Protein 2KNY (pdb70)

GO terms:
  GO:1901631 positive regulation of presynaptic membrane organization (P, IDA)
  GO:1902004 positive regulation of amyloid-beta formation (P, IDA)
  GO:1902430 negative regulation of amyloid-beta formation (P, IDA)
  GO:1901627 negative regulation of postsynaptic membrane organization (P, IDA)
  GO:1902951 negative regulation of dendritic spine maintenance (P, IDA)
  GO:1902998 positive regulation of neurofibrillary tangle assembly (P, IDA)
  GO:1902999 negative regulation of phospholipid efflux (P, IDA)
  GO:1903001 negative regulation of lipid transport across blood-brain barrier (P, IDA)
  GO:0051055 negative regulation of lipid biosynthetic process (P, IDA)
  GO:0090370 negative regulation of cholesterol efflux (P, IDA)
  GO:0061000 negative regulation of dendritic spine development (P, IDA)
  GO:0071402 cellular response to lipoprotein particle stimulus (P, IDA)
  GO:0048018 receptor ligand activity (F, IDA)
  GO:0005576 extracellular region (C, IDA)
  GO:0034382 chylomicron remnant clearance (P, IDA)
  GO:0034447 very-low-density lipoprotein particle clearance (P, IDA)
  GO:0001540 amyloid-beta binding (F, IDA)
  GO:0043254 regulation of protein-containing complex assembly (P, IDA)
  GO:0010976 positive regulation of neuron projection development (P, IDA)
  GO:0010977 negative regulation of neuron projection development (P, IDA)

Structure (mmCIF, N/CA/C/O backbone):
data_2KNY
#
_entry.id   2KNY
#
loop_
_entity.id
_entity.type
_entity.pdbx_description
1 polymer 'LRP-1, linker, Apo-E'
2 non-polymer 'CALCIUM ION'
#
loop_
_atom_site.group_PDB
_atom_site.id
_atom_site.type_symbol
_atom_site.label_atom_id
_atom_site.label_alt_id
_atom_site.label_comp_id
_atom_site.label_asym_id
_atom_site.label_entity_id
_atom_site.label_seq_id
_atom_site.pdbx_PDB_ins_code
_atom_site.Cartn_x
_atom_site.Cartn_y
_atom_site.Cartn_z
_atom_site.occupancy
_atom_site.B_iso_or_equiv
_atom_site.auth_seq_id
_atom_site.auth_comp_id
_atom_site.auth_asym_id
_atom_site.auth_atom_id
_atom_site.pdbx_PDB_model_num
ATOM 1 N N . GLY A 1 1 ? 7.206 9.448 1.958 1.00 0.00 1 GLY A N 1
ATOM 2 C CA . GLY A 1 1 ? 6.091 10.275 2.499 1.00 0.00 1 GLY A CA 1
ATOM 3 C C . GLY A 1 1 ? 6.007 10.222 4.012 1.00 0.00 1 GLY A C 1
ATOM 4 O O . GLY A 1 1 ? 6.556 11.081 4.701 1.00 0.00 1 GLY A O 1
ATOM 10 N N . SER A 1 2 ? 5.317 9.210 4.529 1.00 0.00 2 SER A N 1
ATOM 11 C CA . SER A 1 2 ? 5.162 9.049 5.970 1.00 0.00 2 SER A CA 1
ATOM 12 C C . SER A 1 2 ? 6.086 7.954 6.498 1.00 0.00 2 SER A C 1
ATOM 13 O O . SER A 1 2 ? 7.160 8.239 7.029 1.00 0.00 2 SER A O 1
ATOM 21 N N . LYS A 1 3 A 5.664 6.702 6.350 1.00 0.00 2 LYS A N 1
ATOM 22 C CA . LYS A 1 3 A 6.457 5.569 6.812 1.00 0.00 2 LYS A CA 1
ATOM 23 C C . LYS A 1 3 A 7.162 4.885 5.645 1.00 0.00 2 LYS A C 1
ATOM 24 O O . LYS A 1 3 A 7.527 3.713 5.731 1.00 0.00 2 LYS A O 1
ATOM 43 N N . LEU A 1 4 B 7.350 5.623 4.556 1.00 0.00 2 LEU A N 1
ATOM 44 C CA . LEU A 1 4 B 8.012 5.084 3.375 1.00 0.00 2 LEU A CA 1
ATOM 45 C C . LEU A 1 4 B 9.524 5.259 3.477 1.00 0.00 2 LEU A C 1
ATOM 46 O O . LEU A 1 4 B 10.028 6.382 3.497 1.00 0.00 2 LEU A O 1
ATOM 62 N N . GLU A 1 5 ? 10.242 4.143 3.545 1.00 0.00 3 GLU A N 1
ATOM 63 C CA . GLU A 1 5 ? 11.697 4.177 3.648 1.00 0.00 3 GLU A CA 1
ATOM 64 C C . GLU A 1 5 ? 12.347 3.891 2.299 1.00 0.00 3 GLU A C 1
ATOM 65 O O . GLU A 1 5 ? 13.380 3.225 2.224 1.00 0.00 3 GLU A O 1
ATOM 77 N N . GLY A 1 6 ? 11.737 4.402 1.235 1.00 0.00 4 GLY A N 1
ATOM 78 C CA . GLY A 1 6 ? 12.272 4.193 -0.096 1.00 0.00 4 GLY A CA 1
ATOM 79 C C . GLY A 1 6 ? 11.700 2.963 -0.768 1.00 0.00 4 GLY A C 1
ATOM 80 O O . GLY A 1 6 ? 12.392 1.958 -0.928 1.00 0.00 4 GLY A O 1
ATOM 84 N N . LYS A 1 7 ? 10.435 3.042 -1.164 1.00 0.00 5 LYS A N 1
ATOM 85 C CA . LYS A 1 7 ? 9.774 1.925 -1.826 1.00 0.00 5 LYS A CA 1
ATOM 86 C C . LYS A 1 7 ? 9.913 2.035 -3.340 1.00 0.00 5 LYS A C 1
ATOM 87 O O . LYS A 1 7 ? 10.686 2.850 -3.845 1.00 0.00 5 LYS A O 1
ATOM 106 N N . THR A 1 8 ? 9.160 1.211 -4.061 1.00 0.00 6 THR A N 1
ATOM 107 C CA . THR A 1 8 ? 9.202 1.218 -5.517 1.00 0.00 6 THR A CA 1
ATOM 108 C C . THR A 1 8 ? 7.819 1.491 -6.099 1.00 0.00 6 THR A C 1
ATOM 109 O O . THR A 1 8 ? 6.833 1.577 -5.367 1.00 0.00 6 THR A O 1
ATOM 120 N N . CYS A 1 9 ? 7.755 1.630 -7.419 1.00 0.00 7 CYS A N 1
ATOM 121 C CA . CYS A 1 9 ? 6.490 1.897 -8.096 1.00 0.00 7 CYS A CA 1
ATOM 122 C C . CYS A 1 9 ? 6.294 0.964 -9.292 1.00 0.00 7 CYS A C 1
ATOM 123 O O . CYS A 1 9 ? 5.364 1.143 -10.080 1.00 0.00 7 CYS A O 1
ATOM 130 N N . GLY A 1 10 ? 7.170 -0.029 -9.428 1.00 0.00 8 GLY A N 1
ATOM 131 C CA . GLY A 1 10 ? 7.064 -0.964 -10.534 1.00 0.00 8 GLY A CA 1
ATOM 132 C C . GLY A 1 10 ? 5.811 -1.816 -10.456 1.00 0.00 8 GLY A C 1
ATOM 133 O O . GLY A 1 10 ? 4.763 -1.425 -10.968 1.00 0.00 8 GLY A O 1
ATOM 137 N N . PRO A 1 11 ? 5.890 -2.999 -9.820 1.00 0.00 9 PRO A N 1
ATOM 138 C CA . PRO A 1 11 ? 4.743 -3.906 -9.683 1.00 0.00 9 PRO A CA 1
ATOM 139 C C . PRO A 1 11 ? 3.552 -3.233 -9.005 1.00 0.00 9 PRO A C 1
ATOM 140 O O . PRO A 1 11 ? 3.397 -2.014 -9.072 1.00 0.00 9 PRO A O 1
ATOM 151 N N . SER A 1 12 ? 2.712 -4.033 -8.351 1.00 0.00 10 SER A N 1
ATOM 152 C CA . SER A 1 12 ? 1.534 -3.515 -7.659 1.00 0.00 10 SER A CA 1
ATOM 153 C C . SER A 1 12 ? 1.902 -2.351 -6.741 1.00 0.00 10 SER A C 1
ATOM 154 O O . SER A 1 12 ? 2.215 -2.547 -5.567 1.00 0.00 10 SER A O 1
ATOM 162 N N . SER A 1 13 ? 1.866 -1.139 -7.286 1.00 0.00 11 SER A N 1
ATOM 163 C CA . SER A 1 13 ? 2.198 0.053 -6.517 1.00 0.00 11 SER A CA 1
ATOM 164 C C . SER A 1 13 ? 1.250 1.203 -6.839 1.00 0.00 11 SER A C 1
ATOM 165 O O . SER A 1 13 ? 0.398 1.096 -7.722 1.00 0.00 11 SER A O 1
ATOM 173 N N . PHE A 1 14 ? 1.408 2.300 -6.109 1.00 0.00 12 PHE A N 1
ATOM 174 C CA . PHE A 1 14 ? 0.576 3.482 -6.297 1.00 0.00 12 PHE A CA 1
ATOM 175 C C . PHE A 1 14 ? 1.379 4.749 -6.011 1.00 0.00 12 PHE A C 1
ATOM 176 O O . PHE A 1 14 ? 1.967 4.890 -4.942 1.00 0.00 12 PHE A O 1
ATOM 193 N N . SER A 1 15 ? 1.401 5.668 -6.969 1.00 0.00 13 SER A N 1
ATOM 194 C CA . SER A 1 15 ? 2.134 6.917 -6.802 1.00 0.00 13 SER A CA 1
ATOM 195 C C . SER A 1 15 ? 1.433 7.822 -5.794 1.00 0.00 13 SER A C 1
ATOM 196 O O . SER A 1 15 ? 0.328 8.302 -6.044 1.00 0.00 13 SER A O 1
ATOM 204 N N . CYS A 1 16 ? 2.078 8.049 -4.652 1.00 0.00 14 CYS A N 1
ATOM 205 C CA . CYS A 1 16 ? 1.508 8.893 -3.608 1.00 0.00 14 CYS A CA 1
ATOM 206 C C . CYS A 1 16 ? 1.151 10.273 -4.161 1.00 0.00 14 CYS A C 1
ATOM 207 O O . CYS A 1 16 ? 2.031 11.079 -4.459 1.00 0.00 14 CYS A O 1
ATOM 214 N N . PRO A 1 17 ? -0.154 10.556 -4.310 1.00 0.00 15 PRO A N 1
ATOM 215 C CA . PRO A 1 17 ? -0.636 11.839 -4.836 1.00 0.00 15 PRO A CA 1
ATOM 216 C C . PRO A 1 17 ? -0.046 13.035 -4.097 1.00 0.00 15 PRO A C 1
ATOM 217 O O . PRO A 1 17 ? -0.070 13.092 -2.868 1.00 0.00 15 PRO A O 1
ATOM 228 N N . GLY A 1 18 ? 0.483 13.989 -4.857 1.00 0.00 16 GLY A N 1
ATOM 229 C CA . GLY A 1 18 ? 1.072 15.173 -4.260 1.00 0.00 16 GLY A CA 1
ATOM 230 C C . GLY A 1 18 ? 2.564 15.028 -4.028 1.00 0.00 16 GLY A C 1
ATOM 231 O O . GLY A 1 18 ? 3.281 16.023 -3.927 1.00 0.00 16 GLY A O 1
ATOM 235 N N . THR A 1 19 ? 3.031 13.787 -3.940 1.00 0.00 17 THR A N 1
ATOM 236 C CA . THR A 1 19 ? 4.445 13.517 -3.714 1.00 0.00 17 THR A CA 1
ATOM 237 C C . THR A 1 19 ? 4.995 12.556 -4.762 1.00 0.00 17 THR A C 1
ATOM 238 O O . THR A 1 19 ? 4.339 11.584 -5.135 1.00 0.00 17 THR A O 1
ATOM 249 N N . HIS A 1 20 ? 6.208 12.831 -5.228 1.00 0.00 18 HIS A N 1
ATOM 250 C CA . HIS A 1 20 ? 6.856 11.988 -6.228 1.00 0.00 18 HIS A CA 1
ATOM 251 C C . HIS A 1 20 ? 6.963 10.546 -5.739 1.00 0.00 18 HIS A C 1
ATOM 252 O O . HIS A 1 20 ? 7.104 9.617 -6.535 1.00 0.00 18 HIS A O 1
ATOM 266 N N . VAL A 1 21 ? 6.899 10.369 -4.423 1.00 0.00 19 VAL A N 1
ATOM 267 C CA . VAL A 1 21 ? 6.991 9.049 -3.817 1.00 0.00 19 VAL A CA 1
ATOM 268 C C . VAL A 1 21 ? 5.902 8.117 -4.343 1.00 0.00 19 VAL A C 1
ATOM 269 O O . VAL A 1 21 ? 4.840 8.565 -4.775 1.00 0.00 19 VAL A O 1
ATOM 282 N N . CYS A 1 22 ? 6.175 6.816 -4.296 1.00 0.00 20 CYS A N 1
ATOM 283 C CA . CYS A 1 22 ? 5.222 5.814 -4.761 1.00 0.00 20 CYS A CA 1
ATOM 284 C C . CYS A 1 22 ? 5.015 4.733 -3.705 1.00 0.00 20 CYS A C 1
ATOM 285 O O . CYS A 1 22 ? 5.940 3.993 -3.368 1.00 0.00 20 CYS A O 1
ATOM 292 N N . VAL A 1 23 ? 3.796 4.656 -3.182 1.00 0.00 21 VAL A N 1
ATOM 293 C CA . VAL A 1 23 ? 3.459 3.674 -2.158 1.00 0.00 21 VAL A CA 1
ATOM 294 C C . VAL A 1 23 ? 2.872 2.402 -2.774 1.00 0.00 21 VAL A C 1
ATOM 295 O O . VAL A 1 23 ? 1.973 2.468 -3.612 1.00 0.00 21 VAL A O 1
ATOM 308 N N . PRO A 1 24 ? 3.373 1.223 -2.361 1.00 0.00 22 PRO A N 1
ATOM 309 C CA . PRO A 1 24 ? 2.895 -0.068 -2.873 1.00 0.00 22 PRO A CA 1
ATOM 310 C C . PRO A 1 24 ? 1.399 -0.268 -2.666 1.00 0.00 22 PRO A C 1
ATOM 311 O O . PRO A 1 24 ? 0.799 0.324 -1.768 1.00 0.00 22 PRO A O 1
ATOM 322 N N . GLU A 1 25 ? 0.805 -1.118 -3.497 1.00 0.00 23 GLU A N 1
ATOM 323 C CA . GLU A 1 25 ? -0.619 -1.410 -3.403 1.00 0.00 23 GLU A CA 1
ATOM 324 C C . GLU A 1 25 ? -0.944 -2.103 -2.084 1.00 0.00 23 GLU A C 1
ATOM 325 O O . GLU A 1 25 ? -2.032 -1.940 -1.537 1.00 0.00 23 GLU A O 1
ATOM 337 N N . ARG A 1 26 ? 0.007 -2.873 -1.572 1.00 0.00 24 ARG A N 1
ATOM 338 C CA . ARG A 1 26 ? -0.187 -3.578 -0.311 1.00 0.00 24 ARG A CA 1
ATOM 339 C C . ARG A 1 26 ? -0.333 -2.588 0.834 1.00 0.00 24 ARG A C 1
ATOM 340 O O . ARG A 1 26 ? -1.043 -2.840 1.808 1.00 0.00 24 ARG A O 1
ATOM 361 N N . TRP A 1 27 ? 0.355 -1.465 0.708 1.00 0.00 25 TRP A N 1
ATOM 362 C CA . TRP A 1 27 ? 0.324 -0.432 1.726 1.00 0.00 25 TRP A CA 1
ATOM 363 C C . TRP A 1 27 ? -0.982 0.355 1.658 1.00 0.00 25 TRP A C 1
ATOM 364 O O . TRP A 1 27 ? -1.444 0.888 2.664 1.00 0.00 25 TRP A O 1
ATOM 385 N N . LEU A 1 28 ? -1.579 0.411 0.467 1.00 0.00 26 LEU A N 1
ATOM 386 C CA . LEU A 1 28 ? -2.838 1.128 0.260 1.00 0.00 26 LEU A CA 1
ATOM 387 C C . LEU A 1 28 ? -3.800 0.941 1.429 1.00 0.00 26 LEU A C 1
ATOM 388 O O . LEU A 1 28 ? -3.941 1.822 2.274 1.00 0.00 26 LEU A O 1
ATOM 404 N N . CYS A 1 29 ? -4.463 -0.205 1.468 1.00 0.00 27 CYS A N 1
ATOM 405 C CA . CYS A 1 29 ? -5.420 -0.495 2.527 1.00 0.00 27 CYS A CA 1
ATOM 406 C C . CYS A 1 29 ? -4.770 -1.231 3.695 1.00 0.00 27 CYS A C 1
ATOM 407 O O . CYS A 1 29 ? -5.404 -2.069 4.336 1.00 0.00 27 CYS A O 1
ATOM 414 N N . ASP A 1 30 ? -3.515 -0.904 3.983 1.00 0.00 28 ASP A N 1
ATOM 415 C CA . ASP A 1 30 ? -2.811 -1.532 5.092 1.00 0.00 28 ASP A CA 1
ATOM 416 C C . ASP A 1 30 ? -3.346 -1.001 6.419 1.00 0.00 28 ASP A C 1
ATOM 417 O O . ASP A 1 30 ? -3.257 -1.667 7.450 1.00 0.00 28 ASP A O 1
ATOM 426 N N . GLY A 1 31 ? -3.911 0.205 6.377 1.00 0.00 29 GLY A N 1
ATOM 427 C CA . GLY A 1 31 ? -4.464 0.811 7.570 1.00 0.00 29 GLY A CA 1
ATOM 428 C C . GLY A 1 31 ? -3.563 1.878 8.160 1.00 0.00 29 GLY A C 1
ATOM 429 O O . GLY A 1 31 ? -3.419 1.969 9.379 1.00 0.00 29 GLY A O 1
ATOM 433 N N . ASP A 1 32 ? -2.955 2.687 7.299 1.00 0.00 30 ASP A N 1
ATOM 434 C CA . ASP A 1 32 ? -2.065 3.751 7.756 1.00 0.00 30 ASP A CA 1
ATOM 435 C C . ASP A 1 32 ? -1.714 4.703 6.618 1.00 0.00 30 ASP A C 1
ATOM 436 O O . ASP A 1 32 ? -0.982 4.343 5.702 1.00 0.00 30 ASP A O 1
ATOM 445 N N . LYS A 1 33 ? -2.240 5.921 6.684 1.00 0.00 31 LYS A N 1
ATOM 446 C CA . LYS A 1 33 ? -1.981 6.922 5.654 1.00 0.00 31 LYS A CA 1
ATOM 447 C C . LYS A 1 33 ? -0.487 7.140 5.452 1.00 0.00 31 LYS A C 1
ATOM 448 O O . LYS A 1 33 ? 0.129 7.971 6.119 1.00 0.00 31 LYS A O 1
ATOM 467 N N . ASP A 1 34 ? 0.086 6.387 4.518 1.00 0.00 32 ASP A N 1
ATOM 468 C CA . ASP A 1 34 ? 1.506 6.496 4.214 1.00 0.00 32 ASP A CA 1
ATOM 469 C C . ASP A 1 34 ? 1.776 7.729 3.361 1.00 0.00 32 ASP A C 1
ATOM 470 O O . ASP A 1 34 ? 2.830 8.355 3.470 1.00 0.00 32 ASP A O 1
ATOM 479 N N . CYS A 1 35 ? 0.811 8.076 2.515 1.00 0.00 33 CYS A N 1
ATOM 480 C CA . CYS A 1 35 ? 0.940 9.237 1.647 1.00 0.00 33 CYS A CA 1
ATOM 481 C C . CYS A 1 35 ? 0.841 10.520 2.459 1.00 0.00 33 CYS A C 1
ATOM 482 O O . CYS A 1 35 ? 0.751 10.487 3.686 1.00 0.00 33 CYS A O 1
ATOM 489 N N . ALA A 1 36 ? 0.854 11.650 1.765 1.00 0.00 34 ALA A N 1
ATOM 490 C CA . ALA A 1 36 ? 0.761 12.945 2.417 1.00 0.00 34 ALA A CA 1
ATOM 491 C C . ALA A 1 36 ? -0.659 13.211 2.903 1.00 0.00 34 ALA A C 1
ATOM 492 O O . ALA A 1 36 ? -0.865 13.894 3.906 1.00 0.00 34 ALA A O 1
ATOM 499 N N . ASP A 1 37 ? -1.638 12.670 2.182 1.00 0.00 35 ASP A N 1
ATOM 500 C CA . ASP A 1 37 ? -3.041 12.854 2.539 1.00 0.00 35 ASP A CA 1
ATOM 501 C C . ASP A 1 37 ? -3.774 11.517 2.631 1.00 0.00 35 ASP A C 1
ATOM 502 O O . ASP A 1 37 ? -4.966 11.436 2.337 1.00 0.00 35 ASP A O 1
ATOM 511 N N . GLY A 1 38 ? -3.060 10.472 3.041 1.00 0.00 36 GLY A N 1
ATOM 512 C CA . GLY A 1 38 ? -3.675 9.161 3.162 1.00 0.00 36 GLY A CA 1
ATOM 513 C C . GLY A 1 38 ? -4.233 8.652 1.851 1.00 0.00 36 GLY A C 1
ATOM 514 O O . GLY A 1 38 ? -5.093 7.771 1.836 1.00 0.00 36 GLY A O 1
ATOM 518 N N . ALA A 1 39 ? -3.740 9.197 0.746 1.00 0.00 37 ALA A N 1
ATOM 519 C CA . ALA A 1 39 ? -4.192 8.783 -0.575 1.00 0.00 37 ALA A CA 1
ATOM 520 C C . ALA A 1 39 ? -4.024 7.280 -0.755 1.00 0.00 37 ALA A C 1
ATOM 521 O O . ALA A 1 39 ? -4.845 6.623 -1.394 1.00 0.00 37 ALA A O 1
ATOM 528 N N . ASP A 1 40 ? -2.955 6.743 -0.176 1.00 0.00 38 ASP A N 1
ATOM 529 C CA . ASP A 1 40 ? -2.672 5.316 -0.258 1.00 0.00 38 ASP A CA 1
ATOM 530 C C . ASP A 1 40 ? -3.828 4.512 0.337 1.00 0.00 38 ASP A C 1
ATOM 531 O O . ASP A 1 40 ? -4.243 3.499 -0.223 1.00 0.00 38 ASP A O 1
ATOM 540 N N . GLU A 1 41 ? -4.362 4.983 1.461 1.00 0.00 39 GLU A N 1
ATOM 541 C CA . GLU A 1 41 ? -5.490 4.309 2.105 1.00 0.00 39 GLU A CA 1
ATOM 542 C C . GLU A 1 41 ? -6.810 4.810 1.530 1.00 0.00 39 GLU A C 1
ATOM 543 O O . GLU A 1 41 ? -7.846 4.161 1.675 1.00 0.00 39 GLU A O 1
ATOM 555 N N . SER A 1 42 ? -6.768 5.965 0.873 1.00 0.00 40 SER A N 1
ATOM 556 C CA . SER A 1 42 ? -7.961 6.542 0.274 1.00 0.00 40 SER A CA 1
ATOM 557 C C . SER A 1 42 ? -8.371 5.766 -0.968 1.00 0.00 40 SER A C 1
ATOM 558 O O . SER A 1 42 ? -7.688 4.829 -1.381 1.00 0.00 40 SER A O 1
ATOM 566 N N . ILE A 1 43 ? -9.486 6.166 -1.562 1.00 0.00 41 ILE A N 1
ATOM 567 C CA . ILE A 1 43 ? -9.984 5.513 -2.760 1.00 0.00 41 ILE A CA 1
ATOM 568 C C . ILE A 1 43 ? -9.179 5.944 -3.980 1.00 0.00 41 ILE A C 1
ATOM 569 O O . ILE A 1 43 ? -9.102 5.222 -4.974 1.00 0.00 41 ILE A O 1
ATOM 585 N N . ALA A 1 44 ? -8.564 7.122 -3.889 1.00 0.00 42 ALA A N 1
ATOM 586 C CA . ALA A 1 44 ? -7.746 7.645 -4.976 1.00 0.00 42 ALA A CA 1
ATOM 587 C C . ALA A 1 44 ? -6.713 6.612 -5.412 1.00 0.00 42 ALA A C 1
ATOM 588 O O . ALA A 1 44 ? -6.297 6.579 -6.570 1.00 0.00 42 ALA A O 1
ATOM 595 N N . ALA A 1 45 ? -6.314 5.764 -4.469 1.00 0.00 43 ALA A N 1
ATOM 596 C CA . ALA A 1 45 ? -5.339 4.717 -4.734 1.00 0.00 43 ALA A CA 1
ATOM 597 C C . ALA A 1 45 ? -6.029 3.442 -5.203 1.00 0.00 43 ALA A C 1
ATOM 598 O O . ALA A 1 45 ? -5.429 2.612 -5.886 1.00 0.00 43 ALA A O 1
ATOM 605 N N . GLY A 1 46 ? -7.295 3.296 -4.828 1.00 0.00 44 GLY A N 1
ATOM 606 C CA . GLY A 1 46 ? -8.053 2.124 -5.210 1.00 0.00 44 GLY A CA 1
ATOM 607 C C . GLY A 1 46 ? -8.371 1.233 -4.028 1.00 0.00 44 GLY A C 1
ATOM 608 O O . GLY A 1 46 ? -8.397 0.010 -4.154 1.00 0.00 44 GLY A O 1
ATOM 612 N N . CYS A 1 47 ? -8.618 1.848 -2.874 1.00 0.00 45 CYS A N 1
ATOM 613 C CA . CYS A 1 47 ? -8.944 1.095 -1.668 1.00 0.00 45 CYS A CA 1
ATOM 614 C C . CYS A 1 47 ? -10.396 0.612 -1.704 1.00 0.00 45 CYS A C 1
ATOM 615 O O . CYS A 1 47 ? -10.821 -0.175 -0.858 1.00 0.00 45 CYS A O 1
ATOM 622 N N . LEU A 1 48 ? -11.141 1.069 -2.710 1.00 0.00 46 LEU A N 1
ATOM 623 C CA . LEU A 1 48 ? -12.535 0.672 -2.894 1.00 0.00 46 LEU A CA 1
ATOM 624 C C . LEU A 1 48 ? -13.438 1.126 -1.750 1.00 0.00 46 LEU A C 1
ATOM 625 O O . LEU A 1 48 ? -14.543 0.606 -1.594 1.00 0.00 46 LEU A O 1
ATOM 641 N N . TYR A 1 49 ? -12.989 2.089 -0.951 1.00 0.00 47 TYR A N 1
ATOM 642 C CA . TYR A 1 49 ? -13.810 2.571 0.158 1.00 0.00 47 TYR A CA 1
ATOM 643 C C . TYR A 1 49 ? -13.149 3.717 0.915 1.00 0.00 47 TYR A C 1
ATOM 644 O O . TYR A 1 49 ? -13.831 4.631 1.378 1.00 0.00 47 TYR A O 1
ATOM 662 N N . ASN A 1 50 ? -11.829 3.665 1.045 1.00 0.00 48 ASN A N 1
ATOM 663 C CA . ASN A 1 50 ? -11.092 4.706 1.754 1.00 0.00 48 ASN A CA 1
ATOM 664 C C . ASN A 1 50 ? -11.406 4.692 3.247 1.00 0.00 48 ASN A C 1
ATOM 665 O O . ASN A 1 50 ? -12.488 5.099 3.670 1.00 0.00 48 ASN A O 1
ATOM 676 N N . SER A 1 51 ? -10.440 4.239 4.040 1.00 0.00 49 SER A N 1
ATOM 677 C CA . SER A 1 51 ? -10.590 4.186 5.491 1.00 0.00 49 SER A CA 1
ATOM 678 C C . SER A 1 51 ? -11.636 3.160 5.921 1.00 0.00 49 SER A C 1
ATOM 679 O O . SER A 1 51 ? -11.309 2.157 6.555 1.00 0.00 49 SER A O 1
ATOM 687 N N . THR A 1 52 ? -12.897 3.430 5.585 1.00 0.00 50 THR A N 1
ATOM 688 C CA . THR A 1 52 ? -14.007 2.546 5.945 1.00 0.00 50 THR A CA 1
ATOM 689 C C . THR A 1 52 ? -13.637 1.071 5.797 1.00 0.00 50 THR A C 1
ATOM 690 O O . THR A 1 52 ? -13.433 0.578 4.688 1.00 0.00 50 THR A O 1
ATOM 701 N N . GLY A 1 53 ? -13.558 0.373 6.927 1.00 0.00 51 GLY A N 1
ATOM 702 C CA . GLY A 1 53 ? -13.219 -1.039 6.909 1.00 0.00 51 GLY A CA 1
ATOM 703 C C . GLY A 1 53 ? -11.756 -1.303 7.224 1.00 0.00 51 GLY A C 1
ATOM 704 O O . GLY A 1 53 ? -11.302 -2.444 7.157 1.00 0.00 51 GLY A O 1
ATOM 708 N N . SER A 1 54 ? -11.019 -0.248 7.569 1.00 0.00 52 SER A N 1
ATOM 709 C CA . SER A 1 54 ? -9.600 -0.368 7.898 1.00 0.00 52 SER A CA 1
ATOM 710 C C . SER A 1 54 ? -8.833 -1.124 6.809 1.00 0.00 52 SER A C 1
ATOM 711 O O . SER A 1 54 ? -8.307 -0.516 5.877 1.00 0.00 52 SER A O 1
ATOM 719 N N . GLY A 1 55 ? -8.772 -2.449 6.929 1.00 0.00 53 GLY A N 1
ATOM 720 C CA . GLY A 1 55 ? -8.066 -3.251 5.946 1.00 0.00 53 GLY A CA 1
ATOM 721 C C . GLY A 1 55 ? -9.008 -4.000 5.025 1.00 0.00 53 GLY A C 1
ATOM 722 O O . GLY A 1 55 ? -8.676 -5.075 4.525 1.00 0.00 53 GLY A O 1
ATOM 726 N N . SER A 1 56 ? -10.187 -3.430 4.802 1.00 0.00 54 SER A N 1
ATOM 727 C CA . SER A 1 56 ? -11.186 -4.046 3.938 1.00 0.00 54 SER A CA 1
ATOM 728 C C . SER A 1 56 ? -12.401 -3.136 3.791 1.00 0.00 54 SER A C 1
ATOM 729 O O . SER A 1 56 ? -12.345 -1.956 4.134 1.00 0.00 54 SER A O 1
ATOM 737 N N . GLY A 1 57 ? -13.498 -3.687 3.283 1.00 0.00 55 GLY A N 1
ATOM 738 C CA . GLY A 1 57 ? -14.704 -2.900 3.109 1.00 0.00 55 GLY A CA 1
ATOM 739 C C . GLY A 1 57 ? -15.661 -3.508 2.105 1.00 0.00 55 GLY A C 1
ATOM 740 O O . GLY A 1 57 ? -16.603 -4.207 2.480 1.00 0.00 55 GLY A O 1
ATOM 744 N N . SER A 1 58 ? -15.424 -3.239 0.825 1.00 0.00 56 SER A N 1
ATOM 745 C CA . SER A 1 58 ? -16.278 -3.760 -0.236 1.00 0.00 56 SER A CA 1
ATOM 746 C C . SER A 1 58 ? -16.376 -5.283 -0.165 1.00 0.00 56 SER A C 1
ATOM 747 O O . SER A 1 58 ? -17.447 -5.854 -0.366 1.00 0.00 56 SER A O 1
ATOM 755 N N . GLY A 1 59 ? -15.252 -5.934 0.123 1.00 0.00 57 GLY A N 1
ATOM 756 C CA . GLY A 1 59 ? -15.240 -7.383 0.215 1.00 0.00 57 GLY A CA 1
ATOM 757 C C . GLY A 1 59 ? -13.853 -7.972 0.037 1.00 0.00 57 GLY A C 1
ATOM 758 O O . GLY A 1 59 ? -12.850 -7.276 0.192 1.00 0.00 57 GLY A O 1
ATOM 762 N N . SER A 1 60 ? -13.799 -9.262 -0.288 1.00 0.00 129 SER A N 1
ATOM 763 C CA . SER A 1 60 ? -12.528 -9.952 -0.487 1.00 0.00 129 SER A CA 1
ATOM 764 C C . SER A 1 60 ? -11.681 -9.249 -1.541 1.00 0.00 129 SER A C 1
ATOM 765 O O . SER A 1 60 ? -10.457 -9.187 -1.428 1.00 0.00 129 SER A O 1
ATOM 773 N N . THR A 1 61 ? -12.341 -8.716 -2.565 1.00 0.00 130 THR A N 1
ATOM 774 C CA . THR A 1 61 ? -11.648 -8.013 -3.640 1.00 0.00 130 THR A CA 1
ATOM 775 C C . THR A 1 61 ? -10.660 -6.996 -3.079 1.00 0.00 130 THR A C 1
ATOM 776 O O . THR A 1 61 ? -9.550 -6.843 -3.589 1.00 0.00 130 THR A O 1
ATOM 787 N N . GLU A 1 62 ? -11.077 -6.304 -2.027 1.00 0.00 131 GLU A N 1
ATOM 788 C CA . GLU A 1 62 ? -10.240 -5.298 -1.388 1.00 0.00 131 GLU A CA 1
ATOM 789 C C . GLU A 1 62 ? -8.954 -5.920 -0.859 1.00 0.00 131 GLU A C 1
ATOM 790 O O . GLU A 1 62 ? -7.874 -5.348 -0.999 1.00 0.00 131 GLU A O 1
ATOM 802 N N . GLU A 1 63 ? -9.075 -7.099 -0.264 1.00 0.00 132 GLU A N 1
ATOM 803 C CA . GLU A 1 63 ? -7.915 -7.802 0.269 1.00 0.00 132 GLU A CA 1
ATOM 804 C C . GLU A 1 63 ? -7.166 -8.511 -0.852 1.00 0.00 132 GLU A C 1
ATOM 805 O O . GLU A 1 63 ? -5.969 -8.764 -0.751 1.00 0.00 132 GLU A O 1
ATOM 817 N N . LEU A 1 64 ? -7.884 -8.826 -1.923 1.00 0.00 133 LEU A N 1
ATOM 818 C CA . LEU A 1 64 ? -7.296 -9.503 -3.069 1.00 0.00 133 LEU A CA 1
ATOM 819 C C . LEU A 1 64 ? -6.182 -8.662 -3.687 1.00 0.00 133 LEU A C 1
ATOM 820 O O . LEU A 1 64 ? -5.157 -9.191 -4.116 1.00 0.00 133 LEU A O 1
ATOM 836 N N . ARG A 1 65 ? -6.394 -7.351 -3.735 1.00 0.00 134 ARG A N 1
ATOM 837 C CA . ARG A 1 65 ? -5.410 -6.437 -4.306 1.00 0.00 134 ARG A CA 1
ATOM 838 C C . ARG A 1 65 ? -4.312 -6.114 -3.298 1.00 0.00 134 ARG A C 1
ATOM 839 O O . ARG A 1 65 ? -3.163 -5.876 -3.672 1.00 0.00 134 ARG A O 1
ATOM 860 N N . VAL A 1 66 ? -4.673 -6.102 -2.019 1.00 0.00 135 VAL A N 1
ATOM 861 C CA . VAL A 1 66 ? -3.718 -5.801 -0.960 1.00 0.00 135 VAL A CA 1
ATOM 862 C C . VAL A 1 66 ? -2.982 -7.060 -0.501 1.00 0.00 135 VAL A C 1
ATOM 863 O O . VAL A 1 66 ? -1.768 -7.168 -0.649 1.00 0.00 135 VAL A O 1
ATOM 876 N N . ARG A 1 67 ? -3.727 -8.005 0.060 1.00 0.00 136 ARG A N 1
ATOM 877 C CA . ARG A 1 67 ? -3.157 -9.259 0.552 1.00 0.00 136 ARG A CA 1
ATOM 878 C C . ARG A 1 67 ? -2.169 -9.875 -0.441 1.00 0.00 136 ARG A C 1
ATOM 879 O O . ARG A 1 67 ? -1.046 -10.220 -0.076 1.00 0.00 136 ARG A O 1
ATOM 900 N N . LEU A 1 68 ? -2.599 -10.028 -1.689 1.00 0.00 137 LEU A N 1
ATOM 901 C CA . LEU A 1 68 ? -1.760 -10.624 -2.729 1.00 0.00 137 LEU A CA 1
ATOM 902 C C . LEU A 1 68 ? -0.349 -10.032 -2.747 1.00 0.00 137 LEU A C 1
ATOM 903 O O . LEU A 1 68 ? 0.604 -10.697 -3.148 1.00 0.00 137 LEU A O 1
ATOM 919 N N . ALA A 1 69 ? -0.216 -8.783 -2.326 1.00 0.00 138 ALA A N 1
ATOM 920 C CA . ALA A 1 69 ? 1.087 -8.124 -2.317 1.00 0.00 138 ALA A CA 1
ATOM 921 C C . ALA A 1 69 ? 1.752 -8.178 -0.943 1.00 0.00 138 ALA A C 1
ATOM 922 O O . ALA A 1 69 ? 2.893 -7.743 -0.782 1.00 0.00 138 ALA A O 1
ATOM 929 N N . SER A 1 70 ? 1.032 -8.690 0.052 1.00 0.00 139 SER A N 1
ATOM 930 C CA . SER A 1 70 ? 1.553 -8.770 1.415 1.00 0.00 139 SER A CA 1
ATOM 931 C C . SER A 1 70 ? 2.698 -9.775 1.544 1.00 0.00 139 SER A C 1
ATOM 932 O O . SER A 1 70 ? 3.323 -9.869 2.601 1.00 0.00 139 SER A O 1
ATOM 940 N N . HIS A 1 71 ? 2.986 -10.516 0.478 1.00 0.00 140 HIS A N 1
ATOM 941 C CA . HIS A 1 71 ? 4.076 -11.489 0.516 1.00 0.00 140 HIS A CA 1
ATOM 942 C C . HIS A 1 71 ? 5.365 -10.893 -0.048 1.00 0.00 140 HIS A C 1
ATOM 943 O O . HIS A 1 71 ? 6.406 -11.551 -0.057 1.00 0.00 140 HIS A O 1
ATOM 957 N N . LEU A 1 72 ? 5.298 -9.648 -0.518 1.00 0.00 141 LEU A N 1
ATOM 958 C CA . LEU A 1 72 ? 6.472 -8.987 -1.076 1.00 0.00 141 LEU A CA 1
ATOM 959 C C . LEU A 1 72 ? 6.594 -7.548 -0.582 1.00 0.00 141 LEU A C 1
ATOM 960 O O . LEU A 1 72 ? 7.524 -7.211 0.148 1.00 0.00 141 LEU A O 1
ATOM 976 N N . ARG A 1 73 ? 5.661 -6.700 -1.004 1.00 0.00 142 ARG A N 1
ATOM 977 C CA . ARG A 1 73 ? 5.672 -5.288 -0.622 1.00 0.00 142 ARG A CA 1
ATOM 978 C C . ARG A 1 73 ? 5.951 -5.107 0.870 1.00 0.00 142 ARG A C 1
ATOM 979 O O . ARG A 1 73 ? 6.839 -4.347 1.254 1.00 0.00 142 ARG A O 1
ATOM 1000 N N . LYS A 1 74 ? 5.187 -5.804 1.706 1.00 0.00 143 LYS A N 1
ATOM 1001 C CA . LYS A 1 74 ? 5.359 -5.708 3.153 1.00 0.00 143 LYS A CA 1
ATOM 1002 C C . LYS A 1 74 ? 6.265 -6.818 3.677 1.00 0.00 143 LYS A C 1
ATOM 1003 O O . LYS A 1 74 ? 6.942 -6.651 4.692 1.00 0.00 143 LYS A O 1
ATOM 1022 N N . LEU A 1 75 ? 6.271 -7.951 2.984 1.00 0.00 144 LEU A N 1
ATOM 1023 C CA . LEU A 1 75 ? 7.094 -9.087 3.386 1.00 0.00 144 LEU A CA 1
ATOM 1024 C C . LEU A 1 75 ? 8.421 -9.101 2.630 1.00 0.00 144 LEU A C 1
ATOM 1025 O O . LEU A 1 75 ? 9.048 -10.149 2.480 1.00 0.00 144 LEU A O 1
ATOM 1041 N N . ARG A 1 76 ? 8.843 -7.932 2.155 1.00 0.00 145 ARG A N 1
ATOM 1042 C CA . ARG A 1 76 ? 10.094 -7.812 1.416 1.00 0.00 145 ARG A CA 1
ATOM 1043 C C . ARG A 1 76 ? 10.394 -6.355 1.081 1.00 0.00 145 ARG A C 1
ATOM 1044 O O . ARG A 1 76 ? 10.004 -5.857 0.024 1.00 0.00 145 ARG A O 1
ATOM 1065 N N . LYS A 1 77 ? 11.093 -5.677 1.985 1.00 0.00 146 LYS A N 1
ATOM 1066 C CA . LYS A 1 77 ? 11.449 -4.278 1.781 1.00 0.00 146 LYS A CA 1
ATOM 1067 C C . LYS A 1 77 ? 12.852 -3.987 2.317 1.00 0.00 146 LYS A C 1
ATOM 1068 O O . LYS A 1 77 ? 13.827 -4.032 1.567 1.00 0.00 146 LYS A O 1
ATOM 1087 N N . ARG A 1 78 ? 12.955 -3.699 3.615 1.00 0.00 147 ARG A N 1
ATOM 1088 C CA . ARG A 1 78 ? 14.244 -3.411 4.239 1.00 0.00 147 ARG A CA 1
ATOM 1089 C C . ARG A 1 78 ? 14.065 -3.057 5.713 1.00 0.00 147 ARG A C 1
ATOM 1090 O O . ARG A 1 78 ? 14.728 -2.159 6.231 1.00 0.00 147 ARG A O 1
ATOM 1111 N N . LEU A 1 79 ? 13.164 -3.768 6.383 1.00 0.00 148 LEU A N 1
ATOM 1112 C CA . LEU A 1 79 ? 12.898 -3.526 7.797 1.00 0.00 148 LEU A CA 1
ATOM 1113 C C . LEU A 1 79 ? 13.253 -4.750 8.635 1.00 0.00 148 LEU A C 1
ATOM 1114 O O . LEU A 1 79 ? 13.986 -4.650 9.618 1.00 0.00 148 LEU A O 1
ATOM 1130 N N . LEU A 1 80 ? 12.727 -5.903 8.238 1.00 0.00 149 LEU A N 1
ATOM 1131 C CA . LEU A 1 80 ? 12.987 -7.147 8.952 1.00 0.00 149 LEU A CA 1
ATOM 1132 C C . LEU A 1 80 ? 14.480 -7.458 8.979 1.00 0.00 149 LEU A C 1
ATOM 1133 O O . LEU A 1 80 ? 15.108 -7.249 10.039 1.00 0.00 149 LEU A O 1
ATOM 1151 N N . GLY A 1 1 ? 2.953 9.175 7.344 1.00 0.00 1 GLY A N 2
ATOM 1152 C CA . GLY A 1 1 ? 2.305 8.559 8.535 1.00 0.00 1 GLY A CA 2
ATOM 1153 C C . GLY A 1 1 ? 2.912 7.217 8.896 1.00 0.00 1 GLY A C 2
ATOM 1154 O O . GLY A 1 1 ? 2.867 6.800 10.054 1.00 0.00 1 GLY A O 2
ATOM 1160 N N . SER A 1 2 ? 3.479 6.540 7.904 1.00 0.00 2 SER A N 2
ATOM 1161 C CA . SER A 1 2 ? 4.097 5.237 8.122 1.00 0.00 2 SER A CA 2
ATOM 1162 C C . SER A 1 2 ? 5.526 5.218 7.590 1.00 0.00 2 SER A C 2
ATOM 1163 O O . SER A 1 2 ? 6.039 6.236 7.124 1.00 0.00 2 SER A O 2
ATOM 1171 N N . LYS A 1 3 A 6.162 4.054 7.658 1.00 0.00 2 LYS A N 2
ATOM 1172 C CA . LYS A 1 3 A 7.532 3.902 7.177 1.00 0.00 2 LYS A CA 2
ATOM 1173 C C . LYS A 1 3 A 7.560 3.777 5.656 1.00 0.00 2 LYS A C 2
ATOM 1174 O O . LYS A 1 3 A 8.005 2.766 5.112 1.00 0.00 2 LYS A O 2
ATOM 1193 N N . LEU A 1 4 B 7.078 4.812 4.976 1.00 0.00 2 LEU A N 2
ATOM 1194 C CA . LEU A 1 4 B 7.042 4.819 3.518 1.00 0.00 2 LEU A CA 2
ATOM 1195 C C . LEU A 1 4 B 8.318 5.425 2.942 1.00 0.00 2 LEU A C 2
ATOM 1196 O O . LEU A 1 4 B 8.793 6.460 3.409 1.00 0.00 2 LEU A O 2
ATOM 1212 N N . GLU A 1 5 ? 8.869 4.771 1.923 1.00 0.00 3 GLU A N 2
ATOM 1213 C CA . GLU A 1 5 ? 10.090 5.243 1.278 1.00 0.00 3 GLU A CA 2
ATOM 1214 C C . GLU A 1 5 ? 10.494 4.317 0.136 1.00 0.00 3 GLU A C 2
ATOM 1215 O O . GLU A 1 5 ? 11.289 3.396 0.323 1.00 0.00 3 GLU A O 2
ATOM 1227 N N . GLY A 1 6 ? 9.945 4.567 -1.046 1.00 0.00 4 GLY A N 2
ATOM 1228 C CA . GLY A 1 6 ? 10.266 3.746 -2.196 1.00 0.00 4 GLY A CA 2
ATOM 1229 C C . GLY A 1 6 ? 9.384 2.516 -2.293 1.00 0.00 4 GLY A C 2
ATOM 1230 O O . GLY A 1 6 ? 8.192 2.620 -2.584 1.00 0.00 4 GLY A O 2
ATOM 1234 N N . LYS A 1 7 ? 9.970 1.349 -2.042 1.00 0.00 5 LYS A N 2
ATOM 1235 C CA . LYS A 1 7 ? 9.234 0.089 -2.092 1.00 0.00 5 LYS A CA 2
ATOM 1236 C C . LYS A 1 7 ? 8.938 -0.325 -3.530 1.00 0.00 5 LYS A C 2
ATOM 1237 O O . LYS A 1 7 ? 7.787 -0.559 -3.898 1.00 0.00 5 LYS A O 2
ATOM 1256 N N . THR A 1 8 ? 9.991 -0.427 -4.334 1.00 0.00 6 THR A N 2
ATOM 1257 C CA . THR A 1 8 ? 9.859 -0.827 -5.734 1.00 0.00 6 THR A CA 2
ATOM 1258 C C . THR A 1 8 ? 9.138 0.246 -6.548 1.00 0.00 6 THR A C 2
ATOM 1259 O O . THR A 1 8 ? 9.709 0.826 -7.471 1.00 0.00 6 THR A O 2
ATOM 1270 N N . CYS A 1 9 ? 7.882 0.507 -6.198 1.00 0.00 7 CYS A N 2
ATOM 1271 C CA . CYS A 1 9 ? 7.080 1.510 -6.890 1.00 0.00 7 CYS A CA 2
ATOM 1272 C C . CYS A 1 9 ? 6.804 1.093 -8.331 1.00 0.00 7 CYS A C 2
ATOM 1273 O O . CYS A 1 9 ? 6.792 1.926 -9.237 1.00 0.00 7 CYS A O 2
ATOM 1280 N N . GLY A 1 10 ? 6.577 -0.199 -8.534 1.00 0.00 8 GLY A N 2
ATOM 1281 C CA . GLY A 1 10 ? 6.299 -0.701 -9.867 1.00 0.00 8 GLY A CA 2
ATOM 1282 C C . GLY A 1 10 ? 5.242 -1.788 -9.862 1.00 0.00 8 GLY A C 2
ATOM 1283 O O . GLY A 1 10 ? 4.082 -1.529 -10.185 1.00 0.00 8 GLY A O 2
ATOM 1287 N N . PRO A 1 11 ? 5.613 -3.025 -9.493 1.00 0.00 9 PRO A N 2
ATOM 1288 C CA . PRO A 1 11 ? 4.683 -4.153 -9.445 1.00 0.00 9 PRO A CA 2
ATOM 1289 C C . PRO A 1 11 ? 3.764 -4.075 -8.233 1.00 0.00 9 PRO A C 2
ATOM 1290 O O . PRO A 1 11 ? 4.212 -4.210 -7.094 1.00 0.00 9 PRO A O 2
ATOM 1301 N N . SER A 1 12 ? 2.480 -3.845 -8.481 1.00 0.00 10 SER A N 2
ATOM 1302 C CA . SER A 1 12 ? 1.504 -3.739 -7.404 1.00 0.00 10 SER A CA 2
ATOM 1303 C C . SER A 1 12 ? 1.905 -2.638 -6.427 1.00 0.00 10 SER A C 2
ATOM 1304 O O . SER A 1 12 ? 2.012 -2.868 -5.223 1.00 0.00 10 SER A O 2
ATOM 1312 N N . SER A 1 13 ? 2.135 -1.443 -6.959 1.00 0.00 11 SER A N 2
ATOM 1313 C CA . SER A 1 13 ? 2.530 -0.304 -6.143 1.00 0.00 11 SER A CA 2
ATOM 1314 C C . SER A 1 13 ? 1.692 0.926 -6.471 1.00 0.00 11 SER A C 2
ATOM 1315 O O . SER A 1 13 ? 1.122 1.033 -7.557 1.00 0.00 11 SER A O 2
ATOM 1323 N N . PHE A 1 14 ? 1.627 1.853 -5.522 1.00 0.00 12 PHE A N 2
ATOM 1324 C CA . PHE A 1 14 ? 0.865 3.083 -5.701 1.00 0.00 12 PHE A CA 2
ATOM 1325 C C . PHE A 1 14 ? 1.675 4.291 -5.237 1.00 0.00 12 PHE A C 2
ATOM 1326 O O . PHE A 1 14 ? 1.976 4.428 -4.051 1.00 0.00 12 PHE A O 2
ATOM 1343 N N . SER A 1 15 ? 2.015 5.169 -6.174 1.00 0.00 13 SER A N 2
ATOM 1344 C CA . SER A 1 15 ? 2.778 6.367 -5.847 1.00 0.00 13 SER A CA 2
ATOM 1345 C C . SER A 1 15 ? 1.939 7.311 -4.993 1.00 0.00 13 SER A C 2
ATOM 1346 O O . SER A 1 15 ? 0.867 7.750 -5.407 1.00 0.00 13 SER A O 2
ATOM 1354 N N . CYS A 1 16 ? 2.426 7.609 -3.792 1.00 0.00 14 CYS A N 2
ATOM 1355 C CA . CYS A 1 16 ? 1.709 8.489 -2.876 1.00 0.00 14 CYS A CA 2
ATOM 1356 C C . CYS A 1 16 ? 1.415 9.844 -3.517 1.00 0.00 14 CYS A C 2
ATOM 1357 O O . CYS A 1 16 ? 2.324 10.528 -3.986 1.00 0.00 14 CYS A O 2
ATOM 1364 N N . PRO A 1 17 ? 0.133 10.253 -3.542 1.00 0.00 15 PRO A N 2
ATOM 1365 C CA . PRO A 1 17 ? -0.277 11.533 -4.125 1.00 0.00 15 PRO A CA 2
ATOM 1366 C C . PRO A 1 17 ? 0.310 12.721 -3.376 1.00 0.00 15 PRO A C 2
ATOM 1367 O O . PRO A 1 17 ? 0.190 12.819 -2.155 1.00 0.00 15 PRO A O 2
ATOM 1378 N N . GLY A 1 18 ? 0.944 13.623 -4.115 1.00 0.00 16 GLY A N 2
ATOM 1379 C CA . GLY A 1 18 ? 1.539 14.794 -3.503 1.00 0.00 16 GLY A CA 2
ATOM 1380 C C . GLY A 1 18 ? 2.971 14.558 -3.065 1.00 0.00 16 GLY A C 2
ATOM 1381 O O . GLY A 1 18 ? 3.822 15.437 -3.203 1.00 0.00 16 GLY A O 2
ATOM 1385 N N . THR A 1 19 ? 3.240 13.369 -2.532 1.00 0.00 17 THR A N 2
ATOM 1386 C CA . THR A 1 19 ? 4.579 13.025 -2.072 1.00 0.00 17 THR A CA 2
ATOM 1387 C C . THR A 1 19 ? 5.277 12.098 -3.061 1.00 0.00 17 THR A C 2
ATOM 1388 O O . THR A 1 19 ? 4.694 11.124 -3.536 1.00 0.00 17 THR A O 2
ATOM 1399 N N . HIS A 1 20 ? 6.532 12.411 -3.363 1.00 0.00 18 HIS A N 2
ATOM 1400 C CA . HIS A 1 20 ? 7.325 11.615 -4.293 1.00 0.00 18 HIS A CA 2
ATOM 1401 C C . HIS A 1 20 ? 7.360 10.147 -3.876 1.00 0.00 18 HIS A C 2
ATOM 1402 O O . HIS A 1 20 ? 7.605 9.265 -4.699 1.00 0.00 18 HIS A O 2
ATOM 1416 N N . VAL A 1 21 ? 7.122 9.893 -2.594 1.00 0.00 19 VAL A N 2
ATOM 1417 C CA . VAL A 1 21 ? 7.135 8.536 -2.069 1.00 0.00 19 VAL A CA 2
ATOM 1418 C C . VAL A 1 21 ? 6.153 7.635 -2.810 1.00 0.00 19 VAL A C 2
ATOM 1419 O O . VAL A 1 21 ? 5.159 8.101 -3.368 1.00 0.00 19 VAL A O 2
ATOM 1432 N N . CYS A 1 22 ? 6.442 6.340 -2.798 1.00 0.00 20 CYS A N 2
ATOM 1433 C CA . CYS A 1 22 ? 5.595 5.351 -3.453 1.00 0.00 20 CYS A CA 2
ATOM 1434 C C . CYS A 1 22 ? 5.238 4.244 -2.470 1.00 0.00 20 CYS A C 2
ATOM 1435 O O . CYS A 1 22 ? 6.110 3.693 -1.798 1.00 0.00 20 CYS A O 2
ATOM 1442 N N . VAL A 1 23 ? 3.949 3.938 -2.367 1.00 0.00 21 VAL A N 2
ATOM 1443 C CA . VAL A 1 23 ? 3.484 2.916 -1.438 1.00 0.00 21 VAL A CA 2
ATOM 1444 C C . VAL A 1 23 ? 2.896 1.701 -2.165 1.00 0.00 21 VAL A C 2
ATOM 1445 O O . VAL A 1 23 ? 2.006 1.839 -3.002 1.00 0.00 21 VAL A O 2
ATOM 1458 N N . PRO A 1 24 ? 3.394 0.490 -1.844 1.00 0.00 22 PRO A N 2
ATOM 1459 C CA . PRO A 1 24 ? 2.924 -0.760 -2.460 1.00 0.00 22 PRO A CA 2
ATOM 1460 C C . PRO A 1 24 ? 1.418 -0.967 -2.316 1.00 0.00 22 PRO A C 2
ATOM 1461 O O . PRO A 1 24 ? 0.768 -0.336 -1.482 1.00 0.00 22 PRO A O 2
ATOM 1472 N N . GLU A 1 25 ? 0.872 -1.861 -3.138 1.00 0.00 23 GLU A N 2
ATOM 1473 C CA . GLU A 1 25 ? -0.557 -2.160 -3.114 1.00 0.00 23 GLU A CA 2
ATOM 1474 C C . GLU A 1 25 ? -0.969 -2.849 -1.812 1.00 0.00 23 GLU A C 2
ATOM 1475 O O . GLU A 1 25 ? -2.019 -2.544 -1.252 1.00 0.00 23 GLU A O 2
ATOM 1487 N N . ARG A 1 26 ? -0.149 -3.776 -1.329 1.00 0.00 24 ARG A N 2
ATOM 1488 C CA . ARG A 1 26 ? -0.465 -4.482 -0.089 1.00 0.00 24 ARG A CA 2
ATOM 1489 C C . ARG A 1 26 ? -0.597 -3.504 1.071 1.00 0.00 24 ARG A C 2
ATOM 1490 O O . ARG A 1 26 ? -1.192 -3.822 2.101 1.00 0.00 24 ARG A O 2
ATOM 1511 N N . TRP A 1 27 ? -0.036 -2.315 0.902 1.00 0.00 25 TRP A N 2
ATOM 1512 C CA . TRP A 1 27 ? -0.090 -1.298 1.935 1.00 0.00 25 TRP A CA 2
ATOM 1513 C C . TRP A 1 27 ? -1.373 -0.480 1.809 1.00 0.00 25 TRP A C 2
ATOM 1514 O O . TRP A 1 27 ? -1.872 0.061 2.794 1.00 0.00 25 TRP A O 2
ATOM 1535 N N . LEU A 1 28 ? -1.903 -0.400 0.587 1.00 0.00 26 LEU A N 2
ATOM 1536 C CA . LEU A 1 28 ? -3.131 0.350 0.317 1.00 0.00 26 LEU A CA 2
ATOM 1537 C C . LEU A 1 28 ? -4.187 0.110 1.397 1.00 0.00 26 LEU A C 2
ATOM 1538 O O . LEU A 1 28 ? -4.494 0.999 2.189 1.00 0.00 26 LEU A O 2
ATOM 1554 N N . CYS A 1 29 ? -4.743 -1.097 1.414 1.00 0.00 27 CYS A N 2
ATOM 1555 C CA . CYS A 1 29 ? -5.769 -1.452 2.388 1.00 0.00 27 CYS A CA 2
ATOM 1556 C C . CYS A 1 29 ? -5.202 -2.359 3.478 1.00 0.00 27 CYS A C 2
ATOM 1557 O O . CYS A 1 29 ? -5.796 -3.384 3.816 1.00 0.00 27 CYS A O 2
ATOM 1564 N N . ASP A 1 30 ? -4.054 -1.980 4.027 1.00 0.00 28 ASP A N 2
ATOM 1565 C CA . ASP A 1 30 ? -3.421 -2.768 5.078 1.00 0.00 28 ASP A CA 2
ATOM 1566 C C . ASP A 1 30 ? -4.124 -2.556 6.421 1.00 0.00 28 ASP A C 2
ATOM 1567 O O . ASP A 1 30 ? -3.908 -3.311 7.369 1.00 0.00 28 ASP A O 2
ATOM 1576 N N . GLY A 1 31 ? -4.962 -1.524 6.496 1.00 0.00 29 GLY A N 2
ATOM 1577 C CA . GLY A 1 31 ? -5.677 -1.236 7.725 1.00 0.00 29 GLY A CA 2
ATOM 1578 C C . GLY A 1 31 ? -5.269 0.086 8.349 1.00 0.00 29 GLY A C 2
ATOM 1579 O O . GLY A 1 31 ? -5.834 0.501 9.361 1.00 0.00 29 GLY A O 2
ATOM 1583 N N . ASP A 1 32 ? -4.287 0.751 7.746 1.00 0.00 30 ASP A N 2
ATOM 1584 C CA . ASP A 1 32 ? -3.809 2.033 8.252 1.00 0.00 30 ASP A CA 2
ATOM 1585 C C . ASP A 1 32 ? -3.403 2.947 7.103 1.00 0.00 30 ASP A C 2
ATOM 1586 O O . ASP A 1 32 ? -3.334 2.515 5.952 1.00 0.00 30 ASP A O 2
ATOM 1595 N N . LYS A 1 33 ? -3.136 4.210 7.416 1.00 0.00 31 LYS A N 2
ATOM 1596 C CA . LYS A 1 33 ? -2.738 5.173 6.398 1.00 0.00 31 LYS A CA 2
ATOM 1597 C C . LYS A 1 33 ? -1.224 5.348 6.370 1.00 0.00 31 LYS A C 2
ATOM 1598 O O . LYS A 1 33 ? -0.632 5.879 7.309 1.00 0.00 31 LYS A O 2
ATOM 1617 N N . ASP A 1 34 ? -0.605 4.905 5.281 1.00 0.00 32 ASP A N 2
ATOM 1618 C CA . ASP A 1 34 ? 0.842 5.022 5.126 1.00 0.00 32 ASP A CA 2
ATOM 1619 C C . ASP A 1 34 ? 1.200 6.360 4.496 1.00 0.00 32 ASP A C 2
ATOM 1620 O O . ASP A 1 34 ? 2.247 6.939 4.789 1.00 0.00 32 ASP A O 2
ATOM 1629 N N . CYS A 1 35 ? 0.318 6.845 3.632 1.00 0.00 33 CYS A N 2
ATOM 1630 C CA . CYS A 1 35 ? 0.527 8.116 2.956 1.00 0.00 33 CYS A CA 2
ATOM 1631 C C . CYS A 1 35 ? 0.381 9.275 3.932 1.00 0.00 33 CYS A C 2
ATOM 1632 O O . CYS A 1 35 ? 0.240 9.073 5.138 1.00 0.00 33 CYS A O 2
ATOM 1639 N N . ALA A 1 36 ? 0.409 10.489 3.400 1.00 0.00 34 ALA A N 2
ATOM 1640 C CA . ALA A 1 36 ? 0.273 11.683 4.218 1.00 0.00 34 ALA A CA 2
ATOM 1641 C C . ALA A 1 36 ? -1.191 11.955 4.538 1.00 0.00 34 ALA A C 2
ATOM 1642 O O . ALA A 1 36 ? -1.521 12.459 5.612 1.00 0.00 34 ALA A O 2
ATOM 1649 N N . ASP A 1 37 ? -2.065 11.616 3.597 1.00 0.00 35 ASP A N 2
ATOM 1650 C CA . ASP A 1 37 ? -3.498 11.822 3.774 1.00 0.00 35 ASP A CA 2
ATOM 1651 C C . ASP A 1 37 ? -4.273 10.531 3.522 1.00 0.00 35 ASP A C 2
ATOM 1652 O O . ASP A 1 37 ? -5.367 10.553 2.959 1.00 0.00 35 ASP A O 2
ATOM 1661 N N . GLY A 1 38 ? -3.699 9.408 3.942 1.00 0.00 36 GLY A N 2
ATOM 1662 C CA . GLY A 1 38 ? -4.353 8.125 3.750 1.00 0.00 36 GLY A CA 2
ATOM 1663 C C . GLY A 1 38 ? -4.684 7.849 2.296 1.00 0.00 36 GLY A C 2
ATOM 1664 O O . GLY A 1 38 ? -5.587 7.067 1.996 1.00 0.00 36 GLY A O 2
ATOM 1668 N N . ALA A 1 39 ? -3.945 8.482 1.392 1.00 0.00 37 ALA A N 2
ATOM 1669 C CA . ALA A 1 39 ? -4.156 8.292 -0.039 1.00 0.00 37 ALA A CA 2
ATOM 1670 C C . ALA A 1 39 ? -3.938 6.834 -0.422 1.00 0.00 37 ALA A C 2
ATOM 1671 O O . ALA A 1 39 ? -4.572 6.314 -1.341 1.00 0.00 37 ALA A O 2
ATOM 1678 N N . ASP A 1 40 ? -3.040 6.180 0.304 1.00 0.00 38 ASP A N 2
ATOM 1679 C CA . ASP A 1 40 ? -2.725 4.779 0.072 1.00 0.00 38 ASP A CA 2
ATOM 1680 C C . ASP A 1 40 ? -3.953 3.919 0.349 1.00 0.00 38 ASP A C 2
ATOM 1681 O O . ASP A 1 40 ? -4.144 2.868 -0.256 1.00 0.00 38 ASP A O 2
ATOM 1690 N N . GLU A 1 41 ? -4.789 4.386 1.268 1.00 0.00 39 GLU A N 2
ATOM 1691 C CA . GLU A 1 41 ? -6.006 3.674 1.636 1.00 0.00 39 GLU A CA 2
ATOM 1692 C C . GLU A 1 41 ? -7.182 4.167 0.802 1.00 0.00 39 GLU A C 2
ATOM 1693 O O . GLU A 1 41 ? -8.140 3.434 0.560 1.00 0.00 39 GLU A O 2
ATOM 1705 N N . SER A 1 42 ? -7.096 5.420 0.370 1.00 0.00 40 SER A N 2
ATOM 1706 C CA . SER A 1 42 ? -8.144 6.031 -0.437 1.00 0.00 40 SER A CA 2
ATOM 1707 C C . SER A 1 42 ? -8.290 5.319 -1.773 1.00 0.00 40 SER A C 2
ATOM 1708 O O . SER A 1 42 ? -7.378 4.629 -2.227 1.00 0.00 40 SER A O 2
ATOM 1716 N N . ILE A 1 43 ? -9.446 5.498 -2.397 1.00 0.00 41 ILE A N 2
ATOM 1717 C CA . ILE A 1 43 ? -9.722 4.881 -3.683 1.00 0.00 41 ILE A CA 2
ATOM 1718 C C . ILE A 1 43 ? -8.714 5.333 -4.733 1.00 0.00 41 ILE A C 2
ATOM 1719 O O . ILE A 1 43 ? -8.443 4.618 -5.698 1.00 0.00 41 ILE A O 2
ATOM 1735 N N . ALA A 1 44 ? -8.151 6.523 -4.530 1.00 0.00 42 ALA A N 2
ATOM 1736 C CA . ALA A 1 44 ? -7.161 7.072 -5.449 1.00 0.00 42 ALA A CA 2
ATOM 1737 C C . ALA A 1 44 ? -6.097 6.031 -5.782 1.00 0.00 42 ALA A C 2
ATOM 1738 O O . ALA A 1 44 ? -5.503 6.053 -6.860 1.00 0.00 42 ALA A O 2
ATOM 1745 N N . ALA A 1 45 ? -5.870 5.119 -4.843 1.00 0.00 43 ALA A N 2
ATOM 1746 C CA . ALA A 1 45 ? -4.888 4.060 -5.018 1.00 0.00 43 ALA A CA 2
ATOM 1747 C C . ALA A 1 45 ? -5.538 2.800 -5.575 1.00 0.00 43 ALA A C 2
ATOM 1748 O O . ALA A 1 45 ? -4.890 2.002 -6.253 1.00 0.00 43 ALA A O 2
ATOM 1755 N N . GLY A 1 46 ? -6.820 2.625 -5.277 1.00 0.00 44 GLY A N 2
ATOM 1756 C CA . GLY A 1 46 ? -7.540 1.457 -5.746 1.00 0.00 44 GLY A CA 2
ATOM 1757 C C . GLY A 1 46 ? -7.851 0.492 -4.621 1.00 0.00 44 GLY A C 2
ATOM 1758 O O . GLY A 1 46 ? -7.745 -0.723 -4.786 1.00 0.00 44 GLY A O 2
ATOM 1762 N N . CYS A 1 47 ? -8.231 1.039 -3.471 1.00 0.00 45 CYS A N 2
ATOM 1763 C CA . CYS A 1 47 ? -8.555 0.223 -2.307 1.00 0.00 45 CYS A CA 2
ATOM 1764 C C . CYS A 1 47 ? -9.979 -0.330 -2.391 1.00 0.00 45 CYS A C 2
ATOM 1765 O O . CYS A 1 47 ? -10.416 -1.067 -1.510 1.00 0.00 45 CYS A O 2
ATOM 1772 N N . LEU A 1 48 ? -10.700 0.029 -3.453 1.00 0.00 46 LEU A N 2
ATOM 1773 C CA . LEU A 1 48 ? -12.074 -0.432 -3.646 1.00 0.00 46 LEU A CA 2
ATOM 1774 C C . LEU A 1 48 ? -13.015 0.208 -2.634 1.00 0.00 46 LEU A C 2
ATOM 1775 O O . LEU A 1 48 ? -14.042 -0.370 -2.277 1.00 0.00 46 LEU A O 2
ATOM 1791 N N . TYR A 1 49 ? -12.663 1.402 -2.175 1.00 0.00 47 TYR A N 2
ATOM 1792 C CA . TYR A 1 49 ? -13.482 2.116 -1.205 1.00 0.00 47 TYR A CA 2
ATOM 1793 C C . TYR A 1 49 ? -12.880 3.478 -0.879 1.00 0.00 47 TYR A C 2
ATOM 1794 O O . TYR A 1 49 ? -11.888 3.882 -1.484 1.00 0.00 47 TYR A O 2
ATOM 1812 N N . ASN A 1 50 ? -13.498 4.172 0.084 1.00 0.00 48 ASN A N 2
ATOM 1813 C CA . ASN A 1 50 ? -13.064 5.503 0.534 1.00 0.00 48 ASN A CA 2
ATOM 1814 C C . ASN A 1 50 ? -14.131 6.547 0.230 1.00 0.00 48 ASN A C 2
ATOM 1815 O O . ASN A 1 50 ? -14.679 6.590 -0.871 1.00 0.00 48 ASN A O 2
ATOM 1826 N N . SER A 1 51 ? -14.422 7.386 1.218 1.00 0.00 49 SER A N 2
ATOM 1827 C CA . SER A 1 51 ? -15.426 8.434 1.068 1.00 0.00 49 SER A CA 2
ATOM 1828 C C . SER A 1 51 ? -15.581 9.218 2.367 1.00 0.00 49 SER A C 2
ATOM 1829 O O . SER A 1 51 ? -15.778 10.433 2.352 1.00 0.00 49 SER A O 2
ATOM 1837 N N . THR A 1 52 ? -15.490 8.511 3.489 1.00 0.00 50 THR A N 2
ATOM 1838 C CA . THR A 1 52 ? -15.618 9.135 4.801 1.00 0.00 50 THR A CA 2
ATOM 1839 C C . THR A 1 52 ? -14.252 9.287 5.462 1.00 0.00 50 THR A C 2
ATOM 1840 O O . THR A 1 52 ? -13.920 10.348 5.990 1.00 0.00 50 THR A O 2
ATOM 1851 N N . GLY A 1 53 ? -13.464 8.217 5.429 1.00 0.00 51 GLY A N 2
ATOM 1852 C CA . GLY A 1 53 ? -12.143 8.251 6.027 1.00 0.00 51 GLY A CA 2
ATOM 1853 C C . GLY A 1 53 ? -11.754 6.930 6.664 1.00 0.00 51 GLY A C 2
ATOM 1854 O O . GLY A 1 53 ? -10.570 6.643 6.837 1.00 0.00 51 GLY A O 2
ATOM 1858 N N . SER A 1 54 ? -12.752 6.124 7.017 1.00 0.00 52 SER A N 2
ATOM 1859 C CA . SER A 1 54 ? -12.504 4.829 7.641 1.00 0.00 52 SER A CA 2
ATOM 1860 C C . SER A 1 54 ? -11.851 3.862 6.656 1.00 0.00 52 SER A C 2
ATOM 1861 O O . SER A 1 54 ? -10.637 3.663 6.682 1.00 0.00 52 SER A O 2
ATOM 1869 N N . GLY A 1 55 ? -12.663 3.264 5.789 1.00 0.00 53 GLY A N 2
ATOM 1870 C CA . GLY A 1 55 ? -12.143 2.326 4.811 1.00 0.00 53 GLY A CA 2
ATOM 1871 C C . GLY A 1 55 ? -12.673 0.919 5.014 1.00 0.00 53 GLY A C 2
ATOM 1872 O O . GLY A 1 55 ? -13.717 0.725 5.637 1.00 0.00 53 GLY A O 2
ATOM 1876 N N . SER A 1 56 ? -11.950 -0.065 4.488 1.00 0.00 54 SER A N 2
ATOM 1877 C CA . SER A 1 56 ? -12.348 -1.464 4.612 1.00 0.00 54 SER A CA 2
ATOM 1878 C C . SER A 1 56 ? -13.764 -1.680 4.086 1.00 0.00 54 SER A C 2
ATOM 1879 O O . SER A 1 56 ? -14.501 -2.527 4.589 1.00 0.00 54 SER A O 2
ATOM 1887 N N . GLY A 1 57 ? -14.135 -0.908 3.070 1.00 0.00 55 GLY A N 2
ATOM 1888 C CA . GLY A 1 57 ? -15.459 -1.031 2.490 1.00 0.00 55 GLY A CA 2
ATOM 1889 C C . GLY A 1 57 ? -15.478 -1.937 1.275 1.00 0.00 55 GLY A C 2
ATOM 1890 O O . GLY A 1 57 ? -16.305 -1.768 0.379 1.00 0.00 55 GLY A O 2
ATOM 1894 N N . SER A 1 58 ? -14.561 -2.899 1.243 1.00 0.00 56 SER A N 2
ATOM 1895 C CA . SER A 1 58 ? -14.472 -3.835 0.128 1.00 0.00 56 SER A CA 2
ATOM 1896 C C . SER A 1 58 ? -14.795 -5.255 0.582 1.00 0.00 56 SER A C 2
ATOM 1897 O O . SER A 1 58 ? -15.842 -5.804 0.241 1.00 0.00 56 SER A O 2
ATOM 1905 N N . GLY A 1 59 ? -13.886 -5.844 1.354 1.00 0.00 57 GLY A N 2
ATOM 1906 C CA . GLY A 1 59 ? -14.091 -7.194 1.844 1.00 0.00 57 GLY A CA 2
ATOM 1907 C C . GLY A 1 59 ? -13.042 -8.162 1.334 1.00 0.00 57 GLY A C 2
ATOM 1908 O O . GLY A 1 59 ? -11.846 -7.961 1.548 1.00 0.00 57 GLY A O 2
ATOM 1912 N N . SER A 1 60 ? -13.489 -9.215 0.657 1.00 0.00 129 SER A N 2
ATOM 1913 C CA . SER A 1 60 ? -12.580 -10.218 0.115 1.00 0.00 129 SER A CA 2
ATOM 1914 C C . SER A 1 60 ? -11.563 -9.582 -0.826 1.00 0.00 129 SER A C 2
ATOM 1915 O O . SER A 1 60 ? -10.379 -9.914 -0.794 1.00 0.00 129 SER A O 2
ATOM 1923 N N . THR A 1 61 ? -12.034 -8.664 -1.665 1.00 0.00 130 THR A N 2
ATOM 1924 C CA . THR A 1 61 ? -11.164 -7.982 -2.617 1.00 0.00 130 THR A CA 2
ATOM 1925 C C . THR A 1 61 ? -10.034 -7.253 -1.898 1.00 0.00 130 THR A C 2
ATOM 1926 O O . THR A 1 61 ? -8.920 -7.157 -2.411 1.00 0.00 130 THR A O 2
ATOM 1937 N N . GLU A 1 62 ? -10.329 -6.739 -0.709 1.00 0.00 131 GLU A N 2
ATOM 1938 C CA . GLU A 1 62 ? -9.335 -6.019 0.076 1.00 0.00 131 GLU A CA 2
ATOM 1939 C C . GLU A 1 62 ? -8.147 -6.917 0.404 1.00 0.00 131 GLU A C 2
ATOM 1940 O O . GLU A 1 62 ? -6.996 -6.537 0.202 1.00 0.00 131 GLU A O 2
ATOM 1952 N N . GLU A 1 63 ? -8.434 -8.111 0.912 1.00 0.00 132 GLU A N 2
ATOM 1953 C CA . GLU A 1 63 ? -7.387 -9.062 1.270 1.00 0.00 132 GLU A CA 2
ATOM 1954 C C . GLU A 1 63 ? -6.786 -9.716 0.028 1.00 0.00 132 GLU A C 2
ATOM 1955 O O . GLU A 1 63 ? -5.653 -10.197 0.056 1.00 0.00 132 GLU A O 2
ATOM 1967 N N . LEU A 1 64 ? -7.552 -9.738 -1.057 1.00 0.00 133 LEU A N 2
ATOM 1968 C CA . LEU A 1 64 ? -7.096 -10.340 -2.304 1.00 0.00 133 LEU A CA 2
ATOM 1969 C C . LEU A 1 64 ? -5.884 -9.603 -2.868 1.00 0.00 133 LEU A C 2
ATOM 1970 O O . LEU A 1 64 ? -4.760 -10.103 -2.816 1.00 0.00 133 LEU A O 2
ATOM 1986 N N . ARG A 1 65 ? -6.122 -8.415 -3.415 1.00 0.00 134 ARG A N 2
ATOM 1987 C CA . ARG A 1 65 ? -5.055 -7.609 -4.000 1.00 0.00 134 ARG A CA 2
ATOM 1988 C C . ARG A 1 65 ? -3.959 -7.313 -2.981 1.00 0.00 134 ARG A C 2
ATOM 1989 O O . ARG A 1 65 ? -2.786 -7.185 -3.334 1.00 0.00 134 ARG A O 2
ATOM 2010 N N . VAL A 1 66 ? -4.353 -7.191 -1.721 1.00 0.00 135 VAL A N 2
ATOM 2011 C CA . VAL A 1 66 ? -3.412 -6.892 -0.650 1.00 0.00 135 VAL A CA 2
ATOM 2012 C C . VAL A 1 66 ? -2.628 -8.134 -0.213 1.00 0.00 135 VAL A C 2
ATOM 2013 O O . VAL A 1 66 ? -1.669 -8.031 0.551 1.00 0.00 135 VAL A O 2
ATOM 2026 N N . ARG A 1 67 ? -3.037 -9.305 -0.692 1.00 0.00 136 ARG A N 2
ATOM 2027 C CA . ARG A 1 67 ? -2.362 -10.549 -0.333 1.00 0.00 136 ARG A CA 2
ATOM 2028 C C . ARG A 1 67 ? -1.121 -10.786 -1.194 1.00 0.00 136 ARG A C 2
ATOM 2029 O O . ARG A 1 67 ? -0.028 -11.012 -0.676 1.00 0.00 136 ARG A O 2
ATOM 2050 N N . LEU A 1 68 ? -1.303 -10.747 -2.509 1.00 0.00 137 LEU A N 2
ATOM 2051 C CA . LEU A 1 68 ? -0.204 -10.972 -3.446 1.00 0.00 137 LEU A CA 2
ATOM 2052 C C . LEU A 1 68 ? 0.959 -10.013 -3.198 1.00 0.00 137 LEU A C 2
ATOM 2053 O O . LEU A 1 68 ? 2.122 -10.410 -3.256 1.00 0.00 137 LEU A O 2
ATOM 2069 N N . ALA A 1 69 ? 0.643 -8.750 -2.936 1.00 0.00 138 ALA A N 2
ATOM 2070 C CA . ALA A 1 69 ? 1.673 -7.742 -2.698 1.00 0.00 138 ALA A CA 2
ATOM 2071 C C . ALA A 1 69 ? 2.322 -7.895 -1.321 1.00 0.00 138 ALA A C 2
ATOM 2072 O O . ALA A 1 69 ? 3.275 -7.186 -0.999 1.00 0.00 138 ALA A O 2
ATOM 2079 N N . SER A 1 70 ? 1.808 -8.817 -0.511 1.00 0.00 139 SER A N 2
ATOM 2080 C CA . SER A 1 70 ? 2.352 -9.047 0.826 1.00 0.00 139 SER A CA 2
ATOM 2081 C C . SER A 1 70 ? 3.562 -9.983 0.783 1.00 0.00 139 SER A C 2
ATOM 2082 O O . SER A 1 70 ? 4.193 -10.239 1.808 1.00 0.00 139 SER A O 2
ATOM 2090 N N . HIS A 1 71 ? 3.866 -10.505 -0.400 1.00 0.00 140 HIS A N 2
ATOM 2091 C CA . HIS A 1 71 ? 4.982 -11.428 -0.569 1.00 0.00 140 HIS A CA 2
ATOM 2092 C C . HIS A 1 71 ? 6.296 -10.885 0.005 1.00 0.00 140 HIS A C 2
ATOM 2093 O O . HIS A 1 71 ? 6.959 -11.570 0.784 1.00 0.00 140 HIS A O 2
ATOM 2107 N N . LEU A 1 72 ? 6.688 -9.675 -0.387 1.00 0.00 141 LEU A N 2
ATOM 2108 C CA . LEU A 1 72 ? 7.940 -9.096 0.098 1.00 0.00 141 LEU A CA 2
ATOM 2109 C C . LEU A 1 72 ? 7.800 -7.613 0.442 1.00 0.00 141 LEU A C 2
ATOM 2110 O O . LEU A 1 72 ? 8.311 -7.156 1.464 1.00 0.00 141 LEU A O 2
ATOM 2126 N N . ARG A 1 73 ? 7.132 -6.868 -0.436 1.00 0.00 142 ARG A N 2
ATOM 2127 C CA . ARG A 1 73 ? 6.943 -5.424 -0.261 1.00 0.00 142 ARG A CA 2
ATOM 2128 C C . ARG A 1 73 ? 6.779 -5.023 1.205 1.00 0.00 142 ARG A C 2
ATOM 2129 O O . ARG A 1 73 ? 7.519 -4.179 1.709 1.00 0.00 142 ARG A O 2
ATOM 2150 N N . LYS A 1 74 ? 5.809 -5.623 1.883 1.00 0.00 143 LYS A N 2
ATOM 2151 C CA . LYS A 1 74 ? 5.561 -5.309 3.286 1.00 0.00 143 LYS A CA 2
ATOM 2152 C C . LYS A 1 74 ? 6.494 -6.091 4.209 1.00 0.00 143 LYS A C 2
ATOM 2153 O O . LYS A 1 74 ? 6.722 -5.694 5.352 1.00 0.00 143 LYS A O 2
ATOM 2172 N N . LEU A 1 75 ? 7.028 -7.201 3.712 1.00 0.00 144 LEU A N 2
ATOM 2173 C CA . LEU A 1 75 ? 7.932 -8.031 4.501 1.00 0.00 144 LEU A CA 2
ATOM 2174 C C . LEU A 1 75 ? 9.302 -7.373 4.641 1.00 0.00 144 LEU A C 2
ATOM 2175 O O . LEU A 1 75 ? 9.799 -7.184 5.751 1.00 0.00 144 LEU A O 2
ATOM 2191 N N . ARG A 1 76 ? 9.909 -7.031 3.509 1.00 0.00 145 ARG A N 2
ATOM 2192 C CA . ARG A 1 76 ? 11.224 -6.399 3.508 1.00 0.00 145 ARG A CA 2
ATOM 2193 C C . ARG A 1 76 ? 11.143 -4.960 3.005 1.00 0.00 145 ARG A C 2
ATOM 2194 O O . ARG A 1 76 ? 10.056 -4.434 2.770 1.00 0.00 145 ARG A O 2
ATOM 2215 N N . LYS A 1 77 ? 12.303 -4.332 2.841 1.00 0.00 146 LYS A N 2
ATOM 2216 C CA . LYS A 1 77 ? 12.368 -2.955 2.364 1.00 0.00 146 LYS A CA 2
ATOM 2217 C C . LYS A 1 77 ? 13.569 -2.755 1.443 1.00 0.00 146 LYS A C 2
ATOM 2218 O O . LYS A 1 77 ? 14.404 -3.648 1.297 1.00 0.00 146 LYS A O 2
ATOM 2237 N N . ARG A 1 78 ? 13.647 -1.581 0.820 1.00 0.00 147 ARG A N 2
ATOM 2238 C CA . ARG A 1 78 ? 14.746 -1.270 -0.092 1.00 0.00 147 ARG A CA 2
ATOM 2239 C C . ARG A 1 78 ? 16.097 -1.398 0.614 1.00 0.00 147 ARG A C 2
ATOM 2240 O O . ARG A 1 78 ? 16.189 -1.992 1.688 1.00 0.00 147 ARG A O 2
ATOM 2261 N N . LEU A 1 79 ? 17.140 -0.840 -0.003 1.00 0.00 148 LEU A N 2
ATOM 2262 C CA . LEU A 1 79 ? 18.495 -0.887 0.553 1.00 0.00 148 LEU A CA 2
ATOM 2263 C C . LEU A 1 79 ? 19.191 -2.195 0.187 1.00 0.00 148 LEU A C 2
ATOM 2264 O O . LEU A 1 79 ? 20.321 -2.191 -0.303 1.00 0.00 148 LEU A O 2
ATOM 2280 N N . LEU A 1 80 ? 18.510 -3.314 0.426 1.00 0.00 149 LEU A N 2
ATOM 2281 C CA . LEU A 1 80 ? 19.060 -4.632 0.120 1.00 0.00 149 LEU A CA 2
ATOM 2282 C C . LEU A 1 80 ? 19.677 -4.663 -1.277 1.00 0.00 149 LEU A C 2
ATOM 2283 O O . LEU A 1 80 ? 19.096 -4.042 -2.193 1.00 0.00 149 LEU A O 2
ATOM 2301 N N . GLY A 1 1 ? 1.518 11.348 9.448 1.00 0.00 1 GLY A N 3
ATOM 2302 C CA . GLY A 1 1 ? 0.744 10.191 8.919 1.00 0.00 1 GLY A CA 3
ATOM 2303 C C . GLY A 1 1 ? 1.378 9.586 7.681 1.00 0.00 1 GLY A C 3
ATOM 2304 O O . GLY A 1 1 ? 0.963 9.875 6.559 1.00 0.00 1 GLY A O 3
ATOM 2310 N N . SER A 1 2 ? 2.384 8.742 7.886 1.00 0.00 2 SER A N 3
ATOM 2311 C CA . SER A 1 2 ? 3.075 8.093 6.777 1.00 0.00 2 SER A CA 3
ATOM 2312 C C . SER A 1 2 ? 4.135 7.121 7.288 1.00 0.00 2 SER A C 3
ATOM 2313 O O . SER A 1 2 ? 4.757 7.354 8.324 1.00 0.00 2 SER A O 3
ATOM 2321 N N . LYS A 1 3 A 4.332 6.030 6.555 1.00 0.00 2 LYS A N 3
ATOM 2322 C CA . LYS A 1 3 A 5.315 5.019 6.933 1.00 0.00 2 LYS A CA 3
ATOM 2323 C C . LYS A 1 3 A 6.070 4.508 5.709 1.00 0.00 2 LYS A C 3
ATOM 2324 O O . LYS A 1 3 A 6.271 3.304 5.549 1.00 0.00 2 LYS A O 3
ATOM 2343 N N . LEU A 1 4 B 6.485 5.431 4.849 1.00 0.00 2 LEU A N 3
ATOM 2344 C CA . LEU A 1 4 B 7.217 5.074 3.639 1.00 0.00 2 LEU A CA 3
ATOM 2345 C C . LEU A 1 4 B 8.704 5.380 3.791 1.00 0.00 2 LEU A C 3
ATOM 2346 O O . LEU A 1 4 B 9.080 6.415 4.342 1.00 0.00 2 LEU A O 3
ATOM 2362 N N . GLU A 1 5 ? 9.546 4.474 3.303 1.00 0.00 3 GLU A N 3
ATOM 2363 C CA . GLU A 1 5 ? 10.992 4.652 3.391 1.00 0.00 3 GLU A CA 3
ATOM 2364 C C . GLU A 1 5 ? 11.727 3.704 2.446 1.00 0.00 3 GLU A C 3
ATOM 2365 O O . GLU A 1 5 ? 12.256 2.676 2.870 1.00 0.00 3 GLU A O 3
ATOM 2377 N N . GLY A 1 6 ? 11.765 4.061 1.165 1.00 0.00 4 GLY A N 3
ATOM 2378 C CA . GLY A 1 6 ? 12.446 3.236 0.184 1.00 0.00 4 GLY A CA 3
ATOM 2379 C C . GLY A 1 6 ? 11.554 2.163 -0.404 1.00 0.00 4 GLY A C 3
ATOM 2380 O O . GLY A 1 6 ? 10.523 2.464 -1.004 1.00 0.00 4 GLY A O 3
ATOM 2384 N N . LYS A 1 7 ? 11.958 0.906 -0.231 1.00 0.00 5 LYS A N 3
ATOM 2385 C CA . LYS A 1 7 ? 11.199 -0.231 -0.741 1.00 0.00 5 LYS A CA 3
ATOM 2386 C C . LYS A 1 7 ? 11.339 -0.356 -2.262 1.00 0.00 5 LYS A C 3
ATOM 2387 O O . LYS A 1 7 ? 12.226 -1.060 -2.743 1.00 0.00 5 LYS A O 3
ATOM 2406 N N . THR A 1 8 ? 10.471 0.327 -3.018 1.00 0.00 6 THR A N 3
ATOM 2407 C CA . THR A 1 8 ? 10.519 0.280 -4.486 1.00 0.00 6 THR A CA 3
ATOM 2408 C C . THR A 1 8 ? 9.236 0.835 -5.108 1.00 0.00 6 THR A C 3
ATOM 2409 O O . THR A 1 8 ? 8.298 1.205 -4.406 1.00 0.00 6 THR A O 3
ATOM 2420 N N . CYS A 1 9 ? 9.206 0.877 -6.437 1.00 0.00 7 CYS A N 3
ATOM 2421 C CA . CYS A 1 9 ? 8.043 1.369 -7.171 1.00 0.00 7 CYS A CA 3
ATOM 2422 C C . CYS A 1 9 ? 7.960 0.692 -8.539 1.00 0.00 7 CYS A C 3
ATOM 2423 O O . CYS A 1 9 ? 7.504 1.292 -9.513 1.00 0.00 7 CYS A O 3
ATOM 2430 N N . GLY A 1 10 ? 8.417 -0.556 -8.604 1.00 0.00 8 GLY A N 3
ATOM 2431 C CA . GLY A 1 10 ? 8.401 -1.292 -9.857 1.00 0.00 8 GLY A CA 3
ATOM 2432 C C . GLY A 1 10 ? 7.164 -2.158 -10.026 1.00 0.00 8 GLY A C 3
ATOM 2433 O O . GLY A 1 10 ? 6.295 -1.845 -10.840 1.00 0.00 8 GLY A O 3
ATOM 2437 N N . PRO A 1 11 ? 7.054 -3.264 -9.268 1.00 0.00 9 PRO A N 3
ATOM 2438 C CA . PRO A 1 11 ? 5.902 -4.167 -9.355 1.00 0.00 9 PRO A CA 3
ATOM 2439 C C . PRO A 1 11 ? 4.608 -3.475 -8.948 1.00 0.00 9 PRO A C 3
ATOM 2440 O O . PRO A 1 11 ? 4.543 -2.248 -8.913 1.00 0.00 9 PRO A O 3
ATOM 2451 N N . SER A 1 12 ? 3.581 -4.265 -8.637 1.00 0.00 10 SER A N 3
ATOM 2452 C CA . SER A 1 12 ? 2.291 -3.717 -8.226 1.00 0.00 10 SER A CA 3
ATOM 2453 C C . SER A 1 12 ? 2.478 -2.647 -7.155 1.00 0.00 10 SER A C 3
ATOM 2454 O O . SER A 1 12 ? 2.511 -2.946 -5.962 1.00 0.00 10 SER A O 3
ATOM 2462 N N . SER A 1 13 ? 2.616 -1.402 -7.595 1.00 0.00 11 SER A N 3
ATOM 2463 C CA . SER A 1 13 ? 2.817 -0.289 -6.682 1.00 0.00 11 SER A CA 3
ATOM 2464 C C . SER A 1 13 ? 1.993 0.922 -7.100 1.00 0.00 11 SER A C 3
ATOM 2465 O O . SER A 1 13 ? 1.666 1.094 -8.275 1.00 0.00 11 SER A O 3
ATOM 2473 N N . PHE A 1 14 ? 1.666 1.757 -6.125 1.00 0.00 12 PHE A N 3
ATOM 2474 C CA . PHE A 1 14 ? 0.883 2.959 -6.366 1.00 0.00 12 PHE A CA 3
ATOM 2475 C C . PHE A 1 14 ? 1.661 4.195 -5.927 1.00 0.00 12 PHE A C 3
ATOM 2476 O O . PHE A 1 14 ? 1.909 4.394 -4.737 1.00 0.00 12 PHE A O 3
ATOM 2493 N N . SER A 1 15 ? 2.047 5.023 -6.891 1.00 0.00 13 SER A N 3
ATOM 2494 C CA . SER A 1 15 ? 2.798 6.236 -6.594 1.00 0.00 13 SER A CA 3
ATOM 2495 C C . SER A 1 15 ? 1.995 7.153 -5.681 1.00 0.00 13 SER A C 3
ATOM 2496 O O . SER A 1 15 ? 0.900 7.595 -6.030 1.00 0.00 13 SER A O 3
ATOM 2504 N N . CYS A 1 16 ? 2.546 7.426 -4.505 1.00 0.00 14 CYS A N 3
ATOM 2505 C CA . CYS A 1 16 ? 1.888 8.280 -3.525 1.00 0.00 14 CYS A CA 3
ATOM 2506 C C . CYS A 1 16 ? 1.512 9.634 -4.131 1.00 0.00 14 CYS A C 3
ATOM 2507 O O . CYS A 1 16 ? 2.381 10.439 -4.463 1.00 0.00 14 CYS A O 3
ATOM 2514 N N . PRO A 1 17 ? 0.201 9.897 -4.286 1.00 0.00 15 PRO A N 3
ATOM 2515 C CA . PRO A 1 17 ? -0.299 11.153 -4.857 1.00 0.00 15 PRO A CA 3
ATOM 2516 C C . PRO A 1 17 ? 0.136 12.377 -4.060 1.00 0.00 15 PRO A C 3
ATOM 2517 O O . PRO A 1 17 ? 0.076 12.384 -2.830 1.00 0.00 15 PRO A O 3
ATOM 2528 N N . GLY A 1 18 ? 0.570 13.413 -4.770 1.00 0.00 16 GLY A N 3
ATOM 2529 C CA . GLY A 1 18 ? 1.006 14.634 -4.118 1.00 0.00 16 GLY A CA 3
ATOM 2530 C C . GLY A 1 18 ? 2.463 14.587 -3.699 1.00 0.00 16 GLY A C 3
ATOM 2531 O O . GLY A 1 18 ? 3.191 15.568 -3.850 1.00 0.00 16 GLY A O 3
ATOM 2535 N N . THR A 1 19 ? 2.888 13.444 -3.169 1.00 0.00 17 THR A N 3
ATOM 2536 C CA . THR A 1 19 ? 4.265 13.272 -2.724 1.00 0.00 17 THR A CA 3
ATOM 2537 C C . THR A 1 19 ? 5.107 12.591 -3.796 1.00 0.00 17 THR A C 3
ATOM 2538 O O . THR A 1 19 ? 4.578 11.990 -4.731 1.00 0.00 17 THR A O 3
ATOM 2549 N N . HIS A 1 20 ? 6.422 12.685 -3.644 1.00 0.00 18 HIS A N 3
ATOM 2550 C CA . HIS A 1 20 ? 7.356 12.075 -4.584 1.00 0.00 18 HIS A CA 3
ATOM 2551 C C . HIS A 1 20 ? 7.741 10.677 -4.113 1.00 0.00 18 HIS A C 3
ATOM 2552 O O . HIS A 1 20 ? 8.853 10.209 -4.358 1.00 0.00 18 HIS A O 3
ATOM 2566 N N . VAL A 1 21 ? 6.815 10.024 -3.420 1.00 0.00 19 VAL A N 3
ATOM 2567 C CA . VAL A 1 21 ? 7.047 8.689 -2.891 1.00 0.00 19 VAL A CA 3
ATOM 2568 C C . VAL A 1 21 ? 6.135 7.662 -3.558 1.00 0.00 19 VAL A C 3
ATOM 2569 O O . VAL A 1 21 ? 5.114 8.015 -4.150 1.00 0.00 19 VAL A O 3
ATOM 2582 N N . CYS A 1 22 ? 6.515 6.391 -3.465 1.00 0.00 20 CYS A N 3
ATOM 2583 C CA . CYS A 1 22 ? 5.738 5.311 -4.064 1.00 0.00 20 CYS A CA 3
ATOM 2584 C C . CYS A 1 22 ? 5.278 4.314 -3.004 1.00 0.00 20 CYS A C 3
ATOM 2585 O O . CYS A 1 22 ? 6.074 3.853 -2.186 1.00 0.00 20 CYS A O 3
ATOM 2592 N N . VAL A 1 23 ? 3.988 3.985 -3.024 1.00 0.00 21 VAL A N 3
ATOM 2593 C CA . VAL A 1 23 ? 3.424 3.042 -2.063 1.00 0.00 21 VAL A CA 3
ATOM 2594 C C . VAL A 1 23 ? 2.812 1.829 -2.768 1.00 0.00 21 VAL A C 3
ATOM 2595 O O . VAL A 1 23 ? 1.956 1.976 -3.637 1.00 0.00 21 VAL A O 3
ATOM 2608 N N . PRO A 1 24 ? 3.245 0.612 -2.393 1.00 0.00 22 PRO A N 3
ATOM 2609 C CA . PRO A 1 24 ? 2.743 -0.633 -2.984 1.00 0.00 22 PRO A CA 3
ATOM 2610 C C . PRO A 1 24 ? 1.227 -0.705 -3.038 1.00 0.00 22 PRO A C 3
ATOM 2611 O O . PRO A 1 24 ? 0.540 -0.192 -2.157 1.00 0.00 22 PRO A O 3
ATOM 2622 N N . GLU A 1 25 ? 0.714 -1.374 -4.065 1.00 0.00 23 GLU A N 3
ATOM 2623 C CA . GLU A 1 25 ? -0.722 -1.545 -4.226 1.00 0.00 23 GLU A CA 3
ATOM 2624 C C . GLU A 1 25 ? -1.295 -2.292 -3.031 1.00 0.00 23 GLU A C 3
ATOM 2625 O O . GLU A 1 25 ? -2.437 -2.069 -2.637 1.00 0.00 23 GLU A O 3
ATOM 2637 N N . ARG A 1 26 ? -0.493 -3.177 -2.452 1.00 0.00 24 ARG A N 3
ATOM 2638 C CA . ARG A 1 26 ? -0.929 -3.946 -1.299 1.00 0.00 24 ARG A CA 3
ATOM 2639 C C . ARG A 1 26 ? -0.945 -3.067 -0.049 1.00 0.00 24 ARG A C 3
ATOM 2640 O O . ARG A 1 26 ? -1.784 -3.244 0.834 1.00 0.00 24 ARG A O 3
ATOM 2661 N N . TRP A 1 27 ? -0.031 -2.101 0.005 1.00 0.00 25 TRP A N 3
ATOM 2662 C CA . TRP A 1 27 ? 0.031 -1.183 1.135 1.00 0.00 25 TRP A CA 3
ATOM 2663 C C . TRP A 1 27 ? -1.238 -0.338 1.179 1.00 0.00 25 TRP A C 3
ATOM 2664 O O . TRP A 1 27 ? -1.610 0.191 2.225 1.00 0.00 25 TRP A O 3
ATOM 2685 N N . LEU A 1 28 ? -1.898 -0.218 0.025 1.00 0.00 26 LEU A N 3
ATOM 2686 C CA . LEU A 1 28 ? -3.124 0.562 -0.093 1.00 0.00 26 LEU A CA 3
ATOM 2687 C C . LEU A 1 28 ? -4.102 0.256 1.038 1.00 0.00 26 LEU A C 3
ATOM 2688 O O . LEU A 1 28 ? -4.365 1.107 1.886 1.00 0.00 26 LEU A O 3
ATOM 2704 N N . CYS A 1 29 ? -4.645 -0.956 1.042 1.00 0.00 27 CYS A N 3
ATOM 2705 C CA . CYS A 1 29 ? -5.601 -1.356 2.069 1.00 0.00 27 CYS A CA 3
ATOM 2706 C C . CYS A 1 29 ? -4.938 -2.212 3.145 1.00 0.00 27 CYS A C 3
ATOM 2707 O O . CYS A 1 29 ? -5.493 -3.226 3.571 1.00 0.00 27 CYS A O 3
ATOM 2714 N N . ASP A 1 30 ? -3.757 -1.801 3.590 1.00 0.00 28 ASP A N 3
ATOM 2715 C CA . ASP A 1 30 ? -3.042 -2.539 4.623 1.00 0.00 28 ASP A CA 3
ATOM 2716 C C . ASP A 1 30 ? -3.734 -2.382 5.976 1.00 0.00 28 ASP A C 3
ATOM 2717 O O . ASP A 1 30 ? -3.506 -3.167 6.896 1.00 0.00 28 ASP A O 3
ATOM 2726 N N . GLY A 1 31 ? -4.577 -1.358 6.088 1.00 0.00 29 GLY A N 3
ATOM 2727 C CA . GLY A 1 31 ? -5.285 -1.110 7.329 1.00 0.00 29 GLY A CA 3
ATOM 2728 C C . GLY A 1 31 ? -4.828 0.163 8.017 1.00 0.00 29 GLY A C 3
ATOM 2729 O O . GLY A 1 31 ? -5.306 0.498 9.100 1.00 0.00 29 GLY A O 3
ATOM 2733 N N . ASP A 1 32 ? -3.899 0.874 7.384 1.00 0.00 30 ASP A N 3
ATOM 2734 C CA . ASP A 1 32 ? -3.375 2.117 7.936 1.00 0.00 30 ASP A CA 3
ATOM 2735 C C . ASP A 1 32 ? -2.798 2.987 6.826 1.00 0.00 30 ASP A C 3
ATOM 2736 O O . ASP A 1 32 ? -1.984 2.527 6.027 1.00 0.00 30 ASP A O 3
ATOM 2745 N N . LYS A 1 33 ? -3.229 4.243 6.775 1.00 0.00 31 LYS A N 3
ATOM 2746 C CA . LYS A 1 33 ? -2.757 5.169 5.752 1.00 0.00 31 LYS A CA 3
ATOM 2747 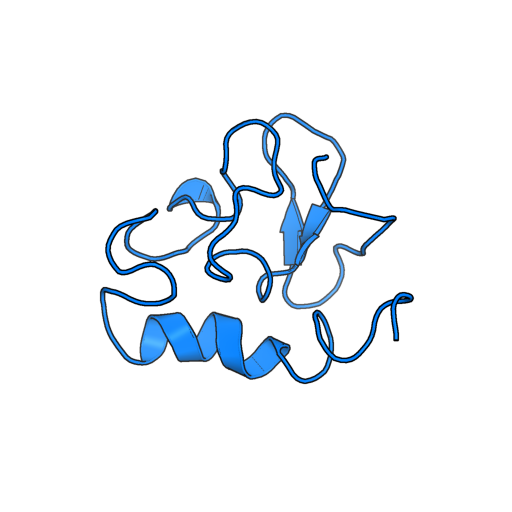C C . LYS A 1 33 ? -1.234 5.248 5.738 1.00 0.00 31 LYS A C 3
ATOM 2748 O O . LYS A 1 33 ? -0.595 5.401 6.779 1.00 0.00 31 LYS A O 3
ATOM 2767 N N . ASP A 1 34 ? -0.667 5.138 4.544 1.00 0.00 32 ASP A N 3
ATOM 2768 C CA . ASP A 1 34 ? 0.776 5.190 4.364 1.00 0.00 32 ASP A CA 3
ATOM 2769 C C . ASP A 1 34 ? 1.185 6.517 3.737 1.00 0.00 32 ASP A C 3
ATOM 2770 O O . ASP A 1 34 ? 2.274 7.031 3.991 1.00 0.00 32 ASP A O 3
ATOM 2779 N N . CYS A 1 35 ? 0.297 7.063 2.914 1.00 0.00 33 CYS A N 3
ATOM 2780 C CA . CYS A 1 35 ? 0.547 8.327 2.239 1.00 0.00 33 CYS A CA 3
ATOM 2781 C C . CYS A 1 35 ? 0.289 9.502 3.170 1.00 0.00 33 CYS A C 3
ATOM 2782 O O . CYS A 1 35 ? -0.019 9.322 4.348 1.00 0.00 33 CYS A O 3
ATOM 2789 N N . ALA A 1 36 ? 0.411 10.706 2.630 1.00 0.00 34 ALA A N 3
ATOM 2790 C CA . ALA A 1 36 ? 0.186 11.916 3.403 1.00 0.00 34 ALA A CA 3
ATOM 2791 C C . ALA A 1 36 ? -1.299 12.109 3.687 1.00 0.00 34 ALA A C 3
ATOM 2792 O O . ALA A 1 36 ? -1.679 12.662 4.719 1.00 0.00 34 ALA A O 3
ATOM 2799 N N . ASP A 1 37 ? -2.134 11.648 2.761 1.00 0.00 35 ASP A N 3
ATOM 2800 C CA . ASP A 1 37 ? -3.580 11.766 2.905 1.00 0.00 35 ASP A CA 3
ATOM 2801 C C . ASP A 1 37 ? -4.259 10.414 2.709 1.00 0.00 35 ASP A C 3
ATOM 2802 O O . ASP A 1 37 ? -5.352 10.333 2.149 1.00 0.00 35 ASP A O 3
ATOM 2811 N N . GLY A 1 38 ? -3.605 9.355 3.175 1.00 0.00 36 GLY A N 3
ATOM 2812 C CA . GLY A 1 38 ? -4.161 8.021 3.042 1.00 0.00 36 GLY A CA 3
ATOM 2813 C C . GLY A 1 38 ? -4.527 7.677 1.613 1.00 0.00 36 GLY A C 3
ATOM 2814 O O . GLY A 1 38 ? -5.418 6.862 1.375 1.00 0.00 36 GLY A O 3
ATOM 2818 N N . ALA A 1 39 ? -3.837 8.293 0.658 1.00 0.00 37 ALA A N 3
ATOM 2819 C CA . ALA A 1 39 ? -4.098 8.038 -0.753 1.00 0.00 37 ALA A CA 3
ATOM 2820 C C . ALA A 1 39 ? -4.028 6.546 -1.057 1.00 0.00 37 ALA A C 3
ATOM 2821 O O . ALA A 1 39 ? -4.724 6.048 -1.942 1.00 0.00 37 ALA A O 3
ATOM 2828 N N . ASP A 1 40 ? -3.192 5.835 -0.306 1.00 0.00 38 ASP A N 3
ATOM 2829 C CA . ASP A 1 40 ? -3.043 4.393 -0.488 1.00 0.00 38 ASP A CA 3
ATOM 2830 C C . ASP A 1 40 ? -4.294 3.676 0.006 1.00 0.00 38 ASP A C 3
ATOM 2831 O O . ASP A 1 40 ? -4.750 2.708 -0.602 1.00 0.00 38 ASP A O 3
ATOM 2840 N N . GLU A 1 41 ? -4.857 4.173 1.102 1.00 0.00 39 GLU A N 3
ATOM 2841 C CA . GLU A 1 41 ? -6.071 3.595 1.665 1.00 0.00 39 GLU A CA 3
ATOM 2842 C C . GLU A 1 41 ? -7.298 4.140 0.945 1.00 0.00 39 GLU A C 3
ATOM 2843 O O . GLU A 1 41 ? -8.372 3.539 0.983 1.00 0.00 39 GLU A O 3
ATOM 2855 N N . SER A 1 42 ? -7.130 5.287 0.293 1.00 0.00 40 SER A N 3
ATOM 2856 C CA . SER A 1 42 ? -8.220 5.919 -0.431 1.00 0.00 40 SER A CA 3
ATOM 2857 C C . SER A 1 42 ? -8.489 5.208 -1.747 1.00 0.00 40 SER A C 3
ATOM 2858 O O . SER A 1 42 ? -7.672 4.419 -2.222 1.00 0.00 40 SER A O 3
ATOM 2866 N N . ILE A 1 43 ? -9.643 5.497 -2.329 1.00 0.00 41 ILE A N 3
ATOM 2867 C CA . ILE A 1 43 ? -10.035 4.896 -3.590 1.00 0.00 41 ILE A CA 3
ATOM 2868 C C . ILE A 1 43 ? -9.146 5.385 -4.729 1.00 0.00 41 ILE A C 3
ATOM 2869 O O . ILE A 1 43 ? -9.002 4.712 -5.750 1.00 0.00 41 ILE A O 3
ATOM 2885 N N . ALA A 1 44 ? -8.542 6.556 -4.541 1.00 0.00 42 ALA A N 3
ATOM 2886 C CA . ALA A 1 44 ? -7.655 7.131 -5.546 1.00 0.00 42 ALA A CA 3
ATOM 2887 C C . ALA A 1 44 ? -6.639 6.099 -6.022 1.00 0.00 42 ALA A C 3
ATOM 2888 O O . ALA A 1 44 ? -6.169 6.147 -7.159 1.00 0.00 42 ALA A O 3
ATOM 2895 N N . ALA A 1 45 ? -6.310 5.165 -5.137 1.00 0.00 43 ALA A N 3
ATOM 2896 C CA . ALA A 1 45 ? -5.356 4.111 -5.446 1.00 0.00 43 ALA A CA 3
ATOM 2897 C C . ALA A 1 45 ? -6.070 2.840 -5.894 1.00 0.00 43 ALA A C 3
ATOM 2898 O O . ALA A 1 45 ? -5.499 2.010 -6.603 1.00 0.00 43 ALA A O 3
ATOM 2905 N N . GLY A 1 46 ? -7.320 2.691 -5.468 1.00 0.00 44 GLY A N 3
ATOM 2906 C CA . GLY A 1 46 ? -8.093 1.518 -5.824 1.00 0.00 44 GLY A CA 3
ATOM 2907 C C . GLY A 1 46 ? -8.331 0.612 -4.633 1.00 0.00 44 GLY A C 3
ATOM 2908 O O . GLY A 1 46 ? -8.345 -0.611 -4.766 1.00 0.00 44 GLY A O 3
ATOM 2912 N N . CYS A 1 47 ? -8.515 1.219 -3.463 1.00 0.00 45 CYS A N 3
ATOM 2913 C CA . CYS A 1 47 ? -8.750 0.461 -2.239 1.00 0.00 45 CYS A CA 3
ATOM 2914 C C . CYS A 1 47 ? -10.206 0.001 -2.138 1.00 0.00 45 CYS A C 3
ATOM 2915 O O . CYS A 1 47 ? -10.588 -0.658 -1.172 1.00 0.00 45 CYS A O 3
ATOM 2922 N N . LEU A 1 48 ? -11.013 0.346 -3.139 1.00 0.00 46 LEU A N 3
ATOM 2923 C CA . LEU A 1 48 ? -12.421 -0.038 -3.159 1.00 0.00 46 LEU A CA 3
ATOM 2924 C C . LEU A 1 48 ? -13.205 0.652 -2.045 1.00 0.00 46 LEU A C 3
ATOM 2925 O O . LEU A 1 48 ? -14.298 0.214 -1.686 1.00 0.00 46 LEU A O 3
ATOM 2941 N N . TYR A 1 49 ? -12.649 1.731 -1.499 1.00 0.00 47 TYR A N 3
ATOM 2942 C CA . TYR A 1 49 ? -13.314 2.465 -0.426 1.00 0.00 47 TYR A CA 3
ATOM 2943 C C . TYR A 1 49 ? -12.503 3.687 0.000 1.00 0.00 47 TYR A C 3
ATOM 2944 O O . TYR A 1 49 ? -11.352 3.853 -0.402 1.00 0.00 47 TYR A O 3
ATOM 2962 N N . ASN A 1 50 ? -13.118 4.532 0.826 1.00 0.00 48 ASN A N 3
ATOM 2963 C CA . ASN A 1 50 ? -12.470 5.742 1.328 1.00 0.00 48 ASN A CA 3
ATOM 2964 C C . ASN A 1 50 ? -13.439 6.532 2.218 1.00 0.00 48 ASN A C 3
ATOM 2965 O O . ASN A 1 50 ? -14.205 5.940 2.978 1.00 0.00 48 ASN A O 3
ATOM 2976 N N . SER A 1 51 ? -13.411 7.864 2.126 1.00 0.00 49 SER A N 3
ATOM 2977 C CA . SER A 1 51 ? -14.294 8.707 2.927 1.00 0.00 49 SER A CA 3
ATOM 2978 C C . SER A 1 51 ? -13.932 8.633 4.407 1.00 0.00 49 SER A C 3
ATOM 2979 O O . SER A 1 51 ? -13.383 9.580 4.971 1.00 0.00 49 SER A O 3
ATOM 2987 N N . THR A 1 52 ? -14.249 7.504 5.032 1.00 0.00 50 THR A N 3
ATOM 2988 C CA . THR A 1 52 ? -13.965 7.305 6.448 1.00 0.00 50 THR A CA 3
ATOM 2989 C C . THR A 1 52 ? -12.474 7.096 6.686 1.00 0.00 50 THR A C 3
ATOM 2990 O O . THR A 1 52 ? -11.726 6.775 5.762 1.00 0.00 50 THR A O 3
ATOM 3001 N N . GLY A 1 53 ? -12.049 7.277 7.932 1.00 0.00 51 GLY A N 3
ATOM 3002 C CA . GLY A 1 53 ? -10.650 7.101 8.271 1.00 0.00 51 GLY A CA 3
ATOM 3003 C C . GLY A 1 53 ? -10.259 5.640 8.361 1.00 0.00 51 GLY A C 3
ATOM 3004 O O . GLY A 1 53 ? -9.172 5.252 7.934 1.00 0.00 51 GLY A O 3
ATOM 3008 N N . SER A 1 54 ? -11.151 4.825 8.916 1.00 0.00 52 SER A N 3
ATOM 3009 C CA . SER A 1 54 ? -10.896 3.397 9.058 1.00 0.00 52 SER A CA 3
ATOM 3010 C C . SER A 1 54 ? -11.045 2.686 7.717 1.00 0.00 52 SER A C 3
ATOM 3011 O O . SER A 1 54 ? -11.963 2.975 6.949 1.00 0.00 52 SER A O 3
ATOM 3019 N N . GLY A 1 55 ? -10.137 1.757 7.441 1.00 0.00 53 GLY A N 3
ATOM 3020 C CA . GLY A 1 55 ? -10.186 1.022 6.192 1.00 0.00 53 GLY A CA 3
ATOM 3021 C C . GLY A 1 55 ? -11.079 -0.201 6.270 1.00 0.00 53 GLY A C 3
ATOM 3022 O O . GLY A 1 55 ? -11.958 -0.283 7.128 1.00 0.00 53 GLY A O 3
ATOM 3026 N N . SER A 1 56 ? -10.852 -1.152 5.369 1.00 0.00 54 SER A N 3
ATOM 3027 C CA . SER A 1 56 ? -11.638 -2.380 5.331 1.00 0.00 54 SER A CA 3
ATOM 3028 C C . SER A 1 56 ? -13.130 -2.076 5.217 1.00 0.00 54 SER A C 3
ATOM 3029 O O . SER A 1 56 ? -13.884 -2.243 6.176 1.00 0.00 54 SER A O 3
ATOM 3037 N N . GLY A 1 57 ? -13.547 -1.631 4.037 1.00 0.00 55 GLY A N 3
ATOM 3038 C CA . GLY A 1 57 ? -14.946 -1.311 3.816 1.00 0.00 55 GLY A CA 3
ATOM 3039 C C . GLY A 1 57 ? -15.608 -2.255 2.831 1.00 0.00 55 GLY A C 3
ATOM 3040 O O . GLY A 1 57 ? -16.821 -2.461 2.878 1.00 0.00 55 GLY A O 3
ATOM 3044 N N . SER A 1 58 ? -14.810 -2.830 1.936 1.00 0.00 56 SER A N 3
ATOM 3045 C CA . SER A 1 58 ? -15.326 -3.757 0.935 1.00 0.00 56 SER A CA 3
ATOM 3046 C C . SER A 1 58 ? -15.468 -5.161 1.515 1.00 0.00 56 SER A C 3
ATOM 3047 O O . SER A 1 58 ? -16.580 -5.649 1.721 1.00 0.00 56 SER A O 3
ATOM 3055 N N . GLY A 1 59 ? -14.336 -5.808 1.775 1.00 0.00 57 GLY A N 3
ATOM 3056 C CA . GLY A 1 59 ? -14.360 -7.149 2.328 1.00 0.00 57 GLY A CA 3
ATOM 3057 C C . GLY A 1 59 ? -13.208 -8.004 1.835 1.00 0.00 57 GLY A C 3
ATOM 3058 O O . GLY A 1 59 ? -12.043 -7.666 2.042 1.00 0.00 57 GLY A O 3
ATOM 3062 N N . SER A 1 60 ? -13.535 -9.115 1.183 1.00 0.00 129 SER A N 3
ATOM 3063 C CA . SER A 1 60 ? -12.520 -10.023 0.660 1.00 0.00 129 SER A CA 3
ATOM 3064 C C . SER A 1 60 ? -11.690 -9.348 -0.425 1.00 0.00 129 SER A C 3
ATOM 3065 O O . SER A 1 60 ? -10.466 -9.476 -0.453 1.00 0.00 129 SER A O 3
ATOM 3073 N N . THR A 1 61 ? -12.361 -8.629 -1.319 1.00 0.00 130 THR A N 3
ATOM 3074 C CA . THR A 1 61 ? -11.682 -7.934 -2.407 1.00 0.00 130 THR A CA 3
ATOM 3075 C C . THR A 1 61 ? -10.599 -7.004 -1.869 1.00 0.00 130 THR A C 3
ATOM 3076 O O . THR A 1 61 ? -9.593 -6.756 -2.534 1.00 0.00 130 THR A O 3
ATOM 3087 N N . GLU A 1 62 ? -10.811 -6.495 -0.660 1.00 0.00 131 GLU A N 3
ATOM 3088 C CA . GLU A 1 62 ? -9.851 -5.595 -0.032 1.00 0.00 131 GLU A CA 3
ATOM 3089 C C . GLU A 1 62 ? -8.520 -6.301 0.206 1.00 0.00 131 GLU A C 3
ATOM 3090 O O . GLU A 1 62 ? -7.468 -5.820 -0.211 1.00 0.00 131 GLU A O 3
ATOM 3102 N N . GLU A 1 63 ? -8.576 -7.445 0.881 1.00 0.00 132 GLU A N 3
ATOM 3103 C CA . GLU A 1 63 ? -7.374 -8.218 1.177 1.00 0.00 132 GLU A CA 3
ATOM 3104 C C . GLU A 1 63 ? -6.850 -8.919 -0.072 1.00 0.00 132 GLU A C 3
ATOM 3105 O O . GLU A 1 63 ? -5.657 -9.190 -0.186 1.00 0.00 132 GLU A O 3
ATOM 3117 N N . LEU A 1 64 ? -7.751 -9.216 -1.002 1.00 0.00 133 LEU A N 3
ATOM 3118 C CA . LEU A 1 64 ? -7.382 -9.895 -2.242 1.00 0.00 133 LEU A CA 3
ATOM 3119 C C . LEU A 1 64 ? -6.244 -9.170 -2.959 1.00 0.00 133 LEU A C 3
ATOM 3120 O O . LEU A 1 64 ? -5.165 -9.729 -3.154 1.00 0.00 133 LEU A O 3
ATOM 3136 N N . ARG A 1 65 ? -6.496 -7.928 -3.356 1.00 0.00 134 ARG A N 3
ATOM 3137 C CA . ARG A 1 65 ? -5.497 -7.129 -4.060 1.00 0.00 134 ARG A CA 3
ATOM 3138 C C . ARG A 1 65 ? -4.254 -6.906 -3.201 1.00 0.00 134 ARG A C 3
ATOM 3139 O O . ARG A 1 65 ? -3.159 -6.693 -3.723 1.00 0.00 134 ARG A O 3
ATOM 3160 N N . VAL A 1 66 ? -4.432 -6.939 -1.886 1.00 0.00 135 VAL A N 3
ATOM 3161 C CA . VAL A 1 66 ? -3.326 -6.722 -0.959 1.00 0.00 135 VAL A CA 3
ATOM 3162 C C . VAL A 1 66 ? -2.647 -8.033 -0.550 1.00 0.00 135 VAL A C 3
ATOM 3163 O O . VAL A 1 66 ? -1.607 -8.018 0.107 1.00 0.00 135 VAL A O 3
ATOM 3176 N N . ARG A 1 67 ? -3.241 -9.162 -0.929 1.00 0.00 136 ARG A N 3
ATOM 3177 C CA . ARG A 1 67 ? -2.688 -10.469 -0.584 1.00 0.00 136 ARG A CA 3
ATOM 3178 C C . ARG A 1 67 ? -1.509 -10.835 -1.485 1.00 0.00 136 ARG A C 3
ATOM 3179 O O . ARG A 1 67 ? -0.380 -10.983 -1.018 1.00 0.00 136 ARG A O 3
ATOM 3200 N N . LEU A 1 68 ? -1.783 -10.994 -2.775 1.00 0.00 137 LEU A N 3
ATOM 3201 C CA . LEU A 1 68 ? -0.751 -11.356 -3.743 1.00 0.00 137 LEU A CA 3
ATOM 3202 C C . LEU A 1 68 ? 0.433 -10.391 -3.687 1.00 0.00 137 LEU A C 3
ATOM 3203 O O . LEU A 1 68 ? 1.578 -10.808 -3.515 1.00 0.00 137 LEU A O 3
ATOM 3219 N N . ALA A 1 69 ? 0.149 -9.104 -3.846 1.00 0.00 138 ALA A N 3
ATOM 3220 C CA . ALA A 1 69 ? 1.187 -8.080 -3.829 1.00 0.00 138 ALA A CA 3
ATOM 3221 C C . ALA A 1 69 ? 1.953 -8.058 -2.507 1.00 0.00 138 ALA A C 3
ATOM 3222 O O . ALA A 1 69 ? 3.062 -7.532 -2.436 1.00 0.00 138 ALA A O 3
ATOM 3229 N N . SER A 1 70 ? 1.361 -8.629 -1.463 1.00 0.00 139 SER A N 3
ATOM 3230 C CA . SER A 1 70 ? 1.998 -8.666 -0.148 1.00 0.00 139 SER A CA 3
ATOM 3231 C C . SER A 1 70 ? 3.116 -9.712 -0.093 1.00 0.00 139 SER A C 3
ATOM 3232 O O . SER A 1 70 ? 3.768 -9.878 0.938 1.00 0.00 139 SER A O 3
ATOM 3240 N N . HIS A 1 71 ? 3.318 -10.430 -1.194 1.00 0.00 140 HIS A N 3
ATOM 3241 C CA . HIS A 1 71 ? 4.336 -11.474 -1.254 1.00 0.00 140 HIS A CA 3
ATOM 3242 C C . HIS A 1 71 ? 5.756 -10.916 -1.366 1.00 0.00 140 HIS A C 3
ATOM 3243 O O . HIS A 1 71 ? 6.722 -11.678 -1.325 1.00 0.00 140 HIS A O 3
ATOM 3257 N N . LEU A 1 72 ? 5.896 -9.601 -1.521 1.00 0.00 141 LEU A N 3
ATOM 3258 C CA . LEU A 1 72 ? 7.226 -9.008 -1.651 1.00 0.00 141 LEU A CA 3
ATOM 3259 C C . LEU A 1 72 ? 7.385 -7.740 -0.815 1.00 0.00 141 LEU A C 3
ATOM 3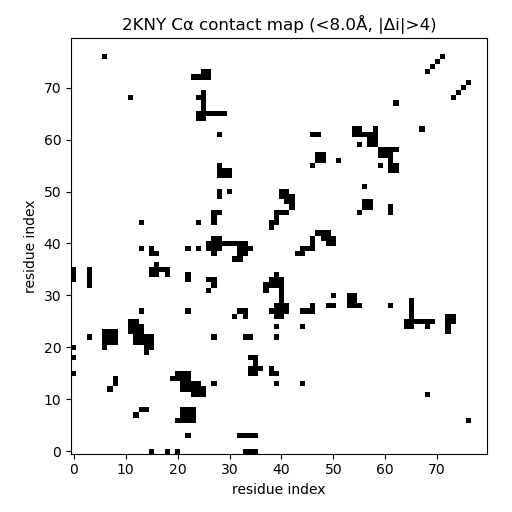260 O O . LEU A 1 72 ? 8.257 -7.668 0.050 1.00 0.00 141 LEU A O 3
ATOM 3276 N N . ARG A 1 73 ? 6.558 -6.737 -1.102 1.00 0.00 142 ARG A N 3
ATOM 3277 C CA . ARG A 1 73 ? 6.609 -5.446 -0.405 1.00 0.00 142 ARG A CA 3
ATOM 3278 C C . ARG A 1 73 ? 7.077 -5.586 1.045 1.00 0.00 142 ARG A C 3
ATOM 3279 O O . ARG A 1 73 ? 8.211 -5.232 1.373 1.00 0.00 142 ARG A O 3
ATOM 3300 N N . LYS A 1 74 ? 6.210 -6.102 1.909 1.00 0.00 143 LYS A N 3
ATOM 3301 C CA . LYS A 1 74 ? 6.557 -6.283 3.314 1.00 0.00 143 LYS A CA 3
ATOM 3302 C C . LYS A 1 74 ? 7.393 -7.547 3.514 1.00 0.00 143 LYS A C 3
ATOM 3303 O O . LYS A 1 74 ? 7.907 -7.796 4.605 1.00 0.00 143 LYS A O 3
ATOM 3322 N N . LEU A 1 75 ? 7.525 -8.342 2.453 1.00 0.00 144 LEU A N 3
ATOM 3323 C CA . LEU A 1 75 ? 8.297 -9.578 2.509 1.00 0.00 144 LEU A CA 3
ATOM 3324 C C . LEU A 1 75 ? 9.647 -9.417 1.811 1.00 0.00 144 LEU A C 3
ATOM 3325 O O . LEU A 1 75 ? 10.239 -10.396 1.358 1.00 0.00 144 LEU A O 3
ATOM 3341 N N . ARG A 1 76 ? 10.126 -8.179 1.722 1.00 0.00 145 ARG A N 3
ATOM 3342 C CA . ARG A 1 76 ? 11.403 -7.902 1.073 1.00 0.00 145 ARG A CA 3
ATOM 3343 C C . ARG A 1 76 ? 11.854 -6.469 1.345 1.00 0.00 145 ARG A C 3
ATOM 3344 O O . ARG A 1 76 ? 12.731 -6.232 2.177 1.00 0.00 145 ARG A O 3
ATOM 3365 N N . LYS A 1 77 ? 11.252 -5.517 0.639 1.00 0.00 146 LYS A N 3
ATOM 3366 C CA . LYS A 1 77 ? 11.595 -4.109 0.805 1.00 0.00 146 LYS A CA 3
ATOM 3367 C C . LYS A 1 77 ? 13.032 -3.842 0.365 1.00 0.00 146 LYS A C 3
ATOM 3368 O O . LYS A 1 77 ? 13.662 -4.685 -0.274 1.00 0.00 146 LYS A O 3
ATOM 3387 N N . ARG A 1 78 ? 13.544 -2.664 0.708 1.00 0.00 147 ARG A N 3
ATOM 3388 C CA . ARG A 1 78 ? 14.904 -2.284 0.345 1.00 0.00 147 ARG A CA 3
ATOM 3389 C C . ARG A 1 78 ? 15.743 -1.989 1.586 1.00 0.00 147 ARG A C 3
ATOM 3390 O O . ARG A 1 78 ? 16.871 -2.466 1.711 1.00 0.00 147 ARG A O 3
ATOM 3411 N N . LEU A 1 79 ? 15.187 -1.200 2.501 1.00 0.00 148 LEU A N 3
ATOM 3412 C CA . LEU A 1 79 ? 15.890 -0.843 3.729 1.00 0.00 148 LEU A CA 3
ATOM 3413 C C . LEU A 1 79 ? 15.485 -1.765 4.881 1.00 0.00 148 LEU A C 3
ATOM 3414 O O . LEU A 1 79 ? 16.136 -2.781 5.128 1.00 0.00 148 LEU A O 3
ATOM 3430 N N . LEU A 1 80 ? 14.412 -1.408 5.584 1.00 0.00 149 LEU A N 3
ATOM 3431 C CA . LEU A 1 80 ? 13.934 -2.208 6.706 1.00 0.00 149 LEU A CA 3
ATOM 3432 C C . LEU A 1 80 ? 13.043 -3.350 6.224 1.00 0.00 149 LEU A C 3
ATOM 3433 O O . LEU A 1 80 ? 12.949 -3.546 4.994 1.00 0.00 149 LEU A O 3
ATOM 3451 N N . GLY A 1 1 ? 5.798 11.741 4.979 1.00 0.00 1 GLY A N 4
ATOM 3452 C CA . GLY A 1 1 ? 4.656 10.796 4.847 1.00 0.00 1 GLY A CA 4
ATOM 3453 C C . GLY A 1 1 ? 4.375 10.041 6.131 1.00 0.00 1 GLY A C 4
ATOM 3454 O O . GLY A 1 1 ? 4.686 10.521 7.221 1.00 0.00 1 GLY A O 4
ATOM 3460 N N . SER A 1 2 ? 3.785 8.857 6.004 1.00 0.00 2 SER A N 4
ATOM 3461 C CA . SER A 1 2 ? 3.463 8.037 7.165 1.00 0.00 2 SER A CA 4
ATOM 3462 C C . SER A 1 2 ? 4.521 6.960 7.383 1.00 0.00 2 SER A C 4
ATOM 3463 O O . SER A 1 2 ? 5.277 7.007 8.354 1.00 0.00 2 SER A O 4
ATOM 3471 N N . LYS A 1 3 A 4.571 5.990 6.475 1.00 0.00 2 LYS A N 4
ATOM 3472 C CA . LYS A 1 3 A 5.538 4.904 6.576 1.00 0.00 2 LYS A CA 4
ATOM 3473 C C . LYS A 1 3 A 5.928 4.383 5.196 1.00 0.00 2 LYS A C 4
ATOM 3474 O O . LYS A 1 3 A 5.858 3.182 4.931 1.00 0.00 2 LYS A O 4
ATOM 3493 N N . LEU A 1 4 B 6.342 5.291 4.320 1.00 0.00 2 LEU A N 4
ATOM 3494 C CA . LEU A 1 4 B 6.747 4.915 2.972 1.00 0.00 2 LEU A CA 4
ATOM 3495 C C . LEU A 1 4 B 8.249 4.658 2.912 1.00 0.00 2 LEU A C 4
ATOM 3496 O O . LEU A 1 4 B 8.990 5.394 2.260 1.00 0.00 2 LEU A O 4
ATOM 3512 N N . GLU A 1 5 ? 8.695 3.614 3.600 1.00 0.00 3 GLU A N 4
ATOM 3513 C CA . GLU A 1 5 ? 10.111 3.271 3.624 1.00 0.00 3 GLU A CA 4
ATOM 3514 C C . GLU A 1 5 ? 10.314 1.761 3.661 1.00 0.00 3 GLU A C 4
ATOM 3515 O O . GLU A 1 5 ? 9.865 1.083 4.584 1.00 0.00 3 GLU A O 4
ATOM 3527 N N . GLY A 1 6 ? 10.999 1.241 2.647 1.00 0.00 4 GLY A N 4
ATOM 3528 C CA . GLY A 1 6 ? 11.256 -0.184 2.579 1.00 0.00 4 GLY A CA 4
ATOM 3529 C C . GLY A 1 6 ? 10.469 -0.864 1.479 1.00 0.00 4 GLY A C 4
ATOM 3530 O O . GLY A 1 6 ? 9.740 -1.821 1.736 1.00 0.00 4 GLY A O 4
ATOM 3534 N N . LYS A 1 7 ? 10.617 -0.373 0.248 1.00 0.00 5 LYS A N 4
ATOM 3535 C CA . LYS A 1 7 ? 9.913 -0.947 -0.896 1.00 0.00 5 LYS A CA 4
ATOM 3536 C C . LYS A 1 7 ? 10.120 -0.102 -2.157 1.00 0.00 5 LYS A C 4
ATOM 3537 O O . LYS A 1 7 ? 10.162 1.127 -2.098 1.00 0.00 5 LYS A O 4
ATOM 3556 N N . THR A 1 8 ? 10.253 -0.782 -3.295 1.00 0.00 6 THR A N 4
ATOM 3557 C CA . THR A 1 8 ? 10.463 -0.128 -4.589 1.00 0.00 6 THR A CA 4
ATOM 3558 C C . THR A 1 8 ? 9.259 0.741 -4.982 1.00 0.00 6 THR A C 4
ATOM 3559 O O . THR A 1 8 ? 8.577 1.284 -4.120 1.00 0.00 6 THR A O 4
ATOM 3570 N N . CYS A 1 9 ? 9.000 0.871 -6.286 1.00 0.00 7 CYS A N 4
ATOM 3571 C CA . CYS A 1 9 ? 7.873 1.666 -6.778 1.00 0.00 7 CYS A CA 4
ATOM 3572 C C . CYS A 1 9 ? 7.492 1.231 -8.193 1.00 0.00 7 CYS A C 4
ATOM 3573 O O . CYS A 1 9 ? 7.200 2.068 -9.048 1.00 0.00 7 CYS A O 4
ATOM 3580 N N . GLY A 1 10 ? 7.510 -0.076 -8.445 1.00 0.00 8 GLY A N 4
ATOM 3581 C CA . GLY A 1 10 ? 7.178 -0.574 -9.771 1.00 0.00 8 GLY A CA 4
ATOM 3582 C C . GLY A 1 10 ? 6.070 -1.614 -9.768 1.00 0.00 8 GLY A C 4
ATOM 3583 O O . GLY A 1 10 ? 4.917 -1.292 -10.051 1.00 0.00 8 GLY A O 4
ATOM 3587 N N . PRO A 1 11 ? 6.392 -2.883 -9.457 1.00 0.00 9 PRO A N 4
ATOM 3588 C CA . PRO A 1 11 ? 5.405 -3.969 -9.432 1.00 0.00 9 PRO A CA 4
ATOM 3589 C C . PRO A 1 11 ? 4.296 -3.713 -8.422 1.00 0.00 9 PRO A C 4
ATOM 3590 O O . PRO A 1 11 ? 4.543 -3.660 -7.217 1.00 0.00 9 PRO A O 4
ATOM 3601 N N . SER A 1 12 ? 3.074 -3.550 -8.918 1.00 0.00 10 SER A N 4
ATOM 3602 C CA . SER A 1 12 ? 1.931 -3.293 -8.052 1.00 0.00 10 SER A CA 4
ATOM 3603 C C . SER A 1 12 ? 2.245 -2.164 -7.076 1.00 0.00 10 SER A C 4
ATOM 3604 O O . SER A 1 12 ? 2.198 -2.345 -5.859 1.00 0.00 10 SER A O 4
ATOM 3612 N N . SER A 1 13 ? 2.583 -1.002 -7.622 1.00 0.00 11 SER A N 4
ATOM 3613 C CA . SER A 1 13 ? 2.921 0.151 -6.805 1.00 0.00 11 SER A CA 4
ATOM 3614 C C . SER A 1 13 ? 2.119 1.381 -7.211 1.00 0.00 11 SER A C 4
ATOM 3615 O O . SER A 1 13 ? 1.879 1.627 -8.392 1.00 0.00 11 SER A O 4
ATOM 3623 N N . PHE A 1 14 ? 1.718 2.150 -6.208 1.00 0.00 12 PHE A N 4
ATOM 3624 C CA . PHE A 1 14 ? 0.950 3.368 -6.417 1.00 0.00 12 PHE A CA 4
ATOM 3625 C C . PHE A 1 14 ? 1.710 4.567 -5.856 1.00 0.00 12 PHE A C 4
ATOM 3626 O O . PHE A 1 14 ? 1.883 4.690 -4.646 1.00 0.00 12 PHE A O 4
ATOM 3643 N N . SER A 1 15 ? 2.169 5.446 -6.735 1.00 0.00 13 SER A N 4
ATOM 3644 C CA . SER A 1 15 ? 2.915 6.624 -6.305 1.00 0.00 13 SER A CA 4
ATOM 3645 C C . SER A 1 15 ? 2.043 7.522 -5.432 1.00 0.00 13 SER A C 4
ATOM 3646 O O . SER A 1 15 ? 1.002 8.008 -5.871 1.00 0.00 13 SER A O 4
ATOM 3654 N N . CYS A 1 16 ? 2.473 7.729 -4.189 1.00 0.00 14 CYS A N 4
ATOM 3655 C CA . CYS A 1 16 ? 1.730 8.558 -3.244 1.00 0.00 14 CYS A CA 4
ATOM 3656 C C . CYS A 1 16 ? 1.396 9.923 -3.847 1.00 0.00 14 CYS A C 4
ATOM 3657 O O . CYS A 1 16 ? 2.267 10.780 -3.988 1.00 0.00 14 CYS A O 4
ATOM 3664 N N . PRO A 1 17 ? 0.120 10.140 -4.209 1.00 0.00 15 PRO A N 4
ATOM 3665 C CA . PRO A 1 17 ? -0.337 11.403 -4.798 1.00 0.00 15 PRO A CA 4
ATOM 3666 C C . PRO A 1 17 ? 0.107 12.618 -3.994 1.00 0.00 15 PRO A C 4
ATOM 3667 O O . PRO A 1 17 ? 0.056 12.614 -2.763 1.00 0.00 15 PRO A O 4
ATOM 3678 N N . GLY A 1 18 ? 0.539 13.660 -4.698 1.00 0.00 16 GLY A N 4
ATOM 3679 C CA . GLY A 1 18 ? 0.980 14.874 -4.035 1.00 0.00 16 GLY A CA 4
ATOM 3680 C C . GLY A 1 18 ? 2.438 14.818 -3.618 1.00 0.00 16 GLY A C 4
ATOM 3681 O O . GLY A 1 18 ? 3.162 15.805 -3.742 1.00 0.00 16 GLY A O 4
ATOM 3685 N N . THR A 1 19 ? 2.866 13.664 -3.116 1.00 0.00 17 THR A N 4
ATOM 3686 C CA . THR A 1 19 ? 4.241 13.487 -2.672 1.00 0.00 17 THR A CA 4
ATOM 3687 C C . THR A 1 19 ? 5.035 12.640 -3.659 1.00 0.00 17 THR A C 4
ATOM 3688 O O . THR A 1 19 ? 4.502 11.714 -4.271 1.00 0.00 17 THR A O 4
ATOM 3699 N N . HIS A 1 20 ? 6.316 12.957 -3.799 1.00 0.00 18 HIS A N 4
ATOM 3700 C CA . HIS A 1 20 ? 7.195 12.220 -4.699 1.00 0.00 18 HIS A CA 4
ATOM 3701 C C . HIS A 1 20 ? 7.361 10.774 -4.231 1.00 0.00 18 HIS A C 4
ATOM 3702 O O . HIS A 1 20 ? 7.821 9.916 -4.984 1.00 0.00 18 HIS A O 4
ATOM 3716 N N . VAL A 1 21 ? 6.989 10.517 -2.979 1.00 0.00 19 VAL A N 4
ATOM 3717 C CA . VAL A 1 21 ? 7.098 9.187 -2.398 1.00 0.00 19 VAL A CA 4
ATOM 3718 C C . VAL A 1 21 ? 6.224 8.177 -3.139 1.00 0.00 19 VAL A C 4
ATOM 3719 O O . VAL A 1 21 ? 5.283 8.550 -3.839 1.00 0.00 19 VAL A O 4
ATOM 3732 N N . CYS A 1 22 ? 6.551 6.896 -2.986 1.00 0.00 20 CYS A N 4
ATOM 3733 C CA . CYS A 1 22 ? 5.806 5.831 -3.648 1.00 0.00 20 CYS A CA 4
ATOM 3734 C C . CYS A 1 22 ? 5.271 4.811 -2.644 1.00 0.00 20 CYS A C 4
ATOM 3735 O O . CYS A 1 22 ? 5.995 4.362 -1.755 1.00 0.00 20 CYS A O 4
ATOM 3742 N N . VAL A 1 23 ? 4.008 4.430 -2.813 1.00 0.00 21 VAL A N 4
ATOM 3743 C CA . VAL A 1 23 ? 3.379 3.439 -1.946 1.00 0.00 21 VAL A CA 4
ATOM 3744 C C . VAL A 1 23 ? 2.911 2.248 -2.780 1.00 0.00 21 VAL A C 4
ATOM 3745 O O . VAL A 1 23 ? 2.319 2.425 -3.838 1.00 0.00 21 VAL A O 4
ATOM 3758 N N . PRO A 1 24 ? 3.183 1.017 -2.322 1.00 0.00 22 PRO A N 4
ATOM 3759 C CA . PRO A 1 24 ? 2.800 -0.187 -3.047 1.00 0.00 22 PRO A CA 4
ATOM 3760 C C . PRO A 1 24 ? 1.326 -0.529 -2.907 1.00 0.00 22 PRO A C 4
ATOM 3761 O O . PRO A 1 24 ? 0.636 -0.025 -2.021 1.00 0.00 22 PRO A O 4
ATOM 3772 N N . GLU A 1 25 ? 0.853 -1.393 -3.798 1.00 0.00 23 GLU A N 4
ATOM 3773 C CA . GLU A 1 25 ? -0.539 -1.815 -3.798 1.00 0.00 23 GLU A CA 4
ATOM 3774 C C . GLU A 1 25 ? -0.911 -2.510 -2.489 1.00 0.00 23 GLU A C 4
ATOM 3775 O O . GLU A 1 25 ? -2.060 -2.454 -2.055 1.00 0.00 23 GLU A O 4
ATOM 3787 N N . ARG A 1 26 ? 0.061 -3.160 -1.860 1.00 0.00 24 ARG A N 4
ATOM 3788 C CA . ARG A 1 26 ? -0.188 -3.853 -0.601 1.00 0.00 24 ARG A CA 4
ATOM 3789 C C . ARG A 1 26 ? -0.390 -2.848 0.533 1.00 0.00 24 ARG A C 4
ATOM 3790 O O . ARG A 1 26 ? -1.086 -3.128 1.508 1.00 0.00 24 ARG A O 4
ATOM 3811 N N . TRP A 1 27 ? 0.219 -1.673 0.396 1.00 0.00 25 TRP A N 4
ATOM 3812 C CA . TRP A 1 27 ? 0.097 -0.632 1.410 1.00 0.00 25 TRP A CA 4
ATOM 3813 C C . TRP A 1 27 ? -1.091 0.284 1.115 1.00 0.00 25 TRP A C 4
ATOM 3814 O O . TRP A 1 27 ? -1.239 1.334 1.736 1.00 0.00 25 TRP A O 4
ATOM 3835 N N . LEU A 1 28 ? -1.937 -0.112 0.163 1.00 0.00 26 LEU A N 4
ATOM 3836 C CA . LEU A 1 28 ? -3.102 0.687 -0.196 1.00 0.00 26 LEU A CA 4
ATOM 3837 C C . LEU A 1 28 ? -4.210 0.514 0.837 1.00 0.00 26 LEU A C 4
ATOM 3838 O O . LEU A 1 28 ? -4.533 1.444 1.573 1.00 0.00 26 LEU A O 4
ATOM 3854 N N . CYS A 1 29 ? -4.786 -0.683 0.890 1.00 0.00 27 CYS A N 4
ATOM 3855 C CA . CYS A 1 29 ? -5.856 -0.975 1.840 1.00 0.00 27 CYS A CA 4
ATOM 3856 C C . CYS A 1 29 ? -5.340 -1.829 2.995 1.00 0.00 27 CYS A C 4
ATOM 3857 O O . CYS A 1 29 ? -6.000 -2.777 3.422 1.00 0.00 27 CYS A O 4
ATOM 3864 N N . ASP A 1 30 ? -4.158 -1.489 3.498 1.00 0.00 28 ASP A N 4
ATOM 3865 C CA . ASP A 1 30 ? -3.560 -2.228 4.604 1.00 0.00 28 ASP A CA 4
ATOM 3866 C C . ASP A 1 30 ? -4.254 -1.886 5.924 1.00 0.00 28 ASP A C 4
ATOM 3867 O O . ASP A 1 30 ? -4.188 -2.652 6.885 1.00 0.00 28 ASP A O 4
ATOM 3876 N N . GLY A 1 31 ? -4.924 -0.737 5.962 1.00 0.00 29 GLY A N 4
ATOM 3877 C CA . GLY A 1 31 ? -5.623 -0.329 7.167 1.00 0.00 29 GLY A CA 4
ATOM 3878 C C . GLY A 1 31 ? -5.046 0.930 7.790 1.00 0.00 29 GLY A C 4
ATOM 3879 O O . GLY A 1 31 ? -5.298 1.221 8.959 1.00 0.00 29 GLY A O 4
ATOM 3883 N N . ASP A 1 32 ? -4.275 1.679 7.009 1.00 0.00 30 ASP A N 4
ATOM 3884 C CA . ASP A 1 32 ? -3.667 2.913 7.492 1.00 0.00 30 ASP A CA 4
ATOM 3885 C C . ASP A 1 32 ? -3.311 3.825 6.326 1.00 0.00 30 ASP A C 4
ATOM 3886 O O . ASP A 1 32 ? -3.048 3.360 5.222 1.00 0.00 30 ASP A O 4
ATOM 3895 N N . LYS A 1 33 ? -3.308 5.126 6.572 1.00 0.00 31 LYS A N 4
ATOM 3896 C CA . LYS A 1 33 ? -2.987 6.090 5.528 1.00 0.00 31 LYS A CA 4
ATOM 3897 C C . LYS A 1 33 ? -1.481 6.193 5.325 1.00 0.00 31 LYS A C 4
ATOM 3898 O O . LYS A 1 33 ? -0.836 7.120 5.815 1.00 0.00 31 LYS A O 4
ATOM 3917 N N . ASP A 1 34 ? -0.931 5.231 4.593 1.00 0.00 32 ASP A N 4
ATOM 3918 C CA . ASP A 1 34 ? 0.499 5.198 4.311 1.00 0.00 32 ASP A CA 4
ATOM 3919 C C . ASP A 1 34 ? 0.952 6.503 3.666 1.00 0.00 32 ASP A C 4
ATOM 3920 O O . ASP A 1 34 ? 2.005 7.039 4.005 1.00 0.00 32 ASP A O 4
ATOM 3929 N N . CYS A 1 35 ? 0.149 7.010 2.738 1.00 0.00 33 CYS A N 4
ATOM 3930 C CA . CYS A 1 35 ? 0.473 8.254 2.050 1.00 0.00 33 CYS A CA 4
ATOM 3931 C C . CYS A 1 35 ? 0.281 9.451 2.973 1.00 0.00 33 CYS A C 4
ATOM 3932 O O . CYS A 1 35 ? -0.047 9.296 4.149 1.00 0.00 33 CYS A O 4
ATOM 3939 N N . ALA A 1 36 ? 0.492 10.644 2.430 1.00 0.00 34 ALA A N 4
ATOM 3940 C CA . ALA A 1 36 ? 0.347 11.873 3.198 1.00 0.00 34 ALA A CA 4
ATOM 3941 C C . ALA A 1 36 ? -1.116 12.160 3.518 1.00 0.00 34 ALA A C 4
ATOM 3942 O O . ALA A 1 36 ? -1.438 12.667 4.593 1.00 0.00 34 ALA A O 4
ATOM 3949 N N . ASP A 1 37 ? -1.999 11.839 2.576 1.00 0.00 35 ASP A N 4
ATOM 3950 C CA . ASP A 1 37 ? -3.428 12.070 2.759 1.00 0.00 35 ASP A CA 4
ATOM 3951 C C . ASP A 1 37 ? -4.219 10.771 2.638 1.00 0.00 35 ASP A C 4
ATOM 3952 O O . ASP A 1 37 ? -5.377 10.776 2.221 1.00 0.00 35 ASP A O 4
ATOM 3961 N N . GLY A 1 38 ? -3.590 9.660 3.007 1.00 0.00 36 GLY A N 4
ATOM 3962 C CA . GLY A 1 38 ? -4.258 8.374 2.934 1.00 0.00 36 GLY A CA 4
ATOM 3963 C C . GLY A 1 38 ? -4.606 7.972 1.516 1.00 0.00 36 GLY A C 4
ATOM 3964 O O . GLY A 1 38 ? -5.501 7.155 1.301 1.00 0.00 36 GLY A O 4
ATOM 3968 N N . ALA A 1 39 ? -3.896 8.537 0.544 1.00 0.00 37 ALA A N 4
ATOM 3969 C CA . ALA A 1 39 ? -4.140 8.218 -0.856 1.00 0.00 37 ALA A CA 4
ATOM 3970 C C . ALA A 1 39 ? -4.050 6.714 -1.089 1.00 0.00 37 ALA A C 4
ATOM 3971 O O . ALA A 1 39 ? -4.800 6.153 -1.887 1.00 0.00 37 ALA A O 4
ATOM 3978 N N . ASP A 1 40 ? -3.133 6.066 -0.375 1.00 0.00 38 ASP A N 4
ATOM 3979 C CA . ASP A 1 40 ? -2.955 4.624 -0.492 1.00 0.00 38 ASP A CA 4
ATOM 3980 C C . ASP A 1 40 ? -4.253 3.909 -0.139 1.00 0.00 38 ASP A C 4
ATOM 3981 O O . ASP A 1 40 ? -4.621 2.913 -0.761 1.00 0.00 38 ASP A O 4
ATOM 3990 N N . GLU A 1 41 ? -4.948 4.442 0.861 1.00 0.00 39 GLU A N 4
ATOM 3991 C CA . GLU A 1 41 ? -6.216 3.879 1.302 1.00 0.00 39 GLU A CA 4
ATOM 3992 C C . GLU A 1 41 ? -7.374 4.470 0.501 1.00 0.00 39 GLU A C 4
ATOM 3993 O O . GLU A 1 41 ? -8.470 3.911 0.470 1.00 0.00 39 GLU A O 4
ATOM 4005 N N . SER A 1 42 ? -7.120 5.603 -0.150 1.00 0.00 40 SER A N 4
ATOM 4006 C CA . SER A 1 42 ? -8.1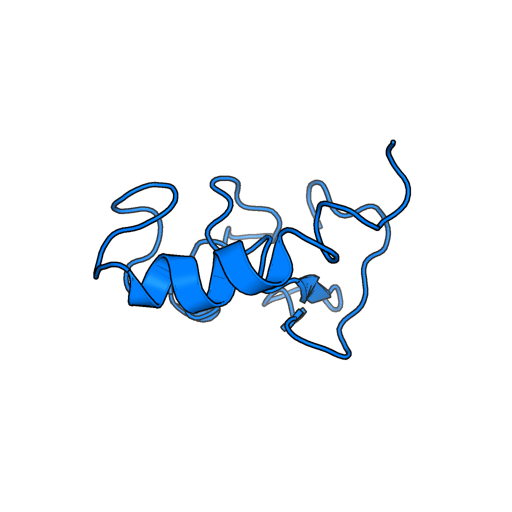36 6.266 -0.954 1.00 0.00 40 SER A CA 4
ATOM 4007 C C . SER A 1 42 ? -8.380 5.499 -2.245 1.00 0.00 40 SER A C 4
ATOM 4008 O O . SER A 1 42 ? -7.633 4.583 -2.587 1.00 0.00 40 SER A O 4
ATOM 4016 N N . ILE A 1 43 ? -9.431 5.878 -2.955 1.00 0.00 41 ILE A N 4
ATOM 4017 C CA . ILE A 1 43 ? -9.778 5.228 -4.206 1.00 0.00 41 ILE A CA 4
ATOM 4018 C C . ILE A 1 43 ? -8.795 5.597 -5.312 1.00 0.00 41 ILE A C 4
ATOM 4019 O O . ILE A 1 43 ? -8.630 4.858 -6.283 1.00 0.00 41 ILE A O 4
ATOM 4035 N N . ALA A 1 44 ? -8.139 6.744 -5.154 1.00 0.00 42 ALA A N 4
ATOM 4036 C CA . ALA A 1 44 ? -7.165 7.213 -6.132 1.00 0.00 42 ALA A CA 4
ATOM 4037 C C . ALA A 1 44 ? -6.169 6.111 -6.482 1.00 0.00 42 ALA A C 4
ATOM 4038 O O . ALA A 1 44 ? -5.614 6.085 -7.580 1.00 0.00 42 ALA A O 4
ATOM 4045 N N . ALA A 1 45 ? -5.952 5.204 -5.536 1.00 0.00 43 ALA A N 4
ATOM 4046 C CA . ALA A 1 45 ? -5.028 4.095 -5.730 1.00 0.00 43 ALA A CA 4
ATOM 4047 C C . ALA A 1 45 ? -5.759 2.843 -6.204 1.00 0.00 43 ALA A C 4
ATOM 4048 O O . ALA A 1 45 ? -5.161 1.956 -6.812 1.00 0.00 43 ALA A O 4
ATOM 4055 N N . GLY A 1 46 ? -7.054 2.774 -5.912 1.00 0.00 44 GLY A N 4
ATOM 4056 C CA . GLY A 1 46 ? -7.843 1.623 -6.305 1.00 0.00 44 GLY A CA 4
ATOM 4057 C C . GLY A 1 46 ? -8.197 0.751 -5.119 1.00 0.00 44 GLY A C 4
ATOM 4058 O O . GLY A 1 46 ? -8.276 -0.472 -5.236 1.00 0.00 44 GLY A O 4
ATOM 4062 N N . CYS A 1 47 ? -8.404 1.388 -3.971 1.00 0.00 45 CYS A N 4
ATOM 4063 C CA . CYS A 1 47 ? -8.745 0.674 -2.746 1.00 0.00 45 CYS A CA 4
ATOM 4064 C C . CYS A 1 47 ? -10.231 0.316 -2.702 1.00 0.00 45 CYS A C 4
ATOM 4065 O O . CYS A 1 47 ? -10.701 -0.277 -1.733 1.00 0.00 45 CYS A O 4
ATOM 4072 N N . LEU A 1 48 ? -10.969 0.681 -3.748 1.00 0.00 46 LEU A N 4
ATOM 4073 C CA . LEU A 1 48 ? -12.399 0.397 -3.811 1.00 0.00 46 LEU A CA 4
ATOM 4074 C C . LEU A 1 48 ? -13.169 1.220 -2.777 1.00 0.00 46 LEU A C 4
ATOM 4075 O O . LEU A 1 48 ? -14.337 0.949 -2.500 1.00 0.00 46 LEU A O 4
ATOM 4091 N N . TYR A 1 49 ? -12.508 2.228 -2.212 1.00 0.00 47 TYR A N 4
ATOM 4092 C CA . TYR A 1 49 ? -13.129 3.091 -1.213 1.00 0.00 47 TYR A CA 4
ATOM 4093 C C . TYR A 1 49 ? -12.169 4.198 -0.789 1.00 0.00 47 TYR A C 4
ATOM 4094 O O . TYR A 1 49 ? -11.118 4.389 -1.401 1.00 0.00 47 TYR A O 4
ATOM 4112 N N . ASN A 1 50 ? -12.535 4.925 0.261 1.00 0.00 48 ASN A N 4
ATOM 4113 C CA . ASN A 1 50 ? -11.704 6.011 0.761 1.00 0.00 48 ASN A CA 4
ATOM 4114 C C . ASN A 1 50 ? -12.197 6.490 2.123 1.00 0.00 48 ASN A C 4
ATOM 4115 O O . ASN A 1 50 ? -11.556 6.250 3.146 1.00 0.00 48 ASN A O 4
ATOM 4126 N N . SER A 1 51 ? -13.340 7.168 2.128 1.00 0.00 49 SER A N 4
ATOM 4127 C CA . SER A 1 51 ? -13.919 7.681 3.363 1.00 0.00 49 SER A CA 4
ATOM 4128 C C . SER A 1 51 ? -14.603 6.569 4.151 1.00 0.00 49 SER A C 4
ATOM 4129 O O . SER A 1 51 ? -15.829 6.535 4.258 1.00 0.00 49 SER A O 4
ATOM 4137 N N . THR A 1 52 ? -13.808 5.659 4.701 1.00 0.00 50 THR A N 4
ATOM 4138 C CA . THR A 1 52 ? -14.351 4.552 5.476 1.00 0.00 50 THR A CA 4
ATOM 4139 C C . THR A 1 52 ? -13.311 3.995 6.443 1.00 0.00 50 THR A C 4
ATOM 4140 O O . THR A 1 52 ? -13.324 4.311 7.633 1.00 0.00 50 THR A O 4
ATOM 4151 N N . GLY A 1 53 ? -12.412 3.160 5.928 1.00 0.00 51 GLY A N 4
ATOM 4152 C CA . GLY A 1 53 ? -11.382 2.572 6.765 1.00 0.00 51 GLY A CA 4
ATOM 4153 C C . GLY A 1 53 ? -11.958 1.820 7.949 1.00 0.00 51 GLY A C 4
ATOM 4154 O O . GLY A 1 53 ? -12.935 1.086 7.808 1.00 0.00 51 GLY A O 4
ATOM 4158 N N . SER A 1 54 ? -11.352 2.006 9.119 1.00 0.00 52 SER A N 4
ATOM 4159 C CA . SER A 1 54 ? -11.811 1.341 10.337 1.00 0.00 52 SER A CA 4
ATOM 4160 C C . SER A 1 54 ? -11.559 -0.163 10.268 1.00 0.00 52 SER A C 4
ATOM 4161 O O . SER A 1 54 ? -10.749 -0.701 11.022 1.00 0.00 52 SER A O 4
ATOM 4169 N N . GLY A 1 55 ? -12.259 -0.836 9.361 1.00 0.00 53 GLY A N 4
ATOM 4170 C CA . GLY A 1 55 ? -12.095 -2.270 9.213 1.00 0.00 53 GLY A CA 4
ATOM 4171 C C . GLY A 1 55 ? -12.535 -2.768 7.851 1.00 0.00 53 GLY A C 4
ATOM 4172 O O . GLY A 1 55 ? -13.674 -3.203 7.680 1.00 0.00 53 GLY A O 4
ATOM 4176 N N . SER A 1 56 ? -11.630 -2.706 6.879 1.00 0.00 54 SER A N 4
ATOM 4177 C CA . SER A 1 56 ? -11.929 -3.155 5.523 1.00 0.00 54 SER A CA 4
ATOM 4178 C C . SER A 1 56 ? -13.066 -2.338 4.913 1.00 0.00 54 SER A C 4
ATOM 4179 O O . SER A 1 56 ? -14.193 -2.357 5.408 1.00 0.00 54 SER A O 4
ATOM 4187 N N . GLY A 1 57 ? -12.760 -1.624 3.836 1.00 0.00 55 GLY A N 4
ATOM 4188 C CA . GLY A 1 57 ? -13.764 -0.811 3.175 1.00 0.00 55 GLY A CA 4
ATOM 4189 C C . GLY A 1 57 ? -14.521 -1.576 2.106 1.00 0.00 55 GLY A C 4
ATOM 4190 O O . GLY A 1 57 ? -15.718 -1.365 1.912 1.00 0.00 55 GLY A O 4
ATOM 4194 N N . SER A 1 58 ? -13.820 -2.465 1.410 1.00 0.00 56 SER A N 4
ATOM 4195 C CA . SER A 1 58 ? -14.432 -3.263 0.353 1.00 0.00 56 SER A CA 4
ATOM 4196 C C . SER A 1 58 ? -14.585 -4.719 0.785 1.00 0.00 56 SER A C 4
ATOM 4197 O O . SER A 1 58 ? -14.576 -5.627 -0.046 1.00 0.00 56 SER A O 4
ATOM 4205 N N . GLY A 1 59 ? -14.727 -4.934 2.089 1.00 0.00 57 GLY A N 4
ATOM 4206 C CA . GLY A 1 59 ? -14.881 -6.282 2.604 1.00 0.00 57 GLY A CA 4
ATOM 4207 C C . GLY A 1 59 ? -13.691 -7.167 2.286 1.00 0.00 57 GLY A C 4
ATOM 4208 O O . GLY A 1 59 ? -12.552 -6.703 2.272 1.00 0.00 57 GLY A O 4
ATOM 4212 N N . SER A 1 60 ? -13.956 -8.445 2.033 1.00 0.00 129 SER A N 4
ATOM 4213 C CA . SER A 1 60 ? -12.897 -9.398 1.718 1.00 0.00 129 SER A CA 4
ATOM 4214 C C . SER A 1 60 ? -12.116 -8.962 0.482 1.00 0.00 129 SER A C 4
ATOM 4215 O O . SER A 1 60 ? -10.896 -9.113 0.423 1.00 0.00 129 SER A O 4
ATOM 4223 N N . THR A 1 61 ? -12.825 -8.420 -0.503 1.00 0.00 130 THR A N 4
ATOM 4224 C CA . THR A 1 61 ? -12.195 -7.962 -1.737 1.00 0.00 130 THR A CA 4
ATOM 4225 C C . THR A 1 61 ? -11.062 -6.986 -1.437 1.00 0.00 130 THR A C 4
ATOM 4226 O O . THR A 1 61 ? -10.067 -6.931 -2.160 1.00 0.00 130 THR A O 4
ATOM 4237 N N . GLU A 1 62 ? -11.219 -6.225 -0.360 1.00 0.00 131 GLU A N 4
ATOM 4238 C CA . GLU A 1 62 ? -10.208 -5.258 0.045 1.00 0.00 131 GLU A CA 4
ATOM 4239 C C . GLU A 1 62 ? -8.895 -5.962 0.362 1.00 0.00 131 GLU A C 4
ATOM 4240 O O . GLU A 1 62 ? -7.866 -5.689 -0.255 1.00 0.00 131 GLU A O 4
ATOM 4252 N N . GLU A 1 63 ? -8.941 -6.875 1.325 1.00 0.00 132 GLU A N 4
ATOM 4253 C CA . GLU A 1 63 ? -7.755 -7.623 1.722 1.00 0.00 132 GLU A CA 4
ATOM 4254 C C . GLU A 1 63 ? -7.272 -8.512 0.582 1.00 0.00 132 GLU A C 4
ATOM 4255 O O . GLU A 1 63 ? -6.081 -8.779 0.456 1.00 0.00 132 GLU A O 4
ATOM 4267 N N . LEU A 1 64 ? -8.208 -8.974 -0.240 1.00 0.00 133 LEU A N 4
ATOM 4268 C CA . LEU A 1 64 ? -7.882 -9.845 -1.368 1.00 0.00 133 LEU A CA 4
ATOM 4269 C C . LEU A 1 64 ? -6.811 -9.230 -2.268 1.00 0.00 133 LEU A C 4
ATOM 4270 O O . LEU A 1 64 ? -5.660 -9.666 -2.266 1.00 0.00 133 LEU A O 4
ATOM 4286 N N . ARG A 1 65 ? -7.203 -8.225 -3.044 1.00 0.00 134 ARG A N 4
ATOM 4287 C CA . ARG A 1 65 ? -6.286 -7.554 -3.963 1.00 0.00 134 ARG A CA 4
ATOM 4288 C C . ARG A 1 65 ? -5.021 -7.072 -3.254 1.00 0.00 134 ARG A C 4
ATOM 4289 O O . ARG A 1 65 ? -3.974 -6.906 -3.881 1.00 0.00 134 ARG A O 4
ATOM 4310 N N . VAL A 1 66 ? -5.127 -6.834 -1.954 1.00 0.00 135 VAL A N 4
ATOM 4311 C CA . VAL A 1 66 ? -3.995 -6.353 -1.170 1.00 0.00 135 VAL A CA 4
ATOM 4312 C C . VAL A 1 66 ? -3.171 -7.508 -0.595 1.00 0.00 135 VAL A C 4
ATOM 4313 O O . VAL A 1 66 ? -1.998 -7.336 -0.266 1.00 0.00 135 VAL A O 4
ATOM 4326 N N . ARG A 1 67 ? -3.788 -8.678 -0.469 1.00 0.00 136 ARG A N 4
ATOM 4327 C CA . ARG A 1 67 ? -3.103 -9.846 0.077 1.00 0.00 136 ARG A CA 4
ATOM 4328 C C . ARG A 1 67 ? -1.977 -10.311 -0.843 1.00 0.00 136 ARG A C 4
ATOM 4329 O O . ARG A 1 67 ? -0.842 -10.495 -0.405 1.00 0.00 136 ARG A O 4
ATOM 4350 N N . LEU A 1 68 ? -2.298 -10.508 -2.118 1.00 0.00 137 LEU A N 4
ATOM 4351 C CA . LEU A 1 68 ? -1.309 -10.960 -3.090 1.00 0.00 137 LEU A CA 4
ATOM 4352 C C . LEU A 1 68 ? -0.083 -10.051 -3.096 1.00 0.00 137 LEU A C 4
ATOM 4353 O O . LEU A 1 68 ? 0.990 -10.450 -2.647 1.00 0.00 137 LEU A O 4
ATOM 4369 N N . ALA A 1 69 ? -0.256 -8.833 -3.614 1.00 0.00 138 ALA A N 4
ATOM 4370 C CA . ALA A 1 69 ? 0.829 -7.849 -3.703 1.00 0.00 138 ALA A CA 4
ATOM 4371 C C . ALA A 1 69 ? 1.765 -7.894 -2.496 1.00 0.00 138 ALA A C 4
ATOM 4372 O O . ALA A 1 69 ? 2.957 -7.608 -2.615 1.00 0.00 138 ALA A O 4
ATOM 4379 N N . SER A 1 70 ? 1.223 -8.253 -1.340 1.00 0.00 139 SER A N 4
ATOM 4380 C CA . SER A 1 70 ? 2.009 -8.334 -0.114 1.00 0.00 139 SER A CA 4
ATOM 4381 C C . SER A 1 70 ? 3.215 -9.268 -0.268 1.00 0.00 139 SER A C 4
ATOM 4382 O O . SER A 1 70 ? 4.119 -9.266 0.567 1.00 0.00 139 SER A O 4
ATOM 4390 N N . HIS A 1 71 ? 3.217 -10.075 -1.327 1.00 0.00 140 HIS A N 4
ATOM 4391 C CA . HIS A 1 71 ? 4.302 -11.021 -1.574 1.00 0.00 140 HIS A CA 4
ATOM 4392 C C . HIS A 1 71 ? 5.678 -10.354 -1.544 1.00 0.00 140 HIS A C 4
ATOM 4393 O O . HIS A 1 71 ? 6.684 -11.018 -1.296 1.00 0.00 140 HIS A O 4
ATOM 4407 N N . LEU A 1 72 ? 5.733 -9.050 -1.810 1.00 0.00 141 LEU A N 4
ATOM 4408 C CA . LEU A 1 72 ? 7.013 -8.342 -1.819 1.00 0.00 141 LEU A CA 4
ATOM 4409 C C . LEU A 1 72 ? 6.938 -7.000 -1.093 1.00 0.00 141 LEU A C 4
ATOM 4410 O O . LEU A 1 72 ? 7.729 -6.735 -0.189 1.00 0.00 141 LEU A O 4
ATOM 4426 N N . ARG A 1 73 ? 6.000 -6.151 -1.512 1.00 0.00 142 ARG A N 4
ATOM 4427 C CA . ARG A 1 73 ? 5.831 -4.819 -0.918 1.00 0.00 142 ARG A CA 4
ATOM 4428 C C . ARG A 1 73 ? 6.120 -4.821 0.583 1.00 0.00 142 ARG A C 4
ATOM 4429 O O . ARG A 1 73 ? 7.074 -4.192 1.041 1.00 0.00 142 ARG A O 4
ATOM 4450 N N . LYS A 1 74 ? 5.292 -5.529 1.344 1.00 0.00 143 LYS A N 4
ATOM 4451 C CA . LYS A 1 74 ? 5.463 -5.607 2.791 1.00 0.00 143 LYS A CA 4
ATOM 4452 C C . LYS A 1 74 ? 6.650 -6.492 3.155 1.00 0.00 143 LYS A C 4
ATOM 4453 O O . LYS A 1 74 ? 7.346 -6.240 4.139 1.00 0.00 143 LYS A O 4
ATOM 4472 N N . LEU A 1 75 ? 6.874 -7.531 2.359 1.00 0.00 144 LEU A N 4
ATOM 4473 C CA . LEU A 1 75 ? 7.976 -8.453 2.602 1.00 0.00 144 LEU A CA 4
ATOM 4474 C C . LEU A 1 75 ? 9.322 -7.747 2.460 1.00 0.00 144 LEU A C 4
ATOM 4475 O O . LEU A 1 75 ? 9.959 -7.399 3.454 1.00 0.00 144 LEU A O 4
ATOM 4491 N N . ARG A 1 76 ? 9.748 -7.538 1.218 1.00 0.00 145 ARG A N 4
ATOM 4492 C CA . ARG A 1 76 ? 11.019 -6.874 0.946 1.00 0.00 145 ARG A CA 4
ATOM 4493 C C . ARG A 1 76 ? 11.006 -5.438 1.463 1.00 0.00 145 ARG A C 4
ATOM 4494 O O . ARG A 1 76 ? 9.961 -4.786 1.487 1.00 0.00 145 ARG A O 4
ATOM 4515 N N . LYS A 1 77 ? 12.173 -4.950 1.879 1.00 0.00 146 LYS A N 4
ATOM 4516 C CA . LYS A 1 77 ? 12.291 -3.590 2.397 1.00 0.00 146 LYS A CA 4
ATOM 4517 C C . LYS A 1 77 ? 13.260 -2.760 1.557 1.00 0.00 146 LYS A C 4
ATOM 4518 O O . LYS A 1 77 ? 12.841 -1.951 0.730 1.00 0.00 146 LYS A O 4
ATOM 4537 N N . ARG A 1 78 ? 14.557 -2.961 1.774 1.00 0.00 147 ARG A N 4
ATOM 4538 C CA . ARG A 1 78 ? 15.575 -2.223 1.035 1.00 0.00 147 ARG A CA 4
ATOM 4539 C C . ARG A 1 78 ? 16.957 -2.832 1.252 1.00 0.00 147 ARG A C 4
ATOM 4540 O O . ARG A 1 78 ? 17.491 -3.514 0.376 1.00 0.00 147 ARG A O 4
ATOM 4561 N N . LEU A 1 79 ? 17.534 -2.577 2.423 1.00 0.00 148 LEU A N 4
ATOM 4562 C CA . LEU A 1 79 ? 18.856 -3.097 2.752 1.00 0.00 148 LEU A CA 4
ATOM 4563 C C . LEU A 1 79 ? 18.928 -3.511 4.219 1.00 0.00 148 LEU A C 4
ATOM 4564 O O . LEU A 1 79 ? 18.861 -4.697 4.542 1.00 0.00 148 LEU A O 4
ATOM 4580 N N . LEU A 1 80 ? 19.060 -2.526 5.104 1.00 0.00 149 LEU A N 4
ATOM 4581 C CA . LEU A 1 80 ? 19.138 -2.782 6.540 1.00 0.00 149 LEU A CA 4
ATOM 4582 C C . LEU A 1 80 ? 20.095 -3.931 6.852 1.00 0.00 149 LEU A C 4
ATOM 4583 O O . LEU A 1 80 ? 20.996 -4.191 6.026 1.00 0.00 149 LEU A O 4
ATOM 4601 N N . GLY A 1 1 ? 7.145 10.277 3.716 1.00 0.00 1 GLY A N 5
ATOM 4602 C CA . GLY A 1 1 ? 6.221 10.767 4.776 1.00 0.00 1 GLY A CA 5
ATOM 4603 C C . GLY A 1 1 ? 6.109 9.802 5.940 1.00 0.00 1 GLY A C 5
ATOM 4604 O O . GLY A 1 1 ? 6.552 10.102 7.049 1.00 0.00 1 GLY A O 5
ATOM 4610 N N . SER A 1 2 ? 5.516 8.640 5.687 1.00 0.00 2 SER A N 5
ATOM 4611 C CA . SER A 1 2 ? 5.347 7.626 6.721 1.00 0.00 2 SER A CA 5
ATOM 4612 C C . SER A 1 2 ? 6.555 6.694 6.772 1.00 0.00 2 SER A C 5
ATOM 4613 O O . SER A 1 2 ? 7.422 6.831 7.635 1.00 0.00 2 SER A O 5
ATOM 4621 N N . LYS A 1 3 A 6.605 5.750 5.839 1.00 0.00 2 LYS A N 5
ATOM 4622 C CA . LYS A 1 3 A 7.706 4.796 5.772 1.00 0.00 2 LYS A CA 5
ATOM 4623 C C . LYS A 1 3 A 8.066 4.483 4.323 1.00 0.00 2 LYS A C 5
ATOM 4624 O O . LYS A 1 3 A 8.711 3.474 4.039 1.00 0.00 2 LYS A O 5
ATOM 4643 N N . LEU A 1 4 B 7.645 5.353 3.409 1.00 0.00 2 LEU A N 5
ATOM 4644 C CA . LEU A 1 4 B 7.925 5.164 1.993 1.00 0.00 2 LEU A CA 5
ATOM 4645 C C . LEU A 1 4 B 9.400 5.415 1.694 1.00 0.00 2 LEU A C 5
ATOM 4646 O O . LEU A 1 4 B 9.763 6.441 1.118 1.00 0.00 2 LEU A O 5
ATOM 4662 N N . GLU A 1 5 ? 10.246 4.472 2.094 1.00 0.00 3 GLU A N 5
ATOM 4663 C CA . GLU A 1 5 ? 11.682 4.590 1.873 1.00 0.00 3 GLU A CA 5
ATOM 4664 C C . GLU A 1 5 ? 12.289 3.242 1.497 1.00 0.00 3 GLU A C 5
ATOM 4665 O O . GLU A 1 5 ? 12.870 2.554 2.337 1.00 0.00 3 GLU A O 5
ATOM 4677 N N . GLY A 1 6 ? 12.152 2.871 0.228 1.00 0.00 4 GLY A N 5
ATOM 4678 C CA . GLY A 1 6 ? 12.692 1.607 -0.240 1.00 0.00 4 GLY A CA 5
ATOM 4679 C C . GLY A 1 6 ? 11.626 0.703 -0.825 1.00 0.00 4 GLY A C 5
ATOM 4680 O O . GLY A 1 6 ? 11.501 -0.457 -0.432 1.00 0.00 4 GLY A O 5
ATOM 4684 N N . LYS A 1 7 ? 10.853 1.235 -1.766 1.00 0.00 5 LYS A N 5
ATOM 4685 C CA . LYS A 1 7 ? 9.789 0.467 -2.405 1.00 0.00 5 LYS A CA 5
ATOM 4686 C C . LYS A 1 7 ? 9.946 0.491 -3.921 1.00 0.00 5 LYS A C 5
ATOM 4687 O O . LYS A 1 7 ? 10.998 0.864 -4.440 1.00 0.00 5 LYS A O 5
ATOM 4706 N N . THR A 1 8 ? 8.892 0.099 -4.628 1.00 0.00 6 THR A N 5
ATOM 4707 C CA . THR A 1 8 ? 8.913 0.085 -6.084 1.00 0.00 6 THR A CA 5
ATOM 4708 C C . THR A 1 8 ? 7.630 0.681 -6.647 1.00 0.00 6 THR A C 5
ATOM 4709 O O . THR A 1 8 ? 6.596 0.701 -5.978 1.00 0.00 6 THR A O 5
ATOM 4720 N N . CYS A 1 9 ? 7.702 1.169 -7.879 1.00 0.00 7 CYS A N 5
ATOM 4721 C CA . CYS A 1 9 ? 6.543 1.770 -8.530 1.00 0.00 7 CYS A CA 5
ATOM 4722 C C . CYS A 1 9 ? 6.177 1.020 -9.814 1.00 0.00 7 CYS A C 5
ATOM 4723 O O . CYS A 1 9 ? 5.162 1.317 -10.444 1.00 0.00 7 CYS A O 5
ATOM 4730 N N . GLY A 1 10 ? 7.009 0.054 -10.202 1.00 0.00 8 GLY A N 5
ATOM 4731 C CA . GLY A 1 10 ? 6.750 -0.709 -11.410 1.00 0.00 8 GLY A CA 5
ATOM 4732 C C . GLY A 1 10 ? 5.551 -1.632 -11.279 1.00 0.00 8 GLY A C 5
ATOM 4733 O O . GLY A 1 10 ? 4.519 -1.403 -11.910 1.00 0.00 8 GLY A O 5
ATOM 4737 N N . PRO A 1 11 ? 5.655 -2.691 -10.458 1.00 0.00 9 PRO A N 5
ATOM 4738 C CA . PRO A 1 11 ? 4.557 -3.643 -10.256 1.00 0.00 9 PRO A CA 5
ATOM 4739 C C . PRO A 1 11 ? 3.350 -2.987 -9.599 1.00 0.00 9 PRO A C 5
ATOM 4740 O O . PRO A 1 11 ? 3.235 -1.762 -9.583 1.00 0.00 9 PRO A O 5
ATOM 4751 N N . SER A 1 12 ? 2.452 -3.805 -9.055 1.00 0.00 10 SER A N 5
ATOM 4752 C CA . SER A 1 12 ? 1.256 -3.294 -8.392 1.00 0.00 10 SER A CA 5
ATOM 4753 C C . SER A 1 12 ? 1.620 -2.240 -7.352 1.00 0.00 10 SER A C 5
ATOM 4754 O O . SER A 1 12 ? 1.875 -2.560 -6.190 1.00 0.00 10 SER A O 5
ATOM 4762 N N . SER A 1 13 ? 1.648 -0.983 -7.779 1.00 0.00 11 SER A N 5
ATOM 4763 C CA . SER A 1 13 ? 1.985 0.120 -6.889 1.00 0.00 11 SER A CA 5
ATOM 4764 C C . SER A 1 13 ? 1.067 1.313 -7.130 1.00 0.00 11 SER A C 5
ATOM 4765 O O . SER A 1 13 ? 0.234 1.297 -8.037 1.00 0.00 11 SER A O 5
ATOM 4773 N N . PHE A 1 14 ? 1.222 2.342 -6.307 1.00 0.00 12 PHE A N 5
ATOM 4774 C CA . PHE A 1 14 ? 0.408 3.544 -6.419 1.00 0.00 12 PHE A CA 5
ATOM 4775 C C . PHE A 1 14 ? 1.226 4.786 -6.073 1.00 0.00 12 PHE A C 5
ATOM 4776 O O . PHE A 1 14 ? 1.659 4.956 -4.934 1.00 0.00 12 PHE A O 5
ATOM 4793 N N . SER A 1 15 ? 1.429 5.651 -7.060 1.00 0.00 13 SER A N 5
ATOM 4794 C CA . SER A 1 15 ? 2.191 6.876 -6.853 1.00 0.00 13 SER A CA 5
ATOM 4795 C C . SER A 1 15 ? 1.494 7.770 -5.832 1.00 0.00 13 SER A C 5
ATOM 4796 O O . SER A 1 15 ? 0.383 8.243 -6.068 1.00 0.00 13 SER A O 5
ATOM 4804 N N . CYS A 1 16 ? 2.148 7.992 -4.695 1.00 0.00 14 CYS A N 5
ATOM 4805 C CA . CYS A 1 16 ? 1.580 8.823 -3.638 1.00 0.00 14 CYS A CA 5
ATOM 4806 C C . CYS A 1 16 ? 1.196 10.203 -4.175 1.00 0.00 14 CYS A C 5
ATOM 4807 O O . CYS A 1 16 ? 2.060 11.023 -4.484 1.00 0.00 14 CYS A O 5
ATOM 4814 N N . PRO A 1 17 ? -0.115 10.472 -4.296 1.00 0.00 15 PRO A N 5
ATOM 4815 C CA . PRO A 1 17 ? -0.621 11.753 -4.802 1.00 0.00 15 PRO A CA 5
ATOM 4816 C C . PRO A 1 17 ? -0.007 12.950 -4.086 1.00 0.00 15 PRO A C 5
ATOM 4817 O O . PRO A 1 17 ? 0.073 12.978 -2.858 1.00 0.00 15 PRO A O 5
ATOM 4828 N N . GLY A 1 18 ? 0.423 13.939 -4.863 1.00 0.00 16 GLY A N 5
ATOM 4829 C CA . GLY A 1 18 ? 1.022 15.129 -4.287 1.00 0.00 16 GLY A CA 5
ATOM 4830 C C . GLY A 1 18 ? 2.504 14.968 -3.999 1.00 0.00 16 GLY A C 5
ATOM 4831 O O . GLY A 1 18 ? 3.178 15.934 -3.642 1.00 0.00 16 GLY A O 5
ATOM 4835 N N . THR A 1 19 ? 3.015 13.748 -4.147 1.00 0.00 17 THR A N 5
ATOM 4836 C CA . THR A 1 19 ? 4.425 13.479 -3.893 1.00 0.00 17 THR A CA 5
ATOM 4837 C C . THR A 1 19 ? 4.991 12.496 -4.911 1.00 0.00 17 THR A C 5
ATOM 4838 O O . THR A 1 19 ? 4.358 11.495 -5.244 1.00 0.00 17 THR A O 5
ATOM 4849 N N . HIS A 1 20 ? 6.194 12.786 -5.395 1.00 0.00 18 HIS A N 5
ATOM 4850 C CA . HIS A 1 20 ? 6.858 11.925 -6.369 1.00 0.00 18 HIS A CA 5
ATOM 4851 C C . HIS A 1 20 ? 6.972 10.496 -5.844 1.00 0.00 18 HIS A C 5
ATOM 4852 O O . HIS A 1 20 ? 7.106 9.547 -6.616 1.00 0.00 18 HIS A O 5
ATOM 4866 N N . VAL A 1 21 ? 6.921 10.355 -4.524 1.00 0.00 19 VAL A N 5
ATOM 4867 C CA . VAL A 1 21 ? 7.021 9.052 -3.883 1.00 0.00 19 VAL A CA 5
ATOM 4868 C C . VAL A 1 21 ? 5.935 8.101 -4.379 1.00 0.00 19 VAL A C 5
ATOM 4869 O O . VAL A 1 21 ? 4.817 8.520 -4.681 1.00 0.00 19 VAL A O 5
ATOM 4882 N N . CYS A 1 22 ? 6.272 6.816 -4.453 1.00 0.00 20 CYS A N 5
ATOM 4883 C CA . CYS A 1 22 ? 5.328 5.801 -4.905 1.00 0.00 20 CYS A CA 5
ATOM 4884 C C . CYS A 1 22 ? 5.114 4.742 -3.828 1.00 0.00 20 CYS A C 5
ATOM 4885 O O . CYS A 1 22 ? 6.072 4.163 -3.317 1.00 0.00 20 CYS A O 5
ATOM 4892 N N . VAL A 1 23 ? 3.853 4.493 -3.489 1.00 0.00 21 VAL A N 5
ATOM 4893 C CA . VAL A 1 23 ? 3.520 3.501 -2.473 1.00 0.00 21 VAL A CA 5
ATOM 4894 C C . VAL A 1 23 ? 2.899 2.254 -3.104 1.00 0.00 21 VAL A C 5
ATOM 4895 O O . VAL A 1 23 ? 1.948 2.349 -3.878 1.00 0.00 21 VAL A O 5
ATOM 4908 N N . PRO A 1 24 ? 3.436 1.063 -2.783 1.00 0.00 22 PRO A N 5
ATOM 4909 C CA . PRO A 1 24 ? 2.936 -0.209 -3.327 1.00 0.00 22 PRO A CA 5
ATOM 4910 C C . PRO A 1 24 ? 1.440 -0.403 -3.101 1.00 0.00 22 PRO A C 5
ATOM 4911 O O . PRO A 1 24 ? 0.857 0.180 -2.187 1.00 0.00 22 PRO A O 5
ATOM 4922 N N . GLU A 1 25 ? 0.823 -1.228 -3.945 1.00 0.00 23 GLU A N 5
ATOM 4923 C CA . GLU A 1 25 ? -0.607 -1.499 -3.845 1.00 0.00 23 GLU A CA 5
ATOM 4924 C C . GLU A 1 25 ? -0.944 -2.223 -2.546 1.00 0.00 23 GLU A C 5
ATOM 4925 O O . GLU A 1 25 ? -1.972 -1.956 -1.930 1.00 0.00 23 GLU A O 5
ATOM 4937 N N . ARG A 1 26 ? -0.079 -3.136 -2.123 1.00 0.00 24 ARG A N 5
ATOM 4938 C CA . ARG A 1 26 ? -0.318 -3.866 -0.887 1.00 0.00 24 ARG A CA 5
ATOM 4939 C C . ARG A 1 26 ? -0.295 -2.912 0.298 1.00 0.00 24 ARG A C 5
ATOM 4940 O O . ARG A 1 26 ? -0.925 -3.161 1.326 1.00 0.00 24 ARG A O 5
ATOM 4961 N N . TRP A 1 27 ? 0.430 -1.811 0.143 1.00 0.00 25 TRP A N 5
ATOM 4962 C CA . TRP A 1 27 ? 0.529 -0.811 1.192 1.00 0.00 25 TRP A CA 5
ATOM 4963 C C . TRP A 1 27 ? -0.737 0.038 1.227 1.00 0.00 25 TRP A C 5
ATOM 4964 O O . TRP A 1 27 ? -1.139 0.531 2.279 1.00 0.00 25 TRP A O 5
ATOM 4985 N N . LEU A 1 28 ? -1.372 0.182 0.063 1.00 0.00 26 LEU A N 5
ATOM 4986 C CA . LEU A 1 28 ? -2.607 0.953 -0.065 1.00 0.00 26 LEU A CA 5
ATOM 4987 C C . LEU A 1 28 ? -3.548 0.692 1.107 1.00 0.00 26 LEU A C 5
ATOM 4988 O O . LEU A 1 28 ? -3.871 1.598 1.871 1.00 0.00 26 LEU A O 5
ATOM 5004 N N . CYS A 1 29 ? -3.989 -0.552 1.236 1.00 0.00 27 CYS A N 5
ATOM 5005 C CA . CYS A 1 29 ? -4.900 -0.933 2.308 1.00 0.00 27 CYS A CA 5
ATOM 5006 C C . CYS A 1 29 ? -4.211 -1.827 3.335 1.00 0.00 27 CYS A C 5
ATOM 5007 O O . CYS A 1 29 ? -4.723 -2.890 3.690 1.00 0.00 27 CYS A O 5
ATOM 5014 N N . ASP A 1 30 ? -3.052 -1.391 3.815 1.00 0.00 28 ASP A N 5
ATOM 5015 C CA . ASP A 1 30 ? -2.307 -2.155 4.806 1.00 0.00 28 ASP A CA 5
ATOM 5016 C C . ASP A 1 30 ? -2.800 -1.837 6.218 1.00 0.00 28 ASP A C 5
ATOM 5017 O O . ASP A 1 30 ? -2.643 -2.641 7.137 1.00 0.00 28 ASP A O 5
ATOM 5026 N N . GLY A 1 31 ? -3.400 -0.660 6.379 1.00 0.00 29 GLY A N 5
ATOM 5027 C CA . GLY A 1 31 ? -3.910 -0.258 7.677 1.00 0.00 29 GLY A CA 5
ATOM 5028 C C . GLY A 1 31 ? -3.202 0.961 8.240 1.00 0.00 29 GLY A C 5
ATOM 5029 O O . GLY A 1 31 ? -3.265 1.221 9.442 1.00 0.00 29 GLY A O 5
ATOM 5033 N N . ASP A 1 32 ? -2.530 1.713 7.374 1.00 0.00 30 ASP A N 5
ATOM 5034 C CA . ASP A 1 32 ? -1.813 2.911 7.798 1.00 0.00 30 ASP A CA 5
ATOM 5035 C C . ASP A 1 32 ? -1.549 3.835 6.614 1.00 0.00 30 ASP A C 5
ATOM 5036 O O . ASP A 1 32 ? -1.103 3.392 5.558 1.00 0.00 30 ASP A O 5
ATOM 5045 N N . LYS A 1 33 ? -1.830 5.120 6.795 1.00 0.00 31 LYS A N 5
ATOM 5046 C CA . LYS A 1 33 ? -1.622 6.102 5.736 1.00 0.00 31 LYS A CA 5
ATOM 5047 C C . LYS A 1 33 ? -0.138 6.283 5.442 1.00 0.00 31 LYS A C 5
ATOM 5048 O O . LYS A 1 33 ? 0.581 6.931 6.203 1.00 0.00 31 LYS A O 5
ATOM 5067 N N . ASP A 1 34 ? 0.315 5.711 4.332 1.00 0.00 32 ASP A N 5
ATOM 5068 C CA . ASP A 1 34 ? 1.714 5.814 3.936 1.00 0.00 32 ASP A CA 5
ATOM 5069 C C . ASP A 1 34 ? 1.984 7.154 3.260 1.00 0.00 32 ASP A C 5
ATOM 5070 O O . ASP A 1 34 ? 3.038 7.759 3.456 1.00 0.00 32 ASP A O 5
ATOM 5079 N N . CYS A 1 35 ? 1.022 7.611 2.465 1.00 0.00 33 CYS A N 5
ATOM 5080 C CA . CYS A 1 35 ? 1.153 8.878 1.761 1.00 0.00 33 CYS A CA 5
ATOM 5081 C C . CYS A 1 35 ? 1.113 10.045 2.740 1.00 0.00 33 CYS A C 5
ATOM 5082 O O . CYS A 1 35 ? 1.029 9.851 3.952 1.00 0.00 33 CYS A O 5
ATOM 5089 N N . ALA A 1 36 ? 1.173 11.257 2.202 1.00 0.00 34 ALA A N 5
ATOM 5090 C CA . ALA A 1 36 ? 1.143 12.459 3.021 1.00 0.00 34 ALA A CA 5
ATOM 5091 C C . ALA A 1 36 ? -0.268 12.747 3.523 1.00 0.00 34 ALA A C 5
ATOM 5092 O O . ALA A 1 36 ? -0.451 13.295 4.611 1.00 0.00 34 ALA A O 5
ATOM 5099 N N . ASP A 1 37 ? -1.262 12.379 2.722 1.00 0.00 35 ASP A N 5
ATOM 5100 C CA . ASP A 1 37 ? -2.657 12.601 3.084 1.00 0.00 35 ASP A CA 5
ATOM 5101 C C . ASP A 1 37 ? -3.443 11.294 3.079 1.00 0.00 35 ASP A C 5
ATOM 5102 O O . ASP A 1 37 ? -4.636 11.279 2.774 1.00 0.00 35 ASP A O 5
ATOM 5111 N N . GLY A 1 38 ? -2.772 10.199 3.420 1.00 0.00 36 GLY A N 5
ATOM 5112 C CA . GLY A 1 38 ? -3.431 8.907 3.450 1.00 0.00 36 GLY A CA 5
ATOM 5113 C C . GLY A 1 38 ? -3.975 8.489 2.100 1.00 0.00 36 GLY A C 5
ATOM 5114 O O . GLY A 1 38 ? -4.833 7.610 2.019 1.00 0.00 36 GLY A O 5
ATOM 5118 N N . ALA A 1 39 ? -3.472 9.106 1.036 1.00 0.00 37 ALA A N 5
ATOM 5119 C CA . ALA A 1 39 ? -3.914 8.771 -0.310 1.00 0.00 37 ALA A CA 5
ATOM 5120 C C . ALA A 1 39 ? -3.740 7.280 -0.569 1.00 0.00 37 ALA A C 5
ATOM 5121 O O . ALA A 1 39 ? -4.524 6.664 -1.290 1.00 0.00 37 ALA A O 5
ATOM 5128 N N . ASP A 1 40 ? -2.707 6.707 0.042 1.00 0.00 38 ASP A N 5
ATOM 5129 C CA . ASP A 1 40 ? -2.419 5.287 -0.098 1.00 0.00 38 ASP A CA 5
ATOM 5130 C C . ASP A 1 40 ? -3.580 4.458 0.443 1.00 0.00 38 ASP A C 5
ATOM 5131 O O . ASP A 1 40 ? -3.977 3.459 -0.156 1.00 0.00 38 ASP A O 5
ATOM 5140 N N . GLU A 1 41 ? -4.130 4.890 1.576 1.00 0.00 39 GLU A N 5
ATOM 5141 C CA . GLU A 1 41 ? -5.257 4.196 2.192 1.00 0.00 39 GLU A CA 5
ATOM 5142 C C . GLU A 1 41 ? -6.581 4.845 1.797 1.00 0.00 39 GLU A C 5
ATOM 5143 O O . GLU A 1 41 ? -7.634 4.506 2.336 1.00 0.00 39 GLU A O 5
ATOM 5155 N N . SER A 1 42 ? -6.522 5.776 0.849 1.00 0.00 40 SER A N 5
ATOM 5156 C CA . SER A 1 42 ? -7.717 6.463 0.379 1.00 0.00 40 SER A CA 5
ATOM 5157 C C . SER A 1 42 ? -8.184 5.876 -0.943 1.00 0.00 40 SER A C 5
ATOM 5158 O O . SER A 1 42 ? -7.386 5.345 -1.715 1.00 0.00 40 SER A O 5
ATOM 5166 N N . ILE A 1 43 ? -9.482 5.974 -1.200 1.00 0.00 41 ILE A N 5
ATOM 5167 C CA . ILE A 1 43 ? -10.055 5.453 -2.430 1.00 0.00 41 ILE A CA 5
ATOM 5168 C C . ILE A 1 43 ? -9.322 5.996 -3.654 1.00 0.00 41 ILE A C 5
ATOM 5169 O O . ILE A 1 43 ? -9.300 5.362 -4.709 1.00 0.00 41 ILE A O 5
ATOM 5185 N N . ALA A 1 44 ? -8.713 7.170 -3.500 1.00 0.00 42 ALA A N 5
ATOM 5186 C CA . ALA A 1 44 ? -7.966 7.795 -4.586 1.00 0.00 42 ALA A CA 5
ATOM 5187 C C . ALA A 1 44 ? -6.966 6.814 -5.190 1.00 0.00 42 ALA A C 5
ATOM 5188 O O . ALA A 1 44 ? -6.608 6.915 -6.364 1.00 0.00 42 ALA A O 5
ATOM 5195 N N . ALA A 1 45 ? -6.524 5.865 -4.372 1.00 0.00 43 ALA A N 5
ATOM 5196 C CA . ALA A 1 45 ? -5.569 4.856 -4.808 1.00 0.00 43 ALA A CA 5
ATOM 5197 C C . ALA A 1 45 ? -6.283 3.604 -5.305 1.00 0.00 43 ALA A C 5
ATOM 5198 O O . ALA A 1 45 ? -5.738 2.841 -6.103 1.00 0.00 43 ALA A O 5
ATOM 5205 N N . GLY A 1 46 ? -7.503 3.397 -4.820 1.00 0.00 44 GLY A N 5
ATOM 5206 C CA . GLY A 1 46 ? -8.271 2.234 -5.216 1.00 0.00 44 GLY A CA 5
ATOM 5207 C C . GLY A 1 46 ? -8.398 1.230 -4.091 1.00 0.00 44 GLY A C 5
ATOM 5208 O O . GLY A 1 46 ? -8.331 0.022 -4.315 1.00 0.00 44 GLY A O 5
ATOM 5212 N N . CYS A 1 47 ? -8.576 1.736 -2.875 1.00 0.00 45 CYS A N 5
ATOM 5213 C CA . CYS A 1 47 ? -8.709 0.883 -1.699 1.00 0.00 45 CYS A CA 5
ATOM 5214 C C . CYS A 1 47 ? -10.120 0.306 -1.579 1.00 0.00 45 CYS A C 5
ATOM 5215 O O . CYS A 1 47 ? -10.418 -0.427 -0.636 1.00 0.00 45 CYS A O 5
ATOM 5222 N N . LEU A 1 48 ? -10.988 0.639 -2.533 1.00 0.00 46 LEU A N 5
ATOM 5223 C CA . LEU A 1 48 ? -12.363 0.148 -2.523 1.00 0.00 46 LEU A CA 5
ATOM 5224 C C . LEU A 1 48 ? -13.130 0.666 -1.308 1.00 0.00 46 LEU A C 5
ATOM 5225 O O . LEU A 1 48 ? -14.205 0.160 -0.987 1.00 0.00 46 LEU A O 5
ATOM 5241 N N . TYR A 1 49 ? -12.577 1.674 -0.637 1.00 0.00 47 TYR A N 5
ATOM 5242 C CA . TYR A 1 49 ? -13.215 2.253 0.541 1.00 0.00 47 TYR A CA 5
ATOM 5243 C C . TYR A 1 49 ? -12.330 3.327 1.164 1.00 0.00 47 TYR A C 5
ATOM 5244 O O . TYR A 1 49 ? -11.115 3.332 0.967 1.00 0.00 47 TYR A O 5
ATOM 5262 N N . ASN A 1 50 ? -12.947 4.226 1.926 1.00 0.00 48 ASN A N 5
ATOM 5263 C CA . ASN A 1 50 ? -12.223 5.305 2.596 1.00 0.00 48 ASN A CA 5
ATOM 5264 C C . ASN A 1 50 ? -13.200 6.281 3.246 1.00 0.00 48 ASN A C 5
ATOM 5265 O O . ASN A 1 50 ? -12.933 6.821 4.319 1.00 0.00 48 ASN A O 5
ATOM 5276 N N . SER A 1 51 ? -14.332 6.500 2.586 1.00 0.00 49 SER A N 5
ATOM 5277 C CA . SER A 1 51 ? -15.353 7.409 3.093 1.00 0.00 49 SER A CA 5
ATOM 5278 C C . SER A 1 51 ? -15.877 6.947 4.449 1.00 0.00 49 SER A C 5
ATOM 5279 O O . SER A 1 51 ? -15.816 7.684 5.433 1.00 0.00 49 SER A O 5
ATOM 5287 N N . THR A 1 52 ? -16.395 5.723 4.492 1.00 0.00 50 THR A N 5
ATOM 5288 C CA . THR A 1 52 ? -16.935 5.161 5.726 1.00 0.00 50 THR A CA 5
ATOM 5289 C C . THR A 1 52 ? -15.923 5.256 6.866 1.00 0.00 50 THR A C 5
ATOM 5290 O O . THR A 1 52 ? -16.033 6.121 7.735 1.00 0.00 50 THR A O 5
ATOM 5301 N N . GLY A 1 53 ? -14.940 4.362 6.855 1.00 0.00 51 GLY A N 5
ATOM 5302 C CA . GLY A 1 53 ? -13.925 4.363 7.892 1.00 0.00 51 GLY A CA 5
ATOM 5303 C C . GLY A 1 53 ? -13.732 2.995 8.515 1.00 0.00 51 GLY A C 5
ATOM 5304 O O . GLY A 1 53 ? -14.052 2.787 9.686 1.00 0.00 51 GLY A O 5
ATOM 5308 N N . SER A 1 54 ? -13.209 2.059 7.731 1.00 0.00 52 SER A N 5
ATOM 5309 C CA . SER A 1 54 ? -12.974 0.702 8.212 1.00 0.00 52 SER A CA 5
ATOM 5310 C C . SER A 1 54 ? -11.827 0.047 7.448 1.00 0.00 52 SER A C 5
ATOM 5311 O O . SER A 1 54 ? -11.449 0.500 6.368 1.00 0.00 52 SER A O 5
ATOM 5319 N N . GLY A 1 55 ? -11.279 -1.023 8.016 1.00 0.00 53 GLY A N 5
ATOM 5320 C CA . GLY A 1 55 ? -10.183 -1.722 7.373 1.00 0.00 53 GLY A CA 5
ATOM 5321 C C . GLY A 1 55 ? -10.584 -2.326 6.042 1.00 0.00 53 GLY A C 5
ATOM 5322 O O . GLY A 1 55 ? -11.387 -1.749 5.308 1.00 0.00 53 GLY A O 5
ATOM 5326 N N . SER A 1 56 ? -10.026 -3.492 5.730 1.00 0.00 54 SER A N 5
ATOM 5327 C CA . SER A 1 56 ? -10.333 -4.174 4.478 1.00 0.00 54 SER A CA 5
ATOM 5328 C C . SER A 1 56 ? -11.598 -5.015 4.617 1.00 0.00 54 SER A C 5
ATOM 5329 O O . SER A 1 56 ? -11.580 -6.227 4.398 1.00 0.00 54 SER A O 5
ATOM 5337 N N . GLY A 1 57 ? -12.697 -4.364 4.985 1.00 0.00 55 GLY A N 5
ATOM 5338 C CA . GLY A 1 57 ? -13.954 -5.069 5.149 1.00 0.00 55 GLY A CA 5
ATOM 5339 C C . GLY A 1 57 ? -14.921 -4.815 4.010 1.00 0.00 55 GLY A C 5
ATOM 5340 O O . GLY A 1 57 ? -16.125 -5.029 4.153 1.00 0.00 55 GLY A O 5
ATOM 5344 N N . SER A 1 58 ? -14.399 -4.364 2.872 1.00 0.00 56 SER A N 5
ATOM 5345 C CA . SER A 1 58 ? -15.234 -4.090 1.709 1.00 0.00 56 SER A CA 5
ATOM 5346 C C . SER A 1 58 ? -15.214 -5.265 0.736 1.00 0.00 56 SER A C 5
ATOM 5347 O O . SER A 1 58 ? -15.375 -5.087 -0.471 1.00 0.00 56 SER A O 5
ATOM 5355 N N . GLY A 1 59 ? -15.018 -6.468 1.271 1.00 0.00 57 GLY A N 5
ATOM 5356 C CA . GLY A 1 59 ? -14.985 -7.656 0.437 1.00 0.00 57 GLY A CA 5
ATOM 5357 C C . GLY A 1 59 ? -13.599 -8.264 0.338 1.00 0.00 57 GLY A C 5
ATOM 5358 O O . GLY A 1 59 ? -12.613 -7.645 0.737 1.00 0.00 57 GLY A O 5
ATOM 5362 N N . SER A 1 60 ? -13.524 -9.477 -0.200 1.00 0.00 129 SER A N 5
ATOM 5363 C CA . SER A 1 60 ? -12.247 -10.164 -0.357 1.00 0.00 129 SER A CA 5
ATOM 5364 C C . SER A 1 60 ? -11.372 -9.434 -1.364 1.00 0.00 129 SER A C 5
ATOM 5365 O O . SER A 1 60 ? -10.149 -9.393 -1.229 1.00 0.00 129 SER A O 5
ATOM 5373 N N . THR A 1 61 ? -12.012 -8.849 -2.372 1.00 0.00 130 THR A N 5
ATOM 5374 C CA . THR A 1 61 ? -11.303 -8.105 -3.405 1.00 0.00 130 THR A CA 5
ATOM 5375 C C . THR A 1 61 ? -10.288 -7.154 -2.781 1.00 0.00 130 THR A C 5
ATOM 5376 O O . THR A 1 61 ? -9.191 -6.960 -3.304 1.00 0.00 130 THR A O 5
ATOM 5387 N N . GLU A 1 62 ? -10.673 -6.570 -1.653 1.00 0.00 131 GLU A N 5
ATOM 5388 C CA . GLU A 1 62 ? -9.816 -5.639 -0.934 1.00 0.00 131 GLU A CA 5
ATOM 5389 C C . GLU A 1 62 ? -8.494 -6.299 -0.556 1.00 0.00 131 GLU A C 5
ATOM 5390 O O . GLU A 1 62 ? -7.423 -5.728 -0.759 1.00 0.00 131 GLU A O 5
ATOM 5402 N N . GLU A 1 63 ? -8.579 -7.509 -0.014 1.00 0.00 132 GLU A N 5
ATOM 5403 C CA . GLU A 1 63 ? -7.390 -8.254 0.385 1.00 0.00 132 GLU A CA 5
ATOM 5404 C C . GLU A 1 63 ? -6.714 -8.869 -0.834 1.00 0.00 132 GLU A C 5
ATOM 5405 O O . GLU A 1 63 ? -5.496 -9.034 -0.867 1.00 0.00 132 GLU A O 5
ATOM 5417 N N . LEU A 1 64 ? -7.520 -9.202 -1.836 1.00 0.00 133 LEU A N 5
ATOM 5418 C CA . LEU A 1 64 ? -7.016 -9.798 -3.068 1.00 0.00 133 LEU A CA 5
ATOM 5419 C C . LEU A 1 64 ? -5.918 -8.935 -3.683 1.00 0.00 133 LEU A C 5
ATOM 5420 O O . LEU A 1 64 ? -4.870 -9.439 -4.087 1.00 0.00 133 LEU A O 5
ATOM 5436 N N . ARG A 1 65 ? -6.170 -7.633 -3.752 1.00 0.00 134 ARG A N 5
ATOM 5437 C CA . ARG A 1 65 ? -5.211 -6.692 -4.320 1.00 0.00 134 ARG A CA 5
ATOM 5438 C C . ARG A 1 65 ? -4.083 -6.393 -3.337 1.00 0.00 134 ARG A C 5
ATOM 5439 O O . ARG A 1 65 ? -2.978 -6.028 -3.740 1.00 0.00 134 ARG A O 5
ATOM 5460 N N . VAL A 1 66 ? -4.369 -6.539 -2.047 1.00 0.00 135 VAL A N 5
ATOM 5461 C CA . VAL A 1 66 ? -3.378 -6.272 -1.012 1.00 0.00 135 VAL A CA 5
ATOM 5462 C C . VAL A 1 66 ? -2.564 -7.522 -0.666 1.00 0.00 135 VAL A C 5
ATOM 5463 O O . VAL A 1 66 ? -1.571 -7.442 0.057 1.00 0.00 135 VAL A O 5
ATOM 5476 N N . ARG A 1 67 ? -2.989 -8.675 -1.174 1.00 0.00 136 ARG A N 5
ATOM 5477 C CA . ARG A 1 67 ? -2.296 -9.931 -0.900 1.00 0.00 136 ARG A CA 5
ATOM 5478 C C . ARG A 1 67 ? -1.125 -10.151 -1.858 1.00 0.00 136 ARG A C 5
ATOM 5479 O O . ARG A 1 67 ? 0.022 -10.273 -1.430 1.00 0.00 136 ARG A O 5
ATOM 5500 N N . LEU A 1 68 ? -1.423 -10.216 -3.152 1.00 0.00 137 LEU A N 5
ATOM 5501 C CA . LEU A 1 68 ? -0.395 -10.437 -4.168 1.00 0.00 137 LEU A CA 5
ATOM 5502 C C . LEU A 1 68 ? 0.766 -9.453 -4.017 1.00 0.00 137 LEU A C 5
ATOM 5503 O O . LEU A 1 68 ? 1.928 -9.856 -3.961 1.00 0.00 137 LEU A O 5
ATOM 5519 N N . ALA A 1 69 ? 0.445 -8.166 -3.964 1.00 0.00 138 ALA A N 5
ATOM 5520 C CA . ALA A 1 69 ? 1.463 -7.129 -3.836 1.00 0.00 138 ALA A CA 5
ATOM 5521 C C . ALA A 1 69 ? 2.333 -7.327 -2.594 1.00 0.00 138 ALA A C 5
ATOM 5522 O O . ALA A 1 69 ? 3.404 -6.732 -2.482 1.00 0.00 138 ALA A O 5
ATOM 5529 N N . SER A 1 70 ? 1.878 -8.165 -1.665 1.00 0.00 139 SER A N 5
ATOM 5530 C CA . SER A 1 70 ? 2.634 -8.432 -0.445 1.00 0.00 139 SER A CA 5
ATOM 5531 C C . SER A 1 70 ? 3.694 -9.513 -0.671 1.00 0.00 139 SER A C 5
ATOM 5532 O O . SER A 1 70 ? 4.461 -9.835 0.234 1.00 0.00 139 SER A O 5
ATOM 5540 N N . HIS A 1 71 ? 3.724 -10.080 -1.876 1.00 0.00 140 HIS A N 5
ATOM 5541 C CA . HIS A 1 71 ? 4.680 -11.134 -2.206 1.00 0.00 140 HIS A CA 5
ATOM 5542 C C . HIS A 1 71 ? 6.112 -10.768 -1.806 1.00 0.00 140 HIS A C 5
ATOM 5543 O O . HIS A 1 71 ? 6.888 -11.638 -1.411 1.00 0.00 140 HIS A O 5
ATOM 5557 N N . LEU A 1 72 ? 6.468 -9.490 -1.913 1.00 0.00 141 LEU A N 5
ATOM 5558 C CA . LEU A 1 72 ? 7.818 -9.052 -1.560 1.00 0.00 141 LEU A CA 5
ATOM 5559 C C . LEU A 1 72 ? 7.810 -7.717 -0.817 1.00 0.00 141 LEU A C 5
ATOM 5560 O O . LEU A 1 72 ? 8.421 -7.585 0.243 1.00 0.00 141 LEU A O 5
ATOM 5576 N N . ARG A 1 73 ? 7.137 -6.728 -1.402 1.00 0.00 142 ARG A N 5
ATOM 5577 C CA . ARG A 1 73 ? 7.057 -5.378 -0.836 1.00 0.00 142 ARG A CA 5
ATOM 5578 C C . ARG A 1 73 ? 7.112 -5.368 0.695 1.00 0.00 142 ARG A C 5
ATOM 5579 O O . ARG A 1 73 ? 8.137 -5.016 1.280 1.00 0.00 142 ARG A O 5
ATOM 5600 N N . LYS A 1 74 ? 6.012 -5.741 1.339 1.00 0.00 143 LYS A N 5
ATOM 5601 C CA . LYS A 1 74 ? 5.957 -5.755 2.798 1.00 0.00 143 LYS A CA 5
ATOM 5602 C C . LYS A 1 74 ? 6.618 -7.003 3.369 1.00 0.00 143 LYS A C 5
ATOM 5603 O O . LYS A 1 74 ? 7.171 -6.974 4.468 1.00 0.00 143 LYS A O 5
ATOM 5622 N N . LEU A 1 75 ? 6.562 -8.098 2.620 1.00 0.00 144 LEU A N 5
ATOM 5623 C CA . LEU A 1 75 ? 7.162 -9.350 3.064 1.00 0.00 144 LEU A CA 5
ATOM 5624 C C . LEU A 1 75 ? 8.657 -9.175 3.318 1.00 0.00 144 LEU A C 5
ATOM 5625 O O . LEU A 1 75 ? 9.236 -9.858 4.162 1.00 0.00 144 LEU A O 5
ATOM 5641 N N . ARG A 1 76 ? 9.274 -8.251 2.587 1.00 0.00 145 ARG A N 5
ATOM 5642 C CA . ARG A 1 76 ? 10.698 -7.985 2.742 1.00 0.00 145 ARG A CA 5
ATOM 5643 C C . ARG A 1 76 ? 10.924 -6.829 3.728 1.00 0.00 145 ARG A C 5
ATOM 5644 O O . ARG A 1 76 ? 10.708 -6.995 4.928 1.00 0.00 145 ARG A O 5
ATOM 5665 N N . LYS A 1 77 ? 11.347 -5.660 3.237 1.00 0.00 146 LYS A N 5
ATOM 5666 C CA . LYS A 1 77 ? 11.581 -4.509 4.105 1.00 0.00 146 LYS A CA 5
ATOM 5667 C C . LYS A 1 77 ? 12.563 -4.856 5.224 1.00 0.00 146 LYS A C 5
ATOM 5668 O O . LYS A 1 77 ? 12.889 -6.024 5.436 1.00 0.00 146 LYS A O 5
ATOM 5687 N N . ARG A 1 78 ? 13.032 -3.837 5.937 1.00 0.00 147 ARG A N 5
ATOM 5688 C CA . ARG A 1 78 ? 13.973 -4.044 7.032 1.00 0.00 147 ARG A CA 5
ATOM 5689 C C . ARG A 1 78 ? 13.346 -3.664 8.372 1.00 0.00 147 ARG A C 5
ATOM 5690 O O . ARG A 1 78 ? 13.364 -2.502 8.774 1.00 0.00 147 ARG A O 5
ATOM 5711 N N . LEU A 1 79 ? 12.792 -4.661 9.059 1.00 0.00 148 LEU A N 5
ATOM 5712 C CA . LEU A 1 79 ? 12.157 -4.446 10.357 1.00 0.00 148 LEU A CA 5
ATOM 5713 C C . LEU A 1 79 ? 10.925 -3.552 10.233 1.00 0.00 148 LEU A C 5
ATOM 5714 O O . LEU A 1 79 ? 9.793 -4.025 10.337 1.00 0.00 148 LEU A O 5
ATOM 5730 N N . LEU A 1 80 ? 11.149 -2.260 10.013 1.00 0.00 149 LEU A N 5
ATOM 5731 C CA . LEU A 1 80 ? 10.054 -1.307 9.880 1.00 0.00 149 LEU A CA 5
ATOM 5732 C C . LEU A 1 80 ? 9.398 -1.415 8.508 1.00 0.00 149 LEU A C 5
ATOM 5733 O O . LEU A 1 80 ? 8.781 -0.422 8.068 1.00 0.00 149 LEU A O 5
ATOM 5751 N N . GLY A 1 1 ? 4.026 10.895 5.335 1.00 0.00 1 GLY A N 6
ATOM 5752 C CA . GLY A 1 1 ? 3.392 9.550 5.270 1.00 0.00 1 GLY A CA 6
ATOM 5753 C C . GLY A 1 1 ? 3.636 8.732 6.522 1.00 0.00 1 GLY A C 6
ATOM 5754 O O . GLY A 1 1 ? 3.302 9.161 7.627 1.00 0.00 1 GLY A O 6
ATOM 5760 N N . SER A 1 2 ? 4.219 7.550 6.351 1.00 0.00 2 SER A N 6
ATOM 5761 C CA . SER A 1 2 ? 4.505 6.670 7.478 1.00 0.00 2 SER A CA 6
ATOM 5762 C C . SER A 1 2 ? 5.828 5.937 7.279 1.00 0.00 2 SER A C 6
ATOM 5763 O O . SER A 1 2 ? 6.804 6.191 7.986 1.00 0.00 2 SER A O 6
ATOM 5771 N N . LYS A 1 3 A 5.850 5.025 6.314 1.00 0.00 2 LYS A N 6
ATOM 5772 C CA . LYS A 1 3 A 7.046 4.247 6.019 1.00 0.00 2 LYS A CA 6
ATOM 5773 C C . LYS A 1 3 A 7.143 3.961 4.525 1.00 0.00 2 LYS A C 6
ATOM 5774 O O . LYS A 1 3 A 6.907 2.838 4.083 1.00 0.00 2 LYS A O 6
ATOM 5793 N N . LEU A 1 4 B 7.479 4.984 3.750 1.00 0.00 2 LEU A N 6
ATOM 5794 C CA . LEU A 1 4 B 7.589 4.837 2.304 1.00 0.00 2 LEU A CA 6
ATOM 5795 C C . LEU A 1 4 B 9.046 4.777 1.854 1.00 0.00 2 LEU A C 6
ATOM 5796 O O . LEU A 1 4 B 9.509 3.750 1.361 1.00 0.00 2 LEU A O 6
ATOM 5812 N N . GLU A 1 5 ? 9.762 5.888 2.022 1.00 0.00 3 GLU A N 6
ATOM 5813 C CA . GLU A 1 5 ? 11.171 5.975 1.627 1.00 0.00 3 GLU A CA 6
ATOM 5814 C C . GLU A 1 5 ? 11.389 5.423 0.215 1.00 0.00 3 GLU A C 6
ATOM 5815 O O . GLU A 1 5 ? 11.290 6.160 -0.767 1.00 0.00 3 GLU A O 6
ATOM 5827 N N . GLY A 1 6 ? 11.681 4.129 0.116 1.00 0.00 4 GLY A N 6
ATOM 5828 C CA . GLY A 1 6 ? 11.901 3.515 -1.180 1.00 0.00 4 GLY A CA 6
ATOM 5829 C C . GLY A 1 6 ? 11.526 2.047 -1.188 1.00 0.00 4 GLY A C 6
ATOM 5830 O O . GLY A 1 6 ? 11.506 1.401 -0.140 1.00 0.00 4 GLY A O 6
ATOM 5834 N N . LYS A 1 7 ? 11.219 1.516 -2.368 1.00 0.00 5 LYS A N 6
ATOM 5835 C CA . LYS A 1 7 ? 10.835 0.116 -2.487 1.00 0.00 5 LYS A CA 6
ATOM 5836 C C . LYS A 1 7 ? 10.876 -0.361 -3.939 1.00 0.00 5 LYS A C 6
ATOM 5837 O O . LYS A 1 7 ? 11.457 -1.405 -4.237 1.00 0.00 5 LYS A O 6
ATOM 5856 N N . THR A 1 8 ? 10.263 0.403 -4.842 1.00 0.00 6 THR A N 6
ATOM 5857 C CA . THR A 1 8 ? 10.239 0.049 -6.262 1.00 0.00 6 THR A CA 6
ATOM 5858 C C . THR A 1 8 ? 9.290 0.958 -7.035 1.00 0.00 6 THR A C 6
ATOM 5859 O O . THR A 1 8 ? 9.694 1.627 -7.986 1.00 0.00 6 THR A O 6
ATOM 5870 N N . CYS A 1 9 ? 8.029 0.980 -6.618 1.00 0.00 7 CYS A N 6
ATOM 5871 C CA . CYS A 1 9 ? 7.023 1.811 -7.271 1.00 0.00 7 CYS A CA 6
ATOM 5872 C C . CYS A 1 9 ? 6.815 1.389 -8.724 1.00 0.00 7 CYS A C 6
ATOM 5873 O O . CYS A 1 9 ? 6.265 2.145 -9.526 1.00 0.00 7 CYS A O 6
ATOM 5880 N N . GLY A 1 10 ? 7.252 0.176 -9.060 1.00 0.00 8 GLY A N 6
ATOM 5881 C CA . GLY A 1 10 ? 7.095 -0.318 -10.416 1.00 0.00 8 GLY A CA 6
ATOM 5882 C C . GLY A 1 10 ? 5.843 -1.161 -10.578 1.00 0.00 8 GLY A C 6
ATOM 5883 O O . GLY A 1 10 ? 4.823 -0.673 -11.066 1.00 0.00 8 GLY A O 6
ATOM 5887 N N . PRO A 1 11 ? 5.890 -2.441 -10.168 1.00 0.00 9 PRO A N 6
ATOM 5888 C CA . PRO A 1 11 ? 4.742 -3.349 -10.266 1.00 0.00 9 PRO A CA 6
ATOM 5889 C C . PRO A 1 11 ? 3.546 -2.836 -9.462 1.00 0.00 9 PRO A C 6
ATOM 5890 O O . PRO A 1 11 ? 3.315 -1.630 -9.395 1.00 0.00 9 PRO A O 6
ATOM 5901 N N . SER A 1 12 ? 2.788 -3.749 -8.853 1.00 0.00 10 SER A N 6
ATOM 5902 C CA . SER A 1 12 ? 1.623 -3.370 -8.057 1.00 0.00 10 SER A CA 6
ATOM 5903 C C . SER A 1 12 ? 1.990 -2.323 -7.007 1.00 0.00 10 SER A C 6
ATOM 5904 O O . SER A 1 12 ? 2.314 -2.658 -5.868 1.00 0.00 10 SER A O 6
ATOM 5912 N N . SER A 1 13 ? 1.934 -1.054 -7.400 1.00 0.00 11 SER A N 6
ATOM 5913 C CA . SER A 1 13 ? 2.257 0.045 -6.498 1.00 0.00 11 SER A CA 6
ATOM 5914 C C . SER A 1 13 ? 1.453 1.291 -6.854 1.00 0.00 11 SER A C 6
ATOM 5915 O O . SER A 1 13 ? 1.042 1.472 -8.000 1.00 0.00 11 SER A O 6
ATOM 5923 N N . PHE A 1 14 ? 1.228 2.145 -5.860 1.00 0.00 12 PHE A N 6
ATOM 5924 C CA . PHE A 1 14 ? 0.469 3.374 -6.060 1.00 0.00 12 PHE A CA 6
ATOM 5925 C C . PHE A 1 14 ? 1.284 4.592 -5.633 1.00 0.00 12 PHE A C 6
ATOM 5926 O O . PHE A 1 14 ? 1.653 4.727 -4.467 1.00 0.00 12 PHE A O 6
ATOM 5943 N N . SER A 1 15 ? 1.556 5.479 -6.582 1.00 0.00 13 SER A N 6
ATOM 5944 C CA . SER A 1 15 ? 2.321 6.686 -6.295 1.00 0.00 13 SER A CA 6
ATOM 5945 C C . SER A 1 15 ? 1.493 7.656 -5.457 1.00 0.00 13 SER A C 6
ATOM 5946 O O . SER A 1 15 ? 0.390 8.039 -5.845 1.00 0.00 13 SER A O 6
ATOM 5954 N N . CYS A 1 16 ? 2.026 8.043 -4.300 1.00 0.00 14 CYS A N 6
ATOM 5955 C CA . CYS A 1 16 ? 1.327 8.960 -3.408 1.00 0.00 14 CYS A CA 6
ATOM 5956 C C . CYS A 1 16 ? 0.984 10.267 -4.126 1.00 0.00 14 CYS A C 6
ATOM 5957 O O . CYS A 1 16 ? 1.860 10.924 -4.687 1.00 0.00 14 CYS A O 6
ATOM 5964 N N . PRO A 1 17 ? -0.304 10.657 -4.121 1.00 0.00 15 PRO A N 6
ATOM 5965 C CA . PRO A 1 17 ? -0.769 11.886 -4.778 1.00 0.00 15 PRO A CA 6
ATOM 5966 C C . PRO A 1 17 ? -0.149 13.143 -4.182 1.00 0.00 15 PRO A C 6
ATOM 5967 O O . PRO A 1 17 ? -0.183 13.351 -2.970 1.00 0.00 15 PRO A O 6
ATOM 5978 N N . GLY A 1 18 ? 0.408 13.985 -5.047 1.00 0.00 16 GLY A N 6
ATOM 5979 C CA . GLY A 1 18 ? 1.020 15.220 -4.593 1.00 0.00 16 GLY A CA 6
ATOM 5980 C C . GLY A 1 18 ? 2.473 15.049 -4.192 1.00 0.00 16 GLY A C 6
ATOM 5981 O O . GLY A 1 18 ? 3.300 15.925 -4.448 1.00 0.00 16 GLY A O 6
ATOM 5985 N N . THR A 1 19 ? 2.787 13.925 -3.556 1.00 0.00 17 THR A N 6
ATOM 5986 C CA . THR A 1 19 ? 4.148 13.653 -3.114 1.00 0.00 17 THR A CA 6
ATOM 5987 C C . THR A 1 19 ? 4.856 12.695 -4.065 1.00 0.00 17 THR A C 6
ATOM 5988 O O . THR A 1 19 ? 4.270 11.718 -4.530 1.00 0.00 17 THR A O 6
ATOM 5999 N N . HIS A 1 20 ? 6.127 12.975 -4.337 1.00 0.00 18 HIS A N 6
ATOM 6000 C CA . HIS A 1 20 ? 6.925 12.133 -5.220 1.00 0.00 18 HIS A CA 6
ATOM 6001 C C . HIS A 1 20 ? 6.974 10.700 -4.696 1.00 0.00 18 HIS A C 6
ATOM 6002 O O . HIS A 1 20 ? 7.215 9.756 -5.449 1.00 0.00 18 HIS A O 6
ATOM 6016 N N . VAL A 1 21 ? 6.745 10.553 -3.395 1.00 0.00 19 VAL A N 6
ATOM 6017 C CA . VAL A 1 21 ? 6.760 9.251 -2.749 1.00 0.00 19 VAL A CA 6
ATOM 6018 C C . VAL A 1 21 ? 5.775 8.291 -3.410 1.00 0.00 19 VAL A C 6
ATOM 6019 O O . VAL A 1 21 ? 4.751 8.711 -3.949 1.00 0.00 19 VAL A O 6
ATOM 6032 N N . CYS A 1 22 ? 6.096 7.002 -3.369 1.00 0.00 20 CYS A N 6
ATOM 6033 C CA . CYS A 1 22 ? 5.245 5.979 -3.969 1.00 0.00 20 CYS A CA 6
ATOM 6034 C C . CYS A 1 22 ? 4.889 4.896 -2.955 1.00 0.00 20 CYS A C 6
ATOM 6035 O O . CYS A 1 22 ? 5.767 4.257 -2.375 1.00 0.00 20 CYS A O 6
ATOM 6042 N N . VAL A 1 23 ? 3.591 4.698 -2.748 1.00 0.00 21 VAL A N 6
ATOM 6043 C CA . VAL A 1 23 ? 3.106 3.697 -1.808 1.00 0.00 21 VAL A CA 6
ATOM 6044 C C . VAL A 1 23 ? 2.610 2.451 -2.545 1.00 0.00 21 VAL A C 6
ATOM 6045 O O . VAL A 1 23 ? 1.733 2.537 -3.401 1.00 0.00 21 VAL A O 6
ATOM 6058 N N . PRO A 1 24 ? 3.169 1.271 -2.224 1.00 0.00 22 PRO A N 6
ATOM 6059 C CA . PRO A 1 24 ? 2.777 0.011 -2.866 1.00 0.00 22 PRO A CA 6
ATOM 6060 C C . PRO A 1 24 ? 1.312 -0.333 -2.634 1.00 0.00 22 PRO A C 6
ATOM 6061 O O . PRO A 1 24 ? 0.684 0.177 -1.708 1.00 0.00 22 PRO A O 6
ATOM 6072 N N . GLU A 1 25 ? 0.776 -1.209 -3.478 1.00 0.00 23 GLU A N 6
ATOM 6073 C CA . GLU A 1 25 ? -0.615 -1.628 -3.361 1.00 0.00 23 GLU A CA 6
ATOM 6074 C C . GLU A 1 25 ? -0.860 -2.300 -2.017 1.00 0.00 23 GLU A C 6
ATOM 6075 O O . GLU A 1 25 ? -1.941 -2.191 -1.442 1.00 0.00 23 GLU A O 6
ATOM 6087 N N . ARG A 1 26 ? 0.157 -2.988 -1.515 1.00 0.00 24 ARG A N 6
ATOM 6088 C CA . ARG A 1 26 ? 0.055 -3.665 -0.232 1.00 0.00 24 ARG A CA 6
ATOM 6089 C C . ARG A 1 26 ? -0.051 -2.645 0.895 1.00 0.00 24 ARG A C 6
ATOM 6090 O O . ARG A 1 26 ? -0.677 -2.898 1.924 1.00 0.00 24 ARG A O 6
ATOM 6111 N N . TRP A 1 27 ? 0.572 -1.489 0.691 1.00 0.00 25 TRP A N 6
ATOM 6112 C CA . TRP A 1 27 ? 0.560 -0.428 1.689 1.00 0.00 25 TRP A CA 6
ATOM 6113 C C . TRP A 1 27 ? -0.598 0.542 1.463 1.00 0.00 25 TRP A C 6
ATOM 6114 O O . TRP A 1 27 ? -0.558 1.680 1.927 1.00 0.00 25 TRP A O 6
ATOM 6135 N N . LEU A 1 28 ? -1.628 0.089 0.753 1.00 0.00 26 LEU A N 6
ATOM 6136 C CA . LEU A 1 28 ? -2.791 0.922 0.482 1.00 0.00 26 LEU A CA 6
ATOM 6137 C C . LEU A 1 28 ? -3.787 0.844 1.634 1.00 0.00 26 LEU A C 6
ATOM 6138 O O . LEU A 1 28 ? -4.128 1.856 2.246 1.00 0.00 26 LEU A O 6
ATOM 6154 N N . CYS A 1 29 ? -4.253 -0.367 1.916 1.00 0.00 27 CYS A N 6
ATOM 6155 C CA . CYS A 1 29 ? -5.219 -0.589 2.987 1.00 0.00 27 CYS A CA 6
ATOM 6156 C C . CYS A 1 29 ? -4.617 -1.431 4.110 1.00 0.00 27 CYS A C 6
ATOM 6157 O O . CYS A 1 29 ? -5.331 -2.160 4.800 1.00 0.00 27 CYS A O 6
ATOM 6164 N N . ASP A 1 30 ? -3.305 -1.330 4.290 1.00 0.00 28 ASP A N 6
ATOM 6165 C CA . ASP A 1 30 ? -2.620 -2.086 5.333 1.00 0.00 28 ASP A CA 6
ATOM 6166 C C . ASP A 1 30 ? -3.154 -1.705 6.714 1.00 0.00 28 ASP A C 6
ATOM 6167 O O . ASP A 1 30 ? -3.018 -2.466 7.673 1.00 0.00 28 ASP A O 6
ATOM 6176 N N . GLY A 1 31 ? -3.762 -0.525 6.808 1.00 0.00 29 GLY A N 6
ATOM 6177 C CA . GLY A 1 31 ? -4.304 -0.071 8.074 1.00 0.00 29 GLY A CA 6
ATOM 6178 C C . GLY A 1 31 ? -3.587 1.152 8.610 1.00 0.00 29 GLY A C 6
ATOM 6179 O O . GLY A 1 31 ? -3.512 1.356 9.822 1.00 0.00 29 GLY A O 6
ATOM 6183 N N . ASP A 1 32 ? -3.060 1.967 7.703 1.00 0.00 30 ASP A N 6
ATOM 6184 C CA . ASP A 1 32 ? -2.345 3.179 8.084 1.00 0.00 30 ASP A CA 6
ATOM 6185 C C . ASP A 1 32 ? -2.077 4.045 6.859 1.00 0.00 30 ASP A C 6
ATOM 6186 O O . ASP A 1 32 ? -1.514 3.579 5.872 1.00 0.00 30 ASP A O 6
ATOM 6195 N N . LYS A 1 33 ? -2.492 5.304 6.926 1.00 0.00 31 LYS A N 6
ATOM 6196 C CA . LYS A 1 33 ? -2.303 6.231 5.816 1.00 0.00 31 LYS A CA 6
ATOM 6197 C C . LYS A 1 33 ? -0.829 6.361 5.447 1.00 0.00 31 LYS A C 6
ATOM 6198 O O . LYS A 1 33 ? -0.141 7.280 5.893 1.00 0.00 31 LYS A O 6
ATOM 6217 N N . ASP A 1 34 ? -0.356 5.433 4.622 1.00 0.00 32 ASP A N 6
ATOM 6218 C CA . ASP A 1 34 ? 1.033 5.430 4.174 1.00 0.00 32 ASP A CA 6
ATOM 6219 C C . ASP A 1 34 ? 1.377 6.743 3.481 1.00 0.00 32 ASP A C 6
ATOM 6220 O O . ASP A 1 34 ? 2.484 7.261 3.624 1.00 0.00 32 ASP A O 6
ATOM 6229 N N . CYS A 1 35 ? 0.418 7.279 2.732 1.00 0.00 33 CYS A N 6
ATOM 6230 C CA . CYS A 1 35 ? 0.619 8.536 2.021 1.00 0.00 33 CYS A CA 6
ATOM 6231 C C . CYS A 1 35 ? 0.478 9.721 2.969 1.00 0.00 33 CYS A C 6
ATOM 6232 O O . CYS A 1 35 ? 0.306 9.548 4.175 1.00 0.00 33 CYS A O 6
ATOM 6239 N N . ALA A 1 36 ? 0.554 10.926 2.415 1.00 0.00 34 ALA A N 6
ATOM 6240 C CA . ALA A 1 36 ? 0.439 12.141 3.209 1.00 0.00 34 ALA A CA 6
ATOM 6241 C C . ALA A 1 36 ? -0.998 12.378 3.662 1.00 0.00 34 ALA A C 6
ATOM 6242 O O . ALA A 1 36 ? -1.242 12.770 4.803 1.00 0.00 34 ALA A O 6
ATOM 6249 N N . ASP A 1 37 ? -1.948 12.144 2.761 1.00 0.00 35 ASP A N 6
ATOM 6250 C CA . ASP A 1 37 ? -3.360 12.341 3.072 1.00 0.00 35 ASP A CA 6
ATOM 6251 C C . ASP A 1 37 ? -4.124 11.020 3.037 1.00 0.00 35 ASP A C 6
ATOM 6252 O O . ASP A 1 37 ? -5.316 10.992 2.733 1.00 0.00 35 ASP A O 6
ATOM 6261 N N . GLY A 1 38 ? -3.433 9.929 3.353 1.00 0.00 36 GLY A N 6
ATOM 6262 C CA . GLY A 1 38 ? -4.071 8.625 3.352 1.00 0.00 36 GLY A CA 6
ATOM 6263 C C . GLY A 1 38 ? -4.535 8.203 1.975 1.00 0.00 36 GLY A C 6
ATOM 6264 O O . GLY A 1 38 ? -5.433 7.371 1.843 1.00 0.00 36 GLY A O 6
ATOM 6268 N N . ALA A 1 39 ? -3.916 8.768 0.943 1.00 0.00 37 ALA A N 6
ATOM 6269 C CA . ALA A 1 39 ? -4.267 8.434 -0.431 1.00 0.00 37 ALA A CA 6
ATOM 6270 C C . ALA A 1 39 ? -4.171 6.931 -0.657 1.00 0.00 37 ALA A C 6
ATOM 6271 O O . ALA A 1 39 ? -4.976 6.347 -1.382 1.00 0.00 37 ALA A O 6
ATOM 6278 N N . ASP A 1 40 ? -3.185 6.309 -0.016 1.00 0.00 38 ASP A N 6
ATOM 6279 C CA . ASP A 1 40 ? -2.987 4.870 -0.128 1.00 0.00 38 ASP A CA 6
ATOM 6280 C C . ASP A 1 40 ? -4.239 4.135 0.334 1.00 0.00 38 ASP A C 6
ATOM 6281 O O . ASP A 1 40 ? -4.675 3.166 -0.287 1.00 0.00 38 ASP A O 6
ATOM 6290 N N . GLU A 1 41 ? -4.821 4.622 1.425 1.00 0.00 39 GLU A N 6
ATOM 6291 C CA . GLU A 1 41 ? -6.035 4.037 1.975 1.00 0.00 39 GLU A CA 6
ATOM 6292 C C . GLU A 1 41 ? -7.259 4.547 1.220 1.00 0.00 39 GLU A C 6
ATOM 6293 O O . GLU A 1 41 ? -8.333 3.948 1.280 1.00 0.00 39 GLU A O 6
ATOM 6305 N N . SER A 1 42 ? -7.085 5.658 0.508 1.00 0.00 40 SER A N 6
ATOM 6306 C CA . SER A 1 42 ? -8.168 6.252 -0.262 1.00 0.00 40 SER A CA 6
ATOM 6307 C C . SER A 1 42 ? -8.412 5.474 -1.545 1.00 0.00 40 SER A C 6
ATOM 6308 O O . SER A 1 42 ? -7.493 4.888 -2.116 1.00 0.00 40 SER A O 6
ATOM 6316 N N . ILE A 1 43 ? -9.661 5.475 -1.992 1.00 0.00 41 ILE A N 6
ATOM 6317 C CA . ILE A 1 43 ? -10.037 4.774 -3.208 1.00 0.00 41 ILE A CA 6
ATOM 6318 C C . ILE A 1 43 ? -9.154 5.188 -4.381 1.00 0.00 41 ILE A C 6
ATOM 6319 O O . ILE A 1 43 ? -8.969 4.427 -5.332 1.00 0.00 41 ILE A O 6
ATOM 6335 N N . ALA A 1 44 ? -8.601 6.396 -4.302 1.00 0.00 42 ALA A N 6
ATOM 6336 C CA . ALA A 1 44 ? -7.726 6.907 -5.351 1.00 0.00 42 ALA A CA 6
ATOM 6337 C C . ALA A 1 44 ? -6.639 5.894 -5.691 1.00 0.00 42 ALA A C 6
ATOM 6338 O O . ALA A 1 44 ? -6.129 5.862 -6.811 1.00 0.00 42 ALA A O 6
ATOM 6345 N N . ALA A 1 45 ? -6.292 5.066 -4.710 1.00 0.00 43 ALA A N 6
ATOM 6346 C CA . ALA A 1 45 ? -5.270 4.044 -4.889 1.00 0.00 43 ALA A CA 6
ATOM 6347 C C . ALA A 1 45 ? -5.894 2.697 -5.239 1.00 0.00 43 ALA A C 6
ATOM 6348 O O . ALA A 1 45 ? -5.238 1.828 -5.813 1.00 0.00 43 ALA A O 6
ATOM 6355 N N . GLY A 1 46 ? -7.165 2.529 -4.885 1.00 0.00 44 GLY A N 6
ATOM 6356 C CA . GLY A 1 46 ? -7.855 1.285 -5.165 1.00 0.00 44 GLY A CA 6
ATOM 6357 C C . GLY A 1 46 ? -8.154 0.497 -3.906 1.00 0.00 44 GLY A C 6
ATOM 6358 O O . GLY A 1 46 ? -8.112 -0.733 -3.911 1.00 0.00 44 GLY A O 6
ATOM 6362 N N . CYS A 1 47 ? -8.451 1.209 -2.824 1.00 0.00 45 CYS A N 6
ATOM 6363 C CA . CYS A 1 47 ? -8.753 0.569 -1.547 1.00 0.00 45 CYS A CA 6
ATOM 6364 C C . CYS A 1 47 ? -10.152 -0.055 -1.544 1.00 0.00 45 CYS A C 6
ATOM 6365 O O . CYS A 1 47 ? -10.533 -0.731 -0.589 1.00 0.00 45 CYS A O 6
ATOM 6372 N N . LEU A 1 48 ? -10.909 0.167 -2.617 1.00 0.00 46 LEU A N 6
ATOM 6373 C CA . LEU A 1 48 ? -12.259 -0.381 -2.741 1.00 0.00 46 LEU A CA 6
ATOM 6374 C C . LEU A 1 48 ? -13.244 0.296 -1.791 1.00 0.00 46 LEU A C 6
ATOM 6375 O O . LEU A 1 48 ? -14.386 -0.145 -1.664 1.00 0.00 46 LEU A O 6
ATOM 6391 N N . TYR A 1 49 ? -12.815 1.363 -1.123 1.00 0.00 47 TYR A N 6
ATOM 6392 C CA . TYR A 1 49 ? -13.695 2.066 -0.198 1.00 0.00 47 TYR A CA 6
ATOM 6393 C C . TYR A 1 49 ? -13.110 3.423 0.219 1.00 0.00 47 TYR A C 6
ATOM 6394 O O . TYR A 1 49 ? -12.538 4.129 -0.611 1.00 0.00 47 TYR A O 6
ATOM 6412 N N . ASN A 1 50 ? -13.280 3.787 1.499 1.00 0.00 48 ASN A N 6
ATOM 6413 C CA . ASN A 1 50 ? -12.798 5.058 2.047 1.00 0.00 48 ASN A CA 6
ATOM 6414 C C . ASN A 1 50 ? -13.935 6.076 2.091 1.00 0.00 48 ASN A C 6
ATOM 6415 O O . ASN A 1 50 ? -15.107 5.698 2.112 1.00 0.00 48 ASN A O 6
ATOM 6426 N N . SER A 1 51 ? -13.598 7.364 2.121 1.00 0.00 49 SER A N 6
ATOM 6427 C CA . SER A 1 51 ? -14.610 8.416 2.182 1.00 0.00 49 SER A CA 6
ATOM 6428 C C . SER A 1 51 ? -15.270 8.454 3.558 1.00 0.00 49 SER A C 6
ATOM 6429 O O . SER A 1 51 ? -16.276 9.135 3.755 1.00 0.00 49 SER A O 6
ATOM 6437 N N . THR A 1 52 ? -14.700 7.717 4.508 1.00 0.00 50 THR A N 6
ATOM 6438 C CA . THR A 1 52 ? -15.238 7.668 5.858 1.00 0.00 50 THR A CA 6
ATOM 6439 C C . THR A 1 52 ? -14.146 7.310 6.860 1.00 0.00 50 THR A C 6
ATOM 6440 O O . THR A 1 52 ? -14.015 7.944 7.907 1.00 0.00 50 THR A O 6
ATOM 6451 N N . GLY A 1 53 ? -13.364 6.287 6.528 1.00 0.00 51 GLY A N 6
ATOM 6452 C CA . GLY A 1 53 ? -12.290 5.856 7.403 1.00 0.00 51 GLY A CA 6
ATOM 6453 C C . GLY A 1 53 ? -11.207 5.098 6.659 1.00 0.00 51 GLY A C 6
ATOM 6454 O O . GLY A 1 53 ? -10.773 5.518 5.587 1.00 0.00 51 GLY A O 6
ATOM 6458 N N . SER A 1 54 ? -10.770 3.979 7.229 1.00 0.00 52 SER A N 6
ATOM 6459 C CA . SER A 1 54 ? -9.731 3.163 6.611 1.00 0.00 52 SER A CA 6
ATOM 6460 C C . SER A 1 54 ? -9.558 1.841 7.355 1.00 0.00 52 SER A C 6
ATOM 6461 O O . SER A 1 54 ? -9.710 1.779 8.575 1.00 0.00 52 SER A O 6
ATOM 6469 N N . GLY A 1 55 ? -9.238 0.787 6.610 1.00 0.00 53 GLY A N 6
ATOM 6470 C CA . GLY A 1 55 ? -9.048 -0.520 7.214 1.00 0.00 53 GLY A CA 6
ATOM 6471 C C . GLY A 1 55 ? -9.212 -1.652 6.217 1.00 0.00 53 GLY A C 6
ATOM 6472 O O . GLY A 1 55 ? -8.297 -1.948 5.449 1.00 0.00 53 GLY A O 6
ATOM 6476 N N . SER A 1 56 ? -10.381 -2.286 6.231 1.00 0.00 54 SER A N 6
ATOM 6477 C CA . SER A 1 56 ? -10.665 -3.393 5.324 1.00 0.00 54 SER A CA 6
ATOM 6478 C C . SER A 1 56 ? -12.097 -3.886 5.501 1.00 0.00 54 SER A C 6
ATOM 6479 O O . SER A 1 56 ? -12.415 -4.563 6.479 1.00 0.00 54 SER A O 6
ATOM 6487 N N . GLY A 1 57 ? -12.957 -3.540 4.549 1.00 0.00 55 GLY A N 6
ATOM 6488 C CA . GLY A 1 57 ? -14.345 -3.955 4.616 1.00 0.00 55 GLY A CA 6
ATOM 6489 C C . GLY A 1 57 ? -14.963 -4.129 3.243 1.00 0.00 55 GLY A C 6
ATOM 6490 O O . GLY A 1 57 ? -16.170 -3.958 3.072 1.00 0.00 55 GLY A O 6
ATOM 6494 N N . SER A 1 58 ? -14.133 -4.470 2.262 1.00 0.00 56 SER A N 6
ATOM 6495 C CA . SER A 1 58 ? -14.605 -4.668 0.897 1.00 0.00 56 SER A CA 6
ATOM 6496 C C . SER A 1 58 ? -14.884 -6.143 0.627 1.00 0.00 56 SER A C 6
ATOM 6497 O O . SER A 1 58 ? -15.850 -6.488 -0.053 1.00 0.00 56 SER A O 6
ATOM 6505 N N . GLY A 1 59 ? -14.031 -7.010 1.164 1.00 0.00 57 GLY A N 6
ATOM 6506 C CA . GLY A 1 59 ? -14.204 -8.438 0.970 1.00 0.00 57 GLY A CA 6
ATOM 6507 C C . GLY A 1 59 ? -12.960 -9.106 0.416 1.00 0.00 57 GLY A C 6
ATOM 6508 O O . GLY A 1 59 ? -11.843 -8.646 0.651 1.00 0.00 57 GLY A O 6
ATOM 6512 N N . SER A 1 60 ? -13.156 -10.195 -0.322 1.00 0.00 129 SER A N 6
ATOM 6513 C CA . SER A 1 60 ? -12.043 -10.931 -0.913 1.00 0.00 129 SER A CA 6
ATOM 6514 C C . SER A 1 60 ? -11.219 -10.031 -1.826 1.00 0.00 129 SER A C 6
ATOM 6515 O O . SER A 1 60 ? -10.002 -10.183 -1.931 1.00 0.00 129 SER A O 6
ATOM 6523 N N . THR A 1 61 ? -11.889 -9.091 -2.484 1.00 0.00 130 THR A N 6
ATOM 6524 C CA . THR A 1 61 ? -11.215 -8.168 -3.387 1.00 0.00 130 THR A CA 6
ATOM 6525 C C . THR A 1 61 ? -10.207 -7.308 -2.631 1.00 0.00 130 THR A C 6
ATOM 6526 O O . THR A 1 61 ? -9.161 -6.944 -3.169 1.00 0.00 130 THR A O 6
ATOM 6537 N N . GLU A 1 62 ? -10.527 -6.990 -1.381 1.00 0.00 131 GLU A N 6
ATOM 6538 C CA . GLU A 1 62 ? -9.645 -6.175 -0.555 1.00 0.00 131 GLU A CA 6
ATOM 6539 C C . GLU A 1 62 ? -8.313 -6.883 -0.327 1.00 0.00 131 GLU A C 6
ATOM 6540 O O . GLU A 1 62 ? -7.250 -6.273 -0.439 1.00 0.00 131 GLU A O 6
ATOM 6552 N N . GLU A 1 63 ? -8.373 -8.171 -0.011 1.00 0.00 132 GLU A N 6
ATOM 6553 C CA . GLU A 1 63 ? -7.163 -8.949 0.221 1.00 0.00 132 GLU A CA 6
ATOM 6554 C C . GLU A 1 63 ? -6.462 -9.244 -1.097 1.00 0.00 132 GLU A C 6
ATOM 6555 O O . GLU A 1 63 ? -5.241 -9.197 -1.188 1.00 0.00 132 GLU A O 6
ATOM 6567 N N . LEU A 1 64 ? -7.252 -9.551 -2.117 1.00 0.00 133 LEU A N 6
ATOM 6568 C CA . LEU A 1 64 ? -6.723 -9.864 -3.440 1.00 0.00 133 LEU A CA 6
ATOM 6569 C C . LEU A 1 64 ? -5.634 -8.877 -3.871 1.00 0.00 133 LEU A C 6
ATOM 6570 O O . LEU A 1 64 ? -4.710 -9.243 -4.598 1.00 0.00 133 LEU A O 6
ATOM 6586 N N . ARG A 1 65 ? -5.750 -7.628 -3.429 1.00 0.00 134 ARG A N 6
ATOM 6587 C CA . ARG A 1 65 ? -4.773 -6.601 -3.784 1.00 0.00 134 ARG A CA 6
ATOM 6588 C C . ARG A 1 65 ? -3.698 -6.450 -2.708 1.00 0.00 134 ARG A C 6
ATOM 6589 O O . ARG A 1 65 ? -2.506 -6.410 -3.011 1.00 0.00 134 ARG A O 6
ATOM 6610 N N . VAL A 1 66 ? -4.126 -6.352 -1.454 1.00 0.00 135 VAL A N 6
ATOM 6611 C CA . VAL A 1 66 ? -3.200 -6.188 -0.336 1.00 0.00 135 VAL A CA 6
ATOM 6612 C C . VAL A 1 66 ? -2.499 -7.499 0.025 1.00 0.00 135 VAL A C 6
ATOM 6613 O O . VAL A 1 66 ? -1.587 -7.517 0.851 1.00 0.00 135 VAL A O 6
ATOM 6626 N N . ARG A 1 67 ? -2.933 -8.594 -0.591 1.00 0.00 136 ARG A N 6
ATOM 6627 C CA . ARG A 1 67 ? -2.352 -9.906 -0.329 1.00 0.00 136 ARG A CA 6
ATOM 6628 C C . ARG A 1 67 ? -1.210 -10.201 -1.296 1.00 0.00 136 ARG A C 6
ATOM 6629 O O . ARG A 1 67 ? -0.086 -10.481 -0.878 1.00 0.00 136 ARG A O 6
ATOM 6650 N N . LEU A 1 68 ? -1.502 -10.135 -2.591 1.00 0.00 137 LEU A N 6
ATOM 6651 C CA . LEU A 1 68 ? -0.495 -10.393 -3.614 1.00 0.00 137 LEU A CA 6
ATOM 6652 C C . LEU A 1 68 ? 0.657 -9.402 -3.497 1.00 0.00 137 LEU A C 6
ATOM 6653 O O . LEU A 1 68 ? 1.826 -9.788 -3.509 1.00 0.00 137 LEU A O 6
ATOM 6669 N N . ALA A 1 69 ? 0.317 -8.122 -3.383 1.00 0.00 138 ALA A N 6
ATOM 6670 C CA . ALA A 1 69 ? 1.322 -7.073 -3.261 1.00 0.00 138 ALA A CA 6
ATOM 6671 C C . ALA A 1 69 ? 2.230 -7.313 -2.060 1.00 0.00 138 ALA A C 6
ATOM 6672 O O . ALA A 1 69 ? 3.353 -6.811 -2.010 1.00 0.00 138 ALA A O 6
ATOM 6679 N N . SER A 1 70 ? 1.742 -8.087 -1.096 1.00 0.00 139 SER A N 6
ATOM 6680 C CA . SER A 1 70 ? 2.515 -8.397 0.100 1.00 0.00 139 SER A CA 6
ATOM 6681 C C . SER A 1 70 ? 3.604 -9.427 -0.199 1.00 0.00 139 SER A C 6
ATOM 6682 O O . SER A 1 70 ? 4.442 -9.718 0.652 1.00 0.00 139 SER A O 6
ATOM 6690 N N . HIS A 1 71 ? 3.586 -9.974 -1.411 1.00 0.00 140 HIS A N 6
ATOM 6691 C CA . HIS A 1 71 ? 4.568 -10.970 -1.820 1.00 0.00 140 HIS A CA 6
ATOM 6692 C C . HIS A 1 71 ? 5.997 -10.445 -1.673 1.00 0.00 140 HIS A C 6
ATOM 6693 O O . HIS A 1 71 ? 6.923 -11.216 -1.422 1.00 0.00 140 HIS A O 6
ATOM 6707 N N . LEU A 1 72 ? 6.173 -9.136 -1.836 1.00 0.00 141 LEU A N 6
ATOM 6708 C CA . LEU A 1 72 ? 7.496 -8.528 -1.725 1.00 0.00 141 LEU A CA 6
ATOM 6709 C C . LEU A 1 72 ? 7.447 -7.198 -0.976 1.00 0.00 141 LEU A C 6
ATOM 6710 O O . LEU A 1 72 ? 8.299 -6.918 -0.136 1.00 0.00 141 LEU A O 6
ATOM 6726 N N . ARG A 1 73 ? 6.459 -6.372 -1.304 1.00 0.00 142 ARG A N 6
ATOM 6727 C CA . ARG A 1 73 ? 6.313 -5.058 -0.681 1.00 0.00 142 ARG A CA 6
ATOM 6728 C C . ARG A 1 73 ? 6.514 -5.117 0.833 1.00 0.00 142 ARG A C 6
ATOM 6729 O O . ARG A 1 73 ? 7.541 -4.674 1.347 1.00 0.00 142 ARG A O 6
ATOM 6750 N N . LYS A 1 74 ? 5.528 -5.653 1.544 1.00 0.00 143 LYS A N 6
ATOM 6751 C CA . LYS A 1 74 ? 5.604 -5.751 2.997 1.00 0.00 143 LYS A CA 6
ATOM 6752 C C . LYS A 1 74 ? 6.497 -6.910 3.434 1.00 0.00 143 LYS A C 6
ATOM 6753 O O . LYS A 1 74 ? 7.286 -6.776 4.370 1.00 0.00 143 LYS A O 6
ATOM 6772 N N . LEU A 1 75 ? 6.372 -8.047 2.756 1.00 0.00 144 LEU A N 6
ATOM 6773 C CA . LEU A 1 75 ? 7.174 -9.223 3.086 1.00 0.00 144 LEU A CA 6
ATOM 6774 C C . LEU A 1 75 ? 8.664 -8.915 2.972 1.00 0.00 144 LEU A C 6
ATOM 6775 O O . LEU A 1 75 ? 9.462 -9.340 3.808 1.00 0.00 144 LEU A O 6
ATOM 6791 N N . ARG A 1 76 ? 9.029 -8.176 1.931 1.00 0.00 145 ARG A N 6
ATOM 6792 C CA . ARG A 1 76 ? 10.421 -7.810 1.698 1.00 0.00 145 ARG A CA 6
ATOM 6793 C C . ARG A 1 76 ? 10.689 -6.375 2.171 1.00 0.00 145 ARG A C 6
ATOM 6794 O O . ARG A 1 76 ? 10.154 -5.952 3.196 1.00 0.00 145 ARG A O 6
ATOM 6815 N N . LYS A 1 77 ? 11.522 -5.632 1.433 1.00 0.00 146 LYS A N 6
ATOM 6816 C CA . LYS A 1 77 ? 11.858 -4.253 1.792 1.00 0.00 146 LYS A CA 6
ATOM 6817 C C . LYS A 1 77 ? 12.931 -4.225 2.875 1.00 0.00 146 LYS A C 6
ATOM 6818 O O . LYS A 1 77 ? 12.759 -3.589 3.915 1.00 0.00 146 LYS A O 6
ATOM 6837 N N . ARG A 1 78 ? 14.036 -4.924 2.626 1.00 0.00 147 ARG A N 6
ATOM 6838 C CA . ARG A 1 78 ? 15.136 -4.987 3.582 1.00 0.00 147 ARG A CA 6
ATOM 6839 C C . ARG A 1 78 ? 14.670 -5.626 4.886 1.00 0.00 147 ARG A C 6
ATOM 6840 O O . ARG A 1 78 ? 14.904 -6.810 5.127 1.00 0.00 147 ARG A O 6
ATOM 6861 N N . LEU A 1 79 ? 13.997 -4.838 5.717 1.00 0.00 148 LEU A N 6
ATOM 6862 C CA . LEU A 1 79 ? 13.487 -5.328 6.989 1.00 0.00 148 LEU A CA 6
ATOM 6863 C C . LEU A 1 79 ? 12.106 -4.750 7.274 1.00 0.00 148 LEU A C 6
ATOM 6864 O O . LEU A 1 79 ? 11.734 -3.707 6.736 1.00 0.00 148 LEU A O 6
ATOM 6880 N N . LEU A 1 80 ? 11.351 -5.434 8.125 1.00 0.00 149 LEU A N 6
ATOM 6881 C CA . LEU A 1 80 ? 10.010 -4.991 8.485 1.00 0.00 149 LEU A CA 6
ATOM 6882 C C . LEU A 1 80 ? 10.061 -3.962 9.609 1.00 0.00 149 LEU A C 6
ATOM 6883 O O . LEU A 1 80 ? 8.984 -3.474 10.014 1.00 0.00 149 LEU A O 6
ATOM 6901 N N . GLY A 1 1 ? 6.718 10.995 4.513 1.00 0.00 1 GLY A N 7
ATOM 6902 C CA . GLY A 1 1 ? 5.692 10.122 3.879 1.00 0.00 1 GLY A CA 7
ATOM 6903 C C . GLY A 1 1 ? 4.974 9.242 4.884 1.00 0.00 1 GLY A C 7
ATOM 6904 O O . GLY A 1 1 ? 4.479 8.170 4.537 1.00 0.00 1 GLY A O 7
ATOM 6910 N N . SER A 1 2 ? 4.914 9.697 6.133 1.00 0.00 2 SER A N 7
ATOM 6911 C CA . SER A 1 2 ? 4.247 8.946 7.193 1.00 0.00 2 SER A CA 7
ATOM 6912 C C . SER A 1 2 ? 5.010 7.667 7.525 1.00 0.00 2 SER A C 7
ATOM 6913 O O . SER A 1 2 ? 5.609 7.551 8.595 1.00 0.00 2 SER A O 7
ATOM 6921 N N . LYS A 1 3 A 4.984 6.708 6.605 1.00 0.00 2 LYS A N 7
ATOM 6922 C CA . LYS A 1 3 A 5.672 5.437 6.802 1.00 0.00 2 LYS A CA 7
ATOM 6923 C C . LYS A 1 3 A 6.263 4.931 5.491 1.00 0.00 2 LYS A C 7
ATOM 6924 O O . LYS A 1 3 A 6.294 3.728 5.235 1.00 0.00 2 LYS A O 7
ATOM 6943 N N . LEU A 1 4 B 6.728 5.861 4.664 1.00 0.00 2 LEU A N 7
ATOM 6944 C CA . LEU A 1 4 B 7.318 5.515 3.377 1.00 0.00 2 LEU A CA 7
ATOM 6945 C C . LEU A 1 4 B 8.841 5.572 3.447 1.00 0.00 2 LEU A C 7
ATOM 6946 O O . LEU A 1 4 B 9.424 6.638 3.643 1.00 0.00 2 LEU A O 7
ATOM 6962 N N . GLU A 1 5 ? 9.478 4.416 3.287 1.00 0.00 3 GLU A N 7
ATOM 6963 C CA . GLU A 1 5 ? 10.934 4.335 3.333 1.00 0.00 3 GLU A CA 7
ATOM 6964 C C . GLU A 1 5 ? 11.478 3.569 2.131 1.00 0.00 3 GLU A C 7
ATOM 6965 O O . GLU A 1 5 ? 11.888 2.415 2.250 1.00 0.00 3 GLU A O 7
ATOM 6977 N N . GLY A 1 6 ? 11.480 4.223 0.973 1.00 0.00 4 GLY A N 7
ATOM 6978 C CA . GLY A 1 6 ? 11.978 3.591 -0.235 1.00 0.00 4 GLY A CA 7
ATOM 6979 C C . GLY A 1 6 ? 11.167 2.374 -0.632 1.00 0.00 4 GLY A C 7
ATOM 6980 O O . GLY A 1 6 ? 10.692 1.629 0.224 1.00 0.00 4 GLY A O 7
ATOM 6984 N N . LYS A 1 7 ? 11.009 2.174 -1.936 1.00 0.00 5 LYS A N 7
ATOM 6985 C CA . LYS A 1 7 ? 10.249 1.041 -2.451 1.00 0.00 5 LYS A CA 7
ATOM 6986 C C . LYS A 1 7 ? 10.634 0.746 -3.898 1.00 0.00 5 LYS A C 7
ATOM 6987 O O . LYS A 1 7 ? 11.571 1.340 -4.433 1.00 0.00 5 LYS A O 7
ATOM 7006 N N . THR A 1 8 ? 9.904 -0.168 -4.529 1.00 0.00 6 THR A N 7
ATOM 7007 C CA . THR A 1 8 ? 10.173 -0.529 -5.919 1.00 0.00 6 THR A CA 7
ATOM 7008 C C . THR A 1 8 ? 9.430 0.410 -6.863 1.00 0.00 6 THR A C 7
ATOM 7009 O O . THR A 1 8 ? 10.020 0.986 -7.776 1.00 0.00 6 THR A O 7
ATOM 7020 N N . CYS A 1 9 ? 8.130 0.561 -6.630 1.00 0.00 7 CYS A N 7
ATOM 7021 C CA . CYS A 1 9 ? 7.300 1.435 -7.452 1.00 0.00 7 CYS A CA 7
ATOM 7022 C C . CYS A 1 9 ? 7.367 1.024 -8.922 1.00 0.00 7 CYS A C 7
ATOM 7023 O O . CYS A 1 9 ? 7.774 1.811 -9.778 1.00 0.00 7 CYS A O 7
ATOM 7030 N N . GLY A 1 10 ? 6.973 -0.213 -9.209 1.00 0.00 8 GLY A N 7
ATOM 7031 C CA . GLY A 1 10 ? 7.007 -0.698 -10.576 1.00 0.00 8 GLY A CA 7
ATOM 7032 C C . GLY A 1 10 ? 5.872 -1.656 -10.897 1.00 0.00 8 GLY A C 7
ATOM 7033 O O . GLY A 1 10 ? 4.935 -1.291 -11.607 1.00 0.00 8 GLY A O 7
ATOM 7037 N N . PRO A 1 11 ? 5.932 -2.901 -10.393 1.00 0.00 9 PRO A N 7
ATOM 7038 C CA . PRO A 1 11 ? 4.893 -3.907 -10.650 1.00 0.00 9 PRO A CA 7
ATOM 7039 C C . PRO A 1 11 ? 3.524 -3.484 -10.118 1.00 0.00 9 PRO A C 7
ATOM 7040 O O . PRO A 1 11 ? 2.699 -2.955 -10.862 1.00 0.00 9 PRO A O 7
ATOM 7051 N N . SER A 1 12 ? 3.286 -3.717 -8.829 1.00 0.00 10 SER A N 7
ATOM 7052 C CA . SER A 1 12 ? 2.017 -3.355 -8.209 1.00 0.00 10 SER A CA 7
ATOM 7053 C C . SER A 1 12 ? 2.223 -2.259 -7.172 1.00 0.00 10 SER A C 7
ATOM 7054 O O . SER A 1 12 ? 2.301 -2.531 -5.974 1.00 0.00 10 SER A O 7
ATOM 7062 N N . SER A 1 13 ? 2.319 -1.021 -7.640 1.00 0.00 11 SER A N 7
ATOM 7063 C CA . SER A 1 13 ? 2.525 0.113 -6.752 1.00 0.00 11 SER A CA 7
ATOM 7064 C C . SER A 1 13 ? 1.615 1.279 -7.117 1.00 0.00 11 SER A C 7
ATOM 7065 O O . SER A 1 13 ? 0.926 1.253 -8.138 1.00 0.00 11 SER A O 7
ATOM 7073 N N . PHE A 1 14 ? 1.627 2.302 -6.272 1.00 0.00 12 PHE A N 7
ATOM 7074 C CA . PHE A 1 14 ? 0.817 3.491 -6.487 1.00 0.00 12 PHE A CA 7
ATOM 7075 C C . PHE A 1 14 ? 1.573 4.734 -6.028 1.00 0.00 12 PHE A C 7
ATOM 7076 O O . PHE A 1 14 ? 1.846 4.900 -4.841 1.00 0.00 12 PHE A O 7
ATOM 7093 N N . SER A 1 15 ? 1.912 5.604 -6.971 1.00 0.00 13 SER A N 7
ATOM 7094 C CA . SER A 1 15 ? 2.637 6.827 -6.647 1.00 0.00 13 SER A CA 7
ATOM 7095 C C . SER A 1 15 ? 1.800 7.717 -5.735 1.00 0.00 13 SER A C 7
ATOM 7096 O O . SER A 1 15 ? 0.704 8.140 -6.101 1.00 0.00 13 SER A O 7
ATOM 7104 N N . CYS A 1 16 ? 2.321 7.990 -4.542 1.00 0.00 14 CYS A N 7
ATOM 7105 C CA . CYS A 1 16 ? 1.617 8.822 -3.572 1.00 0.00 14 CYS A CA 7
ATOM 7106 C C . CYS A 1 16 ? 1.294 10.197 -4.158 1.00 0.00 14 CYS A C 7
ATOM 7107 O O . CYS A 1 16 ? 2.186 11.019 -4.363 1.00 0.00 14 CYS A O 7
ATOM 7114 N N . PRO A 1 17 ? 0.006 10.461 -4.434 1.00 0.00 15 PRO A N 7
ATOM 7115 C CA . PRO A 1 17 ? -0.440 11.740 -4.997 1.00 0.00 15 PRO A CA 7
ATOM 7116 C C . PRO A 1 17 ? 0.058 12.938 -4.197 1.00 0.00 15 PRO A C 7
ATOM 7117 O O . PRO A 1 17 ? -0.097 12.991 -2.977 1.00 0.00 15 PRO A O 7
ATOM 7128 N N . GLY A 1 18 ? 0.649 13.905 -4.893 1.00 0.00 16 GLY A N 7
ATOM 7129 C CA . GLY A 1 18 ? 1.151 15.095 -4.231 1.00 0.00 16 GLY A CA 7
ATOM 7130 C C . GLY A 1 18 ? 2.598 14.965 -3.794 1.00 0.00 16 GLY A C 7
ATOM 7131 O O . GLY A 1 18 ? 3.292 15.967 -3.623 1.00 0.00 16 GLY A O 7
ATOM 7135 N N . THR A 1 19 ? 3.055 13.731 -3.606 1.00 0.00 17 THR A N 7
ATOM 7136 C CA . THR A 1 19 ? 4.427 13.485 -3.179 1.00 0.00 17 THR A CA 7
ATOM 7137 C C . THR A 1 19 ? 5.151 12.566 -4.157 1.00 0.00 17 THR A C 7
ATOM 7138 O O . THR A 1 19 ? 4.591 11.576 -4.628 1.00 0.00 17 THR A O 7
ATOM 7149 N N . HIS A 1 20 ? 6.403 12.898 -4.451 1.00 0.00 18 HIS A N 7
ATOM 7150 C CA . HIS A 1 20 ? 7.216 12.104 -5.366 1.00 0.00 18 HIS A CA 7
ATOM 7151 C C . HIS A 1 20 ? 7.294 10.650 -4.906 1.00 0.00 18 HIS A C 7
ATOM 7152 O O . HIS A 1 20 ? 7.567 9.750 -5.700 1.00 0.00 18 HIS A O 7
ATOM 7166 N N . VAL A 1 21 ? 7.055 10.429 -3.617 1.00 0.00 19 VAL A N 7
ATOM 7167 C CA . VAL A 1 21 ? 7.099 9.092 -3.046 1.00 0.00 19 VAL A CA 7
ATOM 7168 C C . VAL A 1 21 ? 6.127 8.154 -3.756 1.00 0.00 19 VAL A C 7
ATOM 7169 O O . VAL A 1 21 ? 5.151 8.596 -4.362 1.00 0.00 19 VAL A O 7
ATOM 7182 N N . CYS A 1 22 ? 6.406 6.857 -3.678 1.00 0.00 20 CYS A N 7
ATOM 7183 C CA . CYS A 1 22 ? 5.562 5.852 -4.314 1.00 0.00 20 CYS A CA 7
ATOM 7184 C C . CYS A 1 22 ? 5.131 4.788 -3.311 1.00 0.00 20 CYS A C 7
ATOM 7185 O O . CYS A 1 22 ? 5.960 4.054 -2.773 1.00 0.00 20 CYS A O 7
ATOM 7192 N N . VAL A 1 23 ? 3.828 4.716 -3.062 1.00 0.00 21 VAL A N 7
ATOM 7193 C CA . VAL A 1 23 ? 3.280 3.747 -2.122 1.00 0.00 21 VAL A CA 7
ATOM 7194 C C . VAL A 1 23 ? 2.825 2.477 -2.845 1.00 0.00 21 VAL A C 7
ATOM 7195 O O . VAL A 1 23 ? 1.988 2.532 -3.744 1.00 0.00 21 VAL A O 7
ATOM 7208 N N . PRO A 1 24 ? 3.377 1.312 -2.461 1.00 0.00 22 PRO A N 7
ATOM 7209 C CA . PRO A 1 24 ? 3.025 0.028 -3.079 1.00 0.00 22 PRO A CA 7
ATOM 7210 C C . PRO A 1 24 ? 1.538 -0.285 -2.958 1.00 0.00 22 PRO A C 7
ATOM 7211 O O . PRO A 1 24 ? 0.848 0.260 -2.097 1.00 0.00 22 PRO A O 7
ATOM 7222 N N . GLU A 1 25 ? 1.048 -1.167 -3.826 1.00 0.00 23 GLU A N 7
ATOM 7223 C CA . GLU A 1 25 ? -0.359 -1.550 -3.812 1.00 0.00 23 GLU A CA 7
ATOM 7224 C C . GLU A 1 25 ? -0.730 -2.207 -2.487 1.00 0.00 23 GLU A C 7
ATOM 7225 O O . GLU A 1 25 ? -1.864 -2.099 -2.026 1.00 0.00 23 GLU A O 7
ATOM 7237 N N . ARG A 1 26 ? 0.236 -2.880 -1.872 1.00 0.00 24 ARG A N 7
ATOM 7238 C CA . ARG A 1 26 ? 0.004 -3.539 -0.593 1.00 0.00 24 ARG A CA 7
ATOM 7239 C C . ARG A 1 26 ? -0.132 -2.498 0.514 1.00 0.00 24 ARG A C 7
ATOM 7240 O O . ARG A 1 26 ? -0.787 -2.733 1.528 1.00 0.00 24 ARG A O 7
ATOM 7261 N N . TRP A 1 27 ? 0.495 -1.345 0.312 1.00 0.00 25 TRP A N 7
ATOM 7262 C CA . TRP A 1 27 ? 0.448 -0.269 1.291 1.00 0.00 25 TRP A CA 7
ATOM 7263 C C . TRP A 1 27 ? -0.767 0.634 1.066 1.00 0.00 25 TRP A C 7
ATOM 7264 O O . TRP A 1 27 ? -0.897 1.677 1.706 1.00 0.00 25 TRP A O 7
ATOM 7285 N N . LEU A 1 28 ? -1.658 0.228 0.159 1.00 0.00 26 LEU A N 7
ATOM 7286 C CA . LEU A 1 28 ? -2.859 1.002 -0.136 1.00 0.00 26 LEU A CA 7
ATOM 7287 C C . LEU A 1 28 ? -3.907 0.818 0.957 1.00 0.00 26 LEU A C 7
ATOM 7288 O O . LEU A 1 28 ? -4.270 1.767 1.650 1.00 0.00 26 LEU A O 7
ATOM 7304 N N . CYS A 1 29 ? -4.390 -0.411 1.101 1.00 0.00 27 CYS A N 7
ATOM 7305 C CA . CYS A 1 29 ? -5.402 -0.725 2.107 1.00 0.00 27 CYS A CA 7
ATOM 7306 C C . CYS A 1 29 ? -4.835 -1.644 3.188 1.00 0.00 27 CYS A C 7
ATOM 7307 O O . CYS A 1 29 ? -5.510 -2.566 3.645 1.00 0.00 27 CYS A O 7
ATOM 7314 N N . ASP A 1 30 ? -3.594 -1.392 3.594 1.00 0.00 28 ASP A N 7
ATOM 7315 C CA . ASP A 1 30 ? -2.953 -2.206 4.621 1.00 0.00 28 ASP A CA 7
ATOM 7316 C C . ASP A 1 30 ? -3.539 -1.913 6.000 1.00 0.00 28 ASP A C 7
ATOM 7317 O O . ASP A 1 30 ? -3.452 -2.737 6.909 1.00 0.00 28 ASP A O 7
ATOM 7326 N N . GLY A 1 31 ? -4.137 -0.733 6.148 1.00 0.00 29 GLY A N 7
ATOM 7327 C CA . GLY A 1 31 ? -4.727 -0.355 7.418 1.00 0.00 29 GLY A CA 7
ATOM 7328 C C . GLY A 1 31 ? -4.017 0.820 8.061 1.00 0.00 29 GLY A C 7
ATOM 7329 O O . GLY A 1 31 ? -4.000 0.951 9.285 1.00 0.00 29 GLY A O 7
ATOM 7333 N N . ASP A 1 32 ? -3.432 1.678 7.231 1.00 0.00 30 ASP A N 7
ATOM 7334 C CA . ASP A 1 32 ? -2.717 2.853 7.716 1.00 0.00 30 ASP A CA 7
ATOM 7335 C C . ASP A 1 32 ? -2.316 3.750 6.552 1.00 0.00 30 ASP A C 7
ATOM 7336 O O . ASP A 1 32 ? -1.467 3.387 5.738 1.00 0.00 30 ASP A O 7
ATOM 7345 N N . LYS A 1 33 ? -2.937 4.921 6.476 1.00 0.00 31 LYS A N 7
ATOM 7346 C CA . LYS A 1 33 ? -2.658 5.872 5.406 1.00 0.00 31 LYS A CA 7
ATOM 7347 C C . LYS A 1 33 ? -1.167 6.159 5.289 1.00 0.00 31 LYS A C 7
ATOM 7348 O O . LYS A 1 33 ? -0.631 7.039 5.963 1.00 0.00 31 LYS A O 7
ATOM 7367 N N . ASP A 1 34 ? -0.509 5.402 4.421 1.00 0.00 32 ASP A N 7
ATOM 7368 C CA . ASP A 1 34 ? 0.919 5.551 4.189 1.00 0.00 32 ASP A CA 7
ATOM 7369 C C . ASP A 1 34 ? 1.227 6.892 3.532 1.00 0.00 32 ASP A C 7
ATOM 7370 O O . ASP A 1 34 ? 2.148 7.598 3.942 1.00 0.00 32 ASP A O 7
ATOM 7379 N N . CYS A 1 35 ? 0.449 7.241 2.511 1.00 0.00 33 CYS A N 7
ATOM 7380 C CA . CYS A 1 35 ? 0.641 8.502 1.803 1.00 0.00 33 CYS A CA 7
ATOM 7381 C C . CYS A 1 35 ? 0.514 9.678 2.766 1.00 0.00 33 CYS A C 7
ATOM 7382 O O . CYS A 1 35 ? 0.393 9.491 3.977 1.00 0.00 33 CYS A O 7
ATOM 7389 N N . ALA A 1 36 ? 0.547 10.888 2.222 1.00 0.00 34 ALA A N 7
ATOM 7390 C CA . ALA A 1 36 ? 0.439 12.092 3.033 1.00 0.00 34 ALA A CA 7
ATOM 7391 C C . ALA A 1 36 ? -1.011 12.385 3.407 1.00 0.00 34 ALA A C 7
ATOM 7392 O O . ALA A 1 36 ? -1.290 12.887 4.496 1.00 0.00 34 ALA A O 7
ATOM 7399 N N . ASP A 1 37 ? -1.930 12.076 2.497 1.00 0.00 35 ASP A N 7
ATOM 7400 C CA . ASP A 1 37 ? -3.350 12.315 2.736 1.00 0.00 35 ASP A CA 7
ATOM 7401 C C . ASP A 1 37 ? -4.161 11.032 2.579 1.00 0.00 35 ASP A C 7
ATOM 7402 O O . ASP A 1 37 ? -5.299 11.060 2.112 1.00 0.00 35 ASP A O 7
ATOM 7411 N N . GLY A 1 38 ? -3.570 9.910 2.974 1.00 0.00 36 GLY A N 7
ATOM 7412 C CA . GLY A 1 38 ? -4.258 8.636 2.870 1.00 0.00 36 GLY A CA 7
ATOM 7413 C C . GLY A 1 38 ? -4.616 8.276 1.447 1.00 0.00 36 GLY A C 7
ATOM 7414 O O . GLY A 1 38 ? -5.498 7.450 1.213 1.00 0.00 36 GLY A O 7
ATOM 7418 N N . ALA A 1 39 ? -3.925 8.884 0.494 1.00 0.00 37 ALA A N 7
ATOM 7419 C CA . ALA A 1 39 ? -4.173 8.607 -0.914 1.00 0.00 37 ALA A CA 7
ATOM 7420 C C . ALA A 1 39 ? -4.063 7.114 -1.190 1.00 0.00 37 ALA A C 7
ATOM 7421 O O . ALA A 1 39 ? -4.767 6.573 -2.043 1.00 0.00 37 ALA A O 7
ATOM 7428 N N . ASP A 1 40 ? -3.182 6.452 -0.447 1.00 0.00 38 ASP A N 7
ATOM 7429 C CA . ASP A 1 40 ? -2.983 5.017 -0.592 1.00 0.00 38 ASP A CA 7
ATOM 7430 C C . ASP A 1 40 ? -4.240 4.269 -0.163 1.00 0.00 38 ASP A C 7
ATOM 7431 O O . ASP A 1 40 ? -4.665 3.316 -0.816 1.00 0.00 38 ASP A O 7
ATOM 7440 N N . GLU A 1 41 ? -4.840 4.725 0.933 1.00 0.00 39 GLU A N 7
ATOM 7441 C CA . GLU A 1 41 ? -6.062 4.117 1.447 1.00 0.00 39 GLU A CA 7
ATOM 7442 C C . GLU A 1 41 ? -7.271 4.627 0.671 1.00 0.00 39 GLU A C 7
ATOM 7443 O O . GLU A 1 41 ? -8.312 3.972 0.619 1.00 0.00 39 GLU A O 7
ATOM 7455 N N . SER A 1 42 ? -7.119 5.800 0.064 1.00 0.00 40 SER A N 7
ATOM 7456 C CA . SER A 1 42 ? -8.189 6.400 -0.716 1.00 0.00 40 SER A CA 7
ATOM 7457 C C . SER A 1 42 ? -8.434 5.603 -1.986 1.00 0.00 40 SER A C 7
ATOM 7458 O O . SER A 1 42 ? -7.626 4.757 -2.368 1.00 0.00 40 SER A O 7
ATOM 7466 N N . ILE A 1 43 ? -9.553 5.878 -2.638 1.00 0.00 41 ILE A N 7
ATOM 7467 C CA . ILE A 1 43 ? -9.904 5.189 -3.864 1.00 0.00 41 ILE A CA 7
ATOM 7468 C C . ILE A 1 43 ? -8.984 5.606 -5.006 1.00 0.00 41 ILE A C 7
ATOM 7469 O O . ILE A 1 43 ? -8.791 4.861 -5.967 1.00 0.00 41 ILE A O 7
ATOM 7485 N N . ALA A 1 44 ? -8.408 6.800 -4.888 1.00 0.00 42 ALA A N 7
ATOM 7486 C CA . ALA A 1 44 ? -7.497 7.317 -5.902 1.00 0.00 42 ALA A CA 7
ATOM 7487 C C . ALA A 1 44 ? -6.438 6.281 -6.264 1.00 0.00 42 ALA A C 7
ATOM 7488 O O . ALA A 1 44 ? -5.928 6.260 -7.384 1.00 0.00 42 ALA A O 7
ATOM 7495 N N . ALA A 1 45 ? -6.117 5.421 -5.303 1.00 0.00 43 ALA A N 7
ATOM 7496 C CA . ALA A 1 45 ? -5.123 4.376 -5.505 1.00 0.00 43 ALA A CA 7
ATOM 7497 C C . ALA A 1 45 ? -5.778 3.077 -5.960 1.00 0.00 43 ALA A C 7
ATOM 7498 O O . ALA A 1 45 ? -5.143 2.241 -6.605 1.00 0.00 43 ALA A O 7
ATOM 7505 N N . GLY A 1 46 ? -7.049 2.912 -5.613 1.00 0.00 44 GLY A N 7
ATOM 7506 C CA . GLY A 1 46 ? -7.771 1.711 -5.984 1.00 0.00 44 GLY A CA 7
ATOM 7507 C C . GLY A 1 46 ? -8.070 0.832 -4.787 1.00 0.00 44 GLY A C 7
ATOM 7508 O O . GLY A 1 46 ? -8.053 -0.394 -4.887 1.00 0.00 44 GLY A O 7
ATOM 7512 N N . CYS A 1 47 ? -8.341 1.465 -3.649 1.00 0.00 45 CYS A N 7
ATOM 7513 C CA . CYS A 1 47 ? -8.644 0.736 -2.422 1.00 0.00 45 CYS A CA 7
ATOM 7514 C C . CYS A 1 47 ? -10.114 0.312 -2.375 1.00 0.00 45 CYS A C 7
ATOM 7515 O O . CYS A 1 47 ? -10.552 -0.312 -1.411 1.00 0.00 45 CYS A O 7
ATOM 7522 N N . LEU A 1 48 ? -10.870 0.653 -3.416 1.00 0.00 46 LEU A N 7
ATOM 7523 C CA . LEU A 1 48 ? -12.288 0.305 -3.481 1.00 0.00 46 LEU A CA 7
ATOM 7524 C C . LEU A 1 48 ? -13.083 1.012 -2.388 1.00 0.00 46 LEU A C 7
ATOM 7525 O O . LEU A 1 48 ? -14.215 0.632 -2.091 1.00 0.00 46 LEU A O 7
ATOM 7541 N N . TYR A 1 49 ? -12.489 2.042 -1.792 1.00 0.00 47 TYR A N 7
ATOM 7542 C CA . TYR A 1 49 ? -13.151 2.795 -0.735 1.00 0.00 47 TYR A CA 7
ATOM 7543 C C . TYR A 1 49 ? -12.276 3.953 -0.265 1.00 0.00 47 TYR A C 7
ATOM 7544 O O . TYR A 1 49 ? -11.149 4.120 -0.732 1.00 0.00 47 TYR A O 7
ATOM 7562 N N . ASN A 1 50 ? -12.800 4.749 0.663 1.00 0.00 48 ASN A N 7
ATOM 7563 C CA . ASN A 1 50 ? -12.063 5.890 1.195 1.00 0.00 48 ASN A CA 7
ATOM 7564 C C . ASN A 1 50 ? -12.892 6.637 2.237 1.00 0.00 48 ASN A C 7
ATOM 7565 O O . ASN A 1 50 ? -13.696 7.506 1.897 1.00 0.00 48 ASN A O 7
ATOM 7576 N N . SER A 1 51 ? -12.688 6.296 3.505 1.00 0.00 49 SER A N 7
ATOM 7577 C CA . SER A 1 51 ? -13.414 6.938 4.596 1.00 0.00 49 SER A CA 7
ATOM 7578 C C . SER A 1 51 ? -12.929 6.430 5.950 1.00 0.00 49 SER A C 7
ATOM 7579 O O . SER A 1 51 ? -12.192 7.121 6.653 1.00 0.00 49 SER A O 7
ATOM 7587 N N . THR A 1 52 ? -13.348 5.220 6.311 1.00 0.00 50 THR A N 7
ATOM 7588 C CA . THR A 1 52 ? -12.956 4.626 7.581 1.00 0.00 50 THR A CA 7
ATOM 7589 C C . THR A 1 52 ? -13.069 3.105 7.529 1.00 0.00 50 THR A C 7
ATOM 7590 O O . THR A 1 52 ? -12.064 2.395 7.570 1.00 0.00 50 THR A O 7
ATOM 7601 N N . GLY A 1 53 ? -14.300 2.613 7.441 1.00 0.00 51 GLY A N 7
ATOM 7602 C CA . GLY A 1 53 ? -14.524 1.181 7.388 1.00 0.00 51 GLY A CA 7
ATOM 7603 C C . GLY A 1 53 ? -14.205 0.497 8.702 1.00 0.00 51 GLY A C 7
ATOM 7604 O O . GLY A 1 53 ? -13.362 0.970 9.466 1.00 0.00 51 GLY A O 7
ATOM 7608 N N . SER A 1 54 ? -14.877 -0.618 8.967 1.00 0.00 52 SER A N 7
ATOM 7609 C CA . SER A 1 54 ? -14.657 -1.367 10.198 1.00 0.00 52 SER A CA 7
ATOM 7610 C C . SER A 1 54 ? -13.202 -1.810 10.308 1.00 0.00 52 SER A C 7
ATOM 7611 O O . SER A 1 54 ? -12.664 -1.944 11.407 1.00 0.00 52 SER A O 7
ATOM 7619 N N . GLY A 1 55 ? -12.571 -2.034 9.160 1.00 0.00 53 GLY A N 7
ATOM 7620 C CA . GLY A 1 55 ? -11.184 -2.458 9.145 1.00 0.00 53 GLY A CA 7
ATOM 7621 C C . GLY A 1 55 ? -10.652 -2.651 7.739 1.00 0.00 53 GLY A C 7
ATOM 7622 O O . GLY A 1 55 ? -9.498 -2.330 7.455 1.00 0.00 53 GLY A O 7
ATOM 7626 N N . SER A 1 56 ? -11.495 -3.177 6.856 1.00 0.00 54 SER A N 7
ATOM 7627 C CA . SER A 1 56 ? -11.102 -3.412 5.472 1.00 0.00 54 SER A CA 7
ATOM 7628 C C . SER A 1 56 ? -12.272 -3.167 4.523 1.00 0.00 54 SER A C 7
ATOM 7629 O O . SER A 1 56 ? -13.065 -4.069 4.255 1.00 0.00 54 SER A O 7
ATOM 7637 N N . GLY A 1 57 ? -12.374 -1.941 4.020 1.00 0.00 55 GLY A N 7
ATOM 7638 C CA . GLY A 1 57 ? -13.450 -1.599 3.108 1.00 0.00 55 GLY A CA 7
ATOM 7639 C C . GLY A 1 57 ? -13.464 -2.470 1.867 1.00 0.00 55 GLY A C 7
ATOM 7640 O O . GLY A 1 57 ? -12.427 -2.985 1.452 1.00 0.00 55 GLY A O 7
ATOM 7644 N N . SER A 1 58 ? -14.643 -2.632 1.272 1.00 0.00 56 SER A N 7
ATOM 7645 C CA . SER A 1 58 ? -14.797 -3.444 0.065 1.00 0.00 56 SER A CA 7
ATOM 7646 C C . SER A 1 58 ? -14.750 -4.939 0.382 1.00 0.00 56 SER A C 7
ATOM 7647 O O . SER A 1 58 ? -14.771 -5.771 -0.526 1.00 0.00 56 SER A O 7
ATOM 7655 N N . GLY A 1 59 ? -14.691 -5.280 1.667 1.00 0.00 57 GLY A N 7
ATOM 7656 C CA . GLY A 1 59 ? -14.648 -6.677 2.060 1.00 0.00 57 GLY A CA 7
ATOM 7657 C C . GLY A 1 59 ? -13.319 -7.337 1.747 1.00 0.00 57 GLY A C 7
ATOM 7658 O O . GLY A 1 59 ? -12.275 -6.684 1.757 1.00 0.00 57 GLY A O 7
ATOM 7662 N N . SER A 1 60 ? -13.359 -8.638 1.472 1.00 0.00 129 SER A N 7
ATOM 7663 C CA . SER A 1 60 ? -12.153 -9.397 1.157 1.00 0.00 129 SER A CA 7
ATOM 7664 C C . SER A 1 60 ? -11.387 -8.764 0.001 1.00 0.00 129 SER A C 7
ATOM 7665 O O . SER A 1 60 ? -10.161 -8.854 -0.065 1.00 0.00 129 SER A O 7
ATOM 7673 N N . THR A 1 61 ? -12.114 -8.121 -0.908 1.00 0.00 130 THR A N 7
ATOM 7674 C CA . THR A 1 61 ? -11.496 -7.471 -2.060 1.00 0.00 130 THR A CA 7
ATOM 7675 C C . THR A 1 61 ? -10.323 -6.595 -1.630 1.00 0.00 130 THR A C 7
ATOM 7676 O O . THR A 1 61 ? -9.379 -6.385 -2.392 1.00 0.00 130 THR A O 7
ATOM 7687 N N . GLU A 1 62 ? -10.389 -6.088 -0.403 1.00 0.00 131 GLU A N 7
ATOM 7688 C CA . GLU A 1 62 ? -9.334 -5.237 0.130 1.00 0.00 131 GLU A CA 7
ATOM 7689 C C . GLU A 1 62 ? -8.016 -5.997 0.223 1.00 0.00 131 GLU A C 7
ATOM 7690 O O . GLU A 1 62 ? -7.058 -5.688 -0.486 1.00 0.00 131 GLU A O 7
ATOM 7702 N N . GLU A 1 63 ? -7.976 -6.994 1.101 1.00 0.00 132 GLU A N 7
ATOM 7703 C CA . GLU A 1 63 ? -6.775 -7.799 1.287 1.00 0.00 132 GLU A CA 7
ATOM 7704 C C . GLU A 1 63 ? -6.425 -8.557 0.012 1.00 0.00 132 GLU A C 7
ATOM 7705 O O . GLU A 1 63 ? -5.263 -8.874 -0.232 1.00 0.00 132 GLU A O 7
ATOM 7717 N N . LEU A 1 64 ? -7.440 -8.846 -0.797 1.00 0.00 133 LEU A N 7
ATOM 7718 C CA . LEU A 1 64 ? -7.243 -9.572 -2.048 1.00 0.00 133 LEU A CA 7
ATOM 7719 C C . LEU A 1 64 ? -6.134 -8.940 -2.888 1.00 0.00 133 LEU A C 7
ATOM 7720 O O . LEU A 1 64 ? -5.037 -9.487 -2.996 1.00 0.00 133 LEU A O 7
ATOM 7736 N N . ARG A 1 65 ? -6.429 -7.789 -3.481 1.00 0.00 134 ARG A N 7
ATOM 7737 C CA . ARG A 1 65 ? -5.456 -7.086 -4.311 1.00 0.00 134 ARG A CA 7
ATOM 7738 C C . ARG A 1 65 ? -4.264 -6.623 -3.482 1.00 0.00 134 ARG A C 7
ATOM 7739 O O . ARG A 1 65 ? -3.124 -6.637 -3.947 1.00 0.00 134 ARG A O 7
ATOM 7760 N N . VAL A 1 66 ? -4.540 -6.206 -2.253 1.00 0.00 135 VAL A N 7
ATOM 7761 C CA . VAL A 1 66 ? -3.502 -5.728 -1.350 1.00 0.00 135 VAL A CA 7
ATOM 7762 C C . VAL A 1 66 ? -2.532 -6.848 -0.967 1.00 0.00 135 VAL A C 7
ATOM 7763 O O . VAL A 1 66 ? -1.396 -6.585 -0.576 1.00 0.00 135 VAL A O 7
ATOM 7776 N N . ARG A 1 67 ? -2.986 -8.093 -1.077 1.00 0.00 136 ARG A N 7
ATOM 7777 C CA . ARG A 1 67 ? -2.155 -9.243 -0.734 1.00 0.00 136 ARG A CA 7
ATOM 7778 C C . ARG A 1 67 ? -1.070 -9.478 -1.782 1.00 0.00 136 ARG A C 7
ATOM 7779 O O . ARG A 1 67 ? 0.108 -9.614 -1.450 1.00 0.00 136 ARG A O 7
ATOM 7800 N N . LEU A 1 68 ? -1.476 -9.536 -3.046 1.00 0.00 137 LEU A N 7
ATOM 7801 C CA . LEU A 1 68 ? -0.544 -9.766 -4.147 1.00 0.00 137 LEU A CA 7
ATOM 7802 C C . LEU A 1 68 ? 0.675 -8.849 -4.058 1.00 0.00 137 LEU A C 7
ATOM 7803 O O . LEU A 1 68 ? 1.750 -9.186 -4.553 1.00 0.00 137 LEU A O 7
ATOM 7819 N N . ALA A 1 69 ? 0.502 -7.689 -3.433 1.00 0.00 138 ALA A N 7
ATOM 7820 C CA . ALA A 1 69 ? 1.594 -6.732 -3.295 1.00 0.00 138 ALA A CA 7
ATOM 7821 C C . ALA A 1 69 ? 2.423 -6.997 -2.042 1.00 0.00 138 ALA A C 7
ATOM 7822 O O . ALA A 1 69 ? 3.600 -6.643 -1.982 1.00 0.00 138 ALA A O 7
ATOM 7829 N N . SER A 1 70 ? 1.808 -7.621 -1.044 1.00 0.00 139 SER A N 7
ATOM 7830 C CA . SER A 1 70 ? 2.500 -7.929 0.204 1.00 0.00 139 SER A CA 7
ATOM 7831 C C . SER A 1 70 ? 3.497 -9.073 0.020 1.00 0.00 139 SER A C 7
ATOM 7832 O O . SER A 1 70 ? 4.276 -9.376 0.923 1.00 0.00 139 SER A O 7
ATOM 7840 N N . HIS A 1 71 ? 3.466 -9.709 -1.148 1.00 0.00 140 HIS A N 7
ATOM 7841 C CA . HIS A 1 71 ? 4.364 -10.820 -1.441 1.00 0.00 140 HIS A CA 7
ATOM 7842 C C . HIS A 1 71 ? 5.828 -10.442 -1.213 1.00 0.00 140 HIS A C 7
ATOM 7843 O O . HIS A 1 71 ? 6.666 -11.309 -0.964 1.00 0.00 140 HIS A O 7
ATOM 7857 N N . LEU A 1 72 ? 6.136 -9.150 -1.302 1.00 0.00 141 LEU A N 7
ATOM 7858 C CA . LEU A 1 72 ? 7.506 -8.681 -1.107 1.00 0.00 141 LEU A CA 7
ATOM 7859 C C . LEU A 1 72 ? 7.550 -7.383 -0.305 1.00 0.00 141 LEU A C 7
ATOM 7860 O O . LEU A 1 72 ? 8.294 -7.269 0.670 1.00 0.00 141 LEU A O 7
ATOM 7876 N N . ARG A 1 73 ? 6.764 -6.401 -0.740 1.00 0.00 142 ARG A N 7
ATOM 7877 C CA . ARG A 1 73 ? 6.715 -5.090 -0.090 1.00 0.00 142 ARG A CA 7
ATOM 7878 C C . ARG A 1 73 ? 6.770 -5.194 1.436 1.00 0.00 142 ARG A C 7
ATOM 7879 O O . ARG A 1 73 ? 7.794 -4.888 2.048 1.00 0.00 142 ARG A O 7
ATOM 7900 N N . LYS A 1 74 ? 5.668 -5.617 2.046 1.00 0.00 143 LYS A N 7
ATOM 7901 C CA . LYS A 1 74 ? 5.606 -5.746 3.498 1.00 0.00 143 LYS A CA 7
ATOM 7902 C C . LYS A 1 74 ? 6.270 -7.036 3.969 1.00 0.00 143 LYS A C 7
ATOM 7903 O O . LYS A 1 74 ? 6.794 -7.103 5.081 1.00 0.00 143 LYS A O 7
ATOM 7922 N N . LEU A 1 75 ? 6.248 -8.060 3.121 1.00 0.00 144 LEU A N 7
ATOM 7923 C CA . LEU A 1 75 ? 6.854 -9.341 3.465 1.00 0.00 144 LEU A CA 7
ATOM 7924 C C . LEU A 1 75 ? 8.374 -9.224 3.516 1.00 0.00 144 LEU A C 7
ATOM 7925 O O . LEU A 1 75 ? 8.970 -9.212 4.593 1.00 0.00 144 LEU A O 7
ATOM 7941 N N . ARG A 1 76 ? 8.996 -9.134 2.344 1.00 0.00 145 ARG A N 7
ATOM 7942 C CA . ARG A 1 76 ? 10.446 -9.013 2.257 1.00 0.00 145 ARG A CA 7
ATOM 7943 C C . ARG A 1 76 ? 10.902 -7.646 2.768 1.00 0.00 145 ARG A C 7
ATOM 7944 O O . ARG A 1 76 ? 11.235 -7.495 3.943 1.00 0.00 145 ARG A O 7
ATOM 7965 N N . LYS A 1 77 ? 10.907 -6.651 1.878 1.00 0.00 146 LYS A N 7
ATOM 7966 C CA . LYS A 1 77 ? 11.310 -5.290 2.231 1.00 0.00 146 LYS A CA 7
ATOM 7967 C C . LYS A 1 77 ? 12.825 -5.159 2.406 1.00 0.00 146 LYS A C 7
ATOM 7968 O O . LYS A 1 77 ? 13.333 -4.055 2.589 1.00 0.00 146 LYS A O 7
ATOM 7987 N N . ARG A 1 78 ? 13.548 -6.281 2.354 1.00 0.00 147 ARG A N 7
ATOM 7988 C CA . ARG A 1 78 ? 15.006 -6.273 2.510 1.00 0.00 147 ARG A CA 7
ATOM 7989 C C . ARG A 1 78 ? 15.416 -6.027 3.967 1.00 0.00 147 ARG A C 7
ATOM 7990 O O . ARG A 1 78 ? 16.466 -6.497 4.406 1.00 0.00 147 ARG A O 7
ATOM 8011 N N . LEU A 1 79 ? 14.594 -5.295 4.714 1.00 0.00 148 LEU A N 7
ATOM 8012 C CA . LEU A 1 79 ? 14.890 -5.003 6.111 1.00 0.00 148 LEU A CA 7
ATOM 8013 C C . LEU A 1 79 ? 13.641 -4.501 6.833 1.00 0.00 148 LEU A C 7
ATOM 8014 O O . LEU A 1 79 ? 12.520 -4.726 6.378 1.00 0.00 148 LEU A O 7
ATOM 8030 N N . LEU A 1 80 ? 13.838 -3.823 7.961 1.00 0.00 149 LEU A N 7
ATOM 8031 C CA . LEU A 1 80 ? 12.722 -3.295 8.740 1.00 0.00 149 LEU A CA 7
ATOM 8032 C C . LEU A 1 80 ? 11.845 -2.381 7.890 1.00 0.00 149 LEU A C 7
ATOM 8033 O O . LEU A 1 80 ? 12.189 -2.161 6.710 1.00 0.00 149 LEU A O 7
ATOM 8051 N N . GLY A 1 1 ? 5.299 11.061 8.086 1.00 0.00 1 GLY A N 8
ATOM 8052 C CA . GLY A 1 1 ? 3.956 10.481 7.807 1.00 0.00 1 GLY A CA 8
ATOM 8053 C C . GLY A 1 1 ? 3.967 8.964 7.801 1.00 0.00 1 GLY A C 8
ATOM 8054 O O . GLY A 1 1 ? 2.938 8.330 8.032 1.00 0.00 1 GLY A O 8
ATOM 8060 N N . SER A 1 2 ? 5.132 8.381 7.535 1.00 0.00 2 SER A N 8
ATOM 8061 C CA . SER A 1 2 ? 5.269 6.930 7.497 1.00 0.00 2 SER A CA 8
ATOM 8062 C C . SER A 1 2 ? 6.716 6.526 7.236 1.00 0.00 2 SER A C 8
ATOM 8063 O O . SER A 1 2 ? 7.623 7.357 7.291 1.00 0.00 2 SER A O 8
ATOM 8071 N N . LYS A 1 3 A 6.923 5.246 6.946 1.00 0.00 2 LYS A N 8
ATOM 8072 C CA . LYS A 1 3 A 8.257 4.729 6.668 1.00 0.00 2 LYS A CA 8
ATOM 8073 C C . LYS A 1 3 A 8.508 4.671 5.165 1.00 0.00 2 LYS A C 8
ATOM 8074 O O . LYS A 1 3 A 9.270 3.832 4.683 1.00 0.00 2 LYS A O 8
ATOM 8093 N N . LEU A 1 4 B 7.857 5.567 4.429 1.00 0.00 2 LEU A N 8
ATOM 8094 C CA . LEU A 1 4 B 8.000 5.623 2.981 1.00 0.00 2 LEU A CA 8
ATOM 8095 C C . LEU A 1 4 B 9.371 6.167 2.588 1.00 0.00 2 LEU A C 8
ATOM 8096 O O . LEU A 1 4 B 9.590 7.378 2.581 1.00 0.00 2 LEU A O 8
ATOM 8112 N N . GLU A 1 5 ? 10.288 5.263 2.261 1.00 0.00 3 GLU A N 8
ATOM 8113 C CA . GLU A 1 5 ? 11.637 5.651 1.865 1.00 0.00 3 GLU A CA 8
ATOM 8114 C C . GLU A 1 5 ? 12.104 4.837 0.664 1.00 0.00 3 GLU A C 8
ATOM 8115 O O . GLU A 1 5 ? 12.832 3.855 0.812 1.00 0.00 3 GLU A O 8
ATOM 8127 N N . GLY A 1 6 ? 11.678 5.248 -0.527 1.00 0.00 4 GLY A N 8
ATOM 8128 C CA . GLY A 1 6 ? 12.062 4.541 -1.735 1.00 0.00 4 GLY A CA 8
ATOM 8129 C C . GLY A 1 6 ? 11.515 3.128 -1.771 1.00 0.00 4 GLY A C 8
ATOM 8130 O O . GLY A 1 6 ? 11.568 2.412 -0.772 1.00 0.00 4 GLY A O 8
ATOM 8134 N N . LYS A 1 7 ? 10.983 2.725 -2.921 1.00 0.00 5 LYS A N 8
ATOM 8135 C CA . LYS A 1 7 ? 10.424 1.387 -3.068 1.00 0.00 5 LYS A CA 8
ATOM 8136 C C . LYS A 1 7 ? 10.559 0.882 -4.503 1.00 0.00 5 LYS A C 8
ATOM 8137 O O . LYS A 1 7 ? 11.260 1.479 -5.319 1.00 0.00 5 LYS A O 8
ATOM 8156 N N . THR A 1 8 ? 9.889 -0.230 -4.798 1.00 0.00 6 THR A N 8
ATOM 8157 C CA . THR A 1 8 ? 9.938 -0.830 -6.127 1.00 0.00 6 THR A CA 8
ATOM 8158 C C . THR A 1 8 ? 9.094 -0.049 -7.128 1.00 0.00 6 THR A C 8
ATOM 8159 O O . THR A 1 8 ? 9.562 0.289 -8.215 1.00 0.00 6 THR A O 8
ATOM 8170 N N . CYS A 1 9 ? 7.848 0.233 -6.759 1.00 0.00 7 CYS A N 8
ATOM 8171 C CA . CYS A 1 9 ? 6.939 0.973 -7.633 1.00 0.00 7 CYS A CA 8
ATOM 8172 C C . CYS A 1 9 ? 6.946 0.384 -9.047 1.00 0.00 7 CYS A C 8
ATOM 8173 O O . CYS A 1 9 ? 7.438 1.009 -9.987 1.00 0.00 7 CYS A O 8
ATOM 8180 N N . GLY A 1 10 ? 6.405 -0.823 -9.194 1.00 0.00 8 GLY A N 8
ATOM 8181 C CA . GLY A 1 10 ? 6.377 -1.459 -10.500 1.00 0.00 8 GLY A CA 8
ATOM 8182 C C . GLY A 1 10 ? 5.236 -2.449 -10.659 1.00 0.00 8 GLY A C 8
ATOM 8183 O O . GLY A 1 10 ? 4.202 -2.117 -11.240 1.00 0.00 8 GLY A O 8
ATOM 8187 N N . PRO A 1 11 ? 5.398 -3.685 -10.156 1.00 0.00 9 PRO A N 8
ATOM 8188 C CA . PRO A 1 11 ? 4.368 -4.726 -10.259 1.00 0.00 9 PRO A CA 8
ATOM 8189 C C . PRO A 1 11 ? 3.020 -4.270 -9.703 1.00 0.00 9 PRO A C 8
ATOM 8190 O O . PRO A 1 11 ? 2.143 -3.847 -10.456 1.00 0.00 9 PRO A O 8
ATOM 8201 N N . SER A 1 12 ? 2.858 -4.353 -8.385 1.00 0.00 10 SER A N 8
ATOM 8202 C CA . SER A 1 12 ? 1.616 -3.943 -7.744 1.00 0.00 10 SER A CA 8
ATOM 8203 C C . SER A 1 12 ? 1.885 -2.835 -6.728 1.00 0.00 10 SER A C 8
ATOM 8204 O O . SER A 1 12 ? 2.013 -3.083 -5.529 1.00 0.00 10 SER A O 8
ATOM 8212 N N . SER A 1 13 ? 1.984 -1.607 -7.224 1.00 0.00 11 SER A N 8
ATOM 8213 C CA . SER A 1 13 ? 2.249 -0.460 -6.368 1.00 0.00 11 SER A CA 8
ATOM 8214 C C . SER A 1 13 ? 1.391 0.735 -6.770 1.00 0.00 11 SER A C 8
ATOM 8215 O O . SER A 1 13 ? 0.720 0.715 -7.802 1.00 0.00 11 SER A O 8
ATOM 8223 N N . PHE A 1 14 ? 1.419 1.771 -5.942 1.00 0.00 12 PHE A N 8
ATOM 8224 C CA . PHE A 1 14 ? 0.648 2.981 -6.196 1.00 0.00 12 PHE A CA 8
ATOM 8225 C C . PHE A 1 14 ? 1.467 4.220 -5.849 1.00 0.00 12 PHE A C 8
ATOM 8226 O O . PHE A 1 14 ? 1.916 4.376 -4.715 1.00 0.00 12 PHE A O 8
ATOM 8243 N N . SER A 1 15 ? 1.658 5.100 -6.825 1.00 0.00 13 SER A N 8
ATOM 8244 C CA . SER A 1 15 ? 2.421 6.322 -6.604 1.00 0.00 13 SER A CA 8
ATOM 8245 C C . SER A 1 15 ? 1.695 7.233 -5.620 1.00 0.00 13 SER A C 8
ATOM 8246 O O . SER A 1 15 ? 0.555 7.634 -5.854 1.00 0.00 13 SER A O 8
ATOM 8254 N N . CYS A 1 16 ? 2.359 7.548 -4.514 1.00 0.00 14 CYS A N 8
ATOM 8255 C CA . CYS A 1 16 ? 1.774 8.402 -3.487 1.00 0.00 14 CYS A CA 8
ATOM 8256 C C . CYS A 1 16 ? 1.416 9.779 -4.048 1.00 0.00 14 CYS A C 8
ATOM 8257 O O . CYS A 1 16 ? 2.296 10.554 -4.424 1.00 0.00 14 CYS A O 8
ATOM 8264 N N . PRO A 1 17 ? 0.111 10.100 -4.110 1.00 0.00 15 PRO A N 8
ATOM 8265 C CA . PRO A 1 17 ? -0.369 11.387 -4.626 1.00 0.00 15 PRO A CA 8
ATOM 8266 C C . PRO A 1 17 ? 0.162 12.570 -3.826 1.00 0.00 15 PRO A C 8
ATOM 8267 O O . PRO A 1 17 ? 0.227 12.524 -2.598 1.00 0.00 15 PRO A O 8
ATOM 8278 N N . GLY A 1 18 ? 0.539 13.631 -4.532 1.00 0.00 16 GLY A N 8
ATOM 8279 C CA . GLY A 1 18 ? 1.059 14.815 -3.875 1.00 0.00 16 GLY A CA 8
ATOM 8280 C C . GLY A 1 18 ? 2.545 14.719 -3.587 1.00 0.00 16 GLY A C 8
ATOM 8281 O O . GLY A 1 18 ? 3.284 15.683 -3.781 1.00 0.00 16 GLY A O 8
ATOM 8285 N N . THR A 1 19 ? 2.984 13.553 -3.121 1.00 0.00 17 THR A N 8
ATOM 8286 C CA . THR A 1 19 ? 4.389 13.338 -2.805 1.00 0.00 17 THR A CA 8
ATOM 8287 C C . THR A 1 19 ? 5.102 12.606 -3.935 1.00 0.00 17 THR A C 8
ATOM 8288 O O . THR A 1 19 ? 4.473 11.928 -4.748 1.00 0.00 17 THR A O 8
ATOM 8299 N N . HIS A 1 20 ? 6.421 12.743 -3.970 1.00 0.00 18 HIS A N 8
ATOM 8300 C CA . HIS A 1 20 ? 7.243 12.092 -4.985 1.00 0.00 18 HIS A CA 8
ATOM 8301 C C . HIS A 1 20 ? 7.656 10.702 -4.514 1.00 0.00 18 HIS A C 8
ATOM 8302 O O . HIS A 1 20 ? 8.803 10.290 -4.688 1.00 0.00 18 HIS A O 8
ATOM 8316 N N . VAL A 1 21 ? 6.719 9.993 -3.896 1.00 0.00 19 VAL A N 8
ATOM 8317 C CA . VAL A 1 21 ? 6.988 8.662 -3.374 1.00 0.00 19 VAL A CA 8
ATOM 8318 C C . VAL A 1 21 ? 5.996 7.638 -3.915 1.00 0.00 19 VAL A C 8
ATOM 8319 O O . VAL A 1 21 ? 4.904 7.987 -4.362 1.00 0.00 19 VAL A O 8
ATOM 8332 N N . CYS A 1 22 ? 6.386 6.368 -3.860 1.00 0.00 20 CYS A N 8
ATOM 8333 C CA . CYS A 1 22 ? 5.537 5.282 -4.331 1.00 0.00 20 CYS A CA 8
ATOM 8334 C C . CYS A 1 22 ? 5.165 4.359 -3.176 1.00 0.00 20 CYS A C 8
ATOM 8335 O O . CYS A 1 22 ? 6.009 4.016 -2.349 1.00 0.00 20 CYS A O 8
ATOM 8342 N N . VAL A 1 23 ? 3.901 3.960 -3.124 1.00 0.00 21 VAL A N 8
ATOM 8343 C CA . VAL A 1 23 ? 3.430 3.077 -2.067 1.00 0.00 21 VAL A CA 8
ATOM 8344 C C . VAL A 1 23 ? 2.799 1.808 -2.648 1.00 0.00 21 VAL A C 8
ATOM 8345 O O . VAL A 1 23 ? 1.842 1.875 -3.418 1.00 0.00 21 VAL A O 8
ATOM 8358 N N . PRO A 1 24 ? 3.341 0.632 -2.283 1.00 0.00 22 PRO A N 8
ATOM 8359 C CA . PRO A 1 24 ? 2.848 -0.665 -2.765 1.00 0.00 22 PRO A CA 8
ATOM 8360 C C . PRO A 1 24 ? 1.338 -0.823 -2.639 1.00 0.00 22 PRO A C 8
ATOM 8361 O O . PRO A 1 24 ? 0.696 -0.165 -1.820 1.00 0.00 22 PRO A O 8
ATOM 8372 N N . GLU A 1 25 ? 0.780 -1.710 -3.459 1.00 0.00 23 GLU A N 8
ATOM 8373 C CA . GLU A 1 25 ? -0.653 -1.971 -3.451 1.00 0.00 23 GLU A CA 8
ATOM 8374 C C . GLU A 1 25 ? -1.097 -2.590 -2.127 1.00 0.00 23 GLU A C 8
ATOM 8375 O O . GLU A 1 25 ? -2.184 -2.299 -1.637 1.00 0.00 23 GLU A O 8
ATOM 8387 N N . ARG A 1 26 ? -0.259 -3.442 -1.544 1.00 0.00 24 ARG A N 8
ATOM 8388 C CA . ARG A 1 26 ? -0.604 -4.071 -0.275 1.00 0.00 24 ARG A CA 8
ATOM 8389 C C . ARG A 1 26 ? -0.709 -3.019 0.821 1.00 0.00 24 ARG A C 8
ATOM 8390 O O . ARG A 1 26 ? -1.474 -3.173 1.774 1.00 0.00 24 ARG A O 8
ATOM 8411 N N . TRP A 1 27 ? 0.056 -1.947 0.679 1.00 0.00 25 TRP A N 8
ATOM 8412 C CA . TRP A 1 27 ? 0.039 -0.876 1.659 1.00 0.00 25 TRP A CA 8
ATOM 8413 C C . TRP A 1 27 ? -1.273 -0.103 1.573 1.00 0.00 25 TRP A C 8
ATOM 8414 O O . TRP A 1 27 ? -1.753 0.427 2.572 1.00 0.00 25 TRP A O 8
ATOM 8435 N N . LEU A 1 28 ? -1.857 -0.061 0.373 1.00 0.00 26 LEU A N 8
ATOM 8436 C CA . LEU A 1 28 ? -3.123 0.636 0.149 1.00 0.00 26 LEU A CA 8
ATOM 8437 C C . LEU A 1 28 ? -4.106 0.382 1.287 1.00 0.00 26 LEU A C 8
ATOM 8438 O O . LEU A 1 28 ? -4.392 1.274 2.085 1.00 0.00 26 LEU A O 8
ATOM 8454 N N . CYS A 1 29 ? -4.615 -0.839 1.359 1.00 0.00 27 CYS A N 8
ATOM 8455 C CA . CYS A 1 29 ? -5.563 -1.208 2.402 1.00 0.00 27 CYS A CA 8
ATOM 8456 C C . CYS A 1 29 ? -4.894 -2.067 3.472 1.00 0.00 27 CYS A C 8
ATOM 8457 O O . CYS A 1 29 ? -5.429 -3.101 3.875 1.00 0.00 27 CYS A O 8
ATOM 8464 N N . ASP A 1 30 ? -3.724 -1.637 3.930 1.00 0.00 28 ASP A N 8
ATOM 8465 C CA . ASP A 1 30 ? -2.993 -2.373 4.953 1.00 0.00 28 ASP A CA 8
ATOM 8466 C C . ASP A 1 30 ? -3.606 -2.144 6.334 1.00 0.00 28 ASP A C 8
ATOM 8467 O O . ASP A 1 30 ? -3.396 -2.934 7.254 1.00 0.00 28 ASP A O 8
ATOM 8476 N N . GLY A 1 31 ? -4.368 -1.062 6.470 1.00 0.00 29 GLY A N 8
ATOM 8477 C CA . GLY A 1 31 ? -5.002 -0.756 7.739 1.00 0.00 29 GLY A CA 8
ATOM 8478 C C . GLY A 1 31 ? -4.476 0.520 8.372 1.00 0.00 29 GLY A C 8
ATOM 8479 O O . GLY A 1 31 ? -4.801 0.828 9.519 1.00 0.00 29 GLY A O 8
ATOM 8483 N N . ASP A 1 32 ? -3.665 1.264 7.627 1.00 0.00 30 ASP A N 8
ATOM 8484 C CA . ASP A 1 32 ? -3.098 2.512 8.126 1.00 0.00 30 ASP A CA 8
ATOM 8485 C C . ASP A 1 32 ? -2.713 3.427 6.969 1.00 0.00 30 ASP A C 8
ATOM 8486 O O . ASP A 1 32 ? -2.517 2.966 5.844 1.00 0.00 30 ASP A O 8
ATOM 8495 N N . LYS A 1 33 ? -2.606 4.724 7.244 1.00 0.00 31 LYS A N 8
ATOM 8496 C CA . LYS A 1 33 ? -2.245 5.683 6.209 1.00 0.00 31 LYS A CA 8
ATOM 8497 C C . LYS A 1 33 ? -0.741 5.908 6.167 1.00 0.00 31 LYS A C 8
ATOM 8498 O O . LYS A 1 33 ? -0.152 6.438 7.109 1.00 0.00 31 LYS A O 8
ATOM 8517 N N . ASP A 1 34 ? -0.126 5.504 5.061 1.00 0.00 32 ASP A N 8
ATOM 8518 C CA . ASP A 1 34 ? 1.314 5.665 4.886 1.00 0.00 32 ASP A CA 8
ATOM 8519 C C . ASP A 1 34 ? 1.617 6.945 4.122 1.00 0.00 32 ASP A C 8
ATOM 8520 O O . ASP A 1 34 ? 2.585 7.646 4.416 1.00 0.00 32 ASP A O 8
ATOM 8529 N N . CYS A 1 35 ? 0.775 7.245 3.140 1.00 0.00 33 CYS A N 8
ATOM 8530 C CA . CYS A 1 35 ? 0.943 8.444 2.332 1.00 0.00 33 CYS A CA 8
ATOM 8531 C C . CYS A 1 35 ? 0.886 9.690 3.208 1.00 0.00 33 CYS A C 8
ATOM 8532 O O . CYS A 1 35 ? 0.970 9.604 4.433 1.00 0.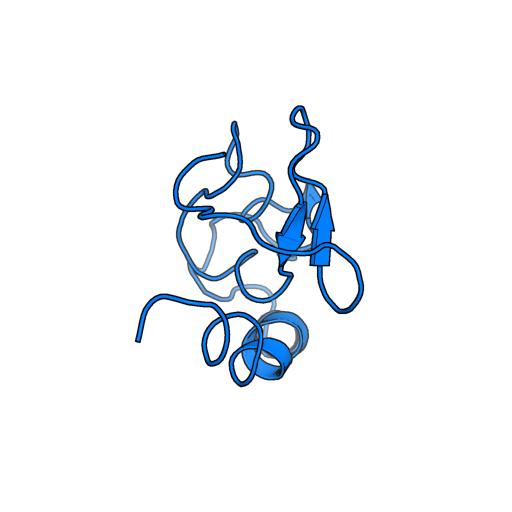00 33 CYS A O 8
ATOM 8539 N N . ALA A 1 36 ? 0.740 10.846 2.574 1.00 0.00 34 ALA A N 8
ATOM 8540 C CA . ALA A 1 36 ? 0.670 12.107 3.297 1.00 0.00 34 ALA A CA 8
ATOM 8541 C C . ALA A 1 36 ? -0.740 12.359 3.819 1.00 0.00 34 ALA A C 8
ATOM 8542 O O . ALA A 1 36 ? -0.924 12.861 4.928 1.00 0.00 34 ALA A O 8
ATOM 8549 N N . ASP A 1 37 ? -1.732 12.008 3.008 1.00 0.00 35 ASP A N 8
ATOM 8550 C CA . ASP A 1 37 ? -3.130 12.196 3.383 1.00 0.00 35 ASP A CA 8
ATOM 8551 C C . ASP A 1 37 ? -3.913 10.895 3.242 1.00 0.00 35 ASP A C 8
ATOM 8552 O O . ASP A 1 37 ? -5.072 10.900 2.824 1.00 0.00 35 ASP A O 8
ATOM 8561 N N . GLY A 1 38 ? -3.277 9.782 3.590 1.00 0.00 36 GLY A N 8
ATOM 8562 C CA . GLY A 1 38 ? -3.934 8.493 3.492 1.00 0.00 36 GLY A CA 8
ATOM 8563 C C . GLY A 1 38 ? -4.402 8.184 2.081 1.00 0.00 36 GLY A C 8
ATOM 8564 O O . GLY A 1 38 ? -5.399 7.487 1.888 1.00 0.00 36 GLY A O 8
ATOM 8568 N N . ALA A 1 39 ? -3.678 8.700 1.092 1.00 0.00 37 ALA A N 8
ATOM 8569 C CA . ALA A 1 39 ? -4.020 8.475 -0.308 1.00 0.00 37 ALA A CA 8
ATOM 8570 C C . ALA A 1 39 ? -3.926 6.997 -0.667 1.00 0.00 37 ALA A C 8
ATOM 8571 O O . ALA A 1 39 ? -4.742 6.476 -1.428 1.00 0.00 37 ALA A O 8
ATOM 8578 N N . ASP A 1 40 ? -2.926 6.328 -0.107 1.00 0.00 38 ASP A N 8
ATOM 8579 C CA . ASP A 1 40 ? -2.712 4.909 -0.354 1.00 0.00 38 ASP A CA 8
ATOM 8580 C C . ASP A 1 40 ? -3.924 4.104 0.110 1.00 0.00 38 ASP A C 8
ATOM 8581 O O . ASP A 1 40 ? -4.241 3.056 -0.445 1.00 0.00 38 ASP A O 8
ATOM 8590 N N . GLU A 1 41 ? -4.601 4.616 1.127 1.00 0.00 39 GLU A N 8
ATOM 8591 C CA . GLU A 1 41 ? -5.779 3.959 1.676 1.00 0.00 39 GLU A CA 8
ATOM 8592 C C . GLU A 1 41 ? -7.038 4.451 0.975 1.00 0.00 39 GLU A C 8
ATOM 8593 O O . GLU A 1 41 ? -8.025 3.725 0.861 1.00 0.00 39 GLU A O 8
ATOM 8605 N N . SER A 1 42 ? -6.989 5.690 0.501 1.00 0.00 40 SER A N 8
ATOM 8606 C CA . SER A 1 42 ? -8.118 6.286 -0.197 1.00 0.00 40 SER A CA 8
ATOM 8607 C C . SER A 1 42 ? -8.384 5.555 -1.504 1.00 0.00 40 SER A C 8
ATOM 8608 O O . SER A 1 42 ? -7.524 4.836 -2.012 1.00 0.00 40 SER A O 8
ATOM 8616 N N . ILE A 1 43 ? -9.577 5.747 -2.046 1.00 0.00 41 ILE A N 8
ATOM 8617 C CA . ILE A 1 43 ? -9.956 5.109 -3.294 1.00 0.00 41 ILE A CA 8
ATOM 8618 C C . ILE A 1 43 ? -9.048 5.563 -4.430 1.00 0.00 41 ILE A C 8
ATOM 8619 O O . ILE A 1 43 ? -8.854 4.843 -5.410 1.00 0.00 41 ILE A O 8
ATOM 8635 N N . ALA A 1 44 ? -8.482 6.759 -4.285 1.00 0.00 42 ALA A N 8
ATOM 8636 C CA . ALA A 1 44 ? -7.579 7.308 -5.289 1.00 0.00 42 ALA A CA 8
ATOM 8637 C C . ALA A 1 44 ? -6.507 6.291 -5.665 1.00 0.00 42 ALA A C 8
ATOM 8638 O O . ALA A 1 44 ? -5.988 6.297 -6.781 1.00 0.00 42 ALA A O 8
ATOM 8645 N N . ALA A 1 45 ? -6.187 5.416 -4.717 1.00 0.00 43 ALA A N 8
ATOM 8646 C CA . ALA A 1 45 ? -5.185 4.382 -4.928 1.00 0.00 43 ALA A CA 8
ATOM 8647 C C . ALA A 1 45 ? -5.828 3.092 -5.422 1.00 0.00 43 ALA A C 8
ATOM 8648 O O . ALA A 1 45 ? -5.186 2.280 -6.087 1.00 0.00 43 ALA A O 8
ATOM 8655 N N . GLY A 1 46 ? -7.099 2.910 -5.084 1.00 0.00 44 GLY A N 8
ATOM 8656 C CA . GLY A 1 46 ? -7.813 1.717 -5.491 1.00 0.00 44 GLY A CA 8
ATOM 8657 C C . GLY A 1 46 ? -8.081 0.790 -4.324 1.00 0.00 44 GLY A C 8
ATOM 8658 O O . GLY A 1 46 ? -8.021 -0.431 -4.465 1.00 0.00 44 GLY A O 8
ATOM 8662 N N . CYS A 1 47 ? -8.374 1.374 -3.166 1.00 0.00 45 CYS A N 8
ATOM 8663 C CA . CYS A 1 47 ? -8.648 0.591 -1.967 1.00 0.00 45 CYS A CA 8
ATOM 8664 C C . CYS A 1 47 ? -10.087 0.070 -1.962 1.00 0.00 45 CYS A C 8
ATOM 8665 O O . CYS A 1 47 ? -10.489 -0.654 -1.052 1.00 0.00 45 CYS A O 8
ATOM 8672 N N . LEU A 1 48 ? -10.857 0.437 -2.986 1.00 0.00 46 LEU A N 8
ATOM 8673 C CA . LEU A 1 48 ? -12.246 0.001 -3.103 1.00 0.00 46 LEU A CA 8
ATOM 8674 C C . LEU A 1 48 ? -13.118 0.609 -2.008 1.00 0.00 46 LEU A C 8
ATOM 8675 O O . LEU A 1 48 ? -14.180 0.076 -1.688 1.00 0.00 46 LEU A O 8
ATOM 8691 N N . TYR A 1 49 ? -12.671 1.724 -1.437 1.00 0.00 47 TYR A N 8
ATOM 8692 C CA . TYR A 1 49 ? -13.427 2.389 -0.379 1.00 0.00 47 TYR A CA 8
ATOM 8693 C C . TYR A 1 49 ? -12.707 3.639 0.117 1.00 0.00 47 TYR A C 8
ATOM 8694 O O . TYR A 1 49 ? -11.478 3.702 0.115 1.00 0.00 47 TYR A O 8
ATOM 8712 N N . ASN A 1 50 ? -13.487 4.627 0.553 1.00 0.00 48 ASN A N 8
ATOM 8713 C CA . ASN A 1 50 ? -12.942 5.881 1.070 1.00 0.00 48 ASN A CA 8
ATOM 8714 C C . ASN A 1 50 ? -14.054 6.912 1.254 1.00 0.00 48 ASN A C 8
ATOM 8715 O O . ASN A 1 50 ? -14.532 7.504 0.286 1.00 0.00 48 ASN A O 8
ATOM 8726 N N . SER A 1 51 ? -14.460 7.119 2.502 1.00 0.00 49 SER A N 8
ATOM 8727 C CA . SER A 1 51 ? -15.515 8.077 2.814 1.00 0.00 49 SER A CA 8
ATOM 8728 C C . SER A 1 51 ? -15.751 8.152 4.319 1.00 0.00 49 SER A C 8
ATOM 8729 O O . SER A 1 51 ? -15.976 9.229 4.870 1.00 0.00 49 SER A O 8
ATOM 8737 N N . THR A 1 52 ? -15.697 6.999 4.978 1.00 0.00 50 THR A N 8
ATOM 8738 C CA . THR A 1 52 ? -15.905 6.931 6.420 1.00 0.00 50 THR A CA 8
ATOM 8739 C C . THR A 1 52 ? -14.574 6.971 7.163 1.00 0.00 50 THR A C 8
ATOM 8740 O O . THR A 1 52 ? -14.288 7.920 7.894 1.00 0.00 50 THR A O 8
ATOM 8751 N N . GLY A 1 53 ? -13.764 5.935 6.972 1.00 0.00 51 GLY A N 8
ATOM 8752 C CA . GLY A 1 53 ? -12.474 5.872 7.632 1.00 0.00 51 GLY A CA 8
ATOM 8753 C C . GLY A 1 53 ? -12.007 4.448 7.860 1.00 0.00 51 GLY A C 8
ATOM 8754 O O . GLY A 1 53 ? -12.796 3.508 7.773 1.00 0.00 51 GLY A O 8
ATOM 8758 N N . SER A 1 54 ? -10.719 4.291 8.151 1.00 0.00 52 SER A N 8
ATOM 8759 C CA . SER A 1 54 ? -10.142 2.973 8.393 1.00 0.00 52 SER A CA 8
ATOM 8760 C C . SER A 1 54 ? -10.245 2.095 7.148 1.00 0.00 52 SER A C 8
ATOM 8761 O O . SER A 1 54 ? -9.283 1.962 6.391 1.00 0.00 52 SER A O 8
ATOM 8769 N N . GLY A 1 55 ? -11.416 1.499 6.940 1.00 0.00 53 GLY A N 8
ATOM 8770 C CA . GLY A 1 55 ? -11.617 0.645 5.784 1.00 0.00 53 GLY A CA 8
ATOM 8771 C C . GLY A 1 55 ? -11.699 -0.823 6.151 1.00 0.00 53 GLY A C 8
ATOM 8772 O O . GLY A 1 55 ? -12.230 -1.179 7.203 1.00 0.00 53 GLY A O 8
ATOM 8776 N N . SER A 1 56 ? -11.171 -1.678 5.280 1.00 0.00 54 SER A N 8
ATOM 8777 C CA . SER A 1 56 ? -11.184 -3.117 5.512 1.00 0.00 54 SER A CA 8
ATOM 8778 C C . SER A 1 56 ? -12.615 -3.647 5.550 1.00 0.00 54 SER A C 8
ATOM 8779 O O . SER A 1 56 ? -13.010 -4.336 6.490 1.00 0.00 54 SER A O 8
ATOM 8787 N N . GLY A 1 57 ? -13.386 -3.321 4.518 1.00 0.00 55 GLY A N 8
ATOM 8788 C CA . GLY A 1 57 ? -14.763 -3.771 4.449 1.00 0.00 55 GLY A CA 8
ATOM 8789 C C . GLY A 1 57 ? -15.311 -3.752 3.035 1.00 0.00 55 GLY A C 8
ATOM 8790 O O . GLY A 1 57 ? -16.519 -3.630 2.831 1.00 0.00 55 GLY A O 8
ATOM 8794 N N . SER A 1 58 ? -14.421 -3.875 2.055 1.00 0.00 56 SER A N 8
ATOM 8795 C CA . SER A 1 58 ? -14.822 -3.873 0.653 1.00 0.00 56 SER A CA 8
ATOM 8796 C C . SER A 1 58 ? -15.141 -5.287 0.175 1.00 0.00 56 SER A C 8
ATOM 8797 O O . SER A 1 58 ? -15.936 -5.476 -0.746 1.00 0.00 56 SER A O 8
ATOM 8805 N N . GLY A 1 59 ? -14.518 -6.277 0.808 1.00 0.00 57 GLY A N 8
ATOM 8806 C CA . GLY A 1 59 ? -14.752 -7.660 0.433 1.00 0.00 57 GLY A CA 8
ATOM 8807 C C . GLY A 1 59 ? -13.471 -8.396 0.095 1.00 0.00 57 GLY A C 8
ATOM 8808 O O . GLY A 1 59 ? -12.375 -7.899 0.353 1.00 0.00 57 GLY A O 8
ATOM 8812 N N . SER A 1 60 ? -13.609 -9.585 -0.487 1.00 0.00 129 SER A N 8
ATOM 8813 C CA . SER A 1 60 ? -12.453 -10.391 -0.864 1.00 0.00 129 SER A CA 8
ATOM 8814 C C . SER A 1 60 ? -11.490 -9.585 -1.729 1.00 0.00 129 SER A C 8
ATOM 8815 O O . SER A 1 60 ? -10.280 -9.809 -1.705 1.00 0.00 129 SER A O 8
ATOM 8823 N N . THR A 1 61 ? -12.037 -8.642 -2.489 1.00 0.00 130 THR A N 8
ATOM 8824 C CA . THR A 1 61 ? -11.227 -7.798 -3.357 1.00 0.00 130 THR A CA 8
ATOM 8825 C C . THR A 1 61 ? -10.212 -7.004 -2.543 1.00 0.00 130 THR A C 8
ATOM 8826 O O . THR A 1 61 ? -9.115 -6.709 -3.016 1.00 0.00 130 THR A O 8
ATOM 8837 N N . GLU A 1 62 ? -10.587 -6.664 -1.314 1.00 0.00 131 GLU A N 8
ATOM 8838 C CA . GLU A 1 62 ? -9.711 -5.907 -0.429 1.00 0.00 131 GLU A CA 8
ATOM 8839 C C . GLU A 1 62 ? -8.436 -6.689 -0.134 1.00 0.00 131 GLU A C 8
ATOM 8840 O O . GLU A 1 62 ? -7.358 -6.112 0.002 1.00 0.00 131 GLU A O 8
ATOM 8852 N N . GLU A 1 63 ? -8.567 -8.008 -0.037 1.00 0.00 132 GLU A N 8
ATOM 8853 C CA . GLU A 1 63 ? -7.426 -8.873 0.240 1.00 0.00 132 GLU A CA 8
ATOM 8854 C C . GLU A 1 63 ? -6.786 -9.361 -1.055 1.00 0.00 132 GLU A C 8
ATOM 8855 O O . GLU A 1 63 ? -5.589 -9.625 -1.106 1.00 0.00 132 GLU A O 8
ATOM 8867 N N . LEU A 1 64 ? -7.593 -9.486 -2.098 1.00 0.00 133 LEU A N 8
ATOM 8868 C CA . LEU A 1 64 ? -7.105 -9.951 -3.391 1.00 0.00 133 LEU A CA 8
ATOM 8869 C C . LEU A 1 64 ? -6.001 -9.042 -3.930 1.00 0.00 133 LEU A C 8
ATOM 8870 O O . LEU A 1 64 ? -5.108 -9.494 -4.647 1.00 0.00 133 LEU A O 8
ATOM 8886 N N . ARG A 1 65 ? -6.075 -7.759 -3.593 1.00 0.00 134 ARG A N 8
ATOM 8887 C CA . ARG A 1 65 ? -5.088 -6.788 -4.057 1.00 0.00 134 ARG A CA 8
ATOM 8888 C C . ARG A 1 65 ? -3.958 -6.609 -3.047 1.00 0.00 134 ARG A C 8
ATOM 8889 O O . ARG A 1 65 ? -2.831 -6.279 -3.416 1.00 0.00 134 ARG A O 8
ATOM 8910 N N . VAL A 1 66 ? -4.269 -6.811 -1.772 1.00 0.00 135 VAL A N 8
ATOM 8911 C CA . VAL A 1 66 ? -3.280 -6.653 -0.712 1.00 0.00 135 VAL A CA 8
ATOM 8912 C C . VAL A 1 66 ? -2.566 -7.967 -0.403 1.00 0.00 135 VAL A C 8
ATOM 8913 O O . VAL A 1 66 ? -1.340 -8.011 -0.307 1.00 0.00 135 VAL A O 8
ATOM 8926 N N . ARG A 1 67 ? -3.342 -9.031 -0.246 1.00 0.00 136 ARG A N 8
ATOM 8927 C CA . ARG A 1 67 ? -2.798 -10.352 0.056 1.00 0.00 136 ARG A CA 8
ATOM 8928 C C . ARG A 1 67 ? -1.709 -10.753 -0.935 1.00 0.00 136 ARG A C 8
ATOM 8929 O O . ARG A 1 67 ? -0.668 -11.282 -0.545 1.00 0.00 136 ARG A O 8
ATOM 8950 N N . LEU A 1 68 ? -1.956 -10.510 -2.218 1.00 0.00 137 LEU A N 8
ATOM 8951 C CA . LEU A 1 68 ? -0.993 -10.859 -3.258 1.00 0.00 137 LEU A CA 8
ATOM 8952 C C . LEU A 1 68 ? 0.301 -10.067 -3.103 1.00 0.00 137 LEU A C 8
ATOM 8953 O O . LEU A 1 68 ? 1.327 -10.619 -2.707 1.00 0.00 137 LEU A O 8
ATOM 8969 N N . ALA A 1 69 ? 0.241 -8.772 -3.428 1.00 0.00 138 ALA A N 8
ATOM 8970 C CA . ALA A 1 69 ? 1.402 -7.880 -3.347 1.00 0.00 138 ALA A CA 8
ATOM 8971 C C . ALA A 1 69 ? 2.312 -8.206 -2.166 1.00 0.00 138 ALA A C 8
ATOM 8972 O O . ALA A 1 69 ? 3.529 -8.035 -2.245 1.00 0.00 138 ALA A O 8
ATOM 8979 N N . SER A 1 70 ? 1.722 -8.676 -1.074 1.00 0.00 139 SER A N 8
ATOM 8980 C CA . SER A 1 70 ? 2.484 -9.024 0.121 1.00 0.00 139 SER A CA 8
ATOM 8981 C C . SER A 1 70 ? 3.704 -9.886 -0.220 1.00 0.00 139 SER A C 8
ATOM 8982 O O . SER A 1 70 ? 4.672 -9.930 0.539 1.00 0.00 139 SER A O 8
ATOM 8990 N N . HIS A 1 71 ? 3.648 -10.573 -1.359 1.00 0.00 140 HIS A N 8
ATOM 8991 C CA . HIS A 1 71 ? 4.742 -11.438 -1.794 1.00 0.00 140 HIS A CA 8
ATOM 8992 C C . HIS A 1 71 ? 6.095 -10.730 -1.723 1.00 0.00 140 HIS A C 8
ATOM 8993 O O . HIS A 1 71 ? 7.116 -11.363 -1.455 1.00 0.00 140 HIS A O 8
ATOM 9007 N N . LEU A 1 72 ? 6.107 -9.424 -1.974 1.00 0.00 141 LEU A N 8
ATOM 9008 C CA . LEU A 1 72 ? 7.353 -8.662 -1.943 1.00 0.00 141 LEU A CA 8
ATOM 9009 C C . LEU A 1 72 ? 7.194 -7.331 -1.213 1.00 0.00 141 LEU A C 8
ATOM 9010 O O . LEU A 1 72 ? 8.035 -6.960 -0.394 1.00 0.00 141 LEU A O 8
ATOM 9026 N N . ARG A 1 73 ? 6.127 -6.605 -1.531 1.00 0.00 142 ARG A N 8
ATOM 9027 C CA . ARG A 1 73 ? 5.873 -5.299 -0.922 1.00 0.00 142 ARG A CA 8
ATOM 9028 C C . ARG A 1 73 ? 6.126 -5.311 0.585 1.00 0.00 142 ARG A C 8
ATOM 9029 O O . ARG A 1 73 ? 7.078 -4.695 1.065 1.00 0.00 142 ARG A O 8
ATOM 9050 N N . LYS A 1 74 ? 5.272 -6.006 1.328 1.00 0.00 143 LYS A N 8
ATOM 9051 C CA . LYS A 1 74 ? 5.414 -6.080 2.777 1.00 0.00 143 LYS A CA 8
ATOM 9052 C C . LYS A 1 74 ? 6.547 -7.024 3.172 1.00 0.00 143 LYS A C 8
ATOM 9053 O O . LYS A 1 74 ? 7.284 -6.759 4.122 1.00 0.00 143 LYS A O 8
ATOM 9072 N N . LEU A 1 75 ? 6.683 -8.124 2.438 1.00 0.00 144 LEU A N 8
ATOM 9073 C CA . LEU A 1 75 ? 7.730 -9.101 2.716 1.00 0.00 144 LEU A CA 8
ATOM 9074 C C . LEU A 1 75 ? 9.112 -8.467 2.587 1.00 0.00 144 LEU A C 8
ATOM 9075 O O . LEU A 1 75 ? 9.806 -8.258 3.582 1.00 0.00 144 LEU A O 8
ATOM 9091 N N . ARG A 1 76 ? 9.504 -8.162 1.354 1.00 0.00 145 ARG A N 8
ATOM 9092 C CA . ARG A 1 76 ? 10.801 -7.549 1.092 1.00 0.00 145 ARG A CA 8
ATOM 9093 C C . ARG A 1 76 ? 10.760 -6.049 1.375 1.00 0.00 145 ARG A C 8
ATOM 9094 O O . ARG A 1 76 ? 9.918 -5.328 0.840 1.00 0.00 145 ARG A O 8
ATOM 9115 N N . LYS A 1 77 ? 11.678 -5.589 2.219 1.00 0.00 146 LYS A N 8
ATOM 9116 C CA . LYS A 1 77 ? 11.753 -4.177 2.576 1.00 0.00 146 LYS A CA 8
ATOM 9117 C C . LYS A 1 77 ? 12.992 -3.898 3.421 1.00 0.00 146 LYS A C 8
ATOM 9118 O O . LYS A 1 77 ? 13.031 -4.220 4.608 1.00 0.00 146 LYS A O 8
ATOM 9137 N N . ARG A 1 78 ? 14.003 -3.298 2.800 1.00 0.00 147 ARG A N 8
ATOM 9138 C CA . ARG A 1 78 ? 15.246 -2.975 3.494 1.00 0.00 147 ARG A CA 8
ATOM 9139 C C . ARG A 1 78 ? 14.975 -2.133 4.737 1.00 0.00 147 ARG A C 8
ATOM 9140 O O . ARG A 1 78 ? 13.901 -1.549 4.879 1.00 0.00 147 ARG A O 8
ATOM 9161 N N . LEU A 1 79 ? 15.957 -2.078 5.634 1.00 0.00 148 LEU A N 8
ATOM 9162 C CA . LEU A 1 79 ? 15.833 -1.311 6.870 1.00 0.00 148 LEU A CA 8
ATOM 9163 C C . LEU A 1 79 ? 14.758 -1.904 7.777 1.00 0.00 148 LEU A C 8
ATOM 9164 O O . LEU A 1 79 ? 15.064 -2.501 8.809 1.00 0.00 148 LEU A O 8
ATOM 9180 N N . LEU A 1 80 ? 13.499 -1.737 7.385 1.00 0.00 149 LEU A N 8
ATOM 9181 C CA . LEU A 1 80 ? 12.379 -2.256 8.161 1.00 0.00 149 LEU A CA 8
ATOM 9182 C C . LEU A 1 80 ? 12.495 -3.766 8.346 1.00 0.00 149 LEU A C 8
ATOM 9183 O O . LEU A 1 80 ? 12.046 -4.507 7.446 1.00 0.00 149 LEU A O 8
ATOM 9201 N N . GLY A 1 1 ? 4.298 13.673 6.043 1.00 0.00 1 GLY A N 9
ATOM 9202 C CA . GLY A 1 1 ? 4.965 12.937 4.933 1.00 0.00 1 GLY A CA 9
ATOM 9203 C C . GLY A 1 1 ? 4.621 11.461 4.926 1.00 0.00 1 GLY A C 9
ATOM 9204 O O . GLY A 1 1 ? 3.457 11.089 4.779 1.00 0.00 1 GLY A O 9
ATOM 9210 N N . SER A 1 2 ? 5.636 10.617 5.085 1.00 0.00 2 SER A N 9
ATOM 9211 C CA . SER A 1 2 ? 5.434 9.173 5.096 1.00 0.00 2 SER A CA 9
ATOM 9212 C C . SER A 1 2 ? 6.651 8.454 5.668 1.00 0.00 2 SER A C 9
ATOM 9213 O O . SER A 1 2 ? 7.671 9.078 5.963 1.00 0.00 2 SER A O 9
ATOM 9221 N N . LYS A 1 3 A 6.539 7.138 5.815 1.00 0.00 2 LYS A N 9
ATOM 9222 C CA . LYS A 1 3 A 7.633 6.331 6.344 1.00 0.00 2 LYS A CA 9
ATOM 9223 C C . LYS A 1 3 A 8.163 5.360 5.290 1.00 0.00 2 LYS A C 9
ATOM 9224 O O . LYS A 1 3 A 9.010 4.516 5.582 1.00 0.00 2 LYS A O 9
ATOM 9243 N N . LEU A 1 4 B 7.662 5.487 4.064 1.00 0.00 2 LEU A N 9
ATOM 9244 C CA . LEU A 1 4 B 8.089 4.625 2.969 1.00 0.00 2 LEU A CA 9
ATOM 9245 C C . LEU A 1 4 B 9.598 4.725 2.764 1.00 0.00 2 LEU A C 9
ATOM 9246 O O . LEU A 1 4 B 10.348 3.822 3.134 1.00 0.00 2 LEU A O 9
ATOM 9262 N N . GLU A 1 5 ? 10.029 5.839 2.176 1.00 0.00 3 GLU A N 9
ATOM 9263 C CA . GLU A 1 5 ? 11.446 6.090 1.917 1.00 0.00 3 GLU A CA 9
ATOM 9264 C C . GLU A 1 5 ? 12.158 4.849 1.383 1.00 0.00 3 GLU A C 9
ATOM 9265 O O . GLU A 1 5 ? 12.951 4.225 2.089 1.00 0.00 3 GLU A O 9
ATOM 9277 N N . GLY A 1 6 ? 11.883 4.504 0.129 1.00 0.00 4 GLY A N 9
ATOM 9278 C CA . GLY A 1 6 ? 12.520 3.349 -0.476 1.00 0.00 4 GLY A CA 9
ATOM 9279 C C . GLY A 1 6 ? 11.560 2.209 -0.747 1.00 0.00 4 GLY A C 9
ATOM 9280 O O . GLY A 1 6 ? 10.732 1.866 0.097 1.00 0.00 4 GLY A O 9
ATOM 9284 N N . LYS A 1 7 ? 11.684 1.615 -1.932 1.00 0.00 5 LYS A N 9
ATOM 9285 C CA . LYS A 1 7 ? 10.838 0.494 -2.333 1.00 0.00 5 LYS A CA 9
ATOM 9286 C C . LYS A 1 7 ? 11.015 0.199 -3.822 1.00 0.00 5 LYS A C 9
ATOM 9287 O O . LYS A 1 7 ? 11.985 0.643 -4.436 1.00 0.00 5 LYS A O 9
ATOM 9306 N N . THR A 1 8 ? 10.084 -0.556 -4.397 1.00 0.00 6 THR A N 9
ATOM 9307 C CA . THR A 1 8 ? 10.160 -0.906 -5.813 1.00 0.00 6 THR A CA 9
ATOM 9308 C C . THR A 1 8 ? 9.329 0.049 -6.666 1.00 0.00 6 THR A C 9
ATOM 9309 O O . THR A 1 8 ? 9.833 0.629 -7.628 1.00 0.00 6 THR A O 9
ATOM 9320 N N . CYS A 1 9 ? 8.057 0.211 -6.314 1.00 0.00 7 CYS A N 9
ATOM 9321 C CA . CYS A 1 9 ? 7.169 1.100 -7.059 1.00 0.00 7 CYS A CA 9
ATOM 9322 C C . CYS A 1 9 ? 7.111 0.696 -8.531 1.00 0.00 7 CYS A C 9
ATOM 9323 O O . CYS A 1 9 ? 7.529 1.452 -9.409 1.00 0.00 7 CYS A O 9
ATOM 9330 N N . GLY A 1 10 ? 6.600 -0.504 -8.797 1.00 0.00 8 GLY A N 9
ATOM 9331 C CA . GLY A 1 10 ? 6.512 -0.981 -10.166 1.00 0.00 8 GLY A CA 9
ATOM 9332 C C . GLY A 1 10 ? 5.170 -1.613 -10.491 1.00 0.00 8 GLY A C 9
ATOM 9333 O O . GLY A 1 10 ? 4.278 -0.943 -11.010 1.00 0.00 8 GLY A O 9
ATOM 9337 N N . PRO A 1 11 ? 4.998 -2.915 -10.201 1.00 0.00 9 PRO A N 9
ATOM 9338 C CA . PRO A 1 11 ? 3.745 -3.625 -10.479 1.00 0.00 9 PRO A CA 9
ATOM 9339 C C . PRO A 1 11 ? 2.604 -3.158 -9.574 1.00 0.00 9 PRO A C 9
ATOM 9340 O O . PRO A 1 11 ? 1.893 -2.210 -9.908 1.00 0.00 9 PRO A O 9
ATOM 9351 N N . SER A 1 12 ? 2.434 -3.809 -8.424 1.00 0.00 10 SER A N 9
ATOM 9352 C CA . SER A 1 12 ? 1.386 -3.431 -7.487 1.00 0.00 10 SER A CA 9
ATOM 9353 C C . SER A 1 12 ? 1.848 -2.253 -6.640 1.00 0.00 10 SER A C 9
ATOM 9354 O O . SER A 1 12 ? 2.105 -2.394 -5.444 1.00 0.00 10 SER A O 9
ATOM 9362 N N . SER A 1 13 ? 1.972 -1.093 -7.276 1.00 0.00 11 SER A N 9
ATOM 9363 C CA . SER A 1 13 ? 2.424 0.107 -6.590 1.00 0.00 11 SER A CA 9
ATOM 9364 C C . SER A 1 13 ? 1.476 1.275 -6.810 1.00 0.00 11 SER A C 9
ATOM 9365 O O . SER A 1 13 ? 0.756 1.334 -7.807 1.00 0.00 11 SER A O 9
ATOM 9373 N N . PHE A 1 14 ? 1.505 2.213 -5.875 1.00 0.00 12 PHE A N 9
ATOM 9374 C CA . PHE A 1 14 ? 0.679 3.406 -5.951 1.00 0.00 12 PHE A CA 9
ATOM 9375 C C . PHE A 1 14 ? 1.499 4.628 -5.558 1.00 0.00 12 PHE A C 9
ATOM 9376 O O . PHE A 1 14 ? 1.765 4.850 -4.380 1.00 0.00 12 PHE A O 9
ATOM 9393 N N . SER A 1 15 ? 1.900 5.416 -6.545 1.00 0.00 13 SER A N 9
ATOM 9394 C CA . SER A 1 15 ? 2.691 6.609 -6.278 1.00 0.00 13 SER A CA 9
ATOM 9395 C C . SER A 1 15 ? 1.889 7.595 -5.433 1.00 0.00 13 SER A C 9
ATOM 9396 O O . SER A 1 15 ? 0.911 8.176 -5.902 1.00 0.00 13 SER A O 9
ATOM 9404 N N . CYS A 1 16 ? 2.300 7.764 -4.176 1.00 0.00 14 CYS A N 9
ATOM 9405 C CA . CYS A 1 16 ? 1.609 8.664 -3.255 1.00 0.00 14 CYS A CA 9
ATOM 9406 C C . CYS A 1 16 ? 1.308 10.012 -3.912 1.00 0.00 14 CYS A C 9
ATOM 9407 O O . CYS A 1 16 ? 2.216 10.783 -4.217 1.00 0.00 14 CYS A O 9
ATOM 9414 N N . PRO A 1 17 ? 0.016 10.307 -4.140 1.00 0.00 15 PRO A N 9
ATOM 9415 C CA . PRO A 1 17 ? -0.420 11.561 -4.766 1.00 0.00 15 PRO A CA 9
ATOM 9416 C C . PRO A 1 17 ? 0.120 12.795 -4.052 1.00 0.00 15 PRO A C 9
ATOM 9417 O O . PRO A 1 17 ? 0.079 12.884 -2.825 1.00 0.00 15 PRO A O 9
ATOM 9428 N N . GLY A 1 18 ? 0.619 13.750 -4.832 1.00 0.00 16 GLY A N 9
ATOM 9429 C CA . GLY A 1 18 ? 1.154 14.973 -4.261 1.00 0.00 16 GLY A CA 9
ATOM 9430 C C . GLY A 1 18 ? 2.580 14.824 -3.760 1.00 0.00 16 GLY A C 9
ATOM 9431 O O . GLY A 1 18 ? 3.209 15.808 -3.371 1.00 0.00 16 GLY A O 9
ATOM 9435 N N . THR A 1 19 ? 3.093 13.597 -3.762 1.00 0.00 17 THR A N 9
ATOM 9436 C CA . THR A 1 19 ? 4.449 13.339 -3.297 1.00 0.00 17 THR A CA 9
ATOM 9437 C C . THR A 1 19 ? 5.159 12.337 -4.200 1.00 0.00 17 THR A C 9
ATOM 9438 O O . THR A 1 19 ? 4.576 11.336 -4.615 1.00 0.00 17 THR A O 9
ATOM 9449 N N . HIS A 1 20 ? 6.426 12.609 -4.492 1.00 0.00 18 HIS A N 9
ATOM 9450 C CA . HIS A 1 20 ? 7.225 11.727 -5.336 1.00 0.00 18 HIS A CA 9
ATOM 9451 C C . HIS A 1 20 ? 7.268 10.314 -4.760 1.00 0.00 18 HIS A C 9
ATOM 9452 O O . HIS A 1 20 ? 7.536 9.348 -5.474 1.00 0.00 18 HIS A O 9
ATOM 9466 N N . VAL A 1 21 ? 7.003 10.206 -3.462 1.00 0.00 19 VAL A N 9
ATOM 9467 C CA . VAL A 1 21 ? 7.011 8.922 -2.779 1.00 0.00 19 VAL A CA 9
ATOM 9468 C C . VAL A 1 21 ? 6.006 7.956 -3.402 1.00 0.00 19 VAL A C 9
ATOM 9469 O O . VAL A 1 21 ? 4.941 8.364 -3.866 1.00 0.00 19 VAL A O 9
ATOM 9482 N N . CYS A 1 22 ? 6.356 6.674 -3.407 1.00 0.00 20 CYS A N 9
ATOM 9483 C CA . CYS A 1 22 ? 5.492 5.640 -3.970 1.00 0.00 20 CYS A CA 9
ATOM 9484 C C . CYS A 1 22 ? 5.134 4.604 -2.910 1.00 0.00 20 CYS A C 9
ATOM 9485 O O . CYS A 1 22 ? 6.009 4.083 -2.218 1.00 0.00 20 CYS A O 9
ATOM 9492 N N . VAL A 1 23 ? 3.841 4.319 -2.776 1.00 0.00 21 VAL A N 9
ATOM 9493 C CA . VAL A 1 23 ? 3.376 3.355 -1.786 1.00 0.00 21 VAL A CA 9
ATOM 9494 C C . VAL A 1 23 ? 2.847 2.075 -2.436 1.00 0.00 21 VAL A C 9
ATOM 9495 O O . VAL A 1 23 ? 2.017 2.123 -3.343 1.00 0.00 21 VAL A O 9
ATOM 9508 N N . PRO A 1 24 ? 3.325 0.906 -1.968 1.00 0.00 22 PRO A N 9
ATOM 9509 C CA . PRO A 1 24 ? 2.902 -0.400 -2.494 1.00 0.00 22 PRO A CA 9
ATOM 9510 C C . PRO A 1 24 ? 1.394 -0.613 -2.394 1.00 0.00 22 PRO A C 9
ATOM 9511 O O . PRO A 1 24 ? 0.732 -0.037 -1.530 1.00 0.00 22 PRO A O 9
ATOM 9522 N N . GLU A 1 25 ? 0.859 -1.447 -3.281 1.00 0.00 23 GLU A N 9
ATOM 9523 C CA . GLU A 1 25 ? -0.571 -1.739 -3.289 1.00 0.00 23 GLU A CA 9
ATOM 9524 C C . GLU A 1 25 ? -1.008 -2.407 -1.987 1.00 0.00 23 GLU A C 9
ATOM 9525 O O . GLU A 1 25 ? -2.126 -2.200 -1.522 1.00 0.00 23 GLU A O 9
ATOM 9537 N N . ARG A 1 26 ? -0.127 -3.206 -1.393 1.00 0.00 24 ARG A N 9
ATOM 9538 C CA . ARG A 1 26 ? -0.452 -3.879 -0.141 1.00 0.00 24 ARG A CA 9
ATOM 9539 C C . ARG A 1 26 ? -0.572 -2.858 0.987 1.00 0.00 24 ARG A C 9
ATOM 9540 O O . ARG A 1 26 ? -1.316 -3.056 1.947 1.00 0.00 24 ARG A O 9
ATOM 9561 N N . TRP A 1 27 ? 0.165 -1.763 0.863 1.00 0.00 25 TRP A N 9
ATOM 9562 C CA . TRP A 1 27 ? 0.141 -0.716 1.871 1.00 0.00 25 TRP A CA 9
ATOM 9563 C C . TRP A 1 27 ? -1.119 0.134 1.737 1.00 0.00 25 TRP A C 9
ATOM 9564 O O . TRP A 1 27 ? -1.541 0.782 2.695 1.00 0.00 25 TRP A O 9
ATOM 9585 N N . LEU A 1 28 ? -1.723 0.119 0.544 1.00 0.00 26 LEU A N 9
ATOM 9586 C CA . LEU A 1 28 ? -2.942 0.884 0.279 1.00 0.00 26 LEU A CA 9
ATOM 9587 C C . LEU A 1 28 ? -3.911 0.812 1.457 1.00 0.00 26 LEU A C 9
ATOM 9588 O O . LEU A 1 28 ? -4.105 1.791 2.176 1.00 0.00 26 LEU A O 9
ATOM 9604 N N . CYS A 1 29 ? -4.514 -0.355 1.648 1.00 0.00 27 CYS A N 9
ATOM 9605 C CA . CYS A 1 29 ? -5.461 -0.555 2.738 1.00 0.00 27 CYS A CA 9
ATOM 9606 C C . CYS A 1 29 ? -4.873 -1.463 3.812 1.00 0.00 27 CYS A C 9
ATOM 9607 O O . CYS A 1 29 ? -5.531 -2.388 4.289 1.00 0.00 27 CYS A O 9
ATOM 9614 N N . ASP A 1 30 ? -3.630 -1.188 4.193 1.00 0.00 28 ASP A N 9
ATOM 9615 C CA . ASP A 1 30 ? -2.953 -1.976 5.214 1.00 0.00 28 ASP A CA 9
ATOM 9616 C C . ASP A 1 30 ? -3.509 -1.671 6.604 1.00 0.00 28 ASP A C 9
ATOM 9617 O O . ASP A 1 30 ? -3.182 -2.353 7.575 1.00 0.00 28 ASP A O 9
ATOM 9626 N N . GLY A 1 31 ? -4.353 -0.645 6.694 1.00 0.00 29 GLY A N 9
ATOM 9627 C CA . GLY A 1 31 ? -4.936 -0.276 7.969 1.00 0.00 29 GLY A CA 9
ATOM 9628 C C . GLY A 1 31 ? -4.514 1.106 8.435 1.00 0.00 29 GLY A C 9
ATOM 9629 O O . GLY A 1 31 ? -5.118 1.669 9.348 1.00 0.00 29 GLY A O 9
ATOM 9633 N N . ASP A 1 32 ? -3.477 1.656 7.809 1.00 0.00 30 ASP A N 9
ATOM 9634 C CA . ASP A 1 32 ? -2.981 2.980 8.169 1.00 0.00 30 ASP A CA 9
ATOM 9635 C C . ASP A 1 32 ? -2.720 3.818 6.922 1.00 0.00 30 ASP A C 9
ATOM 9636 O O . ASP A 1 32 ? -2.767 3.309 5.802 1.00 0.00 30 ASP A O 9
ATOM 9645 N N . LYS A 1 33 ? -2.444 5.105 7.119 1.00 0.00 31 LYS A N 9
ATOM 9646 C CA . LYS A 1 33 ? -2.176 6.000 5.999 1.00 0.00 31 LYS A CA 9
ATOM 9647 C C . LYS A 1 33 ? -0.681 6.214 5.809 1.00 0.00 31 LYS A C 9
ATOM 9648 O O . LYS A 1 33 ? -0.013 6.801 6.661 1.00 0.00 31 LYS A O 9
ATOM 9667 N N . ASP A 1 34 ? -0.163 5.738 4.681 1.00 0.00 32 ASP A N 9
ATOM 9668 C CA . ASP A 1 34 ? 1.255 5.883 4.376 1.00 0.00 32 ASP A CA 9
ATOM 9669 C C . ASP A 1 34 ? 1.514 7.190 3.637 1.00 0.00 32 ASP A C 9
ATOM 9670 O O . ASP A 1 34 ? 2.562 7.811 3.806 1.00 0.00 32 ASP A O 9
ATOM 9679 N N . CYS A 1 35 ? 0.551 7.608 2.821 1.00 0.00 33 CYS A N 9
ATOM 9680 C CA . CYS A 1 35 ? 0.684 8.846 2.064 1.00 0.00 33 CYS A CA 9
ATOM 9681 C C . CYS A 1 35 ? 0.542 10.054 2.982 1.00 0.00 33 CYS A C 9
ATOM 9682 O O . CYS A 1 35 ? 0.384 9.911 4.195 1.00 0.00 33 CYS A O 9
ATOM 9689 N N . ALA A 1 36 ? 0.600 11.242 2.395 1.00 0.00 34 ALA A N 9
ATOM 9690 C CA . ALA A 1 36 ? 0.478 12.477 3.155 1.00 0.00 34 ALA A CA 9
ATOM 9691 C C . ALA A 1 36 ? -0.960 12.705 3.608 1.00 0.00 34 ALA A C 9
ATOM 9692 O O . ALA A 1 36 ? -1.203 13.235 4.692 1.00 0.00 34 ALA A O 9
ATOM 9699 N N . ASP A 1 37 ? -1.910 12.306 2.768 1.00 0.00 35 ASP A N 9
ATOM 9700 C CA . ASP A 1 37 ? -3.324 12.471 3.082 1.00 0.00 35 ASP A CA 9
ATOM 9701 C C . ASP A 1 37 ? -4.070 11.143 2.985 1.00 0.00 35 ASP A C 9
ATOM 9702 O O . ASP A 1 37 ? -5.238 11.104 2.598 1.00 0.00 35 ASP A O 9
ATOM 9711 N N . GLY A 1 38 ? -3.391 10.058 3.342 1.00 0.00 36 GLY A N 9
ATOM 9712 C CA . GLY A 1 38 ? -4.013 8.748 3.290 1.00 0.00 36 GLY A CA 9
ATOM 9713 C C . GLY A 1 38 ? -4.449 8.357 1.891 1.00 0.00 36 GLY A C 9
ATOM 9714 O O . GLY A 1 38 ? -5.314 7.497 1.724 1.00 0.00 36 GLY A O 9
ATOM 9718 N N . ALA A 1 39 ? -3.843 8.977 0.882 1.00 0.00 37 ALA A N 9
ATOM 9719 C CA . ALA A 1 39 ? -4.172 8.669 -0.506 1.00 0.00 37 ALA A CA 9
ATOM 9720 C C . ALA A 1 39 ? -3.959 7.186 -0.786 1.00 0.00 37 ALA A C 9
ATOM 9721 O O . ALA A 1 39 ? -4.630 6.595 -1.632 1.00 0.00 37 ALA A O 9
ATOM 9728 N N . ASP A 1 40 ? -3.025 6.595 -0.052 1.00 0.00 38 ASP A N 9
ATOM 9729 C CA . ASP A 1 40 ? -2.707 5.181 -0.184 1.00 0.00 38 ASP A CA 9
ATOM 9730 C C . ASP A 1 40 ? -3.908 4.338 0.237 1.00 0.00 38 ASP A C 9
ATOM 9731 O O . ASP A 1 40 ? -4.139 3.251 -0.284 1.00 0.00 38 ASP A O 9
ATOM 9740 N N . GLU A 1 41 ? -4.671 4.864 1.185 1.00 0.00 39 GLU A N 9
ATOM 9741 C CA . GLU A 1 41 ? -5.853 4.182 1.695 1.00 0.00 39 GLU A CA 9
ATOM 9742 C C . GLU A 1 41 ? -7.098 4.651 0.953 1.00 0.00 39 GLU A C 9
ATOM 9743 O O . GLU A 1 41 ? -8.077 3.915 0.828 1.00 0.00 39 GLU A O 9
ATOM 9755 N N . SER A 1 42 ? -7.049 5.885 0.468 1.00 0.00 40 SER A N 9
ATOM 9756 C CA . SER A 1 42 ? -8.167 6.467 -0.260 1.00 0.00 40 SER A CA 9
ATOM 9757 C C . SER A 1 42 ? -8.433 5.710 -1.551 1.00 0.00 40 SER A C 9
ATOM 9758 O O . SER A 1 42 ? -7.592 4.945 -2.025 1.00 0.00 40 SER A O 9
ATOM 9766 N N . ILE A 1 43 ? -9.611 5.931 -2.115 1.00 0.00 41 ILE A N 9
ATOM 9767 C CA . ILE A 1 43 ? -10.004 5.279 -3.351 1.00 0.00 41 ILE A CA 9
ATOM 9768 C C . ILE A 1 43 ? -9.103 5.705 -4.506 1.00 0.00 41 ILE A C 9
ATOM 9769 O O . ILE A 1 43 ? -8.948 4.979 -5.488 1.00 0.00 41 ILE A O 9
ATOM 9785 N N . ALA A 1 44 ? -8.504 6.886 -4.376 1.00 0.00 42 ALA A N 9
ATOM 9786 C CA . ALA A 1 44 ? -7.609 7.411 -5.401 1.00 0.00 42 ALA A CA 9
ATOM 9787 C C . ALA A 1 44 ? -6.554 6.379 -5.788 1.00 0.00 42 ALA A C 9
ATOM 9788 O O . ALA A 1 44 ? -6.035 6.392 -6.904 1.00 0.00 42 ALA A O 9
ATOM 9795 N N . ALA A 1 45 ? -6.245 5.486 -4.854 1.00 0.00 43 ALA A N 9
ATOM 9796 C CA . ALA A 1 45 ? -5.255 4.443 -5.084 1.00 0.00 43 ALA A CA 9
ATOM 9797 C C . ALA A 1 45 ? -5.909 3.161 -5.589 1.00 0.00 43 ALA A C 9
ATOM 9798 O O . ALA A 1 45 ? -5.252 2.316 -6.197 1.00 0.00 43 ALA A O 9
ATOM 9805 N N . GLY A 1 46 ? -7.202 3.018 -5.322 1.00 0.00 44 GLY A N 9
ATOM 9806 C CA . GLY A 1 46 ? -7.918 1.832 -5.743 1.00 0.00 44 GLY A CA 9
ATOM 9807 C C . GLY A 1 46 ? -8.196 0.907 -4.580 1.00 0.00 44 GLY A C 9
ATOM 9808 O O . GLY A 1 46 ? -8.155 -0.316 -4.719 1.00 0.00 44 GLY A O 9
ATOM 9812 N N . CYS A 1 47 ? -8.473 1.501 -3.426 1.00 0.00 45 CYS A N 9
ATOM 9813 C CA . CYS A 1 47 ? -8.755 0.742 -2.217 1.00 0.00 45 CYS A CA 9
ATOM 9814 C C . CYS A 1 47 ? -10.222 0.310 -2.158 1.00 0.00 45 CYS A C 9
ATOM 9815 O O . CYS A 1 47 ? -10.670 -0.253 -1.159 1.00 0.00 45 CYS A O 9
ATOM 9822 N N . LEU A 1 48 ? -10.965 0.573 -3.232 1.00 0.00 46 LEU A N 9
ATOM 9823 C CA . LEU A 1 48 ? -12.376 0.207 -3.297 1.00 0.00 46 LEU A CA 9
ATOM 9824 C C . LEU A 1 48 ? -13.191 0.940 -2.233 1.00 0.00 46 LEU A C 9
ATOM 9825 O O . LEU A 1 48 ? -14.331 0.571 -1.953 1.00 0.00 46 LEU A O 9
ATOM 9841 N N . TYR A 1 49 ? -12.601 1.982 -1.649 1.00 0.00 47 TYR A N 9
ATOM 9842 C CA . TYR A 1 49 ? -13.266 2.774 -0.618 1.00 0.00 47 TYR A CA 9
ATOM 9843 C C . TYR A 1 49 ? -12.288 3.777 -0.014 1.00 0.00 47 TYR A C 9
ATOM 9844 O O . TYR A 1 49 ? -11.200 3.991 -0.548 1.00 0.00 47 TYR A O 9
ATOM 9862 N N . ASN A 1 50 ? -12.675 4.391 1.099 1.00 0.00 48 ASN A N 9
ATOM 9863 C CA . ASN A 1 50 ? -11.819 5.367 1.759 1.00 0.00 48 ASN A CA 9
ATOM 9864 C C . ASN A 1 50 ? -12.354 5.715 3.147 1.00 0.00 48 ASN A C 9
ATOM 9865 O O . ASN A 1 50 ? -11.779 5.319 4.160 1.00 0.00 48 ASN A O 9
ATOM 9876 N N . SER A 1 51 ? -13.456 6.456 3.185 1.00 0.00 49 SER A N 9
ATOM 9877 C CA . SER A 1 51 ? -14.063 6.854 4.450 1.00 0.00 49 SER A CA 9
ATOM 9878 C C . SER A 1 51 ? -14.988 5.761 4.978 1.00 0.00 49 SER A C 9
ATOM 9879 O O . SER A 1 51 ? -16.194 5.965 5.117 1.00 0.00 49 SER A O 9
ATOM 9887 N N . THR A 1 52 ? -14.417 4.598 5.273 1.00 0.00 50 THR A N 9
ATOM 9888 C CA . THR A 1 52 ? -15.198 3.480 5.785 1.00 0.00 50 THR A CA 9
ATOM 9889 C C . THR A 1 52 ? -14.314 2.498 6.548 1.00 0.00 50 THR A C 9
ATOM 9890 O O . THR A 1 52 ? -13.411 1.887 5.977 1.00 0.00 50 THR A O 9
ATOM 9901 N N . GLY A 1 53 ? -14.584 2.348 7.841 1.00 0.00 51 GLY A N 9
ATOM 9902 C CA . GLY A 1 53 ? -13.807 1.435 8.661 1.00 0.00 51 GLY A CA 9
ATOM 9903 C C . GLY A 1 53 ? -12.323 1.748 8.641 1.00 0.00 51 GLY A C 9
ATOM 9904 O O . GLY A 1 53 ? -11.908 2.789 8.133 1.00 0.00 51 GLY A O 9
ATOM 9908 N N . SER A 1 54 ? -11.524 0.842 9.197 1.00 0.00 52 SER A N 9
ATOM 9909 C CA . SER A 1 54 ? -10.077 1.023 9.244 1.00 0.00 52 SER A CA 9
ATOM 9910 C C . SER A 1 54 ? -9.362 -0.122 8.533 1.00 0.00 52 SER A C 9
ATOM 9911 O O . SER A 1 54 ? -8.245 -0.491 8.896 1.00 0.00 52 SER A O 9
ATOM 9919 N N . GLY A 1 55 ? -10.015 -0.682 7.519 1.00 0.00 53 GLY A N 9
ATOM 9920 C CA . GLY A 1 55 ? -9.427 -1.780 6.774 1.00 0.00 53 GLY A CA 9
ATOM 9921 C C . GLY A 1 55 ? -10.454 -2.816 6.363 1.00 0.00 53 GLY A C 9
ATOM 9922 O O . GLY A 1 55 ? -11.328 -3.179 7.150 1.00 0.00 53 GLY A O 9
ATOM 9926 N N . SER A 1 56 ? -10.349 -3.293 5.126 1.00 0.00 54 SER A N 9
ATOM 9927 C CA . SER A 1 56 ? -11.275 -4.295 4.607 1.00 0.00 54 SER A CA 9
ATOM 9928 C C . SER A 1 56 ? -12.723 -3.838 4.764 1.00 0.00 54 SER A C 9
ATOM 9929 O O . SER A 1 56 ? -13.358 -4.091 5.788 1.00 0.00 54 SER A O 9
ATOM 9937 N N . GLY A 1 57 ? -13.238 -3.165 3.741 1.00 0.00 55 GLY A N 9
ATOM 9938 C CA . GLY A 1 57 ? -14.606 -2.684 3.781 1.00 0.00 55 GLY A CA 9
ATOM 9939 C C . GLY A 1 57 ? -15.301 -2.775 2.434 1.00 0.00 55 GLY A C 9
ATOM 9940 O O . GLY A 1 57 ? -16.362 -2.183 2.237 1.00 0.00 55 GLY A O 9
ATOM 9944 N N . SER A 1 58 ? -14.705 -3.518 1.505 1.00 0.00 56 SER A N 9
ATOM 9945 C CA . SER A 1 58 ? -15.279 -3.683 0.174 1.00 0.00 56 SER A CA 9
ATOM 9946 C C . SER A 1 58 ? -15.595 -5.150 -0.101 1.00 0.00 56 SER A C 9
ATOM 9947 O O . SER A 1 58 ? -16.610 -5.471 -0.718 1.00 0.00 56 SER A O 9
ATOM 9955 N N . GLY A 1 59 ? -14.718 -6.035 0.361 1.00 0.00 57 GLY A N 9
ATOM 9956 C CA . GLY A 1 59 ? -14.920 -7.457 0.155 1.00 0.00 57 GLY A CA 9
ATOM 9957 C C . GLY A 1 59 ? -13.636 -8.180 -0.195 1.00 0.00 57 GLY A C 9
ATOM 9958 O O . GLY A 1 59 ? -12.543 -7.645 -0.006 1.00 0.00 57 GLY A O 9
ATOM 9962 N N . SER A 1 60 ? -13.766 -9.400 -0.708 1.00 0.00 129 SER A N 9
ATOM 9963 C CA . SER A 1 60 ? -12.605 -10.197 -1.087 1.00 0.00 129 SER A CA 9
ATOM 9964 C C . SER A 1 60 ? -11.738 -9.448 -2.093 1.00 0.00 129 SER A C 9
ATOM 9965 O O . SER A 1 60 ? -10.514 -9.580 -2.093 1.00 0.00 129 SER A O 9
ATOM 9973 N N . THR A 1 61 ? -12.381 -8.657 -2.946 1.00 0.00 130 THR A N 9
ATOM 9974 C CA . THR A 1 61 ? -11.668 -7.882 -3.955 1.00 0.00 130 THR A CA 9
ATOM 9975 C C . THR A 1 61 ? -10.624 -6.979 -3.307 1.00 0.00 130 THR A C 9
ATOM 9976 O O . THR A 1 61 ? -9.551 -6.752 -3.866 1.00 0.00 130 THR A O 9
ATOM 9987 N N . GLU A 1 62 ? -10.946 -6.471 -2.123 1.00 0.00 131 GLU A N 9
ATOM 9988 C CA . GLU A 1 62 ? -10.037 -5.596 -1.392 1.00 0.00 131 GLU A CA 9
ATOM 9989 C C . GLU A 1 62 ? -8.713 -6.299 -1.117 1.00 0.00 131 GLU A C 9
ATOM 9990 O O . GLU A 1 62 ? -7.648 -5.818 -1.505 1.00 0.00 131 GLU A O 9
ATOM 10002 N N . GLU A 1 63 ? -8.788 -7.442 -0.444 1.00 0.00 132 GLU A N 9
ATOM 10003 C CA . GLU A 1 63 ? -7.597 -8.215 -0.114 1.00 0.00 132 GLU A CA 9
ATOM 10004 C C . GLU A 1 63 ? -6.982 -8.830 -1.365 1.00 0.00 132 GLU A C 9
ATOM 10005 O O . GLU A 1 63 ? -5.784 -9.096 -1.410 1.00 0.00 132 GLU A O 9
ATOM 10017 N N . LEU A 1 64 ? -7.810 -9.059 -2.377 1.00 0.00 133 LEU A N 9
ATOM 10018 C CA . LEU A 1 64 ? -7.350 -9.651 -3.630 1.00 0.00 133 LEU A CA 9
ATOM 10019 C C . LEU A 1 64 ? -6.147 -8.900 -4.199 1.00 0.00 133 LEU A C 9
ATOM 10020 O O . LEU A 1 64 ? -5.214 -9.511 -4.720 1.00 0.00 133 LEU A O 9
ATOM 10036 N N . ARG A 1 65 ? -6.177 -7.575 -4.104 1.00 0.00 134 ARG A N 9
ATOM 10037 C CA . ARG A 1 65 ? -5.091 -6.748 -4.621 1.00 0.00 134 ARG A CA 9
ATOM 10038 C C . ARG A 1 65 ? -4.055 -6.452 -3.540 1.00 0.00 134 ARG A C 9
ATOM 10039 O O . ARG A 1 65 ? -2.855 -6.412 -3.812 1.00 0.00 134 ARG A O 9
ATOM 10060 N N . VAL A 1 66 ? -4.525 -6.239 -2.318 1.00 0.00 135 VAL A N 9
ATOM 10061 C CA . VAL A 1 66 ? -3.639 -5.937 -1.200 1.00 0.00 135 VAL A CA 9
ATOM 10062 C C . VAL A 1 66 ? -2.860 -7.176 -0.752 1.00 0.00 135 VAL A C 9
ATOM 10063 O O . VAL A 1 66 ? -1.795 -7.062 -0.148 1.00 0.00 135 VAL A O 9
ATOM 10076 N N . ARG A 1 67 ? -3.397 -8.356 -1.048 1.00 0.00 136 ARG A N 9
ATOM 10077 C CA . ARG A 1 67 ? -2.750 -9.610 -0.668 1.00 0.00 136 ARG A CA 9
ATOM 10078 C C . ARG A 1 67 ? -1.490 -9.865 -1.490 1.00 0.00 136 ARG A C 9
ATOM 10079 O O . ARG A 1 67 ? -0.418 -10.105 -0.938 1.00 0.00 136 ARG A O 9
ATOM 10100 N N . LEU A 1 68 ? -1.634 -9.831 -2.811 1.00 0.00 137 LEU A N 9
ATOM 10101 C CA . LEU A 1 68 ? -0.516 -10.077 -3.721 1.00 0.00 137 LEU A CA 9
ATOM 10102 C C . LEU A 1 68 ? 0.754 -9.340 -3.292 1.00 0.00 137 LEU A C 9
ATOM 10103 O O . LEU A 1 68 ? 1.866 -9.814 -3.526 1.00 0.00 137 LEU A O 9
ATOM 10119 N N . ALA A 1 69 ? 0.585 -8.173 -2.685 1.00 0.00 138 ALA A N 9
ATOM 10120 C CA . ALA A 1 69 ? 1.721 -7.364 -2.253 1.00 0.00 138 ALA A CA 9
ATOM 10121 C C . ALA A 1 69 ? 2.074 -7.573 -0.779 1.00 0.00 138 ALA A C 9
ATOM 10122 O O . ALA A 1 69 ? 2.987 -6.932 -0.261 1.00 0.00 138 ALA A O 9
ATOM 10129 N N . SER A 1 70 ? 1.342 -8.447 -0.099 1.00 0.00 139 SER A N 9
ATOM 10130 C CA . SER A 1 70 ? 1.583 -8.698 1.320 1.00 0.00 139 SER A CA 9
ATOM 10131 C C . SER A 1 70 ? 2.744 -9.666 1.564 1.00 0.00 139 SER A C 9
ATOM 10132 O O . SER A 1 70 ? 3.205 -9.804 2.696 1.00 0.00 139 SER A O 9
ATOM 10140 N N . HIS A 1 71 ? 3.214 -10.338 0.518 1.00 0.00 140 HIS A N 9
ATOM 10141 C CA . HIS A 1 71 ? 4.319 -11.289 0.673 1.00 0.00 140 HIS A CA 9
ATOM 10142 C C . HIS A 1 71 ? 5.664 -10.668 0.301 1.00 0.00 140 HIS A C 9
ATOM 10143 O O . HIS A 1 71 ? 6.705 -11.308 0.447 1.00 0.00 140 HIS A O 9
ATOM 10157 N N . LEU A 1 72 ? 5.650 -9.429 -0.181 1.00 0.00 141 LEU A N 9
ATOM 10158 C CA . LEU A 1 72 ? 6.888 -8.761 -0.564 1.00 0.00 141 LEU A CA 9
ATOM 10159 C C . LEU A 1 72 ? 6.931 -7.324 -0.060 1.00 0.00 141 LEU A C 9
ATOM 10160 O O . LEU A 1 72 ? 7.749 -6.978 0.792 1.00 0.00 141 LEU A O 9
ATOM 10176 N N . ARG A 1 73 ? 6.055 -6.489 -0.607 1.00 0.00 142 ARG A N 9
ATOM 10177 C CA . ARG A 1 73 ? 5.992 -5.077 -0.237 1.00 0.00 142 ARG A CA 9
ATOM 10178 C C . ARG A 1 73 ? 6.108 -4.875 1.272 1.00 0.00 142 ARG A C 9
ATOM 10179 O O . ARG A 1 73 ? 7.048 -4.240 1.750 1.00 0.00 142 ARG A O 9
ATOM 10200 N N . LYS A 1 74 ? 5.146 -5.406 2.014 1.00 0.00 143 LYS A N 9
ATOM 10201 C CA . LYS A 1 74 ? 5.144 -5.267 3.465 1.00 0.00 143 LYS A CA 9
ATOM 10202 C C . LYS A 1 74 ? 6.050 -6.302 4.124 1.00 0.00 143 LYS A C 9
ATOM 10203 O O . LYS A 1 74 ? 6.639 -6.043 5.173 1.00 0.00 143 LYS A O 9
ATOM 10222 N N . LEU A 1 75 ? 6.157 -7.473 3.508 1.00 0.00 144 LEU A N 9
ATOM 10223 C CA . LEU A 1 75 ? 6.992 -8.542 4.044 1.00 0.00 144 LEU A CA 9
ATOM 10224 C C . LEU A 1 75 ? 8.435 -8.404 3.562 1.00 0.00 144 LEU A C 9
ATOM 10225 O O . LEU A 1 75 ? 9.300 -7.923 4.294 1.00 0.00 144 LEU A O 9
ATOM 10241 N N . ARG A 1 76 ? 8.688 -8.831 2.329 1.00 0.00 145 ARG A N 9
ATOM 10242 C CA . ARG A 1 76 ? 10.026 -8.757 1.752 1.00 0.00 145 ARG A CA 9
ATOM 10243 C C . ARG A 1 76 ? 10.440 -7.309 1.506 1.00 0.00 145 ARG A C 9
ATOM 10244 O O . ARG A 1 76 ? 10.181 -6.750 0.440 1.00 0.00 145 ARG A O 9
ATOM 10265 N N . LYS A 1 77 ? 11.089 -6.708 2.498 1.00 0.00 146 LYS A N 9
ATOM 10266 C CA . LYS A 1 77 ? 11.544 -5.327 2.391 1.00 0.00 146 LYS A CA 9
ATOM 10267 C C . LYS A 1 77 ? 13.049 -5.272 2.142 1.00 0.00 146 LYS A C 9
ATOM 10268 O O . LYS A 1 77 ? 13.753 -6.265 2.324 1.00 0.00 146 LYS A O 9
ATOM 10287 N N . ARG A 1 78 ? 13.536 -4.107 1.725 1.00 0.00 147 ARG A N 9
ATOM 10288 C CA . ARG A 1 78 ? 14.958 -3.924 1.450 1.00 0.00 147 ARG A CA 9
ATOM 10289 C C . ARG A 1 78 ? 15.808 -4.363 2.639 1.00 0.00 147 ARG A C 9
ATOM 10290 O O . ARG A 1 78 ? 16.910 -4.884 2.468 1.00 0.00 147 ARG A O 9
ATOM 10311 N N . LEU A 1 79 ? 15.288 -4.150 3.843 1.00 0.00 148 LEU A N 9
ATOM 10312 C CA . LEU A 1 79 ? 15.999 -4.524 5.060 1.00 0.00 148 LEU A CA 9
ATOM 10313 C C . LEU A 1 79 ? 15.020 -4.927 6.160 1.00 0.00 148 LEU A C 9
ATOM 10314 O O . LEU A 1 79 ? 14.815 -6.113 6.416 1.00 0.00 148 LEU A O 9
ATOM 10330 N N . LEU A 1 80 ? 14.419 -3.933 6.808 1.00 0.00 149 LEU A N 9
ATOM 10331 C CA . LEU A 1 80 ? 13.463 -4.187 7.879 1.00 0.00 149 LEU A CA 9
ATOM 10332 C C . LEU A 1 80 ? 12.236 -3.293 7.736 1.00 0.00 149 LEU A C 9
ATOM 10333 O O . LEU A 1 80 ? 12.086 -2.661 6.669 1.00 0.00 149 LEU A O 9
ATOM 10351 N N . GLY A 1 1 ? 5.943 13.787 6.601 1.00 0.00 1 GLY A N 10
ATOM 10352 C CA . GLY A 1 1 ? 5.022 13.543 5.456 1.00 0.00 1 GLY A CA 10
ATOM 10353 C C . GLY A 1 1 ? 5.058 12.104 4.979 1.00 0.00 1 GLY A C 10
ATOM 10354 O O . GLY A 1 1 ? 5.830 11.758 4.085 1.00 0.00 1 GLY A O 10
ATOM 10360 N N . SER A 1 2 ? 4.217 11.264 5.576 1.00 0.00 2 SER A N 10
ATOM 10361 C CA . SER A 1 2 ? 4.149 9.853 5.208 1.00 0.00 2 SER A CA 10
ATOM 10362 C C . SER A 1 2 ? 5.438 9.125 5.576 1.00 0.00 2 SER A C 10
ATOM 10363 O O . SER A 1 2 ? 6.520 9.483 5.111 1.00 0.00 2 SER A O 10
ATOM 10371 N N . LYS A 1 3 A 5.312 8.095 6.409 1.00 0.00 2 LYS A N 10
ATOM 10372 C CA . LYS A 1 3 A 6.465 7.308 6.833 1.00 0.00 2 LYS A CA 10
ATOM 10373 C C . LYS A 1 3 A 6.788 6.241 5.797 1.00 0.00 2 LYS A C 10
ATOM 10374 O O . LYS A 1 3 A 6.715 5.043 6.074 1.00 0.00 2 LYS A O 10
ATOM 10393 N N . LEU A 1 4 B 7.138 6.688 4.597 1.00 0.00 2 LEU A N 10
ATOM 10394 C CA . LEU A 1 4 B 7.464 5.780 3.508 1.00 0.00 2 LEU A CA 10
ATOM 10395 C C . LEU A 1 4 B 8.842 6.082 2.930 1.00 0.00 2 LEU A C 10
ATOM 10396 O O . LEU A 1 4 B 9.197 7.241 2.713 1.00 0.00 2 LEU A O 10
ATOM 10412 N N . GLU A 1 5 ? 9.608 5.029 2.671 1.00 0.00 3 GLU A N 10
ATOM 10413 C CA . GLU A 1 5 ? 10.943 5.173 2.103 1.00 0.00 3 GLU A CA 10
ATOM 10414 C C . GLU A 1 5 ? 10.897 4.953 0.591 1.00 0.00 3 GLU A C 10
ATOM 10415 O O . GLU A 1 5 ? 9.857 5.153 -0.037 1.00 0.00 3 GLU A O 10
ATOM 10427 N N . GLY A 1 6 ? 12.018 4.538 0.006 1.00 0.00 4 GLY A N 10
ATOM 10428 C CA . GLY A 1 6 ? 12.053 4.300 -1.425 1.00 0.00 4 GLY A CA 10
ATOM 10429 C C . GLY A 1 6 ? 11.149 3.154 -1.838 1.00 0.00 4 GLY A C 10
ATOM 10430 O O . GLY A 1 6 ? 10.173 3.353 -2.561 1.00 0.00 4 GLY A O 10
ATOM 10434 N N . LYS A 1 7 ? 11.475 1.952 -1.372 1.00 0.00 5 LYS A N 10
ATOM 10435 C CA . LYS A 1 7 ? 10.686 0.765 -1.689 1.00 0.00 5 LYS A CA 10
ATOM 10436 C C . LYS A 1 7 ? 10.561 0.574 -3.199 1.00 0.00 5 LYS A C 10
ATOM 10437 O O . LYS A 1 7 ? 11.354 1.113 -3.970 1.00 0.00 5 LYS A O 10
ATOM 10456 N N . THR A 1 8 ? 9.565 -0.204 -3.611 1.00 0.00 6 THR A N 10
ATOM 10457 C CA . THR A 1 8 ? 9.339 -0.477 -5.025 1.00 0.00 6 THR A CA 10
ATOM 10458 C C . THR A 1 8 ? 8.043 0.165 -5.510 1.00 0.00 6 THR A C 10
ATOM 10459 O O . THR A 1 8 ? 7.044 0.190 -4.791 1.00 0.00 6 THR A O 10
ATOM 10470 N N . CYS A 1 9 ? 8.064 0.684 -6.737 1.00 0.00 7 CYS A N 10
ATOM 10471 C CA . CYS A 1 9 ? 6.886 1.324 -7.312 1.00 0.00 7 CYS A CA 10
ATOM 10472 C C . CYS A 1 9 ? 6.609 0.840 -8.737 1.00 0.00 7 CYS A C 10
ATOM 10473 O O . CYS A 1 9 ? 5.615 1.235 -9.347 1.00 0.00 7 CYS A O 10
ATOM 10480 N N . GLY A 1 10 ? 7.483 -0.014 -9.267 1.00 0.00 8 GLY A N 10
ATOM 10481 C CA . GLY A 1 10 ? 7.293 -0.522 -10.613 1.00 0.00 8 GLY A CA 10
ATOM 10482 C C . GLY A 1 10 ? 6.078 -1.427 -10.721 1.00 0.00 8 GLY A C 10
ATOM 10483 O O . GLY A 1 10 ? 5.166 -1.154 -11.500 1.00 0.00 8 GLY A O 10
ATOM 10487 N N . PRO A 1 11 ? 6.039 -2.517 -9.937 1.00 0.00 9 PRO A N 10
ATOM 10488 C CA . PRO A 1 11 ? 4.923 -3.464 -9.942 1.00 0.00 9 PRO A CA 10
ATOM 10489 C C . PRO A 1 11 ? 3.701 -2.901 -9.216 1.00 0.00 9 PRO A C 10
ATOM 10490 O O . PRO A 1 11 ? 3.498 -1.688 -9.191 1.00 0.00 9 PRO A O 10
ATOM 10501 N N . SER A 1 12 ? 2.891 -3.782 -8.629 1.00 0.00 10 SER A N 10
ATOM 10502 C CA . SER A 1 12 ? 1.693 -3.362 -7.906 1.00 0.00 10 SER A CA 10
ATOM 10503 C C . SER A 1 12 ? 2.029 -2.328 -6.833 1.00 0.00 10 SER A C 10
ATOM 10504 O O . SER A 1 12 ? 2.238 -2.670 -5.669 1.00 0.00 10 SER A O 10
ATOM 10512 N N . SER A 1 13 ? 2.078 -1.062 -7.236 1.00 0.00 11 SER A N 10
ATOM 10513 C CA . SER A 1 13 ? 2.387 0.029 -6.320 1.00 0.00 11 SER A CA 10
ATOM 10514 C C . SER A 1 13 ? 1.514 1.244 -6.611 1.00 0.00 11 SER A C 10
ATOM 10515 O O . SER A 1 13 ? 0.735 1.248 -7.565 1.00 0.00 11 SER A O 10
ATOM 10523 N N . PHE A 1 14 ? 1.651 2.272 -5.784 1.00 0.00 12 PHE A N 10
ATOM 10524 C CA . PHE A 1 14 ? 0.877 3.496 -5.949 1.00 0.00 12 PHE A CA 10
ATOM 10525 C C . PHE A 1 14 ? 1.647 4.702 -5.417 1.00 0.00 12 PHE A C 10
ATOM 10526 O O . PHE A 1 14 ? 1.882 4.816 -4.218 1.00 0.00 12 PHE A O 10
ATOM 10543 N N . SER A 1 15 ? 2.039 5.600 -6.313 1.00 0.00 13 SER A N 10
ATOM 10544 C CA . SER A 1 15 ? 2.779 6.792 -5.918 1.00 0.00 13 SER A CA 10
ATOM 10545 C C . SER A 1 15 ? 1.933 7.686 -5.022 1.00 0.00 13 SER A C 10
ATOM 10546 O O . SER A 1 15 ? 0.926 8.242 -5.457 1.00 0.00 13 SER A O 10
ATOM 10554 N N . CYS A 1 16 ? 2.356 7.826 -3.768 1.00 0.00 14 CYS A N 10
ATOM 10555 C CA . CYS A 1 16 ? 1.641 8.663 -2.808 1.00 0.00 14 CYS A CA 10
ATOM 10556 C C . CYS A 1 16 ? 1.343 10.033 -3.414 1.00 0.00 14 CYS A C 10
ATOM 10557 O O . CYS A 1 16 ? 2.235 10.870 -3.550 1.00 0.00 14 CYS A O 10
ATOM 10564 N N . PRO A 1 17 ? 0.078 10.274 -3.797 1.00 0.00 15 PRO A N 10
ATOM 10565 C CA . PRO A 1 17 ? -0.338 11.540 -4.401 1.00 0.00 15 PRO A CA 10
ATOM 10566 C C . PRO A 1 17 ? 0.215 12.755 -3.664 1.00 0.00 15 PRO A C 10
ATOM 10567 O O . PRO A 1 17 ? 0.009 12.911 -2.461 1.00 0.00 15 PRO A O 10
ATOM 10578 N N . GLY A 1 18 ? 0.915 13.616 -4.396 1.00 0.00 16 GLY A N 10
ATOM 10579 C CA . GLY A 1 18 ? 1.484 14.808 -3.796 1.00 0.00 16 GLY A CA 10
ATOM 10580 C C . GLY A 1 18 ? 2.921 14.612 -3.355 1.00 0.00 16 GLY A C 10
ATOM 10581 O O . GLY A 1 18 ? 3.696 15.567 -3.302 1.00 0.00 16 GLY A O 10
ATOM 10585 N N . THR A 1 19 ? 3.277 13.372 -3.036 1.00 0.00 17 THR A N 10
ATOM 10586 C CA . THR A 1 19 ? 4.629 13.055 -2.594 1.00 0.00 17 THR A CA 10
ATOM 10587 C C . THR A 1 19 ? 5.302 12.079 -3.553 1.00 0.00 17 THR A C 10
ATOM 10588 O O . THR A 1 19 ? 4.693 11.103 -3.991 1.00 0.00 17 THR A O 10
ATOM 10599 N N . HIS A 1 20 ? 6.565 12.346 -3.870 1.00 0.00 18 HIS A N 10
ATOM 10600 C CA . HIS A 1 20 ? 7.328 11.488 -4.772 1.00 0.00 18 HIS A CA 10
ATOM 10601 C C . HIS A 1 20 ? 7.346 10.048 -4.266 1.00 0.00 18 HIS A C 10
ATOM 10602 O O . HIS A 1 20 ? 7.543 9.109 -5.038 1.00 0.00 18 HIS A O 10
ATOM 10616 N N . VAL A 1 21 ? 7.136 9.885 -2.965 1.00 0.00 19 VAL A N 10
ATOM 10617 C CA . VAL A 1 21 ? 7.124 8.569 -2.345 1.00 0.00 19 VAL A CA 10
ATOM 10618 C C . VAL A 1 21 ? 6.080 7.664 -2.993 1.00 0.00 19 VAL A C 10
ATOM 10619 O O . VAL A 1 21 ? 5.001 8.120 -3.373 1.00 0.00 19 VAL A O 10
ATOM 10632 N N . CYS A 1 22 ? 6.407 6.380 -3.120 1.00 0.00 20 CYS A N 10
ATOM 10633 C CA . CYS A 1 22 ? 5.493 5.418 -3.726 1.00 0.00 20 CYS A CA 10
ATOM 10634 C C . CYS A 1 22 ? 5.025 4.380 -2.713 1.00 0.00 20 CYS A C 10
ATOM 10635 O O . CYS A 1 22 ? 5.830 3.636 -2.153 1.00 0.00 20 CYS A O 10
ATOM 10642 N N . VAL A 1 23 ? 3.715 4.331 -2.494 1.00 0.00 21 VAL A N 10
ATOM 10643 C CA . VAL A 1 23 ? 3.130 3.378 -1.561 1.00 0.00 21 VAL A CA 10
ATOM 10644 C C . VAL A 1 23 ? 2.672 2.117 -2.299 1.00 0.00 21 VAL A C 10
ATOM 10645 O O . VAL A 1 23 ? 1.886 2.192 -3.241 1.00 0.00 21 VAL A O 10
ATOM 10658 N N . PRO A 1 24 ? 3.173 0.937 -1.889 1.00 0.00 22 PRO A N 10
ATOM 10659 C CA . PRO A 1 24 ? 2.822 -0.336 -2.529 1.00 0.00 22 PRO A CA 10
ATOM 10660 C C . PRO A 1 24 ? 1.337 -0.660 -2.429 1.00 0.00 22 PRO A C 10
ATOM 10661 O O . PRO A 1 24 ? 0.651 -0.207 -1.513 1.00 0.00 22 PRO A O 10
ATOM 10672 N N . GLU A 1 25 ? 0.850 -1.454 -3.380 1.00 0.00 23 GLU A N 10
ATOM 10673 C CA . GLU A 1 25 ? -0.553 -1.850 -3.405 1.00 0.00 23 GLU A CA 10
ATOM 10674 C C . GLU A 1 25 ? -0.954 -2.530 -2.099 1.00 0.00 23 GLU A C 10
ATOM 10675 O O . GLU A 1 25 ? -2.094 -2.416 -1.655 1.00 0.00 23 GLU A O 10
ATOM 10687 N N . ARG A 1 26 ? -0.009 -3.231 -1.483 1.00 0.00 24 ARG A N 10
ATOM 10688 C CA . ARG A 1 26 ? -0.274 -3.912 -0.223 1.00 0.00 24 ARG A CA 10
ATOM 10689 C C . ARG A 1 26 ? -0.472 -2.887 0.892 1.00 0.00 24 ARG A C 10
ATOM 10690 O O . ARG A 1 26 ? -1.164 -3.148 1.876 1.00 0.00 24 ARG A O 10
ATOM 10711 N N . TRP A 1 27 ? 0.137 -1.718 0.724 1.00 0.00 25 TRP A N 10
ATOM 10712 C CA . TRP A 1 27 ? 0.028 -0.650 1.709 1.00 0.00 25 TRP A CA 10
ATOM 10713 C C . TRP A 1 27 ? -1.204 0.220 1.448 1.00 0.00 25 TRP A C 10
ATOM 10714 O O . TRP A 1 27 ? -1.468 1.164 2.188 1.00 0.00 25 TRP A O 10
ATOM 10735 N N . LEU A 1 28 ? -1.954 -0.091 0.392 1.00 0.00 26 LEU A N 10
ATOM 10736 C CA . LEU A 1 28 ? -3.146 0.680 0.056 1.00 0.00 26 LEU A CA 10
ATOM 10737 C C . LEU A 1 28 ? -4.216 0.526 1.130 1.00 0.00 26 LEU A C 10
ATOM 10738 O O . LEU A 1 28 ? -4.628 1.500 1.749 1.00 0.00 26 LEU A O 10
ATOM 10754 N N . CYS A 1 29 ? -4.661 -0.704 1.347 1.00 0.00 27 CYS A N 10
ATOM 10755 C CA . CYS A 1 29 ? -5.680 -0.975 2.355 1.00 0.00 27 CYS A CA 10
ATOM 10756 C C . CYS A 1 29 ? -5.074 -1.704 3.550 1.00 0.00 27 CYS A C 10
ATOM 10757 O O . CYS A 1 29 ? -5.668 -2.639 4.087 1.00 0.00 27 CYS A O 10
ATOM 10764 N N . ASP A 1 30 ? -3.889 -1.267 3.962 1.00 0.00 28 ASP A N 10
ATOM 10765 C CA . ASP A 1 30 ? -3.203 -1.874 5.095 1.00 0.00 28 ASP A CA 10
ATOM 10766 C C . ASP A 1 30 ? -4.023 -1.710 6.375 1.00 0.00 28 ASP A C 10
ATOM 10767 O O . ASP A 1 30 ? -3.811 -2.426 7.354 1.00 0.00 28 ASP A O 10
ATOM 10776 N N . GLY A 1 31 ? -4.958 -0.764 6.360 1.00 0.00 29 GLY A N 10
ATOM 10777 C CA . GLY A 1 31 ? -5.789 -0.528 7.523 1.00 0.00 29 GLY A CA 10
ATOM 10778 C C . GLY A 1 31 ? -5.559 0.838 8.142 1.00 0.00 29 GLY A C 10
ATOM 10779 O O . GLY A 1 31 ? -6.262 1.230 9.074 1.00 0.00 29 GLY A O 10
ATOM 10783 N N . ASP A 1 32 ? -4.576 1.567 7.623 1.00 0.00 30 ASP A N 10
ATOM 10784 C CA . ASP A 1 32 ? -4.259 2.897 8.130 1.00 0.00 30 ASP A CA 10
ATOM 10785 C C . ASP A 1 32 ? -3.738 3.779 7.003 1.00 0.00 30 ASP A C 10
ATOM 10786 O O . ASP A 1 32 ? -3.555 3.315 5.885 1.00 0.00 30 ASP A O 10
ATOM 10795 N N . LYS A 1 33 ? -3.504 5.052 7.293 1.00 0.00 31 LYS A N 10
ATOM 10796 C CA . LYS A 1 33 ? -3.009 5.975 6.278 1.00 0.00 31 LYS A CA 10
ATOM 10797 C C . LYS A 1 33 ? -1.487 6.079 6.321 1.00 0.00 31 LYS A C 10
ATOM 10798 O O . LYS A 1 33 ? -0.923 6.681 7.234 1.00 0.00 31 LYS A O 10
ATOM 10817 N N . ASP A 1 34 ? -0.829 5.494 5.324 1.00 0.00 32 ASP A N 10
ATOM 10818 C CA . ASP A 1 34 ? 0.627 5.531 5.247 1.00 0.00 32 ASP A CA 10
ATOM 10819 C C . ASP A 1 34 ? 1.088 6.717 4.410 1.00 0.00 32 ASP A C 10
ATOM 10820 O O . ASP A 1 34 ? 2.096 7.353 4.718 1.00 0.00 32 ASP A O 10
ATOM 10829 N N . CYS A 1 35 ? 0.336 7.015 3.355 1.00 0.00 33 CYS A N 10
ATOM 10830 C CA . CYS A 1 35 ? 0.663 8.135 2.480 1.00 0.00 33 CYS A CA 10
ATOM 10831 C C . CYS A 1 35 ? 0.584 9.445 3.255 1.00 0.00 33 CYS A C 10
ATOM 10832 O O . CYS A 1 35 ? 0.415 9.447 4.474 1.00 0.00 33 CYS A O 10
ATOM 10839 N N . ALA A 1 36 ? 0.705 10.558 2.544 1.00 0.00 34 ALA A N 10
ATOM 10840 C CA . ALA A 1 36 ? 0.644 11.870 3.169 1.00 0.00 34 ALA A CA 10
ATOM 10841 C C . ALA A 1 36 ? -0.735 12.137 3.765 1.00 0.00 34 ALA A C 10
ATOM 10842 O O . ALA A 1 36 ? -0.851 12.615 4.894 1.00 0.00 34 ALA A O 10
ATOM 10849 N N . ASP A 1 37 ? -1.779 11.834 2.997 1.00 0.00 35 ASP A N 10
ATOM 10850 C CA . ASP A 1 37 ? -3.149 12.053 3.451 1.00 0.00 35 ASP A CA 10
ATOM 10851 C C . ASP A 1 37 ? -4.000 10.792 3.309 1.00 0.00 35 ASP A C 10
ATOM 10852 O O . ASP A 1 37 ? -5.179 10.868 2.962 1.00 0.00 35 ASP A O 10
ATOM 10861 N N . GLY A 1 38 ? -3.405 9.635 3.582 1.00 0.00 36 GLY A N 10
ATOM 10862 C CA . GLY A 1 38 ? -4.140 8.386 3.480 1.00 0.00 36 GLY A CA 10
ATOM 10863 C C . GLY A 1 38 ? -4.536 8.050 2.058 1.00 0.00 36 GLY A C 10
ATOM 10864 O O . GLY A 1 38 ? -5.498 7.314 1.833 1.00 0.00 36 GLY A O 10
ATOM 10868 N N . ALA A 1 39 ? -3.794 8.582 1.094 1.00 0.00 37 ALA A N 10
ATOM 10869 C CA . ALA A 1 39 ? -4.077 8.325 -0.311 1.00 0.00 37 ALA A CA 10
ATOM 10870 C C . ALA A 1 39 ? -4.063 6.829 -0.603 1.00 0.00 37 ALA A C 10
ATOM 10871 O O . ALA A 1 39 ? -4.844 6.337 -1.417 1.00 0.00 37 ALA A O 10
ATOM 10878 N N . ASP A 1 40 ? -3.172 6.108 0.073 1.00 0.00 38 ASP A N 10
ATOM 10879 C CA . ASP A 1 40 ? -3.065 4.666 -0.110 1.00 0.00 38 ASP A CA 10
ATOM 10880 C C . ASP A 1 40 ? -4.387 3.990 0.239 1.00 0.00 38 ASP A C 10
ATOM 10881 O O . ASP A 1 40 ? -4.822 3.062 -0.444 1.00 0.00 38 ASP A O 10
ATOM 10890 N N . GLU A 1 41 ? -5.028 4.475 1.299 1.00 0.00 39 GLU A N 10
ATOM 10891 C CA . GLU A 1 41 ? -6.310 3.930 1.728 1.00 0.00 39 GLU A CA 10
ATOM 10892 C C . GLU A 1 41 ? -7.438 4.465 0.853 1.00 0.00 39 GLU A C 10
ATOM 10893 O O . GLU A 1 41 ? -8.529 3.898 0.813 1.00 0.00 39 GLU A O 10
ATOM 10905 N N . SER A 1 42 ? -7.164 5.562 0.153 1.00 0.00 40 SER A N 10
ATOM 10906 C CA . SER A 1 42 ? -8.150 6.177 -0.721 1.00 0.00 40 SER A CA 10
ATOM 10907 C C . SER A 1 42 ? -8.385 5.322 -1.959 1.00 0.00 40 SER A C 10
ATOM 10908 O O . SER A 1 42 ? -7.612 4.410 -2.254 1.00 0.00 40 SER A O 10
ATOM 10916 N N . ILE A 1 43 ? -9.452 5.629 -2.683 1.00 0.00 41 ILE A N 10
ATOM 10917 C CA . ILE A 1 43 ? -9.788 4.902 -3.894 1.00 0.00 41 ILE A CA 10
ATOM 10918 C C . ILE A 1 43 ? -8.854 5.300 -5.031 1.00 0.00 41 ILE A C 10
ATOM 10919 O O . ILE A 1 43 ? -8.652 4.541 -5.979 1.00 0.00 41 ILE A O 10
ATOM 10935 N N . ALA A 1 44 ? -8.271 6.493 -4.919 1.00 0.00 42 ALA A N 10
ATOM 10936 C CA . ALA A 1 44 ? -7.339 6.990 -5.923 1.00 0.00 42 ALA A CA 10
ATOM 10937 C C . ALA A 1 44 ? -6.279 5.940 -6.229 1.00 0.00 42 ALA A C 10
ATOM 10938 O O . ALA A 1 44 ? -5.759 5.863 -7.343 1.00 0.00 42 ALA A O 10
ATOM 10945 N N . ALA A 1 45 ? -5.975 5.125 -5.225 1.00 0.00 43 ALA A N 10
ATOM 10946 C CA . ALA A 1 45 ? -4.991 4.063 -5.360 1.00 0.00 43 ALA A CA 10
ATOM 10947 C C . ALA A 1 45 ? -5.662 2.760 -5.772 1.00 0.00 43 ALA A C 10
ATOM 10948 O O . ALA A 1 45 ? -5.046 1.901 -6.403 1.00 0.00 43 ALA A O 10
ATOM 10955 N N . GLY A 1 46 ? -6.932 2.623 -5.407 1.00 0.00 44 GLY A N 10
ATOM 10956 C CA . GLY A 1 46 ? -7.678 1.428 -5.740 1.00 0.00 44 GLY A CA 10
ATOM 10957 C C . GLY A 1 46 ? -8.008 0.589 -4.521 1.00 0.00 44 GLY A C 10
ATOM 10958 O O . GLY A 1 46 ? -7.985 -0.639 -4.584 1.00 0.00 44 GLY A O 10
ATOM 10962 N N . CYS A 1 47 ? -8.323 1.252 -3.410 1.00 0.00 45 CYS A N 10
ATOM 10963 C CA . CYS A 1 47 ? -8.667 0.547 -2.178 1.00 0.00 45 CYS A CA 10
ATOM 10964 C C . CYS A 1 47 ? -10.112 0.047 -2.226 1.00 0.00 45 CYS A C 10
ATOM 10965 O O . CYS A 1 47 ? -10.492 -0.849 -1.474 1.00 0.00 45 CYS A O 10
ATOM 10972 N N . LEU A 1 48 ? -10.902 0.621 -3.134 1.00 0.00 46 LEU A N 10
ATOM 10973 C CA . LEU A 1 48 ? -12.301 0.234 -3.319 1.00 0.00 46 LEU A CA 10
ATOM 10974 C C . LEU A 1 48 ? -13.222 0.800 -2.239 1.00 0.00 46 LEU A C 10
ATOM 10975 O O . LEU A 1 48 ? -14.178 0.140 -1.831 1.00 0.00 46 LEU A O 10
ATOM 10991 N N . TYR A 1 49 ? -12.961 2.027 -1.794 1.00 0.00 47 TYR A N 10
ATOM 10992 C CA . TYR A 1 49 ? -13.814 2.651 -0.782 1.00 0.00 47 TYR A CA 10
ATOM 10993 C C . TYR A 1 49 ? -13.360 4.067 -0.435 1.00 0.00 47 TYR A C 10
ATOM 10994 O O . TYR A 1 49 ? -14.143 5.012 -0.530 1.00 0.00 47 TYR A O 10
ATOM 11012 N N . ASN A 1 50 ? -12.104 4.218 -0.027 1.00 0.00 48 ASN A N 10
ATOM 11013 C CA . ASN A 1 50 ? -11.572 5.532 0.334 1.00 0.00 48 ASN A CA 10
ATOM 11014 C C . ASN A 1 50 ? -12.142 6.013 1.667 1.00 0.00 48 ASN A C 10
ATOM 11015 O O . ASN A 1 50 ? -11.396 6.263 2.614 1.00 0.00 48 ASN A O 10
ATOM 11026 N N . SER A 1 51 ? -13.468 6.160 1.719 1.00 0.00 49 SER A N 10
ATOM 11027 C CA . SER A 1 51 ? -14.163 6.633 2.920 1.00 0.00 49 SER A CA 10
ATOM 11028 C C . SER A 1 51 ? -13.467 6.187 4.207 1.00 0.00 49 SER A C 10
ATOM 11029 O O . SER A 1 51 ? -12.622 6.906 4.741 1.00 0.00 49 SER A O 10
ATOM 11037 N N . THR A 1 52 ? -13.825 5.007 4.707 1.00 0.00 50 THR A N 10
ATOM 11038 C CA . THR A 1 52 ? -13.228 4.494 5.933 1.00 0.00 50 THR A CA 10
ATOM 11039 C C . THR A 1 52 ? -13.322 2.973 5.999 1.00 0.00 50 THR A C 10
ATOM 11040 O O . THR A 1 52 ? -12.346 2.270 5.739 1.00 0.00 50 THR A O 10
ATOM 11051 N N . GLY A 1 53 ? -14.500 2.471 6.356 1.00 0.00 51 GLY A N 10
ATOM 11052 C CA . GLY A 1 53 ? -14.694 1.037 6.457 1.00 0.00 51 GLY A CA 10
ATOM 11053 C C . GLY A 1 53 ? -13.750 0.398 7.458 1.00 0.00 51 GLY A C 10
ATOM 11054 O O . GLY A 1 53 ? -13.459 -0.795 7.371 1.00 0.00 51 GLY A O 10
ATOM 11058 N N . SER A 1 54 ? -13.269 1.195 8.409 1.00 0.00 52 SER A N 10
ATOM 11059 C CA . SER A 1 54 ? -12.350 0.703 9.429 1.00 0.00 52 SER A CA 10
ATOM 11060 C C . SER A 1 54 ? -11.103 0.101 8.791 1.00 0.00 52 SER A C 10
ATOM 11061 O O . SER A 1 54 ? -10.548 -0.877 9.292 1.00 0.00 52 SER A O 10
ATOM 11069 N N . GLY A 1 55 ? -10.671 0.691 7.682 1.00 0.00 53 GLY A N 10
ATOM 11070 C CA . GLY A 1 55 ? -9.494 0.199 6.991 1.00 0.00 53 GLY A CA 10
ATOM 11071 C C . GLY A 1 55 ? -9.842 -0.740 5.852 1.00 0.00 53 GLY A C 10
ATOM 11072 O O . GLY A 1 55 ? -9.090 -0.859 4.885 1.00 0.00 53 GLY A O 10
ATOM 11076 N N . SER A 1 56 ? -10.986 -1.408 5.967 1.00 0.00 54 SER A N 10
ATOM 11077 C CA . SER A 1 56 ? -11.435 -2.340 4.940 1.00 0.00 54 SER A CA 10
ATOM 11078 C C . SER A 1 56 ? -12.952 -2.291 4.786 1.00 0.00 54 SER A C 10
ATOM 11079 O O . SER A 1 56 ? -13.689 -2.740 5.663 1.00 0.00 54 SER A O 10
ATOM 11087 N N . GLY A 1 57 ? -13.411 -1.741 3.667 1.00 0.00 55 GLY A N 10
ATOM 11088 C CA . GLY A 1 57 ? -14.838 -1.642 3.421 1.00 0.00 55 GLY A CA 10
ATOM 11089 C C . GLY A 1 57 ? -15.293 -2.521 2.272 1.00 0.00 55 GLY A C 10
ATOM 11090 O O . GLY A 1 57 ? -16.392 -3.075 2.303 1.00 0.00 55 GLY A O 10
ATOM 11094 N N . SER A 1 58 ? -14.446 -2.649 1.255 1.00 0.00 56 SER A N 10
ATOM 11095 C CA . SER A 1 58 ? -14.768 -3.466 0.091 1.00 0.00 56 SER A CA 10
ATOM 11096 C C . SER A 1 58 ? -15.045 -4.911 0.498 1.00 0.00 56 SER A C 10
ATOM 11097 O O . SER A 1 58 ? -16.036 -5.507 0.075 1.00 0.00 56 SER A O 10
ATOM 11105 N N . GLY A 1 59 ? -14.162 -5.468 1.320 1.00 0.00 57 GLY A N 10
ATOM 11106 C CA . GLY A 1 59 ? -14.328 -6.837 1.770 1.00 0.00 57 GLY A CA 10
ATOM 11107 C C . GLY A 1 59 ? -13.218 -7.747 1.282 1.00 0.00 57 GLY A C 10
ATOM 11108 O O . GLY A 1 59 ? -12.039 -7.411 1.390 1.00 0.00 57 GLY A O 10
ATOM 11112 N N . SER A 1 60 ? -13.596 -8.902 0.744 1.00 0.00 129 SER A N 10
ATOM 11113 C CA . SER A 1 60 ? -12.624 -9.865 0.238 1.00 0.00 129 SER A CA 10
ATOM 11114 C C . SER A 1 60 ? -11.752 -9.241 -0.845 1.00 0.00 129 SER A C 10
ATOM 11115 O O . SER A 1 60 ? -10.539 -9.451 -0.876 1.00 0.00 129 SER A O 10
ATOM 11123 N N . THR A 1 61 ? -12.374 -8.472 -1.733 1.00 0.00 130 THR A N 10
ATOM 11124 C CA . THR A 1 61 ? -11.650 -7.817 -2.817 1.00 0.00 130 THR A CA 10
ATOM 11125 C C . THR A 1 61 ? -10.502 -6.972 -2.275 1.00 0.00 130 THR A C 10
ATOM 11126 O O . THR A 1 61 ? -9.462 -6.835 -2.918 1.00 0.00 130 THR A O 10
ATOM 11137 N N . GLU A 1 62 ? -10.697 -6.410 -1.087 1.00 0.00 131 GLU A N 10
ATOM 11138 C CA . GLU A 1 62 ? -9.675 -5.582 -0.458 1.00 0.00 131 GLU A CA 10
ATOM 11139 C C . GLU A 1 62 ? -8.419 -6.399 -0.179 1.00 0.00 131 GLU A C 10
ATOM 11140 O O . GLU A 1 62 ? -7.352 -6.123 -0.727 1.00 0.00 131 GLU A O 10
ATOM 11152 N N . GLU A 1 63 ? -8.555 -7.409 0.674 1.00 0.00 132 GLU A N 10
ATOM 11153 C CA . GLU A 1 63 ? -7.430 -8.270 1.024 1.00 0.00 132 GLU A CA 10
ATOM 11154 C C . GLU A 1 63 ? -6.885 -8.978 -0.211 1.00 0.00 132 GLU A C 10
ATOM 11155 O O . GLU A 1 63 ? -5.713 -9.347 -0.260 1.00 0.00 132 GLU A O 10
ATOM 11167 N N . LEU A 1 64 ? -7.745 -9.169 -1.206 1.00 0.00 133 LEU A N 10
ATOM 11168 C CA . LEU A 1 64 ? -7.353 -9.838 -2.441 1.00 0.00 133 LEU A CA 10
ATOM 11169 C C . LEU A 1 64 ? -6.153 -9.148 -3.088 1.00 0.00 133 LEU A C 10
ATOM 11170 O O . LEU A 1 64 ? -5.057 -9.705 -3.136 1.00 0.00 133 LEU A O 10
ATOM 11186 N N . ARG A 1 65 ? -6.370 -7.935 -3.588 1.00 0.00 134 ARG A N 10
ATOM 11187 C CA . ARG A 1 65 ? -5.308 -7.173 -4.236 1.00 0.00 134 ARG A CA 10
ATOM 11188 C C . ARG A 1 65 ? -4.165 -6.886 -3.267 1.00 0.00 134 ARG A C 10
ATOM 11189 O O . ARG A 1 65 ? -2.992 -6.965 -3.633 1.00 0.00 134 ARG A O 10
ATOM 11210 N N . VAL A 1 66 ? -4.516 -6.548 -2.032 1.00 0.00 135 VAL A N 10
ATOM 11211 C CA . VAL A 1 66 ? -3.523 -6.242 -1.010 1.00 0.00 135 VAL A CA 10
ATOM 11212 C C . VAL A 1 66 ? -2.703 -7.479 -0.641 1.00 0.00 135 VAL A C 10
ATOM 11213 O O . VAL A 1 66 ? -1.550 -7.366 -0.228 1.00 0.00 135 VAL A O 10
ATOM 11226 N N . ARG A 1 67 ? -3.304 -8.655 -0.789 1.00 0.00 136 ARG A N 10
ATOM 11227 C CA . ARG A 1 67 ? -2.625 -9.908 -0.466 1.00 0.00 136 ARG A CA 10
ATOM 11228 C C . ARG A 1 67 ? -1.453 -10.160 -1.409 1.00 0.00 136 ARG A C 10
ATOM 11229 O O . ARG A 1 67 ? -0.406 -10.657 -0.994 1.00 0.00 136 ARG A O 10
ATOM 11250 N N . LEU A 1 68 ? -1.638 -9.824 -2.679 1.00 0.00 137 LEU A N 10
ATOM 11251 C CA . LEU A 1 68 ? -0.599 -10.022 -3.681 1.00 0.00 137 LEU A CA 10
ATOM 11252 C C . LEU A 1 68 ? 0.652 -9.213 -3.348 1.00 0.00 137 LEU A C 10
ATOM 11253 O O . LEU A 1 68 ? 1.743 -9.766 -3.216 1.00 0.00 137 LEU A O 10
ATOM 11269 N N . ALA A 1 69 ? 0.486 -7.901 -3.220 1.00 0.00 138 ALA A N 10
ATOM 11270 C CA . ALA A 1 69 ? 1.603 -7.015 -2.910 1.00 0.00 138 ALA A CA 10
ATOM 11271 C C . ALA A 1 69 ? 2.288 -7.406 -1.603 1.00 0.00 138 ALA A C 10
ATOM 11272 O O . ALA A 1 69 ? 3.453 -7.076 -1.383 1.00 0.00 138 ALA A O 10
ATOM 11279 N N . SER A 1 70 ? 1.564 -8.110 -0.739 1.00 0.00 139 SER A N 10
ATOM 11280 C CA . SER A 1 70 ? 2.114 -8.541 0.543 1.00 0.00 139 SER A CA 10
ATOM 11281 C C . SER A 1 70 ? 3.204 -9.597 0.358 1.00 0.00 139 SER A C 10
ATOM 11282 O O . SER A 1 70 ? 3.931 -9.919 1.298 1.00 0.00 139 SER A O 10
ATOM 11290 N N . HIS A 1 71 ? 3.307 -10.140 -0.852 1.00 0.00 140 HIS A N 10
ATOM 11291 C CA . HIS A 1 71 ? 4.299 -11.166 -1.150 1.00 0.00 140 HIS A CA 10
ATOM 11292 C C . HIS A 1 71 ? 5.725 -10.665 -0.918 1.00 0.00 140 HIS A C 10
ATOM 11293 O O . HIS A 1 71 ? 6.615 -11.446 -0.582 1.00 0.00 140 HIS A O 10
ATOM 11307 N N . LEU A 1 72 ? 5.943 -9.367 -1.103 1.00 0.00 141 LEU A N 10
ATOM 11308 C CA . LEU A 1 72 ? 7.269 -8.786 -0.916 1.00 0.00 141 LEU A CA 10
ATOM 11309 C C . LEU A 1 72 ? 7.196 -7.441 -0.199 1.00 0.00 141 LEU A C 10
ATOM 11310 O O . LEU A 1 72 ? 7.981 -7.167 0.706 1.00 0.00 141 LEU A O 10
ATOM 11326 N N . ARG A 1 73 ? 6.267 -6.596 -0.625 1.00 0.00 142 ARG A N 10
ATOM 11327 C CA . ARG A 1 73 ? 6.108 -5.268 -0.040 1.00 0.00 142 ARG A CA 10
ATOM 11328 C C . ARG A 1 73 ? 6.123 -5.310 1.487 1.00 0.00 142 ARG A C 10
ATOM 11329 O O . ARG A 1 73 ? 6.820 -4.523 2.129 1.00 0.00 142 ARG A O 10
ATOM 11350 N N . LYS A 1 74 ? 5.348 -6.220 2.065 1.00 0.00 143 LYS A N 10
ATOM 11351 C CA . LYS A 1 74 ? 5.275 -6.344 3.518 1.00 0.00 143 LYS A CA 10
ATOM 11352 C C . LYS A 1 74 ? 6.174 -7.466 4.040 1.00 0.00 143 LYS A C 10
ATOM 11353 O O . LYS A 1 74 ? 6.373 -7.595 5.248 1.00 0.00 143 LYS A O 10
ATOM 11372 N N . LEU A 1 75 ? 6.713 -8.278 3.134 1.00 0.00 144 LEU A N 10
ATOM 11373 C CA . LEU A 1 75 ? 7.583 -9.384 3.525 1.00 0.00 144 LEU A CA 10
ATOM 11374 C C . LEU A 1 75 ? 9.059 -9.025 3.350 1.00 0.00 144 LEU A C 10
ATOM 11375 O O . LEU A 1 75 ? 9.939 -9.726 3.849 1.00 0.00 144 LEU A O 10
ATOM 11391 N N . ARG A 1 76 ? 9.324 -7.933 2.638 1.00 0.00 145 ARG A N 10
ATOM 11392 C CA . ARG A 1 76 ? 10.692 -7.487 2.397 1.00 0.00 145 ARG A CA 10
ATOM 11393 C C . ARG A 1 76 ? 10.762 -5.963 2.356 1.00 0.00 145 ARG A C 10
ATOM 11394 O O . ARG A 1 76 ? 9.860 -5.305 1.838 1.00 0.00 145 ARG A O 10
ATOM 11415 N N . LYS A 1 77 ? 11.836 -5.407 2.907 1.00 0.00 146 LYS A N 10
ATOM 11416 C CA . LYS A 1 77 ? 12.018 -3.960 2.933 1.00 0.00 146 LYS A CA 10
ATOM 11417 C C . LYS A 1 77 ? 13.425 -3.573 2.486 1.00 0.00 146 LYS A C 10
ATOM 11418 O O . LYS A 1 77 ? 14.244 -3.133 3.292 1.00 0.00 146 LYS A O 10
ATOM 11437 N N . ARG A 1 78 ? 13.694 -3.736 1.193 1.00 0.00 147 ARG A N 10
ATOM 11438 C CA . ARG A 1 78 ? 14.999 -3.401 0.630 1.00 0.00 147 ARG A CA 10
ATOM 11439 C C . ARG A 1 78 ? 16.083 -4.337 1.159 1.00 0.00 147 ARG A C 10
ATOM 11440 O O . ARG A 1 78 ? 16.616 -5.163 0.419 1.00 0.00 147 ARG A O 10
ATOM 11461 N N . LEU A 1 79 ? 16.404 -4.202 2.441 1.00 0.00 148 LEU A N 10
ATOM 11462 C CA . LEU A 1 79 ? 17.425 -5.036 3.065 1.00 0.00 148 LEU A CA 10
ATOM 11463 C C . LEU A 1 79 ? 16.796 -6.240 3.758 1.00 0.00 148 LEU A C 10
ATOM 11464 O O . LEU A 1 79 ? 17.089 -7.386 3.421 1.00 0.00 148 LEU A O 10
ATOM 11480 N N . LEU A 1 80 ? 15.930 -5.970 4.730 1.00 0.00 149 LEU A N 10
ATOM 11481 C CA . LEU A 1 80 ? 15.260 -7.030 5.473 1.00 0.00 149 LEU A CA 10
ATOM 11482 C C . LEU A 1 80 ? 14.259 -7.766 4.589 1.00 0.00 149 LEU A C 10
ATOM 11483 O O . LEU A 1 80 ? 14.075 -8.984 4.794 1.00 0.00 149 LEU A O 10
ATOM 11501 N N . GLY A 1 1 ? 3.849 11.315 8.909 1.00 0.00 1 GLY A N 11
ATOM 11502 C CA . GLY A 1 1 ? 2.469 11.003 8.443 1.00 0.00 1 GLY A CA 11
ATOM 11503 C C . GLY A 1 1 ? 2.458 10.185 7.168 1.00 0.00 1 GLY A C 11
ATOM 11504 O O . GLY A 1 1 ? 1.810 10.558 6.191 1.00 0.00 1 GLY A O 11
ATOM 11510 N N . SER A 1 2 ? 3.178 9.068 7.175 1.00 0.00 2 SER A N 11
ATOM 11511 C CA . SER A 1 2 ? 3.242 8.201 6.004 1.00 0.00 2 SER A CA 11
ATOM 11512 C C . SER A 1 2 ? 3.975 6.899 6.314 1.00 0.00 2 SER A C 11
ATOM 11513 O O . SER A 1 2 ? 3.590 5.833 5.837 1.00 0.00 2 SER A O 11
ATOM 11521 N N . LYS A 1 3 A 5.036 6.991 7.108 1.00 0.00 2 LYS A N 11
ATOM 11522 C CA . LYS A 1 3 A 5.820 5.814 7.468 1.00 0.00 2 LYS A CA 11
ATOM 11523 C C . LYS A 1 3 A 6.446 5.178 6.230 1.00 0.00 2 LYS A C 11
ATOM 11524 O O . LYS A 1 3 A 6.768 3.989 6.228 1.00 0.00 2 LYS A O 11
ATOM 11543 N N . LEU A 1 4 B 6.616 5.975 5.180 1.00 0.00 2 LEU A N 11
ATOM 11544 C CA . LEU A 1 4 B 7.203 5.487 3.938 1.00 0.00 2 LEU A CA 11
ATOM 11545 C C . LEU A 1 4 B 8.713 5.708 3.930 1.00 0.00 2 LEU A C 11
ATOM 11546 O O . LEU A 1 4 B 9.183 6.845 3.887 1.00 0.00 2 LEU A O 11
ATOM 11562 N N . GLU A 1 5 ? 9.469 4.615 3.973 1.00 0.00 3 GLU A N 11
ATOM 11563 C CA . GLU A 1 5 ? 10.926 4.692 3.972 1.00 0.00 3 GLU A CA 11
ATOM 11564 C C . GLU A 1 5 ? 11.512 3.936 2.784 1.00 0.00 3 GLU A C 11
ATOM 11565 O O . GLU A 1 5 ? 11.951 2.794 2.919 1.00 0.00 3 GLU A O 11
ATOM 11577 N N . GLY A 1 6 ? 11.518 4.581 1.622 1.00 0.00 4 GLY A N 11
ATOM 11578 C CA . GLY A 1 6 ? 12.055 3.954 0.428 1.00 0.00 4 GLY A CA 11
ATOM 11579 C C . GLY A 1 6 ? 11.273 2.721 0.017 1.00 0.00 4 GLY A C 11
ATOM 11580 O O . GLY A 1 6 ? 10.878 1.919 0.863 1.00 0.00 4 GLY A O 11
ATOM 11584 N N . LYS A 1 7 ? 11.049 2.571 -1.284 1.00 0.00 5 LYS A N 11
ATOM 11585 C CA . LYS A 1 7 ? 10.309 1.427 -1.804 1.00 0.00 5 LYS A CA 11
ATOM 11586 C C . LYS A 1 7 ? 10.824 1.028 -3.186 1.00 0.00 5 LYS A C 11
ATOM 11587 O O . LYS A 1 7 ? 11.840 1.544 -3.651 1.00 0.00 5 LYS A O 11
ATOM 11606 N N . THR A 1 8 ? 10.127 0.097 -3.832 1.00 0.00 6 THR A N 11
ATOM 11607 C CA . THR A 1 8 ? 10.529 -0.380 -5.154 1.00 0.00 6 THR A CA 11
ATOM 11608 C C . THR A 1 8 ? 9.740 0.303 -6.269 1.00 0.00 6 THR A C 11
ATOM 11609 O O . THR A 1 8 ? 10.300 0.665 -7.303 1.00 0.00 6 THR A O 11
ATOM 11620 N N . CYS A 1 9 ? 8.438 0.464 -6.061 1.00 0.00 7 CYS A N 11
ATOM 11621 C CA . CYS A 1 9 ? 7.577 1.091 -7.062 1.00 0.00 7 CYS A CA 11
ATOM 11622 C C . CYS A 1 9 ? 7.605 0.293 -8.362 1.00 0.00 7 CYS A C 11
ATOM 11623 O O . CYS A 1 9 ? 8.465 -0.566 -8.554 1.00 0.00 7 CYS A O 11
ATOM 11630 N N . GLY A 1 10 ? 6.664 0.584 -9.256 1.00 0.00 8 GLY A N 11
ATOM 11631 C CA . GLY A 1 10 ? 6.609 -0.115 -10.528 1.00 0.00 8 GLY A CA 11
ATOM 11632 C C . GLY A 1 10 ? 5.539 -1.192 -10.558 1.00 0.00 8 GLY A C 11
ATOM 11633 O O . GLY A 1 10 ? 4.433 -0.953 -11.042 1.00 0.00 8 GLY A O 11
ATOM 11637 N N . PRO A 1 11 ? 5.842 -2.399 -10.045 1.00 0.00 9 PRO A N 11
ATOM 11638 C CA . PRO A 1 11 ? 4.886 -3.515 -10.021 1.00 0.00 9 PRO A CA 11
ATOM 11639 C C . PRO A 1 11 ? 3.624 -3.166 -9.231 1.00 0.00 9 PRO A C 11
ATOM 11640 O O . PRO A 1 11 ? 3.137 -2.039 -9.305 1.00 0.00 9 PRO A O 11
ATOM 11651 N N . SER A 1 12 ? 3.093 -4.131 -8.479 1.00 0.00 10 SER A N 11
ATOM 11652 C CA . SER A 1 12 ? 1.891 -3.904 -7.685 1.00 0.00 10 SER A CA 11
ATOM 11653 C C . SER A 1 12 ? 2.130 -2.824 -6.632 1.00 0.00 10 SER A C 11
ATOM 11654 O O . SER A 1 12 ? 2.247 -3.116 -5.442 1.00 0.00 10 SER A O 11
ATOM 11662 N N . SER A 1 13 ? 2.206 -1.577 -7.083 1.00 0.00 11 SER A N 11
ATOM 11663 C CA . SER A 1 13 ? 2.433 -0.448 -6.192 1.00 0.00 11 SER A CA 11
ATOM 11664 C C . SER A 1 13 ? 1.591 0.750 -6.616 1.00 0.00 11 SER A C 11
ATOM 11665 O O . SER A 1 13 ? 0.912 0.714 -7.642 1.00 0.00 11 SER A O 11
ATOM 11673 N N . PHE A 1 14 ? 1.642 1.811 -5.820 1.00 0.00 12 PHE A N 11
ATOM 11674 C CA . PHE A 1 14 ? 0.886 3.023 -6.111 1.00 0.00 12 PHE A CA 11
ATOM 11675 C C . PHE A 1 14 ? 1.691 4.262 -5.733 1.00 0.00 12 PHE A C 11
ATOM 11676 O O . PHE A 1 14 ? 1.961 4.502 -4.556 1.00 0.00 12 PHE A O 11
ATOM 11693 N N . SER A 1 15 ? 2.068 5.050 -6.734 1.00 0.00 13 SER A N 11
ATOM 11694 C CA . SER A 1 15 ? 2.835 6.265 -6.493 1.00 0.00 13 SER A CA 11
ATOM 11695 C C . SER A 1 15 ? 2.025 7.247 -5.655 1.00 0.00 13 SER A C 11
ATOM 11696 O O . SER A 1 15 ? 0.955 7.695 -6.067 1.00 0.00 13 SER A O 11
ATOM 11704 N N . CYS A 1 16 ? 2.539 7.572 -4.474 1.00 0.00 14 CYS A N 11
ATOM 11705 C CA . CYS A 1 16 ? 1.860 8.495 -3.571 1.00 0.00 14 CYS A CA 11
ATOM 11706 C C . CYS A 1 16 ? 1.521 9.808 -4.278 1.00 0.00 14 CYS A C 11
ATOM 11707 O O . CYS A 1 16 ? 2.391 10.440 -4.876 1.00 0.00 14 CYS A O 11
ATOM 11714 N N . PRO A 1 17 ? 0.246 10.235 -4.221 1.00 0.00 15 PRO A N 11
ATOM 11715 C CA . PRO A 1 17 ? -0.200 11.475 -4.862 1.00 0.00 15 PRO A CA 11
ATOM 11716 C C . PRO A 1 17 ? 0.448 12.710 -4.251 1.00 0.00 15 PRO A C 11
ATOM 11717 O O . PRO A 1 17 ? 0.380 12.926 -3.041 1.00 0.00 15 PRO A O 11
ATOM 11728 N N . GLY A 1 18 ? 1.076 13.519 -5.096 1.00 0.00 16 GLY A N 11
ATOM 11729 C CA . GLY A 1 18 ? 1.726 14.725 -4.621 1.00 0.00 16 GLY A CA 11
ATOM 11730 C C . GLY A 1 18 ? 3.164 14.484 -4.206 1.00 0.00 16 GLY A C 11
ATOM 11731 O O . GLY A 1 18 ? 4.033 15.324 -4.442 1.00 0.00 16 GLY A O 11
ATOM 11735 N N . THR A 1 19 ? 3.416 13.336 -3.586 1.00 0.00 17 THR A N 11
ATOM 11736 C CA . THR A 1 19 ? 4.757 12.988 -3.137 1.00 0.00 17 THR A CA 11
ATOM 11737 C C . THR A 1 19 ? 5.407 11.989 -4.087 1.00 0.00 17 THR A C 11
ATOM 11738 O O . THR A 1 19 ? 4.807 10.977 -4.448 1.00 0.00 17 THR A O 11
ATOM 11749 N N . HIS A 1 20 ? 6.641 12.281 -4.484 1.00 0.00 18 HIS A N 11
ATOM 11750 C CA . HIS A 1 20 ? 7.385 11.414 -5.391 1.00 0.00 18 HIS A CA 11
ATOM 11751 C C . HIS A 1 20 ? 7.450 9.983 -4.861 1.00 0.00 18 HIS A C 11
ATOM 11752 O O . HIS A 1 20 ? 7.662 9.039 -5.622 1.00 0.00 18 HIS A O 11
ATOM 11766 N N . VAL A 1 21 ? 7.268 9.830 -3.553 1.00 0.00 19 VAL A N 11
ATOM 11767 C CA . VAL A 1 21 ? 7.310 8.518 -2.924 1.00 0.00 19 VAL A CA 11
ATOM 11768 C C . VAL A 1 21 ? 6.279 7.575 -3.536 1.00 0.00 19 VAL A C 11
ATOM 11769 O O . VAL A 1 21 ? 5.277 8.014 -4.101 1.00 0.00 19 VAL A O 11
ATOM 11782 N N . CYS A 1 22 ? 6.533 6.276 -3.416 1.00 0.00 20 CYS A N 11
ATOM 11783 C CA . CYS A 1 22 ? 5.628 5.267 -3.951 1.00 0.00 20 CYS A CA 11
ATOM 11784 C C . CYS A 1 22 ? 5.147 4.334 -2.847 1.00 0.00 20 CYS A C 11
ATOM 11785 O O . CYS A 1 22 ? 5.946 3.820 -2.064 1.00 0.00 20 CYS A O 11
ATOM 11792 N N . VAL A 1 23 ? 3.840 4.115 -2.791 1.00 0.00 21 VAL A N 11
ATOM 11793 C CA . VAL A 1 23 ? 3.262 3.240 -1.783 1.00 0.00 21 VAL A CA 11
ATOM 11794 C C . VAL A 1 23 ? 2.737 1.951 -2.422 1.00 0.00 21 VAL A C 11
ATOM 11795 O O . VAL A 1 23 ? 1.851 1.985 -3.275 1.00 0.00 21 VAL A O 11
ATOM 11808 N N . PRO A 1 24 ? 3.293 0.795 -2.019 1.00 0.00 22 PRO A N 11
ATOM 11809 C CA . PRO A 1 24 ? 2.898 -0.514 -2.556 1.00 0.00 22 PRO A CA 11
ATOM 11810 C C . PRO A 1 24 ? 1.395 -0.757 -2.492 1.00 0.00 22 PRO A C 11
ATOM 11811 O O . PRO A 1 24 ? 0.684 -0.129 -1.707 1.00 0.00 22 PRO A O 11
ATOM 11822 N N . GLU A 1 25 ? 0.920 -1.681 -3.324 1.00 0.00 23 GLU A N 11
ATOM 11823 C CA . GLU A 1 25 ? -0.497 -2.020 -3.366 1.00 0.00 23 GLU A CA 11
ATOM 11824 C C . GLU A 1 25 ? -0.943 -2.640 -2.046 1.00 0.00 23 GLU A C 11
ATOM 11825 O O . GLU A 1 25 ? -2.091 -2.484 -1.632 1.00 0.00 23 GLU A O 11
ATOM 11837 N N . ARG A 1 26 ? -0.027 -3.336 -1.384 1.00 0.00 24 ARG A N 11
ATOM 11838 C CA . ARG A 1 26 ? -0.329 -3.967 -0.106 1.00 0.00 24 ARG A CA 11
ATOM 11839 C C . ARG A 1 26 ? -0.479 -2.907 0.984 1.00 0.00 24 ARG A C 11
ATOM 11840 O O . ARG A 1 26 ? -1.123 -3.137 2.007 1.00 0.00 24 ARG A O 11
ATOM 11861 N N . TRP A 1 27 ? 0.118 -1.742 0.755 1.00 0.00 25 TRP A N 11
ATOM 11862 C CA . TRP A 1 27 ? 0.047 -0.648 1.712 1.00 0.00 25 TRP A CA 11
ATOM 11863 C C . TRP A 1 27 ? -1.191 0.214 1.466 1.00 0.00 25 TRP A C 11
ATOM 11864 O O . TRP A 1 27 ? -1.501 1.105 2.255 1.00 0.00 25 TRP A O 11
ATOM 11885 N N . LEU A 1 28 ? -1.897 -0.054 0.369 1.00 0.00 26 LEU A N 11
ATOM 11886 C CA . LEU A 1 28 ? -3.096 0.702 0.033 1.00 0.00 26 LEU A CA 11
ATOM 11887 C C . LEU A 1 28 ? -4.167 0.525 1.103 1.00 0.00 26 LEU A C 11
ATOM 11888 O O . LEU A 1 28 ? -4.497 1.464 1.822 1.00 0.00 26 LEU A O 11
ATOM 11904 N N . CYS A 1 29 ? -4.704 -0.685 1.201 1.00 0.00 27 CYS A N 11
ATOM 11905 C CA . CYS A 1 29 ? -5.740 -0.986 2.183 1.00 0.00 27 CYS A CA 11
ATOM 11906 C C . CYS A 1 29 ? -5.177 -1.814 3.335 1.00 0.00 27 CYS A C 11
ATOM 11907 O O . CYS A 1 29 ? -5.757 -2.827 3.728 1.00 0.00 27 CYS A O 11
ATOM 11914 N N . ASP A 1 30 ? -4.044 -1.376 3.872 1.00 0.00 28 ASP A N 11
ATOM 11915 C CA . ASP A 1 30 ? -3.403 -2.075 4.980 1.00 0.00 28 ASP A CA 11
ATOM 11916 C C . ASP A 1 30 ? -4.087 -1.735 6.304 1.00 0.00 28 ASP A C 11
ATOM 11917 O O . ASP A 1 30 ? -4.032 -2.510 7.258 1.00 0.00 28 ASP A O 11
ATOM 11926 N N . GLY A 1 31 ? -4.729 -0.572 6.353 1.00 0.00 29 GLY A N 11
ATOM 11927 C CA . GLY A 1 31 ? -5.411 -0.152 7.562 1.00 0.00 29 GLY A CA 11
ATOM 11928 C C . GLY A 1 31 ? -4.785 1.080 8.189 1.00 0.00 29 GLY A C 11
ATOM 11929 O O . GLY A 1 31 ? -5.056 1.401 9.346 1.00 0.00 29 GLY A O 11
ATOM 11933 N N . ASP A 1 32 ? -3.946 1.773 7.424 1.00 0.00 30 ASP A N 11
ATOM 11934 C CA . ASP A 1 32 ? -3.282 2.977 7.912 1.00 0.00 30 ASP A CA 11
ATOM 11935 C C . ASP A 1 32 ? -2.875 3.880 6.752 1.00 0.00 30 ASP A C 11
ATOM 11936 O O . ASP A 1 32 ? -2.484 3.401 5.690 1.00 0.00 30 ASP A O 11
ATOM 11945 N N . LYS A 1 33 ? -2.971 5.188 6.958 1.00 0.00 31 LYS A N 11
ATOM 11946 C CA . LYS A 1 33 ? -2.613 6.149 5.921 1.00 0.00 31 LYS A CA 11
ATOM 11947 C C . LYS A 1 33 ? -1.099 6.247 5.768 1.00 0.00 31 LYS A C 11
ATOM 11948 O O . LYS A 1 33 ? -0.463 7.139 6.329 1.00 0.00 31 LYS A O 11
ATOM 11967 N N . ASP A 1 34 ? -0.532 5.323 5.003 1.00 0.00 32 ASP A N 11
ATOM 11968 C CA . ASP A 1 34 ? 0.908 5.298 4.769 1.00 0.00 32 ASP A CA 11
ATOM 11969 C C . ASP A 1 34 ? 1.346 6.476 3.901 1.00 0.00 32 ASP A C 11
ATOM 11970 O O . ASP A 1 34 ? 2.531 6.800 3.834 1.00 0.00 32 ASP A O 11
ATOM 11979 N N . CYS A 1 35 ? 0.389 7.119 3.241 1.00 0.00 33 CYS A N 11
ATOM 11980 C CA . CYS A 1 35 ? 0.690 8.263 2.391 1.00 0.00 33 CYS A CA 11
ATOM 11981 C C . CYS A 1 35 ? 0.492 9.564 3.160 1.00 0.00 33 CYS A C 11
ATOM 11982 O O . CYS A 1 35 ? -0.041 9.565 4.269 1.00 0.00 33 CYS A O 11
ATOM 11989 N N . ALA A 1 36 ? 0.927 10.668 2.567 1.00 0.00 34 ALA A N 11
ATOM 11990 C CA . ALA A 1 36 ? 0.801 11.975 3.198 1.00 0.00 34 ALA A CA 11
ATOM 11991 C C . ALA A 1 36 ? -0.651 12.292 3.540 1.00 0.00 34 ALA A C 11
ATOM 11992 O O . ALA A 1 36 ? -0.936 12.924 4.557 1.00 0.00 34 ALA A O 11
ATOM 11999 N N . ASP A 1 37 ? -1.566 11.853 2.682 1.00 0.00 35 ASP A N 11
ATOM 12000 C CA . ASP A 1 37 ? -2.989 12.097 2.892 1.00 0.00 35 ASP A CA 11
ATOM 12001 C C . ASP A 1 37 ? -3.791 10.800 2.819 1.00 0.00 35 ASP A C 11
ATOM 12002 O O . ASP A 1 37 ? -4.927 10.789 2.345 1.00 0.00 35 ASP A O 11
ATOM 12011 N N . GLY A 1 38 ? -3.197 9.709 3.293 1.00 0.00 36 GLY A N 11
ATOM 12012 C CA . GLY A 1 38 ? -3.879 8.428 3.271 1.00 0.00 36 GLY A CA 11
ATOM 12013 C C . GLY A 1 38 ? -4.278 8.000 1.873 1.00 0.00 36 GLY A C 11
ATOM 12014 O O . GLY A 1 38 ? -5.223 7.231 1.700 1.00 0.00 36 GLY A O 11
ATOM 12018 N N . ALA A 1 39 ? -3.553 8.491 0.873 1.00 0.00 37 ALA A N 11
ATOM 12019 C CA . ALA A 1 39 ? -3.836 8.146 -0.515 1.00 0.00 37 ALA A CA 11
ATOM 12020 C C . ALA A 1 39 ? -3.838 6.635 -0.707 1.00 0.00 37 ALA A C 11
ATOM 12021 O O . ALA A 1 39 ? -4.622 6.097 -1.489 1.00 0.00 37 ALA A O 11
ATOM 12028 N N . ASP A 1 40 ? -2.963 5.955 0.026 1.00 0.00 38 ASP A N 11
ATOM 12029 C CA . ASP A 1 40 ? -2.870 4.504 -0.048 1.00 0.00 38 ASP A CA 11
ATOM 12030 C C . ASP A 1 40 ? -4.183 3.876 0.402 1.00 0.00 38 ASP A C 11
ATOM 12031 O O . ASP A 1 40 ? -4.673 2.925 -0.206 1.00 0.00 38 ASP A O 11
ATOM 12040 N N . GLU A 1 41 ? -4.754 4.432 1.464 1.00 0.00 39 GLU A N 11
ATOM 12041 C CA . GLU A 1 41 ? -6.022 3.946 1.995 1.00 0.00 39 GLU A CA 11
ATOM 12042 C C . GLU A 1 41 ? -7.198 4.633 1.302 1.00 0.00 39 GLU A C 11
ATOM 12043 O O . GLU A 1 41 ? -8.358 4.329 1.580 1.00 0.00 39 GLU A O 11
ATOM 12055 N N . SER A 1 42 ? -6.889 5.556 0.394 1.00 0.00 40 SER A N 11
ATOM 12056 C CA . SER A 1 42 ? -7.914 6.279 -0.344 1.00 0.00 40 SER A CA 11
ATOM 12057 C C . SER A 1 42 ? -8.222 5.579 -1.659 1.00 0.00 40 SER A C 11
ATOM 12058 O O . SER A 1 42 ? -7.493 4.683 -2.084 1.00 0.00 40 SER A O 11
ATOM 12066 N N . ILE A 1 43 ? -9.305 5.994 -2.299 1.00 0.00 41 ILE A N 11
ATOM 12067 C CA . ILE A 1 43 ? -9.712 5.410 -3.565 1.00 0.00 41 ILE A CA 11
ATOM 12068 C C . ILE A 1 43 ? -8.770 5.823 -4.691 1.00 0.00 41 ILE A C 11
ATOM 12069 O O . ILE A 1 43 ? -8.652 5.131 -5.702 1.00 0.00 41 ILE A O 11
ATOM 12085 N N . ALA A 1 44 ? -8.094 6.954 -4.504 1.00 0.00 42 ALA A N 11
ATOM 12086 C CA . ALA A 1 44 ? -7.153 7.461 -5.496 1.00 0.00 42 ALA A CA 11
ATOM 12087 C C . ALA A 1 44 ? -6.178 6.372 -5.934 1.00 0.00 42 ALA A C 11
ATOM 12088 O O . ALA A 1 44 ? -5.659 6.399 -7.050 1.00 0.00 42 ALA A O 11
ATOM 12095 N N . ALA A 1 45 ? -5.936 5.418 -5.042 1.00 0.00 43 ALA A N 11
ATOM 12096 C CA . ALA A 1 45 ? -5.025 4.317 -5.322 1.00 0.00 43 ALA A CA 11
ATOM 12097 C C . ALA A 1 45 ? -5.777 3.090 -5.826 1.00 0.00 43 ALA A C 11
ATOM 12098 O O . ALA A 1 45 ? -5.204 2.229 -6.494 1.00 0.00 43 ALA A O 11
ATOM 12105 N N . GLY A 1 46 ? -7.062 3.011 -5.494 1.00 0.00 44 GLY A N 11
ATOM 12106 C CA . GLY A 1 46 ? -7.868 1.880 -5.913 1.00 0.00 44 GLY A CA 11
ATOM 12107 C C . GLY A 1 46 ? -8.203 0.966 -4.754 1.00 0.00 44 GLY A C 11
ATOM 12108 O O . GLY A 1 46 ? -8.270 -0.254 -4.910 1.00 0.00 44 GLY A O 11
ATOM 12112 N N . CYS A 1 47 ? -8.409 1.563 -3.585 1.00 0.00 45 CYS A N 11
ATOM 12113 C CA . CYS A 1 47 ? -8.734 0.809 -2.380 1.00 0.00 45 CYS A CA 11
ATOM 12114 C C . CYS A 1 47 ? -10.214 0.419 -2.342 1.00 0.00 45 CYS A C 11
ATOM 12115 O O . CYS A 1 47 ? -10.668 -0.216 -1.391 1.00 0.00 45 CYS A O 11
ATOM 12122 N N . LEU A 1 48 ? -10.963 0.806 -3.374 1.00 0.00 46 LEU A N 11
ATOM 12123 C CA . LEU A 1 48 ? -12.390 0.499 -3.448 1.00 0.00 46 LEU A CA 11
ATOM 12124 C C . LEU A 1 48 ? -13.177 1.254 -2.377 1.00 0.00 46 LEU A C 11
ATOM 12125 O O . LEU A 1 48 ? -14.351 0.967 -2.142 1.00 0.00 46 LEU A O 11
ATOM 12141 N N . TYR A 1 49 ? -12.527 2.220 -1.734 1.00 0.00 47 TYR A N 11
ATOM 12142 C CA . TYR A 1 49 ? -13.166 3.016 -0.693 1.00 0.00 47 TYR A CA 11
ATOM 12143 C C . TYR A 1 49 ? -12.198 4.068 -0.160 1.00 0.00 47 TYR A C 11
ATOM 12144 O O . TYR A 1 49 ? -11.123 4.275 -0.722 1.00 0.00 47 TYR A O 11
ATOM 12162 N N . ASN A 1 50 ? -12.583 4.729 0.926 1.00 0.00 48 ASN A N 11
ATOM 12163 C CA . ASN A 1 50 ? -11.741 5.756 1.529 1.00 0.00 48 ASN A CA 11
ATOM 12164 C C . ASN A 1 50 ? -12.393 6.328 2.785 1.00 0.00 48 ASN A C 11
ATOM 12165 O O . ASN A 1 50 ? -11.718 6.594 3.779 1.00 0.00 48 ASN A O 11
ATOM 12176 N N . SER A 1 51 ? -13.707 6.515 2.732 1.00 0.00 49 SER A N 11
ATOM 12177 C CA . SER A 1 51 ? -14.447 7.055 3.867 1.00 0.00 49 SER A CA 11
ATOM 12178 C C . SER A 1 51 ? -14.991 5.934 4.746 1.00 0.00 49 SER A C 11
ATOM 12179 O O . SER A 1 51 ? -14.483 5.688 5.841 1.00 0.00 49 SER A O 11
ATOM 12187 N N . THR A 1 52 ? -16.026 5.258 4.261 1.00 0.00 50 THR A N 11
ATOM 12188 C CA . THR A 1 52 ? -16.640 4.163 5.004 1.00 0.00 50 THR A CA 11
ATOM 12189 C C . THR A 1 52 ? -15.736 2.934 5.011 1.00 0.00 50 THR A C 11
ATOM 12190 O O . THR A 1 52 ? -15.128 2.593 3.996 1.00 0.00 50 THR A O 11
ATOM 12201 N N . GLY A 1 53 ? -15.654 2.273 6.161 1.00 0.00 51 GLY A N 11
ATOM 12202 C CA . GLY A 1 53 ? -14.824 1.088 6.277 1.00 0.00 51 GLY A CA 11
ATOM 12203 C C . GLY A 1 53 ? -13.538 1.348 7.037 1.00 0.00 51 GLY A C 11
ATOM 12204 O O . GLY A 1 53 ? -12.958 0.431 7.618 1.00 0.00 51 GLY A O 11
ATOM 12208 N N . SER A 1 54 ? -13.089 2.600 7.030 1.00 0.00 52 SER A N 11
ATOM 12209 C CA . SER A 1 54 ? -11.861 2.979 7.722 1.00 0.00 52 SER A CA 11
ATOM 12210 C C . SER A 1 54 ? -10.645 2.329 7.067 1.00 0.00 52 SER A C 11
ATOM 12211 O O . SER A 1 54 ? -9.884 2.987 6.359 1.00 0.00 52 SER A O 11
ATOM 12219 N N . GLY A 1 55 ? -10.469 1.033 7.309 1.00 0.00 53 GLY A N 11
ATOM 12220 C CA . GLY A 1 55 ? -9.344 0.318 6.735 1.00 0.00 53 GLY A CA 11
ATOM 12221 C C . GLY A 1 55 ? -9.751 -0.999 6.100 1.00 0.00 53 GLY A C 11
ATOM 12222 O O . GLY A 1 55 ? -8.923 -1.894 5.930 1.00 0.00 53 GLY A O 11
ATOM 12226 N N . SER A 1 56 ? -11.028 -1.118 5.749 1.00 0.00 54 SER A N 11
ATOM 12227 C CA . SER A 1 56 ? -11.544 -2.335 5.129 1.00 0.00 54 SER A CA 11
ATOM 12228 C C . SER A 1 56 ? -13.022 -2.181 4.780 1.00 0.00 54 SER A C 11
ATOM 12229 O O . SER A 1 56 ? -13.873 -2.909 5.292 1.00 0.00 54 SER A O 11
ATOM 12237 N N . GLY A 1 57 ? -13.321 -1.225 3.905 1.00 0.00 55 GLY A N 11
ATOM 12238 C CA . GLY A 1 57 ? -14.696 -0.990 3.505 1.00 0.00 55 GLY A CA 11
ATOM 12239 C C . GLY A 1 57 ? -15.055 -1.682 2.205 1.00 0.00 55 GLY A C 11
ATOM 12240 O O . GLY A 1 57 ? -15.945 -1.234 1.482 1.00 0.00 55 GLY A O 11
ATOM 12244 N N . SER A 1 58 ? -14.364 -2.777 1.906 1.00 0.00 56 SER A N 11
ATOM 12245 C CA . SER A 1 58 ? -14.618 -3.532 0.684 1.00 0.00 56 SER A CA 11
ATOM 12246 C C . SER A 1 58 ? -14.942 -4.988 1.007 1.00 0.00 56 SER A C 11
ATOM 12247 O O . SER A 1 58 ? -16.057 -5.453 0.772 1.00 0.00 56 SER A O 11
ATOM 12255 N N . GLY A 1 59 ? -13.960 -5.702 1.549 1.00 0.00 57 GLY A N 11
ATOM 12256 C CA . GLY A 1 59 ? -14.163 -7.096 1.897 1.00 0.00 57 GLY A CA 11
ATOM 12257 C C . GLY A 1 59 ? -13.097 -8.004 1.316 1.00 0.00 57 GLY A C 11
ATOM 12258 O O . GLY A 1 59 ? -11.908 -7.691 1.369 1.00 0.00 57 GLY A O 11
ATOM 12262 N N . SER A 1 60 ? -13.525 -9.134 0.762 1.00 0.00 129 SER A N 11
ATOM 12263 C CA . SER A 1 60 ? -12.603 -10.096 0.169 1.00 0.00 129 SER A CA 11
ATOM 12264 C C . SER A 1 60 ? -11.750 -9.445 -0.915 1.00 0.00 129 SER A C 11
ATOM 12265 O O . SER A 1 60 ? -10.529 -9.605 -0.936 1.00 0.00 129 SER A O 11
ATOM 12273 N N . THR A 1 61 ? -12.398 -8.713 -1.816 1.00 0.00 130 THR A N 11
ATOM 12274 C CA . THR A 1 61 ? -11.694 -8.042 -2.903 1.00 0.00 130 THR A CA 11
ATOM 12275 C C . THR A 1 61 ? -10.556 -7.176 -2.370 1.00 0.00 130 THR A C 11
ATOM 12276 O O . THR A 1 61 ? -9.511 -7.047 -3.007 1.00 0.00 130 THR A O 11
ATOM 12287 N N . GLU A 1 62 ? -10.765 -6.588 -1.197 1.00 0.00 131 GLU A N 11
ATOM 12288 C CA . GLU A 1 62 ? -9.753 -5.740 -0.578 1.00 0.00 131 GLU A CA 11
ATOM 12289 C C . GLU A 1 62 ? -8.459 -6.514 -0.362 1.00 0.00 131 GLU A C 11
ATOM 12290 O O . GLU A 1 62 ? -7.391 -6.099 -0.812 1.00 0.00 131 GLU A O 11
ATOM 12302 N N . GLU A 1 63 ? -8.565 -7.643 0.329 1.00 0.00 132 GLU A N 11
ATOM 12303 C CA . GLU A 1 63 ? -7.406 -8.480 0.605 1.00 0.00 132 GLU A CA 11
ATOM 12304 C C . GLU A 1 63 ? -6.894 -9.132 -0.673 1.00 0.00 132 GLU A C 11
ATOM 12305 O O . GLU A 1 63 ? -5.702 -9.372 -0.824 1.00 0.00 132 GLU A O 11
ATOM 12317 N N . LEU A 1 64 ? -7.804 -9.418 -1.592 1.00 0.00 133 LEU A N 11
ATOM 12318 C CA . LEU A 1 64 ? -7.438 -10.048 -2.856 1.00 0.00 133 LEU A CA 11
ATOM 12319 C C . LEU A 1 64 ? -6.341 -9.263 -3.575 1.00 0.00 133 LEU A C 11
ATOM 12320 O O . LEU A 1 64 ? -5.458 -9.848 -4.202 1.00 0.00 133 LEU A O 11
ATOM 12336 N N . ARG A 1 65 ? -6.406 -7.939 -3.486 1.00 0.00 134 ARG A N 11
ATOM 12337 C CA . ARG A 1 65 ? -5.421 -7.079 -4.135 1.00 0.00 134 ARG A CA 11
ATOM 12338 C C . ARG A 1 65 ? -4.297 -6.691 -3.176 1.00 0.00 134 ARG A C 11
ATOM 12339 O O . ARG A 1 65 ? -3.136 -6.592 -3.572 1.00 0.00 134 ARG A O 11
ATOM 12360 N N . VAL A 1 66 ? -4.654 -6.461 -1.918 1.00 0.00 135 VAL A N 11
ATOM 12361 C CA . VAL A 1 66 ? -3.684 -6.068 -0.901 1.00 0.00 135 VAL A CA 11
ATOM 12362 C C . VAL A 1 66 ? -2.832 -7.253 -0.440 1.00 0.00 135 VAL A C 11
ATOM 12363 O O . VAL A 1 66 ? -1.642 -7.103 -0.165 1.00 0.00 135 VAL A O 11
ATOM 12376 N N . ARG A 1 67 ? -3.452 -8.424 -0.349 1.00 0.00 136 ARG A N 11
ATOM 12377 C CA . ARG A 1 67 ? -2.761 -9.633 0.091 1.00 0.00 136 ARG A CA 11
ATOM 12378 C C . ARG A 1 67 ? -1.659 -10.040 -0.884 1.00 0.00 136 ARG A C 11
ATOM 12379 O O . ARG A 1 67 ? -0.655 -10.630 -0.485 1.00 0.00 136 ARG A O 11
ATOM 12400 N N . LEU A 1 68 ? -1.853 -9.735 -2.162 1.00 0.00 137 LEU A N 11
ATOM 12401 C CA . LEU A 1 68 ? -0.870 -10.085 -3.182 1.00 0.00 137 LEU A CA 11
ATOM 12402 C C . LEU A 1 68 ? 0.436 -9.324 -2.978 1.00 0.00 137 LEU A C 11
ATOM 12403 O O . LEU A 1 68 ? 1.517 -9.908 -3.031 1.00 0.00 137 LEU A O 11
ATOM 12419 N N . ALA A 1 69 ? 0.331 -8.018 -2.754 1.00 0.00 138 ALA A N 11
ATOM 12420 C CA . ALA A 1 69 ? 1.510 -7.181 -2.556 1.00 0.00 138 ALA A CA 11
ATOM 12421 C C . ALA A 1 69 ? 2.174 -7.427 -1.202 1.00 0.00 138 ALA A C 11
ATOM 12422 O O . ALA A 1 69 ? 3.223 -6.853 -0.909 1.00 0.00 138 ALA A O 11
ATOM 12429 N N . SER A 1 70 ? 1.572 -8.280 -0.380 1.00 0.00 139 SER A N 11
ATOM 12430 C CA . SER A 1 70 ? 2.127 -8.589 0.932 1.00 0.00 139 SER A CA 11
ATOM 12431 C C . SER A 1 70 ? 3.272 -9.599 0.826 1.00 0.00 139 SER A C 11
ATOM 12432 O O . SER A 1 70 ? 4.021 -9.800 1.782 1.00 0.00 139 SER A O 11
ATOM 12440 N N . HIS A 1 71 ? 3.398 -10.238 -0.336 1.00 0.00 140 HIS A N 11
ATOM 12441 C CA . HIS A 1 71 ? 4.446 -11.233 -0.556 1.00 0.00 140 HIS A CA 11
ATOM 12442 C C . HIS A 1 71 ? 5.836 -10.681 -0.244 1.00 0.00 140 HIS A C 11
ATOM 12443 O O . HIS A 1 71 ? 6.694 -11.404 0.265 1.00 0.00 140 HIS A O 11
ATOM 12457 N N . LEU A 1 72 ? 6.066 -9.409 -0.555 1.00 0.00 141 LEU A N 11
ATOM 12458 C CA . LEU A 1 72 ? 7.366 -8.794 -0.305 1.00 0.00 141 LEU A CA 11
ATOM 12459 C C . LEU A 1 72 ? 7.226 -7.382 0.257 1.00 0.00 141 LEU A C 11
ATOM 12460 O O . LEU A 1 72 ? 7.760 -7.076 1.323 1.00 0.00 141 LEU A O 11
ATOM 12476 N N . ARG A 1 73 ? 6.523 -6.522 -0.478 1.00 0.00 142 ARG A N 11
ATOM 12477 C CA . ARG A 1 73 ? 6.325 -5.128 -0.071 1.00 0.00 142 ARG A CA 11
ATOM 12478 C C . ARG A 1 73 ? 6.125 -4.997 1.439 1.00 0.00 142 ARG A C 11
ATOM 12479 O O . ARG A 1 73 ? 6.557 -4.018 2.046 1.00 0.00 142 ARG A O 11
ATOM 12500 N N . LYS A 1 74 ? 5.476 -5.989 2.039 1.00 0.00 143 LYS A N 11
ATOM 12501 C CA . LYS A 1 74 ? 5.234 -5.976 3.477 1.00 0.00 143 LYS A CA 11
ATOM 12502 C C . LYS A 1 74 ? 6.255 -6.844 4.206 1.00 0.00 143 LYS A C 11
ATOM 12503 O O . LYS A 1 74 ? 6.817 -6.438 5.223 1.00 0.00 143 LYS A O 11
ATOM 12522 N N . LEU A 1 75 ? 6.490 -8.041 3.678 1.00 0.00 144 LEU A N 11
ATOM 12523 C CA . LEU A 1 75 ? 7.444 -8.968 4.277 1.00 0.00 144 LEU A CA 11
ATOM 12524 C C . LEU A 1 75 ? 8.859 -8.399 4.228 1.00 0.00 144 LEU A C 11
ATOM 12525 O O . LEU A 1 75 ? 9.488 -8.184 5.264 1.00 0.00 144 LEU A O 11
ATOM 12541 N N . ARG A 1 76 ? 9.351 -8.158 3.017 1.00 0.00 145 ARG A N 11
ATOM 12542 C CA . ARG A 1 76 ? 10.691 -7.613 2.830 1.00 0.00 145 ARG A CA 11
ATOM 12543 C C . ARG A 1 76 ? 10.632 -6.127 2.489 1.00 0.00 145 ARG A C 11
ATOM 12544 O O . ARG A 1 76 ? 9.579 -5.606 2.121 1.00 0.00 145 ARG A O 11
ATOM 12565 N N . LYS A 1 77 ? 11.768 -5.449 2.615 1.00 0.00 146 LYS A N 11
ATOM 12566 C CA . LYS A 1 77 ? 11.843 -4.023 2.321 1.00 0.00 146 LYS A CA 11
ATOM 12567 C C . LYS A 1 77 ? 13.003 -3.721 1.376 1.00 0.00 146 LYS A C 11
ATOM 12568 O O . LYS A 1 77 ? 14.070 -3.287 1.809 1.00 0.00 146 LYS A O 11
ATOM 12587 N N . ARG A 1 78 ? 12.783 -3.955 0.085 1.00 0.00 147 ARG A N 11
ATOM 12588 C CA . ARG A 1 78 ? 13.806 -3.711 -0.929 1.00 0.00 147 ARG A CA 11
ATOM 12589 C C . ARG A 1 78 ? 15.004 -4.637 -0.734 1.00 0.00 147 ARG A C 11
ATOM 12590 O O . ARG A 1 78 ? 15.180 -5.604 -1.476 1.00 0.00 147 ARG A O 11
ATOM 12611 N N . LEU A 1 79 ? 15.825 -4.335 0.265 1.00 0.00 148 LEU A N 11
ATOM 12612 C CA . LEU A 1 79 ? 17.006 -5.139 0.555 1.00 0.00 148 LEU A CA 11
ATOM 12613 C C . LEU A 1 79 ? 17.486 -4.903 1.983 1.00 0.00 148 LEU A C 11
ATOM 12614 O O . LEU A 1 79 ? 17.473 -5.813 2.811 1.00 0.00 148 LEU A O 11
ATOM 12630 N N . LEU A 1 80 ? 17.908 -3.675 2.263 1.00 0.00 149 LEU A N 11
ATOM 12631 C CA . LEU A 1 80 ? 18.392 -3.316 3.590 1.00 0.00 149 LEU A CA 11
ATOM 12632 C C . LEU A 1 80 ? 17.285 -3.459 4.629 1.00 0.00 149 LEU A C 11
ATOM 12633 O O . LEU A 1 80 ? 16.099 -3.428 4.237 1.00 0.00 149 LEU A O 11
ATOM 12651 N N . GLY A 1 1 ? 5.363 9.725 4.803 1.00 0.00 1 GLY A N 12
ATOM 12652 C CA . GLY A 1 1 ? 4.531 10.398 5.839 1.00 0.00 1 GLY A CA 12
ATOM 12653 C C . GLY A 1 1 ? 4.220 9.491 7.013 1.00 0.00 1 GLY A C 12
ATOM 12654 O O . GLY A 1 1 ? 3.984 9.963 8.125 1.00 0.00 1 GLY A O 12
ATOM 12660 N N . SER A 1 2 ? 4.219 8.185 6.765 1.00 0.00 2 SER A N 12
ATOM 12661 C CA . SER A 1 2 ? 3.935 7.209 7.810 1.00 0.00 2 SER A CA 12
ATOM 12662 C C . SER A 1 2 ? 5.166 6.362 8.114 1.00 0.00 2 SER A C 12
ATOM 12663 O O . SER A 1 2 ? 5.825 6.550 9.136 1.00 0.00 2 SER A O 12
ATOM 12671 N N . LYS A 1 3 A 5.469 5.427 7.219 1.00 0.00 2 LYS A N 12
ATOM 12672 C CA . LYS A 1 3 A 6.620 4.549 7.390 1.00 0.00 2 LYS A CA 12
ATOM 12673 C C . LYS A 1 3 A 7.247 4.204 6.043 1.00 0.00 2 LYS A C 12
ATOM 12674 O O . LYS A 1 3 A 7.815 3.126 5.869 1.00 0.00 2 LYS A O 12
ATOM 12693 N N . LEU A 1 4 B 7.137 5.126 5.092 1.00 0.00 2 LEU A N 12
ATOM 12694 C CA . LEU A 1 4 B 7.691 4.919 3.759 1.00 0.00 2 LEU A CA 12
ATOM 12695 C C . LEU A 1 4 B 9.031 5.632 3.612 1.00 0.00 2 LEU A C 12
ATOM 12696 O O . LEU A 1 4 B 9.331 6.568 4.354 1.00 0.00 2 LEU A O 12
ATOM 12712 N N . GLU A 1 5 ? 9.835 5.186 2.651 1.00 0.00 3 GLU A N 12
ATOM 12713 C CA . GLU A 1 5 ? 11.143 5.787 2.412 1.00 0.00 3 GLU A CA 12
ATOM 12714 C C . GLU A 1 5 ? 11.840 5.138 1.218 1.00 0.00 3 GLU A C 12
ATOM 12715 O O . GLU A 1 5 ? 13.023 4.804 1.285 1.00 0.00 3 GLU A O 12
ATOM 12727 N N . GLY A 1 6 ? 11.103 4.964 0.124 1.00 0.00 4 GLY A N 12
ATOM 12728 C CA . GLY A 1 6 ? 11.679 4.360 -1.064 1.00 0.00 4 GLY A CA 12
ATOM 12729 C C . GLY A 1 6 ? 10.760 3.343 -1.714 1.00 0.00 4 GLY A C 12
ATOM 12730 O O . GLY A 1 6 ? 10.017 3.670 -2.640 1.00 0.00 4 GLY A O 12
ATOM 12734 N N . LYS A 1 7 ? 10.817 2.104 -1.233 1.00 0.00 5 LYS A N 12
ATOM 12735 C CA . LYS A 1 7 ? 9.992 1.028 -1.776 1.00 0.00 5 LYS A CA 12
ATOM 12736 C C . LYS A 1 7 ? 10.462 0.639 -3.174 1.00 0.00 5 LYS A C 12
ATOM 12737 O O . LYS A 1 7 ? 11.551 1.022 -3.600 1.00 0.00 5 LYS A O 12
ATOM 12756 N N . THR A 1 8 ? 9.637 -0.124 -3.883 1.00 0.00 6 THR A N 12
ATOM 12757 C CA . THR A 1 8 ? 9.977 -0.562 -5.233 1.00 0.00 6 THR A CA 12
ATOM 12758 C C . THR A 1 8 ? 9.326 0.349 -6.272 1.00 0.00 6 THR A C 12
ATOM 12759 O O . THR A 1 8 ? 9.966 0.765 -7.237 1.00 0.00 6 THR A O 12
ATOM 12770 N N . CYS A 1 9 ? 8.051 0.659 -6.059 1.00 0.00 7 CYS A N 12
ATOM 12771 C CA . CYS A 1 9 ? 7.303 1.527 -6.966 1.00 0.00 7 CYS A CA 12
ATOM 12772 C C . CYS A 1 9 ? 7.334 0.997 -8.397 1.00 0.00 7 CYS A C 12
ATOM 12773 O O . CYS A 1 9 ? 7.126 1.748 -9.350 1.00 0.00 7 CYS A O 12
ATOM 12780 N N . GLY A 1 10 ? 7.584 -0.300 -8.544 1.00 0.00 8 GLY A N 12
ATOM 12781 C CA . GLY A 1 10 ? 7.625 -0.901 -9.865 1.00 0.00 8 GLY A CA 12
ATOM 12782 C C . GLY A 1 10 ? 6.386 -1.726 -10.150 1.00 0.00 8 GLY A C 12
ATOM 12783 O O . GLY A 1 10 ? 5.464 -1.254 -10.816 1.00 0.00 8 GLY A O 12
ATOM 12787 N N . PRO A 1 11 ? 6.326 -2.967 -9.641 1.00 0.00 9 PRO A N 12
ATOM 12788 C CA . PRO A 1 11 ? 5.172 -3.848 -9.838 1.00 0.00 9 PRO A CA 12
ATOM 12789 C C . PRO A 1 11 ? 3.926 -3.283 -9.156 1.00 0.00 9 PRO A C 12
ATOM 12790 O O . PRO A 1 11 ? 3.732 -2.069 -9.133 1.00 0.00 9 PRO A O 12
ATOM 12801 N N . SER A 1 12 ? 3.088 -4.155 -8.598 1.00 0.00 10 SER A N 12
ATOM 12802 C CA . SER A 1 12 ? 1.875 -3.716 -7.916 1.00 0.00 10 SER A CA 12
ATOM 12803 C C . SER A 1 12 ? 2.202 -2.697 -6.825 1.00 0.00 10 SER A C 12
ATOM 12804 O O . SER A 1 12 ? 2.402 -3.055 -5.664 1.00 0.00 10 SER A O 12
ATOM 12812 N N . SER A 1 13 ? 2.256 -1.426 -7.211 1.00 0.00 11 SER A N 12
ATOM 12813 C CA . SER A 1 13 ? 2.559 -0.348 -6.277 1.00 0.00 11 SER A CA 12
ATOM 12814 C C . SER A 1 13 ? 1.803 0.920 -6.654 1.00 0.00 11 SER A C 12
ATOM 12815 O O . SER A 1 13 ? 1.286 1.040 -7.765 1.00 0.00 11 SER A O 12
ATOM 12823 N N . PHE A 1 14 ? 1.742 1.864 -5.722 1.00 0.00 12 PHE A N 12
ATOM 12824 C CA . PHE A 1 14 ? 1.048 3.124 -5.954 1.00 0.00 12 PHE A CA 12
ATOM 12825 C C . PHE A 1 14 ? 1.888 4.301 -5.465 1.00 0.00 12 PHE A C 12
ATOM 12826 O O . PHE A 1 14 ? 2.372 4.302 -4.335 1.00 0.00 12 PHE A O 12
ATOM 12843 N N . SER A 1 15 ? 2.055 5.303 -6.320 1.00 0.00 13 SER A N 12
ATOM 12844 C CA . SER A 1 15 ? 2.834 6.482 -5.965 1.00 0.00 13 SER A CA 12
ATOM 12845 C C . SER A 1 15 ? 2.009 7.440 -5.107 1.00 0.00 13 SER A C 12
ATOM 12846 O O . SER A 1 15 ? 0.999 7.979 -5.559 1.00 0.00 13 SER A O 12
ATOM 12854 N N . CYS A 1 16 ? 2.445 7.647 -3.865 1.00 0.00 14 CYS A N 12
ATOM 12855 C CA . CYS A 1 16 ? 1.744 8.539 -2.945 1.00 0.00 14 CYS A CA 12
ATOM 12856 C C . CYS A 1 16 ? 1.555 9.924 -3.573 1.00 0.00 14 CYS A C 12
ATOM 12857 O O . CYS A 1 16 ? 2.523 10.564 -3.983 1.00 0.00 14 CYS A O 12
ATOM 12864 N N . PRO A 1 17 ? 0.299 10.402 -3.663 1.00 0.00 15 PRO A N 12
ATOM 12865 C CA . PRO A 1 17 ? -0.019 11.711 -4.251 1.00 0.00 15 PRO A CA 12
ATOM 12866 C C . PRO A 1 17 ? 0.509 12.874 -3.419 1.00 0.00 15 PRO A C 12
ATOM 12867 O O . PRO A 1 17 ? 0.418 12.866 -2.191 1.00 0.00 15 PRO A O 12
ATOM 12878 N N . GLY A 1 18 ? 1.053 13.879 -4.099 1.00 0.00 16 GLY A N 12
ATOM 12879 C CA . GLY A 1 18 ? 1.581 15.045 -3.412 1.00 0.00 16 GLY A CA 12
ATOM 12880 C C . GLY A 1 18 ? 3.017 14.863 -2.958 1.00 0.00 16 GLY A C 12
ATOM 12881 O O . GLY A 1 18 ? 3.828 15.782 -3.064 1.00 0.00 16 GLY A O 12
ATOM 12885 N N . THR A 1 19 ? 3.330 13.677 -2.448 1.00 0.00 17 THR A N 12
ATOM 12886 C CA . THR A 1 19 ? 4.673 13.379 -1.971 1.00 0.00 17 THR A CA 12
ATOM 12887 C C . THR A 1 19 ? 5.499 12.692 -3.050 1.00 0.00 17 THR A C 12
ATOM 12888 O O . THR A 1 19 ? 4.960 12.178 -4.031 1.00 0.00 17 THR A O 12
ATOM 12899 N N . HIS A 1 20 ? 6.812 12.672 -2.849 1.00 0.00 18 HIS A N 12
ATOM 12900 C CA . HIS A 1 20 ? 7.726 12.031 -3.788 1.00 0.00 18 HIS A CA 12
ATOM 12901 C C . HIS A 1 20 ? 7.946 10.571 -3.398 1.00 0.00 18 HIS A C 12
ATOM 12902 O O . HIS A 1 20 ? 8.925 9.947 -3.807 1.00 0.00 18 HIS A O 12
A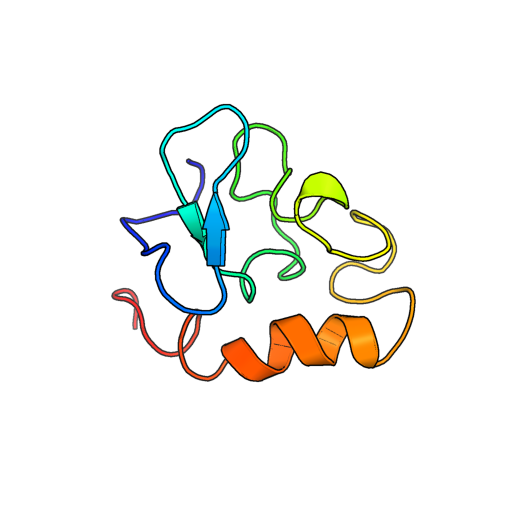TOM 12916 N N . VAL A 1 21 ? 7.033 10.043 -2.589 1.00 0.00 19 VAL A N 12
ATOM 12917 C CA . VAL A 1 21 ? 7.116 8.670 -2.118 1.00 0.00 19 VAL A CA 12
ATOM 12918 C C . VAL A 1 21 ? 6.156 7.761 -2.883 1.00 0.00 19 VAL A C 12
ATOM 12919 O O . VAL A 1 21 ? 5.140 8.216 -3.410 1.00 0.00 19 VAL A O 12
ATOM 12932 N N . CYS A 1 22 ? 6.485 6.473 -2.934 1.00 0.00 20 CYS A N 12
ATOM 12933 C CA . CYS A 1 22 ? 5.652 5.496 -3.629 1.00 0.00 20 CYS A CA 12
ATOM 12934 C C . CYS A 1 22 ? 5.294 4.338 -2.705 1.00 0.00 20 CYS A C 12
ATOM 12935 O O . CYS A 1 22 ? 6.163 3.574 -2.283 1.00 0.00 20 CYS A O 12
ATOM 12942 N N . VAL A 1 23 ? 4.009 4.220 -2.390 1.00 0.00 21 VAL A N 12
ATOM 12943 C CA . VAL A 1 23 ? 3.530 3.163 -1.511 1.00 0.00 21 VAL A CA 12
ATOM 12944 C C . VAL A 1 23 ? 3.015 1.963 -2.310 1.00 0.00 21 VAL A C 12
ATOM 12945 O O . VAL A 1 23 ? 2.205 2.118 -3.222 1.00 0.00 21 VAL A O 12
ATOM 12958 N N . PRO A 1 24 ? 3.484 0.746 -1.979 1.00 0.00 22 PRO A N 12
ATOM 12959 C CA . PRO A 1 24 ? 3.071 -0.479 -2.677 1.00 0.00 22 PRO A CA 12
ATOM 12960 C C . PRO A 1 24 ? 1.572 -0.746 -2.577 1.00 0.00 22 PRO A C 12
ATOM 12961 O O . PRO A 1 24 ? 0.867 -0.117 -1.787 1.00 0.00 22 PRO A O 12
ATOM 12972 N N . GLU A 1 25 ? 1.093 -1.688 -3.389 1.00 0.00 23 GLU A N 12
ATOM 12973 C CA . GLU A 1 25 ? -0.322 -2.047 -3.403 1.00 0.00 23 GLU A CA 12
ATOM 12974 C C . GLU A 1 25 ? -0.763 -2.624 -2.061 1.00 0.00 23 GLU A C 12
ATOM 12975 O O . GLU A 1 25 ? -1.808 -2.251 -1.532 1.00 0.00 23 GLU A O 12
ATOM 12987 N N . ARG A 1 26 ? 0.034 -3.532 -1.508 1.00 0.00 24 ARG A N 12
ATOM 12988 C CA . ARG A 1 26 ? -0.294 -4.145 -0.223 1.00 0.00 24 ARG A CA 12
ATOM 12989 C C . ARG A 1 26 ? -0.482 -3.075 0.853 1.00 0.00 24 ARG A C 12
ATOM 12990 O O . ARG A 1 26 ? -1.111 -3.320 1.882 1.00 0.00 24 ARG A O 12
ATOM 13011 N N . TRP A 1 27 ? 0.070 -1.891 0.611 1.00 0.00 25 TRP A N 12
ATOM 13012 C CA . TRP A 1 27 ? -0.033 -0.794 1.562 1.00 0.00 25 TRP A CA 12
ATOM 13013 C C . TRP A 1 27 ? -1.220 0.112 1.237 1.00 0.00 25 TRP A C 12
ATOM 13014 O O . TRP A 1 27 ? -1.373 1.176 1.832 1.00 0.00 25 TRP A O 12
ATOM 13035 N N . LEU A 1 28 ? -2.055 -0.303 0.290 1.00 0.00 26 LEU A N 12
ATOM 13036 C CA . LEU A 1 28 ? -3.213 0.490 -0.097 1.00 0.00 26 LEU A CA 12
ATOM 13037 C C . LEU A 1 28 ? -4.369 0.284 0.872 1.00 0.00 26 LEU A C 12
ATOM 13038 O O . LEU A 1 28 ? -4.804 1.221 1.535 1.00 0.00 26 LEU A O 12
ATOM 13054 N N . CYS A 1 29 ? -4.867 -0.943 0.946 1.00 0.00 27 CYS A N 12
ATOM 13055 C CA . CYS A 1 29 ? -5.980 -1.262 1.835 1.00 0.00 27 CYS A CA 12
ATOM 13056 C C . CYS A 1 29 ? -5.522 -2.136 2.999 1.00 0.00 27 CYS A C 12
ATOM 13057 O O . CYS A 1 29 ? -6.159 -3.139 3.322 1.00 0.00 27 CYS A O 12
ATOM 13064 N N . ASP A 1 30 ? -4.416 -1.752 3.630 1.00 0.00 28 ASP A N 12
ATOM 13065 C CA . ASP A 1 30 ? -3.885 -2.507 4.759 1.00 0.00 28 ASP A CA 12
ATOM 13066 C C . ASP A 1 30 ? -4.625 -2.156 6.049 1.00 0.00 28 ASP A C 12
ATOM 13067 O O . ASP A 1 30 ? -4.641 -2.939 6.999 1.00 0.00 28 ASP A O 12
ATOM 13076 N N . GLY A 1 31 ? -5.241 -0.975 6.075 1.00 0.00 29 GLY A N 12
ATOM 13077 C CA . GLY A 1 31 ? -5.975 -0.546 7.251 1.00 0.00 29 GLY A CA 12
ATOM 13078 C C . GLY A 1 31 ? -5.367 0.674 7.920 1.00 0.00 29 GLY A C 12
ATOM 13079 O O . GLY A 1 31 ? -5.566 0.895 9.115 1.00 0.00 29 GLY A O 12
ATOM 13083 N N . ASP A 1 32 ? -4.628 1.470 7.153 1.00 0.00 30 ASP A N 12
ATOM 13084 C CA . ASP A 1 32 ? -3.996 2.675 7.685 1.00 0.00 30 ASP A CA 12
ATOM 13085 C C . ASP A 1 32 ? -3.575 3.609 6.555 1.00 0.00 30 ASP A C 12
ATOM 13086 O O . ASP A 1 32 ? -3.285 3.165 5.450 1.00 0.00 30 ASP A O 12
ATOM 13095 N N . LYS A 1 33 ? -3.543 4.906 6.833 1.00 0.00 31 LYS A N 12
ATOM 13096 C CA . LYS A 1 33 ? -3.156 5.884 5.822 1.00 0.00 31 LYS A CA 12
ATOM 13097 C C . LYS A 1 33 ? -1.647 6.101 5.821 1.00 0.00 31 LYS A C 12
ATOM 13098 O O . LYS A 1 33 ? -1.127 6.924 6.574 1.00 0.00 31 LYS A O 12
ATOM 13117 N N . ASP A 1 34 ? -0.951 5.359 4.968 1.00 0.00 32 ASP A N 12
ATOM 13118 C CA . ASP A 1 34 ? 0.500 5.472 4.863 1.00 0.00 32 ASP A CA 12
ATOM 13119 C C . ASP A 1 34 ? 0.889 6.735 4.108 1.00 0.00 32 ASP A C 12
ATOM 13120 O O . ASP A 1 34 ? 1.855 7.412 4.462 1.00 0.00 32 ASP A O 12
ATOM 13129 N N . CYS A 1 35 ? 0.127 7.050 3.067 1.00 0.00 33 CYS A N 12
ATOM 13130 C CA . CYS A 1 35 ? 0.391 8.237 2.264 1.00 0.00 33 CYS A CA 12
ATOM 13131 C C . CYS A 1 35 ? 0.200 9.496 3.103 1.00 0.00 33 CYS A C 12
ATOM 13132 O O . CYS A 1 35 ? -0.028 9.420 4.310 1.00 0.00 33 CYS A O 12
ATOM 13139 N N . ALA A 1 36 ? 0.299 10.651 2.458 1.00 0.00 34 ALA A N 12
ATOM 13140 C CA . ALA A 1 36 ? 0.140 11.924 3.147 1.00 0.00 34 ALA A CA 12
ATOM 13141 C C . ALA A 1 36 ? -1.309 12.156 3.565 1.00 0.00 34 ALA A C 12
ATOM 13142 O O . ALA A 1 36 ? -1.574 12.664 4.655 1.00 0.00 34 ALA A O 12
ATOM 13149 N N . ASP A 1 37 ? -2.244 11.792 2.693 1.00 0.00 35 ASP A N 12
ATOM 13150 C CA . ASP A 1 37 ? -3.664 11.975 2.979 1.00 0.00 35 ASP A CA 12
ATOM 13151 C C . ASP A 1 37 ? -4.441 10.671 2.815 1.00 0.00 35 ASP A C 12
ATOM 13152 O O . ASP A 1 37 ? -5.584 10.674 2.359 1.00 0.00 35 ASP A O 12
ATOM 13161 N N . GLY A 1 38 ? -3.820 9.559 3.195 1.00 0.00 36 GLY A N 12
ATOM 13162 C CA . GLY A 1 38 ? -4.481 8.270 3.084 1.00 0.00 36 GLY A CA 12
ATOM 13163 C C . GLY A 1 38 ? -4.774 7.878 1.651 1.00 0.00 36 GLY A C 12
ATOM 13164 O O . GLY A 1 38 ? -5.659 7.062 1.393 1.00 0.00 36 GLY A O 12
ATOM 13168 N N . ALA A 1 39 ? -4.023 8.449 0.715 1.00 0.00 37 ALA A N 12
ATOM 13169 C CA . ALA A 1 39 ? -4.204 8.140 -0.699 1.00 0.00 37 ALA A CA 12
ATOM 13170 C C . ALA A 1 39 ? -4.140 6.637 -0.928 1.00 0.00 37 ALA A C 12
ATOM 13171 O O . ALA A 1 39 ? -4.891 6.083 -1.732 1.00 0.00 37 ALA A O 12
ATOM 13178 N N . ASP A 1 40 ? -3.242 5.982 -0.199 1.00 0.00 38 ASP A N 12
ATOM 13179 C CA . ASP A 1 40 ? -3.075 4.539 -0.296 1.00 0.00 38 ASP A CA 12
ATOM 13180 C C . ASP A 1 40 ? -4.392 3.832 -0.004 1.00 0.00 38 ASP A C 12
ATOM 13181 O O . ASP A 1 40 ? -4.784 2.904 -0.711 1.00 0.00 38 ASP A O 12
ATOM 13190 N N . GLU A 1 41 ? -5.077 4.290 1.039 1.00 0.00 39 GLU A N 12
ATOM 13191 C CA . GLU A 1 41 ? -6.360 3.715 1.423 1.00 0.00 39 GLU A CA 12
ATOM 13192 C C . GLU A 1 41 ? -7.491 4.311 0.589 1.00 0.00 39 GLU A C 12
ATOM 13193 O O . GLU A 1 41 ? -8.617 3.816 0.608 1.00 0.00 39 GLU A O 12
ATOM 13205 N N . SER A 1 42 ? -7.178 5.374 -0.150 1.00 0.00 40 SER A N 12
ATOM 13206 C CA . SER A 1 42 ? -8.160 6.034 -0.998 1.00 0.00 40 SER A CA 12
ATOM 13207 C C . SER A 1 42 ? -8.312 5.294 -2.318 1.00 0.00 40 SER A C 12
ATOM 13208 O O . SER A 1 42 ? -7.610 4.317 -2.580 1.00 0.00 40 SER A O 12
ATOM 13216 N N . ILE A 1 43 ? -9.231 5.767 -3.146 1.00 0.00 41 ILE A N 12
ATOM 13217 C CA . ILE A 1 43 ? -9.476 5.155 -4.440 1.00 0.00 41 ILE A CA 12
ATOM 13218 C C . ILE A 1 43 ? -8.411 5.566 -5.451 1.00 0.00 41 ILE A C 12
ATOM 13219 O O . ILE A 1 43 ? -8.170 4.867 -6.435 1.00 0.00 41 ILE A O 12
ATOM 13235 N N . ALA A 1 44 ? -7.769 6.703 -5.194 1.00 0.00 42 ALA A N 12
ATOM 13236 C CA . ALA A 1 44 ? -6.721 7.209 -6.071 1.00 0.00 42 ALA A CA 12
ATOM 13237 C C . ALA A 1 44 ? -5.702 6.119 -6.390 1.00 0.00 42 ALA A C 12
ATOM 13238 O O . ALA A 1 44 ? -5.064 6.135 -7.443 1.00 0.00 42 ALA A O 12
ATOM 13245 N N . ALA A 1 45 ? -5.557 5.175 -5.467 1.00 0.00 43 ALA A N 12
ATOM 13246 C CA . ALA A 1 45 ? -4.621 4.071 -5.635 1.00 0.00 43 ALA A CA 12
ATOM 13247 C C . ALA A 1 45 ? -5.326 2.822 -6.151 1.00 0.00 43 ALA A C 12
ATOM 13248 O O . ALA A 1 45 ? -4.697 1.937 -6.731 1.00 0.00 43 ALA A O 12
ATOM 13255 N N . GLY A 1 46 ? -6.634 2.752 -5.928 1.00 0.00 44 GLY A N 12
ATOM 13256 C CA . GLY A 1 46 ? -7.402 1.603 -6.366 1.00 0.00 44 GLY A CA 12
ATOM 13257 C C . GLY A 1 46 ? -7.819 0.729 -5.204 1.00 0.00 44 GLY A C 12
ATOM 13258 O O . GLY A 1 46 ? -7.839 -0.497 -5.312 1.00 0.00 44 GLY A O 12
ATOM 13262 N N . CYS A 1 47 ? -8.148 1.366 -4.085 1.00 0.00 45 CYS A N 12
ATOM 13263 C CA . CYS A 1 47 ? -8.563 0.646 -2.888 1.00 0.00 45 CYS A CA 12
ATOM 13264 C C . CYS A 1 47 ? -10.037 0.248 -2.955 1.00 0.00 45 CYS A C 12
ATOM 13265 O O . CYS A 1 47 ? -10.571 -0.333 -2.013 1.00 0.00 45 CYS A O 12
ATOM 13272 N N . LEU A 1 48 ? -10.691 0.561 -4.073 1.00 0.00 46 LEU A N 12
ATOM 13273 C CA . LEU A 1 48 ? -12.101 0.231 -4.260 1.00 0.00 46 LEU A CA 12
ATOM 13274 C C . LEU A 1 48 ? -13.003 1.073 -3.358 1.00 0.00 46 LEU A C 12
ATOM 13275 O O . LEU A 1 48 ? -14.196 0.797 -3.234 1.00 0.00 46 LEU A O 12
ATOM 13291 N N . TYR A 1 49 ? -12.433 2.102 -2.734 1.00 0.00 47 TYR A N 12
ATOM 13292 C CA . TYR A 1 49 ? -13.197 2.979 -1.852 1.00 0.00 47 TYR A CA 12
ATOM 13293 C C . TYR A 1 49 ? -12.317 4.093 -1.293 1.00 0.00 47 TYR A C 12
ATOM 13294 O O . TYR A 1 49 ? -11.183 4.286 -1.732 1.00 0.00 47 TYR A O 12
ATOM 13312 N N . ASN A 1 50 ? -12.853 4.819 -0.317 1.00 0.00 48 ASN A N 12
ATOM 13313 C CA . ASN A 1 50 ? -12.133 5.914 0.321 1.00 0.00 48 ASN A CA 12
ATOM 13314 C C . ASN A 1 50 ? -13.026 6.603 1.347 1.00 0.00 48 ASN A C 12
ATOM 13315 O O . ASN A 1 50 ? -14.246 6.651 1.186 1.00 0.00 48 ASN A O 12
ATOM 13326 N N . SER A 1 51 ? -12.416 7.132 2.402 1.00 0.00 49 SER A N 12
ATOM 13327 C CA . SER A 1 51 ? -13.163 7.815 3.454 1.00 0.00 49 SER A CA 12
ATOM 13328 C C . SER A 1 51 ? -13.996 6.821 4.259 1.00 0.00 49 SER A C 12
ATOM 13329 O O . SER A 1 51 ? -13.806 5.611 4.149 1.00 0.00 49 SER A O 12
ATOM 13337 N N . THR A 1 52 ? -14.917 7.345 5.065 1.00 0.00 50 THR A N 12
ATOM 13338 C CA . THR A 1 52 ? -15.789 6.516 5.896 1.00 0.00 50 THR A CA 12
ATOM 13339 C C . THR A 1 52 ? -14.994 5.784 6.977 1.00 0.00 50 THR A C 12
ATOM 13340 O O . THR A 1 52 ? -15.186 6.026 8.168 1.00 0.00 50 THR A O 12
ATOM 13351 N N . GLY A 1 53 ? -14.102 4.892 6.558 1.00 0.00 51 GLY A N 12
ATOM 13352 C CA . GLY A 1 53 ? -13.297 4.146 7.507 1.00 0.00 51 GLY A CA 12
ATOM 13353 C C . GLY A 1 53 ? -13.987 2.884 7.987 1.00 0.00 51 GLY A C 12
ATOM 13354 O O . GLY A 1 53 ? -15.195 2.880 8.224 1.00 0.00 51 GLY A O 12
ATOM 13358 N N . SER A 1 54 ? -13.218 1.809 8.129 1.00 0.00 52 SER A N 12
ATOM 13359 C CA . SER A 1 54 ? -13.761 0.533 8.583 1.00 0.00 52 SER A CA 12
ATOM 13360 C C . SER A 1 54 ? -12.658 -0.512 8.717 1.00 0.00 52 SER A C 12
ATOM 13361 O O . SER A 1 54 ? -12.641 -1.294 9.667 1.00 0.00 52 SER A O 12
ATOM 13369 N N . GLY A 1 55 ? -11.738 -0.520 7.757 1.00 0.00 53 GLY A N 12
ATOM 13370 C CA . GLY A 1 55 ? -10.644 -1.473 7.784 1.00 0.00 53 GLY A CA 12
ATOM 13371 C C . GLY A 1 55 ? -10.407 -2.119 6.433 1.00 0.00 53 GLY A C 12
ATOM 13372 O O . GLY A 1 55 ? -9.272 -2.188 5.961 1.00 0.00 53 GLY A O 12
ATOM 13376 N N . SER A 1 56 ? -11.480 -2.593 5.810 1.00 0.00 54 SER A N 12
ATOM 13377 C CA . SER A 1 56 ? -11.385 -3.237 4.504 1.00 0.00 54 SER A CA 12
ATOM 13378 C C . SER A 1 56 ? -12.314 -2.572 3.486 1.00 0.00 54 SER A C 12
ATOM 13379 O O . SER A 1 56 ? -12.423 -3.027 2.348 1.00 0.00 54 SER A O 12
ATOM 13387 N N . GLY A 1 57 ? -12.982 -1.496 3.899 1.00 0.00 55 GLY A N 12
ATOM 13388 C CA . GLY A 1 57 ? -13.886 -0.794 3.004 1.00 0.00 55 GLY A CA 12
ATOM 13389 C C . GLY A 1 57 ? -14.864 -1.722 2.308 1.00 0.00 55 GLY A C 12
ATOM 13390 O O . GLY A 1 57 ? -15.896 -2.084 2.872 1.00 0.00 55 GLY A O 12
ATOM 13394 N N . SER A 1 58 ? -14.538 -2.106 1.077 1.00 0.00 56 SER A N 12
ATOM 13395 C CA . SER A 1 58 ? -15.396 -2.995 0.302 1.00 0.00 56 SER A CA 12
ATOM 13396 C C . SER A 1 58 ? -15.611 -4.319 1.030 1.00 0.00 56 SER A C 12
ATOM 13397 O O . SER A 1 58 ? -16.736 -4.663 1.390 1.00 0.00 56 SER A O 12
ATOM 13405 N N . GLY A 1 59 ? -14.526 -5.058 1.247 1.00 0.00 57 GLY A N 12
ATOM 13406 C CA . GLY A 1 59 ? -14.626 -6.333 1.935 1.00 0.00 57 GLY A CA 12
ATOM 13407 C C . GLY A 1 59 ? -13.428 -7.229 1.691 1.00 0.00 57 GLY A C 12
ATOM 13408 O O . GLY A 1 59 ? -12.315 -6.747 1.486 1.00 0.00 57 GLY A O 12
ATOM 13412 N N . SER A 1 60 ? -13.657 -8.540 1.716 1.00 0.00 129 SER A N 12
ATOM 13413 C CA . SER A 1 60 ? -12.588 -9.513 1.499 1.00 0.00 129 SER A CA 12
ATOM 13414 C C . SER A 1 60 ? -11.789 -9.184 0.242 1.00 0.00 129 SER A C 12
ATOM 13415 O O . SER A 1 60 ? -10.605 -9.506 0.146 1.00 0.00 129 SER A O 12
ATOM 13423 N N . THR A 1 61 ? -12.442 -8.539 -0.719 1.00 0.00 130 THR A N 12
ATOM 13424 C CA . THR A 1 61 ? -11.788 -8.165 -1.967 1.00 0.00 130 THR A CA 12
ATOM 13425 C C . THR A 1 61 ? -10.550 -7.317 -1.696 1.00 0.00 130 THR A C 12
ATOM 13426 O O . THR A 1 61 ? -9.550 -7.413 -2.406 1.00 0.00 130 THR A O 12
ATOM 13437 N N . GLU A 1 62 ? -10.628 -6.489 -0.659 1.00 0.00 131 GLU A N 12
ATOM 13438 C CA . GLU A 1 62 ? -9.517 -5.623 -0.286 1.00 0.00 131 GLU A CA 12
ATOM 13439 C C . GLU A 1 62 ? -8.268 -6.442 0.013 1.00 0.00 131 GLU A C 12
ATOM 13440 O O . GLU A 1 62 ? -7.274 -6.364 -0.708 1.00 0.00 131 GLU A O 12
ATOM 13452 N N . GLU A 1 63 ? -8.328 -7.230 1.080 1.00 0.00 132 GLU A N 12
ATOM 13453 C CA . GLU A 1 63 ? -7.202 -8.067 1.474 1.00 0.00 132 GLU A CA 12
ATOM 13454 C C . GLU A 1 63 ? -6.785 -8.982 0.329 1.00 0.00 132 GLU A C 12
ATOM 13455 O O . GLU A 1 63 ? -5.620 -9.354 0.213 1.00 0.00 132 GLU A O 12
ATOM 13467 N N . LEU A 1 64 ? -7.747 -9.339 -0.515 1.00 0.00 133 LEU A N 12
ATOM 13468 C CA . LEU A 1 64 ? -7.485 -10.213 -1.653 1.00 0.00 133 LEU A CA 12
ATOM 13469 C C . LEU A 1 64 ? -6.396 -9.635 -2.555 1.00 0.00 133 LEU A C 12
ATOM 13470 O O . LEU A 1 64 ? -5.400 -10.298 -2.843 1.00 0.00 133 LEU A O 12
ATOM 13486 N N . ARG A 1 65 ? -6.593 -8.397 -2.998 1.00 0.00 134 ARG A N 12
ATOM 13487 C CA . ARG A 1 65 ? -5.627 -7.734 -3.868 1.00 0.00 134 ARG A CA 12
ATOM 13488 C C . ARG A 1 65 ? -4.432 -7.215 -3.073 1.00 0.00 134 ARG A C 12
ATOM 13489 O O . ARG A 1 65 ? -3.350 -7.010 -3.624 1.00 0.00 134 ARG A O 12
ATOM 13510 N N . VAL A 1 66 ? -4.637 -6.996 -1.779 1.00 0.00 135 VAL A N 12
ATOM 13511 C CA . VAL A 1 66 ? -3.582 -6.491 -0.910 1.00 0.00 135 VAL A CA 12
ATOM 13512 C C . VAL A 1 66 ? -2.647 -7.611 -0.453 1.00 0.00 135 VAL A C 12
ATOM 13513 O O . VAL A 1 66 ? -1.460 -7.384 -0.220 1.00 0.00 135 VAL A O 12
ATOM 13526 N N . ARG A 1 67 ? -3.188 -8.818 -0.321 1.00 0.00 136 ARG A N 12
ATOM 13527 C CA . ARG A 1 67 ? -2.401 -9.968 0.119 1.00 0.00 136 ARG A CA 12
ATOM 13528 C C . ARG A 1 67 ? -1.248 -10.263 -0.837 1.00 0.00 136 ARG A C 12
ATOM 13529 O O . ARG A 1 67 ? -0.107 -10.422 -0.409 1.00 0.00 136 ARG A O 12
ATOM 13550 N N . LEU A 1 68 ? -1.556 -10.351 -2.128 1.00 0.00 137 LEU A N 12
ATOM 13551 C CA . LEU A 1 68 ? -0.547 -10.646 -3.146 1.00 0.00 137 LEU A CA 12
ATOM 13552 C C . LEU A 1 68 ? 0.730 -9.826 -2.950 1.00 0.00 137 LEU A C 12
ATOM 13553 O O . LEU A 1 68 ? 1.829 -10.292 -3.251 1.00 0.00 137 LEU A O 12
ATOM 13569 N N . ALA A 1 69 ? 0.582 -8.602 -2.460 1.00 0.00 138 ALA A N 12
ATOM 13570 C CA . ALA A 1 69 ? 1.727 -7.720 -2.247 1.00 0.00 138 ALA A CA 12
ATOM 13571 C C . ALA A 1 69 ? 2.261 -7.797 -0.816 1.00 0.00 138 ALA A C 12
ATOM 13572 O O . A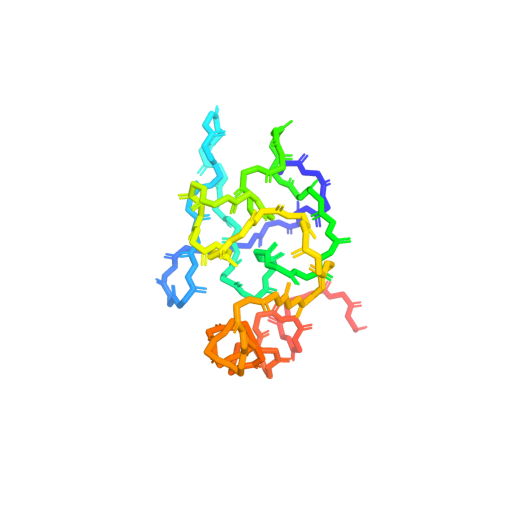LA A 1 69 ? 3.204 -7.089 -0.461 1.00 0.00 138 ALA A O 12
ATOM 13579 N N . SER A 1 70 ? 1.647 -8.637 0.006 1.00 0.00 139 SER A N 12
ATOM 13580 C CA . SER A 1 70 ? 2.051 -8.779 1.400 1.00 0.00 139 SER A CA 12
ATOM 13581 C C . SER A 1 70 ? 3.277 -9.680 1.570 1.00 0.00 139 SER A C 12
ATOM 13582 O O . SER A 1 70 ? 3.779 -9.836 2.683 1.00 0.00 139 SER A O 12
ATOM 13590 N N . HIS A 1 71 ? 3.763 -10.273 0.481 1.00 0.00 140 HIS A N 12
ATOM 13591 C CA . HIS A 1 71 ? 4.933 -11.148 0.567 1.00 0.00 140 HIS A CA 12
ATOM 13592 C C . HIS A 1 71 ? 6.222 -10.402 0.225 1.00 0.00 140 HIS A C 12
ATOM 13593 O O . HIS A 1 71 ? 7.318 -10.909 0.465 1.00 0.00 140 HIS A O 12
ATOM 13607 N N . LEU A 1 72 ? 6.096 -9.205 -0.341 1.00 0.00 141 LEU A N 12
ATOM 13608 C CA . LEU A 1 72 ? 7.269 -8.419 -0.712 1.00 0.00 141 LEU A CA 12
ATOM 13609 C C . LEU A 1 72 ? 7.210 -7.013 -0.126 1.00 0.00 141 LEU A C 12
ATOM 13610 O O . LEU A 1 72 ? 8.064 -6.625 0.669 1.00 0.00 141 LEU A O 12
ATOM 13626 N N . ARG A 1 73 ? 6.204 -6.248 -0.537 1.00 0.00 142 ARG A N 12
ATOM 13627 C CA . ARG A 1 73 ? 6.039 -4.874 -0.066 1.00 0.00 142 ARG A CA 12
ATOM 13628 C C . ARG A 1 73 ? 6.235 -4.769 1.444 1.00 0.00 142 ARG A C 12
ATOM 13629 O O . ARG A 1 73 ? 6.942 -3.883 1.926 1.00 0.00 142 ARG A O 12
ATOM 13650 N N . LYS A 1 74 ? 5.607 -5.674 2.186 1.00 0.00 143 LYS A N 12
ATOM 13651 C CA . LYS A 1 74 ? 5.719 -5.675 3.639 1.00 0.00 143 LYS A CA 12
ATOM 13652 C C . LYS A 1 74 ? 6.976 -6.415 4.090 1.00 0.00 143 LYS A C 12
ATOM 13653 O O . LYS A 1 74 ? 7.532 -6.123 5.148 1.00 0.00 143 LYS A O 12
ATOM 13672 N N . LEU A 1 75 ? 7.421 -7.371 3.279 1.00 0.00 144 LEU A N 12
ATOM 13673 C CA . LEU A 1 75 ? 8.616 -8.146 3.597 1.00 0.00 144 LEU A CA 12
ATOM 13674 C C . LEU A 1 75 ? 9.869 -7.440 3.084 1.00 0.00 144 LEU A C 12
ATOM 13675 O O . LEU A 1 75 ? 10.581 -6.786 3.847 1.00 0.00 144 LEU A O 12
ATOM 13691 N N . ARG A 1 76 ? 10.128 -7.572 1.786 1.00 0.00 145 ARG A N 12
ATOM 13692 C CA . ARG A 1 76 ? 11.289 -6.942 1.168 1.00 0.00 145 ARG A CA 12
ATOM 13693 C C . ARG A 1 76 ? 11.137 -5.423 1.159 1.00 0.00 145 ARG A C 12
ATOM 13694 O O . ARG A 1 76 ? 10.661 -4.843 0.183 1.00 0.00 145 ARG A O 12
ATOM 13715 N N . LYS A 1 77 ? 11.541 -4.786 2.253 1.00 0.00 146 LYS A N 12
ATOM 13716 C CA . LYS A 1 77 ? 11.446 -3.335 2.371 1.00 0.00 146 LYS A CA 12
ATOM 13717 C C . LYS A 1 77 ? 12.659 -2.653 1.747 1.00 0.00 146 LYS A C 12
ATOM 13718 O O . LYS A 1 77 ? 13.710 -2.540 2.376 1.00 0.00 146 LYS A O 12
ATOM 13737 N N . ARG A 1 78 ? 12.502 -2.196 0.507 1.00 0.00 147 ARG A N 12
ATOM 13738 C CA . ARG A 1 78 ? 13.582 -1.521 -0.207 1.00 0.00 147 ARG A CA 12
ATOM 13739 C C . ARG A 1 78 ? 14.766 -2.460 -0.424 1.00 0.00 147 ARG A C 12
ATOM 13740 O O . ARG A 1 78 ? 14.956 -2.991 -1.519 1.00 0.00 147 ARG A O 12
ATOM 13761 N N . LEU A 1 79 ? 15.559 -2.661 0.623 1.00 0.00 148 LEU A N 12
ATOM 13762 C CA . LEU A 1 79 ? 16.724 -3.534 0.546 1.00 0.00 148 LEU A CA 12
ATOM 13763 C C . LEU A 1 79 ? 16.478 -4.836 1.302 1.00 0.00 148 LEU A C 12
ATOM 13764 O O . LEU A 1 79 ? 16.537 -5.922 0.725 1.00 0.00 148 LEU A O 12
ATOM 13780 N N . LEU A 1 80 ? 16.203 -4.719 2.597 1.00 0.00 149 LEU A N 12
ATOM 13781 C CA . LEU A 1 80 ? 15.949 -5.883 3.437 1.00 0.00 149 LEU A CA 12
ATOM 13782 C C . LEU A 1 80 ? 14.791 -6.711 2.888 1.00 0.00 149 LEU A C 12
ATOM 13783 O O . LEU A 1 80 ? 13.636 -6.443 3.280 1.00 0.00 149 LEU A O 12
ATOM 13801 N N . GLY A 1 1 ? 5.786 12.972 6.553 1.00 0.00 1 GLY A N 13
ATOM 13802 C CA . GLY A 1 1 ? 4.752 12.829 5.491 1.00 0.00 1 GLY A CA 13
ATOM 13803 C C . GLY A 1 1 ? 4.200 11.420 5.404 1.00 0.00 1 GLY A C 13
ATOM 13804 O O . GLY A 1 1 ? 3.060 11.218 4.987 1.00 0.00 1 GLY A O 13
ATOM 13810 N N . SER A 1 2 ? 5.011 10.443 5.797 1.00 0.00 2 SER A N 13
ATOM 13811 C CA . SER A 1 2 ? 4.595 9.046 5.760 1.00 0.00 2 SER A CA 13
ATOM 13812 C C . SER A 1 2 ? 5.676 8.139 6.339 1.00 0.00 2 SER A C 13
ATOM 13813 O O . SER A 1 2 ? 6.845 8.518 6.411 1.00 0.00 2 SER A O 13
ATOM 13821 N N . LYS A 1 3 A 5.277 6.939 6.747 1.00 0.00 2 LYS A N 13
ATOM 13822 C CA . LYS A 1 3 A 6.211 5.973 7.316 1.00 0.00 2 LYS A CA 13
ATOM 13823 C C . LYS A 1 3 A 6.654 4.969 6.258 1.00 0.00 2 LYS A C 13
ATOM 13824 O O . LYS A 1 3 A 6.838 3.787 6.547 1.00 0.00 2 LYS A O 13
ATOM 13843 N N . LEU A 1 4 B 6.817 5.447 5.029 1.00 0.00 2 LEU A N 13
ATOM 13844 C CA . LEU A 1 4 B 7.231 4.592 3.924 1.00 0.00 2 LEU A CA 13
ATOM 13845 C C . LEU A 1 4 B 8.752 4.531 3.820 1.00 0.00 2 LEU A C 13
ATOM 13846 O O . LEU A 1 4 B 9.316 3.494 3.473 1.00 0.00 2 LEU A O 13
ATOM 13862 N N . GLU A 1 5 ? 9.409 5.647 4.122 1.00 0.00 3 GLU A N 13
ATOM 13863 C CA . GLU A 1 5 ? 10.865 5.719 4.063 1.00 0.00 3 GLU A CA 13
ATOM 13864 C C . GLU A 1 5 ? 11.364 5.459 2.641 1.00 0.00 3 GLU A C 13
ATOM 13865 O O . GLU A 1 5 ? 11.638 6.395 1.889 1.00 0.00 3 GLU A O 13
ATOM 13877 N N . GLY A 1 6 ? 11.477 4.185 2.280 1.00 0.00 4 GLY A N 13
ATOM 13878 C CA . GLY A 1 6 ? 11.939 3.826 0.953 1.00 0.00 4 GLY A CA 13
ATOM 13879 C C . GLY A 1 6 ? 11.197 2.630 0.393 1.00 0.00 4 GLY A C 13
ATOM 13880 O O . GLY A 1 6 ? 11.442 1.494 0.799 1.00 0.00 4 GLY A O 13
ATOM 13884 N N . LYS A 1 7 ? 10.281 2.884 -0.535 1.00 0.00 5 LYS A N 13
ATOM 13885 C CA . LYS A 1 7 ? 9.496 1.816 -1.143 1.00 0.00 5 LYS A CA 13
ATOM 13886 C C . LYS A 1 7 ? 9.723 1.751 -2.648 1.00 0.00 5 LYS A C 13
ATOM 13887 O O . LYS A 1 7 ? 10.403 2.599 -3.225 1.00 0.00 5 LYS A O 13
ATOM 13906 N N . THR A 1 8 ? 9.142 0.735 -3.277 1.00 0.00 6 THR A N 13
ATOM 13907 C CA . THR A 1 8 ? 9.270 0.549 -4.717 1.00 0.00 6 THR A CA 13
ATOM 13908 C C . THR A 1 8 ? 7.997 0.993 -5.430 1.00 0.00 6 THR A C 13
ATOM 13909 O O . THR A 1 8 ? 6.899 0.882 -4.885 1.00 0.00 6 THR A O 13
ATOM 13920 N N . CYS A 1 9 ? 8.151 1.500 -6.648 1.00 0.00 7 CYS A N 13
ATOM 13921 C CA . CYS A 1 9 ? 7.009 1.965 -7.430 1.00 0.00 7 CYS A CA 13
ATOM 13922 C C . CYS A 1 9 ? 6.985 1.305 -8.806 1.00 0.00 7 CYS A C 13
ATOM 13923 O O . CYS A 1 9 ? 7.492 1.860 -9.780 1.00 0.00 7 CYS A O 13
ATOM 13930 N N . GLY A 1 10 ? 6.392 0.117 -8.878 1.00 0.00 8 GLY A N 13
ATOM 13931 C CA . GLY A 1 10 ? 6.312 -0.597 -10.140 1.00 0.00 8 GLY A CA 13
ATOM 13932 C C . GLY A 1 10 ? 5.461 -1.851 -10.046 1.00 0.00 8 GLY A C 13
ATOM 13933 O O . GLY A 1 10 ? 4.271 -1.818 -10.360 1.00 0.00 8 GLY A O 13
ATOM 13937 N N . PRO A 1 11 ? 6.046 -2.982 -9.614 1.00 0.00 9 PRO A N 13
ATOM 13938 C CA . PRO A 1 11 ? 5.320 -4.249 -9.484 1.00 0.00 9 PRO A CA 13
ATOM 13939 C C . PRO A 1 11 ? 4.253 -4.188 -8.398 1.00 0.00 9 PRO A C 13
ATOM 13940 O O . PRO A 1 11 ? 4.525 -4.470 -7.231 1.00 0.00 9 PRO A O 13
ATOM 13951 N N . SER A 1 12 ? 3.040 -3.813 -8.784 1.00 0.00 10 SER A N 13
ATOM 13952 C CA . SER A 1 12 ? 1.939 -3.711 -7.835 1.00 0.00 10 SER A CA 13
ATOM 13953 C C . SER A 1 12 ? 2.223 -2.624 -6.803 1.00 0.00 10 SER A C 13
ATOM 13954 O O . SER A 1 12 ? 2.296 -2.892 -5.604 1.00 0.00 10 SER A O 13
ATOM 13962 N N . SER A 1 13 ? 2.390 -1.395 -7.281 1.00 0.00 11 SER A N 13
ATOM 13963 C CA . SER A 1 13 ? 2.669 -0.268 -6.402 1.00 0.00 11 SER A CA 13
ATOM 13964 C C . SER A 1 13 ? 1.898 0.974 -6.833 1.00 0.00 11 SER A C 13
ATOM 13965 O O . SER A 1 13 ? 1.538 1.125 -8.000 1.00 0.00 11 SER A O 13
ATOM 13973 N N . PHE A 1 14 ? 1.655 1.862 -5.877 1.00 0.00 12 PHE A N 13
ATOM 13974 C CA . PHE A 1 14 ? 0.933 3.101 -6.139 1.00 0.00 12 PHE A CA 13
ATOM 13975 C C . PHE A 1 14 ? 1.713 4.295 -5.593 1.00 0.00 12 PHE A C 13
ATOM 13976 O O . PHE A 1 14 ? 2.099 4.311 -4.428 1.00 0.00 12 PHE A O 13
ATOM 13993 N N . SER A 1 15 ? 1.946 5.291 -6.439 1.00 0.00 13 SER A N 13
ATOM 13994 C CA . SER A 1 15 ? 2.683 6.477 -6.023 1.00 0.00 13 SER A CA 13
ATOM 13995 C C . SER A 1 15 ? 1.831 7.349 -5.102 1.00 0.00 13 SER A C 13
ATOM 13996 O O . SER A 1 15 ? 0.654 7.586 -5.372 1.00 0.00 13 SER A O 13
ATOM 14004 N N . CYS A 1 16 ? 2.432 7.822 -4.012 1.00 0.00 14 CYS A N 13
ATOM 14005 C CA . CYS A 1 16 ? 1.723 8.662 -3.055 1.00 0.00 14 CYS A CA 13
ATOM 14006 C C . CYS A 1 16 ? 1.479 10.057 -3.635 1.00 0.00 14 CYS A C 13
ATOM 14007 O O . CYS A 1 16 ? 2.419 10.812 -3.879 1.00 0.00 14 CYS A O 13
ATOM 14014 N N . PRO A 1 17 ? 0.203 10.411 -3.866 1.00 0.00 15 PRO A N 13
ATOM 14015 C CA . PRO A 1 17 ? -0.177 11.715 -4.423 1.00 0.00 15 PRO A CA 13
ATOM 14016 C C . PRO A 1 17 ? 0.399 12.885 -3.634 1.00 0.00 15 PRO A C 13
ATOM 14017 O O . PRO A 1 17 ? 0.209 12.984 -2.422 1.00 0.00 15 PRO A O 13
ATOM 14028 N N . GLY A 1 18 ? 1.094 13.777 -4.333 1.00 0.00 16 GLY A N 13
ATOM 14029 C CA . GLY A 1 18 ? 1.677 14.939 -3.687 1.00 0.00 16 GLY A CA 13
ATOM 14030 C C . GLY A 1 18 ? 3.094 14.698 -3.199 1.00 0.00 16 GLY A C 13
ATOM 14031 O O . GLY A 1 18 ? 3.877 15.638 -3.065 1.00 0.00 16 GLY A O 13
ATOM 14035 N N . THR A 1 19 ? 3.423 13.440 -2.924 1.00 0.00 17 THR A N 13
ATOM 14036 C CA . THR A 1 19 ? 4.752 13.089 -2.440 1.00 0.00 17 THR A CA 13
ATOM 14037 C C . THR A 1 19 ? 5.459 12.143 -3.403 1.00 0.00 17 THR A C 13
ATOM 14038 O O . THR A 1 19 ? 4.865 11.185 -3.898 1.00 0.00 17 THR A O 13
ATOM 14049 N N . HIS A 1 20 ? 6.736 12.414 -3.656 1.00 0.00 18 HIS A N 13
ATOM 14050 C CA . HIS A 1 20 ? 7.535 11.584 -4.552 1.00 0.00 18 HIS A CA 13
ATOM 14051 C C . HIS A 1 20 ? 7.473 10.118 -4.134 1.00 0.00 18 HIS A C 13
ATOM 14052 O O . HIS A 1 20 ? 7.649 9.216 -4.953 1.00 0.00 18 HIS A O 13
ATOM 14066 N N . VAL A 1 21 ? 7.224 9.894 -2.848 1.00 0.00 19 VAL A N 13
ATOM 14067 C CA . VAL A 1 21 ? 7.140 8.548 -2.301 1.00 0.00 19 VAL A CA 13
ATOM 14068 C C . VAL A 1 21 ? 6.080 7.720 -3.020 1.00 0.00 19 VAL A C 13
ATOM 14069 O O . VAL A 1 21 ? 5.095 8.259 -3.526 1.00 0.00 19 VAL A O 13
ATOM 14082 N N . CYS A 1 22 ? 6.284 6.407 -3.055 1.00 0.00 20 CYS A N 13
ATOM 14083 C CA . CYS A 1 22 ? 5.339 5.506 -3.705 1.00 0.00 20 CYS A CA 13
ATOM 14084 C C . CYS A 1 22 ? 4.977 4.348 -2.784 1.00 0.00 20 CYS A C 13
ATOM 14085 O O . CYS A 1 22 ? 5.839 3.571 -2.373 1.00 0.00 20 CYS A O 13
ATOM 14092 N N . VAL A 1 23 ? 3.692 4.243 -2.462 1.00 0.00 21 VAL A N 13
ATOM 14093 C CA . VAL A 1 23 ? 3.205 3.187 -1.589 1.00 0.00 21 VAL A CA 13
ATOM 14094 C C . VAL A 1 23 ? 2.762 1.970 -2.402 1.00 0.00 21 VAL A C 13
ATOM 14095 O O . VAL A 1 23 ? 1.969 2.092 -3.334 1.00 0.00 21 VAL A O 13
ATOM 14108 N N . PRO A 1 24 ? 3.278 0.775 -2.068 1.00 0.00 22 PRO A N 13
ATOM 14109 C CA . PRO A 1 24 ? 2.937 -0.460 -2.784 1.00 0.00 22 PRO A CA 13
ATOM 14110 C C . PRO A 1 24 ? 1.452 -0.796 -2.695 1.00 0.00 22 PRO A C 13
ATOM 14111 O O . PRO A 1 24 ? 0.743 -0.291 -1.825 1.00 0.00 22 PRO A O 13
ATOM 14122 N N . GLU A 1 25 ? 0.986 -1.646 -3.607 1.00 0.00 23 GLU A N 13
ATOM 14123 C CA . GLU A 1 25 ? -0.419 -2.043 -3.637 1.00 0.00 23 GLU A CA 13
ATOM 14124 C C . GLU A 1 25 ? -0.844 -2.673 -2.314 1.00 0.00 23 GLU A C 13
ATOM 14125 O O . GLU A 1 25 ? -1.917 -2.375 -1.797 1.00 0.00 23 GLU A O 13
ATOM 14137 N N . ARG A 1 26 ? 0.000 -3.536 -1.760 1.00 0.00 24 ARG A N 13
ATOM 14138 C CA . ARG A 1 26 ? -0.315 -4.180 -0.490 1.00 0.00 24 ARG A CA 13
ATOM 14139 C C . ARG A 1 26 ? -0.496 -3.128 0.605 1.00 0.00 24 ARG A C 13
ATOM 14140 O O . ARG A 1 26 ? -1.133 -3.381 1.626 1.00 0.00 24 ARG A O 13
ATOM 14161 N N . TRP A 1 27 ? 0.070 -1.947 0.381 1.00 0.00 25 TRP A N 13
ATOM 14162 C CA . TRP A 1 27 ? -0.025 -0.860 1.343 1.00 0.00 25 TRP A CA 13
ATOM 14163 C C . TRP A 1 27 ? -1.192 0.071 1.017 1.00 0.00 25 TRP A C 13
ATOM 14164 O O . TRP A 1 27 ? -1.275 1.178 1.545 1.00 0.00 25 TRP A O 13
ATOM 14185 N N . LEU A 1 28 ? -2.092 -0.377 0.147 1.00 0.00 26 LEU A N 13
ATOM 14186 C CA . LEU A 1 28 ? -3.243 0.430 -0.232 1.00 0.00 26 LEU A CA 13
ATOM 14187 C C . LEU A 1 28 ? -4.352 0.310 0.804 1.00 0.00 26 LEU A C 13
ATOM 14188 O O . LEU A 1 28 ? -4.718 1.289 1.447 1.00 0.00 26 LEU A O 13
ATOM 14204 N N . CYS A 1 29 ? -4.884 -0.896 0.957 1.00 0.00 27 CYS A N 13
ATOM 14205 C CA . CYS A 1 29 ? -5.959 -1.143 1.913 1.00 0.00 27 CYS A CA 13
ATOM 14206 C C . CYS A 1 29 ? -5.497 -2.055 3.045 1.00 0.00 27 CYS A C 13
ATOM 14207 O O . CYS A 1 29 ? -6.218 -2.967 3.451 1.00 0.00 27 CYS A O 13
ATOM 14214 N N . ASP A 1 30 ? -4.299 -1.804 3.561 1.00 0.00 28 ASP A N 13
ATOM 14215 C CA . ASP A 1 30 ? -3.764 -2.609 4.651 1.00 0.00 28 ASP A CA 13
ATOM 14216 C C . ASP A 1 30 ? -4.476 -2.283 5.963 1.00 0.00 28 ASP A C 13
ATOM 14217 O O . ASP A 1 30 ? -4.469 -3.082 6.899 1.00 0.00 28 ASP A O 13
ATOM 14226 N N . GLY A 1 31 ? -5.094 -1.104 6.020 1.00 0.00 29 GLY A N 13
ATOM 14227 C CA . GLY A 1 31 ? -5.805 -0.696 7.216 1.00 0.00 29 GLY A CA 13
ATOM 14228 C C . GLY A 1 31 ? -5.176 0.506 7.897 1.00 0.00 29 GLY A C 13
ATOM 14229 O O . GLY A 1 31 ? -5.363 0.713 9.096 1.00 0.00 29 GLY A O 13
ATOM 14233 N N . ASP A 1 32 ? -4.432 1.301 7.134 1.00 0.00 30 ASP A N 13
ATOM 14234 C CA . ASP A 1 32 ? -3.779 2.488 7.675 1.00 0.00 30 ASP A CA 13
ATOM 14235 C C . ASP A 1 32 ? -3.325 3.414 6.551 1.00 0.00 30 ASP A C 13
ATOM 14236 O O . ASP A 1 32 ? -2.919 2.957 5.488 1.00 0.00 30 ASP A O 13
ATOM 14245 N N . LYS A 1 33 ? -3.398 4.718 6.790 1.00 0.00 31 LYS A N 13
ATOM 14246 C CA . LYS A 1 33 ? -2.995 5.697 5.786 1.00 0.00 31 LYS A CA 13
ATOM 14247 C C . LYS A 1 33 ? -1.477 5.832 5.725 1.00 0.00 31 LYS A C 13
ATOM 14248 O O . LYS A 1 33 ? -0.873 6.531 6.538 1.00 0.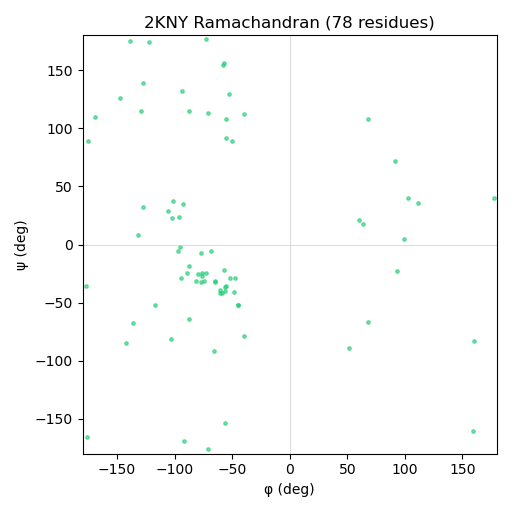00 31 LYS A O 13
ATOM 14267 N N . ASP A 1 34 ? -0.869 5.162 4.752 1.00 0.00 32 ASP A N 13
ATOM 14268 C CA . ASP A 1 34 ? 0.578 5.210 4.579 1.00 0.00 32 ASP A CA 13
ATOM 14269 C C . ASP A 1 34 ? 0.997 6.507 3.896 1.00 0.00 32 ASP A C 13
ATOM 14270 O O . ASP A 1 34 ? 2.016 7.102 4.244 1.00 0.00 32 ASP A O 13
ATOM 14279 N N . CYS A 1 35 ? 0.202 6.943 2.922 1.00 0.00 33 CYS A N 13
ATOM 14280 C CA . CYS A 1 35 ? 0.495 8.173 2.196 1.00 0.00 33 CYS A CA 13
ATOM 14281 C C . CYS A 1 35 ? 0.328 9.382 3.108 1.00 0.00 33 CYS A C 13
ATOM 14282 O O . CYS A 1 35 ? 0.060 9.240 4.302 1.00 0.00 33 CYS A O 13
ATOM 14289 N N . ALA A 1 36 ? 0.487 10.570 2.540 1.00 0.00 34 ALA A N 13
ATOM 14290 C CA . ALA A 1 36 ? 0.354 11.803 3.302 1.00 0.00 34 ALA A CA 13
ATOM 14291 C C . ALA A 1 36 ? -1.090 12.034 3.734 1.00 0.00 34 ALA A C 13
ATOM 14292 O O . ALA A 1 36 ? -1.347 12.520 4.836 1.00 0.00 34 ALA A O 13
ATOM 14299 N N . ASP A 1 37 ? -2.029 11.690 2.858 1.00 0.00 35 ASP A N 13
ATOM 14300 C CA . ASP A 1 37 ? -3.448 11.869 3.152 1.00 0.00 35 ASP A CA 13
ATOM 14301 C C . ASP A 1 37 ? -4.225 10.567 2.968 1.00 0.00 35 ASP A C 13
ATOM 14302 O O . ASP A 1 37 ? -5.388 10.583 2.564 1.00 0.00 35 ASP A O 13
ATOM 14311 N N . GLY A 1 38 ? -3.584 9.443 3.272 1.00 0.00 36 GLY A N 13
ATOM 14312 C CA . GLY A 1 38 ? -4.244 8.157 3.136 1.00 0.00 36 GLY A CA 13
ATOM 14313 C C . GLY A 1 38 ? -4.611 7.834 1.703 1.00 0.00 36 GLY A C 13
ATOM 14314 O O . GLY A 1 38 ? -5.542 7.069 1.452 1.00 0.00 36 GLY A O 13
ATOM 14318 N N . ALA A 1 39 ? -3.874 8.410 0.760 1.00 0.00 37 ALA A N 13
ATOM 14319 C CA . ALA A 1 39 ? -4.125 8.171 -0.655 1.00 0.00 37 ALA A CA 13
ATOM 14320 C C . ALA A 1 39 ? -4.092 6.679 -0.966 1.00 0.00 37 ALA A C 13
ATOM 14321 O O . ALA A 1 39 ? -4.863 6.189 -1.791 1.00 0.00 37 ALA A O 13
ATOM 14328 N N . ASP A 1 40 ? -3.201 5.960 -0.290 1.00 0.00 38 ASP A N 13
ATOM 14329 C CA . ASP A 1 40 ? -3.078 4.521 -0.485 1.00 0.00 38 ASP A CA 13
ATOM 14330 C C . ASP A 1 40 ? -4.385 3.829 -0.120 1.00 0.00 38 ASP A C 13
ATOM 14331 O O . ASP A 1 40 ? -4.834 2.918 -0.815 1.00 0.00 38 ASP A O 13
ATOM 14340 N N . GLU A 1 41 ? -4.999 4.283 0.969 1.00 0.00 39 GLU A N 13
ATOM 14341 C CA . GLU A 1 41 ? -6.267 3.723 1.419 1.00 0.00 39 GLU A CA 13
ATOM 14342 C C . GLU A 1 41 ? -7.432 4.338 0.645 1.00 0.00 39 GLU A C 13
ATOM 14343 O O . GLU A 1 41 ? -8.584 3.937 0.815 1.00 0.00 39 GLU A O 13
ATOM 14355 N N . SER A 1 42 ? -7.122 5.312 -0.210 1.00 0.00 40 SER A N 13
ATOM 14356 C CA . SER A 1 42 ? -8.135 5.980 -1.015 1.00 0.00 40 SER A CA 13
ATOM 14357 C C . SER A 1 42 ? -8.307 5.282 -2.356 1.00 0.00 40 SER A C 13
ATOM 14358 O O . SER A 1 42 ? -7.495 4.441 -2.741 1.00 0.00 40 SER A O 13
ATOM 14366 N N . ILE A 1 43 ? -9.372 5.637 -3.060 1.00 0.00 41 ILE A N 13
ATOM 14367 C CA . ILE A 1 43 ? -9.661 5.051 -4.357 1.00 0.00 41 ILE A CA 13
ATOM 14368 C C . ILE A 1 43 ? -8.620 5.462 -5.395 1.00 0.00 41 ILE A C 13
ATOM 14369 O O . ILE A 1 43 ? -8.433 4.782 -6.404 1.00 0.00 41 ILE A O 13
ATOM 14385 N N . ALA A 1 44 ? -7.941 6.577 -5.137 1.00 0.00 42 ALA A N 13
ATOM 14386 C CA . ALA A 1 44 ? -6.914 7.077 -6.044 1.00 0.00 42 ALA A CA 13
ATOM 14387 C C . ALA A 1 44 ? -5.920 5.977 -6.407 1.00 0.00 42 ALA A C 13
ATOM 14388 O O . ALA A 1 44 ? -5.310 6.003 -7.476 1.00 0.00 42 ALA A O 13
ATOM 14395 N N . ALA A 1 45 ? -5.766 5.014 -5.505 1.00 0.00 43 ALA A N 13
ATOM 14396 C CA . ALA A 1 45 ? -4.851 3.900 -5.718 1.00 0.00 43 ALA A CA 13
ATOM 14397 C C . ALA A 1 45 ? -5.597 2.651 -6.178 1.00 0.00 43 ALA A C 13
ATOM 14398 O O . ALA A 1 45 ? -5.001 1.732 -6.739 1.00 0.00 43 ALA A O 13
ATOM 14405 N N . GLY A 1 46 ? -6.902 2.621 -5.927 1.00 0.00 44 GLY A N 13
ATOM 14406 C CA . GLY A 1 46 ? -7.705 1.477 -6.311 1.00 0.00 44 GLY A CA 13
ATOM 14407 C C . GLY A 1 46 ? -8.134 0.667 -5.107 1.00 0.00 44 GLY A C 13
ATOM 14408 O O . GLY A 1 46 ? -8.233 -0.558 -5.172 1.00 0.00 44 GLY A O 13
ATOM 14412 N N . CYS A 1 47 ? -8.377 1.360 -4.000 1.00 0.00 45 CYS A N 13
ATOM 14413 C CA . CYS A 1 47 ? -8.787 0.710 -2.761 1.00 0.00 45 CYS A CA 13
ATOM 14414 C C . CYS A 1 47 ? -10.276 0.360 -2.770 1.00 0.00 45 CYS A C 13
ATOM 14415 O O . CYS A 1 47 ? -10.793 -0.195 -1.801 1.00 0.00 45 CYS A O 13
ATOM 14422 N N . LEU A 1 48 ? -10.960 0.683 -3.865 1.00 0.00 46 LEU A N 13
ATOM 14423 C CA . LEU A 1 48 ? -12.386 0.396 -3.992 1.00 0.00 46 LEU A CA 13
ATOM 14424 C C . LEU A 1 48 ? -13.213 1.205 -2.994 1.00 0.00 46 LEU A C 13
ATOM 14425 O O . LEU A 1 48 ? -14.395 0.928 -2.791 1.00 0.00 46 LEU A O 13
ATOM 14441 N N . TYR A 1 49 ? -12.593 2.207 -2.375 1.00 0.00 47 TYR A N 13
ATOM 14442 C CA . TYR A 1 49 ? -13.284 3.050 -1.405 1.00 0.00 47 TYR A CA 13
ATOM 14443 C C . TYR A 1 49 ? -12.360 4.139 -0.871 1.00 0.00 47 TYR A C 13
ATOM 14444 O O . TYR A 1 49 ? -11.231 4.293 -1.338 1.00 0.00 47 TYR A O 13
ATOM 14462 N N . ASN A 1 50 ? -12.848 4.895 0.108 1.00 0.00 48 ASN A N 13
ATOM 14463 C CA . ASN A 1 50 ? -12.069 5.975 0.704 1.00 0.00 48 ASN A CA 13
ATOM 14464 C C . ASN A 1 50 ? -12.865 6.664 1.812 1.00 0.00 48 ASN A C 13
ATOM 14465 O O . ASN A 1 50 ? -14.082 6.503 1.904 1.00 0.00 48 ASN A O 13
ATOM 14476 N N . SER A 1 51 ? -12.167 7.429 2.652 1.00 0.00 49 SER A N 13
ATOM 14477 C CA . SER A 1 51 ? -12.798 8.147 3.759 1.00 0.00 49 SER A CA 13
ATOM 14478 C C . SER A 1 51 ? -13.054 7.213 4.937 1.00 0.00 49 SER A C 13
ATOM 14479 O O . SER A 1 51 ? -12.423 7.337 5.987 1.00 0.00 49 SER A O 13
ATOM 14487 N N . THR A 1 52 ? -13.979 6.276 4.757 1.00 0.00 50 THR A N 13
ATOM 14488 C CA . THR A 1 52 ? -14.309 5.323 5.809 1.00 0.00 50 THR A CA 13
ATOM 14489 C C . THR A 1 52 ? -13.089 4.481 6.174 1.00 0.00 50 THR A C 13
ATOM 14490 O O . THR A 1 52 ? -12.403 4.761 7.156 1.00 0.00 50 THR A O 13
ATOM 14501 N N . GLY A 1 53 ? -12.821 3.452 5.372 1.00 0.00 51 GLY A N 13
ATOM 14502 C CA . GLY A 1 53 ? -11.680 2.587 5.622 1.00 0.00 51 GLY A CA 13
ATOM 14503 C C . GLY A 1 53 ? -11.573 2.156 7.073 1.00 0.00 51 GLY A C 13
ATOM 14504 O O . GLY A 1 53 ? -12.584 2.000 7.758 1.00 0.00 51 GLY A O 13
ATOM 14508 N N . SER A 1 54 ? -10.344 1.964 7.541 1.00 0.00 52 SER A N 13
ATOM 14509 C CA . SER A 1 54 ? -10.105 1.550 8.918 1.00 0.00 52 SER A CA 13
ATOM 14510 C C . SER A 1 54 ? -10.819 0.237 9.225 1.00 0.00 52 SER A C 13
ATOM 14511 O O . SER A 1 54 ? -11.828 0.216 9.930 1.00 0.00 52 SER A O 13
ATOM 14519 N N . GLY A 1 55 ? -10.288 -0.858 8.690 1.00 0.00 53 GLY A N 13
ATOM 14520 C CA . GLY A 1 55 ? -10.886 -2.160 8.917 1.00 0.00 53 GLY A CA 13
ATOM 14521 C C . GLY A 1 55 ? -11.531 -2.729 7.668 1.00 0.00 53 GLY A C 13
ATOM 14522 O O . GLY A 1 55 ? -12.573 -3.379 7.742 1.00 0.00 53 GLY A O 13
ATOM 14526 N N . SER A 1 56 ? -10.910 -2.483 6.519 1.00 0.00 54 SER A N 13
ATOM 14527 C CA . SER A 1 56 ? -11.430 -2.976 5.248 1.00 0.00 54 SER A CA 13
ATOM 14528 C C . SER A 1 56 ? -12.811 -2.394 4.960 1.00 0.00 54 SER A C 13
ATOM 14529 O O . SER A 1 56 ? -13.767 -2.644 5.695 1.00 0.00 54 SER A O 13
ATOM 14537 N N . GLY A 1 57 ? -12.908 -1.617 3.887 1.00 0.00 55 GLY A N 13
ATOM 14538 C CA . GLY A 1 57 ? -14.175 -1.013 3.520 1.00 0.00 55 GLY A CA 13
ATOM 14539 C C . GLY A 1 57 ? -14.925 -1.823 2.481 1.00 0.00 55 GLY A C 13
ATOM 14540 O O . GLY A 1 57 ? -16.155 -1.799 2.434 1.00 0.00 55 GLY A O 13
ATOM 14544 N N . SER A 1 58 ? -14.182 -2.541 1.645 1.00 0.00 56 SER A N 13
ATOM 14545 C CA . SER A 1 58 ? -14.783 -3.362 0.600 1.00 0.00 56 SER A CA 13
ATOM 14546 C C . SER A 1 58 ? -15.050 -4.776 1.106 1.00 0.00 56 SER A C 13
ATOM 14547 O O . SER A 1 58 ? -16.167 -5.282 1.005 1.00 0.00 56 SER A O 13
ATOM 14555 N N . GLY A 1 59 ? -14.016 -5.410 1.651 1.00 0.00 57 GLY A N 13
ATOM 14556 C CA . GLY A 1 59 ? -14.161 -6.760 2.165 1.00 0.00 57 GLY A CA 13
ATOM 14557 C C . GLY A 1 59 ? -13.048 -7.681 1.704 1.00 0.00 57 GLY A C 13
ATOM 14558 O O . GLY A 1 59 ? -11.875 -7.309 1.730 1.00 0.00 57 GLY A O 13
ATOM 14562 N N . SER A 1 60 ? -13.416 -8.887 1.283 1.00 0.00 129 SER A N 13
ATOM 14563 C CA . SER A 1 60 ? -12.441 -9.866 0.815 1.00 0.00 129 SER A CA 13
ATOM 14564 C C . SER A 1 60 ? -11.654 -9.328 -0.375 1.00 0.00 129 SER A C 13
ATOM 14565 O O . SER A 1 60 ? -10.426 -9.408 -0.406 1.00 0.00 129 SER A O 13
ATOM 14573 N N . THR A 1 61 ? -12.368 -8.778 -1.353 1.00 0.00 130 THR A N 13
ATOM 14574 C CA . THR A 1 61 ? -11.734 -8.226 -2.546 1.00 0.00 130 THR A CA 13
ATOM 14575 C C . THR A 1 61 ? -10.627 -7.245 -2.173 1.00 0.00 130 THR A C 13
ATOM 14576 O O . THR A 1 61 ? -9.644 -7.097 -2.900 1.00 0.00 130 THR A O 13
ATOM 14587 N N . GLU A 1 62 ? -10.792 -6.580 -1.035 1.00 0.00 131 GLU A N 13
ATOM 14588 C CA . GLU A 1 62 ? -9.804 -5.618 -0.563 1.00 0.00 131 GLU A CA 13
ATOM 14589 C C . GLU A 1 62 ? -8.482 -6.311 -0.259 1.00 0.00 131 GLU A C 13
ATOM 14590 O O . GLU A 1 62 ? -7.445 -5.969 -0.827 1.00 0.00 131 GLU A O 13
ATOM 14602 N N . GLU A 1 63 ? -8.527 -7.289 0.639 1.00 0.00 132 GLU A N 13
ATOM 14603 C CA . GLU A 1 63 ? -7.332 -8.034 1.017 1.00 0.00 132 GLU A CA 13
ATOM 14604 C C . GLU A 1 63 ? -6.797 -8.840 -0.163 1.00 0.00 132 GLU A C 13
ATOM 14605 O O . GLU A 1 63 ? -5.610 -9.154 -0.223 1.00 0.00 132 GLU A O 13
ATOM 14617 N N . LEU A 1 64 ? -7.682 -9.177 -1.096 1.00 0.00 133 LEU A N 13
ATOM 14618 C CA . LEU A 1 64 ? -7.300 -9.949 -2.271 1.00 0.00 133 LEU A CA 13
ATOM 14619 C C . LEU A 1 64 ? -6.202 -9.245 -3.066 1.00 0.00 133 LEU A C 13
ATOM 14620 O O . LEU A 1 64 ? -5.052 -9.684 -3.078 1.00 0.00 133 LEU A O 13
ATOM 14636 N N . ARG A 1 65 ? -6.568 -8.155 -3.734 1.00 0.00 134 ARG A N 13
ATOM 14637 C CA . ARG A 1 65 ? -5.618 -7.391 -4.539 1.00 0.00 134 ARG A CA 13
ATOM 14638 C C . ARG A 1 65 ? -4.427 -6.933 -3.700 1.00 0.00 134 ARG A C 13
ATOM 14639 O O . ARG A 1 65 ? -3.295 -6.889 -4.180 1.00 0.00 134 ARG A O 13
ATOM 14660 N N . VAL A 1 66 ? -4.697 -6.590 -2.448 1.00 0.00 135 VAL A N 13
ATOM 14661 C CA . VAL A 1 66 ? -3.660 -6.128 -1.532 1.00 0.00 135 VAL A CA 13
ATOM 14662 C C . VAL A 1 66 ? -2.747 -7.276 -1.106 1.00 0.00 135 VAL A C 13
ATOM 14663 O O . VAL A 1 66 ? -1.562 -7.076 -0.847 1.00 0.00 135 VAL A O 13
ATOM 14676 N N . ARG A 1 67 ? -3.312 -8.476 -1.030 1.00 0.00 136 ARG A N 13
ATOM 14677 C CA . ARG A 1 67 ? -2.558 -9.660 -0.627 1.00 0.00 136 ARG A CA 13
ATOM 14678 C C . ARG A 1 67 ? -1.415 -9.958 -1.594 1.00 0.00 136 ARG A C 13
ATOM 14679 O O . ARG A 1 67 ? -0.305 -10.277 -1.172 1.00 0.00 136 ARG A O 13
ATOM 14700 N N . LEU A 1 68 ? -1.696 -9.865 -2.890 1.00 0.00 137 LEU A N 13
ATOM 14701 C CA . LEU A 1 68 ? -0.694 -10.140 -3.920 1.00 0.00 137 LEU A CA 13
ATOM 14702 C C . LEU A 1 68 ? 0.636 -9.446 -3.627 1.00 0.00 137 LEU A C 13
ATOM 14703 O O . LEU A 1 68 ? 1.701 -9.945 -3.988 1.00 0.00 137 LEU A O 13
ATOM 14719 N N . ALA A 1 69 ? 0.572 -8.289 -2.984 1.00 0.00 138 ALA A N 13
ATOM 14720 C CA . ALA A 1 69 ? 1.776 -7.528 -2.663 1.00 0.00 138 ALA A CA 13
ATOM 14721 C C . ALA A 1 69 ? 2.249 -7.776 -1.229 1.00 0.00 138 ALA A C 13
ATOM 14722 O O . ALA A 1 69 ? 3.251 -7.212 -0.794 1.00 0.00 138 ALA A O 13
ATOM 14729 N N . SER A 1 70 ? 1.512 -8.599 -0.493 1.00 0.00 139 SER A N 13
ATOM 14730 C CA . SER A 1 70 ? 1.842 -8.893 0.897 1.00 0.00 139 SER A CA 13
ATOM 14731 C C . SER A 1 70 ? 2.963 -9.925 1.039 1.00 0.00 139 SER A C 13
ATOM 14732 O O . SER A 1 70 ? 3.357 -10.258 2.157 1.00 0.00 139 SER A O 13
ATOM 14740 N N . HIS A 1 71 ? 3.476 -10.437 -0.077 1.00 0.00 140 HIS A N 13
ATOM 14741 C CA . HIS A 1 71 ? 4.545 -11.434 -0.017 1.00 0.00 140 HIS A CA 13
ATOM 14742 C C . HIS A 1 71 ? 5.920 -10.778 0.073 1.00 0.00 140 HIS A C 13
ATOM 14743 O O . HIS A 1 71 ? 6.863 -11.376 0.590 1.00 0.00 140 HIS A O 13
ATOM 14757 N N . LEU A 1 72 ? 6.041 -9.560 -0.446 1.00 0.00 141 LEU A N 13
ATOM 14758 C CA . LEU A 1 72 ? 7.321 -8.861 -0.427 1.00 0.00 141 LEU A CA 13
ATOM 14759 C C . LEU A 1 72 ? 7.212 -7.474 0.201 1.00 0.00 141 LEU A C 13
ATOM 14760 O O . LEU A 1 72 ? 7.909 -7.163 1.165 1.00 0.00 141 LEU A O 13
ATOM 14776 N N . ARG A 1 73 ? 6.355 -6.634 -0.370 1.00 0.00 142 ARG A N 13
ATOM 14777 C CA . ARG A 1 73 ? 6.173 -5.264 0.110 1.00 0.00 142 ARG A CA 13
ATOM 14778 C C . ARG A 1 73 ? 6.125 -5.180 1.637 1.00 0.00 142 ARG A C 13
ATOM 14779 O O . ARG A 1 73 ? 6.660 -4.241 2.226 1.00 0.00 142 ARG A O 13
ATOM 14800 N N . LYS A 1 74 ? 5.488 -6.156 2.275 1.00 0.00 143 LYS A N 13
ATOM 14801 C CA . LYS A 1 74 ? 5.388 -6.163 3.732 1.00 0.00 143 LYS A CA 13
ATOM 14802 C C . LYS A 1 74 ? 6.455 -7.060 4.352 1.00 0.00 143 LYS A C 13
ATOM 14803 O O . LYS A 1 74 ? 7.119 -6.674 5.314 1.00 0.00 143 LYS A O 13
ATOM 14822 N N . LEU A 1 75 ? 6.617 -8.257 3.798 1.00 0.00 144 LEU A N 13
ATOM 14823 C CA . LEU A 1 75 ? 7.609 -9.200 4.303 1.00 0.00 144 LEU A CA 13
ATOM 14824 C C . LEU A 1 75 ? 9.006 -8.589 4.250 1.00 0.00 144 LEU A C 13
ATOM 14825 O O . LEU A 1 75 ? 9.770 -8.673 5.212 1.00 0.00 144 LEU A O 13
ATOM 14841 N N . ARG A 1 76 ? 9.327 -7.967 3.121 1.00 0.00 145 ARG A N 13
ATOM 14842 C CA . ARG A 1 76 ? 10.625 -7.331 2.934 1.00 0.00 145 ARG A CA 13
ATOM 14843 C C . ARG A 1 76 ? 10.481 -5.813 2.931 1.00 0.00 145 ARG A C 13
ATOM 14844 O O . ARG A 1 76 ? 9.538 -5.271 2.353 1.00 0.00 145 ARG A O 13
ATOM 14865 N N . LYS A 1 77 ? 11.416 -5.130 3.583 1.00 0.00 146 LYS A N 13
ATOM 14866 C CA . LYS A 1 77 ? 11.382 -3.673 3.655 1.00 0.00 146 LYS A CA 13
ATOM 14867 C C . LYS A 1 77 ? 12.674 -3.064 3.124 1.00 0.00 146 LYS A C 13
ATOM 14868 O O . LYS A 1 77 ? 13.753 -3.637 3.277 1.00 0.00 146 LYS A O 13
ATOM 14887 N N . ARG A 1 78 ? 12.555 -1.893 2.503 1.00 0.00 147 ARG A N 13
ATOM 14888 C CA . ARG A 1 78 ? 13.714 -1.195 1.953 1.00 0.00 147 ARG A CA 13
ATOM 14889 C C . ARG A 1 78 ? 14.540 -2.125 1.070 1.00 0.00 147 ARG A C 13
ATOM 14890 O O . ARG A 1 78 ? 15.762 -1.998 0.991 1.00 0.00 147 ARG A O 13
ATOM 14911 N N . LEU A 1 79 ? 13.863 -3.067 0.415 1.00 0.00 148 LEU A N 13
ATOM 14912 C CA . LEU A 1 79 ? 14.526 -4.033 -0.460 1.00 0.00 148 LEU A CA 13
ATOM 14913 C C . LEU A 1 79 ? 15.208 -5.129 0.356 1.00 0.00 148 LEU A C 13
ATOM 14914 O O . LEU A 1 79 ? 14.957 -6.316 0.149 1.00 0.00 148 LEU A O 13
ATOM 14930 N N . LEU A 1 80 ? 16.069 -4.725 1.286 1.00 0.00 149 LEU A N 13
ATOM 14931 C CA . LEU A 1 80 ? 16.783 -5.673 2.133 1.00 0.00 149 LEU A CA 13
ATOM 14932 C C . LEU A 1 80 ? 15.808 -6.546 2.916 1.00 0.00 149 LEU A C 13
ATOM 14933 O O . LEU A 1 80 ? 14.610 -6.197 2.965 1.00 0.00 149 LEU A O 13
ATOM 14951 N N . GLY A 1 1 ? 3.508 12.943 7.090 1.00 0.00 1 GLY A N 14
ATOM 14952 C CA . GLY A 1 1 ? 4.016 11.772 6.323 1.00 0.00 1 GLY A CA 14
ATOM 14953 C C . GLY A 1 1 ? 4.196 10.542 7.192 1.00 0.00 1 GLY A C 14
ATOM 14954 O O . GLY A 1 1 ? 4.282 10.647 8.416 1.00 0.00 1 GLY A O 14
ATOM 14960 N N . SER A 1 2 ? 4.252 9.374 6.559 1.00 0.00 2 SER A N 14
ATOM 14961 C CA . SER A 1 2 ? 4.423 8.119 7.283 1.00 0.00 2 SER A CA 14
ATOM 14962 C C . SER A 1 2 ? 5.742 7.450 6.907 1.00 0.00 2 SER A C 14
ATOM 14963 O O . SER A 1 2 ? 6.609 8.068 6.288 1.00 0.00 2 SER A O 14
ATOM 14971 N N . LYS A 1 3 A 5.887 6.185 7.287 1.00 0.00 2 LYS A N 14
ATOM 14972 C CA . LYS A 1 3 A 7.099 5.430 6.991 1.00 0.00 2 LYS A CA 14
ATOM 14973 C C . LYS A 1 3 A 7.218 5.160 5.495 1.00 0.00 2 LYS A C 14
ATOM 14974 O O . LYS A 1 3 A 7.031 4.031 5.040 1.00 0.00 2 LYS A O 14
ATOM 14993 N N . LEU A 1 4 B 7.529 6.204 4.734 1.00 0.00 2 LEU A N 14
ATOM 14994 C CA . LEU A 1 4 B 7.672 6.081 3.288 1.00 0.00 2 LEU A CA 14
ATOM 14995 C C . LEU A 1 4 B 9.014 6.649 2.822 1.00 0.00 2 LEU A C 14
ATOM 14996 O O . LEU A 1 4 B 9.065 7.537 1.971 1.00 0.00 2 LEU A O 14
ATOM 15012 N N . GLU A 1 5 ? 10.100 6.130 3.388 1.00 0.00 3 GLU A N 14
ATOM 15013 C CA . GLU A 1 5 ? 11.439 6.587 3.029 1.00 0.00 3 GLU A CA 14
ATOM 15014 C C . GLU A 1 5 ? 12.052 5.698 1.950 1.00 0.00 3 GLU A C 14
ATOM 15015 O O . GLU A 1 5 ? 12.702 6.188 1.027 1.00 0.00 3 GLU A O 14
ATOM 15027 N N . GLY A 1 6 ? 11.843 4.392 2.073 1.00 0.00 4 GLY A N 14
ATOM 15028 C CA . GLY A 1 6 ? 12.383 3.459 1.100 1.00 0.00 4 GLY A CA 14
ATOM 15029 C C . GLY A 1 6 ? 11.370 3.074 0.041 1.00 0.00 4 GLY A C 14
ATOM 15030 O O . GLY A 1 6 ? 11.226 3.762 -0.970 1.00 0.00 4 GLY A O 14
ATOM 15034 N N . LYS A 1 7 ? 10.665 1.970 0.276 1.00 0.00 5 LYS A N 14
ATOM 15035 C CA . LYS A 1 7 ? 9.650 1.481 -0.659 1.00 0.00 5 LYS A CA 14
ATOM 15036 C C . LYS A 1 7 ? 10.158 1.517 -2.098 1.00 0.00 5 LYS A C 14
ATOM 15037 O O . LYS A 1 7 ? 11.350 1.696 -2.344 1.00 0.00 5 LYS A O 14
ATOM 15056 N N . THR A 1 8 ? 9.238 1.352 -3.041 1.00 0.00 6 THR A N 14
ATOM 15057 C CA . THR A 1 8 ? 9.577 1.371 -4.455 1.00 0.00 6 THR A CA 14
ATOM 15058 C C . THR A 1 8 ? 8.313 1.361 -5.307 1.00 0.00 6 THR A C 14
ATOM 15059 O O . THR A 1 8 ? 7.210 1.175 -4.793 1.00 0.00 6 THR A O 14
ATOM 15070 N N . CYS A 1 9 ? 8.478 1.564 -6.607 1.00 0.00 7 CYS A N 14
ATOM 15071 C CA . CYS A 1 9 ? 7.344 1.580 -7.524 1.00 0.00 7 CYS A CA 14
ATOM 15072 C C . CYS A 1 9 ? 7.583 0.635 -8.696 1.00 0.00 7 CYS A C 14
ATOM 15073 O O . CYS A 1 9 ? 8.710 0.490 -9.170 1.00 0.00 7 CYS A O 14
ATOM 15080 N N . GLY A 1 10 ? 6.516 -0.008 -9.158 1.00 0.00 8 GLY A N 14
ATOM 15081 C CA . GLY A 1 10 ? 6.630 -0.932 -10.270 1.00 0.00 8 GLY A CA 14
ATOM 15082 C C . GLY A 1 10 ? 5.948 -2.259 -9.993 1.00 0.00 8 GLY A C 14
ATOM 15083 O O . GLY A 1 10 ? 4.940 -2.583 -10.620 1.00 0.00 8 GLY A O 14
ATOM 15087 N N . PRO A 1 11 ? 6.480 -3.054 -9.049 1.00 0.00 9 PRO A N 14
ATOM 15088 C CA . PRO A 1 11 ? 5.908 -4.352 -8.698 1.00 0.00 9 PRO A CA 14
ATOM 15089 C C . PRO A 1 11 ? 4.759 -4.227 -7.705 1.00 0.00 9 PRO A C 14
ATOM 15090 O O . PRO A 1 11 ? 4.973 -4.205 -6.493 1.00 0.00 9 PRO A O 14
ATOM 15101 N N . SER A 1 12 ? 3.538 -4.140 -8.226 1.00 0.00 10 SER A N 14
ATOM 15102 C CA . SER A 1 12 ? 2.354 -4.010 -7.382 1.00 0.00 10 SER A CA 14
ATOM 15103 C C . SER A 1 12 ? 2.513 -2.850 -6.404 1.00 0.00 10 SER A C 14
ATOM 15104 O O . SER A 1 12 ? 2.488 -3.039 -5.188 1.00 0.00 10 SER A O 14
ATOM 15112 N N . SER A 1 13 ? 2.684 -1.648 -6.945 1.00 0.00 11 SER A N 14
ATOM 15113 C CA . SER A 1 13 ? 2.853 -0.461 -6.119 1.00 0.00 11 SER A CA 14
ATOM 15114 C C . SER A 1 13 ? 2.128 0.738 -6.718 1.00 0.00 11 SER A C 14
ATOM 15115 O O . SER A 1 13 ? 2.040 0.883 -7.937 1.00 0.00 11 SER A O 14
ATOM 15123 N N . PHE A 1 14 ? 1.613 1.596 -5.845 1.00 0.00 12 PHE A N 14
ATOM 15124 C CA . PHE A 1 14 ? 0.895 2.790 -6.269 1.00 0.00 12 PHE A CA 14
ATOM 15125 C C . PHE A 1 14 ? 1.681 4.049 -5.906 1.00 0.00 12 PHE A C 14
ATOM 15126 O O . PHE A 1 14 ? 2.081 4.232 -4.756 1.00 0.00 12 PHE A O 14
ATOM 15143 N N . SER A 1 15 ? 1.892 4.915 -6.891 1.00 0.00 13 SER A N 14
ATOM 15144 C CA . SER A 1 15 ? 2.623 6.157 -6.670 1.00 0.00 13 SER A CA 14
ATOM 15145 C C . SER A 1 15 ? 1.837 7.083 -5.749 1.00 0.00 13 SER A C 14
ATOM 15146 O O . SER A 1 15 ? 0.623 7.226 -5.888 1.00 0.00 13 SER A O 14
ATOM 15154 N N . CYS A 1 16 ? 2.533 7.708 -4.804 1.00 0.00 14 CYS A N 14
ATOM 15155 C CA . CYS A 1 16 ? 1.887 8.613 -3.863 1.00 0.00 14 CYS A CA 14
ATOM 15156 C C . CYS A 1 16 ? 1.554 9.948 -4.527 1.00 0.00 14 CYS A C 14
ATOM 15157 O O . CYS A 1 16 ? 2.424 10.591 -5.113 1.00 0.00 14 CYS A O 14
ATOM 15164 N N . PRO A 1 17 ? 0.285 10.385 -4.443 1.00 0.00 15 PRO A N 14
ATOM 15165 C CA . PRO A 1 17 ? -0.158 11.648 -5.036 1.00 0.00 15 PRO A CA 14
ATOM 15166 C C . PRO A 1 17 ? 0.479 12.857 -4.365 1.00 0.00 15 PRO A C 14
ATOM 15167 O O . PRO A 1 17 ? 0.385 13.026 -3.150 1.00 0.00 15 PRO A O 14
ATOM 15178 N N . GLY A 1 18 ? 1.125 13.696 -5.165 1.00 0.00 16 GLY A N 14
ATOM 15179 C CA . GLY A 1 18 ? 1.765 14.880 -4.630 1.00 0.00 16 GLY A CA 14
ATOM 15180 C C . GLY A 1 18 ? 3.210 14.637 -4.240 1.00 0.00 16 GLY A C 14
ATOM 15181 O O . GLY A 1 18 ? 4.062 15.508 -4.417 1.00 0.00 16 GLY A O 14
ATOM 15185 N N . THR A 1 19 ? 3.488 13.451 -3.705 1.00 0.00 17 THR A N 14
ATOM 15186 C CA . THR A 1 19 ? 4.840 13.102 -3.288 1.00 0.00 17 THR A CA 14
ATOM 15187 C C . THR A 1 19 ? 5.474 12.108 -4.254 1.00 0.00 17 THR A C 14
ATOM 15188 O O . THR A 1 19 ? 4.857 11.115 -4.638 1.00 0.00 17 THR A O 14
ATOM 15199 N N . HIS A 1 20 ? 6.715 12.387 -4.639 1.00 0.00 18 HIS A N 14
ATOM 15200 C CA . HIS A 1 20 ? 7.451 11.525 -5.559 1.00 0.00 18 HIS A CA 14
ATOM 15201 C C . HIS A 1 20 ? 7.472 10.081 -5.066 1.00 0.00 18 HIS A C 14
ATOM 15202 O O . HIS A 1 20 ? 7.645 9.150 -5.853 1.00 0.00 18 HIS A O 14
ATOM 15216 N N . VAL A 1 21 ? 7.301 9.902 -3.761 1.00 0.00 19 VAL A N 14
ATOM 15217 C CA . VAL A 1 21 ? 7.306 8.574 -3.163 1.00 0.00 19 VAL A CA 14
ATOM 15218 C C . VAL A 1 21 ? 6.231 7.684 -3.774 1.00 0.00 19 VAL A C 14
ATOM 15219 O O . VAL A 1 21 ? 5.192 8.165 -4.228 1.00 0.00 19 VAL A O 14
ATOM 15232 N N . CYS A 1 22 ? 6.484 6.380 -3.770 1.00 0.00 20 CYS A N 14
ATOM 15233 C CA . CYS A 1 22 ? 5.536 5.415 -4.310 1.00 0.00 20 CYS A CA 14
ATOM 15234 C C . CYS A 1 22 ? 5.173 4.381 -3.253 1.00 0.00 20 CYS A C 14
ATOM 15235 O O . CYS A 1 22 ? 6.030 3.639 -2.772 1.00 0.00 20 CYS A O 14
ATOM 15242 N N . VAL A 1 23 ? 3.897 4.344 -2.890 1.00 0.00 21 VAL A N 14
ATOM 15243 C CA . VAL A 1 23 ? 3.415 3.409 -1.882 1.00 0.00 21 VAL A CA 14
ATOM 15244 C C . VAL A 1 23 ? 2.934 2.109 -2.526 1.00 0.00 21 VAL A C 14
ATOM 15245 O O . VAL A 1 23 ? 2.082 2.125 -3.412 1.00 0.00 21 VAL A O 14
ATOM 15258 N N . PRO A 1 24 ? 3.482 0.962 -2.088 1.00 0.00 22 PRO A N 14
ATOM 15259 C CA . PRO A 1 24 ? 3.111 -0.351 -2.629 1.00 0.00 22 PRO A CA 14
ATOM 15260 C C . PRO A 1 24 ? 1.610 -0.617 -2.559 1.00 0.00 22 PRO A C 14
ATOM 15261 O O . PRO A 1 24 ? 0.891 0.021 -1.790 1.00 0.00 22 PRO A O 14
ATOM 15272 N N . GLU A 1 25 ? 1.144 -1.569 -3.365 1.00 0.00 23 GLU A N 14
ATOM 15273 C CA . GLU A 1 25 ? -0.270 -1.925 -3.395 1.00 0.00 23 GLU A CA 14
ATOM 15274 C C . GLU A 1 25 ? -0.702 -2.534 -2.065 1.00 0.00 23 GLU A C 14
ATOM 15275 O O . GLU A 1 25 ? -1.771 -2.220 -1.548 1.00 0.00 23 GLU A O 14
ATOM 15287 N N . ARG A 1 26 ? 0.140 -3.396 -1.507 1.00 0.00 24 ARG A N 14
ATOM 15288 C CA . ARG A 1 26 ? -0.159 -4.028 -0.228 1.00 0.00 24 ARG A CA 14
ATOM 15289 C C . ARG A 1 26 ? -0.329 -2.965 0.858 1.00 0.00 24 ARG A C 14
ATOM 15290 O O . ARG A 1 26 ? -0.932 -3.216 1.901 1.00 0.00 24 ARG A O 14
ATOM 15311 N N . TRP A 1 27 ? 0.214 -1.777 0.606 1.00 0.00 25 TRP A N 14
ATOM 15312 C CA . TRP A 1 27 ? 0.133 -0.681 1.559 1.00 0.00 25 TRP A CA 14
ATOM 15313 C C . TRP A 1 27 ? -1.081 0.205 1.284 1.00 0.00 25 TRP A C 14
ATOM 15314 O O . TRP A 1 27 ? -1.229 1.267 1.887 1.00 0.00 25 TRP A O 14
ATOM 15335 N N . LEU A 1 28 ? -1.949 -0.231 0.373 1.00 0.00 26 LEU A N 14
ATOM 15336 C CA . LEU A 1 28 ? -3.140 0.534 0.034 1.00 0.00 26 LEU A CA 14
ATOM 15337 C C . LEU A 1 28 ? -4.209 0.384 1.112 1.00 0.00 26 LEU A C 14
ATOM 15338 O O . LEU A 1 28 ? -4.496 1.326 1.847 1.00 0.00 26 LEU A O 14
ATOM 15354 N N . CYS A 1 29 ? -4.791 -0.806 1.206 1.00 0.00 27 CYS A N 14
ATOM 15355 C CA . CYS A 1 29 ? -5.824 -1.071 2.200 1.00 0.00 27 CYS A CA 14
ATOM 15356 C C . CYS A 1 29 ? -5.272 -1.914 3.345 1.00 0.00 27 CYS A C 14
ATOM 15357 O O . CYS A 1 29 ? -5.889 -2.895 3.762 1.00 0.00 27 CYS A O 14
ATOM 15364 N N . ASP A 1 30 ? -4.105 -1.529 3.848 1.00 0.00 28 ASP A N 14
ATOM 15365 C CA . ASP A 1 30 ? -3.469 -2.251 4.943 1.00 0.00 28 ASP A CA 14
ATOM 15366 C C . ASP A 1 30 ? -4.144 -1.936 6.276 1.00 0.00 28 ASP A C 14
ATOM 15367 O O . ASP A 1 30 ? -4.019 -2.694 7.238 1.00 0.00 28 ASP A O 14
ATOM 15376 N N . GLY A 1 31 ? -4.857 -0.815 6.327 1.00 0.00 29 GLY A N 14
ATOM 15377 C CA . GLY A 1 31 ? -5.537 -0.423 7.548 1.00 0.00 29 GLY A CA 14
ATOM 15378 C C . GLY A 1 31 ? -4.975 0.853 8.149 1.00 0.00 29 GLY A C 14
ATOM 15379 O O . GLY A 1 31 ? -5.340 1.236 9.260 1.00 0.00 29 GLY A O 14
ATOM 15383 N N . ASP A 1 32 ? -4.087 1.513 7.411 1.00 0.00 30 ASP A N 14
ATOM 15384 C CA . ASP A 1 32 ? -3.476 2.754 7.873 1.00 0.00 30 ASP A CA 14
ATOM 15385 C C . ASP A 1 32 ? -3.035 3.600 6.686 1.00 0.00 30 ASP A C 14
ATOM 15386 O O . ASP A 1 32 ? -2.860 3.086 5.583 1.00 0.00 30 ASP A O 14
ATOM 15395 N N . LYS A 1 33 ? -2.860 4.898 6.912 1.00 0.00 31 LYS A N 14
ATOM 15396 C CA . LYS A 1 33 ? -2.443 5.803 5.847 1.00 0.00 31 LYS A CA 14
ATOM 15397 C C . LYS A 1 33 ? -0.931 5.993 5.843 1.00 0.00 31 LYS A C 14
ATOM 15398 O O . LYS A 1 33 ? -0.363 6.548 6.784 1.00 0.00 31 LYS A O 14
ATOM 15417 N N . ASP A 1 34 ? -0.285 5.538 4.773 1.00 0.00 32 ASP A N 14
ATOM 15418 C CA . ASP A 1 34 ? 1.162 5.671 4.646 1.00 0.00 32 ASP A CA 14
ATOM 15419 C C . ASP A 1 34 ? 1.515 6.937 3.875 1.00 0.00 32 ASP A C 14
ATOM 15420 O O . ASP A 1 34 ? 2.542 7.565 4.129 1.00 0.00 32 ASP A O 14
ATOM 15429 N N . CYS A 1 35 ? 0.653 7.308 2.934 1.00 0.00 33 CYS A N 14
ATOM 15430 C CA . CYS A 1 35 ? 0.872 8.501 2.130 1.00 0.00 33 CYS A CA 14
ATOM 15431 C C . CYS A 1 35 ? 0.640 9.757 2.959 1.00 0.00 33 CYS A C 14
ATOM 15432 O O . CYS A 1 35 ? 0.354 9.681 4.154 1.00 0.00 33 CYS A O 14
ATOM 15439 N N . ALA A 1 36 ? 0.758 10.909 2.315 1.00 0.00 34 ALA A N 14
ATOM 15440 C CA . ALA A 1 36 ? 0.554 12.182 2.988 1.00 0.00 34 ALA A CA 14
ATOM 15441 C C . ALA A 1 36 ? -0.911 12.365 3.364 1.00 0.00 34 ALA A C 14
ATOM 15442 O O . ALA A 1 36 ? -1.230 12.915 4.418 1.00 0.00 34 ALA A O 14
ATOM 15449 N N . ASP A 1 37 ? -1.799 11.901 2.491 1.00 0.00 35 ASP A N 14
ATOM 15450 C CA . ASP A 1 37 ? -3.235 12.014 2.727 1.00 0.00 35 ASP A CA 14
ATOM 15451 C C . ASP A 1 37 ? -3.925 10.660 2.586 1.00 0.00 35 ASP A C 14
ATOM 15452 O O . ASP A 1 37 ? -5.036 10.573 2.063 1.00 0.00 35 ASP A O 14
ATOM 15461 N N . GLY A 1 38 ? -3.263 9.605 3.054 1.00 0.00 36 GLY A N 14
ATOM 15462 C CA . GLY A 1 38 ? -3.837 8.272 2.964 1.00 0.00 36 GLY A CA 14
ATOM 15463 C C . GLY A 1 38 ? -4.246 7.915 1.549 1.00 0.00 36 GLY A C 14
ATOM 15464 O O . GLY A 1 38 ? -5.255 7.242 1.336 1.00 0.00 36 GLY A O 14
ATOM 15468 N N . ALA A 1 39 ? -3.461 8.372 0.582 1.00 0.00 37 ALA A N 14
ATOM 15469 C CA . ALA A 1 39 ? -3.742 8.106 -0.823 1.00 0.00 37 ALA A CA 14
ATOM 15470 C C . ALA A 1 39 ? -3.784 6.609 -1.109 1.00 0.00 37 ALA A C 14
ATOM 15471 O O . ALA A 1 39 ? -4.608 6.145 -1.897 1.00 0.00 37 ALA A O 14
ATOM 15478 N N . ASP A 1 40 ? -2.900 5.854 -0.464 1.00 0.00 38 ASP A N 14
ATOM 15479 C CA . ASP A 1 40 ? -2.863 4.407 -0.662 1.00 0.00 38 ASP A CA 14
ATOM 15480 C C . ASP A 1 40 ? -4.138 3.773 -0.122 1.00 0.00 38 ASP A C 14
ATOM 15481 O O . ASP A 1 40 ? -4.597 2.744 -0.619 1.00 0.00 38 ASP A O 14
ATOM 15490 N N . GLU A 1 41 ? -4.712 4.405 0.894 1.00 0.00 39 GLU A N 14
ATOM 15491 C CA . GLU A 1 41 ? -5.941 3.920 1.505 1.00 0.00 39 GLU A CA 14
ATOM 15492 C C . GLU A 1 41 ? -7.148 4.455 0.748 1.00 0.00 39 GLU A C 14
ATOM 15493 O O . GLU A 1 41 ? -8.213 3.839 0.731 1.00 0.00 39 GLU A O 14
ATOM 15505 N N . SER A 1 42 ? -6.964 5.608 0.115 1.00 0.00 40 SER A N 14
ATOM 15506 C CA . SER A 1 42 ? -8.025 6.237 -0.656 1.00 0.00 40 SER A CA 14
ATOM 15507 C C . SER A 1 42 ? -8.195 5.542 -1.997 1.00 0.00 40 SER A C 14
ATOM 15508 O O . SER A 1 42 ? -7.283 4.874 -2.484 1.00 0.00 40 SER A O 14
ATOM 15516 N N . ILE A 1 43 ? -9.368 5.704 -2.589 1.00 0.00 41 ILE A N 14
ATOM 15517 C CA . ILE A 1 43 ? -9.665 5.094 -3.873 1.00 0.00 41 ILE A CA 14
ATOM 15518 C C . ILE A 1 43 ? -8.667 5.537 -4.941 1.00 0.00 41 ILE A C 14
ATOM 15519 O O . ILE A 1 43 ? -8.479 4.857 -5.950 1.00 0.00 41 ILE A O 14
ATOM 15535 N N . ALA A 1 44 ? -8.024 6.679 -4.708 1.00 0.00 42 ALA A N 14
ATOM 15536 C CA . ALA A 1 44 ? -7.041 7.210 -5.644 1.00 0.00 42 ALA A CA 14
ATOM 15537 C C . ALA A 1 44 ? -5.981 6.165 -5.979 1.00 0.00 42 ALA A C 14
ATOM 15538 O O . ALA A 1 44 ? -5.369 6.204 -7.046 1.00 0.00 42 ALA A O 14
ATOM 15545 N N . ALA A 1 45 ? -5.771 5.232 -5.056 1.00 0.00 43 ALA A N 14
ATOM 15546 C CA . ALA A 1 45 ? -4.788 4.172 -5.244 1.00 0.00 43 ALA A CA 14
ATOM 15547 C C . ALA A 1 45 ? -5.445 2.883 -5.731 1.00 0.00 43 ALA A C 14
ATOM 15548 O O . ALA A 1 45 ? -4.771 1.983 -6.232 1.00 0.00 43 ALA A O 14
ATOM 15555 N N . GLY A 1 46 ? -6.762 2.796 -5.572 1.00 0.00 44 GLY A N 14
ATOM 15556 C CA . GLY A 1 46 ? -7.481 1.610 -5.991 1.00 0.00 44 GLY A CA 14
ATOM 15557 C C . GLY A 1 46 ? -7.864 0.742 -4.813 1.00 0.00 44 GLY A C 14
ATOM 15558 O O . GLY A 1 46 ? -7.903 -0.484 -4.918 1.00 0.00 44 GLY A O 14
ATOM 15562 N N . CYS A 1 47 ? -8.141 1.386 -3.686 1.00 0.00 45 CYS A N 14
ATOM 15563 C CA . CYS A 1 47 ? -8.518 0.679 -2.470 1.00 0.00 45 CYS A CA 14
ATOM 15564 C C . CYS A 1 47 ? -9.985 0.249 -2.506 1.00 0.00 45 CYS A C 14
ATOM 15565 O O . CYS A 1 47 ? -10.470 -0.398 -1.580 1.00 0.00 45 CYS A O 14
ATOM 15572 N N . LEU A 1 48 ? -10.689 0.616 -3.576 1.00 0.00 46 LEU A N 14
ATOM 15573 C CA . LEU A 1 48 ? -12.100 0.271 -3.723 1.00 0.00 46 LEU A CA 14
ATOM 15574 C C . LEU A 1 48 ? -12.957 0.994 -2.685 1.00 0.00 46 LEU A C 14
ATOM 15575 O O . LEU A 1 48 ? -14.130 0.666 -2.502 1.00 0.00 46 LEU A O 14
ATOM 15591 N N . TYR A 1 49 ? -12.369 1.980 -2.011 1.00 0.00 47 TYR A N 14
ATOM 15592 C CA . TYR A 1 49 ? -13.079 2.747 -0.995 1.00 0.00 47 TYR A CA 14
ATOM 15593 C C . TYR A 1 49 ? -12.169 3.815 -0.397 1.00 0.00 47 TYR A C 14
ATOM 15594 O O . TYR A 1 49 ? -11.079 4.074 -0.907 1.00 0.00 47 TYR A O 14
ATOM 15612 N N . ASN A 1 50 ? -12.622 4.428 0.690 1.00 0.00 48 ASN A N 14
ATOM 15613 C CA . ASN A 1 50 ? -11.851 5.463 1.364 1.00 0.00 48 ASN A CA 14
ATOM 15614 C C . ASN A 1 50 ? -12.582 5.946 2.612 1.00 0.00 48 ASN A C 14
ATOM 15615 O O . ASN A 1 50 ? -13.807 5.852 2.700 1.00 0.00 48 ASN A O 14
ATOM 15626 N N . SER A 1 51 ? -11.826 6.461 3.578 1.00 0.00 49 SER A N 14
ATOM 15627 C CA . SER A 1 51 ? -12.405 6.955 4.824 1.00 0.00 49 SER A CA 14
ATOM 15628 C C . SER A 1 51 ? -12.874 5.794 5.699 1.00 0.00 49 SER A C 14
ATOM 15629 O O . SER A 1 51 ? -12.486 4.647 5.481 1.00 0.00 49 SER A O 14
ATOM 15637 N N . THR A 1 52 ? -13.709 6.100 6.690 1.00 0.00 50 THR A N 14
ATOM 15638 C CA . THR A 1 52 ? -14.232 5.082 7.599 1.00 0.00 50 THR A CA 14
ATOM 15639 C C . THR A 1 52 ? -13.120 4.505 8.470 1.00 0.00 50 THR A C 14
ATOM 15640 O O . THR A 1 52 ? -11.936 4.687 8.184 1.00 0.00 50 THR A O 14
ATOM 15651 N N . GLY A 1 53 ? -13.510 3.809 9.533 1.00 0.00 51 GLY A N 14
ATOM 15652 C CA . GLY A 1 53 ? -12.535 3.216 10.431 1.00 0.00 51 GLY A CA 14
ATOM 15653 C C . GLY A 1 53 ? -11.994 1.899 9.912 1.00 0.00 51 GLY A C 14
ATOM 15654 O O . GLY A 1 53 ? -11.163 1.875 9.004 1.00 0.00 51 GLY A O 14
ATOM 15658 N N . SER A 1 54 ? -12.465 0.799 10.491 1.00 0.00 52 SER A N 14
ATOM 15659 C CA . SER A 1 54 ? -12.022 -0.529 10.081 1.00 0.00 52 SER A CA 14
ATOM 15660 C C . SER A 1 54 ? -12.995 -1.144 9.080 1.00 0.00 52 SER A C 14
ATOM 15661 O O . SER A 1 54 ? -13.294 -2.337 9.140 1.00 0.00 52 SER A O 14
ATOM 15669 N N . GLY A 1 55 ? -13.486 -0.321 8.159 1.00 0.00 53 GLY A N 14
ATOM 15670 C CA . GLY A 1 55 ? -14.419 -0.801 7.158 1.00 0.00 53 GLY A CA 14
ATOM 15671 C C . GLY A 1 55 ? -13.725 -1.237 5.883 1.00 0.00 53 GLY A C 14
ATOM 15672 O O . GLY A 1 55 ? -13.067 -0.434 5.221 1.00 0.00 53 GLY A O 14
ATOM 15676 N N . SER A 1 56 ? -13.872 -2.512 5.537 1.00 0.00 54 SER A N 14
ATOM 15677 C CA . SER A 1 56 ? -13.254 -3.053 4.332 1.00 0.00 54 SER A CA 14
ATOM 15678 C C . SER A 1 56 ? -13.698 -2.283 3.091 1.00 0.00 54 SER A C 14
ATOM 15679 O O . SER A 1 56 ? -13.020 -2.301 2.064 1.00 0.00 54 SER A O 14
ATOM 15687 N N . GLY A 1 57 ? -14.840 -1.607 3.191 1.00 0.00 55 GLY A N 14
ATOM 15688 C CA . GLY A 1 57 ? -15.349 -0.843 2.068 1.00 0.00 55 GLY A CA 14
ATOM 15689 C C . GLY A 1 57 ? -15.848 -1.728 0.943 1.00 0.00 55 GLY A C 14
ATOM 15690 O O . GLY A 1 57 ? -17.040 -1.741 0.636 1.00 0.00 55 GLY A O 14
ATOM 15694 N N . SER A 1 58 ? -14.933 -2.471 0.329 1.00 0.00 56 SER A N 14
ATOM 15695 C CA . SER A 1 58 ? -15.285 -3.364 -0.768 1.00 0.00 56 SER A CA 14
ATOM 15696 C C . SER A 1 58 ? -15.591 -4.766 -0.251 1.00 0.00 56 SER A C 14
ATOM 15697 O O . SER A 1 58 ? -16.695 -5.277 -0.431 1.00 0.00 56 SER A O 14
ATOM 15705 N N . GLY A 1 59 ? -14.604 -5.382 0.391 1.00 0.00 57 GLY A N 14
ATOM 15706 C CA . GLY A 1 59 ? -14.786 -6.719 0.925 1.00 0.00 57 GLY A CA 14
ATOM 15707 C C . GLY A 1 59 ? -13.635 -7.643 0.576 1.00 0.00 57 GLY A C 14
ATOM 15708 O O . GLY A 1 59 ? -12.481 -7.351 0.887 1.00 0.00 57 GLY A O 14
ATOM 15712 N N . SER A 1 60 ? -13.950 -8.759 -0.073 1.00 0.00 129 SER A N 14
ATOM 15713 C CA . SER A 1 60 ? -12.931 -9.726 -0.465 1.00 0.00 129 SER A CA 14
ATOM 15714 C C . SER A 1 60 ? -11.909 -9.086 -1.398 1.00 0.00 129 SER A C 14
ATOM 15715 O O . SER A 1 60 ? -10.716 -9.382 -1.325 1.00 0.00 129 SER A O 14
ATOM 15723 N N . THR A 1 61 ? -12.383 -8.207 -2.273 1.00 0.00 130 THR A N 14
ATOM 15724 C CA . THR A 1 61 ? -11.509 -7.524 -3.218 1.00 0.00 130 THR A CA 14
ATOM 15725 C C . THR A 1 61 ? -10.481 -6.664 -2.489 1.00 0.00 130 THR A C 14
ATOM 15726 O O . THR A 1 61 ? -9.389 -6.416 -3.000 1.00 0.00 130 THR A O 14
ATOM 15737 N N . GLU A 1 62 ? -10.839 -6.210 -1.291 1.00 0.00 131 GLU A N 14
ATOM 15738 C CA . GLU A 1 62 ? -9.949 -5.376 -0.491 1.00 0.00 131 GLU A CA 14
ATOM 15739 C C . GLU A 1 62 ? -8.682 -6.135 -0.109 1.00 0.00 131 GLU A C 14
ATOM 15740 O O . GLU A 1 62 ? -7.587 -5.572 -0.110 1.00 0.00 131 GLU A O 14
ATOM 15752 N N . GLU A 1 63 ? -8.838 -7.412 0.223 1.00 0.00 132 GLU A N 14
ATOM 15753 C CA . GLU A 1 63 ? -7.704 -8.243 0.614 1.00 0.00 132 GLU A CA 14
ATOM 15754 C C . GLU A 1 63 ? -7.106 -8.960 -0.592 1.00 0.00 132 GLU A C 14
ATOM 15755 O O . GLU A 1 63 ? -5.905 -9.222 -0.638 1.00 0.00 132 GLU A O 14
ATOM 15767 N N . LEU A 1 64 ? -7.955 -9.278 -1.562 1.00 0.00 133 LEU A N 14
ATOM 15768 C CA . LEU A 1 64 ? -7.523 -9.974 -2.772 1.00 0.00 133 LEU A CA 14
ATOM 15769 C C . LEU A 1 64 ? -6.341 -9.269 -3.436 1.00 0.00 133 LEU A C 14
ATOM 15770 O O . LEU A 1 64 ? -5.475 -9.915 -4.026 1.00 0.00 133 LEU A O 14
ATOM 15786 N N . ARG A 1 65 ? -6.318 -7.944 -3.347 1.00 0.00 134 ARG A N 14
ATOM 15787 C CA . ARG A 1 65 ? -5.247 -7.159 -3.953 1.00 0.00 134 ARG A CA 14
ATOM 15788 C C . ARG A 1 65 ? -4.121 -6.891 -2.959 1.00 0.00 134 ARG A C 14
ATOM 15789 O O . ARG A 1 65 ? -2.943 -6.924 -3.316 1.00 0.00 134 ARG A O 14
ATOM 15810 N N . VAL A 1 66 ? -4.490 -6.614 -1.715 1.00 0.00 135 VAL A N 14
ATOM 15811 C CA . VAL A 1 66 ? -3.513 -6.326 -0.673 1.00 0.00 135 VAL A CA 14
ATOM 15812 C C . VAL A 1 66 ? -2.824 -7.596 -0.168 1.00 0.00 135 VAL A C 14
ATOM 15813 O O . VAL A 1 66 ? -1.825 -7.521 0.545 1.00 0.00 135 VAL A O 14
ATOM 15826 N N . ARG A 1 67 ? -3.355 -8.759 -0.533 1.00 0.00 136 ARG A N 14
ATOM 15827 C CA . ARG A 1 67 ? -2.772 -10.025 -0.100 1.00 0.00 136 ARG A CA 14
ATOM 15828 C C . ARG A 1 67 ? -1.527 -10.366 -0.912 1.00 0.00 136 ARG A C 14
ATOM 15829 O O . ARG A 1 67 ? -0.415 -10.380 -0.385 1.00 0.00 136 ARG A O 14
ATOM 15850 N N . LEU A 1 68 ? -1.722 -10.648 -2.197 1.00 0.00 137 LEU A N 14
ATOM 15851 C CA . LEU A 1 68 ? -0.614 -10.998 -3.080 1.00 0.00 137 LEU A CA 14
ATOM 15852 C C . LEU A 1 68 ? 0.524 -9.985 -2.967 1.00 0.00 137 LEU A C 14
ATOM 15853 O O . LEU A 1 68 ? 1.675 -10.358 -2.754 1.00 0.00 137 LEU A O 14
ATOM 15869 N N . ALA A 1 69 ? 0.193 -8.705 -3.112 1.00 0.00 138 ALA A N 14
ATOM 15870 C CA . ALA A 1 69 ? 1.190 -7.641 -3.030 1.00 0.00 138 ALA A CA 14
ATOM 15871 C C . ALA A 1 69 ? 1.998 -7.719 -1.735 1.00 0.00 138 ALA A C 14
ATOM 15872 O O . ALA A 1 69 ? 3.098 -7.174 -1.649 1.00 0.00 138 ALA A O 14
ATOM 15879 N N . SER A 1 70 ? 1.451 -8.398 -0.731 1.00 0.00 139 SER A N 14
ATOM 15880 C CA . SER A 1 70 ? 2.129 -8.544 0.553 1.00 0.00 139 SER A CA 14
ATOM 15881 C C . SER A 1 70 ? 3.231 -9.608 0.483 1.00 0.00 139 SER A C 14
ATOM 15882 O O . SER A 1 70 ? 3.941 -9.840 1.461 1.00 0.00 139 SER A O 14
ATOM 15890 N N . HIS A 1 71 ? 3.355 -10.259 -0.671 1.00 0.00 140 HIS A N 14
ATOM 15891 C CA . HIS A 1 71 ? 4.353 -11.307 -0.866 1.00 0.00 140 HIS A CA 14
ATOM 15892 C C . HIS A 1 71 ? 5.783 -10.791 -0.694 1.00 0.00 140 HIS A C 14
ATOM 15893 O O . HIS A 1 71 ? 6.692 -11.570 -0.407 1.00 0.00 140 HIS A O 14
ATOM 15907 N N . LEU A 1 72 ? 5.990 -9.491 -0.883 1.00 0.00 141 LEU A N 14
ATOM 15908 C CA . LEU A 1 72 ? 7.328 -8.918 -0.758 1.00 0.00 141 LEU A CA 14
ATOM 15909 C C . LEU A 1 72 ? 7.316 -7.581 -0.022 1.00 0.00 141 LEU A C 14
ATOM 15910 O O . LEU A 1 72 ? 8.082 -7.376 0.919 1.00 0.00 141 LEU A O 14
ATOM 15926 N N . ARG A 1 73 ? 6.465 -6.665 -0.474 1.00 0.00 142 ARG A N 14
ATOM 15927 C CA . ARG A 1 73 ? 6.372 -5.332 0.121 1.00 0.00 142 ARG A CA 14
ATOM 15928 C C . ARG A 1 73 ? 6.467 -5.372 1.646 1.00 0.00 142 ARG A C 14
ATOM 15929 O O . ARG A 1 73 ? 7.473 -4.959 2.222 1.00 0.00 142 ARG A O 14
ATOM 15950 N N . LYS A 1 74 ? 5.418 -5.860 2.297 1.00 0.00 143 LYS A N 14
ATOM 15951 C CA . LYS A 1 74 ? 5.397 -5.938 3.754 1.00 0.00 143 LYS A CA 14
ATOM 15952 C C . LYS A 1 74 ? 6.110 -7.190 4.263 1.00 0.00 143 LYS A C 14
ATOM 15953 O O . LYS A 1 74 ? 6.182 -7.420 5.470 1.00 0.00 143 LYS A O 14
ATOM 15972 N N . LEU A 1 75 ? 6.632 -8.000 3.345 1.00 0.00 144 LEU A N 14
ATOM 15973 C CA . LEU A 1 75 ? 7.329 -9.223 3.724 1.00 0.00 144 LEU A CA 14
ATOM 15974 C C . LEU A 1 75 ? 8.842 -9.069 3.579 1.00 0.00 144 LEU A C 14
ATOM 15975 O O . LEU A 1 75 ? 9.562 -8.958 4.571 1.00 0.00 144 LEU A O 14
ATOM 15991 N N . ARG A 1 76 ? 9.317 -9.073 2.338 1.00 0.00 145 ARG A N 14
ATOM 15992 C CA . ARG A 1 76 ? 10.745 -8.945 2.062 1.00 0.00 145 ARG A CA 14
ATOM 15993 C C . ARG A 1 76 ? 11.209 -7.496 2.175 1.00 0.00 145 ARG A C 14
ATOM 15994 O O . ARG A 1 76 ? 12.001 -7.155 3.054 1.00 0.00 145 ARG A O 14
ATOM 16015 N N . LYS A 1 77 ? 10.720 -6.647 1.275 1.00 0.00 146 LYS A N 14
ATOM 16016 C CA . LYS A 1 77 ? 11.095 -5.236 1.267 1.00 0.00 146 LYS A CA 14
ATOM 16017 C C . LYS A 1 77 ? 12.555 -5.070 0.855 1.00 0.00 146 LYS A C 14
ATOM 16018 O O . LYS A 1 77 ? 13.416 -5.851 1.261 1.00 0.00 146 LYS A O 14
ATOM 16037 N N . ARG A 1 78 ? 12.829 -4.052 0.044 1.00 0.00 147 ARG A N 14
ATOM 16038 C CA . ARG A 1 78 ? 14.188 -3.793 -0.422 1.00 0.00 147 ARG A CA 14
ATOM 16039 C C . ARG A 1 78 ? 14.799 -2.591 0.292 1.00 0.00 147 ARG A C 14
ATOM 16040 O O . ARG A 1 78 ? 15.681 -1.922 -0.246 1.00 0.00 147 ARG A O 14
ATOM 16061 N N . LEU A 1 79 ? 14.330 -2.323 1.506 1.00 0.00 148 LEU A N 14
ATOM 16062 C CA . LEU A 1 79 ? 14.838 -1.202 2.290 1.00 0.00 148 LEU A CA 14
ATOM 16063 C C . LEU A 1 79 ? 15.768 -1.692 3.395 1.00 0.00 148 LEU A C 14
ATOM 16064 O O . LEU A 1 79 ? 16.956 -1.368 3.410 1.00 0.00 148 LEU A O 14
ATOM 16080 N N . LEU A 1 80 ? 15.220 -2.475 4.319 1.00 0.00 149 LEU A N 14
ATOM 16081 C CA . LEU A 1 80 ? 16.001 -3.011 5.428 1.00 0.00 149 LEU A CA 14
ATOM 16082 C C . LEU A 1 80 ? 16.785 -4.246 4.993 1.00 0.00 149 LEU A C 14
ATOM 16083 O O . LEU A 1 80 ? 17.826 -4.536 5.619 1.00 0.00 149 LEU A O 14
ATOM 16101 N N . GLY A 1 1 ? 3.020 11.356 7.721 1.00 0.00 1 GLY A N 15
ATOM 16102 C CA . GLY A 1 1 ? 3.885 10.531 6.832 1.00 0.00 1 GLY A CA 15
ATOM 16103 C C . GLY A 1 1 ? 4.311 9.230 7.482 1.00 0.00 1 GLY A C 15
ATOM 16104 O O . GLY A 1 1 ? 4.016 8.987 8.652 1.00 0.00 1 GLY A O 15
ATOM 16110 N N . SER A 1 2 ? 5.009 8.392 6.723 1.00 0.00 2 SER A N 15
ATOM 16111 C CA . SER A 1 2 ? 5.477 7.108 7.232 1.00 0.00 2 SER A CA 15
ATOM 16112 C C . SER A 1 2 ? 6.826 6.742 6.623 1.00 0.00 2 SER A C 15
ATOM 16113 O O . SER A 1 2 ? 7.357 7.468 5.783 1.00 0.00 2 SER A O 15
ATOM 16121 N N . LYS A 1 3 A 7.377 5.610 7.054 1.00 0.00 2 LYS A N 15
ATOM 16122 C CA . LYS A 1 3 A 8.668 5.146 6.553 1.00 0.00 2 LYS A CA 15
ATOM 16123 C C . LYS A 1 3 A 8.706 5.162 5.025 1.00 0.00 2 LYS A C 15
ATOM 16124 O O . LYS A 1 3 A 9.694 5.590 4.431 1.00 0.00 2 LYS A O 15
ATOM 16143 N N . LEU A 1 4 B 7.615 4.696 4.409 1.00 0.00 2 LEU A N 15
ATOM 16144 C CA . LEU A 1 4 B 7.475 4.640 2.947 1.00 0.00 2 LEU A CA 15
ATOM 16145 C C . LEU A 1 4 B 8.825 4.574 2.224 1.00 0.00 2 LEU A C 15
ATOM 16146 O O . LEU A 1 4 B 9.292 3.491 1.877 1.00 0.00 2 LEU A O 15
ATOM 16162 N N . GLU A 1 5 ? 9.444 5.733 1.995 1.00 0.00 3 GLU A N 15
ATOM 16163 C CA . GLU A 1 5 ? 10.735 5.798 1.310 1.00 0.00 3 GLU A CA 15
ATOM 16164 C C . GLU A 1 5 ? 10.734 4.939 0.045 1.00 0.00 3 GLU A C 15
ATOM 16165 O O . GLU A 1 5 ? 9.688 4.457 -0.388 1.00 0.00 3 GLU A O 15
ATOM 16177 N N . GLY A 1 6 ? 11.914 4.755 -0.541 1.00 0.00 4 GLY A N 15
ATOM 16178 C CA . GLY A 1 6 ? 12.026 3.957 -1.749 1.00 0.00 4 GLY A CA 15
ATOM 16179 C C . GLY A 1 6 ? 11.553 2.530 -1.550 1.00 0.00 4 GLY A C 15
ATOM 16180 O O . GLY A 1 6 ? 12.222 1.733 -0.892 1.00 0.00 4 GLY A O 15
ATOM 16184 N N . LYS A 1 7 ? 10.396 2.206 -2.118 1.00 0.00 5 LYS A N 15
ATOM 16185 C CA . LYS A 1 7 ? 9.832 0.866 -1.999 1.00 0.00 5 LYS A CA 15
ATOM 16186 C C . LYS A 1 7 ? 9.455 0.310 -3.365 1.00 0.00 5 LYS A C 15
ATOM 16187 O O . LYS A 1 7 ? 8.295 0.372 -3.764 1.00 0.00 5 LYS A O 15
ATOM 16206 N N . THR A 1 8 ? 10.447 -0.231 -4.076 1.00 0.00 6 THR A N 15
ATOM 16207 C CA . THR A 1 8 ? 10.237 -0.802 -5.410 1.00 0.00 6 THR A CA 15
ATOM 16208 C C . THR A 1 8 ? 9.419 0.142 -6.293 1.00 0.00 6 THR A C 15
ATOM 16209 O O . THR A 1 8 ? 9.971 0.856 -7.131 1.00 0.00 6 THR A O 15
ATOM 16220 N N . CYS A 1 9 ? 8.104 0.146 -6.092 1.00 0.00 7 CYS A N 15
ATOM 16221 C CA . CYS A 1 9 ? 7.203 1.005 -6.856 1.00 0.00 7 CYS A CA 15
ATOM 16222 C C . CYS A 1 9 ? 6.993 0.460 -8.265 1.00 0.00 7 CYS A C 15
ATOM 16223 O O . CYS A 1 9 ? 6.931 1.218 -9.233 1.00 0.00 7 CYS A O 15
ATOM 16230 N N . GLY A 1 10 ? 6.881 -0.860 -8.372 1.00 0.00 8 GLY A N 15
ATOM 16231 C CA . GLY A 1 10 ? 6.675 -1.488 -9.664 1.00 0.00 8 GLY A CA 15
ATOM 16232 C C . GLY A 1 10 ? 5.492 -2.438 -9.661 1.00 0.00 8 GLY A C 15
ATOM 16233 O O . GLY A 1 10 ? 4.451 -2.138 -10.246 1.00 0.00 8 GLY A O 15
ATOM 16237 N N . PRO A 1 11 ? 5.621 -3.600 -8.998 1.00 0.00 9 PRO A N 15
ATOM 16238 C CA . PRO A 1 11 ? 4.554 -4.591 -8.917 1.00 0.00 9 PRO A CA 15
ATOM 16239 C C . PRO A 1 11 ? 3.602 -4.312 -7.762 1.00 0.00 9 PRO A C 15
ATOM 16240 O O . PRO A 1 11 ? 4.001 -4.341 -6.598 1.00 0.00 9 PRO A O 15
ATOM 16251 N N . SER A 1 12 ? 2.346 -4.032 -8.086 1.00 0.00 10 SER A N 15
ATOM 16252 C CA . SER A 1 12 ? 1.348 -3.738 -7.066 1.00 0.00 10 SER A CA 15
ATOM 16253 C C . SER A 1 12 ? 1.794 -2.551 -6.217 1.00 0.00 10 SER A C 15
ATOM 16254 O O . SER A 1 12 ? 1.910 -2.652 -4.996 1.00 0.00 10 SER A O 15
ATOM 16262 N N . SER A 1 13 ? 2.054 -1.430 -6.880 1.00 0.00 11 SER A N 15
ATOM 16263 C CA . SER A 1 13 ? 2.498 -0.222 -6.197 1.00 0.00 11 SER A CA 15
ATOM 16264 C C . SER A 1 13 ? 1.665 0.986 -6.613 1.00 0.00 11 SER A C 15
ATOM 16265 O O . SER A 1 13 ? 1.050 0.993 -7.679 1.00 0.00 11 SER A O 15
ATOM 16273 N N . PHE A 1 14 ? 1.660 2.008 -5.764 1.00 0.00 12 PHE A N 15
ATOM 16274 C CA . PHE A 1 14 ? 0.914 3.231 -6.037 1.00 0.00 12 PHE A CA 15
ATOM 16275 C C . PHE A 1 14 ? 1.711 4.458 -5.601 1.00 0.00 12 PHE A C 15
ATOM 16276 O O . PHE A 1 14 ? 2.009 4.626 -4.420 1.00 0.00 12 PHE A O 15
ATOM 16293 N N . SER A 1 15 ? 2.046 5.315 -6.558 1.00 0.00 13 SER A N 15
ATOM 16294 C CA . SER A 1 15 ? 2.800 6.527 -6.261 1.00 0.00 13 SER A CA 15
ATOM 16295 C C . SER A 1 15 ? 1.963 7.488 -5.422 1.00 0.00 13 SER A C 15
ATOM 16296 O O . SER A 1 15 ? 0.876 7.898 -5.829 1.00 0.00 13 SER A O 15
ATOM 16304 N N . CYS A 1 16 ? 2.475 7.842 -4.247 1.00 0.00 14 CYS A N 15
ATOM 16305 C CA . CYS A 1 16 ? 1.772 8.752 -3.349 1.00 0.00 14 CYS A CA 15
ATOM 16306 C C . CYS A 1 16 ? 1.500 10.092 -4.034 1.00 0.00 14 CYS A C 15
ATOM 16307 O O . CYS A 1 16 ? 2.429 10.801 -4.419 1.00 0.00 14 CYS A O 15
ATOM 16314 N N . PRO A 1 17 ? 0.215 10.454 -4.200 1.00 0.00 15 PRO A N 15
ATOM 16315 C CA . PRO A 1 17 ? -0.180 11.711 -4.847 1.00 0.00 15 PRO A CA 15
ATOM 16316 C C . PRO A 1 17 ? 0.453 12.935 -4.195 1.00 0.00 15 PRO A C 15
ATOM 16317 O O . PRO A 1 17 ? 0.356 13.126 -2.983 1.00 0.00 15 PRO A O 15
ATOM 16328 N N . GLY A 1 18 ? 1.095 13.766 -5.010 1.00 0.00 16 GLY A N 15
ATOM 16329 C CA . GLY A 1 18 ? 1.727 14.969 -4.500 1.00 0.00 16 GLY A CA 15
ATOM 16330 C C . GLY A 1 18 ? 3.167 14.748 -4.077 1.00 0.00 16 GLY A C 15
ATOM 16331 O O . GLY A 1 18 ? 3.991 15.657 -4.165 1.00 0.00 16 GLY A O 15
ATOM 16335 N N . THR A 1 19 ? 3.470 13.541 -3.610 1.00 0.00 17 THR A N 15
ATOM 16336 C CA . THR A 1 19 ? 4.819 13.210 -3.166 1.00 0.00 17 THR A CA 15
ATOM 16337 C C . THR A 1 19 ? 5.470 12.194 -4.097 1.00 0.00 17 THR A C 15
ATOM 16338 O O . THR A 1 19 ? 4.844 11.215 -4.501 1.00 0.00 17 THR A O 15
ATOM 16349 N N . HIS A 1 20 ? 6.736 12.428 -4.427 1.00 0.00 18 HIS A N 15
ATOM 16350 C CA . HIS A 1 20 ? 7.478 11.528 -5.303 1.00 0.00 18 HIS A CA 15
ATOM 16351 C C . HIS A 1 20 ? 7.473 10.105 -4.749 1.00 0.00 18 HIS A C 15
ATOM 16352 O O . HIS A 1 20 ? 7.663 9.139 -5.487 1.00 0.00 18 HIS A O 15
ATOM 16366 N N . VAL A 1 21 ? 7.253 9.989 -3.444 1.00 0.00 19 VAL A N 15
ATOM 16367 C CA . VAL A 1 21 ? 7.220 8.694 -2.780 1.00 0.00 19 VAL A CA 15
ATOM 16368 C C . VAL A 1 21 ? 6.183 7.771 -3.413 1.00 0.00 19 VAL A C 15
ATOM 16369 O O . VAL A 1 21 ? 5.199 8.230 -3.992 1.00 0.00 19 VAL A O 15
ATOM 16382 N N . CYS A 1 22 ? 6.411 6.467 -3.292 1.00 0.00 20 CYS A N 15
ATOM 16383 C CA . CYS A 1 22 ? 5.496 5.474 -3.845 1.00 0.00 20 CYS A CA 15
ATOM 16384 C C . CYS A 1 22 ? 5.082 4.470 -2.774 1.00 0.00 20 CYS A C 15
ATOM 16385 O O . CYS A 1 22 ? 5.925 3.865 -2.111 1.00 0.00 20 CYS A O 15
ATOM 16392 N N . VAL A 1 23 ? 3.775 4.314 -2.602 1.00 0.00 21 VAL A N 15
ATOM 16393 C CA . VAL A 1 23 ? 3.230 3.402 -1.605 1.00 0.00 21 VAL A CA 15
ATOM 16394 C C . VAL A 1 23 ? 2.707 2.115 -2.250 1.00 0.00 21 VAL A C 15
ATOM 16395 O O . VAL A 1 23 ? 1.948 2.161 -3.218 1.00 0.00 21 VAL A O 15
ATOM 16408 N N . PRO A 1 24 ? 3.104 0.944 -1.716 1.00 0.00 22 PRO A N 15
ATOM 16409 C CA . PRO A 1 24 ? 2.668 -0.357 -2.242 1.00 0.00 22 PRO A CA 15
ATOM 16410 C C . PRO A 1 24 ? 1.151 -0.512 -2.220 1.00 0.00 22 PRO A C 15
ATOM 16411 O O . PRO A 1 24 ? 0.465 0.134 -1.428 1.00 0.00 22 PRO A O 15
ATOM 16422 N N . GLU A 1 25 ? 0.632 -1.374 -3.090 1.00 0.00 23 GLU A N 15
ATOM 16423 C CA . GLU A 1 25 ? -0.807 -1.610 -3.163 1.00 0.00 23 GLU A CA 15
ATOM 16424 C C . GLU A 1 25 ? -1.335 -2.168 -1.845 1.00 0.00 23 GLU A C 15
ATOM 16425 O O . GLU A 1 25 ? -2.459 -1.875 -1.445 1.00 0.00 23 GLU A O 15
ATOM 16437 N N . ARG A 1 26 ? -0.518 -2.967 -1.167 1.00 0.00 24 ARG A N 15
ATOM 16438 C CA . ARG A 1 26 ? -0.918 -3.542 0.111 1.00 0.00 24 ARG A CA 15
ATOM 16439 C C . ARG A 1 26 ? -0.937 -2.468 1.191 1.00 0.00 24 ARG A C 15
ATOM 16440 O O . ARG A 1 26 ? -1.652 -2.583 2.186 1.00 0.00 24 ARG A O 15
ATOM 16461 N N . TRP A 1 27 ? -0.149 -1.418 0.980 1.00 0.00 25 TRP A N 15
ATOM 16462 C CA . TRP A 1 27 ? -0.073 -0.314 1.925 1.00 0.00 25 TRP A CA 15
ATOM 16463 C C . TRP A 1 27 ? -1.214 0.678 1.698 1.00 0.00 25 TRP A C 15
ATOM 16464 O O . TRP A 1 27 ? -1.320 1.684 2.398 1.00 0.00 25 TRP A O 15
ATOM 16485 N N . LEU A 1 28 ? -2.065 0.390 0.713 1.00 0.00 26 LEU A N 15
ATOM 16486 C CA . LEU A 1 28 ? -3.193 1.257 0.396 1.00 0.00 26 LEU A CA 15
ATOM 16487 C C . LEU A 1 28 ? -4.276 1.154 1.464 1.00 0.00 26 LEU A C 15
ATOM 16488 O O . LEU A 1 28 ? -4.602 2.134 2.131 1.00 0.00 26 LEU A O 15
ATOM 16504 N N . CYS A 1 29 ? -4.836 -0.041 1.613 1.00 0.00 27 CYS A N 15
ATOM 16505 C CA . CYS A 1 29 ? -5.895 -0.277 2.592 1.00 0.00 27 CYS A CA 15
ATOM 16506 C C . CYS A 1 29 ? -5.415 -1.195 3.716 1.00 0.00 27 CYS A C 15
ATOM 16507 O O . CYS A 1 29 ? -6.148 -2.080 4.159 1.00 0.00 27 CYS A O 15
ATOM 16514 N N . ASP A 1 30 ? -4.186 -0.985 4.175 1.00 0.00 28 ASP A N 15
ATOM 16515 C CA . ASP A 1 30 ? -3.623 -1.803 5.244 1.00 0.00 28 ASP A CA 15
ATOM 16516 C C . ASP A 1 30 ? -4.230 -1.436 6.598 1.00 0.00 28 ASP A C 15
ATOM 16517 O O . ASP A 1 30 ? -4.231 -2.246 7.525 1.00 0.00 28 ASP A O 15
ATOM 16526 N N . GLY A 1 31 ? -4.745 -0.214 6.706 1.00 0.00 29 GLY A N 15
ATOM 16527 C CA . GLY A 1 31 ? -5.346 0.230 7.951 1.00 0.00 29 GLY A CA 15
ATOM 16528 C C . GLY A 1 31 ? -4.579 1.367 8.601 1.00 0.00 29 GLY A C 15
ATOM 16529 O O . GLY A 1 31 ? -4.658 1.566 9.813 1.00 0.00 29 GLY A O 15
ATOM 16533 N N . ASP A 1 32 ? -3.839 2.114 7.790 1.00 0.00 30 ASP A N 15
ATOM 16534 C CA . ASP A 1 32 ? -3.053 3.241 8.280 1.00 0.00 30 ASP A CA 15
ATOM 16535 C C . ASP A 1 32 ? -2.538 4.077 7.114 1.00 0.00 30 ASP A C 15
ATOM 16536 O O . ASP A 1 32 ? -1.752 3.599 6.297 1.00 0.00 30 ASP A O 15
ATOM 16545 N N . LYS A 1 33 ? -2.989 5.325 7.035 1.00 0.00 31 LYS A N 15
ATOM 16546 C CA . LYS A 1 33 ? -2.579 6.220 5.957 1.00 0.00 31 LYS A CA 15
ATOM 16547 C C . LYS A 1 33 ? -1.061 6.273 5.827 1.00 0.00 31 LYS A C 15
ATOM 16548 O O . LYS A 1 33 ? -0.374 6.883 6.647 1.00 0.00 31 LYS A O 15
ATOM 16567 N N . ASP A 1 34 ? -0.550 5.629 4.785 1.00 0.00 32 ASP A N 15
ATOM 16568 C CA . ASP A 1 34 ? 0.883 5.594 4.531 1.00 0.00 32 ASP A CA 15
ATOM 16569 C C . ASP A 1 34 ? 1.333 6.853 3.800 1.00 0.00 32 ASP A C 15
ATOM 16570 O O . ASP A 1 34 ? 2.386 7.416 4.100 1.00 0.00 32 ASP A O 15
ATOM 16579 N N . CYS A 1 35 ? 0.527 7.288 2.838 1.00 0.00 33 CYS A N 15
ATOM 16580 C CA . CYS A 1 35 ? 0.839 8.481 2.061 1.00 0.00 33 CYS A CA 15
ATOM 16581 C C . CYS A 1 35 ? 0.815 9.722 2.948 1.00 0.00 33 CYS A C 15
ATOM 16582 O O . CYS A 1 35 ? 0.661 9.625 4.165 1.00 0.00 33 CYS A O 15
ATOM 16589 N N . ALA A 1 36 ? 0.977 10.885 2.329 1.00 0.00 34 ALA A N 15
ATOM 16590 C CA . ALA A 1 36 ? 0.981 12.147 3.056 1.00 0.00 34 ALA A CA 15
ATOM 16591 C C . ALA A 1 36 ? -0.395 12.477 3.626 1.00 0.00 34 ALA A C 15
ATOM 16592 O O . ALA A 1 36 ? -0.510 12.931 4.765 1.00 0.00 34 ALA A O 15
ATOM 16599 N N . ASP A 1 37 ? -1.438 12.259 2.830 1.00 0.00 35 ASP A N 15
ATOM 16600 C CA . ASP A 1 37 ? -2.800 12.549 3.266 1.00 0.00 35 ASP A CA 15
ATOM 16601 C C . ASP A 1 37 ? -3.707 11.330 3.127 1.00 0.00 35 ASP A C 15
ATOM 16602 O O . ASP A 1 37 ? -4.885 11.458 2.792 1.00 0.00 35 ASP A O 15
ATOM 16611 N N . GLY A 1 38 ? -3.157 10.149 3.391 1.00 0.00 36 GLY A N 15
ATOM 16612 C CA . GLY A 1 38 ? -3.943 8.932 3.294 1.00 0.00 36 GLY A CA 15
ATOM 16613 C C . GLY A 1 38 ? -4.416 8.647 1.883 1.00 0.00 36 GLY A C 15
ATOM 16614 O O . GLY A 1 38 ? -5.385 7.914 1.684 1.00 0.00 36 GLY A O 15
ATOM 16618 N N . ALA A 1 39 ? -3.727 9.215 0.900 1.00 0.00 37 ALA A N 15
ATOM 16619 C CA . ALA A 1 39 ? -4.080 9.003 -0.497 1.00 0.00 37 ALA A CA 15
ATOM 16620 C C . ALA A 1 39 ? -4.088 7.515 -0.823 1.00 0.00 37 ALA A C 15
ATOM 16621 O O . ALA A 1 39 ? -4.896 7.044 -1.622 1.00 0.00 37 ALA A O 15
ATOM 16628 N N . ASP A 1 40 ? -3.182 6.781 -0.184 1.00 0.00 38 ASP A N 15
ATOM 16629 C CA . ASP A 1 40 ? -3.079 5.344 -0.387 1.00 0.00 38 ASP A CA 15
ATOM 16630 C C . ASP A 1 40 ? -4.380 4.658 0.017 1.00 0.00 38 ASP A C 15
ATOM 16631 O O . ASP A 1 40 ? -4.853 3.748 -0.662 1.00 0.00 38 ASP A O 15
ATOM 16640 N N . GLU A 1 41 ? -4.961 5.115 1.122 1.00 0.00 39 GLU A N 15
ATOM 16641 C CA . GLU A 1 41 ? -6.217 4.559 1.608 1.00 0.00 39 GLU A CA 15
ATOM 16642 C C . GLU A 1 41 ? -7.382 5.078 0.777 1.00 0.00 39 GLU A C 15
ATOM 16643 O O . GLU A 1 41 ? -8.431 4.439 0.688 1.00 0.00 39 GLU A O 15
ATOM 16655 N N . SER A 1 42 ? -7.187 6.241 0.163 1.00 0.00 40 SER A N 15
ATOM 16656 C CA . SER A 1 42 ? -8.216 6.845 -0.668 1.00 0.00 40 SER A CA 15
ATOM 16657 C C . SER A 1 42 ? -8.347 6.097 -1.984 1.00 0.00 40 SER A C 15
ATOM 16658 O O . SER A 1 42 ? -7.414 5.427 -2.427 1.00 0.00 40 SER A O 15
ATOM 16666 N N . ILE A 1 43 ? -9.512 6.215 -2.604 1.00 0.00 41 ILE A N 15
ATOM 16667 C CA . ILE A 1 43 ? -9.772 5.550 -3.869 1.00 0.00 41 ILE A CA 15
ATOM 16668 C C . ILE A 1 43 ? -8.741 5.946 -4.920 1.00 0.00 41 ILE A C 15
ATOM 16669 O O . ILE A 1 43 ? -8.431 5.171 -5.824 1.00 0.00 41 ILE A O 15
ATOM 16685 N N . ALA A 1 44 ? -8.202 7.155 -4.785 1.00 0.00 42 ALA A N 15
ATOM 16686 C CA . ALA A 1 44 ? -7.193 7.651 -5.714 1.00 0.00 42 ALA A CA 15
ATOM 16687 C C . ALA A 1 44 ? -6.074 6.630 -5.889 1.00 0.00 42 ALA A C 15
ATOM 16688 O O . ALA A 1 44 ? -5.426 6.571 -6.934 1.00 0.00 42 ALA A O 15
ATOM 16695 N N . ALA A 1 45 ? -5.860 5.825 -4.853 1.00 0.00 43 ALA A N 15
ATOM 16696 C CA . ALA A 1 45 ? -4.830 4.799 -4.875 1.00 0.00 43 ALA A CA 15
ATOM 16697 C C . ALA A 1 45 ? -5.383 3.483 -5.405 1.00 0.00 43 ALA A C 15
ATOM 16698 O O . ALA A 1 45 ? -4.645 2.656 -5.940 1.00 0.00 43 ALA A O 15
ATOM 16705 N N . GLY A 1 46 ? -6.687 3.294 -5.246 1.00 0.00 44 GLY A N 15
ATOM 16706 C CA . GLY A 1 46 ? -7.321 2.077 -5.706 1.00 0.00 44 GLY A CA 15
ATOM 16707 C C . GLY A 1 46 ? -7.754 1.191 -4.558 1.00 0.00 44 GLY A C 15
ATOM 16708 O O . GLY A 1 46 ? -7.660 -0.032 -4.637 1.00 0.00 44 GLY A O 15
ATOM 16712 N N . CYS A 1 47 ? -8.233 1.815 -3.488 1.00 0.00 45 CYS A N 15
ATOM 16713 C CA . CYS A 1 47 ? -8.689 1.079 -2.313 1.00 0.00 45 CYS A CA 15
ATOM 16714 C C . CYS A 1 47 ? -10.135 0.609 -2.488 1.00 0.00 45 CYS A C 15
ATOM 16715 O O . CYS A 1 47 ? -10.728 0.049 -1.566 1.00 0.00 45 CYS A O 15
ATOM 16722 N N . LEU A 1 48 ? -10.700 0.847 -3.671 1.00 0.00 46 LEU A N 15
ATOM 16723 C CA . LEU A 1 48 ? -12.076 0.455 -3.957 1.00 0.00 46 LEU A CA 15
ATOM 16724 C C . LEU A 1 48 ? -13.049 1.152 -3.011 1.00 0.00 46 LEU A C 15
ATOM 16725 O O . LEU A 1 48 ? -14.198 0.736 -2.872 1.00 0.00 46 LEU A O 15
ATOM 16741 N N . TYR A 1 49 ? -12.579 2.217 -2.364 1.00 0.00 47 TYR A N 15
ATOM 16742 C CA . TYR A 1 49 ? -13.397 2.978 -1.428 1.00 0.00 47 TYR A CA 15
ATOM 16743 C C . TYR A 1 49 ? -12.561 4.058 -0.750 1.00 0.00 47 TYR A C 15
ATOM 16744 O O . TYR A 1 49 ? -11.410 4.289 -1.123 1.00 0.00 47 TYR A O 15
ATOM 16762 N N . ASN A 1 50 ? -13.141 4.712 0.248 1.00 0.00 48 ASN A N 15
ATOM 16763 C CA . ASN A 1 50 ? -12.446 5.763 0.982 1.00 0.00 48 ASN A CA 15
ATOM 16764 C C . ASN A 1 50 ? -13.310 6.272 2.132 1.00 0.00 48 ASN A C 15
ATOM 16765 O O . ASN A 1 50 ? -13.583 7.467 2.243 1.00 0.00 48 ASN A O 15
ATOM 16776 N N . SER A 1 51 ? -13.740 5.348 2.986 1.00 0.00 49 SER A N 15
ATOM 16777 C CA . SER A 1 51 ? -14.576 5.688 4.131 1.00 0.00 49 SER A CA 15
ATOM 16778 C C . SER A 1 51 ? -14.864 4.447 4.973 1.00 0.00 49 SER A C 15
ATOM 16779 O O . SER A 1 51 ? -14.178 3.432 4.850 1.00 0.00 49 SER A O 15
ATOM 16787 N N . THR A 1 52 ? -15.880 4.532 5.827 1.00 0.00 50 THR A N 15
ATOM 16788 C CA . THR A 1 52 ? -16.255 3.413 6.686 1.00 0.00 50 THR A CA 15
ATOM 16789 C C . THR A 1 52 ? -15.096 3.009 7.593 1.00 0.00 50 THR A C 15
ATOM 16790 O O . THR A 1 52 ? -14.119 3.744 7.733 1.00 0.00 50 THR A O 15
ATOM 16801 N N . GLY A 1 53 ? -15.213 1.835 8.209 1.00 0.00 51 GLY A N 15
ATOM 16802 C CA . GLY A 1 53 ? -14.169 1.354 9.098 1.00 0.00 51 GLY A CA 15
ATOM 16803 C C . GLY A 1 53 ? -12.820 1.253 8.413 1.00 0.00 51 GLY A C 15
ATOM 16804 O O . GLY A 1 53 ? -12.689 1.578 7.232 1.00 0.00 51 GLY A O 15
ATOM 16808 N N . SER A 1 54 ? -11.814 0.803 9.156 1.00 0.00 52 SER A N 15
ATOM 16809 C CA . SER A 1 54 ? -10.466 0.660 8.616 1.00 0.00 52 SER A CA 15
ATOM 16810 C C . SER A 1 54 ? -10.255 -0.733 8.033 1.00 0.00 52 SER A C 15
ATOM 16811 O O . SER A 1 54 ? -10.710 -1.728 8.597 1.00 0.00 52 SER A O 15
ATOM 16819 N N . GLY A 1 55 ? -9.562 -0.797 6.901 1.00 0.00 53 GLY A N 15
ATOM 16820 C CA . GLY A 1 55 ? -9.302 -2.073 6.262 1.00 0.00 53 GLY A CA 15
ATOM 16821 C C . GLY A 1 55 ? -10.571 -2.760 5.798 1.00 0.00 53 GLY A C 15
ATOM 16822 O O . GLY A 1 55 ? -11.554 -2.825 6.535 1.00 0.00 53 GLY A O 15
ATOM 16826 N N . SER A 1 56 ? -10.549 -3.274 4.572 1.00 0.00 54 SER A N 15
ATOM 16827 C CA . SER A 1 56 ? -11.706 -3.960 4.009 1.00 0.00 54 SER A CA 15
ATOM 16828 C C . SER A 1 56 ? -12.893 -3.010 3.876 1.00 0.00 54 SER A C 15
ATOM 16829 O O . SER A 1 56 ? -13.310 -2.381 4.849 1.00 0.00 54 SER A O 15
ATOM 16837 N N . GLY A 1 57 ? -13.434 -2.913 2.667 1.00 0.00 55 GLY A N 15
ATOM 16838 C CA . GLY A 1 57 ? -14.568 -2.040 2.430 1.00 0.00 55 GLY A CA 15
ATOM 16839 C C . GLY A 1 57 ? -15.459 -2.542 1.311 1.00 0.00 55 GLY A C 15
ATOM 16840 O O . GLY A 1 57 ? -16.684 -2.548 1.439 1.00 0.00 55 GLY A O 15
ATOM 16844 N N . SER A 1 58 ? -14.843 -2.965 0.213 1.00 0.00 56 SER A N 15
ATOM 16845 C CA . SER A 1 58 ? -15.586 -3.473 -0.934 1.00 0.00 56 SER A CA 15
ATOM 16846 C C . SER A 1 58 ? -15.958 -4.938 -0.734 1.00 0.00 56 SER A C 15
ATOM 16847 O O . SER A 1 58 ? -17.134 -5.300 -0.763 1.00 0.00 56 SER A O 15
ATOM 16855 N N . GLY A 1 59 ? -14.947 -5.778 -0.532 1.00 0.00 57 GLY A N 15
ATOM 16856 C CA . GLY A 1 59 ? -15.189 -7.195 -0.330 1.00 0.00 57 GLY A CA 15
ATOM 16857 C C . GLY A 1 59 ? -13.923 -8.021 -0.443 1.00 0.00 57 GLY A C 15
ATOM 16858 O O . GLY A 1 59 ? -12.842 -7.568 -0.065 1.00 0.00 57 GLY A O 15
ATOM 16862 N N . SER A 1 60 ? -14.057 -9.238 -0.963 1.00 0.00 129 SER A N 15
ATOM 16863 C CA . SER A 1 60 ? -12.915 -10.132 -1.125 1.00 0.00 129 SER A CA 15
ATOM 16864 C C . SER A 1 60 ? -11.842 -9.493 -1.998 1.00 0.00 129 SER A C 15
ATOM 16865 O O . SER A 1 60 ? -10.648 -9.689 -1.773 1.00 0.00 129 SER A O 15
ATOM 16873 N N . THR A 1 61 ? -12.273 -8.727 -2.994 1.00 0.00 130 THR A N 15
ATOM 16874 C CA . THR A 1 61 ? -11.345 -8.060 -3.899 1.00 0.00 130 THR A CA 15
ATOM 16875 C C . THR A 1 61 ? -10.360 -7.190 -3.126 1.00 0.00 130 THR A C 15
ATOM 16876 O O . THR A 1 61 ? -9.223 -6.993 -3.552 1.00 0.00 130 THR A O 15
ATOM 16887 N N . GLU A 1 62 ? -10.806 -6.673 -1.985 1.00 0.00 131 GLU A N 15
ATOM 16888 C CA . GLU A 1 62 ? -9.962 -5.826 -1.153 1.00 0.00 131 GLU A CA 15
ATOM 16889 C C . GLU A 1 62 ? -8.730 -6.586 -0.681 1.00 0.00 131 GLU A C 15
ATOM 16890 O O . GLU A 1 62 ? -7.606 -6.273 -1.074 1.00 0.00 131 GLU A O 15
ATOM 16902 N N . GLU A 1 63 ? -8.949 -7.592 0.158 1.00 0.00 132 GLU A N 15
ATOM 16903 C CA . GLU A 1 63 ? -7.853 -8.402 0.677 1.00 0.00 132 GLU A CA 15
ATOM 16904 C C . GLU A 1 63 ? -7.073 -9.039 -0.468 1.00 0.00 132 GLU A C 15
ATOM 16905 O O . GLU A 1 63 ? -5.880 -9.310 -0.347 1.00 0.00 132 GLU A O 15
ATOM 16917 N N . LEU A 1 64 ? -7.761 -9.272 -1.580 1.00 0.00 133 LEU A N 15
ATOM 16918 C CA . LEU A 1 64 ? -7.147 -9.877 -2.756 1.00 0.00 133 LEU A CA 15
ATOM 16919 C C . LEU A 1 64 ? -5.937 -9.075 -3.231 1.00 0.00 133 LEU A C 15
ATOM 16920 O O . LEU A 1 64 ? -4.870 -9.634 -3.481 1.00 0.00 133 LEU A O 15
ATOM 16936 N N . ARG A 1 65 ? -6.115 -7.764 -3.365 1.00 0.00 134 ARG A N 15
ATOM 16937 C CA . ARG A 1 65 ? -5.041 -6.888 -3.825 1.00 0.00 134 ARG A CA 15
ATOM 16938 C C . ARG A 1 65 ? -4.099 -6.505 -2.686 1.00 0.00 134 ARG A C 15
ATOM 16939 O O . ARG A 1 65 ? -2.925 -6.214 -2.913 1.00 0.00 134 ARG A O 15
ATOM 16960 N N . VAL A 1 66 ? -4.621 -6.493 -1.466 1.00 0.00 135 VAL A N 15
ATOM 16961 C CA . VAL A 1 66 ? -3.822 -6.130 -0.301 1.00 0.00 135 VAL A CA 15
ATOM 16962 C C . VAL A 1 66 ? -3.079 -7.336 0.280 1.00 0.00 135 VAL A C 15
ATOM 16963 O O . VAL A 1 66 ? -2.204 -7.181 1.132 1.00 0.00 135 VAL A O 15
ATOM 16976 N N . ARG A 1 67 ? -3.425 -8.535 -0.182 1.00 0.00 136 ARG A N 15
ATOM 16977 C CA . ARG A 1 67 ? -2.781 -9.754 0.302 1.00 0.00 136 ARG A CA 15
ATOM 16978 C C . ARG A 1 67 ? -1.525 -10.073 -0.504 1.00 0.00 136 ARG A C 15
ATOM 16979 O O . ARG A 1 67 ? -0.446 -10.261 0.057 1.00 0.00 136 ARG A O 15
ATOM 17000 N N . LEU A 1 68 ? -1.677 -10.142 -1.823 1.00 0.00 137 LEU A N 15
ATOM 17001 C CA . LEU A 1 68 ? -0.558 -10.448 -2.710 1.00 0.00 137 LEU A CA 15
ATOM 17002 C C . LEU A 1 68 ? 0.611 -9.494 -2.479 1.00 0.00 137 LEU A C 15
ATOM 17003 O O . LEU A 1 68 ? 1.745 -9.926 -2.275 1.00 0.00 137 LEU A O 15
ATOM 17019 N N . ALA A 1 69 ? 0.329 -8.197 -2.520 1.00 0.00 138 ALA A N 15
ATOM 17020 C CA . ALA A 1 69 ? 1.359 -7.184 -2.323 1.00 0.00 138 ALA A CA 15
ATOM 17021 C C . ALA A 1 69 ? 2.053 -7.340 -0.971 1.00 0.00 138 ALA A C 15
ATOM 17022 O O . ALA A 1 69 ? 3.179 -6.876 -0.788 1.00 0.00 138 ALA A O 15
ATOM 17029 N N . SER A 1 70 ? 1.385 -7.999 -0.030 1.00 0.00 139 SER A N 15
ATOM 17030 C CA . SER A 1 70 ? 1.953 -8.217 1.297 1.00 0.00 139 SER A CA 15
ATOM 17031 C C . SER A 1 70 ? 3.028 -9.306 1.263 1.00 0.00 139 SER A C 15
ATOM 17032 O O . SER A 1 70 ? 3.720 -9.539 2.254 1.00 0.00 139 SER A O 15
ATOM 17040 N N . HIS A 1 71 ? 3.151 -9.978 0.122 1.00 0.00 140 HIS A N 15
ATOM 17041 C CA . HIS A 1 71 ? 4.125 -11.050 -0.040 1.00 0.00 140 HIS A CA 15
ATOM 17042 C C . HIS A 1 71 ? 5.551 -10.582 0.249 1.00 0.00 140 HIS A C 15
ATOM 17043 O O . HIS A 1 71 ? 6.376 -11.359 0.731 1.00 0.00 140 HIS A O 15
ATOM 17057 N N . LEU A 1 72 ? 5.849 -9.322 -0.058 1.00 0.00 141 LEU A N 15
ATOM 17058 C CA . LEU A 1 72 ? 7.189 -8.790 0.166 1.00 0.00 141 LEU A CA 15
ATOM 17059 C C . LEU A 1 72 ? 7.155 -7.366 0.718 1.00 0.00 141 LEU A C 15
ATOM 17060 O O . LEU A 1 72 ? 7.706 -7.095 1.782 1.00 0.00 141 LEU A O 15
ATOM 17076 N N . ARG A 1 73 ? 6.530 -6.460 -0.032 1.00 0.00 142 ARG A N 15
ATOM 17077 C CA . ARG A 1 73 ? 6.438 -5.046 0.349 1.00 0.00 142 ARG A CA 15
ATOM 17078 C C . ARG A 1 73 ? 6.403 -4.842 1.864 1.00 0.00 142 ARG A C 15
ATOM 17079 O O . ARG A 1 73 ? 7.369 -4.359 2.454 1.00 0.00 142 ARG A O 15
ATOM 17100 N N . LYS A 1 74 ? 5.285 -5.197 2.485 1.00 0.00 143 LYS A N 15
ATOM 17101 C CA . LYS A 1 74 ? 5.132 -5.032 3.926 1.00 0.00 143 LYS A CA 15
ATOM 17102 C C . LYS A 1 74 ? 5.892 -6.102 4.708 1.00 0.00 143 LYS A C 15
ATOM 17103 O O . LYS A 1 74 ? 6.093 -5.969 5.916 1.00 0.00 143 LYS A O 15
ATOM 17122 N N . LEU A 1 75 ? 6.312 -7.164 4.026 1.00 0.00 144 LEU A N 15
ATOM 17123 C CA . LEU A 1 75 ? 7.044 -8.245 4.680 1.00 0.00 144 LEU A CA 15
ATOM 17124 C C . LEU A 1 75 ? 8.532 -8.206 4.332 1.00 0.00 144 LEU A C 15
ATOM 17125 O O . LEU A 1 75 ? 9.228 -9.214 4.451 1.00 0.00 144 LEU A O 15
ATOM 17141 N N . ARG A 1 76 ? 9.015 -7.040 3.905 1.00 0.00 145 ARG A N 15
ATOM 17142 C CA . ARG A 1 76 ? 10.421 -6.877 3.542 1.00 0.00 145 ARG A CA 15
ATOM 17143 C C . ARG A 1 76 ? 10.688 -5.470 3.015 1.00 0.00 145 ARG A C 15
ATOM 17144 O O . ARG A 1 76 ? 9.868 -4.900 2.296 1.00 0.00 145 ARG A O 15
ATOM 17165 N N . LYS A 1 77 ? 11.843 -4.919 3.374 1.00 0.00 146 LYS A N 15
ATOM 17166 C CA . LYS A 1 77 ? 12.222 -3.582 2.933 1.00 0.00 146 LYS A CA 15
ATOM 17167 C C . LYS A 1 77 ? 13.321 -3.652 1.876 1.00 0.00 146 LYS A C 15
ATOM 17168 O O . LYS A 1 77 ? 14.501 -3.481 2.180 1.00 0.00 146 LYS A O 15
ATOM 17187 N N . ARG A 1 78 ? 12.918 -3.902 0.632 1.00 0.00 147 ARG A N 15
ATOM 17188 C CA . ARG A 1 78 ? 13.854 -3.992 -0.488 1.00 0.00 147 ARG A CA 15
ATOM 17189 C C . ARG A 1 78 ? 15.093 -4.820 -0.128 1.00 0.00 147 ARG A C 15
ATOM 17190 O O . ARG A 1 78 ? 15.115 -6.034 -0.335 1.00 0.00 147 ARG A O 15
ATOM 17211 N N . LEU A 1 79 ? 16.119 -4.163 0.410 1.00 0.00 148 LEU A N 15
ATOM 17212 C CA . LEU A 1 79 ? 17.349 -4.846 0.793 1.00 0.00 148 LEU A CA 15
ATOM 17213 C C . LEU A 1 79 ? 17.472 -4.926 2.311 1.00 0.00 148 LEU A C 15
ATOM 17214 O O . LEU A 1 79 ? 17.782 -5.981 2.866 1.00 0.00 148 LEU A O 15
ATOM 17230 N N . LEU A 1 80 ? 17.229 -3.801 2.977 1.00 0.00 149 LEU A N 15
ATOM 17231 C CA . LEU A 1 80 ? 17.311 -3.735 4.433 1.00 0.00 149 LEU A CA 15
ATOM 17232 C C . LEU A 1 80 ? 16.470 -4.830 5.082 1.00 0.00 149 LEU A C 15
ATOM 17233 O O . LEU A 1 80 ? 15.567 -5.362 4.403 1.00 0.00 149 LEU A O 15
ATOM 17251 N N . GLY A 1 1 ? 4.772 10.615 7.100 1.00 0.00 1 GLY A N 16
ATOM 17252 C CA . GLY A 1 1 ? 3.492 9.881 7.300 1.00 0.00 1 GLY A CA 16
ATOM 17253 C C . GLY A 1 1 ? 3.707 8.472 7.817 1.00 0.00 1 GLY A C 16
ATOM 17254 O O . GLY A 1 1 ? 3.109 8.072 8.816 1.00 0.00 1 GLY A O 16
ATOM 17260 N N . SER A 1 2 ? 4.561 7.717 7.134 1.00 0.00 2 SER A N 16
ATOM 17261 C CA . SER A 1 2 ? 4.852 6.344 7.530 1.00 0.00 2 SER A CA 16
ATOM 17262 C C . SER A 1 2 ? 6.258 5.939 7.101 1.00 0.00 2 SER A C 16
ATOM 17263 O O . SER A 1 2 ? 7.072 6.784 6.728 1.00 0.00 2 SER A O 16
ATOM 17271 N N . LYS A 1 3 A 6.538 4.641 7.158 1.00 0.00 2 LYS A N 16
ATOM 17272 C CA . LYS A 1 3 A 7.848 4.119 6.779 1.00 0.00 2 LYS A CA 16
ATOM 17273 C C . LYS A 1 3 A 8.270 4.635 5.404 1.00 0.00 2 LYS A C 16
ATOM 17274 O O . LYS A 1 3 A 9.141 5.496 5.302 1.00 0.00 2 LYS A O 16
ATOM 17293 N N . LEU A 1 4 B 7.641 4.108 4.351 1.00 0.00 2 LEU A N 16
ATOM 17294 C CA . LEU A 1 4 B 7.943 4.516 2.978 1.00 0.00 2 LEU A CA 16
ATOM 17295 C C . LEU A 1 4 B 9.454 4.619 2.741 1.00 0.00 2 LEU A C 16
ATOM 17296 O O . LEU A 1 4 B 10.092 3.647 2.337 1.00 0.00 2 LEU A O 16
ATOM 17312 N N . GLU A 1 5 ? 10.019 5.799 3.002 1.00 0.00 3 GLU A N 16
ATOM 17313 C CA . GLU A 1 5 ? 11.451 6.032 2.828 1.00 0.00 3 GLU A CA 16
ATOM 17314 C C . GLU A 1 5 ? 11.970 5.455 1.511 1.00 0.00 3 GLU A C 16
ATOM 17315 O O . GLU A 1 5 ? 13.057 4.879 1.463 1.00 0.00 3 GLU A O 16
ATOM 17327 N N . GLY A 1 6 ? 11.194 5.619 0.443 1.00 0.00 4 GLY A N 16
ATOM 17328 C CA . GLY A 1 6 ? 11.610 5.114 -0.853 1.00 0.00 4 GLY A CA 16
ATOM 17329 C C . GLY A 1 6 ? 10.715 4.012 -1.376 1.00 0.00 4 GLY A C 16
ATOM 17330 O O . GLY A 1 6 ? 9.561 4.254 -1.730 1.00 0.00 4 GLY A O 16
ATOM 17334 N N . LYS A 1 7 ? 11.258 2.800 -1.434 1.00 0.00 5 LYS A N 16
ATOM 17335 C CA . LYS A 1 7 ? 10.519 1.643 -1.926 1.00 0.00 5 LYS A CA 16
ATOM 17336 C C . LYS A 1 7 ? 10.273 1.750 -3.427 1.00 0.00 5 LYS A C 16
ATOM 17337 O O . LYS A 1 7 ? 9.939 2.815 -3.938 1.00 0.00 5 LYS A O 16
ATOM 17356 N N . THR A 1 8 ? 10.451 0.634 -4.124 1.00 0.00 6 THR A N 16
ATOM 17357 C CA . THR A 1 8 ? 10.258 0.582 -5.573 1.00 0.00 6 THR A CA 16
ATOM 17358 C C . THR A 1 8 ? 8.858 1.046 -5.970 1.00 0.00 6 THR A C 16
ATOM 17359 O O . THR A 1 8 ? 7.977 1.201 -5.124 1.00 0.00 6 THR A O 16
ATOM 17370 N N . CYS A 1 9 ? 8.664 1.258 -7.270 1.00 0.00 7 CYS A N 16
ATOM 17371 C CA . CYS A 1 9 ? 7.374 1.698 -7.799 1.00 0.00 7 CYS A CA 16
ATOM 17372 C C . CYS A 1 9 ? 7.070 1.019 -9.138 1.00 0.00 7 CYS A C 16
ATOM 17373 O O . CYS A 1 9 ? 6.180 1.451 -9.872 1.00 0.00 7 CYS A O 16
ATOM 17380 N N . GLY A 1 10 ? 7.816 -0.039 -9.455 1.00 0.00 8 GLY A N 16
ATOM 17381 C CA . GLY A 1 10 ? 7.612 -0.747 -10.708 1.00 0.00 8 GLY A CA 16
ATOM 17382 C C . GLY A 1 10 ? 6.346 -1.586 -10.714 1.00 0.00 8 GLY A C 16
ATOM 17383 O O . GLY A 1 10 ? 5.314 -1.146 -11.220 1.00 0.00 8 GLY A O 16
ATOM 17387 N N . PRO A 1 11 ? 6.394 -2.811 -10.158 1.00 0.00 9 PRO A N 16
ATOM 17388 C CA . PRO A 1 11 ? 5.231 -3.702 -10.112 1.00 0.00 9 PRO A CA 16
ATOM 17389 C C . PRO A 1 11 ? 4.052 -3.053 -9.397 1.00 0.00 9 PRO A C 16
ATOM 17390 O O . PRO A 1 11 ? 3.994 -1.831 -9.274 1.00 0.00 9 PRO A O 16
ATOM 17401 N N . SER A 1 12 ? 3.113 -3.873 -8.927 1.00 0.00 10 SER A N 16
ATOM 17402 C CA . SER A 1 12 ? 1.935 -3.370 -8.223 1.00 0.00 10 SER A CA 16
ATOM 17403 C C . SER A 1 12 ? 2.325 -2.333 -7.171 1.00 0.00 10 SER A C 16
ATOM 17404 O O . SER A 1 12 ? 2.578 -2.670 -6.015 1.00 0.00 10 SER A O 16
ATOM 17412 N N . SER A 1 13 ? 2.378 -1.071 -7.587 1.00 0.00 11 SER A N 16
ATOM 17413 C CA . SER A 1 13 ? 2.745 0.018 -6.691 1.00 0.00 11 SER A CA 16
ATOM 17414 C C . SER A 1 13 ? 1.969 1.287 -7.033 1.00 0.00 11 SER A C 16
ATOM 17415 O O . SER A 1 13 ? 1.745 1.595 -8.204 1.00 0.00 11 SER A O 16
ATOM 17423 N N . PHE A 1 14 ? 1.563 2.017 -6.001 1.00 0.00 12 PHE A N 16
ATOM 17424 C CA . PHE A 1 14 ? 0.811 3.253 -6.181 1.00 0.00 12 PHE A CA 16
ATOM 17425 C C . PHE A 1 14 ? 1.639 4.456 -5.734 1.00 0.00 12 PHE A C 16
ATOM 17426 O O . PHE A 1 14 ? 2.101 4.513 -4.597 1.00 0.00 12 PHE A O 16
ATOM 17443 N N . SER A 1 15 ? 1.820 5.417 -6.634 1.00 0.00 13 SER A N 16
ATOM 17444 C CA . SER A 1 15 ? 2.590 6.616 -6.324 1.00 0.00 13 SER A CA 16
ATOM 17445 C C . SER A 1 15 ? 1.842 7.497 -5.327 1.00 0.00 13 SER A C 16
ATOM 17446 O O . SER A 1 15 ? 0.721 7.931 -5.591 1.00 0.00 13 SER A O 16
ATOM 17454 N N . CYS A 1 16 ? 2.465 7.754 -4.178 1.00 0.00 14 CYS A N 16
ATOM 17455 C CA . CYS A 1 16 ? 1.850 8.578 -3.143 1.00 0.00 14 CYS A CA 16
ATOM 17456 C C . CYS A 1 16 ? 1.532 9.978 -3.674 1.00 0.00 14 CYS A C 16
ATOM 17457 O O . CYS A 1 16 ? 2.435 10.776 -3.925 1.00 0.00 14 CYS A O 16
ATOM 17464 N N . PRO A 1 17 ? 0.237 10.292 -3.850 1.00 0.00 15 PRO A N 16
ATOM 17465 C CA . PRO A 1 17 ? -0.204 11.599 -4.351 1.00 0.00 15 PRO A CA 16
ATOM 17466 C C . PRO A 1 17 ? 0.379 12.761 -3.554 1.00 0.00 15 PRO A C 16
ATOM 17467 O O . PRO A 1 17 ? 0.284 12.793 -2.327 1.00 0.00 15 PRO A O 16
ATOM 17478 N N . GLY A 1 18 ? 0.973 13.718 -4.260 1.00 0.00 16 GLY A N 16
ATOM 17479 C CA . GLY A 1 18 ? 1.552 14.874 -3.602 1.00 0.00 16 GLY A CA 16
ATOM 17480 C C . GLY A 1 18 ? 3.020 14.692 -3.267 1.00 0.00 16 GLY A C 16
ATOM 17481 O O . GLY A 1 18 ? 3.772 15.664 -3.204 1.00 0.00 16 GLY A O 16
ATOM 17485 N N . THR A 1 19 ? 3.429 13.447 -3.044 1.00 0.00 17 THR A N 16
ATOM 17486 C CA . THR A 1 19 ? 4.816 13.150 -2.707 1.00 0.00 17 THR A CA 16
ATOM 17487 C C . THR A 1 19 ? 5.459 12.250 -3.757 1.00 0.00 17 THR A C 16
ATOM 17488 O O . THR A 1 19 ? 4.834 11.314 -4.256 1.00 0.00 17 THR A O 16
ATOM 17499 N N . HIS A 1 20 ? 6.715 12.538 -4.080 1.00 0.00 18 HIS A N 16
ATOM 17500 C CA . HIS A 1 20 ? 7.456 11.754 -5.062 1.00 0.00 18 HIS A CA 16
ATOM 17501 C C . HIS A 1 20 ? 7.497 10.281 -4.663 1.00 0.00 18 HIS A C 16
ATOM 17502 O O . HIS A 1 20 ? 7.691 9.402 -5.504 1.00 0.00 18 HIS A O 16
ATOM 17516 N N . VAL A 1 21 ? 7.320 10.023 -3.372 1.00 0.00 19 VAL A N 16
ATOM 17517 C CA . VAL A 1 21 ? 7.343 8.667 -2.847 1.00 0.00 19 VAL A CA 16
ATOM 17518 C C . VAL A 1 21 ? 6.286 7.794 -3.516 1.00 0.00 19 VAL A C 16
ATOM 17519 O O . VAL A 1 21 ? 5.229 8.277 -3.919 1.00 0.00 19 VAL A O 16
ATOM 17532 N N . CYS A 1 22 ? 6.582 6.503 -3.625 1.00 0.00 20 CYS A N 16
ATOM 17533 C CA . CYS A 1 22 ? 5.660 5.555 -4.238 1.00 0.00 20 CYS A CA 16
ATOM 17534 C C . CYS A 1 22 ? 5.270 4.469 -3.242 1.00 0.00 20 CYS A C 16
ATOM 17535 O O . CYS A 1 22 ? 6.112 3.693 -2.790 1.00 0.00 20 CYS A O 16
ATOM 17542 N N . VAL A 1 23 ? 3.988 4.425 -2.900 1.00 0.00 21 VAL A N 16
ATOM 17543 C CA . VAL A 1 23 ? 3.479 3.442 -1.953 1.00 0.00 21 VAL A CA 16
ATOM 17544 C C . VAL A 1 23 ? 2.994 2.185 -2.676 1.00 0.00 21 VAL A C 16
ATOM 17545 O O . VAL A 1 23 ? 2.123 2.255 -3.541 1.00 0.00 21 VAL A O 16
ATOM 17558 N N . PRO A 1 24 ? 3.560 1.013 -2.334 1.00 0.00 22 PRO A N 16
ATOM 17559 C CA . PRO A 1 24 ? 3.186 -0.260 -2.961 1.00 0.00 22 PRO A CA 16
ATOM 17560 C C . PRO A 1 24 ? 1.707 -0.592 -2.798 1.00 0.00 22 PRO A C 16
ATOM 17561 O O . PRO A 1 24 ? 1.039 -0.079 -1.901 1.00 0.00 22 PRO A O 16
ATOM 17572 N N . GLU A 1 25 ? 1.206 -1.463 -3.671 1.00 0.00 23 GLU A N 16
ATOM 17573 C CA . GLU A 1 25 ? -0.192 -1.876 -3.623 1.00 0.00 23 GLU A CA 16
ATOM 17574 C C . GLU A 1 25 ? -0.507 -2.547 -2.290 1.00 0.00 23 GLU A C 16
ATOM 17575 O O . GLU A 1 25 ? -1.593 -2.376 -1.740 1.00 0.00 23 GLU A O 16
ATOM 17587 N N . ARG A 1 26 ? 0.453 -3.303 -1.768 1.00 0.00 24 ARG A N 16
ATOM 17588 C CA . ARG A 1 26 ? 0.272 -3.982 -0.491 1.00 0.00 24 ARG A CA 16
ATOM 17589 C C . ARG A 1 26 ? 0.180 -2.957 0.640 1.00 0.00 24 ARG A C 16
ATOM 17590 O O . ARG A 1 26 ? -0.307 -3.257 1.729 1.00 0.00 24 ARG A O 16
ATOM 17611 N N . TRP A 1 27 ? 0.657 -1.745 0.373 1.00 0.00 25 TRP A N 16
ATOM 17612 C CA . TRP A 1 27 ? 0.634 -0.680 1.364 1.00 0.00 25 TRP A CA 16
ATOM 17613 C C . TRP A 1 27 ? -0.574 0.238 1.161 1.00 0.00 25 TRP A C 16
ATOM 17614 O O . TRP A 1 27 ? -0.638 1.324 1.735 1.00 0.00 25 TRP A O 16
ATOM 17635 N N . LEU A 1 28 ? -1.529 -0.201 0.340 1.00 0.00 26 LEU A N 16
ATOM 17636 C CA . LEU A 1 28 ? -2.728 0.586 0.068 1.00 0.00 26 LEU A CA 16
ATOM 17637 C C . LEU A 1 28 ? -3.770 0.385 1.164 1.00 0.00 26 LEU A C 16
ATOM 17638 O O . LEU A 1 28 ? -3.981 1.258 2.005 1.00 0.00 26 LEU A O 16
ATOM 17654 N N . CYS A 1 29 ? -4.420 -0.772 1.140 1.00 0.00 27 CYS A N 16
ATOM 17655 C CA . CYS A 1 29 ? -5.446 -1.100 2.124 1.00 0.00 27 CYS A CA 16
ATOM 17656 C C . CYS A 1 29 ? -4.887 -2.013 3.211 1.00 0.00 27 CYS A C 16
ATOM 17657 O O . CYS A 1 29 ? -5.614 -2.818 3.794 1.00 0.00 27 CYS A O 16
ATOM 17664 N N . ASP A 1 30 ? -3.592 -1.881 3.480 1.00 0.00 28 ASP A N 16
ATOM 17665 C CA . ASP A 1 30 ? -2.934 -2.693 4.496 1.00 0.00 28 ASP A CA 16
ATOM 17666 C C . ASP A 1 30 ? -3.531 -2.416 5.875 1.00 0.00 28 ASP A C 16
ATOM 17667 O O . ASP A 1 30 ? -3.531 -3.284 6.748 1.00 0.00 28 ASP A O 16
ATOM 17676 N N . GLY A 1 31 ? -4.039 -1.202 6.062 1.00 0.00 29 GLY A N 16
ATOM 17677 C CA . GLY A 1 31 ? -4.631 -0.834 7.334 1.00 0.00 29 GLY A CA 16
ATOM 17678 C C . GLY A 1 31 ? -3.854 0.258 8.044 1.00 0.00 29 GLY A C 16
ATOM 17679 O O . GLY A 1 31 ? -3.846 0.325 9.273 1.00 0.00 29 GLY A O 16
ATOM 17683 N N . ASP A 1 32 ? -3.201 1.114 7.267 1.00 0.00 30 ASP A N 16
ATOM 17684 C CA . ASP A 1 32 ? -2.416 2.211 7.822 1.00 0.00 30 ASP A CA 16
ATOM 17685 C C . ASP A 1 32 ? -2.033 3.204 6.730 1.00 0.00 30 ASP A C 16
ATOM 17686 O O . ASP A 1 32 ? -1.366 2.847 5.761 1.00 0.00 30 ASP A O 16
ATOM 17695 N N . LYS A 1 33 ? -2.463 4.452 6.891 1.00 0.00 31 LYS A N 16
ATOM 17696 C CA . LYS A 1 33 ? -2.168 5.497 5.915 1.00 0.00 31 LYS A CA 16
ATOM 17697 C C . LYS A 1 33 ? -0.666 5.630 5.685 1.00 0.00 31 LYS A C 16
ATOM 17698 O O . LYS A 1 33 ? 0.008 6.419 6.347 1.00 0.00 31 LYS A O 16
ATOM 17717 N N . ASP A 1 34 ? -0.152 4.851 4.741 1.00 0.00 32 ASP A N 16
ATOM 17718 C CA . ASP A 1 34 ? 1.267 4.874 4.413 1.00 0.00 32 ASP A CA 16
ATOM 17719 C C . ASP A 1 34 ? 1.662 6.212 3.795 1.00 0.00 32 ASP A C 16
ATOM 17720 O O . ASP A 1 34 ? 2.717 6.763 4.108 1.00 0.00 32 ASP A O 16
ATOM 17729 N N . CYS A 1 35 ? 0.807 6.730 2.919 1.00 0.00 33 CYS A N 16
ATOM 17730 C CA . CYS A 1 35 ? 1.070 8.005 2.263 1.00 0.00 33 CYS A CA 16
ATOM 17731 C C . CYS A 1 35 ? 1.013 9.147 3.271 1.00 0.00 33 CYS A C 16
ATOM 17732 O O . CYS A 1 35 ? 0.860 8.922 4.472 1.00 0.00 33 CYS A O 16
ATOM 17739 N N . ALA A 1 36 ? 1.139 10.372 2.775 1.00 0.00 34 ALA A N 16
ATOM 17740 C CA . ALA A 1 36 ? 1.105 11.550 3.630 1.00 0.00 34 ALA A CA 16
ATOM 17741 C C . ALA A 1 36 ? -0.297 11.805 4.173 1.00 0.00 34 ALA A C 16
ATOM 17742 O O . ALA A 1 36 ? -0.461 12.218 5.321 1.00 0.00 34 ALA A O 16
ATOM 17749 N N . ASP A 1 37 ? -1.305 11.564 3.340 1.00 0.00 35 ASP A N 16
ATOM 17750 C CA . ASP A 1 37 ? -2.692 11.778 3.743 1.00 0.00 35 ASP A CA 16
ATOM 17751 C C . ASP A 1 37 ? -3.527 10.515 3.555 1.00 0.00 35 ASP A C 16
ATOM 17752 O O . ASP A 1 37 ? -4.720 10.589 3.260 1.00 0.00 35 ASP A O 16
ATOM 17761 N N . GLY A 1 38 ? -2.899 9.357 3.733 1.00 0.00 36 GLY A N 16
ATOM 17762 C CA . GLY A 1 38 ? -3.612 8.101 3.583 1.00 0.00 36 GLY A CA 16
ATOM 17763 C C . GLY A 1 38 ? -4.084 7.858 2.166 1.00 0.00 36 GLY A C 16
ATOM 17764 O O . GLY A 1 38 ? -5.014 7.083 1.941 1.00 0.00 36 GLY A O 16
ATOM 17768 N N . ALA A 1 39 ? -3.438 8.510 1.204 1.00 0.00 37 ALA A N 16
ATOM 17769 C CA . ALA A 1 39 ? -3.798 8.345 -0.197 1.00 0.00 37 ALA A CA 16
ATOM 17770 C C . ALA A 1 39 ? -3.752 6.874 -0.590 1.00 0.00 37 ALA A C 16
ATOM 17771 O O . ALA A 1 39 ? -4.571 6.403 -1.380 1.00 0.00 37 ALA A O 16
ATOM 17778 N N . ASP A 1 40 ? -2.796 6.149 -0.015 1.00 0.00 38 ASP A N 16
ATOM 17779 C CA . ASP A 1 40 ? -2.648 4.725 -0.286 1.00 0.00 38 ASP A CA 16
ATOM 17780 C C . ASP A 1 40 ? -3.931 3.990 0.078 1.00 0.00 38 ASP A C 16
ATOM 17781 O O . ASP A 1 40 ? -4.404 3.130 -0.664 1.00 0.00 38 ASP A O 16
ATOM 17790 N N . GLU A 1 41 ? -4.496 4.355 1.222 1.00 0.00 39 GLU A N 16
ATOM 17791 C CA . GLU A 1 41 ? -5.736 3.753 1.689 1.00 0.00 39 GLU A CA 16
ATOM 17792 C C . GLU A 1 41 ? -6.925 4.353 0.946 1.00 0.00 39 GLU A C 16
ATOM 17793 O O . GLU A 1 41 ? -7.988 3.739 0.853 1.00 0.00 39 GLU A O 16
ATOM 17805 N N . SER A 1 42 ? -6.732 5.559 0.416 1.00 0.00 40 SER A N 16
ATOM 17806 C CA . SER A 1 42 ? -7.777 6.250 -0.323 1.00 0.00 40 SER A CA 16
ATOM 17807 C C . SER A 1 42 ? -8.045 5.563 -1.654 1.00 0.00 40 SER A C 16
ATOM 17808 O O . SER A 1 42 ? -7.173 4.894 -2.208 1.00 0.00 40 SER A O 16
ATOM 17816 N N . ILE A 1 43 ? -9.258 5.735 -2.160 1.00 0.00 41 ILE A N 16
ATOM 17817 C CA . ILE A 1 43 ? -9.650 5.136 -3.426 1.00 0.00 41 ILE A CA 16
ATOM 17818 C C . ILE A 1 43 ? -8.724 5.576 -4.556 1.00 0.00 41 ILE A C 16
ATOM 17819 O O . ILE A 1 43 ? -8.596 4.890 -5.570 1.00 0.00 41 ILE A O 16
ATOM 17835 N N . ALA A 1 44 ? -8.076 6.723 -4.371 1.00 0.00 42 ALA A N 16
ATOM 17836 C CA . ALA A 1 44 ? -7.156 7.255 -5.370 1.00 0.00 42 ALA A CA 16
ATOM 17837 C C . ALA A 1 44 ? -6.136 6.202 -5.794 1.00 0.00 42 ALA A C 16
ATOM 17838 O O . ALA A 1 44 ? -5.610 6.242 -6.906 1.00 0.00 42 ALA A O 16
ATOM 17845 N N . ALA A 1 45 ? -5.863 5.262 -4.895 1.00 0.00 43 ALA A N 16
ATOM 17846 C CA . ALA A 1 45 ? -4.908 4.195 -5.164 1.00 0.00 43 ALA A CA 16
ATOM 17847 C C . ALA A 1 45 ? -5.605 2.942 -5.684 1.00 0.00 43 ALA A C 16
ATOM 17848 O O . ALA A 1 45 ? -4.979 2.088 -6.312 1.00 0.00 43 ALA A O 16
ATOM 17855 N N . GLY A 1 46 ? -6.900 2.833 -5.409 1.00 0.00 44 GLY A N 16
ATOM 17856 C CA . GLY A 1 46 ? -7.656 1.675 -5.845 1.00 0.00 44 GLY A CA 16
ATOM 17857 C C . GLY A 1 46 ? -8.047 0.789 -4.684 1.00 0.00 44 GLY A C 16
ATOM 17858 O O . GLY A 1 46 ? -8.112 -0.433 -4.815 1.00 0.00 44 GLY A O 16
ATOM 17862 N N . CYS A 1 47 ? -8.303 1.414 -3.540 1.00 0.00 45 CYS A N 16
ATOM 17863 C CA . CYS A 1 47 ? -8.688 0.690 -2.336 1.00 0.00 45 CYS A CA 16
ATOM 17864 C C . CYS A 1 47 ? -10.150 0.232 -2.398 1.00 0.00 45 CYS A C 16
ATOM 17865 O O . CYS A 1 47 ? -10.647 -0.391 -1.461 1.00 0.00 45 CYS A O 16
ATOM 17872 N N . LEU A 1 48 ? -10.829 0.535 -3.509 1.00 0.00 46 LEU A N 16
ATOM 17873 C CA . LEU A 1 48 ? -12.228 0.146 -3.707 1.00 0.00 46 LEU A CA 16
ATOM 17874 C C . LEU A 1 48 ? -13.190 1.038 -2.925 1.00 0.00 46 LEU A C 16
ATOM 17875 O O . LEU A 1 48 ? -14.131 1.591 -3.494 1.00 0.00 46 LEU A O 16
ATOM 17891 N N . TYR A 1 49 ? -12.961 1.171 -1.625 1.00 0.00 47 TYR A N 16
ATOM 17892 C CA . TYR A 1 49 ? -13.824 1.991 -0.783 1.00 0.00 47 TYR A CA 16
ATOM 17893 C C . TYR A 1 49 ? -13.263 3.408 -0.633 1.00 0.00 47 TYR A C 16
ATOM 17894 O O . TYR A 1 49 ? -12.570 3.891 -1.523 1.00 0.00 47 TYR A O 16
ATOM 17912 N N . ASN A 1 50 ? -13.587 4.069 0.489 1.00 0.00 48 ASN A N 16
ATOM 17913 C CA . ASN A 1 50 ? -13.142 5.441 0.775 1.00 0.00 48 ASN A CA 16
ATOM 17914 C C . ASN A 1 50 ? -14.238 6.440 0.426 1.00 0.00 48 ASN A C 16
ATOM 17915 O O . ASN A 1 50 ? -13.973 7.509 -0.126 1.00 0.00 48 ASN A O 16
ATOM 17926 N N . SER A 1 51 ? -15.473 6.082 0.759 1.00 0.00 49 SER A N 16
ATOM 17927 C CA . SER A 1 51 ? -16.622 6.939 0.494 1.00 0.00 49 SER A CA 16
ATOM 17928 C C . SER A 1 51 ? -17.601 6.893 1.662 1.00 0.00 49 SER A C 16
ATOM 17929 O O . SER A 1 51 ? -18.095 7.925 2.115 1.00 0.00 49 SER A O 16
ATOM 17937 N N . THR A 1 52 ? -17.872 5.685 2.147 1.00 0.00 50 THR A N 16
ATOM 17938 C CA . THR A 1 52 ? -18.787 5.494 3.265 1.00 0.00 50 THR A CA 16
ATOM 17939 C C . THR A 1 52 ? -18.032 5.518 4.591 1.00 0.00 50 THR A C 16
ATOM 17940 O O . THR A 1 52 ? -16.874 5.931 4.648 1.00 0.00 50 THR A O 16
ATOM 17951 N N . GLY A 1 53 ? -18.693 5.073 5.655 1.00 0.00 51 GLY A N 16
ATOM 17952 C CA . GLY A 1 53 ? -18.064 5.054 6.963 1.00 0.00 51 GLY A CA 16
ATOM 17953 C C . GLY A 1 53 ? -17.504 3.690 7.317 1.00 0.00 51 GLY A C 16
ATOM 17954 O O . GLY A 1 53 ? -17.454 2.794 6.474 1.00 0.00 51 GLY A O 16
ATOM 17958 N N . SER A 1 54 ? -17.081 3.531 8.568 1.00 0.00 52 SER A N 16
ATOM 17959 C CA . SER A 1 54 ? -16.522 2.265 9.032 1.00 0.00 52 SER A CA 16
ATOM 17960 C C . SER A 1 54 ? -15.249 1.918 8.267 1.00 0.00 52 SER A C 16
ATOM 17961 O O . SER A 1 54 ? -15.074 2.321 7.117 1.00 0.00 52 SER A O 16
ATOM 17969 N N . GLY A 1 55 ? -14.362 1.168 8.914 1.00 0.00 53 GLY A N 16
ATOM 17970 C CA . GLY A 1 55 ? -13.117 0.778 8.281 1.00 0.00 53 GLY A CA 16
ATOM 17971 C C . GLY A 1 55 ? -13.276 -0.434 7.385 1.00 0.00 53 GLY A C 16
ATOM 17972 O O . GLY A 1 55 ? -14.220 -1.209 7.540 1.00 0.00 53 GLY A O 16
ATOM 17976 N N . SER A 1 56 ? -12.350 -0.599 6.444 1.00 0.00 54 SER A N 16
ATOM 17977 C CA . SER A 1 56 ? -12.389 -1.727 5.518 1.00 0.00 54 SER A CA 16
ATOM 17978 C C . SER A 1 56 ? -13.737 -1.805 4.805 1.00 0.00 54 SER A C 16
ATOM 17979 O O . SER A 1 56 ? -14.671 -2.446 5.288 1.00 0.00 54 SER A O 16
ATOM 17987 N N . GLY A 1 57 ? -13.830 -1.147 3.654 1.00 0.00 55 GLY A N 16
ATOM 17988 C CA . GLY A 1 57 ? -15.066 -1.152 2.894 1.00 0.00 55 GLY A CA 16
ATOM 17989 C C . GLY A 1 57 ? -15.266 -2.436 2.112 1.00 0.00 55 GLY A C 16
ATOM 17990 O O . GLY A 1 57 ? -16.252 -3.145 2.312 1.00 0.00 55 GLY A O 16
ATOM 17994 N N . SER A 1 58 ? -14.330 -2.735 1.217 1.00 0.00 56 SER A N 16
ATOM 17995 C CA . SER A 1 58 ? -14.410 -3.942 0.401 1.00 0.00 56 SER A CA 16
ATOM 17996 C C . SER A 1 58 ? -14.479 -5.190 1.275 1.00 0.00 56 SER A C 16
ATOM 17997 O O . SER A 1 58 ? -15.050 -6.206 0.878 1.00 0.00 56 SER A O 16
ATOM 18005 N N . GLY A 1 59 ? -13.896 -5.107 2.466 1.00 0.00 57 GLY A N 16
ATOM 18006 C CA . GLY A 1 59 ? -13.905 -6.237 3.376 1.00 0.00 57 GLY A CA 16
ATOM 18007 C C . GLY A 1 59 ? -12.818 -7.245 3.062 1.00 0.00 57 GLY A C 16
ATOM 18008 O O . GLY A 1 59 ? -11.634 -6.908 3.050 1.00 0.00 57 GLY A O 16
ATOM 18012 N N . SER A 1 60 ? -13.219 -8.486 2.806 1.00 0.00 129 SER A N 16
ATOM 18013 C CA . SER A 1 60 ? -12.269 -9.546 2.490 1.00 0.00 129 SER A CA 16
ATOM 18014 C C . SER A 1 60 ? -11.442 -9.183 1.262 1.00 0.00 129 SER A C 16
ATOM 18015 O O . SER A 1 60 ? -10.220 -9.332 1.259 1.00 0.00 129 SER A O 16
ATOM 18023 N N . THR A 1 61 ? -12.115 -8.701 0.222 1.00 0.00 130 THR A N 16
ATOM 18024 C CA . THR A 1 61 ? -11.439 -8.312 -1.011 1.00 0.00 130 THR A CA 16
ATOM 18025 C C . THR A 1 61 ? -10.343 -7.289 -0.728 1.00 0.00 130 THR A C 16
ATOM 18026 O O . THR A 1 61 ? -9.347 -7.215 -1.448 1.00 0.00 130 THR A O 16
ATOM 18037 N N . GLU A 1 62 ? -10.533 -6.505 0.329 1.00 0.00 131 GLU A N 16
ATOM 18038 C CA . GLU A 1 62 ? -9.563 -5.487 0.715 1.00 0.00 131 GLU A CA 16
ATOM 18039 C C . GLU A 1 62 ? -8.200 -6.113 0.988 1.00 0.00 131 GLU A C 16
ATOM 18040 O O . GLU A 1 62 ? -7.221 -5.815 0.307 1.00 0.00 131 GLU A O 16
ATOM 18052 N N . GLU A 1 63 ? -8.147 -6.983 1.990 1.00 0.00 132 GLU A N 16
ATOM 18053 C CA . GLU A 1 63 ? -6.904 -7.651 2.355 1.00 0.00 132 GLU A CA 16
ATOM 18054 C C . GLU A 1 63 ? -6.431 -8.570 1.234 1.00 0.00 132 GLU A C 16
ATOM 18055 O O . GLU A 1 63 ? -5.240 -8.849 1.110 1.00 0.00 132 GLU A O 16
ATOM 18067 N N . LEU A 1 64 ? -7.373 -9.039 0.424 1.00 0.00 133 LEU A N 16
ATOM 18068 C CA . LEU A 1 64 ? -7.058 -9.930 -0.686 1.00 0.00 133 LEU A CA 16
ATOM 18069 C C . LEU A 1 64 ? -6.096 -9.270 -1.671 1.00 0.00 133 LEU A C 16
ATOM 18070 O O . LEU A 1 64 ? -4.930 -9.654 -1.767 1.00 0.00 133 LEU A O 16
ATOM 18086 N N . ARG A 1 65 ? -6.595 -8.279 -2.405 1.00 0.00 134 ARG A N 16
ATOM 18087 C CA . ARG A 1 65 ? -5.787 -7.566 -3.391 1.00 0.00 134 ARG A CA 16
ATOM 18088 C C . ARG A 1 65 ? -4.457 -7.106 -2.798 1.00 0.00 134 ARG A C 16
ATOM 18089 O O . ARG A 1 65 ? -3.430 -7.105 -3.476 1.00 0.00 134 ARG A O 16
ATOM 18110 N N . VAL A 1 66 ? -4.489 -6.706 -1.534 1.00 0.00 135 VAL A N 16
ATOM 18111 C CA . VAL A 1 66 ? -3.292 -6.232 -0.851 1.00 0.00 135 VAL A CA 16
ATOM 18112 C C . VAL A 1 66 ? -2.392 -7.393 -0.431 1.00 0.00 135 VAL A C 16
ATOM 18113 O O . VAL A 1 66 ? -1.167 -7.270 -0.432 1.00 0.00 135 VAL A O 16
ATOM 18126 N N . ARG A 1 67 ? -3.001 -8.518 -0.070 1.00 0.00 136 ARG A N 16
ATOM 18127 C CA . ARG A 1 67 ? -2.244 -9.692 0.354 1.00 0.00 136 ARG A CA 16
ATOM 18128 C C . ARG A 1 67 ? -1.265 -10.140 -0.727 1.00 0.00 136 ARG A C 16
ATOM 18129 O O . ARG A 1 67 ? -0.258 -10.784 -0.432 1.00 0.00 136 ARG A O 16
ATOM 18150 N N . LEU A 1 68 ? -1.559 -9.798 -1.977 1.00 0.00 137 LEU A N 16
ATOM 18151 C CA . LEU A 1 68 ? -0.689 -10.172 -3.085 1.00 0.00 137 LEU A CA 16
ATOM 18152 C C . LEU A 1 68 ? 0.644 -9.440 -2.990 1.00 0.00 137 LEU A C 16
ATOM 18153 O O . LEU A 1 68 ? 1.662 -10.039 -2.646 1.00 0.00 137 LEU A O 16
ATOM 18169 N N . ALA A 1 69 ? 0.622 -8.141 -3.299 1.00 0.00 138 ALA A N 16
ATOM 18170 C CA . ALA A 1 69 ? 1.821 -7.300 -3.265 1.00 0.00 138 ALA A CA 16
ATOM 18171 C C . ALA A 1 69 ? 2.745 -7.650 -2.101 1.00 0.00 138 ALA A C 16
ATOM 18172 O O . ALA A 1 69 ? 3.964 -7.508 -2.202 1.00 0.00 138 ALA A O 16
ATOM 18179 N N . SER A 1 70 ? 2.163 -8.109 -1.000 1.00 0.00 139 SER A N 16
ATOM 18180 C CA . SER A 1 70 ? 2.939 -8.480 0.179 1.00 0.00 139 SER A CA 16
ATOM 18181 C C . SER A 1 70 ? 4.088 -9.426 -0.179 1.00 0.00 139 SER A C 16
ATOM 18182 O O . SER A 1 70 ? 5.065 -9.531 0.560 1.00 0.00 139 SER A O 16
ATOM 18190 N N . HIS A 1 71 ? 3.961 -10.116 -1.312 1.00 0.00 140 HIS A N 16
ATOM 18191 C CA . HIS A 1 71 ? 4.984 -11.058 -1.763 1.00 0.00 140 HIS A CA 16
ATOM 18192 C C . HIS A 1 71 ? 6.381 -10.439 -1.735 1.00 0.00 140 HIS A C 16
ATOM 18193 O O . HIS A 1 71 ? 7.373 -11.139 -1.533 1.00 0.00 140 HIS A O 16
ATOM 18207 N N . LEU A 1 72 ? 6.457 -9.129 -1.948 1.00 0.00 141 LEU A N 16
ATOM 18208 C CA . LEU A 1 72 ? 7.741 -8.434 -1.955 1.00 0.00 141 LEU A CA 16
ATOM 18209 C C . LEU A 1 72 ? 7.680 -7.138 -1.154 1.00 0.00 141 LEU A C 16
ATOM 18210 O O . LEU A 1 72 ? 8.529 -6.884 -0.300 1.00 0.00 141 LEU A O 16
ATOM 18226 N N . ARG A 1 73 ? 6.682 -6.314 -1.451 1.00 0.00 142 ARG A N 16
ATOM 18227 C CA . ARG A 1 73 ? 6.512 -5.028 -0.779 1.00 0.00 142 ARG A CA 16
ATOM 18228 C C . ARG A 1 73 ? 6.745 -5.135 0.728 1.00 0.00 142 ARG A C 16
ATOM 18229 O O . ARG A 1 73 ? 7.594 -4.436 1.281 1.00 0.00 142 ARG A O 16
ATOM 18250 N N . LYS A 1 74 ? 5.992 -6.008 1.386 1.00 0.00 143 LYS A N 16
ATOM 18251 C CA . LYS A 1 74 ? 6.129 -6.193 2.827 1.00 0.00 143 LYS A CA 16
ATOM 18252 C C . LYS A 1 74 ? 6.966 -7.428 3.161 1.00 0.00 143 LYS A C 16
ATOM 18253 O O . LYS A 1 74 ? 7.255 -7.688 4.328 1.00 0.00 143 LYS A O 16
ATOM 18272 N N . LEU A 1 75 ? 7.347 -8.192 2.139 1.00 0.00 144 LEU A N 16
ATOM 18273 C CA . LEU A 1 75 ? 8.142 -9.397 2.351 1.00 0.00 144 LEU A CA 16
ATOM 18274 C C . LEU A 1 75 ? 9.602 -9.200 1.941 1.00 0.00 144 LEU A C 16
ATOM 18275 O O . LEU A 1 75 ? 10.397 -10.138 2.002 1.00 0.00 144 LEU A O 16
ATOM 18291 N N . ARG A 1 76 ? 9.956 -7.987 1.522 1.00 0.00 145 ARG A N 16
ATOM 18292 C CA . ARG A 1 76 ? 11.326 -7.704 1.105 1.00 0.00 145 ARG A CA 16
ATOM 18293 C C . ARG A 1 76 ? 11.757 -6.297 1.519 1.00 0.00 145 ARG A C 16
ATOM 18294 O O . ARG A 1 76 ? 12.331 -6.109 2.592 1.00 0.00 145 ARG A O 16
ATOM 18315 N N . LYS A 1 77 ? 11.482 -5.312 0.662 1.00 0.00 146 LYS A N 16
ATOM 18316 C CA . LYS A 1 77 ? 11.844 -3.920 0.936 1.00 0.00 146 LYS A CA 16
ATOM 18317 C C . LYS A 1 77 ? 13.346 -3.678 0.759 1.00 0.00 146 LYS A C 16
ATOM 18318 O O . LYS A 1 77 ? 13.820 -2.555 0.930 1.00 0.00 146 LYS A O 16
ATOM 18337 N N . ARG A 1 78 ? 14.091 -4.729 0.412 1.00 0.00 147 ARG A N 16
ATOM 18338 C CA . ARG A 1 78 ? 15.535 -4.619 0.211 1.00 0.00 147 ARG A CA 16
ATOM 18339 C C . ARG A 1 78 ? 16.197 -3.813 1.328 1.00 0.00 147 ARG A C 16
ATOM 18340 O O . ARG A 1 78 ? 17.211 -3.151 1.109 1.00 0.00 147 ARG A O 16
ATOM 18361 N N . LEU A 1 79 ? 15.618 -3.874 2.524 1.00 0.00 148 LEU A N 16
ATOM 18362 C CA . LEU A 1 79 ? 16.159 -3.147 3.668 1.00 0.00 148 LEU A CA 16
ATOM 18363 C C . LEU A 1 79 ? 16.093 -3.995 4.937 1.00 0.00 148 LEU A C 16
ATOM 18364 O O . LEU A 1 79 ? 17.077 -4.626 5.322 1.00 0.00 148 LEU A O 16
ATOM 18380 N N . LEU A 1 80 ? 14.932 -4.005 5.587 1.00 0.00 149 LEU A N 16
ATOM 18381 C CA . LEU A 1 80 ? 14.750 -4.775 6.812 1.00 0.00 149 LEU A CA 16
ATOM 18382 C C . LEU A 1 80 ? 14.784 -6.274 6.529 1.00 0.00 149 LEU A C 16
ATOM 18383 O O . LEU A 1 80 ? 14.654 -7.061 7.490 1.00 0.00 149 LEU A O 16
ATOM 18401 N N . GLY A 1 1 ? 2.381 10.381 6.552 1.00 0.00 1 GLY A N 17
ATOM 18402 C CA . GLY A 1 1 ? 3.349 9.264 6.373 1.00 0.00 1 GLY A CA 17
ATOM 18403 C C . GLY A 1 1 ? 3.350 8.304 7.547 1.00 0.00 1 GLY A C 17
ATOM 18404 O O . GLY A 1 1 ? 3.376 8.725 8.703 1.00 0.00 1 GLY A O 17
ATOM 18410 N N . SER A 1 2 ? 3.322 7.009 7.249 1.00 0.00 2 SER A N 17
ATOM 18411 C CA . SER A 1 2 ? 3.319 5.985 8.287 1.00 0.00 2 SER A CA 17
ATOM 18412 C C . SER A 1 2 ? 4.668 5.279 8.360 1.00 0.00 2 SER A C 17
ATOM 18413 O O . SER A 1 2 ? 5.384 5.387 9.355 1.00 0.00 2 SER A O 17
ATOM 18421 N N . LYS A 1 3 A 5.005 4.554 7.300 1.00 0.00 2 LYS A N 17
ATOM 18422 C CA . LYS A 1 3 A 6.265 3.825 7.242 1.00 0.00 2 LYS A CA 17
ATOM 18423 C C . LYS A 1 3 A 6.844 3.852 5.831 1.00 0.00 2 LYS A C 17
ATOM 18424 O O . LYS A 1 3 A 7.316 2.835 5.322 1.00 0.00 2 LYS A O 17
ATOM 18443 N N . LEU A 1 4 B 6.802 5.021 5.203 1.00 0.00 2 LEU A N 17
ATOM 18444 C CA . LEU A 1 4 B 7.320 5.179 3.850 1.00 0.00 2 LEU A CA 17
ATOM 18445 C C . LEU A 1 4 B 8.828 5.415 3.869 1.00 0.00 2 LEU A C 17
ATOM 18446 O O . LEU A 1 4 B 9.310 6.456 3.422 1.00 0.00 2 LEU A O 17
ATOM 18462 N N . GLU A 1 5 ? 9.568 4.442 4.391 1.00 0.00 3 GLU A N 17
ATOM 18463 C CA . GLU A 1 5 ? 11.021 4.546 4.469 1.00 0.00 3 GLU A CA 17
ATOM 18464 C C . GLU A 1 5 ? 11.691 3.423 3.682 1.00 0.00 3 GLU A C 17
ATOM 18465 O O . GLU A 1 5 ? 12.248 2.491 4.263 1.00 0.00 3 GLU A O 17
ATOM 18477 N N . GLY A 1 6 ? 11.634 3.520 2.358 1.00 0.00 4 GLY A N 17
ATOM 18478 C CA . GLY A 1 6 ? 12.241 2.507 1.514 1.00 0.00 4 GLY A CA 17
ATOM 18479 C C . GLY A 1 6 ? 11.213 1.646 0.809 1.00 0.00 4 GLY A C 17
ATOM 18480 O O . GLY A 1 6 ? 10.457 0.917 1.452 1.00 0.00 4 GLY A O 17
ATOM 18484 N N . LYS A 1 7 ? 11.184 1.729 -0.517 1.00 0.00 5 LYS A N 17
ATOM 18485 C CA . LYS A 1 7 ? 10.243 0.950 -1.312 1.00 0.00 5 LYS A CA 17
ATOM 18486 C C . LYS A 1 7 ? 10.535 1.099 -2.801 1.00 0.00 5 LYS A C 17
ATOM 18487 O O . LYS A 1 7 ? 11.568 1.644 -3.189 1.00 0.00 5 LYS A O 17
ATOM 18506 N N . THR A 1 8 ? 9.617 0.616 -3.631 1.00 0.00 6 THR A N 17
ATOM 18507 C CA . THR A 1 8 ? 9.777 0.703 -5.076 1.00 0.00 6 THR A CA 17
ATOM 18508 C C . THR A 1 8 ? 8.492 1.186 -5.738 1.00 0.00 6 THR A C 17
ATOM 18509 O O . THR A 1 8 ? 7.408 1.084 -5.165 1.00 0.00 6 THR A O 17
ATOM 18520 N N . CYS A 1 9 ? 8.626 1.713 -6.948 1.00 0.00 7 CYS A N 17
ATOM 18521 C CA . CYS A 1 9 ? 7.481 2.217 -7.696 1.00 0.00 7 CYS A CA 17
ATOM 18522 C C . CYS A 1 9 ? 7.433 1.579 -9.085 1.00 0.00 7 CYS A C 17
ATOM 18523 O O . CYS A 1 9 ? 7.436 2.275 -10.101 1.00 0.00 7 CYS A O 17
ATOM 18530 N N . GLY A 1 10 ? 7.399 0.250 -9.121 1.00 0.00 8 GLY A N 17
ATOM 18531 C CA . GLY A 1 10 ? 7.363 -0.453 -10.392 1.00 0.00 8 GLY A CA 17
ATOM 18532 C C . GLY A 1 10 ? 6.539 -1.729 -10.342 1.00 0.00 8 GLY A C 17
ATOM 18533 O O . GLY A 1 10 ? 5.476 -1.803 -10.959 1.00 0.00 8 GLY A O 17
ATOM 18537 N N . PRO A 1 11 ? 7.006 -2.760 -9.613 1.00 0.00 9 PRO A N 17
ATOM 18538 C CA . PRO A 1 11 ? 6.298 -4.037 -9.494 1.00 0.00 9 PRO A CA 17
ATOM 18539 C C . PRO A 1 11 ? 4.801 -3.849 -9.265 1.00 0.00 9 PRO A C 17
ATOM 18540 O O . PRO A 1 11 ? 3.988 -4.107 -10.153 1.00 0.00 9 PRO A O 17
ATOM 18551 N N . SER A 1 12 ? 4.449 -3.394 -8.070 1.00 0.00 10 SER A N 17
ATOM 18552 C CA . SER A 1 12 ? 3.056 -3.161 -7.715 1.00 0.00 10 SER A CA 17
ATOM 18553 C C . SER A 1 12 ? 2.959 -2.052 -6.677 1.00 0.00 10 SER A C 17
ATOM 18554 O O . SER A 1 12 ? 2.875 -2.316 -5.478 1.00 0.00 10 SER A O 17
ATOM 18562 N N . SER A 1 13 ? 2.988 -0.807 -7.142 1.00 0.00 11 SER A N 17
ATOM 18563 C CA . SER A 1 13 ? 2.919 0.335 -6.243 1.00 0.00 11 SER A CA 17
ATOM 18564 C C . SER A 1 13 ? 2.032 1.443 -6.799 1.00 0.00 11 SER A C 17
ATOM 18565 O O . SER A 1 13 ? 1.609 1.403 -7.955 1.00 0.00 11 SER A O 17
ATOM 18573 N N . PHE A 1 14 ? 1.763 2.431 -5.955 1.00 0.00 12 PHE A N 17
ATOM 18574 C CA . PHE A 1 14 ? 0.934 3.570 -6.323 1.00 0.00 12 PHE A CA 17
ATOM 18575 C C . PHE A 1 14 ? 1.591 4.868 -5.857 1.00 0.00 12 PHE A C 17
ATOM 18576 O O . PHE A 1 14 ? 1.844 5.053 -4.667 1.00 0.00 12 PHE A O 17
ATOM 18593 N N . SER A 1 15 ? 1.873 5.760 -6.800 1.00 0.00 13 SER A N 17
ATOM 18594 C CA . SER A 1 15 ? 2.509 7.033 -6.480 1.00 0.00 13 SER A CA 17
ATOM 18595 C C . SER A 1 15 ? 1.636 7.863 -5.543 1.00 0.00 13 SER A C 17
ATOM 18596 O O . SER A 1 15 ? 0.513 8.229 -5.888 1.00 0.00 13 SER A O 17
ATOM 18604 N N . CYS A 1 16 ? 2.160 8.156 -4.355 1.00 0.00 14 CYS A N 17
ATOM 18605 C CA . CYS A 1 16 ? 1.428 8.941 -3.367 1.00 0.00 14 CYS A CA 17
ATOM 18606 C C . CYS A 1 16 ? 1.074 10.322 -3.921 1.00 0.00 14 CYS A C 17
ATOM 18607 O O . CYS A 1 16 ? 1.949 11.166 -4.113 1.00 0.00 14 CYS A O 17
ATOM 18614 N N . PRO A 1 17 ? -0.221 10.569 -4.186 1.00 0.00 15 PRO A N 17
ATOM 18615 C CA . PRO A 1 17 ? -0.693 11.851 -4.720 1.00 0.00 15 PRO A CA 17
ATOM 18616 C C . PRO A 1 17 ? -0.205 13.044 -3.905 1.00 0.00 15 PRO A C 17
ATOM 18617 O O . PRO A 1 17 ? -0.372 13.087 -2.686 1.00 0.00 15 PRO A O 17
ATOM 18628 N N . GLY A 1 18 ? 0.392 14.016 -4.589 1.00 0.00 16 GLY A N 17
ATOM 18629 C CA . GLY A 1 18 ? 0.886 15.203 -3.915 1.00 0.00 16 GLY A CA 17
ATOM 18630 C C . GLY A 1 18 ? 2.333 15.077 -3.477 1.00 0.00 16 GLY A C 17
ATOM 18631 O O . GLY A 1 18 ? 3.022 16.082 -3.301 1.00 0.00 16 GLY A O 17
ATOM 18635 N N . THR A 1 19 ? 2.795 13.844 -3.296 1.00 0.00 17 THR A N 17
ATOM 18636 C CA . THR A 1 19 ? 4.168 13.601 -2.870 1.00 0.00 17 THR A CA 17
ATOM 18637 C C . THR A 1 19 ? 4.895 12.689 -3.853 1.00 0.00 17 THR A C 17
ATOM 18638 O O . THR A 1 19 ? 4.345 11.691 -4.315 1.00 0.00 17 THR A O 17
ATOM 18649 N N . HIS A 1 20 ? 6.140 13.039 -4.161 1.00 0.00 18 HIS A N 17
ATOM 18650 C CA . HIS A 1 20 ? 6.954 12.253 -5.083 1.00 0.00 18 HIS A CA 17
ATOM 18651 C C . HIS A 1 20 ? 7.036 10.797 -4.634 1.00 0.00 18 HIS A C 17
ATOM 18652 O O . HIS A 1 20 ? 7.287 9.900 -5.439 1.00 0.00 18 HIS A O 17
ATOM 18666 N N . VAL A 1 21 ? 6.824 10.572 -3.342 1.00 0.00 19 VAL A N 17
ATOM 18667 C CA . VAL A 1 21 ? 6.873 9.232 -2.775 1.00 0.00 19 VAL A CA 17
ATOM 18668 C C . VAL A 1 21 ? 5.885 8.297 -3.466 1.00 0.00 19 VAL A C 17
ATOM 18669 O O . VAL A 1 21 ? 4.832 8.726 -3.937 1.00 0.00 19 VAL A O 17
ATOM 18682 N N . CYS A 1 22 ? 6.232 7.015 -3.512 1.00 0.00 20 CYS A N 17
ATOM 18683 C CA . CYS A 1 22 ? 5.377 6.012 -4.133 1.00 0.00 20 CYS A CA 17
ATOM 18684 C C . CYS A 1 22 ? 4.978 4.951 -3.115 1.00 0.00 20 CYS A C 17
ATOM 18685 O O . CYS A 1 22 ? 5.827 4.239 -2.580 1.00 0.00 20 CYS A O 17
ATOM 18692 N N . VAL A 1 23 ? 3.680 4.854 -2.848 1.00 0.00 21 VAL A N 17
ATOM 18693 C CA . VAL A 1 23 ? 3.173 3.883 -1.888 1.00 0.00 21 VAL A CA 17
ATOM 18694 C C . VAL A 1 23 ? 2.797 2.574 -2.581 1.00 0.00 21 VAL A C 17
ATOM 18695 O O . VAL A 1 23 ? 1.925 2.549 -3.447 1.00 0.00 21 VAL A O 17
ATOM 18708 N N . PRO A 1 24 ? 3.456 1.467 -2.204 1.00 0.00 22 PRO A N 17
ATOM 18709 C CA . PRO A 1 24 ? 3.195 0.149 -2.792 1.00 0.00 22 PRO A CA 17
ATOM 18710 C C . PRO A 1 24 ? 1.722 -0.238 -2.741 1.00 0.00 22 PRO A C 17
ATOM 18711 O O . PRO A 1 24 ? 0.951 0.313 -1.957 1.00 0.00 22 PRO A O 17
ATOM 18722 N N . GLU A 1 25 ? 1.341 -1.190 -3.586 1.00 0.00 23 GLU A N 17
ATOM 18723 C CA . GLU A 1 25 ? -0.039 -1.655 -3.645 1.00 0.00 23 GLU A CA 17
ATOM 18724 C C . GLU A 1 25 ? -0.466 -2.280 -2.323 1.00 0.00 23 GLU A C 17
ATOM 18725 O O . GLU A 1 25 ? -1.606 -2.115 -1.893 1.00 0.00 23 GLU A O 17
ATOM 18737 N N . ARG A 1 26 ? 0.447 -2.991 -1.673 1.00 0.00 24 ARG A N 17
ATOM 18738 C CA . ARG A 1 26 ? 0.135 -3.617 -0.397 1.00 0.00 24 ARG A CA 17
ATOM 18739 C C . ARG A 1 26 ? 0.013 -2.566 0.698 1.00 0.00 24 ARG A C 17
ATOM 18740 O O . ARG A 1 26 ? -0.591 -2.808 1.743 1.00 0.00 24 ARG A O 17
ATOM 18761 N N . TRP A 1 27 ? 0.589 -1.393 0.451 1.00 0.00 25 TRP A N 17
ATOM 18762 C CA . TRP A 1 27 ? 0.540 -0.304 1.413 1.00 0.00 25 TRP A CA 17
ATOM 18763 C C . TRP A 1 27 ? -0.653 0.612 1.134 1.00 0.00 25 TRP A C 17
ATOM 18764 O O . TRP A 1 27 ? -0.731 1.718 1.665 1.00 0.00 25 TRP A O 17
ATOM 18785 N N . LEU A 1 28 ? -1.579 0.143 0.297 1.00 0.00 26 LEU A N 17
ATOM 18786 C CA . LEU A 1 28 ? -2.766 0.917 -0.048 1.00 0.00 26 LEU A CA 17
ATOM 18787 C C . LEU A 1 28 ? -3.847 0.744 1.014 1.00 0.00 26 LEU A C 17
ATOM 18788 O O . LEU A 1 28 ? -4.246 1.704 1.673 1.00 0.00 26 LEU A O 17
ATOM 18804 N N . CYS A 1 29 ? -4.315 -0.489 1.170 1.00 0.00 27 CYS A N 17
ATOM 18805 C CA . CYS A 1 29 ? -5.353 -0.802 2.148 1.00 0.00 27 CYS A CA 17
ATOM 18806 C C . CYS A 1 29 ? -4.802 -1.684 3.264 1.00 0.00 27 CYS A C 17
ATOM 18807 O O . CYS A 1 29 ? -5.449 -2.640 3.692 1.00 0.00 27 CYS A O 17
ATOM 18814 N N . ASP A 1 30 ? -3.603 -1.357 3.733 1.00 0.00 28 ASP A N 17
ATOM 18815 C CA . ASP A 1 30 ? -2.967 -2.120 4.801 1.00 0.00 28 ASP A CA 17
ATOM 18816 C C . ASP A 1 30 ? -3.642 -1.849 6.148 1.00 0.00 28 ASP A C 17
ATOM 18817 O O . ASP A 1 30 ? -3.350 -2.515 7.141 1.00 0.00 28 ASP A O 17
ATOM 18826 N N . GLY A 1 31 ? -4.540 -0.866 6.178 1.00 0.00 29 GLY A N 17
ATOM 18827 C CA . GLY A 1 31 ? -5.229 -0.532 7.409 1.00 0.00 29 GLY A CA 17
ATOM 18828 C C . GLY A 1 31 ? -4.898 0.865 7.903 1.00 0.00 29 GLY A C 17
ATOM 18829 O O . GLY A 1 31 ? -5.600 1.410 8.754 1.00 0.00 29 GLY A O 17
ATOM 18833 N N . ASP A 1 32 ? -3.829 1.446 7.366 1.00 0.00 30 ASP A N 17
ATOM 18834 C CA . ASP A 1 32 ? -3.410 2.787 7.756 1.00 0.00 30 ASP A CA 17
ATOM 18835 C C . ASP A 1 32 ? -3.227 3.670 6.527 1.00 0.00 30 ASP A C 17
ATOM 18836 O O . ASP A 1 32 ? -3.392 3.216 5.398 1.00 0.00 30 ASP A O 17
ATOM 18845 N N . LYS A 1 33 ? -2.884 4.933 6.750 1.00 0.00 31 LYS A N 17
ATOM 18846 C CA . LYS A 1 33 ? -2.679 5.870 5.652 1.00 0.00 31 LYS A CA 17
ATOM 18847 C C . LYS A 1 33 ? -1.192 6.091 5.400 1.00 0.00 31 LYS A C 17
ATOM 18848 O O . LYS A 1 33 ? -0.558 6.924 6.048 1.00 0.00 31 LYS A O 17
ATOM 18867 N N . ASP A 1 34 ? -0.640 5.336 4.456 1.00 0.00 32 ASP A N 17
ATOM 18868 C CA . ASP A 1 34 ? 0.774 5.445 4.119 1.00 0.00 32 ASP A CA 17
ATOM 18869 C C . ASP A 1 34 ? 1.084 6.803 3.496 1.00 0.00 32 ASP A C 17
ATOM 18870 O O . ASP A 1 34 ? 2.101 7.421 3.809 1.00 0.00 32 ASP A O 17
ATOM 18879 N N . CYS A 1 35 ? 0.201 7.266 2.617 1.00 0.00 33 CYS A N 17
ATOM 18880 C CA . CYS A 1 35 ? 0.389 8.554 1.961 1.00 0.00 33 CYS A CA 17
ATOM 18881 C C . CYS A 1 35 ? 0.196 9.696 2.952 1.00 0.00 33 CYS A C 17
ATOM 18882 O O . CYS A 1 35 ? -0.018 9.469 4.143 1.00 0.00 33 CYS A O 17
ATOM 18889 N N . ALA A 1 36 ? 0.280 10.923 2.453 1.00 0.00 34 ALA A N 17
ATOM 18890 C CA . ALA A 1 36 ? 0.121 12.104 3.292 1.00 0.00 34 ALA A CA 17
ATOM 18891 C C . ALA A 1 36 ? -1.314 12.251 3.786 1.00 0.00 34 ALA A C 17
ATOM 18892 O O . ALA A 1 36 ? -1.548 12.563 4.954 1.00 0.00 34 ALA A O 17
ATOM 18899 N N . ASP A 1 37 ? -2.273 12.035 2.890 1.00 0.00 35 ASP A N 17
ATOM 18900 C CA . ASP A 1 37 ? -3.684 12.156 3.241 1.00 0.00 35 ASP A CA 17
ATOM 18901 C C . ASP A 1 37 ? -4.419 10.832 3.056 1.00 0.00 35 ASP A C 17
ATOM 18902 O O . ASP A 1 37 ? -5.610 10.812 2.744 1.00 0.00 35 ASP A O 17
ATOM 18911 N N . GLY A 1 38 ? -3.708 9.727 3.252 1.00 0.00 36 GLY A N 17
ATOM 18912 C CA . GLY A 1 38 ? -4.321 8.421 3.103 1.00 0.00 36 GLY A CA 17
ATOM 18913 C C . GLY A 1 38 ? -4.715 8.121 1.673 1.00 0.00 36 GLY A C 17
ATOM 18914 O O . GLY A 1 38 ? -5.596 7.298 1.426 1.00 0.00 36 GLY A O 17
ATOM 18918 N N . ALA A 1 39 ? -4.055 8.781 0.726 1.00 0.00 37 ALA A N 17
ATOM 18919 C CA . ALA A 1 39 ? -4.340 8.566 -0.684 1.00 0.00 37 ALA A CA 17
ATOM 18920 C C . ALA A 1 39 ? -4.189 7.093 -1.038 1.00 0.00 37 ALA A C 17
ATOM 18921 O O . ALA A 1 39 ? -4.921 6.565 -1.875 1.00 0.00 37 ALA A O 17
ATOM 18928 N N . ASP A 1 40 ? -3.242 6.431 -0.378 1.00 0.00 38 ASP A N 17
ATOM 18929 C CA . ASP A 1 40 ? -3.004 5.012 -0.605 1.00 0.00 38 ASP A CA 17
ATOM 18930 C C . ASP A 1 40 ? -4.266 4.220 -0.290 1.00 0.00 38 ASP A C 17
ATOM 18931 O O . ASP A 1 40 ? -4.653 3.317 -1.031 1.00 0.00 38 ASP A O 17
ATOM 18940 N N . GLU A 1 41 ? -4.913 4.588 0.811 1.00 0.00 39 GLU A N 17
ATOM 18941 C CA . GLU A 1 41 ? -6.147 3.938 1.227 1.00 0.00 39 GLU A CA 17
ATOM 18942 C C . GLU A 1 41 ? -7.312 4.424 0.372 1.00 0.00 39 GLU A C 17
ATOM 18943 O O . GLU A 1 41 ? -8.350 3.768 0.284 1.00 0.00 39 GLU A O 17
ATOM 18955 N N . SER A 1 42 ? -7.126 5.581 -0.259 1.00 0.00 40 SER A N 17
ATOM 18956 C CA . SER A 1 42 ? -8.151 6.162 -1.112 1.00 0.00 40 SER A CA 17
ATOM 18957 C C . SER A 1 42 ? -8.337 5.330 -2.370 1.00 0.00 40 SER A C 17
ATOM 18958 O O . SER A 1 42 ? -7.547 4.432 -2.659 1.00 0.00 40 SER A O 17
ATOM 18966 N N . ILE A 1 43 ? -9.387 5.637 -3.115 1.00 0.00 41 ILE A N 17
ATOM 18967 C CA . ILE A 1 43 ? -9.685 4.924 -4.344 1.00 0.00 41 ILE A CA 17
ATOM 18968 C C . ILE A 1 43 ? -8.707 5.308 -5.451 1.00 0.00 41 ILE A C 17
ATOM 18969 O O . ILE A 1 43 ? -8.504 4.554 -6.403 1.00 0.00 41 ILE A O 17
ATOM 18985 N N . ALA A 1 44 ? -8.098 6.484 -5.315 1.00 0.00 42 ALA A N 17
ATOM 18986 C CA . ALA A 1 44 ? -7.135 6.967 -6.296 1.00 0.00 42 ALA A CA 17
ATOM 18987 C C . ALA A 1 44 ? -6.069 5.913 -6.577 1.00 0.00 42 ALA A C 17
ATOM 18988 O O . ALA A 1 44 ? -5.490 5.868 -7.663 1.00 0.00 42 ALA A O 17
ATOM 18995 N N . ALA A 1 45 ? -5.819 5.066 -5.584 1.00 0.00 43 ALA A N 17
ATOM 18996 C CA . ALA A 1 45 ? -4.828 4.006 -5.704 1.00 0.00 43 ALA A CA 17
ATOM 18997 C C . ALA A 1 45 ? -5.478 2.686 -6.107 1.00 0.00 43 ALA A C 17
ATOM 18998 O O . ALA A 1 45 ? -4.820 1.796 -6.646 1.00 0.00 43 ALA A O 17
ATOM 19005 N N . GLY A 1 46 ? -6.772 2.563 -5.829 1.00 0.00 44 GLY A N 17
ATOM 19006 C CA . GLY A 1 46 ? -7.490 1.347 -6.155 1.00 0.00 44 GLY A CA 17
ATOM 19007 C C . GLY A 1 46 ? -7.841 0.555 -4.914 1.00 0.00 44 GLY A C 17
ATOM 19008 O O . GLY A 1 46 ? -7.836 -0.676 -4.926 1.00 0.00 44 GLY A O 17
ATOM 19012 N N . CYS A 1 47 ? -8.137 1.272 -3.836 1.00 0.00 45 CYS A N 17
ATOM 19013 C CA . CYS A 1 47 ? -8.484 0.648 -2.566 1.00 0.00 45 CYS A CA 17
ATOM 19014 C C . CYS A 1 47 ? -9.950 0.212 -2.531 1.00 0.00 45 CYS A C 17
ATOM 19015 O O . CYS A 1 47 ? -10.419 -0.320 -1.526 1.00 0.00 45 CYS A O 17
ATOM 19022 N N . LEU A 1 48 ? -10.671 0.440 -3.626 1.00 0.00 46 LEU A N 17
ATOM 19023 C CA . LEU A 1 48 ? -12.082 0.068 -3.706 1.00 0.00 46 LEU A CA 17
ATOM 19024 C C . LEU A 1 48 ? -12.922 0.860 -2.705 1.00 0.00 46 LEU A C 17
ATOM 19025 O O . LEU A 1 48 ? -14.071 0.509 -2.436 1.00 0.00 46 LEU A O 17
ATOM 19041 N N . TYR A 1 49 ? -12.347 1.927 -2.157 1.00 0.00 47 TYR A N 17
ATOM 19042 C CA . TYR A 1 49 ? -13.047 2.763 -1.190 1.00 0.00 47 TYR A CA 17
ATOM 19043 C C . TYR A 1 49 ? -12.170 3.935 -0.761 1.00 0.00 47 TYR A C 17
ATOM 19044 O O . TYR A 1 49 ? -11.059 4.106 -1.262 1.00 0.00 47 TYR A O 17
ATOM 19062 N N . ASN A 1 50 ? -12.676 4.741 0.166 1.00 0.00 48 ASN A N 17
ATOM 19063 C CA . ASN A 1 50 ? -11.933 5.896 0.656 1.00 0.00 48 ASN A CA 17
ATOM 19064 C C . ASN A 1 50 ? -12.695 6.597 1.777 1.00 0.00 48 ASN A C 17
ATOM 19065 O O . ASN A 1 50 ? -12.654 7.820 1.904 1.00 0.00 48 ASN A O 17
ATOM 19076 N N . SER A 1 51 ? -13.391 5.811 2.593 1.00 0.00 49 SER A N 17
ATOM 19077 C CA . SER A 1 51 ? -14.160 6.355 3.707 1.00 0.00 49 SER A CA 17
ATOM 19078 C C . SER A 1 51 ? -14.965 5.257 4.401 1.00 0.00 49 SER A C 17
ATOM 19079 O O . SER A 1 51 ? -14.518 4.681 5.393 1.00 0.00 49 SER A O 17
ATOM 19087 N N . THR A 1 52 ? -16.154 4.968 3.872 1.00 0.00 50 THR A N 17
ATOM 19088 C CA . THR A 1 52 ? -17.023 3.937 4.435 1.00 0.00 50 THR A CA 17
ATOM 19089 C C . THR A 1 52 ? -17.121 4.056 5.956 1.00 0.00 50 THR A C 17
ATOM 19090 O O . THR A 1 52 ? -17.360 3.068 6.649 1.00 0.00 50 THR A O 17
ATOM 19101 N N . GLY A 1 53 ? -16.943 5.275 6.464 1.00 0.00 51 GLY A N 17
ATOM 19102 C CA . GLY A 1 53 ? -17.020 5.513 7.897 1.00 0.00 51 GLY A CA 17
ATOM 19103 C C . GLY A 1 53 ? -16.309 4.455 8.722 1.00 0.00 51 GLY A C 17
ATOM 19104 O O . GLY A 1 53 ? -16.703 4.177 9.855 1.00 0.00 51 GLY A O 17
ATOM 19108 N N . SER A 1 54 ? -15.262 3.862 8.158 1.00 0.00 52 SER A N 17
ATOM 19109 C CA . SER A 1 54 ? -14.506 2.830 8.859 1.00 0.00 52 SER A CA 17
ATOM 19110 C C . SER A 1 54 ? -13.079 2.731 8.325 1.00 0.00 52 SER A C 17
ATOM 19111 O O . SER A 1 54 ? -12.144 3.266 8.922 1.00 0.00 52 SER A O 17
ATOM 19119 N N . GLY A 1 55 ? -12.917 2.040 7.201 1.00 0.00 53 GLY A N 17
ATOM 19120 C CA . GLY A 1 55 ? -11.602 1.879 6.608 1.00 0.00 53 GLY A CA 17
ATOM 19121 C C . GLY A 1 55 ? -11.493 0.610 5.788 1.00 0.00 53 GLY A C 17
ATOM 19122 O O . GLY A 1 55 ? -11.912 0.574 4.631 1.00 0.00 53 GLY A O 17
ATOM 19126 N N . SER A 1 56 ? -10.935 -0.437 6.389 1.00 0.00 54 SER A N 17
ATOM 19127 C CA . SER A 1 56 ? -10.780 -1.716 5.706 1.00 0.00 54 SER A CA 17
ATOM 19128 C C . SER A 1 56 ? -12.134 -2.268 5.278 1.00 0.00 54 SER A C 17
ATOM 19129 O O . SER A 1 56 ? -12.753 -3.051 5.998 1.00 0.00 54 SER A O 17
ATOM 19137 N N . GLY A 1 57 ? -12.591 -1.851 4.102 1.00 0.00 55 GLY A N 17
ATOM 19138 C CA . GLY A 1 57 ? -13.871 -2.311 3.599 1.00 0.00 55 GLY A CA 17
ATOM 19139 C C . GLY A 1 57 ? -13.734 -3.120 2.326 1.00 0.00 55 GLY A C 17
ATOM 19140 O O . GLY A 1 57 ? -12.884 -4.003 2.235 1.00 0.00 55 GLY A O 17
ATOM 19144 N N . SER A 1 58 ? -14.575 -2.819 1.341 1.00 0.00 56 SER A N 17
ATOM 19145 C CA . SER A 1 58 ? -14.546 -3.525 0.063 1.00 0.00 56 SER A CA 17
ATOM 19146 C C . SER A 1 58 ? -14.479 -5.038 0.267 1.00 0.00 56 SER A C 17
ATOM 19147 O O . SER A 1 58 ? -13.943 -5.763 -0.570 1.00 0.00 56 SER A O 17
ATOM 19155 N N . GLY A 1 59 ? -15.025 -5.505 1.386 1.00 0.00 57 GLY A N 17
ATOM 19156 C CA . GLY A 1 59 ? -15.013 -6.926 1.680 1.00 0.00 57 GLY A CA 17
ATOM 19157 C C . GLY A 1 59 ? -13.611 -7.499 1.728 1.00 0.00 57 GLY A C 17
ATOM 19158 O O . GLY A 1 59 ? -12.633 -6.759 1.833 1.00 0.00 57 GLY A O 17
ATOM 19162 N N . SER A 1 60 ? -13.513 -8.823 1.649 1.00 0.00 129 SER A N 17
ATOM 19163 C CA . SER A 1 60 ? -12.221 -9.500 1.683 1.00 0.00 129 SER A CA 17
ATOM 19164 C C . SER A 1 60 ? -11.309 -9.002 0.566 1.00 0.00 129 SER A C 17
ATOM 19165 O O . SER A 1 60 ? -10.087 -9.124 0.650 1.00 0.00 129 SER A O 17
ATOM 19173 N N . THR A 1 61 ? -11.909 -8.440 -0.481 1.00 0.00 130 THR A N 17
ATOM 19174 C CA . THR A 1 61 ? -11.146 -7.924 -1.613 1.00 0.00 130 THR A CA 17
ATOM 19175 C C . THR A 1 61 ? -10.038 -6.984 -1.146 1.00 0.00 130 THR A C 17
ATOM 19176 O O . THR A 1 61 ? -8.997 -6.866 -1.792 1.00 0.00 130 THR A O 17
ATOM 19187 N N . GLU A 1 62 ? -10.269 -6.320 -0.018 1.00 0.00 131 GLU A N 17
ATOM 19188 C CA . GLU A 1 62 ? -9.290 -5.393 0.537 1.00 0.00 131 GLU A CA 17
ATOM 19189 C C . GLU A 1 62 ? -7.982 -6.112 0.848 1.00 0.00 131 GLU A C 17
ATOM 19190 O O . GLU A 1 62 ? -6.941 -5.806 0.269 1.00 0.00 131 GLU A O 17
ATOM 19202 N N . GLU A 1 63 ? -8.045 -7.072 1.765 1.00 0.00 132 GLU A N 17
ATOM 19203 C CA . GLU A 1 63 ? -6.867 -7.839 2.153 1.00 0.00 132 GLU A CA 17
ATOM 19204 C C . GLU A 1 63 ? -6.370 -8.697 0.994 1.00 0.00 132 GLU A C 17
ATOM 19205 O O . GLU A 1 63 ? -5.187 -9.025 0.914 1.00 0.00 132 GLU A O 17
ATOM 19217 N N . LEU A 1 64 ? -7.283 -9.061 0.100 1.00 0.00 133 LEU A N 17
ATOM 19218 C CA . LEU A 1 64 ? -6.940 -9.884 -1.053 1.00 0.00 133 LEU A CA 17
ATOM 19219 C C . LEU A 1 64 ? -5.875 -9.210 -1.914 1.00 0.00 133 LEU A C 17
ATOM 19220 O O . LEU A 1 64 ? -4.719 -9.633 -1.933 1.00 0.00 133 LEU A O 17
ATOM 19236 N N . ARG A 1 65 ? -6.274 -8.161 -2.628 1.00 0.00 134 ARG A N 17
ATOM 19237 C CA . ARG A 1 65 ? -5.356 -7.427 -3.496 1.00 0.00 134 ARG A CA 17
ATOM 19238 C C . ARG A 1 65 ? -4.106 -6.997 -2.735 1.00 0.00 134 ARG A C 17
ATOM 19239 O O . ARG A 1 65 ? -3.001 -7.003 -3.278 1.00 0.00 134 ARG A O 17
ATOM 19260 N N . VAL A 1 66 ? -4.293 -6.623 -1.476 1.00 0.00 135 VAL A N 17
ATOM 19261 C CA . VAL A 1 66 ? -3.191 -6.184 -0.630 1.00 0.00 135 VAL A CA 17
ATOM 19262 C C . VAL A 1 66 ? -2.257 -7.344 -0.289 1.00 0.00 135 VAL A C 17
ATOM 19263 O O . VAL A 1 66 ? -1.107 -7.376 -0.727 1.00 0.00 135 VAL A O 17
ATOM 19276 N N . ARG A 1 67 ? -2.761 -8.290 0.501 1.00 0.00 136 ARG A N 17
ATOM 19277 C CA . ARG A 1 67 ? -1.985 -9.458 0.922 1.00 0.00 136 ARG A CA 17
ATOM 19278 C C . ARG A 1 67 ? -1.102 -10.002 -0.202 1.00 0.00 136 ARG A C 17
ATOM 19279 O O . ARG A 1 67 ? 0.073 -10.297 0.012 1.00 0.00 136 ARG A O 17
ATOM 19300 N N . LEU A 1 68 ? -1.675 -10.141 -1.393 1.00 0.00 137 LEU A N 17
ATOM 19301 C CA . LEU A 1 68 ? -0.944 -10.661 -2.549 1.00 0.00 137 LEU A CA 17
ATOM 19302 C C . LEU A 1 68 ? 0.412 -9.973 -2.723 1.00 0.00 137 LEU A C 17
ATOM 19303 O O . LEU A 1 68 ? 1.351 -10.558 -3.261 1.00 0.00 137 LEU A O 17
ATOM 19319 N N . ALA A 1 69 ? 0.506 -8.728 -2.281 1.00 0.00 138 ALA A N 17
ATOM 19320 C CA . ALA A 1 69 ? 1.746 -7.970 -2.409 1.00 0.00 138 ALA A CA 17
ATOM 19321 C C . ALA A 1 69 ? 2.576 -7.993 -1.124 1.00 0.00 138 ALA A C 17
ATOM 19322 O O . ALA A 1 69 ? 3.649 -7.393 -1.062 1.00 0.00 138 ALA A O 17
ATOM 19329 N N . SER A 1 70 ? 2.068 -8.666 -0.097 1.00 0.00 139 SER A N 17
ATOM 19330 C CA . SER A 1 70 ? 2.759 -8.739 1.188 1.00 0.00 139 SER A CA 17
ATOM 19331 C C . SER A 1 70 ? 3.918 -9.736 1.166 1.00 0.00 139 SER A C 17
ATOM 19332 O O . SER A 1 70 ? 4.621 -9.892 2.165 1.00 0.00 139 SER A O 17
ATOM 19340 N N . HIS A 1 71 ? 4.115 -10.415 0.040 1.00 0.00 140 HIS A N 17
ATOM 19341 C CA . HIS A 1 71 ? 5.193 -11.396 -0.067 1.00 0.00 140 HIS A CA 17
ATOM 19342 C C . HIS A 1 71 ? 6.503 -10.732 -0.474 1.00 0.00 140 HIS A C 17
ATOM 19343 O O . HIS A 1 71 ? 7.583 -11.223 -0.149 1.00 0.00 140 HIS A O 17
ATOM 19357 N N . LEU A 1 72 ? 6.404 -9.619 -1.191 1.00 0.00 141 LEU A N 17
ATOM 19358 C CA . LEU A 1 72 ? 7.590 -8.903 -1.642 1.00 0.00 141 LEU A CA 17
ATOM 19359 C C . LEU A 1 72 ? 7.739 -7.563 -0.926 1.00 0.00 141 LEU A C 17
ATOM 19360 O O . LEU A 1 72 ? 8.650 -7.369 -0.128 1.00 0.00 141 LEU A O 17
ATOM 19376 N N . ARG A 1 73 ? 6.847 -6.633 -1.232 1.00 0.00 142 ARG A N 17
ATOM 19377 C CA . ARG A 1 73 ? 6.892 -5.305 -0.633 1.00 0.00 142 ARG A CA 17
ATOM 19378 C C . ARG A 1 73 ? 7.005 -5.367 0.890 1.00 0.00 142 ARG A C 17
ATOM 19379 O O . ARG A 1 73 ? 8.046 -5.030 1.455 1.00 0.00 142 ARG A O 17
ATOM 19400 N N . LYS A 1 74 ? 5.931 -5.782 1.552 1.00 0.00 143 LYS A N 17
ATOM 19401 C CA . LYS A 1 74 ? 5.923 -5.865 3.009 1.00 0.00 143 LYS A CA 17
ATOM 19402 C C . LYS A 1 74 ? 6.950 -6.873 3.525 1.00 0.00 143 LYS A C 17
ATOM 19403 O O . LYS A 1 74 ? 7.446 -6.742 4.644 1.00 0.00 143 LYS A O 17
ATOM 19422 N N . LEU A 1 75 ? 7.265 -7.876 2.712 1.00 0.00 144 LEU A N 17
ATOM 19423 C CA . LEU A 1 75 ? 8.234 -8.897 3.105 1.00 0.00 144 LEU A CA 17
ATOM 19424 C C . LEU A 1 75 ? 9.655 -8.473 2.735 1.00 0.00 144 LEU A C 17
ATOM 19425 O O . LEU A 1 75 ? 10.417 -8.023 3.590 1.00 0.00 144 LEU A O 17
ATOM 19441 N N . ARG A 1 76 ? 10.002 -8.609 1.457 1.00 0.00 145 ARG A N 17
ATOM 19442 C CA . ARG A 1 76 ? 11.329 -8.230 0.975 1.00 0.00 145 ARG A CA 17
ATOM 19443 C C . ARG A 1 76 ? 11.699 -6.828 1.456 1.00 0.00 145 ARG A C 17
ATOM 19444 O O . ARG A 1 76 ? 12.627 -6.654 2.244 1.00 0.00 145 ARG A O 17
ATOM 19465 N N . LYS A 1 77 ? 10.957 -5.835 0.978 1.00 0.00 146 LYS A N 17
ATOM 19466 C CA . LYS A 1 77 ? 11.193 -4.447 1.359 1.00 0.00 146 LYS A CA 17
ATOM 19467 C C . LYS A 1 77 ? 12.591 -3.990 0.951 1.00 0.00 146 LYS A C 17
ATOM 19468 O O . LYS A 1 77 ? 13.307 -3.372 1.738 1.00 0.00 146 LYS A O 17
ATOM 19487 N N . ARG A 1 78 ? 12.971 -4.289 -0.287 1.00 0.00 147 ARG A N 17
ATOM 19488 C CA . ARG A 1 78 ? 14.281 -3.900 -0.797 1.00 0.00 147 ARG A CA 17
ATOM 19489 C C . ARG A 1 78 ? 15.403 -4.534 0.021 1.00 0.00 147 ARG A C 17
ATOM 19490 O O . ARG A 1 78 ? 15.865 -3.965 1.009 1.00 0.00 147 ARG A O 17
ATOM 19511 N N . LEU A 1 79 ? 15.840 -5.715 -0.406 1.00 0.00 148 LEU A N 17
ATOM 19512 C CA . LEU A 1 79 ? 16.913 -6.431 0.275 1.00 0.00 148 LEU A CA 17
ATOM 19513 C C . LEU A 1 79 ? 16.524 -6.784 1.711 1.00 0.00 148 LEU A C 17
ATOM 19514 O O . LEU A 1 79 ? 16.070 -7.896 1.981 1.00 0.00 148 LEU A O 17
ATOM 19530 N N . LEU A 1 80 ? 16.710 -5.838 2.629 1.00 0.00 149 LEU A N 17
ATOM 19531 C CA . LEU A 1 80 ? 16.383 -6.062 4.034 1.00 0.00 149 LEU A CA 17
ATOM 19532 C C . LEU A 1 80 ? 14.893 -6.344 4.218 1.00 0.00 149 LEU A C 17
ATOM 19533 O O . LEU A 1 80 ? 14.430 -7.402 3.744 1.00 0.00 149 LEU A O 17
ATOM 19551 N N . GLY A 1 1 ? 5.227 13.135 6.543 1.00 0.00 1 GLY A N 18
ATOM 19552 C CA . GLY A 1 1 ? 5.540 11.862 5.837 1.00 0.00 1 GLY A CA 18
ATOM 19553 C C . GLY A 1 1 ? 5.112 10.640 6.626 1.00 0.00 1 GLY A C 18
ATOM 19554 O O . GLY A 1 1 ? 4.315 10.742 7.559 1.00 0.00 1 GLY A O 18
ATOM 19560 N N . SER A 1 2 ? 5.643 9.481 6.250 1.00 0.00 2 SER A N 18
ATOM 19561 C CA . SER A 1 2 ? 5.312 8.231 6.925 1.00 0.00 2 SER A CA 18
ATOM 19562 C C . SER A 1 2 ? 6.311 7.135 6.553 1.00 0.00 2 SER A C 18
ATOM 19563 O O . SER A 1 2 ? 7.424 7.425 6.114 1.00 0.00 2 SER A O 18
ATOM 19571 N N . LYS A 1 3 A 5.909 5.878 6.733 1.00 0.00 2 LYS A N 18
ATOM 19572 C CA . LYS A 1 3 A 6.772 4.744 6.414 1.00 0.00 2 LYS A CA 18
ATOM 19573 C C . LYS A 1 3 A 6.988 4.632 4.907 1.00 0.00 2 LYS A C 18
ATOM 19574 O O . LYS A 1 3 A 6.546 3.672 4.276 1.00 0.00 2 LYS A O 18
ATOM 19593 N N . LEU A 1 4 B 7.670 5.619 4.336 1.00 0.00 2 LEU A N 18
ATOM 19594 C CA . LEU A 1 4 B 7.942 5.631 2.904 1.00 0.00 2 LEU A CA 18
ATOM 19595 C C . LEU A 1 4 B 9.354 6.142 2.626 1.00 0.00 2 LEU A C 18
ATOM 19596 O O . LEU A 1 4 B 9.698 7.267 2.987 1.00 0.00 2 LEU A O 18
ATOM 19612 N N . GLU A 1 5 ? 10.169 5.309 1.985 1.00 0.00 3 GLU A N 18
ATOM 19613 C CA . GLU A 1 5 ? 11.541 5.684 1.665 1.00 0.00 3 GLU A CA 18
ATOM 19614 C C . GLU A 1 5 ? 11.974 5.108 0.319 1.00 0.00 3 GLU A C 18
ATOM 19615 O O . GLU A 1 5 ? 12.391 5.844 -0.575 1.00 0.00 3 GLU A O 18
ATOM 19627 N N . GLY A 1 6 ? 11.875 3.789 0.179 1.00 0.00 4 GLY A N 18
ATOM 19628 C CA . GLY A 1 6 ? 12.263 3.147 -1.064 1.00 0.00 4 GLY A CA 18
ATOM 19629 C C . GLY A 1 6 ? 11.764 1.721 -1.166 1.00 0.00 4 GLY A C 18
ATOM 19630 O O . GLY A 1 6 ? 11.585 1.044 -0.154 1.00 0.00 4 GLY A O 18
ATOM 19634 N N . LYS A 1 7 ? 11.538 1.264 -2.395 1.00 0.00 5 LYS A N 18
ATOM 19635 C CA . LYS A 1 7 ? 11.054 -0.091 -2.630 1.00 0.00 5 LYS A CA 18
ATOM 19636 C C . LYS A 1 7 ? 10.852 -0.349 -4.124 1.00 0.00 5 LYS A C 18
ATOM 19637 O O . LYS A 1 7 ? 11.719 -0.917 -4.789 1.00 0.00 5 LYS A O 18
ATOM 19656 N N . THR A 1 8 ? 9.701 0.070 -4.641 1.00 0.00 6 THR A N 18
ATOM 19657 C CA . THR A 1 8 ? 9.378 -0.116 -6.050 1.00 0.00 6 THR A CA 18
ATOM 19658 C C . THR A 1 8 ? 8.122 0.664 -6.416 1.00 0.00 6 THR A C 18
ATOM 19659 O O . THR A 1 8 ? 7.370 1.091 -5.541 1.00 0.00 6 THR A O 18
ATOM 19670 N N . CYS A 1 9 ? 7.898 0.847 -7.712 1.00 0.00 7 CYS A N 18
ATOM 19671 C CA . CYS A 1 9 ? 6.729 1.580 -8.181 1.00 0.00 7 CYS A CA 18
ATOM 19672 C C . CYS A 1 9 ? 6.210 0.997 -9.494 1.00 0.00 7 CYS A C 18
ATOM 19673 O O . CYS A 1 9 ? 5.816 1.734 -10.397 1.00 0.00 7 CYS A O 18
ATOM 19680 N N . GLY A 1 10 ? 6.216 -0.329 -9.596 1.00 0.00 8 GLY A N 18
ATOM 19681 C CA . GLY A 1 10 ? 5.746 -0.978 -10.808 1.00 0.00 8 GLY A CA 18
ATOM 19682 C C . GLY A 1 10 ? 4.757 -2.095 -10.533 1.00 0.00 8 GLY A C 18
ATOM 19683 O O . GLY A 1 10 ? 3.549 -1.904 -10.672 1.00 0.00 8 GLY A O 18
ATOM 19687 N N . PRO A 1 11 ? 5.242 -3.286 -10.140 1.00 0.00 9 PRO A N 18
ATOM 19688 C CA . PRO A 1 11 ? 4.380 -4.436 -9.850 1.00 0.00 9 PRO A CA 18
ATOM 19689 C C . PRO A 1 11 ? 3.468 -4.182 -8.657 1.00 0.00 9 PRO A C 18
ATOM 19690 O O . PRO A 1 11 ? 3.925 -4.121 -7.516 1.00 0.00 9 PRO A O 18
ATOM 19701 N N . SER A 1 12 ? 2.176 -4.032 -8.929 1.00 0.00 10 SER A N 18
ATOM 19702 C CA . SER A 1 12 ? 1.196 -3.781 -7.878 1.00 0.00 10 SER A CA 18
ATOM 19703 C C . SER A 1 12 ? 1.650 -2.643 -6.968 1.00 0.00 10 SER A C 18
ATOM 19704 O O . SER A 1 12 ? 1.782 -2.815 -5.756 1.00 0.00 10 SER A O 18
ATOM 19712 N N . SER A 1 13 ? 1.890 -1.480 -7.563 1.00 0.00 11 SER A N 18
ATOM 19713 C CA . SER A 1 13 ? 2.331 -0.313 -6.809 1.00 0.00 11 SER A CA 18
ATOM 19714 C C . SER A 1 13 ? 1.490 0.913 -7.146 1.00 0.00 11 SER A C 18
ATOM 19715 O O . SER A 1 13 ? 0.871 0.984 -8.208 1.00 0.00 11 SER A O 18
ATOM 19723 N N . PHE A 1 14 ? 1.473 1.876 -6.230 1.00 0.00 12 PHE A N 18
ATOM 19724 C CA . PHE A 1 14 ? 0.709 3.104 -6.417 1.00 0.00 12 PHE A CA 18
ATOM 19725 C C . PHE A 1 14 ? 1.556 4.325 -6.064 1.00 0.00 12 PHE A C 18
ATOM 19726 O O . PHE A 1 14 ? 2.111 4.409 -4.971 1.00 0.00 12 PHE A O 18
ATOM 19743 N N . SER A 1 15 ? 1.649 5.270 -6.994 1.00 0.00 13 SER A N 18
ATOM 19744 C CA . SER A 1 15 ? 2.428 6.483 -6.768 1.00 0.00 13 SER A CA 18
ATOM 19745 C C . SER A 1 15 ? 1.723 7.399 -5.773 1.00 0.00 13 SER A C 18
ATOM 19746 O O . SER A 1 15 ? 0.617 7.874 -6.029 1.00 0.00 13 SER A O 18
ATOM 19754 N N . CYS A 1 16 ? 2.369 7.640 -4.636 1.00 0.00 14 CYS A N 18
ATOM 19755 C CA . CYS A 1 16 ? 1.800 8.495 -3.601 1.00 0.00 14 CYS A CA 18
ATOM 19756 C C . CYS A 1 16 ? 1.500 9.892 -4.149 1.00 0.00 14 CYS A C 18
ATOM 19757 O O . CYS A 1 16 ? 2.413 10.664 -4.444 1.00 0.00 14 CYS A O 18
ATOM 19764 N N . PRO A 1 17 ? 0.206 10.230 -4.295 1.00 0.00 15 PRO A N 18
ATOM 19765 C CA . PRO A 1 17 ? -0.227 11.533 -4.815 1.00 0.00 15 PRO A CA 18
ATOM 19766 C C . PRO A 1 17 ? 0.356 12.704 -4.032 1.00 0.00 15 PRO A C 18
ATOM 19767 O O . PRO A 1 17 ? 0.417 12.675 -2.802 1.00 0.00 15 PRO A O 18
ATOM 19778 N N . GLY A 1 18 ? 0.777 13.739 -4.754 1.00 0.00 16 GLY A N 18
ATOM 19779 C CA . GLY A 1 18 ? 1.343 14.913 -4.114 1.00 0.00 16 GLY A CA 18
ATOM 19780 C C . GLY A 1 18 ? 2.835 14.793 -3.871 1.00 0.00 16 GLY A C 18
ATOM 19781 O O . GLY A 1 18 ? 3.578 15.758 -4.048 1.00 0.00 16 GLY A O 18
ATOM 19785 N N . THR A 1 19 ? 3.275 13.609 -3.459 1.00 0.00 17 THR A N 18
ATOM 19786 C CA . THR A 1 19 ? 4.685 13.371 -3.185 1.00 0.00 17 THR A CA 18
ATOM 19787 C C . THR A 1 19 ? 5.362 12.659 -4.348 1.00 0.00 17 THR A C 18
ATOM 19788 O O . THR A 1 19 ? 4.700 12.125 -5.239 1.00 0.00 17 THR A O 18
ATOM 19799 N N . HIS A 1 20 ? 6.689 12.643 -4.319 1.00 0.00 18 HIS A N 18
ATOM 19800 C CA . HIS A 1 20 ? 7.479 11.985 -5.353 1.00 0.00 18 HIS A CA 18
ATOM 19801 C C . HIS A 1 20 ? 7.815 10.560 -4.924 1.00 0.00 18 HIS A C 18
ATOM 19802 O O . HIS A 1 20 ? 8.841 10.005 -5.317 1.00 0.00 18 HIS A O 18
ATOM 19816 N N . VAL A 1 21 ? 6.949 9.987 -4.096 1.00 0.00 19 VAL A N 18
ATOM 19817 C CA . VAL A 1 21 ? 7.147 8.641 -3.583 1.00 0.00 19 VAL A CA 18
ATOM 19818 C C . VAL A 1 21 ? 6.106 7.674 -4.142 1.00 0.00 19 VAL A C 18
ATOM 19819 O O . VAL A 1 21 ? 5.037 8.087 -4.593 1.00 0.00 19 VAL A O 18
ATOM 19832 N N . CYS A 1 22 ? 6.428 6.385 -4.105 1.00 0.00 20 CYS A N 18
ATOM 19833 C CA . CYS A 1 22 ? 5.526 5.354 -4.602 1.00 0.00 20 CYS A CA 18
ATOM 19834 C C . CYS A 1 22 ? 5.239 4.319 -3.519 1.00 0.00 20 CYS A C 18
ATOM 19835 O O . CYS A 1 22 ? 6.158 3.745 -2.935 1.00 0.00 20 CYS A O 18
ATOM 19842 N N . VAL A 1 23 ? 3.958 4.087 -3.255 1.00 0.00 21 VAL A N 18
ATOM 19843 C CA . VAL A 1 23 ? 3.546 3.125 -2.242 1.00 0.00 21 VAL A CA 18
ATOM 19844 C C . VAL A 1 23 ? 2.891 1.899 -2.885 1.00 0.00 21 VAL A C 18
ATOM 19845 O O . VAL A 1 23 ? 1.963 2.031 -3.684 1.00 0.00 21 VAL A O 18
ATOM 19858 N N . PRO A 1 24 ? 3.374 0.688 -2.554 1.00 0.00 22 PRO A N 18
ATOM 19859 C CA . PRO A 1 24 ? 2.840 -0.562 -3.112 1.00 0.00 22 PRO A CA 18
ATOM 19860 C C . PRO A 1 24 ? 1.336 -0.711 -2.910 1.00 0.00 22 PRO A C 18
ATOM 19861 O O . PRO A 1 24 ? 0.748 -0.079 -2.033 1.00 0.00 22 PRO A O 18
ATOM 19872 N N . GLU A 1 25 ? 0.723 -1.559 -3.731 1.00 0.00 23 GLU A N 18
ATOM 19873 C CA . GLU A 1 25 ? -0.712 -1.805 -3.651 1.00 0.00 23 GLU A CA 18
ATOM 19874 C C . GLU A 1 25 ? -1.086 -2.408 -2.301 1.00 0.00 23 GLU A C 18
ATOM 19875 O O . GLU A 1 25 ? -2.190 -2.197 -1.804 1.00 0.00 23 GLU A O 18
ATOM 19887 N N . ARG A 1 26 ? -0.161 -3.151 -1.706 1.00 0.00 24 ARG A N 18
ATOM 19888 C CA . ARG A 1 26 ? -0.408 -3.765 -0.408 1.00 0.00 24 ARG A CA 18
ATOM 19889 C C . ARG A 1 26 ? -0.437 -2.703 0.680 1.00 0.00 24 ARG A C 18
ATOM 19890 O O . ARG A 1 26 ? -1.126 -2.848 1.690 1.00 0.00 24 ARG A O 18
ATOM 19911 N N . TRP A 1 27 ? 0.316 -1.633 0.462 1.00 0.00 25 TRP A N 18
ATOM 19912 C CA . TRP A 1 27 ? 0.387 -0.540 1.417 1.00 0.00 25 TRP A CA 18
ATOM 19913 C C . TRP A 1 27 ? -0.790 0.424 1.250 1.00 0.00 25 TRP A C 18
ATOM 19914 O O . TRP A 1 27 ? -0.833 1.473 1.891 1.00 0.00 25 TRP A O 18
ATOM 19935 N N . LEU A 1 28 ? -1.745 0.063 0.392 1.00 0.00 26 LEU A N 18
ATOM 19936 C CA . LEU A 1 28 ? -2.917 0.896 0.159 1.00 0.00 26 LEU A CA 18
ATOM 19937 C C . LEU A 1 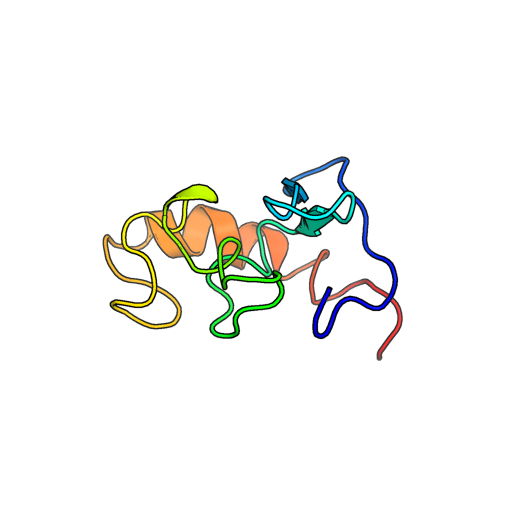28 ? -3.922 0.732 1.295 1.00 0.00 26 LEU A C 18
ATOM 19938 O O . LEU A 1 28 ? -4.242 1.687 1.999 1.00 0.00 26 LEU A O 18
ATOM 19954 N N . CYS A 1 29 ? -4.415 -0.490 1.462 1.00 0.00 27 CYS A N 18
ATOM 19955 C CA . CYS A 1 29 ? -5.390 -0.790 2.507 1.00 0.00 27 CYS A CA 18
ATOM 19956 C C . CYS A 1 29 ? -4.780 -1.680 3.589 1.00 0.00 27 CYS A C 18
ATOM 19957 O O . CYS A 1 29 ? -5.428 -2.604 4.081 1.00 0.00 27 CYS A O 18
ATOM 19964 N N . ASP A 1 30 ? -3.534 -1.400 3.957 1.00 0.00 28 ASP A N 18
ATOM 19965 C CA . ASP A 1 30 ? -2.849 -2.182 4.980 1.00 0.00 28 ASP A CA 18
ATOM 19966 C C . ASP A 1 30 ? -3.296 -1.771 6.382 1.00 0.00 28 ASP A C 18
ATOM 19967 O O . ASP A 1 30 ? -3.158 -2.536 7.336 1.00 0.00 28 ASP A O 18
ATOM 19976 N N . GLY A 1 31 ? -3.832 -0.559 6.499 1.00 0.00 29 GLY A N 18
ATOM 19977 C CA . GLY A 1 31 ? -4.288 -0.073 7.789 1.00 0.00 29 GLY A CA 18
ATOM 19978 C C . GLY A 1 31 ? -3.383 1.003 8.357 1.00 0.00 29 GLY A C 18
ATOM 19979 O O . GLY A 1 31 ? -3.154 1.058 9.565 1.00 0.00 29 GLY A O 18
ATOM 19983 N N . ASP A 1 32 ? -2.868 1.861 7.483 1.00 0.00 30 ASP A N 18
ATOM 19984 C CA . ASP A 1 32 ? -1.983 2.943 7.899 1.00 0.00 30 ASP A CA 18
ATOM 19985 C C . ASP A 1 32 ? -1.647 3.850 6.719 1.00 0.00 30 ASP A C 18
ATOM 19986 O O . ASP A 1 32 ? -0.996 3.427 5.765 1.00 0.00 30 ASP A O 18
ATOM 19995 N N . LYS A 1 33 ? -2.098 5.099 6.789 1.00 0.00 31 LYS A N 18
ATOM 19996 C CA . LYS A 1 33 ? -1.850 6.064 5.722 1.00 0.00 31 LYS A CA 18
ATOM 19997 C C . LYS A 1 33 ? -0.362 6.181 5.419 1.00 0.00 31 LYS A C 18
ATOM 19998 O O . LYS A 1 33 ? 0.351 6.971 6.037 1.00 0.00 31 LYS A O 18
ATOM 20017 N N . ASP A 1 34 ? 0.097 5.389 4.458 1.00 0.00 32 ASP A N 18
ATOM 20018 C CA . ASP A 1 34 ? 1.497 5.398 4.062 1.00 0.00 32 ASP A CA 18
ATOM 20019 C C . ASP A 1 34 ? 1.853 6.703 3.361 1.00 0.00 32 ASP A C 18
ATOM 20020 O O . ASP A 1 34 ? 2.919 7.274 3.592 1.00 0.00 32 ASP A O 18
ATOM 20029 N N . CYS A 1 35 ? 0.953 7.171 2.504 1.00 0.00 33 CYS A N 18
ATOM 20030 C CA . CYS A 1 35 ? 1.171 8.411 1.771 1.00 0.00 33 CYS A CA 18
ATOM 20031 C C . CYS A 1 35 ? 1.152 9.608 2.717 1.00 0.00 33 CYS A C 18
ATOM 20032 O O . CYS A 1 35 ? 1.079 9.448 3.935 1.00 0.00 33 CYS A O 18
ATOM 20039 N N . ALA A 1 36 ? 1.225 10.804 2.146 1.00 0.00 34 ALA A N 18
ATOM 20040 C CA . ALA A 1 36 ? 1.222 12.030 2.932 1.00 0.00 34 ALA A CA 18
ATOM 20041 C C . ALA A 1 36 ? -0.150 12.306 3.538 1.00 0.00 34 ALA A C 18
ATOM 20042 O O . ALA A 1 36 ? -0.254 12.774 4.672 1.00 0.00 34 ALA A O 18
ATOM 20049 N N . ASP A 1 37 ? -1.201 12.022 2.776 1.00 0.00 35 ASP A N 18
ATOM 20050 C CA . ASP A 1 37 ? -2.565 12.250 3.243 1.00 0.00 35 ASP A CA 18
ATOM 20051 C C . ASP A 1 37 ? -3.401 10.977 3.161 1.00 0.00 35 ASP A C 18
ATOM 20052 O O . ASP A 1 37 ? -4.613 11.034 2.952 1.00 0.00 35 ASP A O 18
ATOM 20061 N N . GLY A 1 38 ? -2.752 9.830 3.332 1.00 0.00 36 GLY A N 18
ATOM 20062 C CA . GLY A 1 38 ? -3.462 8.566 3.277 1.00 0.00 36 GLY A CA 18
ATOM 20063 C C . GLY A 1 38 ? -4.012 8.260 1.901 1.00 0.00 36 GLY A C 18
ATOM 20064 O O . GLY A 1 38 ? -4.961 7.489 1.764 1.00 0.00 36 GLY A O 18
ATOM 20068 N N . ALA A 1 39 ? -3.412 8.855 0.875 1.00 0.00 37 ALA A N 18
ATOM 20069 C CA . ALA A 1 39 ? -3.848 8.626 -0.495 1.00 0.00 37 ALA A CA 18
ATOM 20070 C C . ALA A 1 39 ? -3.846 7.136 -0.812 1.00 0.00 37 ALA A C 18
ATOM 20071 O O . ALA A 1 39 ? -4.706 6.643 -1.541 1.00 0.00 37 ALA A O 18
ATOM 20078 N N . ASP A 1 40 ? -2.878 6.423 -0.243 1.00 0.00 38 ASP A N 18
ATOM 20079 C CA . ASP A 1 40 ? -2.769 4.985 -0.447 1.00 0.00 38 ASP A CA 18
ATOM 20080 C C . ASP A 1 40 ? -4.034 4.293 0.045 1.00 0.00 38 ASP A C 18
ATOM 20081 O O . ASP A 1 40 ? -4.555 3.387 -0.604 1.00 0.00 38 ASP A O 18
ATOM 20090 N N . GLU A 1 41 ? -4.534 4.746 1.190 1.00 0.00 39 GLU A N 18
ATOM 20091 C CA . GLU A 1 41 ? -5.753 4.190 1.764 1.00 0.00 39 GLU A CA 18
ATOM 20092 C C . GLU A 1 41 ? -6.978 4.775 1.070 1.00 0.00 39 GLU A C 18
ATOM 20093 O O . GLU A 1 41 ? -8.075 4.223 1.154 1.00 0.00 39 GLU A O 18
ATOM 20105 N N . SER A 1 42 ? -6.781 5.896 0.380 1.00 0.00 40 SER A N 18
ATOM 20106 C CA . SER A 1 42 ? -7.866 6.553 -0.330 1.00 0.00 40 SER A CA 18
ATOM 20107 C C . SER A 1 42 ? -8.165 5.841 -1.640 1.00 0.00 40 SER A C 18
ATOM 20108 O O . SER A 1 42 ? -7.278 5.250 -2.257 1.00 0.00 40 SER A O 18
ATOM 20116 N N . ILE A 1 43 ? -9.422 5.901 -2.058 1.00 0.00 41 ILE A N 18
ATOM 20117 C CA . ILE A 1 43 ? -9.851 5.265 -3.293 1.00 0.00 41 ILE A CA 18
ATOM 20118 C C . ILE A 1 43 ? -8.972 5.685 -4.469 1.00 0.00 41 ILE A C 18
ATOM 20119 O O . ILE A 1 43 ? -8.834 4.950 -5.447 1.00 0.00 41 ILE A O 18
ATOM 20135 N N . ALA A 1 44 ? -8.372 6.867 -4.361 1.00 0.00 42 ALA A N 18
ATOM 20136 C CA . ALA A 1 44 ? -7.499 7.381 -5.409 1.00 0.00 42 ALA A CA 18
ATOM 20137 C C . ALA A 1 44 ? -6.434 6.354 -5.782 1.00 0.00 42 ALA A C 18
ATOM 20138 O O . ALA A 1 44 ? -5.930 6.343 -6.905 1.00 0.00 42 ALA A O 18
ATOM 20145 N N . ALA A 1 45 ? -6.100 5.493 -4.827 1.00 0.00 43 ALA A N 18
ATOM 20146 C CA . ALA A 1 45 ? -5.100 4.456 -5.041 1.00 0.00 43 ALA A CA 18
ATOM 20147 C C . ALA A 1 45 ? -5.746 3.153 -5.498 1.00 0.00 43 ALA A C 18
ATOM 20148 O O . ALA A 1 45 ? -5.088 2.294 -6.085 1.00 0.00 43 ALA A O 18
ATOM 20155 N N . GLY A 1 46 ? -7.036 3.008 -5.216 1.00 0.00 44 GLY A N 18
ATOM 20156 C CA . GLY A 1 46 ? -7.747 1.804 -5.594 1.00 0.00 44 GLY A CA 18
ATOM 20157 C C . GLY A 1 46 ? -8.042 0.928 -4.396 1.00 0.00 44 GLY A C 18
ATOM 20158 O O . GLY A 1 46 ? -8.047 -0.299 -4.496 1.00 0.00 44 GLY A O 18
ATOM 20162 N N . CYS A 1 47 ? -8.283 1.567 -3.257 1.00 0.00 45 CYS A N 18
ATOM 20163 C CA . CYS A 1 47 ? -8.577 0.851 -2.021 1.00 0.00 45 CYS A CA 18
ATOM 20164 C C . CYS A 1 47 ? -10.019 0.345 -2.002 1.00 0.00 45 CYS A C 18
ATOM 20165 O O . CYS A 1 47 ? -10.430 -0.338 -1.065 1.00 0.00 45 CYS A O 18
ATOM 20172 N N . LEU A 1 48 ? -10.783 0.679 -3.041 1.00 0.00 46 LEU A N 18
ATOM 20173 C CA . LEU A 1 48 ? -12.176 0.254 -3.140 1.00 0.00 46 LEU A CA 18
ATOM 20174 C C . LEU A 1 48 ? -13.045 0.938 -2.086 1.00 0.00 46 LEU A C 18
ATOM 20175 O O . LEU A 1 48 ? -14.189 0.540 -1.866 1.00 0.00 46 LEU A O 18
ATOM 20191 N N . TYR A 1 49 ? -12.503 1.966 -1.437 1.00 0.00 47 TYR A N 18
ATOM 20192 C CA . TYR A 1 49 ? -13.245 2.691 -0.410 1.00 0.00 47 TYR A CA 18
ATOM 20193 C C . TYR A 1 49 ? -12.431 3.857 0.142 1.00 0.00 47 TYR A C 18
ATOM 20194 O O . TYR A 1 49 ? -11.314 4.119 -0.305 1.00 0.00 47 TYR A O 18
ATOM 20212 N N . ASN A 1 50 ? -13.004 4.547 1.124 1.00 0.00 48 ASN A N 18
ATOM 20213 C CA . ASN A 1 50 ? -12.351 5.687 1.759 1.00 0.00 48 ASN A CA 18
ATOM 20214 C C . ASN A 1 50 ? -13.261 6.284 2.832 1.00 0.00 48 ASN A C 18
ATOM 20215 O O . ASN A 1 50 ? -14.239 5.658 3.239 1.00 0.00 48 ASN A O 18
ATOM 20226 N N . SER A 1 51 ? -12.938 7.492 3.288 1.00 0.00 49 SER A N 18
ATOM 20227 C CA . SER A 1 51 ? -13.733 8.163 4.313 1.00 0.00 49 SER A CA 18
ATOM 20228 C C . SER A 1 51 ? -13.699 7.386 5.627 1.00 0.00 49 SER A C 18
ATOM 20229 O O . SER A 1 51 ? -12.957 7.734 6.545 1.00 0.00 49 SER A O 18
ATOM 20237 N N . THR A 1 52 ? -14.508 6.333 5.711 1.00 0.00 50 THR A N 18
ATOM 20238 C CA . THR A 1 52 ? -14.569 5.511 6.914 1.00 0.00 50 THR A CA 18
ATOM 20239 C C . THR A 1 52 ? -13.486 4.437 6.896 1.00 0.00 50 THR A C 18
ATOM 20240 O O . THR A 1 52 ? -12.963 4.086 5.838 1.00 0.00 50 THR A O 18
ATOM 20251 N N . GLY A 1 53 ? -13.153 3.920 8.075 1.00 0.00 51 GLY A N 18
ATOM 20252 C CA . GLY A 1 53 ? -12.135 2.892 8.172 1.00 0.00 51 GLY A CA 18
ATOM 20253 C C . GLY A 1 53 ? -12.480 1.826 9.194 1.00 0.00 51 GLY A C 18
ATOM 20254 O O . GLY A 1 53 ? -11.898 1.786 10.278 1.00 0.00 51 GLY A O 18
ATOM 20258 N N . SER A 1 54 ? -13.427 0.961 8.847 1.00 0.00 52 SER A N 18
ATOM 20259 C CA . SER A 1 54 ? -13.848 -0.110 9.743 1.00 0.00 52 SER A CA 18
ATOM 20260 C C . SER A 1 54 ? -13.327 -1.460 9.257 1.00 0.00 52 SER A C 18
ATOM 20261 O O . SER A 1 54 ? -14.063 -2.447 9.224 1.00 0.00 52 SER A O 18
ATOM 20269 N N . GLY A 1 55 ? -12.053 -1.494 8.880 1.00 0.00 53 GLY A N 18
ATOM 20270 C CA . GLY A 1 55 ? -11.455 -2.726 8.400 1.00 0.00 53 GLY A CA 18
ATOM 20271 C C . GLY A 1 55 ? -11.644 -2.920 6.909 1.00 0.00 53 GLY A C 18
ATOM 20272 O O . GLY A 1 55 ? -11.447 -1.990 6.126 1.00 0.00 53 GLY A O 18
ATOM 20276 N N . SER A 1 56 ? -12.028 -4.129 6.514 1.00 0.00 54 SER A N 18
ATOM 20277 C CA . SER A 1 56 ? -12.244 -4.441 5.106 1.00 0.00 54 SER A CA 18
ATOM 20278 C C . SER A 1 56 ? -13.726 -4.665 4.821 1.00 0.00 54 SER A C 18
ATOM 20279 O O . SER A 1 56 ? -14.298 -5.681 5.215 1.00 0.00 54 SER A O 18
ATOM 20287 N N . GLY A 1 57 ? -14.341 -3.707 4.135 1.00 0.00 55 GLY A N 18
ATOM 20288 C CA . GLY A 1 57 ? -15.751 -3.815 3.810 1.00 0.00 55 GLY A CA 18
ATOM 20289 C C . GLY A 1 57 ? -15.996 -4.006 2.326 1.00 0.00 55 GLY A C 18
ATOM 20290 O O . GLY A 1 57 ? -17.034 -4.532 1.925 1.00 0.00 55 GLY A O 18
ATOM 20294 N N . SER A 1 58 ? -15.039 -3.578 1.506 1.00 0.00 56 SER A N 18
ATOM 20295 C CA . SER A 1 58 ? -15.161 -3.707 0.057 1.00 0.00 56 SER A CA 18
ATOM 20296 C C . SER A 1 58 ? -15.436 -5.155 -0.341 1.00 0.00 56 SER A C 18
ATOM 20297 O O . SER A 1 58 ? -16.408 -5.442 -1.039 1.00 0.00 56 SER A O 18
ATOM 20305 N N . GLY A 1 59 ? -14.579 -6.065 0.113 1.00 0.00 57 GLY A N 18
ATOM 20306 C CA . GLY A 1 59 ? -14.757 -7.470 -0.204 1.00 0.00 57 GLY A CA 18
ATOM 20307 C C . GLY A 1 59 ? -13.466 -8.150 -0.616 1.00 0.00 57 GLY A C 18
ATOM 20308 O O . GLY A 1 59 ? -12.378 -7.709 -0.248 1.00 0.00 57 GLY A O 18
ATOM 20312 N N . SER A 1 60 ? -13.591 -9.231 -1.382 1.00 0.00 129 SER A N 18
ATOM 20313 C CA . SER A 1 60 ? -12.430 -9.983 -1.848 1.00 0.00 129 SER A CA 18
ATOM 20314 C C . SER A 1 60 ? -11.418 -9.063 -2.521 1.00 0.00 129 SER A C 18
ATOM 20315 O O . SER A 1 60 ? -10.209 -9.230 -2.359 1.00 0.00 129 SER A O 18
ATOM 20323 N N . THR A 1 61 ? -11.918 -8.090 -3.275 1.00 0.00 130 THR A N 18
ATOM 20324 C CA . THR A 1 61 ? -11.052 -7.144 -3.968 1.00 0.00 130 THR A CA 18
ATOM 20325 C C . THR A 1 61 ? -10.115 -6.450 -2.987 1.00 0.00 130 THR A C 18
ATOM 20326 O O . THR A 1 61 ? -8.956 -6.181 -3.303 1.00 0.00 130 THR A O 18
ATOM 20337 N N . GLU A 1 62 ? -10.623 -6.169 -1.791 1.00 0.00 131 GLU A N 18
ATOM 20338 C CA . GLU A 1 62 ? -9.828 -5.514 -0.760 1.00 0.00 131 GLU A CA 18
ATOM 20339 C C . GLU A 1 62 ? -8.609 -6.359 -0.411 1.00 0.00 131 GLU A C 18
ATOM 20340 O O . GLU A 1 62 ? -7.509 -5.840 -0.234 1.00 0.00 131 GLU A O 18
ATOM 20352 N N . GLU A 1 63 ? -8.816 -7.667 -0.317 1.00 0.00 132 GLU A N 18
ATOM 20353 C CA . GLU A 1 63 ? -7.736 -8.589 0.008 1.00 0.00 132 GLU A CA 18
ATOM 20354 C C . GLU A 1 63 ? -6.908 -8.904 -1.232 1.00 0.00 132 GLU A C 18
ATOM 20355 O O . GLU A 1 63 ? -5.689 -9.018 -1.162 1.00 0.00 132 GLU A O 18
ATOM 20367 N N . LEU A 1 64 ? -7.581 -9.045 -2.366 1.00 0.00 133 LEU A N 18
ATOM 20368 C CA . LEU A 1 64 ? -6.911 -9.354 -3.627 1.00 0.00 133 LEU A CA 18
ATOM 20369 C C . LEU A 1 64 ? -5.690 -8.460 -3.853 1.00 0.00 133 LEU A C 18
ATOM 20370 O O . LEU A 1 64 ? -4.713 -8.878 -4.474 1.00 0.00 133 LEU A O 18
ATOM 20386 N N . ARG A 1 65 ? -5.755 -7.230 -3.354 1.00 0.00 134 ARG A N 18
ATOM 20387 C CA . ARG A 1 65 ? -4.655 -6.284 -3.514 1.00 0.00 134 ARG A CA 18
ATOM 20388 C C . ARG A 1 65 ? -3.722 -6.295 -2.304 1.00 0.00 134 ARG A C 18
ATOM 20389 O O . ARG A 1 65 ? -2.500 -6.298 -2.452 1.00 0.00 134 ARG A O 18
ATOM 20410 N N . VAL A 1 66 ? -4.304 -6.290 -1.110 1.00 0.00 135 VAL A N 18
ATOM 20411 C CA . VAL A 1 66 ? -3.526 -6.287 0.125 1.00 0.00 135 VAL A CA 18
ATOM 20412 C C . VAL A 1 66 ? -2.964 -7.676 0.447 1.00 0.00 135 VAL A C 18
ATOM 20413 O O . VAL A 1 66 ? -2.130 -7.826 1.340 1.00 0.00 135 VAL A O 18
ATOM 20426 N N . ARG A 1 67 ? -3.426 -8.689 -0.280 1.00 0.00 136 ARG A N 18
ATOM 20427 C CA . ARG A 1 67 ? -2.974 -10.060 -0.065 1.00 0.00 136 ARG A CA 18
ATOM 20428 C C . ARG A 1 67 ? -1.813 -10.416 -0.990 1.00 0.00 136 ARG A C 18
ATOM 20429 O O . ARG A 1 67 ? -0.683 -10.602 -0.539 1.00 0.00 136 ARG A O 18
ATOM 20450 N N . LEU A 1 68 ? -2.099 -10.517 -2.284 1.00 0.00 137 LEU A N 18
ATOM 20451 C CA . LEU A 1 68 ? -1.075 -10.858 -3.268 1.00 0.00 137 LEU A CA 18
ATOM 20452 C C . LEU A 1 68 ? 0.104 -9.892 -3.189 1.00 0.00 137 LEU A C 18
ATOM 20453 O O . LEU A 1 68 ? 1.260 -10.301 -3.284 1.00 0.00 137 LEU A O 18
ATOM 20469 N N . ALA A 1 69 ? -0.198 -8.610 -3.019 1.00 0.00 138 ALA A N 18
ATOM 20470 C CA . ALA A 1 69 ? 0.838 -7.588 -2.935 1.00 0.00 138 ALA A CA 18
ATOM 20471 C C . ALA A 1 69 ? 1.682 -7.730 -1.668 1.00 0.00 138 ALA A C 18
ATOM 20472 O O . ALA A 1 69 ? 2.698 -7.054 -1.516 1.00 0.00 138 ALA A O 18
ATOM 20479 N N . SER A 1 70 ? 1.266 -8.611 -0.762 1.00 0.00 139 SER A N 18
ATOM 20480 C CA . SER A 1 70 ? 2.002 -8.828 0.480 1.00 0.00 139 SER A CA 18
ATOM 20481 C C . SER A 1 70 ? 3.154 -9.813 0.273 1.00 0.00 139 SER A C 18
ATOM 20482 O O . SER A 1 70 ? 3.925 -10.083 1.195 1.00 0.00 139 SER A O 18
ATOM 20490 N N . HIS A 1 71 ? 3.258 -10.355 -0.937 1.00 0.00 140 HIS A N 18
ATOM 20491 C CA . HIS A 1 71 ? 4.302 -11.318 -1.265 1.00 0.00 140 HIS A CA 18
ATOM 20492 C C . HIS A 1 71 ? 5.708 -10.745 -1.069 1.00 0.00 140 HIS A C 18
ATOM 20493 O O . HIS A 1 71 ? 6.632 -11.478 -0.714 1.00 0.00 140 HIS A O 18
ATOM 20507 N N . LEU A 1 72 ? 5.880 -9.448 -1.312 1.00 0.00 141 LEU A N 18
ATOM 20508 C CA . LEU A 1 72 ? 7.194 -8.823 -1.166 1.00 0.00 141 LEU A CA 18
ATOM 20509 C C . LEU A 1 72 ? 7.107 -7.437 -0.528 1.00 0.00 141 LEU A C 18
ATOM 20510 O O . LEU A 1 72 ? 7.859 -7.122 0.393 1.00 0.00 141 LEU A O 18
ATOM 20526 N N . ARG A 1 73 ? 6.206 -6.607 -1.045 1.00 0.00 142 ARG A N 18
ATOM 20527 C CA . ARG A 1 73 ? 6.035 -5.238 -0.552 1.00 0.00 142 ARG A CA 18
ATOM 20528 C C . ARG A 1 73 ? 6.145 -5.147 0.973 1.00 0.00 142 ARG A C 18
ATOM 20529 O O . ARG A 1 73 ? 6.889 -4.320 1.499 1.00 0.00 142 ARG A O 18
ATOM 20550 N N . LYS A 1 74 ? 5.397 -5.986 1.682 1.00 0.00 143 LYS A N 18
ATOM 20551 C CA . LYS A 1 74 ? 5.419 -5.969 3.143 1.00 0.00 143 LYS A CA 18
ATOM 20552 C C . LYS A 1 74 ? 6.344 -7.040 3.717 1.00 0.00 143 LYS A C 18
ATOM 20553 O O . LYS A 1 74 ? 6.459 -7.176 4.935 1.00 0.00 143 LYS A O 18
ATOM 20572 N N . LEU A 1 75 ? 6.993 -7.806 2.848 1.00 0.00 144 LEU A N 18
ATOM 20573 C CA . LEU A 1 75 ? 7.889 -8.862 3.299 1.00 0.00 144 LEU A CA 18
ATOM 20574 C C . LEU A 1 75 ? 9.355 -8.457 3.162 1.00 0.00 144 LEU A C 18
ATOM 20575 O O . LEU A 1 75 ? 10.147 -8.648 4.086 1.00 0.00 144 LEU A O 18
ATOM 20591 N N . ARG A 1 76 ? 9.718 -7.911 2.005 1.00 0.00 145 ARG A N 18
ATOM 20592 C CA . ARG A 1 76 ? 11.096 -7.502 1.759 1.00 0.00 145 ARG A CA 18
ATOM 20593 C C . ARG A 1 76 ? 11.388 -6.111 2.331 1.00 0.00 145 ARG A C 18
ATOM 20594 O O . ARG A 1 76 ? 11.835 -5.991 3.471 1.00 0.00 145 ARG A O 18
ATOM 20615 N N . LYS A 1 77 ? 11.143 -5.062 1.540 1.00 0.00 146 LYS A N 18
ATOM 20616 C CA . LYS A 1 77 ? 11.396 -3.688 1.979 1.00 0.00 146 LYS A CA 18
ATOM 20617 C C . LYS A 1 77 ? 12.748 -3.573 2.680 1.00 0.00 146 LYS A C 18
ATOM 20618 O O . LYS A 1 77 ? 13.582 -4.474 2.592 1.00 0.00 146 LYS A O 18
ATOM 20637 N N . ARG A 1 78 ? 12.956 -2.463 3.380 1.00 0.00 147 ARG A N 18
ATOM 20638 C CA . ARG A 1 78 ? 14.202 -2.238 4.101 1.00 0.00 147 ARG A CA 18
ATOM 20639 C C . ARG A 1 78 ? 14.170 -2.907 5.477 1.00 0.00 147 ARG A C 18
ATOM 20640 O O . ARG A 1 78 ? 15.124 -2.799 6.246 1.00 0.00 147 ARG A O 18
ATOM 20661 N N . LEU A 1 79 ? 13.068 -3.597 5.778 1.00 0.00 148 LEU A N 18
ATOM 20662 C CA . LEU A 1 79 ? 12.910 -4.283 7.057 1.00 0.00 148 LEU A CA 18
ATOM 20663 C C . LEU A 1 79 ? 12.881 -3.288 8.212 1.00 0.00 148 LEU A C 18
ATOM 20664 O O . LEU A 1 79 ? 11.828 -3.024 8.792 1.00 0.00 148 LEU A O 18
ATOM 20680 N N . LEU A 1 80 ? 14.045 -2.741 8.541 1.00 0.00 149 LEU A N 18
ATOM 20681 C CA . LEU A 1 80 ? 14.157 -1.776 9.627 1.00 0.00 149 LEU A CA 18
ATOM 20682 C C . LEU A 1 80 ? 14.103 -0.347 9.096 1.00 0.00 149 LEU A C 18
ATOM 20683 O O . LEU A 1 80 ? 15.061 0.065 8.410 1.00 0.00 149 LEU A O 18
ATOM 20701 N N . GLY A 1 1 ? 4.058 14.193 4.678 1.00 0.00 1 GLY A N 19
ATOM 20702 C CA . GLY A 1 1 ? 4.324 13.333 3.492 1.00 0.00 1 GLY A CA 19
ATOM 20703 C C . GLY A 1 1 ? 3.916 11.891 3.720 1.00 0.00 1 GLY A C 19
ATOM 20704 O O . GLY A 1 1 ? 2.861 11.457 3.259 1.00 0.00 1 GLY A O 19
ATOM 20710 N N . SER A 1 2 ? 4.754 11.146 4.434 1.00 0.00 2 SER A N 19
ATOM 20711 C CA . SER A 1 2 ? 4.477 9.741 4.727 1.00 0.00 2 SER A CA 19
ATOM 20712 C C . SER A 1 2 ? 5.706 9.061 5.317 1.00 0.00 2 SER A C 19
ATOM 20713 O O . SER A 1 2 ? 6.728 9.703 5.561 1.00 0.00 2 SER A O 19
ATOM 20721 N N . LYS A 1 3 A 5.601 7.756 5.534 1.00 0.00 2 LYS A N 19
ATOM 20722 C CA . LYS A 1 3 A 6.708 6.982 6.085 1.00 0.00 2 LYS A CA 19
ATOM 20723 C C . LYS A 1 3 A 7.387 6.174 4.985 1.00 0.00 2 LYS A C 19
ATOM 20724 O O . LYS A 1 3 A 8.396 6.601 4.426 1.00 0.00 2 LYS A O 19
ATOM 20743 N N . LEU A 1 4 B 6.820 5.013 4.673 1.00 0.00 2 LEU A N 19
ATOM 20744 C CA . LEU A 1 4 B 7.359 4.145 3.632 1.00 0.00 2 LEU A CA 19
ATOM 20745 C C . LEU A 1 4 B 8.846 3.858 3.853 1.00 0.00 2 LEU A C 19
ATOM 20746 O O . LEU A 1 4 B 9.200 2.851 4.462 1.00 0.00 2 LEU A O 19
ATOM 20762 N N . GLU A 1 5 ? 9.705 4.755 3.357 1.00 0.00 3 GLU A N 19
ATOM 20763 C CA . GLU A 1 5 ? 11.163 4.625 3.484 1.00 0.00 3 GLU A CA 19
ATOM 20764 C C . GLU A 1 5 ? 11.763 3.938 2.260 1.00 0.00 3 GLU A C 19
ATOM 20765 O O . GLU A 1 5 ? 12.448 4.574 1.459 1.00 0.00 3 GLU A O 19
ATOM 20777 N N . GLY A 1 6 ? 11.510 2.638 2.115 1.00 0.00 4 GLY A N 19
ATOM 20778 C CA . GLY A 1 6 ? 12.049 1.911 0.978 1.00 0.00 4 GLY A CA 19
ATOM 20779 C C . GLY A 1 6 ? 11.405 0.552 0.770 1.00 0.00 4 GLY A C 19
ATOM 20780 O O . GLY A 1 6 ? 11.467 -0.313 1.644 1.00 0.00 4 GLY A O 19
ATOM 20784 N N . LYS A 1 7 ? 10.801 0.363 -0.402 1.00 0.00 5 LYS A N 19
ATOM 20785 C CA . LYS A 1 7 ? 10.154 -0.902 -0.746 1.00 0.00 5 LYS A CA 19
ATOM 20786 C C . LYS A 1 7 ? 10.277 -1.179 -2.237 1.00 0.00 5 LYS A C 19
ATOM 20787 O O . LYS A 1 7 ? 11.086 -2.002 -2.667 1.00 0.00 5 LYS A O 19
ATOM 20806 N N . THR A 1 8 ? 9.453 -0.490 -3.020 1.00 0.00 6 THR A N 19
ATOM 20807 C CA . THR A 1 8 ? 9.442 -0.653 -4.466 1.00 0.00 6 THR A CA 19
ATOM 20808 C C . THR A 1 8 ? 8.325 0.178 -5.083 1.00 0.00 6 THR A C 19
ATOM 20809 O O . THR A 1 8 ? 7.348 0.516 -4.415 1.00 0.00 6 THR A O 19
ATOM 20820 N N . CYS A 1 9 ? 8.476 0.506 -6.359 1.00 0.00 7 CYS A N 19
ATOM 20821 C CA . CYS A 1 9 ? 7.478 1.299 -7.064 1.00 0.00 7 CYS A CA 19
ATOM 20822 C C . CYS A 1 9 ? 7.467 0.940 -8.550 1.00 0.00 7 CYS A C 19
ATOM 20823 O O . CYS A 1 9 ? 7.834 1.753 -9.398 1.00 0.00 7 CYS A O 19
ATOM 20830 N N . GLY A 1 10 ? 7.057 -0.288 -8.862 1.00 0.00 8 GLY A N 19
ATOM 20831 C CA . GLY A 1 10 ? 7.029 -0.720 -10.247 1.00 0.00 8 GLY A CA 19
ATOM 20832 C C . GLY A 1 10 ? 5.799 -1.538 -10.602 1.00 0.00 8 GLY A C 19
ATOM 20833 O O . GLY A 1 10 ? 4.964 -1.090 -11.387 1.00 0.00 8 GLY A O 19
ATOM 20837 N N . PRO A 1 11 ? 5.664 -2.757 -10.052 1.00 0.00 9 PRO A N 19
ATOM 20838 C CA . PRO A 1 11 ? 4.528 -3.627 -10.343 1.00 0.00 9 PRO A CA 19
ATOM 20839 C C . PRO A 1 11 ? 3.299 -3.310 -9.485 1.00 0.00 9 PRO A C 19
ATOM 20840 O O . PRO A 1 11 ? 2.511 -2.430 -9.830 1.00 0.00 9 PRO A O 19
ATOM 20851 N N . SER A 1 12 ? 3.132 -4.023 -8.370 1.00 0.00 10 SER A N 19
ATOM 20852 C CA . SER A 1 12 ? 1.994 -3.797 -7.489 1.00 0.00 10 SER A CA 19
ATOM 20853 C C . SER A 1 12 ? 2.300 -2.689 -6.489 1.00 0.00 10 SER A C 19
ATOM 20854 O O . SER A 1 12 ? 2.345 -2.922 -5.280 1.00 0.00 10 SER A O 19
ATOM 20862 N N . SER A 1 13 ? 2.512 -1.482 -7.001 1.00 0.00 11 SER A N 19
ATOM 20863 C CA . SER A 1 13 ? 2.817 -0.340 -6.151 1.00 0.00 11 SER A CA 19
ATOM 20864 C C . SER A 1 13 ? 2.017 0.888 -6.570 1.00 0.00 11 SER A C 19
ATOM 20865 O O . SER A 1 13 ? 1.623 1.023 -7.729 1.00 0.00 11 SER A O 19
ATOM 20873 N N . PHE A 1 14 ? 1.782 1.777 -5.614 1.00 0.00 12 PHE A N 19
ATOM 20874 C CA . PHE A 1 14 ? 1.028 2.998 -5.866 1.00 0.00 12 PHE A CA 19
ATOM 20875 C C . PHE A 1 14 ? 1.790 4.216 -5.348 1.00 0.00 12 PHE A C 19
ATOM 20876 O O . PHE A 1 14 ? 2.110 4.299 -4.163 1.00 0.00 12 PHE A O 19
ATOM 20893 N N . SER A 1 15 ? 2.075 5.157 -6.240 1.00 0.00 13 SER A N 19
ATOM 20894 C CA . SER A 1 15 ? 2.796 6.368 -5.863 1.00 0.00 13 SER A CA 19
ATOM 20895 C C . SER A 1 15 ? 1.946 7.235 -4.942 1.00 0.00 13 SER A C 19
ATOM 20896 O O . SER A 1 15 ? 0.864 7.681 -5.322 1.00 0.00 13 SER A O 19
ATOM 20904 N N . CYS A 1 16 ? 2.440 7.466 -3.730 1.00 0.00 14 CYS A N 19
ATOM 20905 C CA . CYS A 1 16 ? 1.719 8.277 -2.754 1.00 0.00 14 CYS A CA 19
ATOM 20906 C C . CYS A 1 16 ? 1.458 9.683 -3.296 1.00 0.00 14 CYS A C 19
ATOM 20907 O O . CYS A 1 16 ? 2.380 10.486 -3.434 1.00 0.00 14 CYS A O 19
ATOM 20914 N N . PRO A 1 17 ? 0.190 9.996 -3.612 1.00 0.00 15 PRO A N 19
ATOM 20915 C CA . PRO A 1 17 ? -0.197 11.307 -4.143 1.00 0.00 15 PRO A CA 19
ATOM 20916 C C . PRO A 1 17 ? 0.314 12.462 -3.290 1.00 0.00 15 PRO A C 19
ATOM 20917 O O . PRO A 1 17 ? 0.222 12.431 -2.063 1.00 0.00 15 PRO A O 19
ATOM 20928 N N . GLY A 1 18 ? 0.848 13.484 -3.952 1.00 0.00 16 GLY A N 19
ATOM 20929 C CA . GLY A 1 18 ? 1.361 14.642 -3.244 1.00 0.00 16 GLY A CA 19
ATOM 20930 C C . GLY A 1 18 ? 2.759 14.432 -2.689 1.00 0.00 16 GLY A C 19
ATOM 20931 O O . GLY A 1 18 ? 3.360 15.361 -2.149 1.00 0.00 16 GLY A O 19
ATOM 20935 N N . THR A 1 19 ? 3.280 13.215 -2.815 1.00 0.00 17 THR A N 19
ATOM 20936 C CA . THR A 1 19 ? 4.612 12.904 -2.313 1.00 0.00 17 THR A CA 19
ATOM 20937 C C . THR A 1 19 ? 5.344 11.947 -3.247 1.00 0.00 17 THR A C 19
ATOM 20938 O O . THR A 1 19 ? 4.772 10.971 -3.730 1.00 0.00 17 THR A O 19
ATOM 20949 N N . HIS A 1 20 ? 6.619 12.233 -3.491 1.00 0.00 18 HIS A N 19
ATOM 20950 C CA . HIS A 1 20 ? 7.442 11.398 -4.359 1.00 0.00 18 HIS A CA 19
ATOM 20951 C C . HIS A 1 20 ? 7.460 9.953 -3.869 1.00 0.00 18 HIS A C 19
ATOM 20952 O O . HIS A 1 20 ? 7.729 9.029 -4.636 1.00 0.00 18 HIS A O 19
ATOM 20966 N N . VAL A 1 21 ? 7.173 9.769 -2.584 1.00 0.00 19 VAL A N 19
ATOM 20967 C CA . VAL A 1 21 ? 7.154 8.444 -1.979 1.00 0.00 19 VAL A CA 19
ATOM 20968 C C . VAL A 1 21 ? 6.197 7.510 -2.715 1.00 0.00 19 VAL A C 19
ATOM 20969 O O . VAL A 1 21 ? 5.183 7.946 -3.259 1.00 0.00 19 VAL A O 19
ATOM 20982 N N . CYS A 1 22 ? 6.527 6.220 -2.724 1.00 0.00 20 CYS A N 19
ATOM 20983 C CA . CYS A 1 22 ? 5.695 5.223 -3.388 1.00 0.00 20 CYS A CA 19
ATOM 20984 C C . CYS A 1 22 ? 5.181 4.189 -2.392 1.00 0.00 20 CYS A C 19
ATOM 20985 O O . CYS A 1 22 ? 5.961 3.495 -1.740 1.00 0.00 20 CYS A O 19
ATOM 20992 N N . VAL A 1 23 ? 3.861 4.092 -2.283 1.00 0.00 21 VAL A N 19
ATOM 20993 C CA . VAL A 1 23 ? 3.235 3.143 -1.372 1.00 0.00 21 VAL A CA 19
ATOM 20994 C C . VAL A 1 23 ? 2.770 1.897 -2.127 1.00 0.00 21 VAL A C 19
ATOM 20995 O O . VAL A 1 23 ? 1.976 1.990 -3.062 1.00 0.00 21 VAL A O 19
ATOM 21008 N N . PRO A 1 24 ? 3.267 0.712 -1.735 1.00 0.00 22 PRO A N 19
ATOM 21009 C CA . PRO A 1 24 ? 2.905 -0.552 -2.387 1.00 0.00 22 PRO A CA 19
ATOM 21010 C C . PRO A 1 24 ? 1.405 -0.824 -2.353 1.00 0.00 22 PRO A C 19
ATOM 21011 O O . PRO A 1 24 ? 0.691 -0.317 -1.487 1.00 0.00 22 PRO A O 19
ATOM 21022 N N . GLU A 1 25 ? 0.935 -1.634 -3.298 1.00 0.00 23 GLU A N 19
ATOM 21023 C CA . GLU A 1 25 ? -0.480 -1.982 -3.375 1.00 0.00 23 GLU A CA 19
ATOM 21024 C C . GLU A 1 25 ? -0.938 -2.653 -2.086 1.00 0.00 23 GLU A C 19
ATOM 21025 O O . GLU A 1 25 ? -2.069 -2.463 -1.642 1.00 0.00 23 GLU A O 19
ATOM 21037 N N . ARG A 1 26 ? -0.046 -3.428 -1.480 1.00 0.00 24 ARG A N 19
ATOM 21038 C CA . ARG A 1 26 ? -0.355 -4.111 -0.232 1.00 0.00 24 ARG A CA 19
ATOM 21039 C C . ARG A 1 26 ? -0.506 -3.094 0.897 1.00 0.00 24 ARG A C 19
ATOM 21040 O O . ARG A 1 26 ? -1.092 -3.389 1.939 1.00 0.00 24 ARG A O 19
ATOM 21061 N N . TRP A 1 27 ? 0.034 -1.898 0.683 1.00 0.00 25 TRP A N 19
ATOM 21062 C CA . TRP A 1 27 ? -0.031 -0.842 1.681 1.00 0.00 25 TRP A CA 19
ATOM 21063 C C . TRP A 1 27 ? -1.195 0.109 1.411 1.00 0.00 25 TRP A C 19
ATOM 21064 O O . TRP A 1 27 ? -1.284 1.178 2.014 1.00 0.00 25 TRP A O 19
ATOM 21085 N N . LEU A 1 28 ? -2.091 -0.287 0.510 1.00 0.00 26 LEU A N 19
ATOM 21086 C CA . LEU A 1 28 ? -3.250 0.529 0.180 1.00 0.00 26 LEU A CA 19
ATOM 21087 C C . LEU A 1 28 ? -4.342 0.334 1.225 1.00 0.00 26 LEU A C 19
ATOM 21088 O O . LEU A 1 28 ? -4.633 1.235 2.010 1.00 0.00 26 LEU A O 19
ATOM 21104 N N . CYS A 1 29 ? -4.931 -0.856 1.237 1.00 0.00 27 CYS A N 19
ATOM 21105 C CA . CYS A 1 29 ? -5.981 -1.180 2.196 1.00 0.00 27 CYS A CA 19
ATOM 21106 C C . CYS A 1 29 ? -5.432 -2.071 3.307 1.00 0.00 27 CYS A C 19
ATOM 21107 O O . CYS A 1 29 ? -6.154 -2.897 3.867 1.00 0.00 27 CYS A O 19
ATOM 21114 N N . ASP A 1 30 ? -4.150 -1.902 3.615 1.00 0.00 28 ASP A N 19
ATOM 21115 C CA . ASP A 1 30 ? -3.501 -2.695 4.653 1.00 0.00 28 ASP A CA 19
ATOM 21116 C C . ASP A 1 30 ? -4.100 -2.387 6.024 1.00 0.00 28 ASP A C 19
ATOM 21117 O O . ASP A 1 30 ? -4.115 -3.241 6.911 1.00 0.00 28 ASP A O 19
ATOM 21126 N N . GLY A 1 31 ? -4.590 -1.163 6.189 1.00 0.00 29 GLY A N 19
ATOM 21127 C CA . GLY A 1 31 ? -5.180 -0.766 7.452 1.00 0.00 29 GLY A CA 19
ATOM 21128 C C . GLY A 1 31 ? -4.377 0.313 8.153 1.00 0.00 29 GLY A C 19
ATOM 21129 O O . GLY A 1 31 ? -4.187 0.267 9.368 1.00 0.00 29 GLY A O 19
ATOM 21133 N N . ASP A 1 32 ? -3.904 1.286 7.381 1.00 0.00 30 ASP A N 19
ATOM 21134 C CA . ASP A 1 32 ? -3.114 2.386 7.924 1.00 0.00 30 ASP A CA 19
ATOM 21135 C C . ASP A 1 32 ? -2.700 3.348 6.814 1.00 0.00 30 ASP A C 19
ATOM 21136 O O . ASP A 1 32 ? -1.997 2.966 5.880 1.00 0.00 30 ASP A O 19
ATOM 21145 N N . LYS A 1 33 ? -3.146 4.596 6.921 1.00 0.00 31 LYS A N 19
ATOM 21146 C CA . LYS A 1 33 ? -2.827 5.611 5.922 1.00 0.00 31 LYS A CA 19
ATOM 21147 C C . LYS A 1 33 ? -1.321 5.775 5.759 1.00 0.00 31 LYS A C 19
ATOM 21148 O O . LYS A 1 33 ? -0.698 6.607 6.418 1.00 0.00 31 LYS A O 19
ATOM 21167 N N . ASP A 1 34 ? -0.748 4.977 4.868 1.00 0.00 32 ASP A N 19
ATOM 21168 C CA . ASP A 1 34 ? 0.681 5.027 4.599 1.00 0.00 32 ASP A CA 19
ATOM 21169 C C . ASP A 1 34 ? 1.070 6.378 4.010 1.00 0.00 32 ASP A C 19
ATOM 21170 O O . ASP A 1 34 ? 2.108 6.944 4.354 1.00 0.00 32 ASP A O 19
ATOM 21179 N N . CYS A 1 35 ? 0.227 6.886 3.118 1.00 0.00 33 CYS A N 19
ATOM 21180 C CA . CYS A 1 35 ? 0.471 8.170 2.474 1.00 0.00 33 CYS A CA 19
ATOM 21181 C C . CYS A 1 35 ? 0.264 9.319 3.455 1.00 0.00 33 CYS A C 19
ATOM 21182 O O . CYS A 1 35 ? 0.027 9.102 4.643 1.00 0.00 33 CYS A O 19
ATOM 21189 N N . ALA A 1 36 ? 0.359 10.544 2.947 1.00 0.00 34 ALA A N 19
ATOM 21190 C CA . ALA A 1 36 ? 0.187 11.732 3.772 1.00 0.00 34 ALA A CA 19
ATOM 21191 C C . ALA A 1 36 ? -1.260 11.894 4.225 1.00 0.00 34 ALA A C 19
ATOM 21192 O O . ALA A 1 36 ? -1.525 12.193 5.389 1.00 0.00 34 ALA A O 19
ATOM 21199 N N . ASP A 1 37 ? -2.194 11.704 3.298 1.00 0.00 35 ASP A N 19
ATOM 21200 C CA . ASP A 1 37 ? -3.614 11.839 3.610 1.00 0.00 35 ASP A CA 19
ATOM 21201 C C . ASP A 1 37 ? -4.357 10.522 3.410 1.00 0.00 35 ASP A C 19
ATOM 21202 O O . ASP A 1 37 ? -5.548 10.515 3.099 1.00 0.00 35 ASP A O 19
ATOM 21211 N N . GLY A 1 38 ? -3.654 9.410 3.594 1.00 0.00 36 GLY A N 19
ATOM 21212 C CA . GLY A 1 38 ? -4.278 8.109 3.432 1.00 0.00 36 GLY A CA 19
ATOM 21213 C C . GLY A 1 38 ? -4.658 7.816 1.997 1.00 0.00 36 GLY A C 19
ATOM 21214 O O . GLY A 1 38 ? -5.570 7.031 1.739 1.00 0.00 36 GLY A O 19
ATOM 21218 N N . ALA A 1 39 ? -3.953 8.439 1.059 1.00 0.00 37 ALA A N 19
ATOM 21219 C CA . ALA A 1 39 ? -4.222 8.226 -0.357 1.00 0.00 37 ALA A CA 19
ATOM 21220 C C . ALA A 1 39 ? -4.156 6.742 -0.694 1.00 0.00 37 ALA A C 19
ATOM 21221 O O . ALA A 1 39 ? -4.919 6.246 -1.524 1.00 0.00 37 ALA A O 19
ATOM 21228 N N . ASP A 1 40 ? -3.248 6.035 -0.028 1.00 0.00 38 ASP A N 19
ATOM 21229 C CA . ASP A 1 40 ? -3.088 4.602 -0.237 1.00 0.00 38 ASP A CA 19
ATOM 21230 C C . ASP A 1 40 ? -4.383 3.879 0.106 1.00 0.00 38 ASP A C 19
ATOM 21231 O O . ASP A 1 40 ? -4.813 2.973 -0.607 1.00 0.00 38 ASP A O 19
ATOM 21240 N N . GLU A 1 41 ? -5.008 4.304 1.199 1.00 0.00 39 GLU A N 19
ATOM 21241 C CA . GLU A 1 41 ? -6.265 3.716 1.638 1.00 0.00 39 GLU A CA 19
ATOM 21242 C C . GLU A 1 41 ? -7.428 4.296 0.841 1.00 0.00 39 GLU A C 19
ATOM 21243 O O . GLU A 1 41 ? -8.494 3.688 0.743 1.00 0.00 39 GLU A O 19
ATOM 21255 N N . SER A 1 42 ? -7.210 5.476 0.264 1.00 0.00 40 SER A N 19
ATOM 21256 C CA . SER A 1 42 ? -8.230 6.139 -0.533 1.00 0.00 40 SER A CA 19
ATOM 21257 C C . SER A 1 42 ? -8.450 5.398 -1.842 1.00 0.00 40 SER A C 19
ATOM 21258 O O . SER A 1 42 ? -7.705 4.479 -2.182 1.00 0.00 40 SER A O 19
ATOM 21266 N N . ILE A 1 43 ? -9.476 5.804 -2.574 1.00 0.00 41 ILE A N 19
ATOM 21267 C CA . ILE A 1 43 ? -9.796 5.181 -3.845 1.00 0.00 41 ILE A CA 19
ATOM 21268 C C . ILE A 1 43 ? -8.784 5.576 -4.917 1.00 0.00 41 ILE A C 19
ATOM 21269 O O . ILE A 1 43 ? -8.578 4.849 -5.889 1.00 0.00 41 ILE A O 19
ATOM 21285 N N . ALA A 1 44 ? -8.150 6.730 -4.726 1.00 0.00 42 ALA A N 19
ATOM 21286 C CA . ALA A 1 44 ? -7.150 7.223 -5.666 1.00 0.00 42 ALA A CA 19
ATOM 21287 C C . ALA A 1 44 ? -6.141 6.133 -6.011 1.00 0.00 42 ALA A C 19
ATOM 21288 O O . ALA A 1 44 ? -5.569 6.120 -7.102 1.00 0.00 42 ALA A O 19
ATOM 21295 N N . ALA A 1 45 ? -5.931 5.220 -5.070 1.00 0.00 43 ALA A N 19
ATOM 21296 C CA . ALA A 1 45 ? -4.996 4.120 -5.260 1.00 0.00 43 ALA A CA 19
ATOM 21297 C C . ALA A 1 45 ? -5.711 2.877 -5.777 1.00 0.00 43 ALA A C 19
ATOM 21298 O O . ALA A 1 45 ? -5.104 2.020 -6.419 1.00 0.00 43 ALA A O 19
ATOM 21305 N N . GLY A 1 46 ? -7.004 2.782 -5.484 1.00 0.00 44 GLY A N 19
ATOM 21306 C CA . GLY A 1 46 ? -7.782 1.639 -5.918 1.00 0.00 44 GLY A CA 19
ATOM 21307 C C . GLY A 1 46 ? -8.157 0.738 -4.760 1.00 0.00 44 GLY A C 19
ATOM 21308 O O . GLY A 1 46 ? -8.204 -0.484 -4.902 1.00 0.00 44 GLY A O 19
ATOM 21312 N N . CYS A 1 47 ? -8.422 1.346 -3.609 1.00 0.00 45 CYS A N 19
ATOM 21313 C CA . CYS A 1 47 ? -8.792 0.596 -2.414 1.00 0.00 45 CYS A CA 19
ATOM 21314 C C . CYS A 1 47 ? -10.271 0.208 -2.434 1.00 0.00 45 CYS A C 19
ATOM 21315 O O . CYS A 1 47 ? -10.762 -0.427 -1.503 1.00 0.00 45 CYS A O 19
ATOM 21322 N N . LEU A 1 48 ? -10.979 0.594 -3.494 1.00 0.00 46 LEU A N 19
ATOM 21323 C CA . LEU A 1 48 ? -12.400 0.284 -3.620 1.00 0.00 46 LEU A CA 19
ATOM 21324 C C . LEU A 1 48 ? -13.224 1.037 -2.575 1.00 0.00 46 LEU A C 19
ATOM 21325 O O . LEU A 1 48 ? -14.382 0.702 -2.329 1.00 0.00 46 LEU A O 19
ATOM 21341 N N . TYR A 1 49 ? -12.620 2.055 -1.967 1.00 0.00 47 TYR A N 19
ATOM 21342 C CA . TYR A 1 49 ? -13.297 2.856 -0.952 1.00 0.00 47 TYR A CA 19
ATOM 21343 C C . TYR A 1 49 ? -12.383 3.967 -0.443 1.00 0.00 47 TYR A C 19
ATOM 21344 O O . TYR A 1 49 ? -11.286 4.165 -0.965 1.00 0.00 47 TYR A O 19
ATOM 21362 N N . ASN A 1 50 ? -12.839 4.683 0.582 1.00 0.00 48 ASN A N 19
ATOM 21363 C CA . ASN A 1 50 ? -12.058 5.771 1.166 1.00 0.00 48 ASN A CA 19
ATOM 21364 C C . ASN A 1 50 ? -12.823 6.458 2.296 1.00 0.00 48 ASN A C 19
ATOM 21365 O O . ASN A 1 50 ? -12.223 6.932 3.261 1.00 0.00 48 ASN A O 19
ATOM 21376 N N . SER A 1 51 ? -14.149 6.516 2.163 1.00 0.00 49 SER A N 19
ATOM 21377 C CA . SER A 1 51 ? -15.008 7.153 3.164 1.00 0.00 49 SER A CA 19
ATOM 21378 C C . SER A 1 51 ? -14.514 6.891 4.586 1.00 0.00 49 SER A C 19
ATOM 21379 O O . SER A 1 51 ? -14.186 7.823 5.321 1.00 0.00 49 SER A O 19
ATOM 21387 N N . THR A 1 52 ? -14.461 5.619 4.968 1.00 0.00 50 THR A N 19
ATOM 21388 C CA . THR A 1 52 ? -14.004 5.242 6.300 1.00 0.00 50 THR A CA 19
ATOM 21389 C C . THR A 1 52 ? -12.564 5.690 6.527 1.00 0.00 50 THR A C 19
ATOM 21390 O O . THR A 1 52 ? -12.284 6.486 7.423 1.00 0.00 50 THR A O 19
ATOM 21401 N N . GLY A 1 53 ? -11.654 5.175 5.707 1.00 0.00 51 GLY A N 19
ATOM 21402 C CA . GLY A 1 53 ? -10.253 5.535 5.832 1.00 0.00 51 GLY A CA 19
ATOM 21403 C C . GLY A 1 53 ? -9.634 5.020 7.116 1.00 0.00 51 GLY A C 19
ATOM 21404 O O . GLY A 1 53 ? -8.741 5.653 7.680 1.00 0.00 51 GLY A O 19
ATOM 21408 N N . SER A 1 54 ? -10.108 3.868 7.579 1.00 0.00 52 SER A N 19
ATOM 21409 C CA . SER A 1 54 ? -9.595 3.268 8.805 1.00 0.00 52 SER A CA 19
ATOM 21410 C C . SER A 1 54 ? -9.052 1.867 8.539 1.00 0.00 52 SER A C 19
ATOM 21411 O O . SER A 1 54 ? -7.994 1.494 9.046 1.00 0.00 52 SER A O 19
ATOM 21419 N N . GLY A 1 55 ? -9.783 1.097 7.739 1.00 0.00 53 GLY A N 19
ATOM 21420 C CA . GLY A 1 55 ? -9.359 -0.252 7.418 1.00 0.00 53 GLY A CA 19
ATOM 21421 C C . GLY A 1 55 ? -10.142 -0.847 6.263 1.00 0.00 53 GLY A C 19
ATOM 21422 O O . GLY A 1 55 ? -11.058 -0.217 5.735 1.00 0.00 53 GLY A O 19
ATOM 21426 N N . SER A 1 56 ? -9.780 -2.064 5.870 1.00 0.00 54 SER A N 19
ATOM 21427 C CA . SER A 1 56 ? -10.454 -2.746 4.771 1.00 0.00 54 SER A CA 19
ATOM 21428 C C . SER A 1 56 ? -11.902 -3.063 5.134 1.00 0.00 54 SER A C 19
ATOM 21429 O O . SER A 1 56 ? -12.210 -3.365 6.287 1.00 0.00 54 SER A O 19
ATOM 21437 N N . GLY A 1 57 ? -12.786 -2.992 4.144 1.00 0.00 55 GLY A N 19
ATOM 21438 C CA . GLY A 1 57 ? -14.188 -3.276 4.384 1.00 0.00 55 GLY A CA 19
ATOM 21439 C C . GLY A 1 57 ? -15.062 -2.956 3.188 1.00 0.00 55 GLY A C 19
ATOM 21440 O O . GLY A 1 57 ? -15.999 -2.164 3.290 1.00 0.00 55 GLY A O 19
ATOM 21444 N N . SER A 1 58 ? -14.758 -3.576 2.053 1.00 0.00 56 SER A N 19
ATOM 21445 C CA . SER A 1 58 ? -15.525 -3.356 0.833 1.00 0.00 56 SER A CA 19
ATOM 21446 C C . SER A 1 58 ? -15.558 -4.622 -0.017 1.00 0.00 56 SER A C 19
ATOM 21447 O O . SER A 1 58 ? -15.576 -4.557 -1.246 1.00 0.00 56 SER A O 19
ATOM 21455 N N . GLY A 1 59 ? -15.565 -5.773 0.649 1.00 0.00 57 GLY A N 19
ATOM 21456 C CA . GLY A 1 59 ? -15.595 -7.041 -0.056 1.00 0.00 57 GLY A CA 19
ATOM 21457 C C . GLY A 1 59 ? -14.257 -7.753 -0.029 1.00 0.00 57 GLY A C 19
ATOM 21458 O O . GLY A 1 59 ? -13.230 -7.145 0.272 1.00 0.00 57 GLY A O 19
ATOM 21462 N N . SER A 1 60 ? -14.267 -9.045 -0.348 1.00 0.00 129 SER A N 19
ATOM 21463 C CA . SER A 1 60 ? -13.043 -9.840 -0.362 1.00 0.00 129 SER A CA 19
ATOM 21464 C C . SER A 1 60 ? -11.983 -9.194 -1.247 1.00 0.00 129 SER A C 19
ATOM 21465 O O . SER A 1 60 ? -10.786 -9.415 -1.060 1.00 0.00 129 SER A O 19
ATOM 21473 N N . THR A 1 61 ? -12.428 -8.389 -2.208 1.00 0.00 130 THR A N 19
ATOM 21474 C CA . THR A 1 61 ? -11.515 -7.706 -3.117 1.00 0.00 130 THR A CA 19
ATOM 21475 C C . THR A 1 61 ? -10.410 -6.997 -2.341 1.00 0.00 130 THR A C 19
ATOM 21476 O O . THR A 1 61 ? -9.282 -6.873 -2.817 1.00 0.00 130 THR A O 19
ATOM 21487 N N . GLU A 1 62 ? -10.748 -6.537 -1.142 1.00 0.00 131 GLU A N 19
ATOM 21488 C CA . GLU A 1 62 ? -9.794 -5.842 -0.290 1.00 0.00 131 GLU A CA 19
ATOM 21489 C C . GLU A 1 62 ? -8.603 -6.738 0.033 1.00 0.00 131 GLU A C 19
ATOM 21490 O O . GLU A 1 62 ? -7.453 -6.307 -0.034 1.00 0.00 131 GLU A O 19
ATOM 21502 N N . GLU A 1 63 ? -8.887 -7.988 0.378 1.00 0.00 132 GLU A N 19
ATOM 21503 C CA . GLU A 1 63 ? -7.839 -8.949 0.705 1.00 0.00 132 GLU A CA 19
ATOM 21504 C C . GLU A 1 63 ? -7.224 -9.521 -0.566 1.00 0.00 132 GLU A C 19
ATOM 21505 O O . GLU A 1 63 ? -6.036 -9.839 -0.609 1.00 0.00 132 GLU A O 19
ATOM 21517 N N . LEU A 1 64 ? -8.049 -9.650 -1.597 1.00 0.00 133 LEU A N 19
ATOM 21518 C CA . LEU A 1 64 ? -7.607 -10.185 -2.878 1.00 0.00 133 LEU A CA 19
ATOM 21519 C C . LEU A 1 64 ? -6.472 -9.350 -3.466 1.00 0.00 133 LEU A C 19
ATOM 21520 O O . LEU A 1 64 ? -5.373 -9.854 -3.696 1.00 0.00 133 LEU A O 19
ATOM 21536 N N . ARG A 1 65 ? -6.749 -8.073 -3.715 1.00 0.00 134 ARG A N 19
ATOM 21537 C CA . ARG A 1 65 ? -5.754 -7.172 -4.286 1.00 0.00 134 ARG A CA 19
ATOM 21538 C C . ARG A 1 65 ? -4.583 -6.959 -3.330 1.00 0.00 134 ARG A C 19
ATOM 21539 O O . ARG A 1 65 ? -3.425 -6.938 -3.747 1.00 0.00 134 ARG A O 19
ATOM 21560 N N . VAL A 1 66 ? -4.891 -6.797 -2.048 1.00 0.00 135 VAL A N 19
ATOM 21561 C CA . VAL A 1 66 ? -3.862 -6.582 -1.037 1.00 0.00 135 VAL A CA 19
ATOM 21562 C C . VAL A 1 66 ? -3.085 -7.867 -0.743 1.00 0.00 135 VAL A C 19
ATOM 21563 O O . VAL A 1 66 ? -2.068 -7.839 -0.052 1.00 0.00 135 VAL A O 19
ATOM 21576 N N . ARG A 1 67 ? -3.565 -8.993 -1.268 1.00 0.00 136 ARG A N 19
ATOM 21577 C CA . ARG A 1 67 ? -2.904 -10.276 -1.050 1.00 0.00 136 ARG A CA 19
ATOM 21578 C C . ARG A 1 67 ? -1.673 -10.422 -1.942 1.00 0.00 136 ARG A C 19
ATOM 21579 O O . ARG A 1 67 ? -0.604 -10.815 -1.479 1.00 0.00 136 ARG A O 19
ATOM 21600 N N . LEU A 1 68 ? -1.830 -10.107 -3.225 1.00 0.00 137 LEU A N 19
ATOM 21601 C CA . LEU A 1 68 ? -0.727 -10.209 -4.175 1.00 0.00 137 LEU A CA 19
ATOM 21602 C C . LEU A 1 68 ? 0.473 -9.391 -3.708 1.00 0.00 137 LEU A C 19
ATOM 21603 O O . LEU A 1 68 ? 1.563 -9.927 -3.510 1.00 0.00 137 LEU A O 19
ATOM 21619 N N . ALA A 1 69 ? 0.263 -8.090 -3.537 1.00 0.00 138 ALA A N 19
ATOM 21620 C CA . ALA A 1 69 ? 1.325 -7.194 -3.097 1.00 0.00 138 ALA A CA 19
ATOM 21621 C C . ALA A 1 69 ? 1.900 -7.625 -1.750 1.00 0.00 138 ALA A C 19
ATOM 21622 O O . ALA A 1 69 ? 3.019 -7.254 -1.397 1.00 0.00 138 ALA A O 19
ATOM 21629 N N . SER A 1 70 ? 1.132 -8.409 -1.001 1.00 0.00 139 SER A N 19
ATOM 21630 C CA . SER A 1 70 ? 1.574 -8.887 0.305 1.00 0.00 139 SER A CA 19
ATOM 21631 C C . SER A 1 70 ? 2.656 -9.960 0.172 1.00 0.00 139 SER A C 19
ATOM 21632 O O . SER A 1 70 ? 3.242 -10.387 1.167 1.00 0.00 139 SER A O 19
ATOM 21640 N N . HIS A 1 71 ? 2.906 -10.402 -1.058 1.00 0.00 140 HIS A N 19
ATOM 21641 C CA . HIS A 1 71 ? 3.903 -11.435 -1.317 1.00 0.00 140 HIS A CA 19
ATOM 21642 C C . HIS A 1 71 ? 5.310 -11.007 -0.896 1.00 0.00 140 HIS A C 19
ATOM 21643 O O . HIS A 1 71 ? 6.123 -11.846 -0.507 1.00 0.00 140 HIS A O 19
ATOM 21657 N N . LEU A 1 72 ? 5.607 -9.714 -0.984 1.00 0.00 141 LEU A N 19
ATOM 21658 C CA . LEU A 1 72 ? 6.931 -9.220 -0.618 1.00 0.00 141 LEU A CA 19
ATOM 21659 C C . LEU A 1 72 ? 6.858 -7.914 0.170 1.00 0.00 141 LEU A C 19
ATOM 21660 O O . LEU A 1 72 ? 7.512 -7.769 1.201 1.00 0.00 141 LEU A O 19
ATOM 21676 N N . ARG A 1 73 ? 6.078 -6.959 -0.335 1.00 0.00 142 ARG A N 19
ATOM 21677 C CA . ARG A 1 73 ? 5.934 -5.650 0.307 1.00 0.00 142 ARG A CA 19
ATOM 21678 C C . ARG A 1 73 ? 5.937 -5.755 1.831 1.00 0.00 142 ARG A C 19
ATOM 21679 O O . ARG A 1 73 ? 6.905 -5.365 2.485 1.00 0.00 142 ARG A O 19
ATOM 21700 N N . LYS A 1 74 ? 4.856 -6.281 2.391 1.00 0.00 143 LYS A N 19
ATOM 21701 C CA . LYS A 1 74 ? 4.749 -6.431 3.838 1.00 0.00 143 LYS A CA 19
ATOM 21702 C C . LYS A 1 74 ? 5.750 -7.460 4.362 1.00 0.00 143 LYS A C 19
ATOM 21703 O O . LYS A 1 74 ? 6.014 -7.524 5.563 1.00 0.00 143 LYS A O 19
ATOM 21722 N N . LEU A 1 75 ? 6.304 -8.264 3.458 1.00 0.00 144 LEU A N 19
ATOM 21723 C CA . LEU A 1 75 ? 7.273 -9.286 3.835 1.00 0.00 144 LEU A CA 19
ATOM 21724 C C . LEU A 1 75 ? 8.658 -8.678 4.046 1.00 0.00 144 LEU A C 19
ATOM 21725 O O . LEU A 1 75 ? 9.139 -8.584 5.175 1.00 0.00 144 LEU A O 19
ATOM 21741 N N . ARG A 1 76 ? 9.294 -8.272 2.951 1.00 0.00 145 ARG A N 19
ATOM 21742 C CA . ARG A 1 76 ? 10.625 -7.679 3.016 1.00 0.00 145 ARG A CA 19
ATOM 21743 C C . ARG A 1 76 ? 10.563 -6.162 2.866 1.00 0.00 145 ARG A C 19
ATOM 21744 O O . ARG A 1 76 ? 9.482 -5.576 2.813 1.00 0.00 145 ARG A O 19
ATOM 21765 N N . LYS A 1 77 ? 11.733 -5.533 2.800 1.00 0.00 146 LYS A N 19
ATOM 21766 C CA . LYS A 1 77 ? 11.816 -4.085 2.657 1.00 0.00 146 LYS A CA 19
ATOM 21767 C C . LYS A 1 77 ? 13.103 -3.680 1.943 1.00 0.00 146 LYS A C 19
ATOM 21768 O O . LYS A 1 77 ? 14.204 -3.943 2.428 1.00 0.00 146 LYS A O 19
ATOM 21787 N N . ARG A 1 78 ? 12.956 -3.037 0.789 1.00 0.00 147 ARG A N 19
ATOM 21788 C CA . ARG A 1 78 ? 14.105 -2.593 0.008 1.00 0.00 147 ARG A CA 19
ATOM 21789 C C . ARG A 1 78 ? 14.840 -1.461 0.719 1.00 0.00 147 ARG A C 19
ATOM 21790 O O . ARG A 1 78 ? 14.272 -0.779 1.571 1.00 0.00 147 ARG A O 19
ATOM 21811 N N . LEU A 1 79 ? 16.106 -1.268 0.361 1.00 0.00 148 LEU A N 19
ATOM 21812 C CA . LEU A 1 79 ? 16.924 -0.219 0.961 1.00 0.00 148 LEU A CA 19
ATOM 21813 C C . LEU A 1 79 ? 17.104 -0.454 2.459 1.00 0.00 148 LEU A C 19
ATOM 21814 O O . LEU A 1 79 ? 18.139 -0.957 2.897 1.00 0.00 148 LEU A O 19
ATOM 21830 N N . LEU A 1 80 ? 16.093 -0.089 3.241 1.00 0.00 149 LEU A N 19
ATOM 21831 C CA . LEU A 1 80 ? 16.145 -0.262 4.688 1.00 0.00 149 LEU A CA 19
ATOM 21832 C C . LEU A 1 80 ? 16.259 -1.738 5.055 1.00 0.00 149 LEU A C 19
ATOM 21833 O O . LEU A 1 80 ? 15.326 -2.502 4.731 1.00 0.00 149 LEU A O 19
ATOM 21851 N N . GLY A 1 1 ? 7.904 12.565 3.707 1.00 0.00 1 GLY A N 20
ATOM 21852 C CA . GLY A 1 1 ? 6.439 12.384 3.510 1.00 0.00 1 GLY A CA 20
ATOM 21853 C C . GLY A 1 1 ? 5.822 11.467 4.548 1.00 0.00 1 GLY A C 20
ATOM 21854 O O . GLY A 1 1 ? 4.798 11.798 5.147 1.00 0.00 1 GLY A O 20
ATOM 21860 N N . SER A 1 2 ? 6.443 10.311 4.761 1.00 0.00 2 SER A N 20
ATOM 21861 C CA . SER A 1 2 ? 5.943 9.345 5.732 1.00 0.00 2 SER A CA 20
ATOM 21862 C C . SER A 1 2 ? 7.002 8.297 6.061 1.00 0.00 2 SER A C 20
ATOM 21863 O O . SER A 1 2 ? 8.164 8.429 5.676 1.00 0.00 2 SER A O 20
ATOM 21871 N N . LYS A 1 3 A 6.584 7.253 6.768 1.00 0.00 2 LYS A N 20
ATOM 21872 C CA . LYS A 1 3 A 7.485 6.170 7.147 1.00 0.00 2 LYS A CA 20
ATOM 21873 C C . LYS A 1 3 A 7.309 4.986 6.205 1.00 0.00 2 LYS A C 20
ATOM 21874 O O . LYS A 1 3 A 6.543 4.064 6.486 1.00 0.00 2 LYS A O 20
ATOM 21893 N N . LEU A 1 4 B 8.014 5.024 5.081 1.00 0.00 2 LEU A N 20
ATOM 21894 C CA . LEU A 1 4 B 7.923 3.959 4.092 1.00 0.00 2 LEU A CA 20
ATOM 21895 C C . LEU A 1 4 B 9.293 3.356 3.786 1.00 0.00 2 LEU A C 20
ATOM 21896 O O . LEU A 1 4 B 9.451 2.652 2.790 1.00 0.00 2 LEU A O 20
ATOM 21912 N N . GLU A 1 5 ? 10.274 3.637 4.654 1.00 0.00 3 GLU A N 20
ATOM 21913 C CA . GLU A 1 5 ? 11.647 3.131 4.504 1.00 0.00 3 GLU A CA 20
ATOM 21914 C C . GLU A 1 5 ? 11.971 2.725 3.061 1.00 0.00 3 GLU A C 20
ATOM 21915 O O . GLU A 1 5 ? 12.473 3.534 2.281 1.00 0.00 3 GLU A O 20
ATOM 21927 N N . GLY A 1 6 ? 11.682 1.471 2.714 1.00 0.00 4 GLY A N 20
ATOM 21928 C CA . GLY A 1 6 ? 11.951 0.993 1.370 1.00 0.00 4 GLY A CA 20
ATOM 21929 C C . GLY A 1 6 ? 10.694 0.881 0.530 1.00 0.00 4 GLY A C 20
ATOM 21930 O O . GLY A 1 6 ? 9.587 0.802 1.065 1.00 0.00 4 GLY A O 20
ATOM 21934 N N . LYS A 1 7 ? 10.863 0.876 -0.788 1.00 0.00 5 LYS A N 20
ATOM 21935 C CA . LYS A 1 7 ? 9.732 0.775 -1.704 1.00 0.00 5 LYS A CA 20
ATOM 21936 C C . LYS A 1 7 ? 10.205 0.471 -3.123 1.00 0.00 5 LYS A C 20
ATOM 21937 O O . LYS A 1 7 ? 11.295 0.877 -3.524 1.00 0.00 5 LYS A O 20
ATOM 21956 N N . THR A 1 8 ? 9.379 -0.249 -3.876 1.00 0.00 6 THR A N 20
ATOM 21957 C CA . THR A 1 8 ? 9.717 -0.611 -5.250 1.00 0.00 6 THR A CA 20
ATOM 21958 C C . THR A 1 8 ? 9.118 0.381 -6.243 1.00 0.00 6 THR A C 20
ATOM 21959 O O . THR A 1 8 ? 9.810 0.872 -7.136 1.00 0.00 6 THR A O 20
ATOM 21970 N N . CYS A 1 9 ? 7.831 0.672 -6.084 1.00 0.00 7 CYS A N 20
ATOM 21971 C CA . CYS A 1 9 ? 7.142 1.608 -6.969 1.00 0.00 7 CYS A CA 20
ATOM 21972 C C . CYS A 1 9 ? 7.257 1.163 -8.426 1.00 0.00 7 CYS A C 20
ATOM 21973 O O . CYS A 1 9 ? 7.640 1.946 -9.295 1.00 0.00 7 CYS A O 20
ATOM 21980 N N . GLY A 1 10 ? 6.927 -0.098 -8.688 1.00 0.00 8 GLY A N 20
ATOM 21981 C CA . GLY A 1 10 ? 7.009 -0.614 -10.042 1.00 0.00 8 GLY A CA 20
ATOM 21982 C C . GLY A 1 10 ? 5.953 -1.664 -10.339 1.00 0.00 8 GLY A C 20
ATOM 21983 O O . GLY A 1 10 ? 5.004 -1.399 -11.078 1.00 0.00 8 GLY A O 20
ATOM 21987 N N . PRO A 1 11 ? 6.093 -2.877 -9.778 1.00 0.00 9 PRO A N 20
ATOM 21988 C CA . PRO A 1 11 ? 5.135 -3.965 -10.003 1.00 0.00 9 PRO A CA 20
ATOM 21989 C C . PRO A 1 11 ? 3.741 -3.626 -9.476 1.00 0.00 9 PRO A C 20
ATOM 21990 O O . PRO A 1 11 ? 2.862 -3.226 -10.239 1.00 0.00 9 PRO A O 20
ATOM 22001 N N . SER A 1 12 ? 3.546 -3.781 -8.170 1.00 0.00 10 SER A N 20
ATOM 22002 C CA . SER A 1 12 ? 2.262 -3.484 -7.548 1.00 0.00 10 SER A CA 20
ATOM 22003 C C . SER A 1 12 ? 2.431 -2.427 -6.465 1.00 0.00 10 SER A C 20
ATOM 22004 O O . SER A 1 12 ? 2.510 -2.746 -5.279 1.00 0.00 10 SER A O 20
ATOM 22012 N N . SER A 1 13 ? 2.497 -1.167 -6.882 1.00 0.00 11 SER A N 20
ATOM 22013 C CA . SER A 1 13 ? 2.670 -0.067 -5.944 1.00 0.00 11 SER A CA 20
ATOM 22014 C C . SER A 1 13 ? 1.848 1.151 -6.353 1.00 0.00 11 SER A C 20
ATOM 22015 O O . SER A 1 13 ? 1.413 1.269 -7.498 1.00 0.00 11 SER A O 20
ATOM 22023 N N . PHE A 1 14 ? 1.646 2.055 -5.400 1.00 0.00 12 PHE A N 20
ATOM 22024 C CA . PHE A 1 14 ? 0.882 3.273 -5.640 1.00 0.00 12 PHE A CA 20
ATOM 22025 C C . PHE A 1 14 ? 1.645 4.494 -5.130 1.00 0.00 12 PHE A C 20
ATOM 22026 O O . PHE A 1 14 ? 1.994 4.570 -3.953 1.00 0.00 12 PHE A O 20
ATOM 22043 N N . SER A 1 15 ? 1.899 5.448 -6.018 1.00 0.00 13 SER A N 20
ATOM 22044 C CA . SER A 1 15 ? 2.616 6.661 -5.643 1.00 0.00 13 SER A CA 20
ATOM 22045 C C . SER A 1 15 ? 1.824 7.456 -4.610 1.00 0.00 13 SER A C 20
ATOM 22046 O O . SER A 1 15 ? 0.624 7.678 -4.772 1.00 0.00 13 SER A O 20
ATOM 22054 N N . CYS A 1 16 ? 2.500 7.881 -3.545 1.00 0.00 14 CYS A N 20
ATOM 22055 C CA . CYS A 1 16 ? 1.853 8.648 -2.486 1.00 0.00 14 CYS A CA 20
ATOM 22056 C C . CYS A 1 16 ? 1.520 10.062 -2.965 1.00 0.00 14 CYS A C 20
ATOM 22057 O O . CYS A 1 16 ? 2.415 10.867 -3.222 1.00 0.00 14 CYS A O 20
ATOM 22064 N N . PRO A 1 17 ? 0.219 10.378 -3.093 1.00 0.00 15 PRO A N 20
ATOM 22065 C CA . PRO A 1 17 ? -0.240 11.696 -3.546 1.00 0.00 15 PRO A CA 20
ATOM 22066 C C . PRO A 1 17 ? 0.281 12.834 -2.675 1.00 0.00 15 PRO A C 20
ATOM 22067 O O . PRO A 1 17 ? 0.266 12.746 -1.447 1.00 0.00 15 PRO A O 20
ATOM 22078 N N . GLY A 1 18 ? 0.732 13.907 -3.319 1.00 0.00 16 GLY A N 20
ATOM 22079 C CA . GLY A 1 18 ? 1.242 15.054 -2.589 1.00 0.00 16 GLY A CA 20
ATOM 22080 C C . GLY A 1 18 ? 2.725 14.954 -2.287 1.00 0.00 16 GLY A C 20
ATOM 22081 O O . GLY A 1 18 ? 3.449 15.946 -2.372 1.00 0.00 16 GLY A O 20
ATOM 22085 N N . THR A 1 19 ? 3.178 13.759 -1.926 1.00 0.00 17 THR A N 20
ATOM 22086 C CA . THR A 1 19 ? 4.583 13.540 -1.603 1.00 0.00 17 THR A CA 20
ATOM 22087 C C . THR A 1 19 ? 5.330 12.918 -2.776 1.00 0.00 17 THR A C 20
ATOM 22088 O O . THR A 1 19 ? 4.723 12.413 -3.720 1.00 0.00 17 THR A O 20
ATOM 22099 N N . HIS A 1 20 ? 6.655 12.948 -2.695 1.00 0.00 18 HIS A N 20
ATOM 22100 C CA . HIS A 1 20 ? 7.506 12.376 -3.732 1.00 0.00 18 HIS A CA 20
ATOM 22101 C C . HIS A 1 20 ? 7.795 10.906 -3.433 1.00 0.00 18 HIS A C 20
ATOM 22102 O O . HIS A 1 20 ? 8.698 10.307 -4.017 1.00 0.00 18 HIS A O 20
ATOM 22116 N N . VAL A 1 21 ? 7.026 10.339 -2.508 1.00 0.00 19 VAL A N 20
ATOM 22117 C CA . VAL A 1 21 ? 7.190 8.951 -2.107 1.00 0.00 19 VAL A CA 20
ATOM 22118 C C . VAL A 1 21 ? 6.183 8.048 -2.814 1.00 0.00 19 VAL A C 20
ATOM 22119 O O . VAL A 1 21 ? 5.149 8.511 -3.296 1.00 0.00 19 VAL A O 20
ATOM 22132 N N . CYS A 1 22 ? 6.491 6.755 -2.867 1.00 0.00 20 CYS A N 20
ATOM 22133 C CA . CYS A 1 22 ? 5.611 5.782 -3.509 1.00 0.00 20 CYS A CA 20
ATOM 22134 C C . CYS A 1 22 ? 5.246 4.664 -2.538 1.00 0.00 20 CYS A C 20
ATOM 22135 O O . CYS A 1 22 ? 6.115 3.944 -2.048 1.00 0.00 20 CYS A O 20
ATOM 22142 N N . VAL A 1 23 ? 3.952 4.532 -2.260 1.00 0.00 21 VAL A N 20
ATOM 22143 C CA . VAL A 1 23 ? 3.466 3.510 -1.341 1.00 0.00 21 VAL A CA 20
ATOM 22144 C C . VAL A 1 23 ? 2.984 2.267 -2.092 1.00 0.00 21 VAL A C 20
ATOM 22145 O O . VAL A 1 23 ? 2.069 2.341 -2.910 1.00 0.00 21 VAL A O 20
ATOM 22158 N N . PRO A 1 24 ? 3.597 1.103 -1.819 1.00 0.00 22 PRO A N 20
ATOM 22159 C CA . PRO A 1 24 ? 3.227 -0.159 -2.469 1.00 0.00 22 PRO A CA 20
ATOM 22160 C C . PRO A 1 24 ? 1.759 -0.513 -2.253 1.00 0.00 22 PRO A C 20
ATOM 22161 O O . PRO A 1 24 ? 1.102 0.038 -1.372 1.00 0.00 22 PRO A O 20
ATOM 22172 N N . GLU A 1 25 ? 1.251 -1.438 -3.064 1.00 0.00 23 GLU A N 20
ATOM 22173 C CA . GLU A 1 25 ? -0.140 -1.866 -2.960 1.00 0.00 23 GLU A CA 20
ATOM 22174 C C . GLU A 1 25 ? -0.430 -2.464 -1.588 1.00 0.00 23 GLU A C 20
ATOM 22175 O O . GLU A 1 25 ? -1.387 -2.077 -0.925 1.00 0.00 23 GLU A O 20
ATOM 22187 N N . ARG A 1 26 ? 0.405 -3.404 -1.158 1.00 0.00 24 ARG A N 20
ATOM 22188 C CA . ARG A 1 26 ? 0.226 -4.036 0.146 1.00 0.00 24 ARG A CA 20
ATOM 22189 C C . ARG A 1 26 ? 0.161 -2.977 1.246 1.00 0.00 24 ARG A C 20
ATOM 22190 O O . ARG A 1 26 ? -0.393 -3.213 2.318 1.00 0.00 24 ARG A O 20
ATOM 22211 N N . TRP A 1 27 ? 0.739 -1.812 0.975 1.00 0.00 25 TRP A N 20
ATOM 22212 C CA . TRP A 1 27 ? 0.754 -0.728 1.944 1.00 0.00 25 TRP A CA 20
ATOM 22213 C C . TRP A 1 27 ? -0.452 0.197 1.762 1.00 0.00 25 TRP A C 20
ATOM 22214 O O . TRP A 1 27 ? -0.474 1.305 2.296 1.00 0.00 25 TRP A O 20
ATOM 22235 N N . LEU A 1 28 ? -1.454 -0.260 1.011 1.00 0.00 26 LEU A N 20
ATOM 22236 C CA . LEU A 1 28 ? -2.656 0.534 0.778 1.00 0.00 26 LEU A CA 20
ATOM 22237 C C . LEU A 1 28 ? -3.660 0.330 1.907 1.00 0.00 26 LEU A C 20
ATOM 22238 O O . LEU A 1 28 ? -3.935 1.246 2.682 1.00 0.00 26 LEU A O 20
ATOM 22254 N N . CYS A 1 29 ? -4.204 -0.880 1.991 1.00 0.00 27 CYS A N 20
ATOM 22255 C CA . CYS A 1 29 ? -5.181 -1.213 3.023 1.00 0.00 27 CYS A CA 20
ATOM 22256 C C . CYS A 1 29 ? -4.566 -2.116 4.089 1.00 0.00 27 CYS A C 20
ATOM 22257 O O . CYS A 1 29 ? -5.224 -3.024 4.598 1.00 0.00 27 CYS A O 20
ATOM 22264 N N . ASP A 1 30 ? -3.306 -1.865 4.425 1.00 0.00 28 ASP A N 20
ATOM 22265 C CA . ASP A 1 30 ? -2.617 -2.662 5.433 1.00 0.00 28 ASP A CA 20
ATOM 22266 C C . ASP A 1 30 ? -3.203 -2.403 6.822 1.00 0.00 28 ASP A C 20
ATOM 22267 O O . ASP A 1 30 ? -3.009 -3.194 7.745 1.00 0.00 28 ASP A O 20
ATOM 22276 N N . GLY A 1 31 ? -3.920 -1.290 6.963 1.00 0.00 29 GLY A N 20
ATOM 22277 C CA . GLY A 1 31 ? -4.521 -0.950 8.239 1.00 0.00 29 GLY A CA 20
ATOM 22278 C C . GLY A 1 31 ? -3.932 0.309 8.847 1.00 0.00 29 GLY A C 20
ATOM 22279 O O . GLY A 1 31 ? -4.077 0.554 10.045 1.00 0.00 29 GLY A O 20
ATOM 22283 N N . ASP A 1 32 ? -3.268 1.110 8.021 1.00 0.00 30 ASP A N 20
ATOM 22284 C CA . ASP A 1 32 ? -2.658 2.351 8.482 1.00 0.00 30 ASP A CA 20
ATOM 22285 C C . ASP A 1 32 ? -2.434 3.303 7.313 1.00 0.00 30 ASP A C 20
ATOM 22286 O O . ASP A 1 32 ? -2.375 2.881 6.161 1.00 0.00 30 ASP A O 20
ATOM 22295 N N . LYS A 1 33 ? -2.311 4.589 7.615 1.00 0.00 31 LYS A N 20
ATOM 22296 C CA . LYS A 1 33 ? -2.095 5.592 6.580 1.00 0.00 31 LYS A CA 20
ATOM 22297 C C . LYS A 1 33 ? -0.611 5.759 6.285 1.00 0.00 31 LYS A C 20
ATOM 22298 O O . LYS A 1 33 ? 0.051 6.636 6.839 1.00 0.00 31 LYS A O 20
ATOM 22317 N N . ASP A 1 34 ? -0.096 4.909 5.404 1.00 0.00 32 ASP A N 20
ATOM 22318 C CA . ASP A 1 34 ? 1.310 4.957 5.026 1.00 0.00 32 ASP A CA 20
ATOM 22319 C C . ASP A 1 34 ? 1.656 6.305 4.405 1.00 0.00 32 ASP A C 20
ATOM 22320 O O . ASP A 1 34 ? 2.689 6.893 4.718 1.00 0.00 32 ASP A O 20
ATOM 22329 N N . CYS A 1 35 ? 0.784 6.794 3.528 1.00 0.00 33 CYS A N 20
ATOM 22330 C CA . CYS A 1 35 ? 1.006 8.077 2.873 1.00 0.00 33 CYS A CA 20
ATOM 22331 C C . CYS A 1 35 ? 0.917 9.216 3.881 1.00 0.00 33 CYS A C 20
ATOM 22332 O O . CYS A 1 35 ? 0.724 8.990 5.076 1.00 0.00 33 CYS A O 20
ATOM 22339 N N . ALA A 1 36 ? 1.060 10.440 3.390 1.00 0.00 34 ALA A N 20
ATOM 22340 C CA . ALA A 1 36 ? 0.998 11.619 4.242 1.00 0.00 34 ALA A CA 20
ATOM 22341 C C . ALA A 1 36 ? -0.427 11.886 4.716 1.00 0.00 34 ALA A C 20
ATOM 22342 O O . ALA A 1 36 ? -0.642 12.348 5.836 1.00 0.00 34 ALA A O 20
ATOM 22349 N N . ASP A 1 37 ? -1.397 11.600 3.854 1.00 0.00 35 ASP A N 20
ATOM 22350 C CA . ASP A 1 37 ? -2.801 11.820 4.186 1.00 0.00 35 ASP A CA 20
ATOM 22351 C C . ASP A 1 37 ? -3.615 10.535 4.048 1.00 0.00 35 ASP A C 20
ATOM 22352 O O . ASP A 1 37 ? -4.797 10.574 3.705 1.00 0.00 35 ASP A O 20
ATOM 22361 N N . GLY A 1 38 ? -2.981 9.399 4.321 1.00 0.00 36 GLY A N 20
ATOM 22362 C CA . GLY A 1 38 ? -3.674 8.126 4.224 1.00 0.00 36 GLY A CA 20
ATOM 22363 C C . GLY A 1 38 ? -4.140 7.818 2.817 1.00 0.00 36 GLY A C 20
ATOM 22364 O O . GLY A 1 38 ? -5.070 7.035 2.622 1.00 0.00 36 GLY A O 20
ATOM 22368 N N . ALA A 1 39 ? -3.490 8.426 1.831 1.00 0.00 37 ALA A N 20
ATOM 22369 C CA . ALA A 1 39 ? -3.843 8.202 0.436 1.00 0.00 37 ALA A CA 20
ATOM 22370 C C . ALA A 1 39 ? -3.767 6.719 0.093 1.00 0.00 37 ALA A C 20
ATOM 22371 O O . ALA A 1 39 ? -4.566 6.211 -0.693 1.00 0.00 37 ALA A O 20
ATOM 22378 N N . ASP A 1 40 ? -2.806 6.028 0.699 1.00 0.00 38 ASP A N 20
ATOM 22379 C CA . ASP A 1 40 ? -2.630 4.599 0.470 1.00 0.00 38 ASP A CA 20
ATOM 22380 C C . ASP A 1 40 ? -3.893 3.844 0.865 1.00 0.00 38 ASP A C 20
ATOM 22381 O O . ASP A 1 40 ? -4.325 2.922 0.173 1.00 0.00 38 ASP A O 20
ATOM 22390 N N . GLU A 1 41 ? -4.485 4.256 1.980 1.00 0.00 39 GLU A N 20
ATOM 22391 C CA . GLU A 1 41 ? -5.708 3.637 2.472 1.00 0.00 39 GLU A CA 20
ATOM 22392 C C . GLU A 1 41 ? -6.924 4.196 1.739 1.00 0.00 39 GLU A C 20
ATOM 22393 O O . GLU A 1 41 ? -7.995 3.590 1.740 1.00 0.00 39 GLU A O 20
ATOM 22405 N N . SER A 1 42 ? -6.745 5.354 1.109 1.00 0.00 40 SER A N 20
ATOM 22406 C CA . SER A 1 42 ? -7.819 5.996 0.364 1.00 0.00 40 SER A CA 20
ATOM 22407 C C . SER A 1 42 ? -8.067 5.274 -0.951 1.00 0.00 40 SER A C 20
ATOM 22408 O O . SER A 1 42 ? -7.297 4.400 -1.349 1.00 0.00 40 SER A O 20
ATOM 22416 N N . ILE A 1 43 ? -9.147 5.647 -1.623 1.00 0.00 41 ILE A N 20
ATOM 22417 C CA . ILE A 1 43 ? -9.499 5.039 -2.894 1.00 0.00 41 ILE A CA 20
ATOM 22418 C C . ILE A 1 43 ? -8.528 5.467 -3.988 1.00 0.00 41 ILE A C 20
ATOM 22419 O O . ILE A 1 43 ? -8.308 4.741 -4.958 1.00 0.00 41 ILE A O 20
ATOM 22435 N N . ALA A 1 44 ? -7.944 6.650 -3.818 1.00 0.00 42 ALA A N 20
ATOM 22436 C CA . ALA A 1 44 ? -6.986 7.183 -4.779 1.00 0.00 42 ALA A CA 20
ATOM 22437 C C . ALA A 1 44 ? -5.951 6.129 -5.157 1.00 0.00 42 ALA A C 20
ATOM 22438 O O . ALA A 1 44 ? -5.406 6.141 -6.261 1.00 0.00 42 ALA A O 20
ATOM 22445 N N . ALA A 1 45 ? -5.689 5.219 -4.226 1.00 0.00 43 ALA A N 20
ATOM 22446 C CA . ALA A 1 45 ? -4.725 4.151 -4.444 1.00 0.00 43 ALA A CA 20
ATOM 22447 C C . ALA A 1 45 ? -5.407 2.886 -4.947 1.00 0.00 43 ALA A C 20
ATOM 22448 O O . ALA A 1 45 ? -4.794 2.067 -5.632 1.00 0.00 43 ALA A O 20
ATOM 22455 N N . GLY A 1 46 ? -6.679 2.727 -4.597 1.00 0.00 44 GLY A N 20
ATOM 22456 C CA . GLY A 1 46 ? -7.421 1.555 -5.014 1.00 0.00 44 GLY A CA 20
ATOM 22457 C C . GLY A 1 46 ? -7.661 0.596 -3.868 1.00 0.00 44 GLY A C 20
ATOM 22458 O O . GLY A 1 46 ? -7.500 -0.615 -4.017 1.00 0.00 44 GLY A O 20
ATOM 22462 N N . CYS A 1 47 ? -8.041 1.142 -2.718 1.00 0.00 45 CYS A N 20
ATOM 22463 C CA . CYS A 1 47 ? -8.301 0.331 -1.535 1.00 0.00 45 CYS A CA 20
ATOM 22464 C C . CYS A 1 47 ? -9.713 -0.264 -1.562 1.00 0.00 45 CYS A C 20
ATOM 22465 O O . CYS A 1 47 ? -10.118 -0.955 -0.629 1.00 0.00 45 CYS A O 20
ATOM 22472 N N . LEU A 1 48 ? -10.456 0.003 -2.636 1.00 0.00 46 LEU A N 20
ATOM 22473 C CA . LEU A 1 48 ? -11.819 -0.510 -2.783 1.00 0.00 46 LEU A CA 20
ATOM 22474 C C . LEU A 1 48 ? -12.773 0.154 -1.796 1.00 0.00 46 LEU A C 20
ATOM 22475 O O . LEU A 1 48 ? -13.799 -0.420 -1.432 1.00 0.00 46 LEU A O 20
ATOM 22491 N N . TYR A 1 49 ? -12.433 1.362 -1.366 1.00 0.00 47 TYR A N 20
ATOM 22492 C CA . TYR A 1 49 ? -13.268 2.096 -0.423 1.00 0.00 47 TYR A CA 20
ATOM 22493 C C . TYR A 1 49 ? -12.721 3.499 -0.192 1.00 0.00 47 TYR A C 20
ATOM 22494 O O . TYR A 1 49 ? -11.761 3.906 -0.842 1.00 0.00 47 TYR A O 20
ATOM 22512 N N . ASN A 1 50 ? -13.349 4.230 0.733 1.00 0.00 48 ASN A N 20
ATOM 22513 C CA . ASN A 1 50 ? -12.952 5.603 1.068 1.00 0.00 48 ASN A CA 20
ATOM 22514 C C . ASN A 1 50 ? -13.750 6.607 0.244 1.00 0.00 48 ASN A C 20
ATOM 22515 O O . ASN A 1 50 ? -14.255 7.597 0.774 1.00 0.00 48 ASN A O 20
ATOM 22526 N N . SER A 1 51 ? -13.865 6.344 -1.053 1.00 0.00 49 SER A N 20
ATOM 22527 C CA . SER A 1 51 ? -14.609 7.224 -1.946 1.00 0.00 49 SER A CA 20
ATOM 22528 C C . SER A 1 51 ? -16.076 7.293 -1.532 1.00 0.00 49 SER A C 20
ATOM 22529 O O . SER A 1 51 ? -16.747 8.302 -1.749 1.00 0.00 49 SER A O 20
ATOM 22537 N N . THR A 1 52 ? -16.565 6.211 -0.933 1.00 0.00 50 THR A N 20
ATOM 22538 C CA . THR A 1 52 ? -17.951 6.143 -0.485 1.00 0.00 50 THR A CA 20
ATOM 22539 C C . THR A 1 52 ? -18.031 6.209 1.037 1.00 0.00 50 THR A C 20
ATOM 22540 O O . THR A 1 52 ? -17.061 6.572 1.703 1.00 0.00 50 THR A O 20
ATOM 22551 N N . GLY A 1 53 ? -19.190 5.855 1.582 1.00 0.00 51 GLY A N 20
ATOM 22552 C CA . GLY A 1 53 ? -19.370 5.880 3.022 1.00 0.00 51 GLY A CA 20
ATOM 22553 C C . GLY A 1 53 ? -19.187 4.514 3.654 1.00 0.00 51 GLY A C 20
ATOM 22554 O O . GLY A 1 53 ? -20.071 4.026 4.358 1.00 0.00 51 GLY A O 20
ATOM 22558 N N . SER A 1 54 ? -18.038 3.895 3.401 1.00 0.00 52 SER A N 20
ATOM 22559 C CA . SER A 1 54 ? -17.743 2.576 3.951 1.00 0.00 52 SER A CA 20
ATOM 22560 C C . SER A 1 54 ? -16.337 2.532 4.543 1.00 0.00 52 SER A C 20
ATOM 22561 O O . SER A 1 54 ? -16.163 2.605 5.760 1.00 0.00 52 SER A O 20
ATOM 22569 N N . GLY A 1 55 ? -15.337 2.410 3.676 1.00 0.00 53 GLY A N 20
ATOM 22570 C CA . GLY A 1 55 ? -13.960 2.357 4.132 1.00 0.00 53 GLY A CA 20
ATOM 22571 C C . GLY A 1 55 ? -13.415 0.943 4.173 1.00 0.00 53 GLY A C 20
ATOM 22572 O O . GLY A 1 55 ? -13.837 0.085 3.398 1.00 0.00 53 GLY A O 20
ATOM 22576 N N . SER A 1 56 ? -12.472 0.700 5.080 1.00 0.00 54 SER A N 20
ATOM 22577 C CA . SER A 1 56 ? -11.865 -0.619 5.221 1.00 0.00 54 SER A CA 20
ATOM 22578 C C . SER A 1 56 ? -12.911 -1.664 5.591 1.00 0.00 54 SER A C 20
ATOM 22579 O O . SER A 1 56 ? -13.094 -1.986 6.765 1.00 0.00 54 SER A O 20
ATOM 22587 N N . GLY A 1 57 ? -13.593 -2.191 4.581 1.00 0.00 55 GLY A N 20
ATOM 22588 C CA . GLY A 1 57 ? -14.611 -3.196 4.817 1.00 0.00 55 GLY A CA 20
ATOM 22589 C C . GLY A 1 57 ? -15.343 -3.584 3.549 1.00 0.00 55 GLY A C 20
ATOM 22590 O O . GLY A 1 57 ? -16.553 -3.810 3.566 1.00 0.00 55 GLY A O 20
ATOM 22594 N N . SER A 1 58 ? -14.607 -3.662 2.445 1.00 0.00 56 SER A N 20
ATOM 22595 C CA . SER A 1 58 ? -15.193 -4.026 1.160 1.00 0.00 56 SER A CA 20
ATOM 22596 C C . SER A 1 58 ? -15.233 -5.544 0.979 1.00 0.00 56 SER A C 20
ATOM 22597 O O . SER A 1 58 ? -15.587 -6.037 -0.092 1.00 0.00 56 SER A O 20
ATOM 22605 N N . GLY A 1 59 ? -14.869 -6.280 2.027 1.00 0.00 57 GLY A N 20
ATOM 22606 C CA . GLY A 1 59 ? -14.874 -7.729 1.950 1.00 0.00 57 GLY A CA 20
ATOM 22607 C C . GLY A 1 59 ? -13.478 -8.307 1.844 1.00 0.00 57 GLY A C 20
ATOM 22608 O O . GLY A 1 59 ? -12.490 -7.607 2.064 1.00 0.00 57 GLY A O 20
ATOM 22612 N N . SER A 1 60 ? -13.395 -9.589 1.504 1.00 0.00 129 SER A N 20
ATOM 22613 C CA . SER A 1 60 ? -12.109 -10.262 1.367 1.00 0.00 129 SER A CA 20
ATOM 22614 C C . SER A 1 60 ? -11.225 -9.552 0.346 1.00 0.00 129 SER A C 20
ATOM 22615 O O . SER A 1 60 ? -10.004 -9.696 0.366 1.00 0.00 129 SER A O 20
ATOM 22623 N N . THR A 1 61 ? -11.847 -8.788 -0.548 1.00 0.00 130 THR A N 20
ATOM 22624 C CA . THR A 1 61 ? -11.111 -8.062 -1.576 1.00 0.00 130 THR A CA 20
ATOM 22625 C C . THR A 1 61 ? -10.091 -7.108 -0.958 1.00 0.00 130 THR A C 20
ATOM 22626 O O . THR A 1 61 ? -8.970 -6.981 -1.449 1.00 0.00 130 THR A O 20
ATOM 22637 N N . GLU A 1 62 ? -10.489 -6.436 0.118 1.00 0.00 131 GLU A N 20
ATOM 22638 C CA . GLU A 1 62 ? -9.610 -5.490 0.798 1.00 0.00 131 GLU A CA 20
ATOM 22639 C C . GLU A 1 62 ? -8.320 -6.166 1.256 1.00 0.00 131 GLU A C 20
ATOM 22640 O O . GLU A 1 62 ? -7.239 -5.584 1.169 1.00 0.00 131 GLU A O 20
ATOM 22652 N N . GLU A 1 63 ? -8.440 -7.392 1.752 1.00 0.00 132 GLU A N 20
ATOM 22653 C CA . GLU A 1 63 ? -7.281 -8.139 2.231 1.00 0.00 132 GLU A CA 20
ATOM 22654 C C . GLU A 1 63 ? -6.680 -9.003 1.125 1.00 0.00 132 GLU A C 20
ATOM 22655 O O . GLU A 1 63 ? -5.503 -9.354 1.171 1.00 0.00 132 GLU A O 20
ATOM 22667 N N . LEU A 1 64 ? -7.498 -9.349 0.138 1.00 0.00 133 LEU A N 20
ATOM 22668 C CA . LEU A 1 64 ? -7.054 -10.179 -0.975 1.00 0.00 133 LEU A CA 20
ATOM 22669 C C . LEU A 1 64 ? -5.856 -9.560 -1.693 1.00 0.00 133 LEU A C 20
ATOM 22670 O O . LEU A 1 64 ? -4.746 -10.089 -1.640 1.00 0.00 133 LEU A O 20
ATOM 22686 N N . ARG A 1 65 ? -6.092 -8.442 -2.372 1.00 0.00 134 ARG A N 20
ATOM 22687 C CA . ARG A 1 65 ? -5.037 -7.755 -3.111 1.00 0.00 134 ARG A CA 20
ATOM 22688 C C . ARG A 1 65 ? -3.860 -7.403 -2.206 1.00 0.00 134 ARG A C 20
ATOM 22689 O O . ARG A 1 65 ? -2.701 -7.527 -2.603 1.00 0.00 134 ARG A O 20
ATOM 22710 N N . VAL A 1 66 ? -4.163 -6.955 -0.994 1.00 0.00 135 VAL A N 20
ATOM 22711 C CA . VAL A 1 66 ? -3.128 -6.576 -0.039 1.00 0.00 135 VAL A CA 20
ATOM 22712 C C . VAL A 1 66 ? -2.329 -7.790 0.433 1.00 0.00 135 VAL A C 20
ATOM 22713 O O . VAL A 1 66 ? -1.102 -7.745 0.506 1.00 0.00 135 VAL A O 20
ATOM 22726 N N . ARG A 1 67 ? -3.031 -8.870 0.758 1.00 0.00 136 ARG A N 20
ATOM 22727 C CA . ARG A 1 67 ? -2.385 -10.092 1.230 1.00 0.00 136 ARG A CA 20
ATOM 22728 C C . ARG A 1 67 ? -1.516 -10.716 0.141 1.00 0.00 136 ARG A C 20
ATOM 22729 O O . ARG A 1 67 ? -0.402 -11.169 0.407 1.00 0.00 136 ARG A O 20
ATOM 22750 N N . LEU A 1 68 ? -2.034 -10.747 -1.081 1.00 0.00 137 LEU A N 20
ATOM 22751 C CA . LEU A 1 68 ? -1.309 -11.327 -2.207 1.00 0.00 137 LEU A CA 20
ATOM 22752 C C . LEU A 1 68 ? 0.001 -10.588 -2.466 1.00 0.00 137 LEU A C 20
ATOM 22753 O O . LEU A 1 68 ? 1.036 -11.209 -2.707 1.00 0.00 137 LEU A O 20
ATOM 22769 N N . ALA A 1 69 ? -0.051 -9.261 -2.426 1.00 0.00 138 ALA A N 20
ATOM 22770 C CA . ALA A 1 69 ? 1.132 -8.440 -2.668 1.00 0.00 138 ALA A CA 20
ATOM 22771 C C . ALA A 1 69 ? 2.114 -8.504 -1.502 1.00 0.00 138 ALA A C 20
ATOM 22772 O O . ALA A 1 69 ? 3.302 -8.225 -1.666 1.00 0.00 138 ALA A O 20
ATOM 22779 N N . SER A 1 70 ? 1.615 -8.868 -0.326 1.00 0.00 139 SER A N 20
ATOM 22780 C CA . SER A 1 70 ? 2.454 -8.961 0.865 1.00 0.00 139 SER A CA 20
ATOM 22781 C C . SER A 1 70 ? 3.537 -10.028 0.708 1.00 0.00 139 SER A C 20
ATOM 22782 O O . SER A 1 70 ? 4.496 -10.067 1.478 1.00 0.00 139 SER A O 20
ATOM 22790 N N . HIS A 1 71 ? 3.374 -10.899 -0.284 1.00 0.00 140 HIS A N 20
ATOM 22791 C CA . HIS A 1 71 ? 4.334 -11.969 -0.527 1.00 0.00 140 HIS A CA 20
ATOM 22792 C C . HIS A 1 71 ? 5.695 -11.433 -0.968 1.00 0.00 140 HIS A C 20
ATOM 22793 O O . HIS A 1 71 ? 6.684 -12.166 -0.963 1.00 0.00 140 HIS A O 20
ATOM 22807 N N . LEU A 1 72 ? 5.749 -10.163 -1.360 1.00 0.00 141 LEU A N 20
ATOM 22808 C CA . LEU A 1 72 ? 7.002 -9.567 -1.810 1.00 0.00 141 LEU A CA 20
ATOM 22809 C C . LEU A 1 72 ? 7.190 -8.156 -1.258 1.00 0.00 141 LEU A C 20
ATOM 22810 O O . LEU A 1 72 ? 8.271 -7.809 -0.784 1.00 0.00 141 LEU A O 20
ATOM 22826 N N . ARG A 1 73 ? 6.139 -7.342 -1.340 1.00 0.00 142 ARG A N 20
ATOM 22827 C CA . ARG A 1 73 ? 6.190 -5.961 -0.868 1.00 0.00 142 ARG A CA 20
ATOM 22828 C C . ARG A 1 73 ? 6.947 -5.832 0.453 1.00 0.00 142 ARG A C 20
ATOM 22829 O O . ARG A 1 73 ? 8.093 -5.383 0.480 1.00 0.00 142 ARG A O 20
ATOM 22850 N N . LYS A 1 74 ? 6.301 -6.224 1.544 1.00 0.00 143 LYS A N 20
ATOM 22851 C CA . LYS A 1 74 ? 6.918 -6.146 2.862 1.00 0.00 143 LYS A CA 20
ATOM 22852 C C . LYS A 1 74 ? 8.102 -7.103 2.977 1.00 0.00 143 LYS A C 20
ATOM 22853 O O . LYS A 1 74 ? 8.902 -7.003 3.907 1.00 0.00 143 LYS A O 20
ATOM 22872 N N . LEU A 1 75 ? 8.211 -8.032 2.030 1.00 0.00 144 LEU A N 20
ATOM 22873 C CA . LEU A 1 75 ? 9.298 -9.002 2.037 1.00 0.00 144 LEU A CA 20
ATOM 22874 C C . LEU A 1 75 ? 10.350 -8.670 0.979 1.00 0.00 144 LEU A C 20
ATOM 22875 O O . LEU A 1 75 ? 11.094 -9.547 0.539 1.00 0.00 144 LEU A O 20
ATOM 22891 N N . ARG A 1 76 ? 10.411 -7.404 0.571 1.00 0.00 145 ARG A N 20
ATOM 22892 C CA . ARG A 1 76 ? 11.378 -6.977 -0.436 1.00 0.00 145 ARG A CA 20
ATOM 22893 C C . ARG A 1 76 ? 11.716 -5.495 -0.292 1.00 0.00 145 ARG A C 20
ATOM 22894 O O . ARG A 1 76 ? 12.887 -5.116 -0.305 1.00 0.00 145 ARG A O 20
ATOM 22915 N N . LYS A 1 77 ? 10.685 -4.663 -0.154 1.00 0.00 146 LYS A N 20
ATOM 22916 C CA . LYS A 1 77 ? 10.865 -3.216 -0.001 1.00 0.00 146 LYS A CA 20
ATOM 22917 C C . LYS A 1 77 ? 11.934 -2.681 -0.954 1.00 0.00 146 LYS A C 20
ATOM 22918 O O . LYS A 1 77 ? 12.628 -1.715 -0.638 1.00 0.00 146 LYS A O 20
ATOM 22937 N N . ARG A 1 78 ? 12.063 -3.317 -2.115 1.00 0.00 147 ARG A N 20
ATOM 22938 C CA . ARG A 1 78 ? 13.052 -2.911 -3.111 1.00 0.00 147 ARG A CA 20
ATOM 22939 C C . ARG A 1 78 ? 14.469 -3.136 -2.587 1.00 0.00 147 ARG A C 20
ATOM 22940 O O . ARG A 1 78 ? 15.182 -4.022 -3.058 1.00 0.00 147 ARG A O 20
ATOM 22961 N N . LEU A 1 79 ? 14.866 -2.332 -1.606 1.00 0.00 148 LEU A N 20
ATOM 22962 C CA . LEU A 1 79 ? 16.191 -2.445 -1.008 1.00 0.00 148 LEU A CA 20
ATOM 22963 C C . LEU A 1 79 ? 16.103 -2.335 0.513 1.00 0.00 148 LEU A C 20
ATOM 22964 O O . LEU A 1 79 ? 16.139 -3.342 1.220 1.00 0.00 148 LEU A O 20
ATOM 22980 N N . LEU A 1 80 ? 15.986 -1.107 1.009 1.00 0.00 149 LEU A N 20
ATOM 22981 C CA . LEU A 1 80 ? 15.891 -0.866 2.442 1.00 0.00 149 LEU A CA 20
ATOM 22982 C C . LEU A 1 80 ? 14.664 -0.022 2.772 1.00 0.00 149 LEU A C 20
ATOM 22983 O O . LEU A 1 80 ? 14.720 1.209 2.566 1.00 0.00 149 LEU A O 20
#

Solvent-accessible surface area: 4536 Å² total; per-residue (Å²): 66,53,145,25,72,57,29,52,76,60,91,45,26,34,68,1,56,88,43,184,26,11,0,0,32,51,14,0,2,42,40,90,114,6,3,67,115,1,6,0,9,16,94,72,12,18,0,63,39,53,62,93,45,82,32,31,47,89,29,78,88,3,82,98,66,7,128,100,7,24,94,78,3,69,105,170,56,204,113,187

Nearest PDB structures (foldseek):
  2kny-assembly1_A  TM=8.599E-01  e=6.785E-14  Homo sapiens
  2knx-assembly1_A  TM=7.309E-01  e=5.233E-08  Homo sapiens
  7qbe-assembly2_D  TM=7.679E-01  e=6.767E-03  Homo sapiens
  7qbg-assembly1_D  TM=7.487E-01  e=9.363E-03  Homo sapiens
  8jxc-assembly1_A  TM=6.327E-01  e=4.891E-03  Rattus norvegicus

InterPro domains:
  IPR000074 Apolipoprotein A/E [PF01442] (81-288)
  IPR050163 Apolipoprotein A1/A4/E [PTHR18976] (1-306)

Organism: Homo sapiens (NCBI:txid9606)

Radius of gyration: 11.19 Å; Cα contacts (8 Å, |Δi|>4): 167; chains: 1; bounding box: 30×27×20 Å

Foldseek 3Di:
DFPLPFADQDDAWAQQPPDRRIGGQLRQLVPDQRHPVSCSQDCVSPLVDNVDPDGQPNPCVNVVSNVVCCVDGVVCSVDD

B-factor: mean 0.33, std 0.0, range [0.33, 0.33]

Secondary structure (DSSP, 8-state):
--S-SS---SSSEEE-TTSS-EEEHHHHTTSS--SSSSTTTSGGGT-SSSSTTTT-SS-HHHHHHHHTTTTTTTTSSS--

Sequence (80 aa):
GSKLEGKTCGPSSFSCPGTHVCVPERWLCDGDKDCADGADESIAAGCLYNSTGSGSGSGSTEELRVRLASHLRKLRKRLLGSKLEGKTCGPSSFSCPGTHVCVPERWLCDGDKDCADGADESIAAGCLYNSTGSGSGSGSTEELRVRLASHLRKLRKRLLGSKLEGKTCGPSSFSCPGTHVCVPERWLCDGDKDCADGADESIAAGCLYNSTGSGSGSGSTEELRVRLASHLRKLRKRLLGSKLEGKTCGPSSFSCPGTHVCVPERWLCDGDKDCADGADESIAAGCLYNSTGSGSGSGSTEELRVRLASHLRKLRKRLLGSKLEGKTCGPSSFSCPGTHVCVPERWLCDGDKDCADGADESIAAGCLYNSTGSGSGSGSTEELRVRLASHLRKLRKRLLGSKLEGKTCGPSSFSCPGTHVCVPERWLCDGDKDCADGADESIAAGCLYNSTGSGSGSGSTEELRVRLASHLRKLRKRLLGSKLEGKTCGPSSFSCPGTHVCVPERWLCDGDKDCADGADESIAAGCLYNSTGSGSGSGSTEELRVRLASHLRKLRKRLLGSKLEGKTCGPSSFSCPGTHVCVPERWLCDGDKDCADGADESIAAGCLYNSTGSGSGSGSTEELRVRLASHLRKLRKRLLGSKLEGKTCGPSSFSCPGTHVCVPERWLCDGDKDCADGADESIAAGCLYNSTGSGSGSGSTEELRVRLASHLRKLRKRLLGSKLEGKTCGPSSFSCPGTHVCVPERWLCDGDKDCADGADESIAAGCLYNSTGSGSGSGSTEELRVRLASHLRKLRKRLLGSKLEGKTCGPSSFSCPGTHVCVPERWLCDGDKDCADGADESIAAGCLYNSTGSGSGSGSTEELRVRLASHLRKLRKRLLGSKLEGKTCGPSSFSCPGTHVCVPERWLCDGDKDCADGADESIAAGCLYNSTGSGSGSGSTEELRVRLASHLRKLRKRLLGSKLEGKTCGPSSFSCPGTHVCVPERWLCDGDKDCADGADESIAAGCLYNSTGSGSGSGSTEELRVRLASHLRKLRKRLLGSKLEGKTCGPSSFSCPGTHVCVPERWLCDGDKDCADGADESIAAGCLYNSTGSGSGSGSTEELRVRLASHLRKLRKRLLGSKLEGKTCGPSSFSCPGTHVCVPERWLCDGDKDCADGADESIAAGCLYNSTGSGSGSGSTEELRVRLASHLRKLRKRLLGSKLEGKTCGPSSFSCPGTHVCVPERWLCDGDKDCADGADESIAAGCLYNSTGSGSGSGSTEELRVRLASHLRKLRKRLLGSKLEGKTCGPSSFSCPGTHVCVPERWLCDGDKDCADGADESIAAGCLYNSTGSGSGSGSTEELRVRLASHLRKLRKRLLGSKLEGKTCGPSSFSCPGTHVCVPERWLCDGDKDCADGADESIAAGCLYNSTGSGSGSGSTEELRVRLASHLRKLRKRLLGSKLEGKTCGPSSFSCPGTHVCVPERWLCDGDKDCADGADESIAAGCLYNSTGSGSGSGSTEELRVRLASHLRKLRKRLLGSKLEGKTCGPSSFSCPGTHVCVPERWLCDGDKDCADGADESIAAGCLYNSTGSGSGSGSTEELRVRLASHLRKLRKRLL